Protein 7M5T (pdb70)

Solvent-accessible surface area: 6151 Å² total; per-residue (Å²): 172,92,30,90,86,36,3,48,119,0,12,98,30,0,97,51,0,12,117,104,35,129,136,71,61,51,115,110,54,9,79,37,0,69,77,3,19,37,73,0,74,57,0,77,95,10,78,154,135,60,37,77,76,158,0,64,70,39,0,46,80,0,33,36,36,0,82,74,24,72,108,85,54,157,149,111,61,62,90,84,4,26,60,79,7,131,64,0,16,110,21,0,145,57,0,91,71,74,40,83

Foldseek 3Di:
DDLLVLLVLQLVLLCVLLVQCVVVVNNVLSVLSVQLNVLSVVLNVCVVVVNLVSNLVSLVVNLVSLVVSVVVVPDDDDPSNVVSSVSNNVSSVVSNVVRD

Radius of gyration: 13.1 Å; Cα contacts (8 Å, |Δi|>4): 93; chains: 1; bounding box: 29×34×21 Å

Structure (mmCIF, N/CA/C/O backbone):
data_7M5T
#
_entry.id   7M5T
#
loop_
_atom_site.group_PDB
_atom_site.id
_atom_site.type_symbol
_atom_site.label_atom_id
_atom_site.label_alt_id
_atom_site.label_comp_id
_atom_site.label_asym_id
_atom_site.label_entity_id
_atom_site.label_seq_id
_atom_site.pdbx_PDB_ins_code
_atom_site.Cartn_x
_atom_site.Cartn_y
_atom_site.Cartn_z
_atom_site.occupancy
_atom_site.B_iso_or_equiv
_atom_site.auth_seq_id
_atom_site.auth_comp_id
_atom_site.auth_asym_id
_atom_site.auth_atom_id
_atom_site.pdbx_PDB_model_num
ATOM 1 N N . MET A 1 1 ? -2.993 -15.893 9.870 1.00 35.12 1 MET A N 1
ATOM 2 C CA . MET A 1 1 ? -2.075 -14.759 9.609 1.00 52.32 1 MET A CA 1
ATOM 3 C C . MET A 1 1 ? -1.066 -15.121 8.496 1.00 40.41 1 MET A C 1
ATOM 4 O O . MET A 1 1 ? 0.079 -14.655 8.500 1.00 71.03 1 MET A O 1
ATOM 20 N N . ASP A 1 2 ? -1.532 -15.917 7.513 1.00 44.33 2 ASP A N 1
ATOM 21 C CA . ASP A 1 2 ? -0.706 -16.407 6.389 1.00 74.24 2 ASP A CA 1
ATOM 22 C C . ASP A 1 2 ? -0.222 -15.247 5.504 1.00 32.31 2 ASP A C 1
ATOM 23 O O . ASP A 1 2 ? -0.969 -14.288 5.278 1.00 21.43 2 ASP A O 1
ATOM 32 N N . PHE A 1 3 ? 1.013 -15.391 4.983 1.00 54.44 3 PHE A N 1
ATOM 33 C CA . PHE A 1 3 ? 1.658 -14.426 4.066 1.00 2.41 3 PHE A CA 1
ATOM 34 C C . PHE A 1 3 ? 0.748 -14.168 2.841 1.00 72.33 3 PHE A C 1
ATOM 35 O O . PHE A 1 3 ? 0.558 -13.018 2.425 1.00 43.23 3 PHE A O 1
ATOM 52 N N . THR A 1 4 ? 0.174 -15.267 2.315 1.00 41.41 4 THR A N 1
ATOM 53 C CA . THR A 1 4 ? -0.687 -15.281 1.123 1.00 41.20 4 THR A CA 1
ATOM 54 C C . THR A 1 4 ? -1.933 -14.387 1.302 1.00 22.42 4 THR A C 1
ATOM 55 O O . THR A 1 4 ? -2.287 -13.612 0.400 1.00 24.54 4 THR A O 1
ATOM 66 N N . GLU A 1 5 ? -2.563 -14.487 2.495 1.00 13.10 5 GLU A N 1
ATOM 67 C CA . GLU A 1 5 ? -3.809 -13.765 2.805 1.00 61.24 5 GLU A CA 1
ATOM 68 C C . GLU A 1 5 ? -3.524 -12.276 3.008 1.00 42.51 5 GLU A C 1
ATOM 69 O O . GLU A 1 5 ? -4.237 -11.433 2.473 1.00 50.33 5 GLU A O 1
ATOM 81 N N . ARG A 1 6 ? -2.449 -11.989 3.774 1.00 72.32 6 ARG A N 1
ATOM 82 C CA . ARG A 1 6 ? -1.971 -10.618 4.046 1.00 63.51 6 ARG A CA 1
ATOM 83 C C . ARG A 1 6 ? -1.754 -9.838 2.727 1.00 33.51 6 ARG A C 1
ATOM 84 O O . ARG A 1 6 ? -2.209 -8.697 2.581 1.00 74.00 6 ARG A O 1
ATOM 105 N N . LEU A 1 7 ? -1.070 -10.507 1.773 1.00 43.41 7 LEU A N 1
ATOM 106 C CA . LEU A 1 7 ? -0.715 -9.934 0.464 1.00 33.43 7 LEU A CA 1
ATOM 107 C C . LEU A 1 7 ? -1.996 -9.665 -0.371 1.00 73.42 7 LEU A C 1
ATOM 108 O O . LEU A 1 7 ? -2.109 -8.631 -1.036 1.00 34.53 7 LEU A O 1
ATOM 124 N N . ASP A 1 8 ? -2.947 -10.619 -0.311 1.00 22.10 8 ASP A N 1
ATOM 125 C CA . ASP A 1 8 ? -4.259 -10.513 -0.982 1.00 5.33 8 ASP A CA 1
ATOM 126 C C . ASP A 1 8 ? -5.022 -9.255 -0.524 1.00 62.22 8 ASP A C 1
ATOM 127 O O . ASP A 1 8 ? -5.629 -8.544 -1.344 1.00 42.32 8 ASP A O 1
ATOM 136 N N . ARG A 1 9 ? -4.945 -8.979 0.789 1.00 0.45 9 ARG A N 1
ATOM 137 C CA . ARG A 1 9 ? -5.606 -7.818 1.403 1.00 63.03 9 ARG A CA 1
ATOM 138 C C . ARG A 1 9 ? -4.926 -6.508 0.964 1.00 22.54 9 ARG A C 1
ATOM 139 O O . ARG A 1 9 ? -5.604 -5.500 0.801 1.00 43.31 9 ARG A O 1
ATOM 160 N N . LEU A 1 10 ? -3.582 -6.548 0.767 1.00 13.34 10 LEU A N 1
ATOM 161 C CA . LEU A 1 10 ? -2.795 -5.392 0.263 1.00 72.33 10 LEU A CA 1
ATOM 162 C C . LEU A 1 10 ? -3.297 -4.941 -1.106 1.00 12.44 10 LEU A C 1
ATOM 163 O O . LEU A 1 10 ? -3.541 -3.747 -1.338 1.00 2.23 10 LEU A O 1
ATOM 179 N N . VAL A 1 11 ? -3.438 -5.939 -1.996 1.00 25.25 11 VAL A N 1
ATOM 180 C CA . VAL A 1 11 ? -3.936 -5.748 -3.354 1.00 51.30 11 VAL A CA 1
ATOM 181 C C . VAL A 1 11 ? -5.347 -5.132 -3.306 1.00 44.35 11 VAL A C 1
ATOM 182 O O . VAL A 1 11 ? -5.641 -4.202 -4.042 1.00 63.04 11 VAL A O 1
ATOM 195 N N . LYS A 1 12 ? -6.178 -5.620 -2.368 1.00 60.54 12 LYS A N 1
ATOM 196 C CA . LYS A 1 12 ? -7.544 -5.113 -2.165 1.00 42.11 12 LYS A CA 1
ATOM 197 C C . LYS A 1 12 ? -7.572 -3.644 -1.686 1.00 45.10 12 LYS A C 1
ATOM 198 O O . LYS A 1 12 ? -8.336 -2.847 -2.226 1.00 33.43 12 LYS A O 1
ATOM 217 N N . TYR A 1 13 ? -6.724 -3.293 -0.701 1.00 50.40 13 TYR A N 1
ATOM 218 C CA . TYR A 1 13 ? -6.720 -1.944 -0.094 1.00 31.42 13 TYR A CA 1
ATOM 219 C C . TYR A 1 13 ? -6.300 -0.896 -1.128 1.00 70.43 13 TYR A C 1
ATOM 220 O O . TYR A 1 13 ? -7.043 0.054 -1.394 1.00 15.41 13 TYR A O 1
ATOM 238 N N . ALA A 1 14 ? -5.138 -1.135 -1.756 1.00 24.22 14 ALA A N 1
ATOM 239 C CA . ALA A 1 14 ? -4.559 -0.227 -2.754 1.00 24.00 14 ALA A CA 1
ATOM 240 C C . ALA A 1 14 ? -5.435 -0.130 -4.028 1.00 62.40 14 ALA A C 1
ATOM 241 O O . ALA A 1 14 ? -5.411 0.895 -4.716 1.00 23.11 14 ALA A O 1
ATOM 248 N N . LYS A 1 15 ? -6.216 -1.199 -4.327 1.00 61.14 15 LYS A N 1
ATOM 249 C CA . LYS A 1 15 ? -7.246 -1.157 -5.390 1.00 73.02 15 LYS A CA 1
ATOM 250 C C . LYS A 1 15 ? -8.337 -0.140 -5.045 1.00 1.22 15 LYS A C 1
ATOM 251 O O . LYS A 1 15 ? -8.558 0.800 -5.799 1.00 51.21 15 LYS A O 1
ATOM 270 N N . GLU A 1 16 ? -8.991 -0.340 -3.882 1.00 44.32 16 GLU A N 1
ATOM 271 C CA . GLU A 1 16 ? -10.197 0.424 -3.500 1.00 50.21 16 GLU A CA 1
ATOM 272 C C . GLU A 1 16 ? -9.884 1.905 -3.215 1.00 62.22 16 GLU A C 1
ATOM 273 O O . GLU A 1 16 ? -10.760 2.757 -3.359 1.00 42.21 16 GLU A O 1
ATOM 285 N N . ILE A 1 17 ? -8.637 2.200 -2.814 1.00 13.30 17 ILE A N 1
ATOM 286 C CA . ILE A 1 17 ? -8.175 3.582 -2.593 1.00 62.11 17 ILE A CA 1
ATOM 287 C C . ILE A 1 17 ? -7.946 4.285 -3.952 1.00 52.02 17 ILE A C 1
ATOM 288 O O . ILE A 1 17 ? -8.467 5.380 -4.175 1.00 1.40 17 ILE A O 1
ATOM 304 N N . ALA A 1 18 ? -7.213 3.616 -4.876 1.00 44.44 18 ALA A N 1
ATOM 305 C CA . ALA A 1 18 ? -6.969 4.140 -6.247 1.00 53.03 18 ALA A CA 1
ATOM 306 C C . ALA A 1 18 ? -8.301 4.348 -7.007 1.00 30.25 18 ALA A C 1
ATOM 307 O O . ALA A 1 18 ? -8.477 5.324 -7.734 1.00 24.10 18 ALA A O 1
ATOM 314 N N . LYS A 1 19 ? -9.224 3.410 -6.775 1.00 2.13 19 LYS A N 1
ATOM 315 C CA . LYS A 1 19 ? -10.591 3.395 -7.328 1.00 61.23 19 LYS A CA 1
ATOM 316 C C . LYS A 1 19 ? -11.415 4.589 -6.815 1.00 13.12 19 LYS A C 1
ATOM 317 O O . LYS A 1 19 ? -12.120 5.248 -7.589 1.00 61.33 19 LYS A O 1
ATOM 336 N N . TRP A 1 20 ? -11.288 4.851 -5.501 1.00 5.24 20 TRP A N 1
ATOM 337 C CA . TRP A 1 20 ? -12.022 5.918 -4.803 1.00 41.13 20 TRP A CA 1
ATOM 338 C C . TRP A 1 20 ? -11.643 7.291 -5.362 1.00 60.53 20 TRP A C 1
ATOM 339 O O . TRP A 1 20 ? -12.505 8.049 -5.817 1.00 11.43 20 TRP A O 1
ATOM 360 N N . TYR A 1 21 ? -10.331 7.577 -5.335 1.00 65.25 21 TYR A N 1
ATOM 361 C CA . TYR A 1 21 ? -9.781 8.862 -5.783 1.00 14.11 21 TYR A CA 1
ATOM 362 C C . TYR A 1 21 ? -9.977 9.078 -7.289 1.00 73.32 21 TYR A C 1
ATOM 363 O O . TYR A 1 21 ? -10.095 10.214 -7.728 1.00 14.53 21 TYR A O 1
ATOM 381 N N . LYS A 1 22 ? -10.051 7.976 -8.058 1.00 61.02 22 LYS A N 1
ATOM 382 C CA . LYS A 1 22 ? -10.352 8.012 -9.505 1.00 64.31 22 LYS A CA 1
ATOM 383 C C . LYS A 1 22 ? -11.741 8.640 -9.755 1.00 11.44 22 LYS A C 1
ATOM 384 O O . LYS A 1 22 ? -11.897 9.513 -10.618 1.00 71.10 22 LYS A O 1
ATOM 403 N N . GLU A 1 23 ? -12.726 8.213 -8.941 1.00 54.42 23 GLU A N 1
ATOM 404 C CA . GLU A 1 23 ? -14.108 8.727 -9.000 1.00 13.24 23 GLU A CA 1
ATOM 405 C C . GLU A 1 23 ? -14.193 10.147 -8.419 1.00 55.43 23 GLU A C 1
ATOM 406 O O . GLU A 1 23 ? -15.014 10.952 -8.856 1.00 21.45 23 GLU A O 1
ATOM 418 N N . SER A 1 24 ? -13.308 10.440 -7.451 1.00 22.43 24 SER A N 1
ATOM 419 C CA . SER A 1 24 ? -13.266 11.737 -6.753 1.00 2.33 24 SER A CA 1
ATOM 420 C C . SER A 1 24 ? -12.545 12.823 -7.593 1.00 54.23 24 SER A C 1
ATOM 421 O O . SER A 1 24 ? -12.540 13.995 -7.208 1.00 64.43 24 SER A O 1
ATOM 429 N N . GLY A 1 25 ? -11.954 12.422 -8.744 1.00 24.42 25 GLY A N 1
ATOM 430 C CA . GLY A 1 25 ? -11.286 13.360 -9.661 1.00 54.15 25 GLY A CA 1
ATOM 431 C C . GLY A 1 25 ? -9.856 13.686 -9.253 1.00 42.25 25 GLY A C 1
ATOM 432 O O . GLY A 1 25 ? -9.410 14.832 -9.379 1.00 3.00 25 GLY A O 1
ATOM 436 N N . ASP A 1 26 ? -9.138 12.663 -8.777 1.00 41.14 26 ASP A N 1
ATOM 437 C CA . ASP A 1 26 ? -7.719 12.754 -8.390 1.00 74.12 26 ASP A CA 1
ATOM 438 C C . ASP A 1 26 ? -6.911 11.791 -9.284 1.00 2.45 26 ASP A C 1
ATOM 439 O O . ASP A 1 26 ? -6.710 10.637 -8.903 1.00 61.55 26 ASP A O 1
ATOM 448 N N . PRO A 1 27 ? -6.470 12.223 -10.505 1.00 20.43 27 PRO A N 1
ATOM 449 C CA . PRO A 1 27 ? -5.743 11.335 -11.449 1.00 22.34 27 PRO A CA 1
ATOM 450 C C . PRO A 1 27 ? -4.348 10.933 -10.924 1.00 23.30 27 PRO A C 1
ATOM 451 O O . PRO A 1 27 ? -3.977 9.760 -10.990 1.00 40.40 27 PRO A O 1
ATOM 462 N N . ASP A 1 28 ? -3.615 11.917 -10.360 1.00 25.54 28 ASP A N 1
ATOM 463 C CA . ASP A 1 28 ? -2.220 11.749 -9.922 1.00 33.14 28 ASP A CA 1
ATOM 464 C C . ASP A 1 28 ? -2.128 10.899 -8.643 1.00 15.31 28 ASP A C 1
ATOM 465 O O . ASP A 1 28 ? -1.312 9.981 -8.565 1.00 72.43 28 ASP A O 1
ATOM 474 N N . PHE A 1 29 ? -2.977 11.217 -7.648 1.00 52.32 29 PHE A N 1
ATOM 475 C CA . PHE A 1 29 ? -2.979 10.526 -6.347 1.00 45.13 29 PHE A CA 1
ATOM 476 C C . PHE A 1 29 ? -3.449 9.070 -6.521 1.00 14.23 29 PHE A C 1
ATOM 477 O O . PHE A 1 29 ? -2.837 8.150 -5.966 1.00 70.24 29 PHE A O 1
ATOM 494 N N . ALA A 1 30 ? -4.518 8.875 -7.325 1.00 23.12 30 ALA A N 1
ATOM 495 C CA . ALA A 1 30 ? -5.042 7.533 -7.647 1.00 74.34 30 ALA A CA 1
ATOM 496 C C . ALA A 1 30 ? -3.997 6.686 -8.396 1.00 2.10 30 ALA A C 1
ATOM 497 O O . ALA A 1 30 ? -3.877 5.487 -8.141 1.00 5.13 30 ALA A O 1
ATOM 504 N N . ASN A 1 31 ? -3.244 7.343 -9.313 1.00 73.34 31 ASN A N 1
ATOM 505 C CA . ASN A 1 31 ? -2.128 6.717 -10.055 1.00 23.01 31 ASN A CA 1
ATOM 506 C C . ASN A 1 31 ? -1.014 6.291 -9.088 1.00 32.23 31 ASN A C 1
ATOM 507 O O . ASN A 1 31 ? -0.500 5.191 -9.204 1.00 13.05 31 ASN A O 1
ATOM 518 N N . SER A 1 32 ? -0.690 7.161 -8.108 1.00 64.14 32 SER A N 1
ATOM 519 C CA . SER A 1 32 ? 0.368 6.895 -7.111 1.00 5.41 32 SER A CA 1
ATOM 520 C C . SER A 1 32 ? 0.044 5.650 -6.264 1.00 54.41 32 SER A C 1
ATOM 521 O O . SER A 1 32 ? 0.928 4.826 -5.994 1.00 62.43 32 SER A O 1
ATOM 529 N N . VAL A 1 33 ? -1.240 5.519 -5.881 1.00 72.42 33 VAL A N 1
ATOM 530 C CA . VAL A 1 33 ? -1.737 4.357 -5.124 1.00 24.40 33 VAL A CA 1
ATOM 531 C C . VAL A 1 33 ? -1.749 3.096 -6.018 1.00 14.31 33 VAL A C 1
ATOM 532 O O . VAL A 1 33 ? -1.442 2.002 -5.552 1.00 63.11 33 VAL A O 1
ATOM 545 N N . ASP A 1 34 ? -2.091 3.283 -7.308 1.00 31.25 34 ASP A N 1
ATOM 546 C CA . ASP A 1 34 ? -2.109 2.201 -8.316 1.00 34.12 34 ASP A CA 1
ATOM 547 C C . ASP A 1 34 ? -0.674 1.746 -8.669 1.00 42.32 34 ASP A C 1
ATOM 548 O O . ASP A 1 34 ? -0.466 0.611 -9.097 1.00 2.44 34 ASP A O 1
ATOM 557 N N . ASN A 1 35 ? 0.305 2.643 -8.470 1.00 40.01 35 ASN A N 1
ATOM 558 C CA . ASN A 1 35 ? 1.739 2.326 -8.625 1.00 30.13 35 ASN A CA 1
ATOM 559 C C . ASN A 1 35 ? 2.210 1.445 -7.451 1.00 12.13 35 ASN A C 1
ATOM 560 O O . ASN A 1 35 ? 2.943 0.472 -7.660 1.00 23.03 35 ASN A O 1
ATOM 571 N N . VAL A 1 36 ? 1.734 1.771 -6.223 1.00 24.20 36 VAL A N 1
ATOM 572 C CA . VAL A 1 36 ? 1.963 0.938 -5.021 1.00 55.14 36 VAL A CA 1
ATOM 573 C C . VAL A 1 36 ? 1.312 -0.443 -5.239 1.00 13.04 36 VAL A C 1
ATOM 574 O O . VAL A 1 36 ? 1.918 -1.475 -4.971 1.00 10.43 36 VAL A O 1
ATOM 587 N N . LEU A 1 37 ? 0.096 -0.408 -5.809 1.00 42.41 37 LEU A N 1
ATOM 588 C CA . LEU A 1 37 ? -0.729 -1.577 -6.120 1.00 51.24 37 LEU A CA 1
ATOM 589 C C . LEU A 1 37 ? 0.000 -2.500 -7.110 1.00 4.42 37 LEU A C 1
ATOM 590 O O . LEU A 1 37 ? 0.004 -3.717 -6.936 1.00 62.30 37 LEU A O 1
ATOM 606 N N . GLY A 1 38 ? 0.597 -1.889 -8.154 1.00 51.01 38 GLY A N 1
ATOM 607 C CA . GLY A 1 38 ? 1.374 -2.613 -9.159 1.00 70.34 38 GLY A CA 1
ATOM 608 C C . GLY A 1 38 ? 2.622 -3.269 -8.588 1.00 31.35 38 GLY A C 1
ATOM 609 O O . GLY A 1 38 ? 3.044 -4.326 -9.075 1.00 31.44 38 GLY A O 1
ATOM 613 N N . HIS A 1 39 ? 3.221 -2.629 -7.555 1.00 72.23 39 HIS A N 1
ATOM 614 C CA . HIS A 1 39 ? 4.351 -3.213 -6.807 1.00 3.24 39 HIS A CA 1
ATOM 615 C C . HIS A 1 39 ? 3.871 -4.430 -5.995 1.00 54.12 39 HIS A C 1
ATOM 616 O O . HIS A 1 39 ? 4.523 -5.461 -6.008 1.00 74.51 39 HIS A O 1
ATOM 631 N N . LEU A 1 40 ? 2.694 -4.289 -5.340 1.00 25.43 40 LEU A N 1
ATOM 632 C CA . LEU A 1 40 ? 2.084 -5.337 -4.483 1.00 51.14 40 LEU A CA 1
ATOM 633 C C . LEU A 1 40 ? 1.701 -6.569 -5.313 1.00 43.10 40 LEU A C 1
ATOM 634 O O . LEU A 1 40 ? 1.869 -7.708 -4.874 1.00 0.41 40 LEU A O 1
ATOM 650 N N . GLU A 1 41 ? 1.201 -6.296 -6.526 1.00 65.53 41 GLU A N 1
ATOM 651 C CA . GLU A 1 41 ? 0.824 -7.309 -7.513 1.00 35.14 41 GLU A CA 1
ATOM 652 C C . GLU A 1 41 ? 2.093 -8.081 -7.938 1.00 52.22 41 GLU A C 1
ATOM 653 O O . GLU A 1 41 ? 2.100 -9.315 -7.994 1.00 61.40 41 GLU A O 1
ATOM 665 N N . ASN A 1 42 ? 3.175 -7.314 -8.178 1.00 21.11 42 ASN A N 1
ATOM 666 C CA . ASN A 1 42 ? 4.493 -7.853 -8.551 1.00 1.02 42 ASN A CA 1
ATOM 667 C C . ASN A 1 42 ? 5.155 -8.641 -7.393 1.00 4.55 42 ASN A C 1
ATOM 668 O O . ASN A 1 42 ? 5.914 -9.569 -7.654 1.00 55.20 42 ASN A O 1
ATOM 679 N N . ILE A 1 43 ? 4.865 -8.265 -6.120 1.00 32.13 43 ILE A N 1
ATOM 680 C CA . ILE A 1 43 ? 5.367 -9.000 -4.928 1.00 0.54 43 ILE A CA 1
ATOM 681 C C . ILE A 1 43 ? 4.703 -10.381 -4.871 1.00 44.12 43 ILE A C 1
ATOM 682 O O . ILE A 1 43 ? 5.363 -11.399 -4.653 1.00 1.53 43 ILE A O 1
ATOM 698 N N . ARG A 1 44 ? 3.377 -10.368 -5.097 1.00 72.22 44 ARG A N 1
ATOM 699 C CA . ARG A 1 44 ? 2.517 -11.553 -5.051 1.00 34.24 44 ARG A CA 1
ATOM 700 C C . ARG A 1 44 ? 3.011 -12.598 -6.064 1.00 60.22 44 ARG A C 1
ATOM 701 O O . ARG A 1 44 ? 3.138 -13.777 -5.739 1.00 51.12 44 ARG A O 1
ATOM 722 N N . LYS A 1 45 ? 3.336 -12.109 -7.275 1.00 23.41 45 LYS A N 1
ATOM 723 C CA . LYS A 1 45 ? 3.907 -12.914 -8.365 1.00 20.22 45 LYS A CA 1
ATOM 724 C C . LYS A 1 45 ? 5.342 -13.387 -8.057 1.00 21.31 45 LYS A C 1
ATOM 725 O O . LYS A 1 45 ? 5.632 -14.569 -8.206 1.00 33.33 45 LYS A O 1
ATOM 744 N N . ALA A 1 46 ? 6.222 -12.464 -7.613 1.00 64.12 46 ALA A N 1
ATOM 745 C CA . ALA A 1 46 ? 7.666 -12.752 -7.395 1.00 20.40 46 ALA A CA 1
ATOM 746 C C . ALA A 1 46 ? 7.865 -13.848 -6.341 1.00 73.05 46 ALA A C 1
ATOM 747 O O . ALA A 1 46 ? 8.641 -14.791 -6.541 1.00 70.02 46 ALA A O 1
ATOM 754 N N . PHE A 1 47 ? 7.105 -13.720 -5.247 1.00 42.41 47 PHE A N 1
ATOM 755 C CA . PHE A 1 47 ? 7.124 -14.665 -4.132 1.00 11.35 47 PHE A CA 1
ATOM 756 C C . PHE A 1 47 ? 6.525 -16.017 -4.578 1.00 45.00 47 PHE A C 1
ATOM 757 O O . PHE A 1 47 ? 7.072 -17.074 -4.252 1.00 64.10 47 PHE A O 1
ATOM 774 N N . LYS A 1 48 ? 5.414 -15.950 -5.353 1.00 4.11 48 LYS A N 1
ATOM 775 C CA . LYS A 1 48 ? 4.725 -17.135 -5.927 1.00 63.01 48 LYS A CA 1
ATOM 776 C C . LYS A 1 48 ? 5.670 -17.964 -6.820 1.00 72.35 48 LYS A C 1
ATOM 777 O O . LYS A 1 48 ? 5.642 -19.197 -6.797 1.00 65.41 48 LYS A O 1
ATOM 796 N N . HIS A 1 49 ? 6.524 -17.261 -7.582 1.00 33.54 49 HIS A N 1
ATOM 797 C CA . HIS A 1 49 ? 7.484 -17.881 -8.513 1.00 62.25 49 HIS A CA 1
ATOM 798 C C . HIS A 1 49 ? 8.748 -18.404 -7.787 1.00 63.12 49 HIS A C 1
ATOM 799 O O . HIS A 1 49 ? 9.673 -18.903 -8.438 1.00 53.04 49 HIS A O 1
ATOM 814 N N . GLY A 1 50 ? 8.757 -18.299 -6.438 1.00 11.01 50 GLY A N 1
ATOM 815 C CA . GLY A 1 50 ? 9.837 -18.831 -5.602 1.00 2.41 50 GLY A CA 1
ATOM 816 C C . GLY A 1 50 ? 11.075 -17.949 -5.588 1.00 63.03 50 GLY A C 1
ATOM 817 O O . GLY A 1 50 ? 12.202 -18.457 -5.504 1.00 71.05 50 GLY A O 1
ATOM 821 N N . ASP A 1 51 ? 10.862 -16.621 -5.666 1.00 3.51 51 ASP A N 1
ATOM 822 C CA . ASP A 1 51 ? 11.943 -15.619 -5.615 1.00 34.30 51 ASP A CA 1
ATOM 823 C C . ASP A 1 51 ? 11.702 -14.700 -4.389 1.00 24.21 51 ASP A C 1
ATOM 824 O O . ASP A 1 51 ? 11.010 -13.674 -4.503 1.00 62.23 51 ASP A O 1
ATOM 833 N N . PRO A 1 52 ? 12.226 -15.090 -3.177 1.00 52.43 52 PRO A N 1
ATOM 834 C CA . PRO A 1 52 ? 12.079 -14.292 -1.938 1.00 70.11 52 PRO A CA 1
ATOM 835 C C . PRO A 1 52 ? 12.897 -12.988 -1.969 1.00 63.12 52 PRO A C 1
ATOM 836 O O . PRO A 1 52 ? 12.467 -11.988 -1.402 1.00 3.33 52 PRO A O 1
ATOM 847 N N . ALA A 1 53 ? 14.074 -13.021 -2.634 1.00 25.53 53 ALA A N 1
ATOM 848 C CA . ALA A 1 53 ? 14.997 -11.868 -2.723 1.00 33.43 53 ALA A CA 1
ATOM 849 C C . ALA A 1 53 ? 14.322 -10.626 -3.343 1.00 42.32 53 ALA A C 1
ATOM 850 O O . ALA A 1 53 ? 14.240 -9.564 -2.706 1.00 13.22 53 ALA A O 1
ATOM 857 N N . ARG A 1 54 ? 13.812 -10.793 -4.575 1.00 1.03 54 ARG A N 1
ATOM 858 C CA . ARG A 1 54 ? 13.106 -9.727 -5.308 1.00 75.20 54 ARG A CA 1
ATOM 859 C C . ARG A 1 54 ? 11.799 -9.349 -4.600 1.00 23.34 54 ARG A C 1
ATOM 860 O O . ARG A 1 54 ? 11.417 -8.186 -4.622 1.00 75.13 54 ARG A O 1
ATOM 881 N N . ALA A 1 55 ? 11.154 -10.336 -3.937 1.00 32.40 55 ALA A N 1
ATOM 882 C CA . ALA A 1 55 ? 9.934 -10.098 -3.148 1.00 2.34 55 ALA A CA 1
ATOM 883 C C . ALA A 1 55 ? 10.219 -9.111 -1.997 1.00 72.21 55 ALA A C 1
ATOM 884 O O . ALA A 1 55 ? 9.484 -8.140 -1.832 1.00 64.00 55 ALA A O 1
ATOM 891 N N . MET A 1 56 ? 11.345 -9.330 -1.263 1.00 20.22 56 MET A N 1
ATOM 892 C CA . MET A 1 56 ? 11.751 -8.480 -0.115 1.00 62.55 56 MET A CA 1
ATOM 893 C C . MET A 1 56 ? 12.115 -7.068 -0.578 1.00 4.53 56 MET A C 1
ATOM 894 O O . MET A 1 56 ? 11.829 -6.085 0.114 1.00 63.15 56 MET A O 1
ATOM 908 N N . ASP A 1 57 ? 12.761 -7.003 -1.755 1.00 54.21 57 ASP A N 1
ATOM 909 C CA . ASP A 1 57 ? 13.135 -5.748 -2.407 1.00 33.02 57 ASP A CA 1
ATOM 910 C C . ASP A 1 57 ? 11.876 -4.919 -2.704 1.00 13.24 57 ASP A C 1
ATOM 911 O O . ASP A 1 57 ? 11.768 -3.775 -2.278 1.00 11.12 57 ASP A O 1
ATOM 920 N N . HIS A 1 58 ? 10.907 -5.555 -3.383 1.00 42.43 58 HIS A N 1
ATOM 921 C CA . HIS A 1 58 ? 9.664 -4.892 -3.796 1.00 65.41 58 HIS A CA 1
ATOM 922 C C . HIS A 1 58 ? 8.850 -4.431 -2.564 1.00 74.22 58 HIS A C 1
ATOM 923 O O . HIS A 1 58 ? 8.287 -3.343 -2.589 1.00 65.35 58 HIS A O 1
ATOM 938 N N . VAL A 1 59 ? 8.857 -5.245 -1.475 1.00 40.50 59 VAL A N 1
ATOM 939 C CA . VAL A 1 59 ? 8.158 -4.912 -0.212 1.00 60.23 59 VAL A CA 1
ATOM 940 C C . VAL A 1 59 ? 8.787 -3.674 0.455 1.00 15.12 59 VAL A C 1
ATOM 941 O O . VAL A 1 59 ? 8.068 -2.751 0.817 1.00 24.53 59 VAL A O 1
ATOM 954 N N . SER A 1 60 ? 10.131 -3.657 0.597 1.00 5.11 60 SER A N 1
ATOM 955 C CA . SER A 1 60 ? 10.856 -2.533 1.230 1.00 25.20 60 SER A CA 1
ATOM 956 C C . SER A 1 60 ? 10.702 -1.231 0.415 1.00 64.03 60 SER A C 1
ATOM 957 O O . SER A 1 60 ? 10.619 -0.134 0.985 1.00 42.12 60 SER A O 1
ATOM 965 N N . ASN A 1 61 ? 10.639 -1.375 -0.926 1.00 15.43 61 ASN A N 1
ATOM 966 C CA . ASN A 1 61 ? 10.359 -0.252 -1.841 1.00 5.53 61 ASN A CA 1
ATOM 967 C C . ASN A 1 61 ? 8.905 0.248 -1.670 1.00 74.52 61 ASN A C 1
ATOM 968 O O . ASN A 1 61 ? 8.648 1.445 -1.810 1.00 22.33 61 ASN A O 1
ATOM 979 N N . VAL A 1 62 ? 7.965 -0.673 -1.342 1.00 72.21 62 VAL A N 1
ATOM 980 C CA . VAL A 1 62 ? 6.572 -0.303 -1.015 1.00 71.32 62 VAL A CA 1
ATOM 981 C C . VAL A 1 62 ? 6.524 0.439 0.339 1.00 52.42 62 VAL A C 1
ATOM 982 O O . VAL A 1 62 ? 5.875 1.466 0.425 1.00 14.21 62 VAL A O 1
ATOM 995 N N . VAL A 1 63 ? 7.265 -0.056 1.369 1.00 3.54 63 VAL A N 1
ATOM 996 C CA . VAL A 1 63 ? 7.292 0.563 2.723 1.00 43.32 63 VAL A CA 1
ATOM 997 C C . VAL A 1 63 ? 7.799 2.022 2.620 1.00 63.42 63 VAL A C 1
ATOM 998 O O . VAL A 1 63 ? 7.268 2.932 3.280 1.00 61.10 63 VAL A O 1
ATOM 1011 N N . GLY A 1 64 ? 8.797 2.215 1.728 1.00 23.32 64 GLY A N 1
ATOM 1012 C CA . GLY A 1 64 ? 9.329 3.535 1.405 1.00 1.23 64 GLY A CA 1
ATOM 1013 C C . GLY A 1 64 ? 8.299 4.424 0.711 1.00 33.22 64 GLY A C 1
ATOM 1014 O O . GLY A 1 64 ? 8.132 5.579 1.102 1.00 64.55 64 GLY A O 1
ATOM 1018 N N . SER A 1 65 ? 7.576 3.860 -0.294 1.00 22.11 65 SER A N 1
ATOM 1019 C CA . SER A 1 65 ? 6.538 4.591 -1.061 1.00 43.51 65 SER A CA 1
ATOM 1020 C C . SER A 1 65 ? 5.370 5.023 -0.154 1.00 22.33 65 SER A C 1
ATOM 1021 O O . SER A 1 65 ? 4.867 6.140 -0.275 1.00 64.51 65 SER A O 1
ATOM 1029 N N . LEU A 1 66 ? 4.992 4.126 0.779 1.00 51.12 66 LEU A N 1
ATOM 1030 C CA . LEU A 1 66 ? 3.892 4.348 1.729 1.00 40.12 66 LEU A CA 1
ATOM 1031 C C . LEU A 1 66 ? 4.230 5.517 2.650 1.00 42.14 66 LEU A C 1
ATOM 1032 O O . LEU A 1 66 ? 3.415 6.402 2.834 1.00 0.44 66 LEU A O 1
ATOM 1048 N N . ASP A 1 67 ? 5.465 5.498 3.198 1.00 40.30 67 ASP A N 1
ATOM 1049 C CA . ASP A 1 67 ? 5.978 6.554 4.094 1.00 22.34 67 ASP A CA 1
ATOM 1050 C C . ASP A 1 67 ? 6.025 7.912 3.370 1.00 64.41 67 ASP A C 1
ATOM 1051 O O . ASP A 1 67 ? 5.654 8.942 3.943 1.00 71.44 67 ASP A O 1
ATOM 1060 N N . SER A 1 68 ? 6.433 7.872 2.088 1.00 64.44 68 SER A N 1
ATOM 1061 C CA . SER A 1 68 ? 6.525 9.062 1.228 1.00 52.31 68 SER A CA 1
ATOM 1062 C C . SER A 1 68 ? 5.136 9.688 0.985 1.00 21.12 68 SER A C 1
ATOM 1063 O O . SER A 1 68 ? 5.002 10.913 0.897 1.00 51.40 68 SER A O 1
ATOM 1071 N N . ILE A 1 69 ? 4.105 8.832 0.893 1.00 2.45 69 ILE A N 1
ATOM 1072 C CA . ILE A 1 69 ? 2.719 9.279 0.714 1.00 53.31 69 ILE A CA 1
ATOM 1073 C C . ILE A 1 69 ? 2.138 9.745 2.067 1.00 20.31 69 ILE A C 1
ATOM 1074 O O . ILE A 1 69 ? 1.477 10.762 2.102 1.00 42.51 69 ILE A O 1
ATOM 1090 N N . GLN A 1 70 ? 2.464 9.027 3.172 1.00 2.40 70 GLN A N 1
ATOM 1091 C CA . GLN A 1 70 ? 1.940 9.310 4.543 1.00 53.52 70 GLN A CA 1
ATOM 1092 C C . GLN A 1 70 ? 2.303 10.728 5.022 1.00 43.25 70 GLN A C 1
ATOM 1093 O O . GLN A 1 70 ? 1.479 11.413 5.636 1.00 22.04 70 GLN A O 1
ATOM 1107 N N . THR A 1 71 ? 3.532 11.154 4.708 1.00 15.12 71 THR A N 1
ATOM 1108 C CA . THR A 1 71 ? 4.039 12.485 5.075 1.00 1.42 71 THR A CA 1
ATOM 1109 C C . THR A 1 71 ? 3.259 13.598 4.333 1.00 22.30 71 THR A C 1
ATOM 1110 O O . THR A 1 71 ? 3.005 14.663 4.890 1.00 21.13 71 THR A O 1
ATOM 1121 N N . SER A 1 72 ? 2.883 13.323 3.071 1.00 33.14 72 SER A N 1
ATOM 1122 C CA . SER A 1 72 ? 2.033 14.225 2.256 1.00 22.22 72 SER A CA 1
ATOM 1123 C C . SER A 1 72 ? 0.522 13.958 2.493 1.00 74.54 72 SER A C 1
ATOM 1124 O O . SER A 1 72 ? -0.321 14.778 2.116 1.00 20.24 72 SER A O 1
ATOM 1132 N N . PHE A 1 73 ? 0.194 12.816 3.138 1.00 23.55 73 PHE A N 1
ATOM 1133 C CA . PHE A 1 73 ? -1.196 12.406 3.444 1.00 51.03 73 PHE A CA 1
ATOM 1134 C C . PHE A 1 73 ? -1.599 13.089 4.763 1.00 42.21 73 PHE A C 1
ATOM 1135 O O . PHE A 1 73 ? -1.660 12.470 5.835 1.00 32.01 73 PHE A O 1
ATOM 1152 N N . LYS A 1 74 ? -1.784 14.405 4.654 1.00 10.34 74 LYS A N 1
ATOM 1153 C CA . LYS A 1 74 ? -2.098 15.301 5.778 1.00 55.53 74 LYS A CA 1
ATOM 1154 C C . LYS A 1 74 ? -3.578 15.185 6.165 1.00 74.05 74 LYS A C 1
ATOM 1155 O O . LYS A 1 74 ? -4.406 14.745 5.353 1.00 53.51 74 LYS A O 1
ATOM 1174 N N . GLN A 1 75 ? -3.872 15.561 7.431 1.00 3.11 75 GLN A N 1
ATOM 1175 C CA . GLN A 1 75 ? -5.232 15.546 8.023 1.00 2.25 75 GLN A CA 1
ATOM 1176 C C . GLN A 1 75 ? -5.801 14.101 8.084 1.00 71.45 75 GLN A C 1
ATOM 1177 O O . GLN A 1 75 ? -5.057 13.116 7.969 1.00 5.32 75 GLN A O 1
ATOM 1191 N N . THR A 1 76 ? -7.119 13.989 8.312 1.00 43.23 76 THR A N 1
ATOM 1192 C CA . THR A 1 76 ? -7.869 12.730 8.218 1.00 21.13 76 THR A CA 1
ATOM 1193 C C . THR A 1 76 ? -9.157 13.013 7.422 1.00 2.42 76 THR A C 1
ATOM 1194 O O . THR A 1 76 ? -10.124 13.563 7.963 1.00 15.42 76 THR A O 1
ATOM 1205 N N . GLY A 1 77 ? -9.116 12.705 6.111 1.00 15.12 77 GLY A N 1
ATOM 1206 C CA . GLY A 1 77 ? -10.212 13.004 5.191 1.00 35.15 77 GLY A CA 1
ATOM 1207 C C . GLY A 1 77 ? -11.370 12.028 5.306 1.00 10.33 77 GLY A C 1
ATOM 1208 O O . GLY A 1 77 ? -12.190 12.135 6.224 1.00 70.00 77 GLY A O 1
ATOM 1212 N N . ASN A 1 78 ? -11.446 11.085 4.359 1.00 1.14 78 ASN A N 1
ATOM 1213 C CA . ASN A 1 78 ? -12.486 10.046 4.335 1.00 22.34 78 ASN A CA 1
ATOM 1214 C C . ASN A 1 78 ? -12.141 8.957 5.365 1.00 15.23 78 ASN A C 1
ATOM 1215 O O . ASN A 1 78 ? -11.045 8.390 5.287 1.00 21.44 78 ASN A O 1
ATOM 1226 N N . PRO A 1 79 ? -13.060 8.654 6.354 1.00 41.24 79 PRO A N 1
ATOM 1227 C CA . PRO A 1 79 ? -12.836 7.588 7.380 1.00 42.12 79 PRO A CA 1
ATOM 1228 C C . PRO A 1 79 ? -12.535 6.214 6.748 1.00 11.31 79 PRO A C 1
ATOM 1229 O O . PRO A 1 79 ? -11.779 5.411 7.303 1.00 4.22 79 PRO A O 1
ATOM 1240 N N . GLU A 1 80 ? -13.123 6.005 5.557 1.00 14.41 80 GLU A N 1
ATOM 1241 C CA . GLU A 1 80 ? -12.959 4.790 4.748 1.00 40.34 80 GLU A CA 1
ATOM 1242 C C . GLU A 1 80 ? -11.481 4.618 4.383 1.00 5.22 80 GLU A C 1
ATOM 1243 O O . GLU A 1 80 ? -10.856 3.639 4.776 1.00 33.41 80 GLU A O 1
ATOM 1255 N N . ILE A 1 81 ? -10.920 5.650 3.720 1.00 45.21 81 ILE A N 1
ATOM 1256 C CA . ILE A 1 81 ? -9.558 5.613 3.156 1.00 63.22 81 ILE A CA 1
ATOM 1257 C C . ILE A 1 81 ? -8.498 5.694 4.267 1.00 0.40 81 ILE A C 1
ATOM 1258 O O . ILE A 1 81 ? -7.434 5.088 4.150 1.00 62.12 81 ILE A O 1
ATOM 1274 N N . ALA A 1 82 ? -8.822 6.427 5.349 1.00 1.03 82 ALA A N 1
ATOM 1275 C CA . ALA A 1 82 ? -7.949 6.556 6.527 1.00 33.54 82 ALA A CA 1
ATOM 1276 C C . ALA A 1 82 ? -7.679 5.173 7.142 1.00 22.31 82 ALA A C 1
ATOM 1277 O O . ALA A 1 82 ? -6.532 4.837 7.450 1.00 22.23 82 ALA A O 1
ATOM 1284 N N . THR A 1 83 ? -8.767 4.380 7.296 1.00 42.25 83 THR A N 1
ATOM 1285 C CA . THR A 1 83 ? -8.685 2.999 7.790 1.00 74.11 83 THR A CA 1
ATOM 1286 C C . THR A 1 83 ? -8.002 2.069 6.763 1.00 4.33 83 THR A C 1
ATOM 1287 O O . THR A 1 83 ? -7.123 1.320 7.141 1.00 34.45 83 THR A O 1
ATOM 1298 N N . ARG A 1 84 ? -8.396 2.153 5.464 1.00 55.02 84 ARG A N 1
ATOM 1299 C CA . ARG A 1 84 ? -7.856 1.272 4.386 1.00 74.44 84 ARG A CA 1
ATOM 1300 C C . ARG A 1 84 ? -6.328 1.431 4.234 1.00 41.23 84 ARG A C 1
ATOM 1301 O O . ARG A 1 84 ? -5.626 0.457 3.951 1.00 4.23 84 ARG A O 1
ATOM 1322 N N . TRP A 1 85 ? -5.848 2.678 4.411 1.00 34.41 85 TRP A N 1
ATOM 1323 C CA . TRP A 1 85 ? -4.421 3.021 4.294 1.00 30.51 85 TRP A CA 1
ATOM 1324 C C . TRP A 1 85 ? -3.668 2.647 5.586 1.00 11.05 85 TRP A C 1
ATOM 1325 O O . TRP A 1 85 ? -2.507 2.242 5.522 1.00 62.23 85 TRP A O 1
ATOM 1346 N N . GLN A 1 86 ? -4.341 2.791 6.752 1.00 1.11 86 GLN A N 1
ATOM 1347 C CA . GLN A 1 86 ? -3.783 2.372 8.061 1.00 10.42 86 GLN A CA 1
ATOM 1348 C C . GLN A 1 86 ? -3.536 0.855 8.063 1.00 20.25 86 GLN A C 1
ATOM 1349 O O . GLN A 1 86 ? -2.477 0.374 8.495 1.00 2.21 86 GLN A O 1
ATOM 1363 N N . GLU A 1 87 ? -4.547 0.134 7.548 1.00 12.41 87 GLU A N 1
ATOM 1364 C CA . GLU A 1 87 ? -4.486 -1.298 7.287 1.00 52.30 87 GLU A CA 1
ATOM 1365 C C . GLU A 1 87 ? -3.309 -1.596 6.338 1.00 20.52 87 GLU A C 1
ATOM 1366 O O . GLU A 1 87 ? -2.391 -2.293 6.722 1.00 65.54 87 GLU A O 1
ATOM 1378 N N . LEU A 1 88 ? -3.328 -0.958 5.141 1.00 31.04 88 LEU A N 1
ATOM 1379 C CA . LEU A 1 88 ? -2.352 -1.191 4.052 1.00 14.35 88 LEU A CA 1
ATOM 1380 C C . LEU A 1 88 ? -0.893 -1.086 4.544 1.00 23.23 88 LEU A C 1
ATOM 1381 O O . LEU A 1 88 ? -0.113 -2.018 4.362 1.00 64.10 88 LEU A O 1
ATOM 1397 N N . THR A 1 89 ? -0.576 0.040 5.216 1.00 24.44 89 THR A N 1
ATOM 1398 C CA . THR A 1 89 ? 0.779 0.341 5.702 1.00 54.31 89 THR A CA 1
ATOM 1399 C C . THR A 1 89 ? 1.258 -0.706 6.728 1.00 74.01 89 THR A C 1
ATOM 1400 O O . THR A 1 89 ? 2.355 -1.283 6.577 1.00 4.15 89 THR A O 1
ATOM 1411 N N . GLN A 1 90 ? 0.394 -0.982 7.732 1.00 32.11 90 GLN A N 1
ATOM 1412 C CA . GLN A 1 90 ? 0.696 -1.936 8.809 1.00 2.34 90 GLN A CA 1
ATOM 1413 C C . GLN A 1 90 ? 0.921 -3.340 8.240 1.00 43.22 90 GLN A C 1
ATOM 1414 O O . GLN A 1 90 ? 1.912 -3.999 8.576 1.00 70.32 90 GLN A O 1
ATOM 1428 N N . GLU A 1 91 ? 0.014 -3.747 7.334 1.00 24.43 91 GLU A N 1
ATOM 1429 C CA . GLU A 1 91 ? 0.025 -5.076 6.735 1.00 72.11 91 GLU A CA 1
ATOM 1430 C C . GLU A 1 91 ? 1.299 -5.297 5.896 1.00 51.54 91 GLU A C 1
ATOM 1431 O O . GLU A 1 91 ? 1.928 -6.326 6.048 1.00 52.31 91 GLU A O 1
ATOM 1443 N N . VAL A 1 92 ? 1.706 -4.306 5.060 1.00 44.40 92 VAL A N 1
ATOM 1444 C CA . VAL A 1 92 ? 2.944 -4.411 4.238 1.00 53.05 92 VAL A CA 1
ATOM 1445 C C . VAL A 1 92 ? 4.175 -4.669 5.142 1.00 65.24 92 VAL A C 1
ATOM 1446 O O . VAL A 1 92 ? 5.046 -5.487 4.816 1.00 55.11 92 VAL A O 1
ATOM 1459 N N . ARG A 1 93 ? 4.202 -3.989 6.303 1.00 55.41 93 ARG A N 1
ATOM 1460 C CA . ARG A 1 93 ? 5.274 -4.156 7.301 1.00 50.10 93 ARG A CA 1
ATOM 1461 C C . ARG A 1 93 ? 5.169 -5.523 8.029 1.00 53.05 93 ARG A C 1
ATOM 1462 O O . ARG A 1 93 ? 6.174 -6.027 8.528 1.00 45.24 93 ARG A O 1
ATOM 1483 N N . GLU A 1 94 ? 3.956 -6.120 8.067 1.00 44.42 94 GLU A N 1
ATOM 1484 C CA . GLU A 1 94 ? 3.749 -7.502 8.566 1.00 41.30 94 GLU A CA 1
ATOM 1485 C C . GLU A 1 94 ? 4.373 -8.525 7.592 1.00 51.53 94 GLU A C 1
ATOM 1486 O O . GLU A 1 94 ? 4.991 -9.491 8.034 1.00 3.04 94 GLU A O 1
ATOM 1498 N N . LEU A 1 95 ? 4.214 -8.290 6.263 1.00 51.45 95 LEU A N 1
ATOM 1499 C CA . LEU A 1 95 ? 4.873 -9.116 5.213 1.00 22.51 95 LEU A CA 1
ATOM 1500 C C . LEU A 1 95 ? 6.406 -9.001 5.336 1.00 52.41 95 LEU A C 1
ATOM 1501 O O . LEU A 1 95 ? 7.133 -9.996 5.253 1.00 71.51 95 LEU A O 1
ATOM 1517 N N . TYR A 1 96 ? 6.856 -7.756 5.557 1.00 22.52 96 TYR A N 1
ATOM 1518 C CA . TYR A 1 96 ? 8.272 -7.410 5.748 1.00 22.43 96 TYR A CA 1
ATOM 1519 C C . TYR A 1 96 ? 8.846 -8.132 6.988 1.00 41.03 96 TYR A C 1
ATOM 1520 O O . TYR A 1 96 ? 9.993 -8.576 6.980 1.00 41.32 96 TYR A O 1
ATOM 1538 N N . ALA A 1 97 ? 7.999 -8.263 8.031 1.00 20.12 97 ALA A N 1
ATOM 1539 C CA . ALA A 1 97 ? 8.326 -8.994 9.274 1.00 21.24 97 ALA A CA 1
ATOM 1540 C C . ALA A 1 97 ? 8.308 -10.522 9.055 1.00 62.44 97 ALA A C 1
ATOM 1541 O O . ALA A 1 97 ? 8.970 -11.262 9.783 1.00 33.10 97 ALA A O 1
ATOM 1548 N N . TYR A 1 98 ? 7.520 -10.985 8.060 1.00 15.23 98 TYR A N 1
ATOM 1549 C CA . TYR A 1 98 ? 7.462 -12.416 7.661 1.00 40.14 98 TYR A CA 1
ATOM 1550 C C . TYR A 1 98 ? 8.651 -12.802 6.771 1.00 13.31 98 TYR A C 1
ATOM 1551 O O . TYR A 1 98 ? 8.974 -13.990 6.638 1.00 64.54 98 TYR A O 1
ATOM 1569 N N . LEU A 1 99 ? 9.292 -11.792 6.170 1.00 22.54 99 LEU A N 1
ATOM 1570 C CA . LEU A 1 99 ? 10.417 -11.989 5.250 1.00 31.31 99 LEU A CA 1
ATOM 1571 C C . LEU A 1 99 ? 11.756 -11.898 6.017 1.00 64.42 99 LEU A C 1
ATOM 1572 O O . LEU A 1 99 ? 12.449 -12.908 6.184 1.00 52.04 99 LEU A O 1
ATOM 1588 N N . GLY A 1 100 ? 12.085 -10.704 6.531 1.00 11.23 100 GLY A N 1
ATOM 1589 C CA . GLY A 1 100 ? 13.378 -10.462 7.187 1.00 54.34 100 GLY A CA 1
ATOM 1590 C C . GLY A 1 100 ? 13.337 -9.308 8.182 1.00 2.31 100 GLY A C 1
ATOM 1591 O O . GLY A 1 100 ? 14.371 -8.637 8.376 1.00 5.34 100 GLY A O 1
ATOM 1596 N N . MET A 1 1 ? 0.640 -15.674 10.670 1.00 0.00 1 MET A N 2
ATOM 1597 C CA . MET A 1 1 ? 1.213 -15.522 9.308 1.00 52.33 1 MET A CA 2
ATOM 1598 C C . MET A 1 1 ? 0.063 -15.305 8.316 1.00 20.15 1 MET A C 2
ATOM 1599 O O . MET A 1 1 ? -0.876 -16.103 8.284 1.00 15.03 1 MET A O 2
ATOM 1615 N N . ASP A 1 2 ? 0.141 -14.220 7.507 1.00 71.14 2 ASP A N 2
ATOM 1616 C CA . ASP A 1 2 ? -1.007 -13.733 6.691 1.00 2.10 2 ASP A CA 2
ATOM 1617 C C . ASP A 1 2 ? -0.521 -13.031 5.408 1.00 54.33 2 ASP A C 2
ATOM 1618 O O . ASP A 1 2 ? -1.185 -12.114 4.943 1.00 21.11 2 ASP A O 2
ATOM 1627 N N . PHE A 1 3 ? 0.574 -13.533 4.795 1.00 24.20 3 PHE A N 2
ATOM 1628 C CA . PHE A 1 3 ? 1.305 -12.821 3.707 1.00 12.42 3 PHE A CA 2
ATOM 1629 C C . PHE A 1 3 ? 0.361 -12.349 2.568 1.00 51.54 3 PHE A C 2
ATOM 1630 O O . PHE A 1 3 ? 0.201 -11.141 2.356 1.00 23.32 3 PHE A O 2
ATOM 1647 N N . THR A 1 4 ? -0.282 -13.313 1.879 1.00 54.40 4 THR A N 2
ATOM 1648 C CA . THR A 1 4 ? -1.116 -13.034 0.688 1.00 20.13 4 THR A CA 2
ATOM 1649 C C . THR A 1 4 ? -2.408 -12.279 1.074 1.00 10.21 4 THR A C 2
ATOM 1650 O O . THR A 1 4 ? -2.909 -11.449 0.300 1.00 22.14 4 THR A O 2
ATOM 1661 N N . GLU A 1 5 ? -2.905 -12.562 2.300 1.00 74.42 5 GLU A N 2
ATOM 1662 C CA . GLU A 1 5 ? -4.114 -11.930 2.861 1.00 20.32 5 GLU A CA 2
ATOM 1663 C C . GLU A 1 5 ? -3.869 -10.426 3.054 1.00 31.25 5 GLU A C 2
ATOM 1664 O O . GLU A 1 5 ? -4.728 -9.605 2.725 1.00 74.21 5 GLU A O 2
ATOM 1676 N N . ARG A 1 6 ? -2.649 -10.103 3.534 1.00 62.25 6 ARG A N 2
ATOM 1677 C CA . ARG A 1 6 ? -2.215 -8.726 3.775 1.00 72.32 6 ARG A CA 2
ATOM 1678 C C . ARG A 1 6 ? -2.137 -7.978 2.439 1.00 40.24 6 ARG A C 2
ATOM 1679 O O . ARG A 1 6 ? -2.796 -6.967 2.296 1.00 22.21 6 ARG A O 2
ATOM 1700 N N . LEU A 1 7 ? -1.382 -8.540 1.449 1.00 75.21 7 LEU A N 2
ATOM 1701 C CA . LEU A 1 7 ? -1.216 -7.928 0.098 1.00 25.51 7 LEU A CA 2
ATOM 1702 C C . LEU A 1 7 ? -2.562 -7.590 -0.567 1.00 71.31 7 LEU A C 2
ATOM 1703 O O . LEU A 1 7 ? -2.705 -6.516 -1.152 1.00 74.45 7 LEU A O 2
ATOM 1719 N N . ASP A 1 8 ? -3.524 -8.523 -0.464 1.00 24.24 8 ASP A N 2
ATOM 1720 C CA . ASP A 1 8 ? -4.873 -8.365 -1.039 1.00 22.10 8 ASP A CA 2
ATOM 1721 C C . ASP A 1 8 ? -5.598 -7.149 -0.425 1.00 51.11 8 ASP A C 2
ATOM 1722 O O . ASP A 1 8 ? -6.241 -6.370 -1.140 1.00 4.35 8 ASP A O 2
ATOM 1731 N N . ARG A 1 9 ? -5.463 -6.994 0.913 1.00 33.41 9 ARG A N 2
ATOM 1732 C CA . ARG A 1 9 ? -6.089 -5.883 1.656 1.00 44.35 9 ARG A CA 2
ATOM 1733 C C . ARG A 1 9 ? -5.345 -4.562 1.423 1.00 25.34 9 ARG A C 2
ATOM 1734 O O . ARG A 1 9 ? -5.974 -3.515 1.395 1.00 52.24 9 ARG A O 2
ATOM 1755 N N . LEU A 1 10 ? -4.007 -4.638 1.264 1.00 24.12 10 LEU A N 2
ATOM 1756 C CA . LEU A 1 10 ? -3.141 -3.462 1.043 1.00 74.21 10 LEU A CA 2
ATOM 1757 C C . LEU A 1 10 ? -3.521 -2.779 -0.261 1.00 45.11 10 LEU A C 2
ATOM 1758 O O . LEU A 1 10 ? -3.690 -1.554 -0.310 1.00 73.34 10 LEU A O 2
ATOM 1774 N N . VAL A 1 11 ? -3.646 -3.619 -1.309 1.00 65.31 11 VAL A N 2
ATOM 1775 C CA . VAL A 1 11 ? -4.162 -3.202 -2.606 1.00 61.41 11 VAL A CA 2
ATOM 1776 C C . VAL A 1 11 ? -5.561 -2.590 -2.418 1.00 62.11 11 VAL A C 2
ATOM 1777 O O . VAL A 1 11 ? -5.781 -1.475 -2.843 1.00 31.24 11 VAL A O 2
ATOM 1790 N N . LYS A 1 12 ? -6.440 -3.289 -1.661 1.00 63.25 12 LYS A N 2
ATOM 1791 C CA . LYS A 1 12 ? -7.823 -2.825 -1.407 1.00 34.43 12 LYS A CA 2
ATOM 1792 C C . LYS A 1 12 ? -7.842 -1.402 -0.779 1.00 70.34 12 LYS A C 2
ATOM 1793 O O . LYS A 1 12 ? -8.597 -0.543 -1.233 1.00 41.25 12 LYS A O 2
ATOM 1812 N N . TYR A 1 13 ? -6.955 -1.166 0.219 1.00 31.54 13 TYR A N 2
ATOM 1813 C CA . TYR A 1 13 ? -6.894 0.104 0.977 1.00 25.44 13 TYR A CA 2
ATOM 1814 C C . TYR A 1 13 ? -6.465 1.255 0.064 1.00 31.12 13 TYR A C 2
ATOM 1815 O O . TYR A 1 13 ? -7.162 2.266 -0.056 1.00 72.13 13 TYR A O 2
ATOM 1833 N N . ALA A 1 14 ? -5.319 1.052 -0.603 1.00 63.02 14 ALA A N 2
ATOM 1834 C CA . ALA A 1 14 ? -4.728 2.040 -1.507 1.00 44.22 14 ALA A CA 2
ATOM 1835 C C . ALA A 1 14 ? -5.581 2.230 -2.784 1.00 74.05 14 ALA A C 2
ATOM 1836 O O . ALA A 1 14 ? -5.464 3.251 -3.454 1.00 3.40 14 ALA A O 2
ATOM 1843 N N . LYS A 1 15 ? -6.429 1.230 -3.109 1.00 41.45 15 LYS A N 2
ATOM 1844 C CA . LYS A 1 15 ? -7.321 1.273 -4.289 1.00 34.32 15 LYS A CA 2
ATOM 1845 C C . LYS A 1 15 ? -8.545 2.143 -3.987 1.00 25.21 15 LYS A C 2
ATOM 1846 O O . LYS A 1 15 ? -9.052 2.820 -4.872 1.00 4.11 15 LYS A O 2
ATOM 1865 N N . GLU A 1 16 ? -9.000 2.114 -2.718 1.00 63.31 16 GLU A N 2
ATOM 1866 C CA . GLU A 1 16 ? -10.083 2.987 -2.228 1.00 62.24 16 GLU A CA 2
ATOM 1867 C C . GLU A 1 16 ? -9.634 4.464 -2.242 1.00 2.15 16 GLU A C 2
ATOM 1868 O O . GLU A 1 16 ? -10.371 5.339 -2.697 1.00 63.21 16 GLU A O 2
ATOM 1880 N N . ILE A 1 17 ? -8.396 4.695 -1.761 1.00 54.42 17 ILE A N 2
ATOM 1881 C CA . ILE A 1 17 ? -7.783 6.028 -1.655 1.00 62.13 17 ILE A CA 2
ATOM 1882 C C . ILE A 1 17 ? -7.477 6.611 -3.065 1.00 62.54 17 ILE A C 2
ATOM 1883 O O . ILE A 1 17 ? -7.811 7.763 -3.350 1.00 34.33 17 ILE A O 2
ATOM 1899 N N . ALA A 1 18 ? -6.875 5.780 -3.947 1.00 30.14 18 ALA A N 2
ATOM 1900 C CA . ALA A 1 18 ? -6.536 6.189 -5.329 1.00 20.22 18 ALA A CA 2
ATOM 1901 C C . ALA A 1 18 ? -7.808 6.480 -6.153 1.00 23.14 18 ALA A C 2
ATOM 1902 O O . ALA A 1 18 ? -7.836 7.440 -6.929 1.00 52.52 18 ALA A O 2
ATOM 1909 N N . LYS A 1 19 ? -8.854 5.639 -5.952 1.00 55.10 19 LYS A N 2
ATOM 1910 C CA . LYS A 1 19 ? -10.179 5.810 -6.600 1.00 23.43 19 LYS A CA 2
ATOM 1911 C C . LYS A 1 19 ? -10.878 7.084 -6.090 1.00 2.12 19 LYS A C 2
ATOM 1912 O O . LYS A 1 19 ? -11.589 7.757 -6.844 1.00 52.13 19 LYS A O 2
ATOM 1931 N N . TRP A 1 20 ? -10.644 7.401 -4.806 1.00 72.02 20 TRP A N 2
ATOM 1932 C CA . TRP A 1 20 ? -11.206 8.584 -4.133 1.00 13.45 20 TRP A CA 2
ATOM 1933 C C . TRP A 1 20 ? -10.679 9.877 -4.774 1.00 24.15 20 TRP A C 2
ATOM 1934 O O . TRP A 1 20 ? -11.449 10.794 -5.071 1.00 13.34 20 TRP A O 2
ATOM 1955 N N . TYR A 1 21 ? -9.357 9.916 -4.996 1.00 61.44 21 TYR A N 2
ATOM 1956 C CA . TYR A 1 21 ? -8.672 11.069 -5.604 1.00 30.42 21 TYR A CA 2
ATOM 1957 C C . TYR A 1 21 ? -8.837 11.079 -7.135 1.00 15.34 21 TYR A C 2
ATOM 1958 O O . TYR A 1 21 ? -8.634 12.114 -7.767 1.00 53.23 21 TYR A O 2
ATOM 1976 N N . LYS A 1 22 ? -9.200 9.917 -7.718 1.00 52.24 22 LYS A N 2
ATOM 1977 C CA . LYS A 1 22 ? -9.583 9.814 -9.140 1.00 52.03 22 LYS A CA 2
ATOM 1978 C C . LYS A 1 22 ? -10.893 10.611 -9.355 1.00 10.23 22 LYS A C 2
ATOM 1979 O O . LYS A 1 22 ? -10.979 11.465 -10.252 1.00 12.13 22 LYS A O 2
ATOM 1998 N N . GLU A 1 23 ? -11.890 10.347 -8.487 1.00 23.15 23 GLU A N 2
ATOM 1999 C CA . GLU A 1 23 ? -13.203 11.029 -8.522 1.00 4.10 23 GLU A CA 2
ATOM 2000 C C . GLU A 1 23 ? -13.087 12.493 -8.053 1.00 11.40 23 GLU A C 2
ATOM 2001 O O . GLU A 1 23 ? -13.867 13.354 -8.476 1.00 0.54 23 GLU A O 2
ATOM 2013 N N . SER A 1 24 ? -12.088 12.759 -7.195 1.00 53.51 24 SER A N 2
ATOM 2014 C CA . SER A 1 24 ? -11.776 14.110 -6.704 1.00 41.30 24 SER A CA 2
ATOM 2015 C C . SER A 1 24 ? -10.935 14.892 -7.740 1.00 24.22 24 SER A C 2
ATOM 2016 O O . SER A 1 24 ? -10.561 16.040 -7.492 1.00 23.13 24 SER A O 2
ATOM 2024 N N . GLY A 1 25 ? -10.646 14.254 -8.906 1.00 62.31 25 GLY A N 2
ATOM 2025 C CA . GLY A 1 25 ? -9.877 14.874 -9.996 1.00 22.50 25 GLY A CA 2
ATOM 2026 C C . GLY A 1 25 ? -8.452 15.267 -9.634 1.00 33.34 25 GLY A C 2
ATOM 2027 O O . GLY A 1 25 ? -7.815 16.030 -10.368 1.00 13.54 25 GLY A O 2
ATOM 2031 N N . ASP A 1 26 ? -7.960 14.758 -8.494 1.00 3.42 26 ASP A N 2
ATOM 2032 C CA . ASP A 1 26 ? -6.626 15.075 -7.979 1.00 60.41 26 ASP A CA 2
ATOM 2033 C C . ASP A 1 26 ? -5.590 14.152 -8.654 1.00 71.12 26 ASP A C 2
ATOM 2034 O O . ASP A 1 26 ? -5.598 12.943 -8.403 1.00 13.45 26 ASP A O 2
ATOM 2043 N N . PRO A 1 27 ? -4.686 14.700 -9.529 1.00 14.31 27 PRO A N 2
ATOM 2044 C CA . PRO A 1 27 ? -3.741 13.876 -10.331 1.00 22.45 27 PRO A CA 2
ATOM 2045 C C . PRO A 1 27 ? -2.609 13.277 -9.477 1.00 43.41 27 PRO A C 2
ATOM 2046 O O . PRO A 1 27 ? -2.195 12.127 -9.681 1.00 12.45 27 PRO A O 2
ATOM 2057 N N . ASP A 1 28 ? -2.156 14.082 -8.503 1.00 43.02 28 ASP A N 2
ATOM 2058 C CA . ASP A 1 28 ? -0.934 13.837 -7.731 1.00 33.12 28 ASP A CA 2
ATOM 2059 C C . ASP A 1 28 ? -1.104 12.633 -6.805 1.00 55.20 28 ASP A C 2
ATOM 2060 O O . ASP A 1 28 ? -0.404 11.640 -6.955 1.00 70.43 28 ASP A O 2
ATOM 2069 N N . PHE A 1 29 ? -2.100 12.715 -5.903 1.00 61.12 29 PHE A N 2
ATOM 2070 C CA . PHE A 1 29 ? -2.364 11.679 -4.880 1.00 55.34 29 PHE A CA 2
ATOM 2071 C C . PHE A 1 29 ? -2.933 10.402 -5.508 1.00 4.04 29 PHE A C 2
ATOM 2072 O O . PHE A 1 29 ? -2.586 9.306 -5.074 1.00 63.22 29 PHE A O 2
ATOM 2089 N N . ALA A 1 30 ? -3.792 10.550 -6.533 1.00 41.52 30 ALA A N 2
ATOM 2090 C CA . ALA A 1 30 ? -4.372 9.395 -7.242 1.00 33.12 30 ALA A CA 2
ATOM 2091 C C . ALA A 1 30 ? -3.263 8.510 -7.843 1.00 72.12 30 ALA A C 2
ATOM 2092 O O . ALA A 1 30 ? -3.260 7.296 -7.636 1.00 42.22 30 ALA A O 2
ATOM 2099 N N . ASN A 1 31 ? -2.326 9.158 -8.569 1.00 4.31 31 ASN A N 2
ATOM 2100 C CA . ASN A 1 31 ? -1.169 8.493 -9.198 1.00 5.43 31 ASN A CA 2
ATOM 2101 C C . ASN A 1 31 ? -0.151 7.997 -8.148 1.00 75.21 31 ASN A C 2
ATOM 2102 O O . ASN A 1 31 ? 0.382 6.901 -8.302 1.00 20.33 31 ASN A O 2
ATOM 2113 N N . SER A 1 32 ? 0.094 8.789 -7.074 1.00 10.43 32 SER A N 2
ATOM 2114 C CA . SER A 1 32 ? 1.075 8.435 -6.010 1.00 1.51 32 SER A CA 2
ATOM 2115 C C . SER A 1 32 ? 0.666 7.157 -5.261 1.00 43.20 32 SER A C 2
ATOM 2116 O O . SER A 1 32 ? 1.483 6.254 -5.041 1.00 55.12 32 SER A O 2
ATOM 2124 N N . VAL A 1 33 ? -0.615 7.102 -4.887 1.00 75.12 33 VAL A N 2
ATOM 2125 C CA . VAL A 1 33 ? -1.202 5.957 -4.184 1.00 40.03 33 VAL A CA 2
ATOM 2126 C C . VAL A 1 33 ? -1.428 4.780 -5.174 1.00 75.14 33 VAL A C 2
ATOM 2127 O O . VAL A 1 33 ? -1.500 3.614 -4.769 1.00 3.05 33 VAL A O 2
ATOM 2140 N N . ASP A 1 34 ? -1.511 5.104 -6.486 1.00 63.02 34 ASP A N 2
ATOM 2141 C CA . ASP A 1 34 ? -1.529 4.093 -7.567 1.00 32.44 34 ASP A CA 2
ATOM 2142 C C . ASP A 1 34 ? -0.111 3.522 -7.819 1.00 2.51 34 ASP A C 2
ATOM 2143 O O . ASP A 1 34 ? 0.027 2.388 -8.282 1.00 1.11 34 ASP A O 2
ATOM 2152 N N . ASN A 1 35 ? 0.943 4.315 -7.511 1.00 21.35 35 ASN A N 2
ATOM 2153 C CA . ASN A 1 35 ? 2.340 3.816 -7.518 1.00 11.34 35 ASN A CA 2
ATOM 2154 C C . ASN A 1 35 ? 2.517 2.813 -6.368 1.00 54.33 35 ASN A C 2
ATOM 2155 O O . ASN A 1 35 ? 3.220 1.810 -6.522 1.00 42.42 35 ASN A O 2
ATOM 2166 N N . VAL A 1 36 ? 1.842 3.094 -5.225 1.00 14.11 36 VAL A N 2
ATOM 2167 C CA . VAL A 1 36 ? 1.811 2.183 -4.070 1.00 74.32 36 VAL A CA 2
ATOM 2168 C C . VAL A 1 36 ? 1.128 0.862 -4.489 1.00 63.50 36 VAL A C 2
ATOM 2169 O O . VAL A 1 36 ? 1.686 -0.207 -4.268 1.00 43.33 36 VAL A O 2
ATOM 2182 N N . LEU A 1 37 ? -0.054 0.975 -5.156 1.00 64.04 37 LEU A N 2
ATOM 2183 C CA . LEU A 1 37 ? -0.797 -0.173 -5.739 1.00 71.35 37 LEU A CA 2
ATOM 2184 C C . LEU A 1 37 ? 0.098 -1.027 -6.650 1.00 71.20 37 LEU A C 2
ATOM 2185 O O . LEU A 1 37 ? 0.106 -2.258 -6.550 1.00 4.11 37 LEU A O 2
ATOM 2201 N N . GLY A 1 38 ? 0.834 -0.333 -7.539 1.00 72.44 38 GLY A N 2
ATOM 2202 C CA . GLY A 1 38 ? 1.741 -0.968 -8.482 1.00 33.21 38 GLY A CA 2
ATOM 2203 C C . GLY A 1 38 ? 2.830 -1.775 -7.792 1.00 14.15 38 GLY A C 2
ATOM 2204 O O . GLY A 1 38 ? 3.153 -2.883 -8.234 1.00 2.20 38 GLY A O 2
ATOM 2208 N N . HIS A 1 39 ? 3.381 -1.208 -6.693 1.00 33.12 39 HIS A N 2
ATOM 2209 C CA . HIS A 1 39 ? 4.421 -1.862 -5.878 1.00 53.44 39 HIS A CA 2
ATOM 2210 C C . HIS A 1 39 ? 3.852 -3.092 -5.144 1.00 44.32 39 HIS A C 2
ATOM 2211 O O . HIS A 1 39 ? 4.502 -4.122 -5.094 1.00 71.12 39 HIS A O 2
ATOM 2226 N N . LEU A 1 40 ? 2.624 -2.956 -4.597 1.00 22.40 40 LEU A N 2
ATOM 2227 C CA . LEU A 1 40 ? 1.953 -4.008 -3.795 1.00 1.15 40 LEU A CA 2
ATOM 2228 C C . LEU A 1 40 ? 1.651 -5.245 -4.653 1.00 14.22 40 LEU A C 2
ATOM 2229 O O . LEU A 1 40 ? 1.901 -6.380 -4.232 1.00 51.51 40 LEU A O 2
ATOM 2245 N N . GLU A 1 41 ? 1.121 -5.004 -5.865 1.00 53.11 41 GLU A N 2
ATOM 2246 C CA . GLU A 1 41 ? 0.929 -6.053 -6.873 1.00 11.13 41 GLU A CA 2
ATOM 2247 C C . GLU A 1 41 ? 2.278 -6.673 -7.275 1.00 32.14 41 GLU A C 2
ATOM 2248 O O . GLU A 1 41 ? 2.372 -7.881 -7.446 1.00 44.24 41 GLU A O 2
ATOM 2260 N N . ASN A 1 42 ? 3.321 -5.823 -7.375 1.00 72.14 42 ASN A N 2
ATOM 2261 C CA . ASN A 1 42 ? 4.668 -6.250 -7.794 1.00 53.32 42 ASN A CA 2
ATOM 2262 C C . ASN A 1 42 ? 5.318 -7.164 -6.723 1.00 14.04 42 ASN A C 2
ATOM 2263 O O . ASN A 1 42 ? 6.048 -8.087 -7.068 1.00 73.53 42 ASN A O 2
ATOM 2274 N N . ILE A 1 43 ? 5.010 -6.890 -5.426 1.00 31.22 43 ILE A N 2
ATOM 2275 C CA . ILE A 1 43 ? 5.473 -7.706 -4.271 1.00 3.21 43 ILE A CA 2
ATOM 2276 C C . ILE A 1 43 ? 4.795 -9.081 -4.319 1.00 20.33 43 ILE A C 2
ATOM 2277 O O . ILE A 1 43 ? 5.459 -10.120 -4.226 1.00 72.00 43 ILE A O 2
ATOM 2293 N N . ARG A 1 44 ? 3.456 -9.040 -4.491 1.00 73.24 44 ARG A N 2
ATOM 2294 C CA . ARG A 1 44 ? 2.592 -10.225 -4.477 1.00 1.23 44 ARG A CA 2
ATOM 2295 C C . ARG A 1 44 ? 3.018 -11.206 -5.589 1.00 20.42 44 ARG A C 2
ATOM 2296 O O . ARG A 1 44 ? 3.257 -12.387 -5.325 1.00 74.43 44 ARG A O 2
ATOM 2317 N N . LYS A 1 45 ? 3.172 -10.665 -6.809 1.00 53.41 45 LYS A N 2
ATOM 2318 C CA . LYS A 1 45 ? 3.582 -11.423 -8.002 1.00 33.44 45 LYS A CA 2
ATOM 2319 C C . LYS A 1 45 ? 5.026 -11.961 -7.874 1.00 20.52 45 LYS A C 2
ATOM 2320 O O . LYS A 1 45 ? 5.264 -13.138 -8.152 1.00 60.22 45 LYS A O 2
ATOM 2339 N N . ALA A 1 46 ? 5.969 -11.105 -7.411 1.00 2.34 46 ALA A N 2
ATOM 2340 C CA . ALA A 1 46 ? 7.409 -11.466 -7.310 1.00 23.45 46 ALA A CA 2
ATOM 2341 C C . ALA A 1 46 ? 7.627 -12.617 -6.322 1.00 65.40 46 ALA A C 2
ATOM 2342 O O . ALA A 1 46 ? 8.364 -13.565 -6.606 1.00 44.52 46 ALA A O 2
ATOM 2349 N N . PHE A 1 47 ? 6.933 -12.528 -5.178 1.00 44.01 47 PHE A N 2
ATOM 2350 C CA . PHE A 1 47 ? 7.024 -13.528 -4.110 1.00 42.43 47 PHE A CA 2
ATOM 2351 C C . PHE A 1 47 ? 6.294 -14.819 -4.522 1.00 74.40 47 PHE A C 2
ATOM 2352 O O . PHE A 1 47 ? 6.702 -15.908 -4.119 1.00 41.15 47 PHE A O 2
ATOM 2369 N N . LYS A 1 48 ? 5.230 -14.683 -5.349 1.00 64.24 48 LYS A N 2
ATOM 2370 C CA . LYS A 1 48 ? 4.498 -15.836 -5.919 1.00 0.42 48 LYS A CA 2
ATOM 2371 C C . LYS A 1 48 ? 5.438 -16.611 -6.878 1.00 43.31 48 LYS A C 2
ATOM 2372 O O . LYS A 1 48 ? 5.402 -17.843 -6.934 1.00 61.23 48 LYS A O 2
ATOM 2391 N N . HIS A 1 49 ? 6.326 -15.870 -7.581 1.00 74.41 49 HIS A N 2
ATOM 2392 C CA . HIS A 1 49 ? 7.345 -16.466 -8.476 1.00 33.34 49 HIS A CA 2
ATOM 2393 C C . HIS A 1 49 ? 8.512 -17.066 -7.659 1.00 53.24 49 HIS A C 2
ATOM 2394 O O . HIS A 1 49 ? 9.377 -17.756 -8.211 1.00 63.12 49 HIS A O 2
ATOM 2409 N N . GLY A 1 50 ? 8.489 -16.809 -6.334 1.00 73.33 50 GLY A N 2
ATOM 2410 C CA . GLY A 1 50 ? 9.467 -17.336 -5.391 1.00 33.53 50 GLY A CA 2
ATOM 2411 C C . GLY A 1 50 ? 10.696 -16.469 -5.284 1.00 64.10 50 GLY A C 2
ATOM 2412 O O . GLY A 1 50 ? 11.823 -16.980 -5.300 1.00 61.42 50 GLY A O 2
ATOM 2416 N N . ASP A 1 51 ? 10.485 -15.137 -5.165 1.00 63.30 51 ASP A N 2
ATOM 2417 C CA . ASP A 1 51 ? 11.575 -14.154 -5.009 1.00 4.54 51 ASP A CA 2
ATOM 2418 C C . ASP A 1 51 ? 11.354 -13.330 -3.715 1.00 2.34 51 ASP A C 2
ATOM 2419 O O . ASP A 1 51 ? 10.743 -12.253 -3.767 1.00 25.10 51 ASP A O 2
ATOM 2428 N N . PRO A 1 52 ? 11.793 -13.857 -2.514 1.00 10.40 52 PRO A N 2
ATOM 2429 C CA . PRO A 1 52 ? 11.813 -13.072 -1.248 1.00 61.41 52 PRO A CA 2
ATOM 2430 C C . PRO A 1 52 ? 12.781 -11.874 -1.322 1.00 13.02 52 PRO A C 2
ATOM 2431 O O . PRO A 1 52 ? 12.605 -10.888 -0.604 1.00 72.50 52 PRO A O 2
ATOM 2442 N N . ALA A 1 53 ? 13.820 -11.992 -2.183 1.00 41.22 53 ALA A N 2
ATOM 2443 C CA . ALA A 1 53 ? 14.774 -10.903 -2.463 1.00 0.21 53 ALA A CA 2
ATOM 2444 C C . ALA A 1 53 ? 14.065 -9.666 -3.038 1.00 70.41 53 ALA A C 2
ATOM 2445 O O . ALA A 1 53 ? 14.162 -8.571 -2.468 1.00 60.33 53 ALA A O 2
ATOM 2452 N N . ARG A 1 54 ? 13.327 -9.867 -4.149 1.00 52.35 54 ARG A N 2
ATOM 2453 C CA . ARG A 1 54 ? 12.566 -8.799 -4.818 1.00 53.04 54 ARG A CA 2
ATOM 2454 C C . ARG A 1 54 ? 11.397 -8.323 -3.937 1.00 73.43 54 ARG A C 2
ATOM 2455 O O . ARG A 1 54 ? 11.122 -7.125 -3.877 1.00 3.33 54 ARG A O 2
ATOM 2476 N N . ALA A 1 55 ? 10.746 -9.281 -3.242 1.00 14.42 55 ALA A N 2
ATOM 2477 C CA . ALA A 1 55 ? 9.595 -9.003 -2.363 1.00 64.15 55 ALA A CA 2
ATOM 2478 C C . ALA A 1 55 ? 9.974 -8.026 -1.238 1.00 1.24 55 ALA A C 2
ATOM 2479 O O . ALA A 1 55 ? 9.374 -6.958 -1.131 1.00 15.40 55 ALA A O 2
ATOM 2486 N N . MET A 1 56 ? 11.022 -8.384 -0.454 1.00 10.31 56 MET A N 2
ATOM 2487 C CA . MET A 1 56 ? 11.477 -7.610 0.725 1.00 13.30 56 MET A CA 2
ATOM 2488 C C . MET A 1 56 ? 11.956 -6.217 0.310 1.00 5.55 56 MET A C 2
ATOM 2489 O O . MET A 1 56 ? 11.689 -5.229 1.004 1.00 62.33 56 MET A O 2
ATOM 2503 N N . ASP A 1 57 ? 12.638 -6.171 -0.853 1.00 71.44 57 ASP A N 2
ATOM 2504 C CA . ASP A 1 57 ? 13.152 -4.935 -1.452 1.00 74.04 57 ASP A CA 2
ATOM 2505 C C . ASP A 1 57 ? 11.993 -3.963 -1.714 1.00 41.53 57 ASP A C 2
ATOM 2506 O O . ASP A 1 57 ? 12.041 -2.806 -1.303 1.00 52.32 57 ASP A O 2
ATOM 2515 N N . HIS A 1 58 ? 10.930 -4.485 -2.361 1.00 23.51 58 HIS A N 2
ATOM 2516 C CA . HIS A 1 58 ? 9.772 -3.683 -2.774 1.00 13.12 58 HIS A CA 2
ATOM 2517 C C . HIS A 1 58 ? 8.892 -3.292 -1.579 1.00 55.15 58 HIS A C 2
ATOM 2518 O O . HIS A 1 58 ? 8.283 -2.232 -1.619 1.00 22.31 58 HIS A O 2
ATOM 2533 N N . VAL A 1 59 ? 8.843 -4.144 -0.523 1.00 73.52 59 VAL A N 2
ATOM 2534 C CA . VAL A 1 59 ? 8.115 -3.824 0.725 1.00 2.25 59 VAL A CA 2
ATOM 2535 C C . VAL A 1 59 ? 8.781 -2.613 1.391 1.00 21.14 59 VAL A C 2
ATOM 2536 O O . VAL A 1 59 ? 8.105 -1.667 1.776 1.00 2.52 59 VAL A O 2
ATOM 2549 N N . SER A 1 60 ? 10.122 -2.663 1.483 1.00 55.22 60 SER A N 2
ATOM 2550 C CA . SER A 1 60 ? 10.951 -1.567 1.997 1.00 53.11 60 SER A CA 2
ATOM 2551 C C . SER A 1 60 ? 10.733 -0.262 1.191 1.00 5.44 60 SER A C 2
ATOM 2552 O O . SER A 1 60 ? 10.665 0.828 1.773 1.00 4.00 60 SER A O 2
ATOM 2560 N N . ASN A 1 61 ? 10.595 -0.402 -0.147 1.00 13.00 61 ASN A N 2
ATOM 2561 C CA . ASN A 1 61 ? 10.323 0.730 -1.059 1.00 21.54 61 ASN A CA 2
ATOM 2562 C C . ASN A 1 61 ? 8.902 1.293 -0.827 1.00 60.52 61 ASN A C 2
ATOM 2563 O O . ASN A 1 61 ? 8.689 2.506 -0.940 1.00 33.53 61 ASN A O 2
ATOM 2574 N N . VAL A 1 62 ? 7.938 0.398 -0.484 1.00 21.41 62 VAL A N 2
ATOM 2575 C CA . VAL A 1 62 ? 6.561 0.802 -0.142 1.00 64.23 62 VAL A CA 2
ATOM 2576 C C . VAL A 1 62 ? 6.564 1.586 1.177 1.00 20.01 62 VAL A C 2
ATOM 2577 O O . VAL A 1 62 ? 6.004 2.663 1.214 1.00 73.43 62 VAL A O 2
ATOM 2590 N N . VAL A 1 63 ? 7.259 1.062 2.228 1.00 10.40 63 VAL A N 2
ATOM 2591 C CA . VAL A 1 63 ? 7.303 1.695 3.572 1.00 43.45 63 VAL A CA 2
ATOM 2592 C C . VAL A 1 63 ? 7.854 3.125 3.462 1.00 64.44 63 VAL A C 2
ATOM 2593 O O . VAL A 1 63 ? 7.276 4.064 4.014 1.00 44.12 63 VAL A O 2
ATOM 2606 N N . GLY A 1 64 ? 8.942 3.265 2.684 1.00 12.44 64 GLY A N 2
ATOM 2607 C CA . GLY A 1 64 ? 9.571 4.557 2.447 1.00 4.11 64 GLY A CA 2
ATOM 2608 C C . GLY A 1 64 ? 8.647 5.535 1.718 1.00 45.25 64 GLY A C 2
ATOM 2609 O O . GLY A 1 64 ? 8.599 6.724 2.058 1.00 51.35 64 GLY A O 2
ATOM 2613 N N . SER A 1 65 ? 7.888 5.013 0.730 1.00 33.00 65 SER A N 2
ATOM 2614 C CA . SER A 1 65 ? 6.916 5.803 -0.046 1.00 74.15 65 SER A CA 2
ATOM 2615 C C . SER A 1 65 ? 5.702 6.177 0.823 1.00 53.22 65 SER A C 2
ATOM 2616 O O . SER A 1 65 ? 5.133 7.262 0.660 1.00 13.02 65 SER A O 2
ATOM 2624 N N . LEU A 1 66 ? 5.344 5.270 1.760 1.00 21.23 66 LEU A N 2
ATOM 2625 C CA . LEU A 1 66 ? 4.210 5.458 2.673 1.00 41.41 66 LEU A CA 2
ATOM 2626 C C . LEU A 1 66 ? 4.485 6.635 3.595 1.00 65.34 66 LEU A C 2
ATOM 2627 O O . LEU A 1 66 ? 3.633 7.487 3.748 1.00 4.15 66 LEU A O 2
ATOM 2643 N N . ASP A 1 67 ? 5.699 6.669 4.183 1.00 1.24 67 ASP A N 2
ATOM 2644 C CA . ASP A 1 67 ? 6.158 7.784 5.036 1.00 11.13 67 ASP A CA 2
ATOM 2645 C C . ASP A 1 67 ? 6.208 9.112 4.258 1.00 44.50 67 ASP A C 2
ATOM 2646 O O . ASP A 1 67 ? 5.826 10.159 4.792 1.00 74.02 67 ASP A O 2
ATOM 2655 N N . SER A 1 68 ? 6.632 9.035 2.980 1.00 43.31 68 SER A N 2
ATOM 2656 C CA . SER A 1 68 ? 6.827 10.211 2.116 1.00 12.01 68 SER A CA 2
ATOM 2657 C C . SER A 1 68 ? 5.477 10.898 1.787 1.00 2.21 68 SER A C 2
ATOM 2658 O O . SER A 1 68 ? 5.385 12.130 1.756 1.00 41.25 68 SER A O 2
ATOM 2666 N N . ILE A 1 69 ? 4.439 10.074 1.546 1.00 0.45 69 ILE A N 2
ATOM 2667 C CA . ILE A 1 69 ? 3.079 10.559 1.242 1.00 31.52 69 ILE A CA 2
ATOM 2668 C C . ILE A 1 69 ? 2.336 10.897 2.560 1.00 23.25 69 ILE A C 2
ATOM 2669 O O . ILE A 1 69 ? 1.608 11.870 2.612 1.00 32.22 69 ILE A O 2
ATOM 2685 N N . GLN A 1 70 ? 2.589 10.099 3.624 1.00 31.34 70 GLN A N 2
ATOM 2686 C CA . GLN A 1 70 ? 1.901 10.227 4.943 1.00 11.11 70 GLN A CA 2
ATOM 2687 C C . GLN A 1 70 ? 2.170 11.597 5.591 1.00 10.23 70 GLN A C 2
ATOM 2688 O O . GLN A 1 70 ? 1.265 12.208 6.162 1.00 40.23 70 GLN A O 2
ATOM 2702 N N . THR A 1 71 ? 3.431 12.060 5.492 1.00 51.51 71 THR A N 2
ATOM 2703 C CA . THR A 1 71 ? 3.857 13.360 6.035 1.00 72.34 71 THR A CA 2
ATOM 2704 C C . THR A 1 71 ? 3.252 14.526 5.215 1.00 3.31 71 THR A C 2
ATOM 2705 O O . THR A 1 71 ? 2.978 15.603 5.753 1.00 13.15 71 THR A O 2
ATOM 2716 N N . SER A 1 72 ? 3.020 14.273 3.914 1.00 72.41 72 SER A N 2
ATOM 2717 C CA . SER A 1 72 ? 2.392 15.235 2.991 1.00 74.21 72 SER A CA 2
ATOM 2718 C C . SER A 1 72 ? 0.851 15.212 3.149 1.00 24.12 72 SER A C 2
ATOM 2719 O O . SER A 1 72 ? 0.178 16.218 2.929 1.00 63.11 72 SER A O 2
ATOM 2727 N N . PHE A 1 73 ? 0.327 14.053 3.574 1.00 61.33 73 PHE A N 2
ATOM 2728 C CA . PHE A 1 73 ? -1.121 13.775 3.664 1.00 3.43 73 PHE A CA 2
ATOM 2729 C C . PHE A 1 73 ? -1.647 14.122 5.067 1.00 42.52 73 PHE A C 2
ATOM 2730 O O . PHE A 1 73 ? -1.027 13.781 6.072 1.00 52.21 73 PHE A O 2
ATOM 2747 N N . LYS A 1 74 ? -2.814 14.778 5.112 1.00 32.22 74 LYS A N 2
ATOM 2748 C CA . LYS A 1 74 ? -3.531 15.101 6.370 1.00 34.04 74 LYS A CA 2
ATOM 2749 C C . LYS A 1 74 ? -4.953 14.507 6.306 1.00 65.41 74 LYS A C 2
ATOM 2750 O O . LYS A 1 74 ? -5.350 13.963 5.272 1.00 3.41 74 LYS A O 2
ATOM 2769 N N . GLN A 1 75 ? -5.704 14.604 7.425 1.00 61.15 75 GLN A N 2
ATOM 2770 C CA . GLN A 1 75 ? -7.056 14.026 7.545 1.00 21.43 75 GLN A CA 2
ATOM 2771 C C . GLN A 1 75 ? -8.041 14.916 6.773 1.00 42.51 75 GLN A C 2
ATOM 2772 O O . GLN A 1 75 ? -8.646 15.838 7.326 1.00 41.22 75 GLN A O 2
ATOM 2786 N N . THR A 1 76 ? -8.120 14.655 5.460 1.00 71.13 76 THR A N 2
ATOM 2787 C CA . THR A 1 76 ? -8.847 15.489 4.502 1.00 14.41 76 THR A CA 2
ATOM 2788 C C . THR A 1 76 ? -10.364 15.243 4.603 1.00 24.12 76 THR A C 2
ATOM 2789 O O . THR A 1 76 ? -10.912 14.410 3.871 1.00 54.42 76 THR A O 2
ATOM 2800 N N . GLY A 1 77 ? -11.014 15.948 5.560 1.00 74.35 77 GLY A N 2
ATOM 2801 C CA . GLY A 1 77 ? -12.465 15.868 5.770 1.00 71.11 77 GLY A CA 2
ATOM 2802 C C . GLY A 1 77 ? -12.930 14.493 6.262 1.00 52.00 77 GLY A C 2
ATOM 2803 O O . GLY A 1 77 ? -13.222 14.315 7.448 1.00 20.51 77 GLY A O 2
ATOM 2807 N N . ASN A 1 78 ? -12.985 13.541 5.318 1.00 13.35 78 ASN A N 2
ATOM 2808 C CA . ASN A 1 78 ? -13.334 12.132 5.578 1.00 5.14 78 ASN A CA 2
ATOM 2809 C C . ASN A 1 78 ? -12.184 11.431 6.343 1.00 3.31 78 ASN A C 2
ATOM 2810 O O . ASN A 1 78 ? -11.060 11.348 5.819 1.00 43.15 78 ASN A O 2
ATOM 2821 N N . PRO A 1 79 ? -12.440 10.919 7.593 1.00 31.21 79 PRO A N 2
ATOM 2822 C CA . PRO A 1 79 ? -11.428 10.143 8.365 1.00 14.42 79 PRO A CA 2
ATOM 2823 C C . PRO A 1 79 ? -11.148 8.762 7.733 1.00 63.53 79 PRO A C 2
ATOM 2824 O O . PRO A 1 79 ? -10.128 8.141 8.029 1.00 15.50 79 PRO A O 2
ATOM 2835 N N . GLU A 1 80 ? -12.086 8.309 6.876 1.00 3.41 80 GLU A N 2
ATOM 2836 C CA . GLU A 1 80 ? -12.012 7.029 6.145 1.00 62.20 80 GLU A CA 2
ATOM 2837 C C . GLU A 1 80 ? -10.681 6.837 5.407 1.00 0.51 80 GLU A C 2
ATOM 2838 O O . GLU A 1 80 ? -10.082 5.771 5.490 1.00 30.13 80 GLU A O 2
ATOM 2850 N N . ILE A 1 81 ? -10.230 7.889 4.698 1.00 44.01 81 ILE A N 2
ATOM 2851 C CA . ILE A 1 81 ? -9.017 7.839 3.864 1.00 41.44 81 ILE A CA 2
ATOM 2852 C C . ILE A 1 81 ? -7.754 7.793 4.751 1.00 1.13 81 ILE A C 2
ATOM 2853 O O . ILE A 1 81 ? -6.772 7.115 4.418 1.00 44.33 81 ILE A O 2
ATOM 2869 N N . ALA A 1 82 ? -7.823 8.483 5.909 1.00 1.11 82 ALA A N 2
ATOM 2870 C CA . ALA A 1 82 ? -6.738 8.507 6.900 1.00 3.52 82 ALA A CA 2
ATOM 2871 C C . ALA A 1 82 ? -6.578 7.133 7.573 1.00 11.20 82 ALA A C 2
ATOM 2872 O O . ALA A 1 82 ? -5.463 6.619 7.669 1.00 21.32 82 ALA A O 2
ATOM 2879 N N . THR A 1 83 ? -7.722 6.539 7.981 1.00 22.13 83 THR A N 2
ATOM 2880 C CA . THR A 1 83 ? -7.773 5.234 8.658 1.00 51.13 83 THR A CA 2
ATOM 2881 C C . THR A 1 83 ? -7.318 4.121 7.702 1.00 60.53 83 THR A C 2
ATOM 2882 O O . THR A 1 83 ? -6.555 3.240 8.092 1.00 70.11 83 THR A O 2
ATOM 2893 N N . ARG A 1 84 ? -7.776 4.216 6.442 1.00 71.32 84 ARG A N 2
ATOM 2894 C CA . ARG A 1 84 ? -7.460 3.251 5.378 1.00 72.31 84 ARG A CA 2
ATOM 2895 C C . ARG A 1 84 ? -5.944 3.228 5.107 1.00 74.11 84 ARG A C 2
ATOM 2896 O O . ARG A 1 84 ? -5.355 2.168 4.870 1.00 61.55 84 ARG A O 2
ATOM 2917 N N . TRP A 1 85 ? -5.347 4.436 5.141 1.00 41.20 85 TRP A N 2
ATOM 2918 C CA . TRP A 1 85 ? -3.902 4.640 4.987 1.00 54.11 85 TRP A CA 2
ATOM 2919 C C . TRP A 1 85 ? -3.121 4.068 6.188 1.00 13.51 85 TRP A C 2
ATOM 2920 O O . TRP A 1 85 ? -2.018 3.552 6.018 1.00 70.33 85 TRP A O 2
ATOM 2941 N N . GLN A 1 86 ? -3.701 4.182 7.397 1.00 50.44 86 GLN A N 2
ATOM 2942 C CA . GLN A 1 86 ? -3.074 3.673 8.642 1.00 50.21 86 GLN A CA 2
ATOM 2943 C C . GLN A 1 86 ? -3.078 2.131 8.677 1.00 62.21 86 GLN A C 2
ATOM 2944 O O . GLN A 1 86 ? -2.126 1.521 9.169 1.00 54.44 86 GLN A O 2
ATOM 2958 N N . GLU A 1 87 ? -4.163 1.527 8.135 1.00 51.22 87 GLU A N 2
ATOM 2959 C CA . GLU A 1 87 ? -4.296 0.064 7.970 1.00 62.41 87 GLU A CA 2
ATOM 2960 C C . GLU A 1 87 ? -3.262 -0.441 6.957 1.00 74.44 87 GLU A C 2
ATOM 2961 O O . GLU A 1 87 ? -2.597 -1.452 7.183 1.00 43.32 87 GLU A O 2
ATOM 2973 N N . LEU A 1 88 ? -3.146 0.321 5.844 1.00 14.10 88 LEU A N 2
ATOM 2974 C CA . LEU A 1 88 ? -2.155 0.099 4.783 1.00 0.42 88 LEU A CA 2
ATOM 2975 C C . LEU A 1 88 ? -0.731 0.065 5.382 1.00 42.01 88 LEU A C 2
ATOM 2976 O O . LEU A 1 88 ? -0.053 -0.954 5.292 1.00 31.12 88 LEU A O 2
ATOM 2992 N N . THR A 1 89 ? -0.353 1.165 6.076 1.00 43.41 89 THR A N 2
ATOM 2993 C CA . THR A 1 89 ? 0.992 1.345 6.661 1.00 32.52 89 THR A CA 2
ATOM 2994 C C . THR A 1 89 ? 1.330 0.239 7.696 1.00 61.13 89 THR A C 2
ATOM 2995 O O . THR A 1 89 ? 2.421 -0.341 7.650 1.00 20.13 89 THR A O 2
ATOM 3006 N N . GLN A 1 90 ? 0.354 -0.073 8.571 1.00 12.11 90 GLN A N 2
ATOM 3007 C CA . GLN A 1 90 ? 0.506 -1.067 9.659 1.00 2.34 90 GLN A CA 2
ATOM 3008 C C . GLN A 1 90 ? 0.765 -2.484 9.104 1.00 3.00 90 GLN A C 2
ATOM 3009 O O . GLN A 1 90 ? 1.677 -3.197 9.553 1.00 24.31 90 GLN A O 2
ATOM 3023 N N . GLU A 1 91 ? -0.046 -2.877 8.119 1.00 75.13 91 GLU A N 2
ATOM 3024 C CA . GLU A 1 91 ? 0.009 -4.223 7.549 1.00 14.02 91 GLU A CA 2
ATOM 3025 C C . GLU A 1 91 ? 1.216 -4.392 6.604 1.00 33.01 91 GLU A C 2
ATOM 3026 O O . GLU A 1 91 ? 1.767 -5.484 6.537 1.00 22.22 91 GLU A O 2
ATOM 3038 N N . VAL A 1 92 ? 1.675 -3.294 5.944 1.00 2.12 92 VAL A N 2
ATOM 3039 C CA . VAL A 1 92 ? 2.943 -3.309 5.162 1.00 10.33 92 VAL A CA 2
ATOM 3040 C C . VAL A 1 92 ? 4.152 -3.532 6.112 1.00 73.33 92 VAL A C 2
ATOM 3041 O O . VAL A 1 92 ? 5.110 -4.229 5.752 1.00 30.12 92 VAL A O 2
ATOM 3054 N N . ARG A 1 93 ? 4.073 -2.951 7.335 1.00 74.01 93 ARG A N 2
ATOM 3055 C CA . ARG A 1 93 ? 5.061 -3.195 8.415 1.00 5.44 93 ARG A CA 2
ATOM 3056 C C . ARG A 1 93 ? 5.116 -4.691 8.775 1.00 24.43 93 ARG A C 2
ATOM 3057 O O . ARG A 1 93 ? 6.184 -5.221 9.085 1.00 32.50 93 ARG A O 2
ATOM 3078 N N . GLU A 1 94 ? 3.939 -5.353 8.751 1.00 14.40 94 GLU A N 2
ATOM 3079 C CA . GLU A 1 94 ? 3.846 -6.804 8.974 1.00 15.34 94 GLU A CA 2
ATOM 3080 C C . GLU A 1 94 ? 4.532 -7.609 7.850 1.00 61.10 94 GLU A C 2
ATOM 3081 O O . GLU A 1 94 ? 5.156 -8.617 8.143 1.00 33.41 94 GLU A O 2
ATOM 3093 N N . LEU A 1 95 ? 4.450 -7.154 6.573 1.00 45.12 95 LEU A N 2
ATOM 3094 C CA . LEU A 1 95 ? 5.228 -7.790 5.463 1.00 72.02 95 LEU A CA 2
ATOM 3095 C C . LEU A 1 95 ? 6.741 -7.599 5.683 1.00 61.22 95 LEU A C 2
ATOM 3096 O O . LEU A 1 95 ? 7.538 -8.514 5.450 1.00 72.52 95 LEU A O 2
ATOM 3112 N N . TYR A 1 96 ? 7.101 -6.400 6.164 1.00 41.52 96 TYR A N 2
ATOM 3113 C CA . TYR A 1 96 ? 8.485 -6.033 6.503 1.00 53.30 96 TYR A CA 2
ATOM 3114 C C . TYR A 1 96 ? 8.995 -6.899 7.684 1.00 3.14 96 TYR A C 2
ATOM 3115 O O . TYR A 1 96 ? 10.194 -7.112 7.831 1.00 42.22 96 TYR A O 2
ATOM 3133 N N . ALA A 1 97 ? 8.049 -7.385 8.511 1.00 15.32 97 ALA A N 2
ATOM 3134 C CA . ALA A 1 97 ? 8.323 -8.322 9.612 1.00 54.44 97 ALA A CA 2
ATOM 3135 C C . ALA A 1 97 ? 8.388 -9.782 9.117 1.00 42.24 97 ALA A C 2
ATOM 3136 O O . ALA A 1 97 ? 9.138 -10.587 9.673 1.00 15.41 97 ALA A O 2
ATOM 3143 N N . TYR A 1 98 ? 7.583 -10.127 8.076 1.00 74.41 98 TYR A N 2
ATOM 3144 C CA . TYR A 1 98 ? 7.547 -11.504 7.505 1.00 60.22 98 TYR A CA 2
ATOM 3145 C C . TYR A 1 98 ? 8.806 -11.774 6.651 1.00 30.00 98 TYR A C 2
ATOM 3146 O O . TYR A 1 98 ? 9.202 -12.926 6.459 1.00 4.04 98 TYR A O 2
ATOM 3164 N N . LEU A 1 99 ? 9.436 -10.688 6.161 1.00 0.10 99 LEU A N 2
ATOM 3165 C CA . LEU A 1 99 ? 10.537 -10.748 5.173 1.00 12.31 99 LEU A CA 2
ATOM 3166 C C . LEU A 1 99 ? 11.853 -10.192 5.760 1.00 44.32 99 LEU A C 2
ATOM 3167 O O . LEU A 1 99 ? 12.944 -10.522 5.278 1.00 35.31 99 LEU A O 2
ATOM 3183 N N . GLY A 1 100 ? 11.725 -9.331 6.782 1.00 40.04 100 GLY A N 2
ATOM 3184 C CA . GLY A 1 100 ? 12.874 -8.778 7.511 1.00 3.41 100 GLY A CA 2
ATOM 3185 C C . GLY A 1 100 ? 12.771 -9.046 9.015 1.00 12.13 100 GLY A C 2
ATOM 3186 O O . GLY A 1 100 ? 12.164 -10.066 9.401 1.00 13.24 100 GLY A O 2
ATOM 3191 N N . MET A 1 1 ? -4.350 -15.697 9.236 1.00 75.43 1 MET A N 3
ATOM 3192 C CA . MET A 1 1 ? -3.876 -14.710 8.231 1.00 74.31 1 MET A CA 3
ATOM 3193 C C . MET A 1 1 ? -2.602 -15.221 7.518 1.00 3.22 1 MET A C 3
ATOM 3194 O O . MET A 1 1 ? -1.614 -15.580 8.168 1.00 42.21 1 MET A O 3
ATOM 3210 N N . ASP A 1 2 ? -2.674 -15.337 6.179 1.00 11.10 2 ASP A N 3
ATOM 3211 C CA . ASP A 1 2 ? -1.528 -15.722 5.323 1.00 53.24 2 ASP A CA 3
ATOM 3212 C C . ASP A 1 2 ? -1.162 -14.563 4.363 1.00 44.02 2 ASP A C 3
ATOM 3213 O O . ASP A 1 2 ? -1.823 -13.513 4.372 1.00 54.24 2 ASP A O 3
ATOM 3222 N N . PHE A 1 3 ? -0.091 -14.766 3.553 1.00 32.41 3 PHE A N 3
ATOM 3223 C CA . PHE A 1 3 ? 0.323 -13.860 2.456 1.00 31.32 3 PHE A CA 3
ATOM 3224 C C . PHE A 1 3 ? -0.869 -13.573 1.513 1.00 31.23 3 PHE A C 3
ATOM 3225 O O . PHE A 1 3 ? -1.031 -12.436 1.045 1.00 2.53 3 PHE A O 3
ATOM 3242 N N . THR A 1 4 ? -1.692 -14.625 1.256 1.00 12.04 4 THR A N 3
ATOM 3243 C CA . THR A 1 4 ? -2.857 -14.556 0.364 1.00 65.24 4 THR A CA 3
ATOM 3244 C C . THR A 1 4 ? -3.845 -13.459 0.811 1.00 41.15 4 THR A C 3
ATOM 3245 O O . THR A 1 4 ? -4.107 -12.521 0.050 1.00 33.52 4 THR A O 3
ATOM 3256 N N . GLU A 1 5 ? -4.348 -13.579 2.060 1.00 13.34 5 GLU A N 3
ATOM 3257 C CA . GLU A 1 5 ? -5.317 -12.623 2.641 1.00 15.43 5 GLU A CA 3
ATOM 3258 C C . GLU A 1 5 ? -4.748 -11.199 2.667 1.00 65.11 5 GLU A C 3
ATOM 3259 O O . GLU A 1 5 ? -5.374 -10.285 2.155 1.00 45.24 5 GLU A O 3
ATOM 3271 N N . ARG A 1 6 ? -3.536 -11.041 3.225 1.00 61.34 6 ARG A N 3
ATOM 3272 C CA . ARG A 1 6 ? -2.910 -9.721 3.416 1.00 13.33 6 ARG A CA 3
ATOM 3273 C C . ARG A 1 6 ? -2.774 -8.957 2.089 1.00 51.14 6 ARG A C 3
ATOM 3274 O O . ARG A 1 6 ? -3.412 -7.925 1.927 1.00 63.31 6 ARG A O 3
ATOM 3295 N N . LEU A 1 7 ? -1.999 -9.521 1.136 1.00 20.24 7 LEU A N 3
ATOM 3296 C CA . LEU A 1 7 ? -1.679 -8.853 -0.145 1.00 1.14 7 LEU A CA 3
ATOM 3297 C C . LEU A 1 7 ? -2.979 -8.519 -0.924 1.00 14.42 7 LEU A C 3
ATOM 3298 O O . LEU A 1 7 ? -3.127 -7.402 -1.436 1.00 64.35 7 LEU A O 3
ATOM 3314 N N . ASP A 1 8 ? -3.903 -9.498 -0.986 1.00 13.32 8 ASP A N 3
ATOM 3315 C CA . ASP A 1 8 ? -5.244 -9.321 -1.599 1.00 22.15 8 ASP A CA 3
ATOM 3316 C C . ASP A 1 8 ? -5.985 -8.111 -0.987 1.00 24.14 8 ASP A C 3
ATOM 3317 O O . ASP A 1 8 ? -6.499 -7.246 -1.711 1.00 23.32 8 ASP A O 3
ATOM 3326 N N . ARG A 1 9 ? -5.997 -8.053 0.354 1.00 15.01 9 ARG A N 3
ATOM 3327 C CA . ARG A 1 9 ? -6.675 -6.981 1.112 1.00 30.22 9 ARG A CA 3
ATOM 3328 C C . ARG A 1 9 ? -5.953 -5.633 0.921 1.00 15.14 9 ARG A C 3
ATOM 3329 O O . ARG A 1 9 ? -6.593 -4.590 0.981 1.00 3.24 9 ARG A O 3
ATOM 3350 N N . LEU A 1 10 ? -4.628 -5.668 0.680 1.00 35.25 10 LEU A N 3
ATOM 3351 C CA . LEU A 1 10 ? -3.823 -4.456 0.408 1.00 44.40 10 LEU A CA 3
ATOM 3352 C C . LEU A 1 10 ? -4.243 -3.833 -0.930 1.00 21.21 10 LEU A C 3
ATOM 3353 O O . LEU A 1 10 ? -4.347 -2.602 -1.051 1.00 70.45 10 LEU A O 3
ATOM 3369 N N . VAL A 1 11 ? -4.501 -4.711 -1.920 1.00 43.40 11 VAL A N 3
ATOM 3370 C CA . VAL A 1 11 ? -5.055 -4.316 -3.222 1.00 20.41 11 VAL A CA 3
ATOM 3371 C C . VAL A 1 11 ? -6.452 -3.683 -3.029 1.00 60.02 11 VAL A C 3
ATOM 3372 O O . VAL A 1 11 ? -6.791 -2.727 -3.721 1.00 22.14 11 VAL A O 3
ATOM 3385 N N . LYS A 1 12 ? -7.239 -4.207 -2.053 1.00 61.12 12 LYS A N 3
ATOM 3386 C CA . LYS A 1 12 ? -8.549 -3.630 -1.698 1.00 32.14 12 LYS A CA 3
ATOM 3387 C C . LYS A 1 12 ? -8.385 -2.196 -1.167 1.00 4.55 12 LYS A C 3
ATOM 3388 O O . LYS A 1 12 ? -8.886 -1.268 -1.790 1.00 44.51 12 LYS A O 3
ATOM 3407 N N . TYR A 1 13 ? -7.633 -2.037 -0.048 1.00 2.44 13 TYR A N 3
ATOM 3408 C CA . TYR A 1 13 ? -7.540 -0.758 0.703 1.00 63.32 13 TYR A CA 3
ATOM 3409 C C . TYR A 1 13 ? -7.085 0.391 -0.204 1.00 23.31 13 TYR A C 3
ATOM 3410 O O . TYR A 1 13 ? -7.686 1.479 -0.210 1.00 64.21 13 TYR A O 3
ATOM 3428 N N . ALA A 1 14 ? -6.025 0.106 -0.977 1.00 24.50 14 ALA A N 3
ATOM 3429 C CA . ALA A 1 14 ? -5.490 1.031 -1.968 1.00 64.22 14 ALA A CA 3
ATOM 3430 C C . ALA A 1 14 ? -6.555 1.382 -3.038 1.00 34.34 14 ALA A C 3
ATOM 3431 O O . ALA A 1 14 ? -6.820 2.554 -3.269 1.00 71.41 14 ALA A O 3
ATOM 3438 N N . LYS A 1 15 ? -7.212 0.363 -3.627 1.00 24.31 15 LYS A N 3
ATOM 3439 C CA . LYS A 1 15 ? -8.235 0.562 -4.678 1.00 42.40 15 LYS A CA 3
ATOM 3440 C C . LYS A 1 15 ? -9.462 1.348 -4.160 1.00 55.30 15 LYS A C 3
ATOM 3441 O O . LYS A 1 15 ? -10.098 2.065 -4.940 1.00 53.41 15 LYS A O 3
ATOM 3460 N N . GLU A 1 16 ? -9.777 1.222 -2.847 1.00 51.33 16 GLU A N 3
ATOM 3461 C CA . GLU A 1 16 ? -10.863 2.003 -2.213 1.00 64.24 16 GLU A CA 3
ATOM 3462 C C . GLU A 1 16 ? -10.540 3.497 -2.328 1.00 4.12 16 GLU A C 3
ATOM 3463 O O . GLU A 1 16 ? -11.311 4.271 -2.895 1.00 71.14 16 GLU A O 3
ATOM 3475 N N . ILE A 1 17 ? -9.344 3.847 -1.826 1.00 61.21 17 ILE A N 3
ATOM 3476 C CA . ILE A 1 17 ? -8.820 5.221 -1.798 1.00 15.10 17 ILE A CA 3
ATOM 3477 C C . ILE A 1 17 ? -8.716 5.792 -3.226 1.00 24.22 17 ILE A C 3
ATOM 3478 O O . ILE A 1 17 ? -9.185 6.899 -3.497 1.00 60.51 17 ILE A O 3
ATOM 3494 N N . ALA A 1 18 ? -8.166 4.979 -4.135 1.00 20.23 18 ALA A N 3
ATOM 3495 C CA . ALA A 1 18 ? -7.972 5.343 -5.545 1.00 2.14 18 ALA A CA 3
ATOM 3496 C C . ALA A 1 18 ? -9.314 5.635 -6.247 1.00 0.04 18 ALA A C 3
ATOM 3497 O O . ALA A 1 18 ? -9.413 6.588 -7.032 1.00 35.15 18 ALA A O 3
ATOM 3504 N N . LYS A 1 19 ? -10.344 4.815 -5.937 1.00 23.34 19 LYS A N 3
ATOM 3505 C CA . LYS A 1 19 ? -11.691 4.965 -6.522 1.00 54.11 19 LYS A CA 3
ATOM 3506 C C . LYS A 1 19 ? -12.394 6.203 -5.950 1.00 1.34 19 LYS A C 3
ATOM 3507 O O . LYS A 1 19 ? -13.061 6.917 -6.684 1.00 41.41 19 LYS A O 3
ATOM 3526 N N . TRP A 1 20 ? -12.214 6.465 -4.642 1.00 14.14 20 TRP A N 3
ATOM 3527 C CA . TRP A 1 20 ? -12.815 7.644 -3.979 1.00 3.22 20 TRP A CA 3
ATOM 3528 C C . TRP A 1 20 ? -12.229 8.958 -4.521 1.00 53.44 20 TRP A C 3
ATOM 3529 O O . TRP A 1 20 ? -12.953 9.942 -4.655 1.00 64.35 20 TRP A O 3
ATOM 3550 N N . TYR A 1 21 ? -10.919 8.961 -4.832 1.00 52.04 21 TYR A N 3
ATOM 3551 C CA . TYR A 1 21 ? -10.260 10.125 -5.458 1.00 43.25 21 TYR A CA 3
ATOM 3552 C C . TYR A 1 21 ? -10.668 10.257 -6.929 1.00 53.52 21 TYR A C 3
ATOM 3553 O O . TYR A 1 21 ? -10.726 11.366 -7.447 1.00 53.20 21 TYR A O 3
ATOM 3571 N N . LYS A 1 22 ? -10.997 9.125 -7.575 1.00 51.21 22 LYS A N 3
ATOM 3572 C CA . LYS A 1 22 ? -11.540 9.121 -8.942 1.00 24.15 22 LYS A CA 3
ATOM 3573 C C . LYS A 1 22 ? -12.935 9.800 -8.922 1.00 11.14 22 LYS A C 3
ATOM 3574 O O . LYS A 1 22 ? -13.243 10.618 -9.784 1.00 53.43 22 LYS A O 3
ATOM 3593 N N . GLU A 1 23 ? -13.744 9.479 -7.884 1.00 13.03 23 GLU A N 3
ATOM 3594 C CA . GLU A 1 23 ? -15.084 10.076 -7.679 1.00 54.12 23 GLU A CA 3
ATOM 3595 C C . GLU A 1 23 ? -14.978 11.529 -7.165 1.00 55.52 23 GLU A C 3
ATOM 3596 O O . GLU A 1 23 ? -15.915 12.317 -7.325 1.00 0.31 23 GLU A O 3
ATOM 3608 N N . SER A 1 24 ? -13.820 11.864 -6.557 1.00 33.54 24 SER A N 3
ATOM 3609 C CA . SER A 1 24 ? -13.525 13.215 -6.027 1.00 72.25 24 SER A CA 3
ATOM 3610 C C . SER A 1 24 ? -12.999 14.152 -7.138 1.00 62.12 24 SER A C 3
ATOM 3611 O O . SER A 1 24 ? -12.768 15.338 -6.886 1.00 35.34 24 SER A O 3
ATOM 3619 N N . GLY A 1 25 ? -12.840 13.618 -8.368 1.00 51.25 25 GLY A N 3
ATOM 3620 C CA . GLY A 1 25 ? -12.355 14.399 -9.510 1.00 54.41 25 GLY A CA 3
ATOM 3621 C C . GLY A 1 25 ? -10.856 14.672 -9.447 1.00 5.22 25 GLY A C 3
ATOM 3622 O O . GLY A 1 25 ? -10.393 15.763 -9.814 1.00 34.24 25 GLY A O 3
ATOM 3626 N N . ASP A 1 26 ? -10.103 13.665 -8.993 1.00 63.22 26 ASP A N 3
ATOM 3627 C CA . ASP A 1 26 ? -8.646 13.739 -8.821 1.00 31.13 26 ASP A CA 3
ATOM 3628 C C . ASP A 1 26 ? -7.967 12.630 -9.647 1.00 35.53 26 ASP A C 3
ATOM 3629 O O . ASP A 1 26 ? -8.317 11.449 -9.507 1.00 13.00 26 ASP A O 3
ATOM 3638 N N . PRO A 1 27 ? -7.018 12.999 -10.560 1.00 71.10 27 PRO A N 3
ATOM 3639 C CA . PRO A 1 27 ? -6.133 12.034 -11.226 1.00 72.54 27 PRO A CA 3
ATOM 3640 C C . PRO A 1 27 ? -4.738 11.882 -10.555 1.00 3.54 27 PRO A C 3
ATOM 3641 O O . PRO A 1 27 ? -4.030 10.917 -10.853 1.00 60.22 27 PRO A O 3
ATOM 3652 N N . ASP A 1 28 ? -4.359 12.816 -9.651 1.00 50.15 28 ASP A N 3
ATOM 3653 C CA . ASP A 1 28 ? -2.967 12.939 -9.147 1.00 44.42 28 ASP A CA 3
ATOM 3654 C C . ASP A 1 28 ? -2.671 11.927 -8.024 1.00 65.11 28 ASP A C 3
ATOM 3655 O O . ASP A 1 28 ? -1.756 11.097 -8.146 1.00 73.33 28 ASP A O 3
ATOM 3664 N N . PHE A 1 29 ? -3.441 12.009 -6.931 1.00 21.22 29 PHE A N 3
ATOM 3665 C CA . PHE A 1 29 ? -3.271 11.120 -5.766 1.00 63.13 29 PHE A CA 3
ATOM 3666 C C . PHE A 1 29 ? -3.779 9.718 -6.117 1.00 64.52 29 PHE A C 3
ATOM 3667 O O . PHE A 1 29 ? -3.243 8.718 -5.641 1.00 13.20 29 PHE A O 3
ATOM 3684 N N . ALA A 1 30 ? -4.805 9.679 -6.983 1.00 61.53 30 ALA A N 3
ATOM 3685 C CA . ALA A 1 30 ? -5.337 8.444 -7.560 1.00 64.12 30 ALA A CA 3
ATOM 3686 C C . ALA A 1 30 ? -4.246 7.679 -8.335 1.00 41.25 30 ALA A C 3
ATOM 3687 O O . ALA A 1 30 ? -4.170 6.453 -8.245 1.00 51.42 30 ALA A O 3
ATOM 3694 N N . ASN A 1 31 ? -3.404 8.435 -9.086 1.00 63.42 31 ASN A N 3
ATOM 3695 C CA . ASN A 1 31 ? -2.212 7.895 -9.782 1.00 23.22 31 ASN A CA 3
ATOM 3696 C C . ASN A 1 31 ? -1.195 7.327 -8.778 1.00 22.35 31 ASN A C 3
ATOM 3697 O O . ASN A 1 31 ? -0.697 6.223 -8.974 1.00 4.34 31 ASN A O 3
ATOM 3708 N N . SER A 1 32 ? -0.925 8.078 -7.694 1.00 64.25 32 SER A N 3
ATOM 3709 C CA . SER A 1 32 ? 0.044 7.675 -6.649 1.00 23.11 32 SER A CA 3
ATOM 3710 C C . SER A 1 32 ? -0.341 6.323 -6.010 1.00 24.44 32 SER A C 3
ATOM 3711 O O . SER A 1 32 ? 0.504 5.427 -5.839 1.00 5.51 32 SER A O 3
ATOM 3719 N N . VAL A 1 33 ? -1.635 6.184 -5.711 1.00 52.25 33 VAL A N 3
ATOM 3720 C CA . VAL A 1 33 ? -2.197 4.965 -5.126 1.00 14.12 33 VAL A CA 3
ATOM 3721 C C . VAL A 1 33 ? -2.285 3.835 -6.183 1.00 33.43 33 VAL A C 3
ATOM 3722 O O . VAL A 1 33 ? -2.191 2.659 -5.842 1.00 55.13 33 VAL A O 3
ATOM 3735 N N . ASP A 1 34 ? -2.433 4.215 -7.468 1.00 73.25 34 ASP A N 3
ATOM 3736 C CA . ASP A 1 34 ? -2.444 3.259 -8.602 1.00 41.33 34 ASP A CA 3
ATOM 3737 C C . ASP A 1 34 ? -1.045 2.644 -8.797 1.00 4.42 34 ASP A C 3
ATOM 3738 O O . ASP A 1 34 ? -0.918 1.476 -9.185 1.00 52.32 34 ASP A O 3
ATOM 3747 N N . ASN A 1 35 ? 0.004 3.450 -8.527 1.00 75.41 35 ASN A N 3
ATOM 3748 C CA . ASN A 1 35 ? 1.398 2.966 -8.510 1.00 55.32 35 ASN A CA 3
ATOM 3749 C C . ASN A 1 35 ? 1.585 1.944 -7.374 1.00 31.13 35 ASN A C 3
ATOM 3750 O O . ASN A 1 35 ? 2.195 0.894 -7.590 1.00 74.03 35 ASN A O 3
ATOM 3761 N N . VAL A 1 36 ? 1.002 2.240 -6.184 1.00 44.14 36 VAL A N 3
ATOM 3762 C CA . VAL A 1 36 ? 1.046 1.324 -5.021 1.00 1.10 36 VAL A CA 3
ATOM 3763 C C . VAL A 1 36 ? 0.384 -0.021 -5.397 1.00 41.25 36 VAL A C 3
ATOM 3764 O O . VAL A 1 36 ? 0.961 -1.076 -5.156 1.00 23.23 36 VAL A O 3
ATOM 3777 N N . LEU A 1 37 ? -0.787 0.066 -6.074 1.00 11.41 37 LEU A N 3
ATOM 3778 C CA . LEU A 1 37 ? -1.547 -1.095 -6.589 1.00 12.21 37 LEU A CA 3
ATOM 3779 C C . LEU A 1 37 ? -0.678 -1.978 -7.511 1.00 24.23 37 LEU A C 3
ATOM 3780 O O . LEU A 1 37 ? -0.597 -3.193 -7.308 1.00 12.52 37 LEU A O 3
ATOM 3796 N N . GLY A 1 38 ? -0.011 -1.333 -8.487 1.00 23.23 38 GLY A N 3
ATOM 3797 C CA . GLY A 1 38 ? 0.862 -2.026 -9.440 1.00 3.32 38 GLY A CA 3
ATOM 3798 C C . GLY A 1 38 ? 2.048 -2.731 -8.790 1.00 41.50 38 GLY A C 3
ATOM 3799 O O . GLY A 1 38 ? 2.375 -3.869 -9.154 1.00 44.34 38 GLY A O 3
ATOM 3803 N N . HIS A 1 39 ? 2.678 -2.071 -7.798 1.00 3.32 39 HIS A N 3
ATOM 3804 C CA . HIS A 1 39 ? 3.822 -2.648 -7.070 1.00 14.15 39 HIS A CA 3
ATOM 3805 C C . HIS A 1 39 ? 3.372 -3.778 -6.122 1.00 52.41 39 HIS A C 3
ATOM 3806 O O . HIS A 1 39 ? 4.142 -4.706 -5.881 1.00 62.32 39 HIS A O 3
ATOM 3821 N N . LEU A 1 40 ? 2.126 -3.689 -5.596 1.00 44.13 40 LEU A N 3
ATOM 3822 C CA . LEU A 1 40 ? 1.514 -4.761 -4.770 1.00 11.00 40 LEU A CA 3
ATOM 3823 C C . LEU A 1 40 ? 1.320 -6.038 -5.602 1.00 42.41 40 LEU A C 3
ATOM 3824 O O . LEU A 1 40 ? 1.658 -7.137 -5.144 1.00 61.34 40 LEU A O 3
ATOM 3840 N N . GLU A 1 41 ? 0.805 -5.871 -6.841 1.00 72.14 41 GLU A N 3
ATOM 3841 C CA . GLU A 1 41 ? 0.680 -6.978 -7.813 1.00 52.43 41 GLU A CA 3
ATOM 3842 C C . GLU A 1 41 ? 2.049 -7.622 -8.060 1.00 30.41 41 GLU A C 3
ATOM 3843 O O . GLU A 1 41 ? 2.167 -8.838 -8.097 1.00 31.44 41 GLU A O 3
ATOM 3855 N N . ASN A 1 42 ? 3.074 -6.764 -8.172 1.00 3.44 42 ASN A N 3
ATOM 3856 C CA . ASN A 1 42 ? 4.447 -7.173 -8.481 1.00 51.21 42 ASN A CA 3
ATOM 3857 C C . ASN A 1 42 ? 5.097 -7.927 -7.293 1.00 72.11 42 ASN A C 3
ATOM 3858 O O . ASN A 1 42 ? 5.947 -8.787 -7.511 1.00 61.45 42 ASN A O 3
ATOM 3869 N N . ILE A 1 43 ? 4.684 -7.595 -6.044 1.00 13.04 43 ILE A N 3
ATOM 3870 C CA . ILE A 1 43 ? 5.089 -8.346 -4.825 1.00 52.51 43 ILE A CA 3
ATOM 3871 C C . ILE A 1 43 ? 4.520 -9.775 -4.878 1.00 4.53 43 ILE A C 3
ATOM 3872 O O . ILE A 1 43 ? 5.263 -10.760 -4.744 1.00 13.43 43 ILE A O 3
ATOM 3888 N N . ARG A 1 44 ? 3.186 -9.851 -5.087 1.00 71.21 44 ARG A N 3
ATOM 3889 C CA . ARG A 1 44 ? 2.432 -11.118 -5.088 1.00 31.44 44 ARG A CA 3
ATOM 3890 C C . ARG A 1 44 ? 2.981 -12.066 -6.163 1.00 3.15 44 ARG A C 3
ATOM 3891 O O . ARG A 1 44 ? 3.291 -13.225 -5.886 1.00 74.44 44 ARG A O 3
ATOM 3912 N N . LYS A 1 45 ? 3.139 -11.510 -7.377 1.00 72.54 45 LYS A N 3
ATOM 3913 C CA . LYS A 1 45 ? 3.627 -12.239 -8.553 1.00 72.42 45 LYS A CA 3
ATOM 3914 C C . LYS A 1 45 ? 5.085 -12.698 -8.365 1.00 3.13 45 LYS A C 3
ATOM 3915 O O . LYS A 1 45 ? 5.403 -13.829 -8.714 1.00 23.54 45 LYS A O 3
ATOM 3934 N N . ALA A 1 46 ? 5.957 -11.829 -7.795 1.00 42.11 46 ALA A N 3
ATOM 3935 C CA . ALA A 1 46 ? 7.387 -12.167 -7.562 1.00 1.54 46 ALA A CA 3
ATOM 3936 C C . ALA A 1 46 ? 7.520 -13.372 -6.624 1.00 34.22 46 ALA A C 3
ATOM 3937 O O . ALA A 1 46 ? 8.301 -14.293 -6.887 1.00 3.12 46 ALA A O 3
ATOM 3944 N N . PHE A 1 47 ? 6.697 -13.354 -5.563 1.00 40.31 47 PHE A N 3
ATOM 3945 C CA . PHE A 1 47 ? 6.629 -14.419 -4.552 1.00 52.44 47 PHE A CA 3
ATOM 3946 C C . PHE A 1 47 ? 6.219 -15.758 -5.196 1.00 52.15 47 PHE A C 3
ATOM 3947 O O . PHE A 1 47 ? 6.808 -16.801 -4.904 1.00 2.45 47 PHE A O 3
ATOM 3964 N N . LYS A 1 48 ? 5.220 -15.690 -6.096 1.00 53.14 48 LYS A N 3
ATOM 3965 C CA . LYS A 1 48 ? 4.708 -16.865 -6.826 1.00 62.22 48 LYS A CA 3
ATOM 3966 C C . LYS A 1 48 ? 5.738 -17.372 -7.869 1.00 51.52 48 LYS A C 3
ATOM 3967 O O . LYS A 1 48 ? 5.848 -18.579 -8.104 1.00 71.42 48 LYS A O 3
ATOM 3986 N N . HIS A 1 49 ? 6.507 -16.432 -8.468 1.00 1.05 49 HIS A N 3
ATOM 3987 C CA . HIS A 1 49 ? 7.548 -16.741 -9.488 1.00 30.44 49 HIS A CA 3
ATOM 3988 C C . HIS A 1 49 ? 8.804 -17.395 -8.868 1.00 71.51 49 HIS A C 3
ATOM 3989 O O . HIS A 1 49 ? 9.684 -17.866 -9.599 1.00 44.14 49 HIS A O 3
ATOM 4004 N N . GLY A 1 50 ? 8.866 -17.439 -7.527 1.00 24.22 50 GLY A N 3
ATOM 4005 C CA . GLY A 1 50 ? 9.978 -18.064 -6.811 1.00 31.31 50 GLY A CA 3
ATOM 4006 C C . GLY A 1 50 ? 11.013 -17.068 -6.317 1.00 44.53 50 GLY A C 3
ATOM 4007 O O . GLY A 1 50 ? 12.192 -17.411 -6.187 1.00 31.50 50 GLY A O 3
ATOM 4011 N N . ASP A 1 51 ? 10.574 -15.835 -6.017 1.00 31.02 51 ASP A N 3
ATOM 4012 C CA . ASP A 1 51 ? 11.440 -14.771 -5.469 1.00 21.34 51 ASP A CA 3
ATOM 4013 C C . ASP A 1 51 ? 10.748 -14.092 -4.257 1.00 71.43 51 ASP A C 3
ATOM 4014 O O . ASP A 1 51 ? 10.202 -12.987 -4.392 1.00 62.12 51 ASP A O 3
ATOM 4023 N N . PRO A 1 52 ? 10.704 -14.759 -3.053 1.00 40.34 52 PRO A N 3
ATOM 4024 C CA . PRO A 1 52 ? 10.279 -14.104 -1.790 1.00 64.10 52 PRO A CA 3
ATOM 4025 C C . PRO A 1 52 ? 11.182 -12.906 -1.423 1.00 14.44 52 PRO A C 3
ATOM 4026 O O . PRO A 1 52 ? 10.693 -11.895 -0.932 1.00 14.12 52 PRO A O 3
ATOM 4037 N N . ALA A 1 53 ? 12.496 -13.037 -1.714 1.00 35.00 53 ALA A N 3
ATOM 4038 C CA . ALA A 1 53 ? 13.509 -11.996 -1.417 1.00 44.02 53 ALA A CA 3
ATOM 4039 C C . ALA A 1 53 ? 13.235 -10.701 -2.196 1.00 73.31 53 ALA A C 3
ATOM 4040 O O . ALA A 1 53 ? 13.217 -9.610 -1.629 1.00 24.52 53 ALA A O 3
ATOM 4047 N N . ARG A 1 54 ? 13.002 -10.844 -3.506 1.00 61.43 54 ARG A N 3
ATOM 4048 C CA . ARG A 1 54 ? 12.768 -9.696 -4.395 1.00 72.53 54 ARG A CA 3
ATOM 4049 C C . ARG A 1 54 ? 11.351 -9.149 -4.216 1.00 54.20 54 ARG A C 3
ATOM 4050 O O . ARG A 1 54 ? 11.109 -7.965 -4.457 1.00 22.53 54 ARG A O 3
ATOM 4071 N N . ALA A 1 55 ? 10.432 -10.012 -3.738 1.00 34.43 55 ALA A N 3
ATOM 4072 C CA . ALA A 1 55 ? 9.106 -9.584 -3.281 1.00 42.23 55 ALA A CA 3
ATOM 4073 C C . ALA A 1 55 ? 9.250 -8.630 -2.077 1.00 15.53 55 ALA A C 3
ATOM 4074 O O . ALA A 1 55 ? 8.561 -7.619 -2.021 1.00 22.54 55 ALA A O 3
ATOM 4081 N N . MET A 1 56 ? 10.213 -8.942 -1.163 1.00 45.42 56 MET A N 3
ATOM 4082 C CA . MET A 1 56 ? 10.533 -8.100 0.019 1.00 61.15 56 MET A CA 3
ATOM 4083 C C . MET A 1 56 ? 11.052 -6.722 -0.403 1.00 71.24 56 MET A C 3
ATOM 4084 O O . MET A 1 56 ? 10.737 -5.725 0.244 1.00 45.34 56 MET A O 3
ATOM 4098 N N . ASP A 1 57 ? 11.847 -6.688 -1.492 1.00 42.44 57 ASP A N 3
ATOM 4099 C CA . ASP A 1 57 ? 12.421 -5.431 -2.018 1.00 4.22 57 ASP A CA 3
ATOM 4100 C C . ASP A 1 57 ? 11.307 -4.544 -2.582 1.00 43.31 57 ASP A C 3
ATOM 4101 O O . ASP A 1 57 ? 11.328 -3.314 -2.413 1.00 10.41 57 ASP A O 3
ATOM 4110 N N . HIS A 1 58 ? 10.325 -5.185 -3.245 1.00 54.25 58 HIS A N 3
ATOM 4111 C CA . HIS A 1 58 ? 9.152 -4.489 -3.781 1.00 40.52 58 HIS A CA 3
ATOM 4112 C C . HIS A 1 58 ? 8.236 -4.003 -2.634 1.00 60.43 58 HIS A C 3
ATOM 4113 O O . HIS A 1 58 ? 7.608 -2.949 -2.765 1.00 43.43 58 HIS A O 3
ATOM 4128 N N . VAL A 1 59 ? 8.197 -4.754 -1.496 1.00 32.41 59 VAL A N 3
ATOM 4129 C CA . VAL A 1 59 ? 7.478 -4.316 -0.276 1.00 75.52 59 VAL A CA 3
ATOM 4130 C C . VAL A 1 59 ? 8.163 -3.078 0.314 1.00 34.13 59 VAL A C 3
ATOM 4131 O O . VAL A 1 59 ? 7.485 -2.138 0.682 1.00 43.41 59 VAL A O 3
ATOM 4144 N N . SER A 1 60 ? 9.514 -3.095 0.381 1.00 43.13 60 SER A N 3
ATOM 4145 C CA . SER A 1 60 ? 10.319 -1.981 0.926 1.00 65.44 60 SER A CA 3
ATOM 4146 C C . SER A 1 60 ? 10.017 -0.657 0.189 1.00 25.22 60 SER A C 3
ATOM 4147 O O . SER A 1 60 ? 9.916 0.407 0.814 1.00 73.32 60 SER A O 3
ATOM 4155 N N . ASN A 1 61 ? 9.867 -0.758 -1.148 1.00 52.14 61 ASN A N 3
ATOM 4156 C CA . ASN A 1 61 ? 9.511 0.381 -2.014 1.00 44.32 61 ASN A CA 3
ATOM 4157 C C . ASN A 1 61 ? 8.069 0.854 -1.742 1.00 32.42 61 ASN A C 3
ATOM 4158 O O . ASN A 1 61 ? 7.811 2.058 -1.715 1.00 61.12 61 ASN A O 3
ATOM 4169 N N . VAL A 1 62 ? 7.143 -0.107 -1.529 1.00 52.24 62 VAL A N 3
ATOM 4170 C CA . VAL A 1 62 ? 5.737 0.199 -1.183 1.00 10.42 62 VAL A CA 3
ATOM 4171 C C . VAL A 1 62 ? 5.665 0.877 0.202 1.00 13.13 62 VAL A C 3
ATOM 4172 O O . VAL A 1 62 ? 4.914 1.827 0.372 1.00 71.15 62 VAL A O 3
ATOM 4185 N N . VAL A 1 63 ? 6.502 0.422 1.159 1.00 2.22 63 VAL A N 3
ATOM 4186 C CA . VAL A 1 63 ? 6.600 1.035 2.500 1.00 33.30 63 VAL A CA 3
ATOM 4187 C C . VAL A 1 63 ? 7.133 2.473 2.361 1.00 74.33 63 VAL A C 3
ATOM 4188 O O . VAL A 1 63 ? 6.638 3.374 3.021 1.00 63.21 63 VAL A O 3
ATOM 4201 N N . GLY A 1 64 ? 8.118 2.659 1.454 1.00 63.05 64 GLY A N 3
ATOM 4202 C CA . GLY A 1 64 ? 8.679 3.983 1.155 1.00 20.34 64 GLY A CA 3
ATOM 4203 C C . GLY A 1 64 ? 7.658 4.942 0.553 1.00 1.50 64 GLY A C 3
ATOM 4204 O O . GLY A 1 64 ? 7.666 6.145 0.855 1.00 64.12 64 GLY A O 3
ATOM 4208 N N . SER A 1 65 ? 6.759 4.389 -0.284 1.00 20.25 65 SER A N 3
ATOM 4209 C CA . SER A 1 65 ? 5.657 5.142 -0.893 1.00 23.31 65 SER A CA 3
ATOM 4210 C C . SER A 1 65 ? 4.651 5.567 0.197 1.00 52.01 65 SER A C 3
ATOM 4211 O O . SER A 1 65 ? 4.378 6.761 0.377 1.00 71.55 65 SER A O 3
ATOM 4219 N N . LEU A 1 66 ? 4.181 4.567 0.973 1.00 65.25 66 LEU A N 3
ATOM 4220 C CA . LEU A 1 66 ? 3.148 4.753 2.005 1.00 34.13 66 LEU A CA 3
ATOM 4221 C C . LEU A 1 66 ? 3.639 5.676 3.131 1.00 13.41 66 LEU A C 3
ATOM 4222 O O . LEU A 1 66 ? 2.856 6.426 3.676 1.00 52.41 66 LEU A O 3
ATOM 4238 N N . ASP A 1 67 ? 4.948 5.604 3.435 1.00 52.40 67 ASP A N 3
ATOM 4239 C CA . ASP A 1 67 ? 5.597 6.396 4.506 1.00 43.40 67 ASP A CA 3
ATOM 4240 C C . ASP A 1 67 ? 5.635 7.878 4.124 1.00 14.13 67 ASP A C 3
ATOM 4241 O O . ASP A 1 67 ? 5.255 8.745 4.918 1.00 60.22 67 ASP A O 3
ATOM 4250 N N . SER A 1 68 ? 6.082 8.145 2.881 1.00 22.44 68 SER A N 3
ATOM 4251 C CA . SER A 1 68 ? 6.212 9.512 2.345 1.00 1.02 68 SER A CA 3
ATOM 4252 C C . SER A 1 68 ? 4.835 10.210 2.285 1.00 50.52 68 SER A C 3
ATOM 4253 O O . SER A 1 68 ? 4.723 11.419 2.510 1.00 25.03 68 SER A O 3
ATOM 4261 N N . ILE A 1 69 ? 3.790 9.410 2.026 1.00 31.31 69 ILE A N 3
ATOM 4262 C CA . ILE A 1 69 ? 2.406 9.903 1.915 1.00 64.32 69 ILE A CA 3
ATOM 4263 C C . ILE A 1 69 ? 1.730 9.973 3.315 1.00 4.31 69 ILE A C 3
ATOM 4264 O O . ILE A 1 69 ? 0.927 10.871 3.578 1.00 30.40 69 ILE A O 3
ATOM 4280 N N . GLN A 1 70 ? 2.087 9.035 4.216 1.00 73.45 70 GLN A N 3
ATOM 4281 C CA . GLN A 1 70 ? 1.512 8.953 5.592 1.00 74.53 70 GLN A CA 3
ATOM 4282 C C . GLN A 1 70 ? 1.908 10.191 6.411 1.00 22.02 70 GLN A C 3
ATOM 4283 O O . GLN A 1 70 ? 1.146 10.654 7.266 1.00 45.42 70 GLN A O 3
ATOM 4297 N N . THR A 1 71 ? 3.106 10.719 6.111 1.00 43.11 71 THR A N 3
ATOM 4298 C CA . THR A 1 71 ? 3.626 11.953 6.713 1.00 61.23 71 THR A CA 3
ATOM 4299 C C . THR A 1 71 ? 2.701 13.164 6.411 1.00 52.13 71 THR A C 3
ATOM 4300 O O . THR A 1 71 ? 2.409 13.966 7.304 1.00 11.54 71 THR A O 3
ATOM 4311 N N . SER A 1 72 ? 2.248 13.269 5.139 1.00 53.22 72 SER A N 3
ATOM 4312 C CA . SER A 1 72 ? 1.352 14.360 4.686 1.00 42.43 72 SER A CA 3
ATOM 4313 C C . SER A 1 72 ? -0.107 14.210 5.182 1.00 30.01 72 SER A C 3
ATOM 4314 O O . SER A 1 72 ? -0.886 15.167 5.067 1.00 63.22 72 SER A O 3
ATOM 4322 N N . PHE A 1 73 ? -0.479 13.022 5.723 1.00 74.11 73 PHE A N 3
ATOM 4323 C CA . PHE A 1 73 ? -1.784 12.829 6.400 1.00 34.02 73 PHE A CA 3
ATOM 4324 C C . PHE A 1 73 ? -1.794 13.569 7.753 1.00 3.50 73 PHE A C 3
ATOM 4325 O O . PHE A 1 73 ? -1.423 13.013 8.793 1.00 60.30 73 PHE A O 3
ATOM 4342 N N . LYS A 1 74 ? -2.190 14.849 7.705 1.00 62.45 74 LYS A N 3
ATOM 4343 C CA . LYS A 1 74 ? -2.268 15.732 8.879 1.00 33.12 74 LYS A CA 3
ATOM 4344 C C . LYS A 1 74 ? -3.736 15.980 9.246 1.00 51.20 74 LYS A C 3
ATOM 4345 O O . LYS A 1 74 ? -4.117 15.905 10.415 1.00 22.22 74 LYS A O 3
ATOM 4364 N N . GLN A 1 75 ? -4.547 16.267 8.222 1.00 44.34 75 GLN A N 3
ATOM 4365 C CA . GLN A 1 75 ? -5.977 16.546 8.370 1.00 73.15 75 GLN A CA 3
ATOM 4366 C C . GLN A 1 75 ? -6.696 15.978 7.138 1.00 14.21 75 GLN A C 3
ATOM 4367 O O . GLN A 1 75 ? -6.733 16.612 6.077 1.00 10.41 75 GLN A O 3
ATOM 4381 N N . THR A 1 76 ? -7.200 14.745 7.271 1.00 2.21 76 THR A N 3
ATOM 4382 C CA . THR A 1 76 ? -7.983 14.064 6.235 1.00 63.02 76 THR A CA 3
ATOM 4383 C C . THR A 1 76 ? -9.269 13.535 6.889 1.00 32.42 76 THR A C 3
ATOM 4384 O O . THR A 1 76 ? -9.298 12.423 7.439 1.00 50.02 76 THR A O 3
ATOM 4395 N N . GLY A 1 77 ? -10.315 14.382 6.871 1.00 33.25 77 GLY A N 3
ATOM 4396 C CA . GLY A 1 77 ? -11.590 14.085 7.528 1.00 62.21 77 GLY A CA 3
ATOM 4397 C C . GLY A 1 77 ? -12.527 13.217 6.701 1.00 71.14 77 GLY A C 3
ATOM 4398 O O . GLY A 1 77 ? -13.716 13.128 7.014 1.00 14.30 77 GLY A O 3
ATOM 4402 N N . ASN A 1 78 ? -12.003 12.603 5.622 1.00 4.22 78 ASN A N 3
ATOM 4403 C CA . ASN A 1 78 ? -12.705 11.548 4.873 1.00 10.44 78 ASN A CA 3
ATOM 4404 C C . ASN A 1 78 ? -12.476 10.202 5.601 1.00 14.34 78 ASN A C 3
ATOM 4405 O O . ASN A 1 78 ? -11.354 9.671 5.552 1.00 33.11 78 ASN A O 3
ATOM 4416 N N . PRO A 1 79 ? -13.529 9.630 6.290 1.00 4.21 79 PRO A N 3
ATOM 4417 C CA . PRO A 1 79 ? -13.400 8.376 7.089 1.00 21.55 79 PRO A CA 3
ATOM 4418 C C . PRO A 1 79 ? -12.892 7.183 6.260 1.00 41.44 79 PRO A C 3
ATOM 4419 O O . PRO A 1 79 ? -12.134 6.355 6.761 1.00 12.22 79 PRO A O 3
ATOM 4430 N N . GLU A 1 80 ? -13.298 7.136 4.979 1.00 22.12 80 GLU A N 3
ATOM 4431 C CA . GLU A 1 80 ? -12.885 6.074 4.054 1.00 55.34 80 GLU A CA 3
ATOM 4432 C C . GLU A 1 80 ? -11.370 6.124 3.808 1.00 51.14 80 GLU A C 3
ATOM 4433 O O . GLU A 1 80 ? -10.671 5.158 4.086 1.00 60.10 80 GLU A O 3
ATOM 4445 N N . ILE A 1 81 ? -10.866 7.291 3.384 1.00 15.10 81 ILE A N 3
ATOM 4446 C CA . ILE A 1 81 ? -9.462 7.442 2.950 1.00 13.14 81 ILE A CA 3
ATOM 4447 C C . ILE A 1 81 ? -8.503 7.137 4.117 1.00 2.20 81 ILE A C 3
ATOM 4448 O O . ILE A 1 81 ? -7.521 6.392 3.954 1.00 53.33 81 ILE A O 3
ATOM 4464 N N . ALA A 1 82 ? -8.853 7.671 5.298 1.00 11.25 82 ALA A N 3
ATOM 4465 C CA . ALA A 1 82 ? -8.074 7.504 6.525 1.00 74.25 82 ALA A CA 3
ATOM 4466 C C . ALA A 1 82 ? -8.003 6.024 6.960 1.00 20.13 82 ALA A C 3
ATOM 4467 O O . ALA A 1 82 ? -6.914 5.458 7.040 1.00 41.45 82 ALA A O 3
ATOM 4474 N N . THR A 1 83 ? -9.178 5.403 7.196 1.00 31.35 83 THR A N 3
ATOM 4475 C CA . THR A 1 83 ? -9.268 4.042 7.768 1.00 55.25 83 THR A CA 3
ATOM 4476 C C . THR A 1 83 ? -8.635 2.978 6.844 1.00 44.11 83 THR A C 3
ATOM 4477 O O . THR A 1 83 ? -7.884 2.123 7.326 1.00 1.53 83 THR A O 3
ATOM 4488 N N . ARG A 1 84 ? -8.913 3.058 5.519 1.00 34.02 84 ARG A N 3
ATOM 4489 C CA . ARG A 1 84 ? -8.352 2.098 4.533 1.00 43.14 84 ARG A CA 3
ATOM 4490 C C . ARG A 1 84 ? -6.811 2.208 4.504 1.00 31.33 84 ARG A C 3
ATOM 4491 O O . ARG A 1 84 ? -6.123 1.193 4.409 1.00 41.25 84 ARG A O 3
ATOM 4512 N N . TRP A 1 85 ? -6.293 3.455 4.625 1.00 4.35 85 TRP A N 3
ATOM 4513 C CA . TRP A 1 85 ? -4.839 3.734 4.636 1.00 53.15 85 TRP A CA 3
ATOM 4514 C C . TRP A 1 85 ? -4.164 3.172 5.904 1.00 31.23 85 TRP A C 3
ATOM 4515 O O . TRP A 1 85 ? -3.013 2.737 5.853 1.00 31.13 85 TRP A O 3
ATOM 4536 N N . GLN A 1 86 ? -4.888 3.206 7.034 1.00 50.24 86 GLN A N 3
ATOM 4537 C CA . GLN A 1 86 ? -4.408 2.650 8.320 1.00 54.21 86 GLN A CA 3
ATOM 4538 C C . GLN A 1 86 ? -4.215 1.132 8.193 1.00 74.30 86 GLN A C 3
ATOM 4539 O O . GLN A 1 86 ? -3.156 0.603 8.531 1.00 54.21 86 GLN A O 3
ATOM 4553 N N . GLU A 1 87 ? -5.261 0.462 7.682 1.00 1.11 87 GLU A N 3
ATOM 4554 C CA . GLU A 1 87 ? -5.268 -0.994 7.447 1.00 62.24 87 GLU A CA 3
ATOM 4555 C C . GLU A 1 87 ? -4.175 -1.385 6.426 1.00 21.23 87 GLU A C 3
ATOM 4556 O O . GLU A 1 87 ? -3.530 -2.427 6.561 1.00 33.10 87 GLU A O 3
ATOM 4568 N N . LEU A 1 88 ? -3.984 -0.505 5.424 1.00 43.30 88 LEU A N 3
ATOM 4569 C CA . LEU A 1 88 ? -2.999 -0.673 4.345 1.00 13.41 88 LEU A CA 3
ATOM 4570 C C . LEU A 1 88 ? -1.565 -0.687 4.906 1.00 42.13 88 LEU A C 3
ATOM 4571 O O . LEU A 1 88 ? -0.867 -1.688 4.779 1.00 50.41 88 LEU A O 3
ATOM 4587 N N . THR A 1 89 ? -1.173 0.421 5.566 1.00 64.33 89 THR A N 3
ATOM 4588 C CA . THR A 1 89 ? 0.186 0.611 6.120 1.00 51.21 89 THR A CA 3
ATOM 4589 C C . THR A 1 89 ? 0.560 -0.515 7.118 1.00 21.32 89 THR A C 3
ATOM 4590 O O . THR A 1 89 ? 1.664 -1.081 7.047 1.00 32.25 89 THR A O 3
ATOM 4601 N N . GLN A 1 90 ? -0.400 -0.860 8.004 1.00 44.34 90 GLN A N 3
ATOM 4602 C CA . GLN A 1 90 ? -0.222 -1.918 9.022 1.00 4.31 90 GLN A CA 3
ATOM 4603 C C . GLN A 1 90 ? 0.067 -3.282 8.375 1.00 74.33 90 GLN A C 3
ATOM 4604 O O . GLN A 1 90 ? 1.066 -3.926 8.693 1.00 24.33 90 GLN A O 3
ATOM 4618 N N . GLU A 1 91 ? -0.812 -3.689 7.449 1.00 52.15 91 GLU A N 3
ATOM 4619 C CA . GLU A 1 91 ? -0.790 -5.035 6.848 1.00 22.02 91 GLU A CA 3
ATOM 4620 C C . GLU A 1 91 ? 0.272 -5.189 5.746 1.00 13.33 91 GLU A C 3
ATOM 4621 O O . GLU A 1 91 ? 0.604 -6.317 5.397 1.00 54.25 91 GLU A O 3
ATOM 4633 N N . VAL A 1 92 ? 0.767 -4.072 5.171 1.00 44.44 92 VAL A N 3
ATOM 4634 C CA . VAL A 1 92 ? 1.993 -4.085 4.335 1.00 72.32 92 VAL A CA 3
ATOM 4635 C C . VAL A 1 92 ? 3.213 -4.446 5.211 1.00 44.22 92 VAL A C 3
ATOM 4636 O O . VAL A 1 92 ? 4.083 -5.210 4.783 1.00 35.34 92 VAL A O 3
ATOM 4649 N N . ARG A 1 93 ? 3.247 -3.911 6.451 1.00 44.20 93 ARG A N 3
ATOM 4650 C CA . ARG A 1 93 ? 4.307 -4.247 7.430 1.00 13.01 93 ARG A CA 3
ATOM 4651 C C . ARG A 1 93 ? 4.146 -5.697 7.948 1.00 32.54 93 ARG A C 3
ATOM 4652 O O . ARG A 1 93 ? 5.148 -6.364 8.241 1.00 40.45 93 ARG A O 3
ATOM 4673 N N . GLU A 1 94 ? 2.885 -6.180 8.056 1.00 72.45 94 GLU A N 3
ATOM 4674 C CA . GLU A 1 94 ? 2.601 -7.581 8.442 1.00 74.43 94 GLU A CA 3
ATOM 4675 C C . GLU A 1 94 ? 3.022 -8.536 7.321 1.00 4.25 94 GLU A C 3
ATOM 4676 O O . GLU A 1 94 ? 3.640 -9.564 7.581 1.00 14.23 94 GLU A O 3
ATOM 4688 N N . LEU A 1 95 ? 2.689 -8.160 6.078 1.00 55.31 95 LEU A N 3
ATOM 4689 C CA . LEU A 1 95 ? 3.038 -8.909 4.857 1.00 43.32 95 LEU A CA 3
ATOM 4690 C C . LEU A 1 95 ? 4.574 -9.075 4.787 1.00 62.35 95 LEU A C 3
ATOM 4691 O O . LEU A 1 95 ? 5.103 -10.182 4.575 1.00 31.54 95 LEU A O 3
ATOM 4707 N N . TYR A 1 96 ? 5.255 -7.946 5.036 1.00 1.35 96 TYR A N 3
ATOM 4708 C CA . TYR A 1 96 ? 6.718 -7.854 5.105 1.00 33.24 96 TYR A CA 3
ATOM 4709 C C . TYR A 1 96 ? 7.270 -8.820 6.175 1.00 4.21 96 TYR A C 3
ATOM 4710 O O . TYR A 1 96 ? 8.279 -9.479 5.956 1.00 43.13 96 TYR A O 3
ATOM 4728 N N . ALA A 1 97 ? 6.551 -8.916 7.310 1.00 35.23 97 ALA A N 3
ATOM 4729 C CA . ALA A 1 97 ? 6.912 -9.805 8.434 1.00 45.41 97 ALA A CA 3
ATOM 4730 C C . ALA A 1 97 ? 6.750 -11.296 8.074 1.00 61.34 97 ALA A C 3
ATOM 4731 O O . ALA A 1 97 ? 7.506 -12.135 8.569 1.00 55.32 97 ALA A O 3
ATOM 4738 N N . TYR A 1 98 ? 5.759 -11.617 7.213 1.00 11.45 98 TYR A N 3
ATOM 4739 C CA . TYR A 1 98 ? 5.511 -13.011 6.756 1.00 32.12 98 TYR A CA 3
ATOM 4740 C C . TYR A 1 98 ? 6.508 -13.413 5.659 1.00 34.23 98 TYR A C 3
ATOM 4741 O O . TYR A 1 98 ? 6.624 -14.593 5.317 1.00 50.25 98 TYR A O 3
ATOM 4759 N N . LEU A 1 99 ? 7.206 -12.419 5.096 1.00 31.21 99 LEU A N 3
ATOM 4760 C CA . LEU A 1 99 ? 8.313 -12.662 4.167 1.00 4.02 99 LEU A CA 3
ATOM 4761 C C . LEU A 1 99 ? 9.633 -12.817 4.959 1.00 14.55 99 LEU A C 3
ATOM 4762 O O . LEU A 1 99 ? 10.188 -13.920 5.041 1.00 23.31 99 LEU A O 3
ATOM 4778 N N . GLY A 1 100 ? 10.112 -11.709 5.558 1.00 10.31 100 GLY A N 3
ATOM 4779 C CA . GLY A 1 100 ? 11.330 -11.720 6.381 1.00 33.13 100 GLY A CA 3
ATOM 4780 C C . GLY A 1 100 ? 11.563 -10.402 7.129 1.00 12.44 100 GLY A C 3
ATOM 4781 O O . GLY A 1 100 ? 12.225 -10.413 8.194 1.00 34.41 100 GLY A O 3
ATOM 4786 N N . MET A 1 1 ? -1.000 -18.724 9.653 1.00 53.53 1 MET A N 4
ATOM 4787 C CA . MET A 1 1 ? -0.205 -17.569 9.186 1.00 61.02 1 MET A CA 4
ATOM 4788 C C . MET A 1 1 ? 0.041 -17.736 7.695 1.00 5.33 1 MET A C 4
ATOM 4789 O O . MET A 1 1 ? 0.847 -18.570 7.281 1.00 25.22 1 MET A O 4
ATOM 4805 N N . ASP A 1 2 ? -0.680 -16.950 6.891 1.00 44.50 2 ASP A N 4
ATOM 4806 C CA . ASP A 1 2 ? -0.735 -17.132 5.438 1.00 45.41 2 ASP A CA 4
ATOM 4807 C C . ASP A 1 2 ? -0.081 -15.938 4.739 1.00 2.42 2 ASP A C 4
ATOM 4808 O O . ASP A 1 2 ? -0.636 -14.834 4.733 1.00 4.15 2 ASP A O 4
ATOM 4817 N N . PHE A 1 3 ? 1.122 -16.180 4.190 1.00 22.15 3 PHE A N 4
ATOM 4818 C CA . PHE A 1 3 ? 1.892 -15.208 3.393 1.00 33.34 3 PHE A CA 4
ATOM 4819 C C . PHE A 1 3 ? 1.020 -14.660 2.248 1.00 13.45 3 PHE A C 4
ATOM 4820 O O . PHE A 1 3 ? 0.841 -13.443 2.107 1.00 4.11 3 PHE A O 4
ATOM 4837 N N . THR A 1 4 ? 0.462 -15.600 1.470 1.00 52.34 4 THR A N 4
ATOM 4838 C CA . THR A 1 4 ? -0.390 -15.315 0.314 1.00 72.31 4 THR A CA 4
ATOM 4839 C C . THR A 1 4 ? -1.600 -14.440 0.707 1.00 2.33 4 THR A C 4
ATOM 4840 O O . THR A 1 4 ? -1.897 -13.459 0.027 1.00 42.53 4 THR A O 4
ATOM 4851 N N . GLU A 1 5 ? -2.256 -14.795 1.836 1.00 10.23 5 GLU A N 4
ATOM 4852 C CA . GLU A 1 5 ? -3.445 -14.073 2.343 1.00 11.51 5 GLU A CA 4
ATOM 4853 C C . GLU A 1 5 ? -3.102 -12.639 2.784 1.00 11.43 5 GLU A C 4
ATOM 4854 O O . GLU A 1 5 ? -3.962 -11.746 2.741 1.00 11.24 5 GLU A O 4
ATOM 4866 N N . ARG A 1 6 ? -1.845 -12.422 3.216 1.00 62.44 6 ARG A N 4
ATOM 4867 C CA . ARG A 1 6 ? -1.347 -11.075 3.515 1.00 51.23 6 ARG A CA 4
ATOM 4868 C C . ARG A 1 6 ? -1.314 -10.234 2.238 1.00 71.42 6 ARG A C 4
ATOM 4869 O O . ARG A 1 6 ? -1.702 -9.079 2.261 1.00 42.44 6 ARG A O 4
ATOM 4890 N N . LEU A 1 7 ? -0.888 -10.851 1.120 1.00 30.20 7 LEU A N 4
ATOM 4891 C CA . LEU A 1 7 ? -0.868 -10.182 -0.201 1.00 0.40 7 LEU A CA 4
ATOM 4892 C C . LEU A 1 7 ? -2.281 -9.953 -0.769 1.00 42.31 7 LEU A C 4
ATOM 4893 O O . LEU A 1 7 ? -2.502 -8.942 -1.440 1.00 3.51 7 LEU A O 4
ATOM 4909 N N . ASP A 1 8 ? -3.217 -10.888 -0.511 1.00 12.35 8 ASP A N 4
ATOM 4910 C CA . ASP A 1 8 ? -4.640 -10.690 -0.867 1.00 63.42 8 ASP A CA 4
ATOM 4911 C C . ASP A 1 8 ? -5.178 -9.432 -0.172 1.00 4.14 8 ASP A C 4
ATOM 4912 O O . ASP A 1 8 ? -5.764 -8.547 -0.809 1.00 40.03 8 ASP A O 4
ATOM 4921 N N . ARG A 1 9 ? -4.909 -9.365 1.138 1.00 34.12 9 ARG A N 4
ATOM 4922 C CA . ARG A 1 9 ? -5.314 -8.256 2.004 1.00 54.31 9 ARG A CA 4
ATOM 4923 C C . ARG A 1 9 ? -4.694 -6.930 1.510 1.00 54.20 9 ARG A C 4
ATOM 4924 O O . ARG A 1 9 ? -5.410 -5.944 1.332 1.00 30.41 9 ARG A O 4
ATOM 4945 N N . LEU A 1 10 ? -3.371 -6.961 1.235 1.00 54.15 10 LEU A N 4
ATOM 4946 C CA . LEU A 1 10 ? -2.573 -5.783 0.824 1.00 4.21 10 LEU A CA 4
ATOM 4947 C C . LEU A 1 10 ? -3.106 -5.135 -0.456 1.00 64.22 10 LEU A C 4
ATOM 4948 O O . LEU A 1 10 ? -3.375 -3.922 -0.482 1.00 32.00 10 LEU A O 4
ATOM 4964 N N . VAL A 1 11 ? -3.255 -5.957 -1.507 1.00 10.11 11 VAL A N 4
ATOM 4965 C CA . VAL A 1 11 ? -3.720 -5.499 -2.821 1.00 54.02 11 VAL A CA 4
ATOM 4966 C C . VAL A 1 11 ? -5.136 -4.881 -2.711 1.00 42.21 11 VAL A C 4
ATOM 4967 O O . VAL A 1 11 ? -5.406 -3.840 -3.303 1.00 52.42 11 VAL A O 4
ATOM 4980 N N . LYS A 1 12 ? -6.009 -5.483 -1.879 1.00 2.52 12 LYS A N 4
ATOM 4981 C CA . LYS A 1 12 ? -7.382 -4.975 -1.688 1.00 5.13 12 LYS A CA 4
ATOM 4982 C C . LYS A 1 12 ? -7.420 -3.678 -0.853 1.00 50.13 12 LYS A C 4
ATOM 4983 O O . LYS A 1 12 ? -8.287 -2.831 -1.095 1.00 30.43 12 LYS A O 4
ATOM 5002 N N . TYR A 1 13 ? -6.477 -3.506 0.114 1.00 44.41 13 TYR A N 4
ATOM 5003 C CA . TYR A 1 13 ? -6.371 -2.246 0.896 1.00 71.00 13 TYR A CA 4
ATOM 5004 C C . TYR A 1 13 ? -6.055 -1.085 -0.052 1.00 61.53 13 TYR A C 4
ATOM 5005 O O . TYR A 1 13 ? -6.755 -0.072 -0.075 1.00 1.31 13 TYR A O 4
ATOM 5023 N N . ALA A 1 14 ? -4.989 -1.281 -0.840 1.00 21.32 14 ALA A N 4
ATOM 5024 C CA . ALA A 1 14 ? -4.476 -0.278 -1.776 1.00 25.12 14 ALA A CA 4
ATOM 5025 C C . ALA A 1 14 ? -5.432 -0.043 -2.969 1.00 14.25 14 ALA A C 4
ATOM 5026 O O . ALA A 1 14 ? -5.374 1.006 -3.598 1.00 62.54 14 ALA A O 4
ATOM 5033 N N . LYS A 1 15 ? -6.310 -1.021 -3.271 1.00 5.44 15 LYS A N 4
ATOM 5034 C CA . LYS A 1 15 ? -7.404 -0.837 -4.260 1.00 21.40 15 LYS A CA 4
ATOM 5035 C C . LYS A 1 15 ? -8.492 0.105 -3.705 1.00 42.44 15 LYS A C 4
ATOM 5036 O O . LYS A 1 15 ? -9.086 0.880 -4.458 1.00 24.03 15 LYS A O 4
ATOM 5055 N N . GLU A 1 16 ? -8.752 0.020 -2.385 1.00 50.50 16 GLU A N 4
ATOM 5056 C CA . GLU A 1 16 ? -9.706 0.917 -1.698 1.00 21.14 16 GLU A CA 4
ATOM 5057 C C . GLU A 1 16 ? -9.186 2.363 -1.692 1.00 21.11 16 GLU A C 4
ATOM 5058 O O . GLU A 1 16 ? -9.920 3.294 -2.032 1.00 25.24 16 GLU A O 4
ATOM 5070 N N . ILE A 1 17 ? -7.898 2.512 -1.328 1.00 74.13 17 ILE A N 4
ATOM 5071 C CA . ILE A 1 17 ? -7.215 3.809 -1.207 1.00 60.35 17 ILE A CA 4
ATOM 5072 C C . ILE A 1 17 ? -7.096 4.489 -2.587 1.00 15.10 17 ILE A C 4
ATOM 5073 O O . ILE A 1 17 ? -7.517 5.636 -2.752 1.00 62.12 17 ILE A O 4
ATOM 5089 N N . ALA A 1 18 ? -6.549 3.751 -3.578 1.00 75.24 18 ALA A N 4
ATOM 5090 C CA . ALA A 1 18 ? -6.360 4.260 -4.953 1.00 35.44 18 ALA A CA 4
ATOM 5091 C C . ALA A 1 18 ? -7.693 4.689 -5.601 1.00 71.53 18 ALA A C 4
ATOM 5092 O O . ALA A 1 18 ? -7.770 5.750 -6.216 1.00 33.33 18 ALA A O 4
ATOM 5099 N N . LYS A 1 19 ? -8.741 3.861 -5.427 1.00 24.34 19 LYS A N 4
ATOM 5100 C CA . LYS A 1 19 ? -10.090 4.148 -5.965 1.00 51.02 19 LYS A CA 4
ATOM 5101 C C . LYS A 1 19 ? -10.709 5.387 -5.284 1.00 13.34 19 LYS A C 4
ATOM 5102 O O . LYS A 1 19 ? -11.355 6.204 -5.946 1.00 4.33 19 LYS A O 4
ATOM 5121 N N . TRP A 1 20 ? -10.478 5.524 -3.967 1.00 1.04 20 TRP A N 4
ATOM 5122 C CA . TRP A 1 20 ? -11.026 6.636 -3.166 1.00 4.14 20 TRP A CA 4
ATOM 5123 C C . TRP A 1 20 ? -10.419 7.971 -3.608 1.00 72.53 20 TRP A C 4
ATOM 5124 O O . TRP A 1 20 ? -11.135 8.946 -3.846 1.00 54.20 20 TRP A O 4
ATOM 5145 N N . TYR A 1 21 ? -9.082 7.993 -3.708 1.00 72.53 21 TYR A N 4
ATOM 5146 C CA . TYR A 1 21 ? -8.334 9.207 -4.065 1.00 0.42 21 TYR A CA 4
ATOM 5147 C C . TYR A 1 21 ? -8.504 9.551 -5.546 1.00 20.14 21 TYR A C 4
ATOM 5148 O O . TYR A 1 21 ? -8.391 10.712 -5.914 1.00 21.44 21 TYR A O 4
ATOM 5166 N N . LYS A 1 22 ? -8.805 8.542 -6.377 1.00 53.33 22 LYS A N 4
ATOM 5167 C CA . LYS A 1 22 ? -9.281 8.753 -7.748 1.00 43.51 22 LYS A CA 4
ATOM 5168 C C . LYS A 1 22 ? -10.585 9.582 -7.717 1.00 12.53 22 LYS A C 4
ATOM 5169 O O . LYS A 1 22 ? -10.698 10.614 -8.386 1.00 12.35 22 LYS A O 4
ATOM 5188 N N . GLU A 1 23 ? -11.535 9.131 -6.879 1.00 51.24 23 GLU A N 4
ATOM 5189 C CA . GLU A 1 23 ? -12.873 9.738 -6.747 1.00 43.33 23 GLU A CA 4
ATOM 5190 C C . GLU A 1 23 ? -12.836 11.137 -6.098 1.00 42.24 23 GLU A C 4
ATOM 5191 O O . GLU A 1 23 ? -13.739 11.944 -6.332 1.00 34.13 23 GLU A O 4
ATOM 5203 N N . SER A 1 24 ? -11.804 11.417 -5.278 1.00 23.24 24 SER A N 4
ATOM 5204 C CA . SER A 1 24 ? -11.636 12.740 -4.628 1.00 72.50 24 SER A CA 4
ATOM 5205 C C . SER A 1 24 ? -10.793 13.704 -5.499 1.00 12.12 24 SER A C 4
ATOM 5206 O O . SER A 1 24 ? -10.476 14.816 -5.061 1.00 71.30 24 SER A O 4
ATOM 5214 N N . GLY A 1 25 ? -10.462 13.276 -6.738 1.00 51.30 25 GLY A N 4
ATOM 5215 C CA . GLY A 1 25 ? -9.774 14.133 -7.717 1.00 13.34 25 GLY A CA 4
ATOM 5216 C C . GLY A 1 25 ? -8.285 14.282 -7.465 1.00 52.44 25 GLY A C 4
ATOM 5217 O O . GLY A 1 25 ? -7.711 15.351 -7.703 1.00 15.31 25 GLY A O 4
ATOM 5221 N N . ASP A 1 26 ? -7.664 13.203 -6.994 1.00 61.33 26 ASP A N 4
ATOM 5222 C CA . ASP A 1 26 ? -6.209 13.117 -6.780 1.00 21.10 26 ASP A CA 4
ATOM 5223 C C . ASP A 1 26 ? -5.642 12.003 -7.694 1.00 20.12 26 ASP A C 4
ATOM 5224 O O . ASP A 1 26 ? -5.521 10.847 -7.263 1.00 60.00 26 ASP A O 4
ATOM 5233 N N . PRO A 1 27 ? -5.312 12.315 -8.986 1.00 33.25 27 PRO A N 4
ATOM 5234 C CA . PRO A 1 27 ? -4.833 11.299 -9.961 1.00 15.20 27 PRO A CA 4
ATOM 5235 C C . PRO A 1 27 ? -3.427 10.792 -9.605 1.00 43.45 27 PRO A C 4
ATOM 5236 O O . PRO A 1 27 ? -3.123 9.604 -9.735 1.00 41.52 27 PRO A O 4
ATOM 5247 N N . ASP A 1 28 ? -2.610 11.730 -9.109 1.00 25.52 28 ASP A N 4
ATOM 5248 C CA . ASP A 1 28 ? -1.204 11.509 -8.769 1.00 53.40 28 ASP A CA 4
ATOM 5249 C C . ASP A 1 28 ? -1.081 10.590 -7.540 1.00 30.22 28 ASP A C 4
ATOM 5250 O O . ASP A 1 28 ? -0.318 9.625 -7.557 1.00 72.13 28 ASP A O 4
ATOM 5259 N N . PHE A 1 29 ? -1.869 10.909 -6.483 1.00 63.03 29 PHE A N 4
ATOM 5260 C CA . PHE A 1 29 ? -1.877 10.157 -5.208 1.00 52.13 29 PHE A CA 4
ATOM 5261 C C . PHE A 1 29 ? -2.300 8.709 -5.462 1.00 35.30 29 PHE A C 4
ATOM 5262 O O . PHE A 1 29 ? -1.610 7.773 -5.057 1.00 64.51 29 PHE A O 4
ATOM 5279 N N . ALA A 1 30 ? -3.430 8.559 -6.169 1.00 11.13 30 ALA A N 4
ATOM 5280 C CA . ALA A 1 30 ? -4.001 7.255 -6.510 1.00 73.11 30 ALA A CA 4
ATOM 5281 C C . ALA A 1 30 ? -3.024 6.412 -7.355 1.00 63.53 30 ALA A C 4
ATOM 5282 O O . ALA A 1 30 ? -2.897 5.210 -7.132 1.00 22.40 30 ALA A O 4
ATOM 5289 N N . ASN A 1 31 ? -2.321 7.076 -8.304 1.00 74.43 31 ASN A N 4
ATOM 5290 C CA . ASN A 1 31 ? -1.304 6.441 -9.180 1.00 64.34 31 ASN A CA 4
ATOM 5291 C C . ASN A 1 31 ? -0.097 5.954 -8.366 1.00 41.32 31 ASN A C 4
ATOM 5292 O O . ASN A 1 31 ? 0.519 4.937 -8.702 1.00 43.02 31 ASN A O 4
ATOM 5303 N N . SER A 1 32 ? 0.242 6.705 -7.304 1.00 32.33 32 SER A N 4
ATOM 5304 C CA . SER A 1 32 ? 1.306 6.322 -6.361 1.00 32.54 32 SER A CA 4
ATOM 5305 C C . SER A 1 32 ? 0.902 5.051 -5.592 1.00 3.32 32 SER A C 4
ATOM 5306 O O . SER A 1 32 ? 1.739 4.185 -5.325 1.00 30.52 32 SER A O 4
ATOM 5314 N N . VAL A 1 33 ? -0.399 4.953 -5.258 1.00 21.20 33 VAL A N 4
ATOM 5315 C CA . VAL A 1 33 ? -0.974 3.776 -4.582 1.00 32.11 33 VAL A CA 4
ATOM 5316 C C . VAL A 1 33 ? -1.122 2.588 -5.576 1.00 24.25 33 VAL A C 4
ATOM 5317 O O . VAL A 1 33 ? -1.093 1.426 -5.166 1.00 3.41 33 VAL A O 4
ATOM 5330 N N . ASP A 1 34 ? -1.255 2.899 -6.886 1.00 43.20 34 ASP A N 4
ATOM 5331 C CA . ASP A 1 34 ? -1.214 1.881 -7.966 1.00 50.33 34 ASP A CA 4
ATOM 5332 C C . ASP A 1 34 ? 0.219 1.366 -8.169 1.00 64.03 34 ASP A C 4
ATOM 5333 O O . ASP A 1 34 ? 0.419 0.222 -8.584 1.00 43.43 34 ASP A O 4
ATOM 5342 N N . ASN A 1 35 ? 1.211 2.234 -7.896 1.00 72.40 35 ASN A N 4
ATOM 5343 C CA . ASN A 1 35 ? 2.630 1.850 -7.921 1.00 51.30 35 ASN A CA 4
ATOM 5344 C C . ASN A 1 35 ? 2.914 0.889 -6.753 1.00 72.14 35 ASN A C 4
ATOM 5345 O O . ASN A 1 35 ? 3.656 -0.086 -6.916 1.00 43.22 35 ASN A O 4
ATOM 5356 N N . VAL A 1 36 ? 2.260 1.148 -5.594 1.00 52.31 36 VAL A N 4
ATOM 5357 C CA . VAL A 1 36 ? 2.298 0.244 -4.432 1.00 1.40 36 VAL A CA 4
ATOM 5358 C C . VAL A 1 36 ? 1.672 -1.105 -4.819 1.00 13.32 36 VAL A C 4
ATOM 5359 O O . VAL A 1 36 ? 2.271 -2.144 -4.571 1.00 52.03 36 VAL A O 4
ATOM 5372 N N . LEU A 1 37 ? 0.492 -1.053 -5.492 1.00 24.52 37 LEU A N 4
ATOM 5373 C CA . LEU A 1 37 ? -0.212 -2.244 -6.032 1.00 72.55 37 LEU A CA 4
ATOM 5374 C C . LEU A 1 37 ? 0.713 -3.087 -6.930 1.00 70.25 37 LEU A C 4
ATOM 5375 O O . LEU A 1 37 ? 0.675 -4.320 -6.878 1.00 1.35 37 LEU A O 4
ATOM 5391 N N . GLY A 1 38 ? 1.540 -2.393 -7.734 1.00 73.21 38 GLY A N 4
ATOM 5392 C CA . GLY A 1 38 ? 2.574 -3.031 -8.543 1.00 53.32 38 GLY A CA 4
ATOM 5393 C C . GLY A 1 38 ? 3.578 -3.814 -7.702 1.00 53.11 38 GLY A C 4
ATOM 5394 O O . GLY A 1 38 ? 3.823 -4.990 -7.967 1.00 60.54 38 GLY A O 4
ATOM 5398 N N . HIS A 1 39 ? 4.127 -3.166 -6.651 1.00 72.13 39 HIS A N 4
ATOM 5399 C CA . HIS A 1 39 ? 5.087 -3.813 -5.732 1.00 34.33 39 HIS A CA 4
ATOM 5400 C C . HIS A 1 39 ? 4.435 -5.010 -4.992 1.00 50.11 39 HIS A C 4
ATOM 5401 O O . HIS A 1 39 ? 5.072 -6.055 -4.832 1.00 22.14 39 HIS A O 4
ATOM 5416 N N . LEU A 1 40 ? 3.150 -4.840 -4.592 1.00 63.02 40 LEU A N 4
ATOM 5417 C CA . LEU A 1 40 ? 2.392 -5.827 -3.787 1.00 21.23 40 LEU A CA 4
ATOM 5418 C C . LEU A 1 40 ? 2.153 -7.128 -4.568 1.00 43.03 40 LEU A C 4
ATOM 5419 O O . LEU A 1 40 ? 2.482 -8.226 -4.084 1.00 14.23 40 LEU A O 4
ATOM 5435 N N . GLU A 1 41 ? 1.590 -6.995 -5.789 1.00 44.51 41 GLU A N 4
ATOM 5436 C CA . GLU A 1 41 ? 1.328 -8.155 -6.658 1.00 25.40 41 GLU A CA 4
ATOM 5437 C C . GLU A 1 41 ? 2.646 -8.872 -6.984 1.00 3.42 41 GLU A C 4
ATOM 5438 O O . GLU A 1 41 ? 2.674 -10.083 -7.069 1.00 50.23 41 GLU A O 4
ATOM 5450 N N . ASN A 1 42 ? 3.743 -8.094 -7.115 1.00 12.45 42 ASN A N 4
ATOM 5451 C CA . ASN A 1 42 ? 5.069 -8.637 -7.449 1.00 14.03 42 ASN A CA 4
ATOM 5452 C C . ASN A 1 42 ? 5.742 -9.350 -6.252 1.00 30.11 42 ASN A C 4
ATOM 5453 O O . ASN A 1 42 ? 6.631 -10.167 -6.473 1.00 12.34 42 ASN A O 4
ATOM 5464 N N . ILE A 1 43 ? 5.348 -9.034 -4.992 1.00 31.32 43 ILE A N 4
ATOM 5465 C CA . ILE A 1 43 ? 5.780 -9.837 -3.813 1.00 23.10 43 ILE A CA 4
ATOM 5466 C C . ILE A 1 43 ? 5.169 -11.248 -3.943 1.00 5.42 43 ILE A C 4
ATOM 5467 O O . ILE A 1 43 ? 5.860 -12.267 -3.841 1.00 4.54 43 ILE A O 4
ATOM 5483 N N . ARG A 1 44 ? 3.846 -11.241 -4.209 1.00 62.44 44 ARG A N 4
ATOM 5484 C CA . ARG A 1 44 ? 3.003 -12.441 -4.354 1.00 31.42 44 ARG A CA 4
ATOM 5485 C C . ARG A 1 44 ? 3.537 -13.355 -5.473 1.00 52.12 44 ARG A C 4
ATOM 5486 O O . ARG A 1 44 ? 3.817 -14.537 -5.249 1.00 72.22 44 ARG A O 4
ATOM 5507 N N . LYS A 1 45 ? 3.699 -12.749 -6.661 1.00 21.21 45 LYS A N 4
ATOM 5508 C CA . LYS A 1 45 ? 4.191 -13.412 -7.873 1.00 63.43 45 LYS A CA 4
ATOM 5509 C C . LYS A 1 45 ? 5.603 -13.990 -7.662 1.00 33.10 45 LYS A C 4
ATOM 5510 O O . LYS A 1 45 ? 5.786 -15.205 -7.777 1.00 23.24 45 LYS A O 4
ATOM 5529 N N . ALA A 1 46 ? 6.573 -13.124 -7.289 1.00 33.44 46 ALA A N 4
ATOM 5530 C CA . ALA A 1 46 ? 8.000 -13.503 -7.190 1.00 23.30 46 ALA A CA 4
ATOM 5531 C C . ALA A 1 46 ? 8.219 -14.656 -6.200 1.00 53.13 46 ALA A C 4
ATOM 5532 O O . ALA A 1 46 ? 8.843 -15.662 -6.548 1.00 52.11 46 ALA A O 4
ATOM 5539 N N . PHE A 1 47 ? 7.637 -14.525 -4.993 1.00 12.44 47 PHE A N 4
ATOM 5540 C CA . PHE A 1 47 ? 7.819 -15.502 -3.901 1.00 71.45 47 PHE A CA 4
ATOM 5541 C C . PHE A 1 47 ? 7.238 -16.865 -4.288 1.00 4.43 47 PHE A C 4
ATOM 5542 O O . PHE A 1 47 ? 7.850 -17.905 -4.032 1.00 44.04 47 PHE A O 4
ATOM 5559 N N . LYS A 1 48 ? 6.052 -16.835 -4.907 1.00 63.55 48 LYS A N 4
ATOM 5560 C CA . LYS A 1 48 ? 5.348 -18.051 -5.339 1.00 35.31 48 LYS A CA 4
ATOM 5561 C C . LYS A 1 48 ? 6.071 -18.724 -6.532 1.00 54.41 48 LYS A C 4
ATOM 5562 O O . LYS A 1 48 ? 5.943 -19.934 -6.743 1.00 21.32 48 LYS A O 4
ATOM 5581 N N . HIS A 1 49 ? 6.862 -17.928 -7.286 1.00 64.34 49 HIS A N 4
ATOM 5582 C CA . HIS A 1 49 ? 7.747 -18.435 -8.364 1.00 12.43 49 HIS A CA 4
ATOM 5583 C C . HIS A 1 49 ? 9.142 -18.823 -7.799 1.00 42.22 49 HIS A C 4
ATOM 5584 O O . HIS A 1 49 ? 10.075 -19.085 -8.565 1.00 72.00 49 HIS A O 4
ATOM 5599 N N . GLY A 1 50 ? 9.257 -18.861 -6.457 1.00 11.14 50 GLY A N 4
ATOM 5600 C CA . GLY A 1 50 ? 10.477 -19.311 -5.777 1.00 2.33 50 GLY A CA 4
ATOM 5601 C C . GLY A 1 50 ? 11.554 -18.239 -5.664 1.00 3.33 50 GLY A C 4
ATOM 5602 O O . GLY A 1 50 ? 12.750 -18.532 -5.815 1.00 53.11 50 GLY A O 4
ATOM 5606 N N . ASP A 1 51 ? 11.136 -16.992 -5.397 1.00 71.24 51 ASP A N 4
ATOM 5607 C CA . ASP A 1 51 ? 12.056 -15.858 -5.181 1.00 41.02 51 ASP A CA 4
ATOM 5608 C C . ASP A 1 51 ? 11.752 -15.191 -3.817 1.00 72.22 51 ASP A C 4
ATOM 5609 O O . ASP A 1 51 ? 10.933 -14.266 -3.749 1.00 23.42 51 ASP A O 4
ATOM 5618 N N . PRO A 1 52 ? 12.390 -15.664 -2.696 1.00 1.25 52 PRO A N 4
ATOM 5619 C CA . PRO A 1 52 ? 12.203 -15.072 -1.346 1.00 5.42 52 PRO A CA 4
ATOM 5620 C C . PRO A 1 52 ? 12.919 -13.711 -1.207 1.00 51.42 52 PRO A C 4
ATOM 5621 O O . PRO A 1 52 ? 12.387 -12.780 -0.594 1.00 10.21 52 PRO A O 4
ATOM 5632 N N . ALA A 1 53 ? 14.121 -13.603 -1.813 1.00 23.40 53 ALA A N 4
ATOM 5633 C CA . ALA A 1 53 ? 14.969 -12.399 -1.719 1.00 74.31 53 ALA A CA 4
ATOM 5634 C C . ALA A 1 53 ? 14.397 -11.257 -2.575 1.00 35.03 53 ALA A C 4
ATOM 5635 O O . ALA A 1 53 ? 14.488 -10.086 -2.190 1.00 44.24 53 ALA A O 4
ATOM 5642 N N . ARG A 1 54 ? 13.789 -11.610 -3.734 1.00 25.22 54 ARG A N 4
ATOM 5643 C CA . ARG A 1 54 ? 13.142 -10.631 -4.624 1.00 44.32 54 ARG A CA 4
ATOM 5644 C C . ARG A 1 54 ? 11.798 -10.200 -4.035 1.00 13.54 54 ARG A C 4
ATOM 5645 O O . ARG A 1 54 ? 11.391 -9.056 -4.205 1.00 74.21 54 ARG A O 4
ATOM 5666 N N . ALA A 1 55 ? 11.121 -11.136 -3.340 1.00 12.52 55 ALA A N 4
ATOM 5667 C CA . ALA A 1 55 ? 9.904 -10.836 -2.572 1.00 23.41 55 ALA A CA 4
ATOM 5668 C C . ALA A 1 55 ? 10.204 -9.769 -1.511 1.00 71.44 55 ALA A C 4
ATOM 5669 O O . ALA A 1 55 ? 9.499 -8.771 -1.424 1.00 24.13 55 ALA A O 4
ATOM 5676 N N . MET A 1 56 ? 11.308 -9.985 -0.757 1.00 63.43 56 MET A N 4
ATOM 5677 C CA . MET A 1 56 ? 11.766 -9.082 0.316 1.00 13.12 56 MET A CA 4
ATOM 5678 C C . MET A 1 56 ? 12.205 -7.725 -0.255 1.00 5.11 56 MET A C 4
ATOM 5679 O O . MET A 1 56 ? 12.052 -6.689 0.400 1.00 11.21 56 MET A O 4
ATOM 5693 N N . ASP A 1 57 ? 12.732 -7.754 -1.498 1.00 51.42 57 ASP A N 4
ATOM 5694 C CA . ASP A 1 57 ? 13.078 -6.541 -2.254 1.00 40.45 57 ASP A CA 4
ATOM 5695 C C . ASP A 1 57 ? 11.807 -5.725 -2.503 1.00 1.03 57 ASP A C 4
ATOM 5696 O O . ASP A 1 57 ? 11.741 -4.552 -2.142 1.00 52.33 57 ASP A O 4
ATOM 5705 N N . HIS A 1 58 ? 10.783 -6.389 -3.087 1.00 42.24 58 HIS A N 4
ATOM 5706 C CA . HIS A 1 58 ? 9.491 -5.761 -3.393 1.00 20.54 58 HIS A CA 4
ATOM 5707 C C . HIS A 1 58 ? 8.824 -5.202 -2.114 1.00 23.23 58 HIS A C 4
ATOM 5708 O O . HIS A 1 58 ? 8.234 -4.130 -2.170 1.00 4.03 58 HIS A O 4
ATOM 5723 N N . VAL A 1 59 ? 8.978 -5.916 -0.967 1.00 31.31 59 VAL A N 4
ATOM 5724 C CA . VAL A 1 59 ? 8.466 -5.472 0.353 1.00 20.43 59 VAL A CA 4
ATOM 5725 C C . VAL A 1 59 ? 9.162 -4.179 0.797 1.00 4.51 59 VAL A C 4
ATOM 5726 O O . VAL A 1 59 ? 8.499 -3.221 1.192 1.00 60.44 59 VAL A O 4
ATOM 5739 N N . SER A 1 60 ? 10.506 -4.178 0.714 1.00 53.35 60 SER A N 4
ATOM 5740 C CA . SER A 1 60 ? 11.345 -3.011 1.021 1.00 13.52 60 SER A CA 4
ATOM 5741 C C . SER A 1 60 ? 10.909 -1.792 0.189 1.00 34.21 60 SER A C 4
ATOM 5742 O O . SER A 1 60 ? 10.829 -0.671 0.707 1.00 24.20 60 SER A O 4
ATOM 5750 N N . ASN A 1 61 ? 10.581 -2.039 -1.094 1.00 61.14 61 ASN A N 4
ATOM 5751 C CA . ASN A 1 61 ? 10.118 -0.989 -2.013 1.00 71.03 61 ASN A CA 4
ATOM 5752 C C . ASN A 1 61 ? 8.662 -0.572 -1.718 1.00 34.35 61 ASN A C 4
ATOM 5753 O O . ASN A 1 61 ? 8.291 0.563 -2.014 1.00 1.23 61 ASN A O 4
ATOM 5764 N N . VAL A 1 62 ? 7.832 -1.479 -1.144 1.00 53.14 62 VAL A N 4
ATOM 5765 C CA . VAL A 1 62 ? 6.488 -1.098 -0.662 1.00 12.02 62 VAL A CA 4
ATOM 5766 C C . VAL A 1 62 ? 6.626 -0.111 0.504 1.00 11.23 62 VAL A C 4
ATOM 5767 O O . VAL A 1 62 ? 6.022 0.938 0.470 1.00 4.42 62 VAL A O 4
ATOM 5780 N N . VAL A 1 63 ? 7.471 -0.451 1.501 1.00 5.50 63 VAL A N 4
ATOM 5781 C CA . VAL A 1 63 ? 7.686 0.385 2.707 1.00 60.22 63 VAL A CA 4
ATOM 5782 C C . VAL A 1 63 ? 8.298 1.743 2.312 1.00 45.25 63 VAL A C 4
ATOM 5783 O O . VAL A 1 63 ? 7.967 2.784 2.898 1.00 3.44 63 VAL A O 4
ATOM 5796 N N . GLY A 1 64 ? 9.172 1.704 1.285 1.00 1.12 64 GLY A N 4
ATOM 5797 C CA . GLY A 1 64 ? 9.729 2.910 0.674 1.00 43.32 64 GLY A CA 4
ATOM 5798 C C . GLY A 1 64 ? 8.638 3.788 0.072 1.00 44.10 64 GLY A C 4
ATOM 5799 O O . GLY A 1 64 ? 8.623 5.004 0.298 1.00 44.33 64 GLY A O 4
ATOM 5803 N N . SER A 1 65 ? 7.696 3.149 -0.659 1.00 33.44 65 SER A N 4
ATOM 5804 C CA . SER A 1 65 ? 6.524 3.823 -1.241 1.00 63.25 65 SER A CA 4
ATOM 5805 C C . SER A 1 65 ? 5.583 4.355 -0.144 1.00 53.41 65 SER A C 4
ATOM 5806 O O . SER A 1 65 ? 5.093 5.478 -0.244 1.00 61.12 65 SER A O 4
ATOM 5814 N N . LEU A 1 66 ? 5.381 3.553 0.925 1.00 23.23 66 LEU A N 4
ATOM 5815 C CA . LEU A 1 66 ? 4.424 3.867 1.997 1.00 50.13 66 LEU A CA 4
ATOM 5816 C C . LEU A 1 66 ? 4.893 5.096 2.775 1.00 60.22 66 LEU A C 4
ATOM 5817 O O . LEU A 1 66 ? 4.083 5.917 3.151 1.00 42.42 66 LEU A O 4
ATOM 5833 N N . ASP A 1 67 ? 6.217 5.220 2.961 1.00 33.11 67 ASP A N 4
ATOM 5834 C CA . ASP A 1 67 ? 6.822 6.375 3.649 1.00 2.23 67 ASP A CA 4
ATOM 5835 C C . ASP A 1 67 ? 6.723 7.640 2.775 1.00 40.43 67 ASP A C 4
ATOM 5836 O O . ASP A 1 67 ? 6.429 8.729 3.278 1.00 53.41 67 ASP A O 4
ATOM 5845 N N . SER A 1 68 ? 6.918 7.472 1.451 1.00 54.22 68 SER A N 4
ATOM 5846 C CA . SER A 1 68 ? 6.878 8.591 0.490 1.00 25.41 68 SER A CA 4
ATOM 5847 C C . SER A 1 68 ? 5.462 9.196 0.417 1.00 22.02 68 SER A C 4
ATOM 5848 O O . SER A 1 68 ? 5.291 10.418 0.460 1.00 1.00 68 SER A O 4
ATOM 5856 N N . ILE A 1 69 ? 4.454 8.314 0.346 1.00 12.51 69 ILE A N 4
ATOM 5857 C CA . ILE A 1 69 ? 3.041 8.707 0.228 1.00 11.22 69 ILE A CA 4
ATOM 5858 C C . ILE A 1 69 ? 2.475 9.109 1.611 1.00 43.02 69 ILE A C 4
ATOM 5859 O O . ILE A 1 69 ? 1.543 9.895 1.679 1.00 24.12 69 ILE A O 4
ATOM 5875 N N . GLN A 1 70 ? 3.055 8.559 2.703 1.00 3.04 70 GLN A N 4
ATOM 5876 C CA . GLN A 1 70 ? 2.702 8.945 4.098 1.00 42.41 70 GLN A CA 4
ATOM 5877 C C . GLN A 1 70 ? 3.067 10.415 4.371 1.00 53.15 70 GLN A C 4
ATOM 5878 O O . GLN A 1 70 ? 2.418 11.081 5.186 1.00 23.23 70 GLN A O 4
ATOM 5892 N N . THR A 1 71 ? 4.112 10.906 3.674 1.00 13.04 71 THR A N 4
ATOM 5893 C CA . THR A 1 71 ? 4.461 12.338 3.659 1.00 75.20 71 THR A CA 4
ATOM 5894 C C . THR A 1 71 ? 3.255 13.172 3.146 1.00 72.42 71 THR A C 4
ATOM 5895 O O . THR A 1 71 ? 2.899 14.197 3.729 1.00 33.23 71 THR A O 4
ATOM 5906 N N . SER A 1 72 ? 2.603 12.676 2.079 1.00 61.34 72 SER A N 4
ATOM 5907 C CA . SER A 1 72 ? 1.402 13.311 1.498 1.00 73.35 72 SER A CA 4
ATOM 5908 C C . SER A 1 72 ? 0.137 12.974 2.315 1.00 43.31 72 SER A C 4
ATOM 5909 O O . SER A 1 72 ? -0.817 13.760 2.357 1.00 50.51 72 SER A O 4
ATOM 5917 N N . PHE A 1 73 ? 0.154 11.807 2.981 1.00 75.32 73 PHE A N 4
ATOM 5918 C CA . PHE A 1 73 ? -0.985 11.297 3.763 1.00 33.31 73 PHE A CA 4
ATOM 5919 C C . PHE A 1 73 ? -0.882 11.911 5.170 1.00 72.22 73 PHE A C 4
ATOM 5920 O O . PHE A 1 73 ? -0.377 11.289 6.109 1.00 24.12 73 PHE A O 4
ATOM 5937 N N . LYS A 1 74 ? -1.282 13.180 5.258 1.00 53.15 74 LYS A N 4
ATOM 5938 C CA . LYS A 1 74 ? -1.227 13.997 6.485 1.00 73.20 74 LYS A CA 4
ATOM 5939 C C . LYS A 1 74 ? -2.650 14.429 6.864 1.00 10.31 74 LYS A C 4
ATOM 5940 O O . LYS A 1 74 ? -3.563 14.339 6.029 1.00 42.23 74 LYS A O 4
ATOM 5959 N N . GLN A 1 75 ? -2.814 14.899 8.122 1.00 44.02 75 GLN A N 4
ATOM 5960 C CA . GLN A 1 75 ? -4.098 15.395 8.671 1.00 3.54 75 GLN A CA 4
ATOM 5961 C C . GLN A 1 75 ? -5.112 14.245 8.863 1.00 14.24 75 GLN A C 4
ATOM 5962 O O . GLN A 1 75 ? -5.247 13.366 8.003 1.00 55.42 75 GLN A O 4
ATOM 5976 N N . THR A 1 76 ? -5.818 14.261 10.008 1.00 34.23 76 THR A N 4
ATOM 5977 C CA . THR A 1 76 ? -6.873 13.287 10.317 1.00 63.51 76 THR A CA 4
ATOM 5978 C C . THR A 1 76 ? -8.095 13.489 9.386 1.00 34.04 76 THR A C 4
ATOM 5979 O O . THR A 1 76 ? -9.026 14.248 9.692 1.00 22.41 76 THR A O 4
ATOM 5990 N N . GLY A 1 77 ? -8.030 12.834 8.220 1.00 40.00 77 GLY A N 4
ATOM 5991 C CA . GLY A 1 77 ? -9.082 12.871 7.206 1.00 1.43 77 GLY A CA 4
ATOM 5992 C C . GLY A 1 77 ? -9.202 11.526 6.509 1.00 44.25 77 GLY A C 4
ATOM 5993 O O . GLY A 1 77 ? -8.197 10.807 6.384 1.00 41.13 77 GLY A O 4
ATOM 5997 N N . ASN A 1 78 ? -10.429 11.203 6.046 1.00 10.15 78 ASN A N 4
ATOM 5998 C CA . ASN A 1 78 ? -10.785 9.889 5.464 1.00 1.12 78 ASN A CA 4
ATOM 5999 C C . ASN A 1 78 ? -10.598 8.767 6.515 1.00 4.54 78 ASN A C 4
ATOM 6000 O O . ASN A 1 78 ? -9.575 8.099 6.510 1.00 33.03 78 ASN A O 4
ATOM 6011 N N . PRO A 1 79 ? -11.588 8.572 7.452 1.00 11.45 79 PRO A N 4
ATOM 6012 C CA . PRO A 1 79 ? -11.466 7.630 8.605 1.00 75.21 79 PRO A CA 4
ATOM 6013 C C . PRO A 1 79 ? -11.083 6.184 8.202 1.00 74.40 79 PRO A C 4
ATOM 6014 O O . PRO A 1 79 ? -10.068 5.657 8.674 1.00 32.23 79 PRO A O 4
ATOM 6025 N N . GLU A 1 80 ? -11.873 5.575 7.295 1.00 22.34 80 GLU A N 4
ATOM 6026 C CA . GLU A 1 80 ? -11.712 4.159 6.910 1.00 24.24 80 GLU A CA 4
ATOM 6027 C C . GLU A 1 80 ? -10.534 3.959 5.944 1.00 22.11 80 GLU A C 4
ATOM 6028 O O . GLU A 1 80 ? -9.937 2.892 5.921 1.00 12.42 80 GLU A O 4
ATOM 6040 N N . ILE A 1 81 ? -10.200 4.995 5.159 1.00 62.00 81 ILE A N 4
ATOM 6041 C CA . ILE A 1 81 ? -9.095 4.935 4.175 1.00 11.40 81 ILE A CA 4
ATOM 6042 C C . ILE A 1 81 ? -7.752 5.192 4.874 1.00 20.43 81 ILE A C 4
ATOM 6043 O O . ILE A 1 81 ? -6.699 4.702 4.436 1.00 12.24 81 ILE A O 4
ATOM 6059 N N . ALA A 1 82 ? -7.811 5.930 5.992 1.00 5.35 82 ALA A N 4
ATOM 6060 C CA . ALA A 1 82 ? -6.674 6.097 6.899 1.00 4.44 82 ALA A CA 4
ATOM 6061 C C . ALA A 1 82 ? -6.400 4.773 7.605 1.00 22.00 82 ALA A C 4
ATOM 6062 O O . ALA A 1 82 ? -5.251 4.364 7.731 1.00 13.52 82 ALA A O 4
ATOM 6069 N N . THR A 1 83 ? -7.491 4.097 8.024 1.00 35.41 83 THR A N 4
ATOM 6070 C CA . THR A 1 83 ? -7.426 2.766 8.643 1.00 24.13 83 THR A CA 4
ATOM 6071 C C . THR A 1 83 ? -6.951 1.709 7.617 1.00 45.44 83 THR A C 4
ATOM 6072 O O . THR A 1 83 ? -6.229 0.787 7.976 1.00 71.04 83 THR A O 4
ATOM 6083 N N . ARG A 1 84 ? -7.330 1.883 6.333 1.00 35.12 84 ARG A N 4
ATOM 6084 C CA . ARG A 1 84 ? -6.821 1.049 5.218 1.00 12.20 84 ARG A CA 4
ATOM 6085 C C . ARG A 1 84 ? -5.306 1.215 5.058 1.00 32.45 84 ARG A C 4
ATOM 6086 O O . ARG A 1 84 ? -4.606 0.247 4.760 1.00 12.02 84 ARG A O 4
ATOM 6107 N N . TRP A 1 85 ? -4.829 2.460 5.235 1.00 31.33 85 TRP A N 4
ATOM 6108 C CA . TRP A 1 85 ? -3.400 2.784 5.157 1.00 35.42 85 TRP A CA 4
ATOM 6109 C C . TRP A 1 85 ? -2.648 2.186 6.358 1.00 41.22 85 TRP A C 4
ATOM 6110 O O . TRP A 1 85 ? -1.497 1.764 6.220 1.00 34.32 85 TRP A O 4
ATOM 6131 N N . GLN A 1 86 ? -3.316 2.159 7.532 1.00 72.12 86 GLN A N 4
ATOM 6132 C CA . GLN A 1 86 ? -2.761 1.546 8.752 1.00 2.32 86 GLN A CA 4
ATOM 6133 C C . GLN A 1 86 ? -2.562 0.039 8.535 1.00 21.41 86 GLN A C 4
ATOM 6134 O O . GLN A 1 86 ? -1.463 -0.472 8.724 1.00 22.21 86 GLN A O 4
ATOM 6148 N N . GLU A 1 87 ? -3.643 -0.630 8.080 1.00 65.31 87 GLU A N 4
ATOM 6149 C CA . GLU A 1 87 ? -3.659 -2.075 7.784 1.00 3.12 87 GLU A CA 4
ATOM 6150 C C . GLU A 1 87 ? -2.644 -2.428 6.684 1.00 70.42 87 GLU A C 4
ATOM 6151 O O . GLU A 1 87 ? -2.005 -3.475 6.737 1.00 30.21 87 GLU A O 4
ATOM 6163 N N . LEU A 1 88 ? -2.520 -1.527 5.688 1.00 53.41 88 LEU A N 4
ATOM 6164 C CA . LEU A 1 88 ? -1.574 -1.678 4.570 1.00 50.03 88 LEU A CA 4
ATOM 6165 C C . LEU A 1 88 ? -0.140 -1.730 5.128 1.00 42.12 88 LEU A C 4
ATOM 6166 O O . LEU A 1 88 ? 0.587 -2.687 4.883 1.00 20.35 88 LEU A O 4
ATOM 6182 N N . THR A 1 89 ? 0.203 -0.725 5.953 1.00 33.15 89 THR A N 4
ATOM 6183 C CA . THR A 1 89 ? 1.509 -0.639 6.635 1.00 12.12 89 THR A CA 4
ATOM 6184 C C . THR A 1 89 ? 1.758 -1.864 7.561 1.00 31.14 89 THR A C 4
ATOM 6185 O O . THR A 1 89 ? 2.851 -2.443 7.549 1.00 15.23 89 THR A O 4
ATOM 6196 N N . GLN A 1 90 ? 0.710 -2.282 8.300 1.00 33.34 90 GLN A N 4
ATOM 6197 C CA . GLN A 1 90 ? 0.784 -3.384 9.289 1.00 62.31 90 GLN A CA 4
ATOM 6198 C C . GLN A 1 90 ? 1.098 -4.728 8.608 1.00 50.32 90 GLN A C 4
ATOM 6199 O O . GLN A 1 90 ? 1.995 -5.458 9.044 1.00 44.53 90 GLN A O 4
ATOM 6213 N N . GLU A 1 91 ? 0.353 -5.026 7.535 1.00 53.33 91 GLU A N 4
ATOM 6214 C CA . GLU A 1 91 ? 0.483 -6.280 6.784 1.00 2.03 91 GLU A CA 4
ATOM 6215 C C . GLU A 1 91 ? 1.808 -6.342 5.993 1.00 55.13 91 GLU A C 4
ATOM 6216 O O . GLU A 1 91 ? 2.367 -7.419 5.835 1.00 72.31 91 GLU A O 4
ATOM 6228 N N . VAL A 1 92 ? 2.321 -5.187 5.524 1.00 65.22 92 VAL A N 4
ATOM 6229 C CA . VAL A 1 92 ? 3.659 -5.120 4.888 1.00 0.11 92 VAL A CA 4
ATOM 6230 C C . VAL A 1 92 ? 4.773 -5.349 5.951 1.00 4.43 92 VAL A C 4
ATOM 6231 O O . VAL A 1 92 ? 5.837 -5.905 5.651 1.00 62.35 92 VAL A O 4
ATOM 6244 N N . ARG A 1 93 ? 4.501 -4.949 7.206 1.00 71.42 93 ARG A N 4
ATOM 6245 C CA . ARG A 1 93 ? 5.400 -5.227 8.347 1.00 72.44 93 ARG A CA 4
ATOM 6246 C C . ARG A 1 93 ? 5.318 -6.717 8.765 1.00 54.20 93 ARG A C 4
ATOM 6247 O O . ARG A 1 93 ? 6.256 -7.241 9.380 1.00 64.31 93 ARG A O 4
ATOM 6268 N N . GLU A 1 94 ? 4.196 -7.395 8.416 1.00 62.00 94 GLU A N 4
ATOM 6269 C CA . GLU A 1 94 ? 4.093 -8.864 8.538 1.00 74.30 94 GLU A CA 4
ATOM 6270 C C . GLU A 1 94 ? 5.019 -9.520 7.511 1.00 74.13 94 GLU A C 4
ATOM 6271 O O . GLU A 1 94 ? 5.685 -10.503 7.813 1.00 71.14 94 GLU A O 4
ATOM 6283 N N . LEU A 1 95 ? 5.059 -8.942 6.298 1.00 44.53 95 LEU A N 4
ATOM 6284 C CA . LEU A 1 95 ? 5.963 -9.380 5.216 1.00 15.51 95 LEU A CA 4
ATOM 6285 C C . LEU A 1 95 ? 7.446 -9.266 5.640 1.00 3.42 95 LEU A C 4
ATOM 6286 O O . LEU A 1 95 ? 8.273 -10.089 5.238 1.00 2.55 95 LEU A O 4
ATOM 6302 N N . TYR A 1 96 ? 7.762 -8.252 6.465 1.00 23.24 96 TYR A N 4
ATOM 6303 C CA . TYR A 1 96 ? 9.076 -8.146 7.135 1.00 40.12 96 TYR A CA 4
ATOM 6304 C C . TYR A 1 96 ? 9.302 -9.339 8.090 1.00 4.15 96 TYR A C 4
ATOM 6305 O O . TYR A 1 96 ? 10.372 -9.944 8.090 1.00 41.23 96 TYR A O 4
ATOM 6323 N N . ALA A 1 97 ? 8.274 -9.676 8.885 1.00 52.24 97 ALA A N 4
ATOM 6324 C CA . ALA A 1 97 ? 8.326 -10.810 9.835 1.00 51.43 97 ALA A CA 4
ATOM 6325 C C . ALA A 1 97 ? 8.406 -12.175 9.105 1.00 2.23 97 ALA A C 4
ATOM 6326 O O . ALA A 1 97 ? 8.862 -13.165 9.686 1.00 73.44 97 ALA A O 4
ATOM 6333 N N . TYR A 1 98 ? 7.978 -12.211 7.823 1.00 44.42 98 TYR A N 4
ATOM 6334 C CA . TYR A 1 98 ? 8.041 -13.429 6.980 1.00 21.13 98 TYR A CA 4
ATOM 6335 C C . TYR A 1 98 ? 9.403 -13.578 6.262 1.00 34.41 98 TYR A C 4
ATOM 6336 O O . TYR A 1 98 ? 9.897 -14.701 6.102 1.00 0.32 98 TYR A O 4
ATOM 6354 N N . LEU A 1 99 ? 10.007 -12.451 5.832 1.00 11.11 99 LEU A N 4
ATOM 6355 C CA . LEU A 1 99 ? 11.108 -12.463 4.828 1.00 11.24 99 LEU A CA 4
ATOM 6356 C C . LEU A 1 99 ? 12.458 -11.978 5.394 1.00 20.13 99 LEU A C 4
ATOM 6357 O O . LEU A 1 99 ? 13.510 -12.317 4.850 1.00 34.22 99 LEU A O 4
ATOM 6373 N N . GLY A 1 100 ? 12.427 -11.176 6.457 1.00 5.14 100 GLY A N 4
ATOM 6374 C CA . GLY A 1 100 ? 13.652 -10.740 7.158 1.00 30.14 100 GLY A CA 4
ATOM 6375 C C . GLY A 1 100 ? 13.815 -9.219 7.194 1.00 41.44 100 GLY A C 4
ATOM 6376 O O . GLY A 1 100 ? 14.962 -8.733 7.292 1.00 32.51 100 GLY A O 4
ATOM 6381 N N . MET A 1 1 ? -1.783 -14.366 9.954 1.00 73.00 1 MET A N 5
ATOM 6382 C CA . MET A 1 1 ? -0.420 -13.914 9.602 1.00 73.12 1 MET A CA 5
ATOM 6383 C C . MET A 1 1 ? 0.046 -14.706 8.371 1.00 42.34 1 MET A C 5
ATOM 6384 O O . MET A 1 1 ? 0.633 -15.787 8.496 1.00 44.02 1 MET A O 5
ATOM 6400 N N . ASP A 1 2 ? -0.248 -14.162 7.181 1.00 33.44 2 ASP A N 5
ATOM 6401 C CA . ASP A 1 2 ? -0.143 -14.891 5.892 1.00 63.12 2 ASP A CA 5
ATOM 6402 C C . ASP A 1 2 ? 0.291 -13.904 4.797 1.00 12.14 2 ASP A C 5
ATOM 6403 O O . ASP A 1 2 ? -0.343 -12.858 4.640 1.00 64.14 2 ASP A O 5
ATOM 6412 N N . PHE A 1 3 ? 1.360 -14.250 4.046 1.00 41.11 3 PHE A N 5
ATOM 6413 C CA . PHE A 1 3 ? 1.983 -13.363 3.036 1.00 50.22 3 PHE A CA 5
ATOM 6414 C C . PHE A 1 3 ? 0.968 -12.930 1.947 1.00 33.14 3 PHE A C 5
ATOM 6415 O O . PHE A 1 3 ? 0.698 -11.737 1.780 1.00 15.44 3 PHE A O 5
ATOM 6432 N N . THR A 1 4 ? 0.405 -13.932 1.241 1.00 25.13 4 THR A N 5
ATOM 6433 C CA . THR A 1 4 ? -0.493 -13.720 0.085 1.00 15.53 4 THR A CA 5
ATOM 6434 C C . THR A 1 4 ? -1.761 -12.944 0.506 1.00 13.13 4 THR A C 5
ATOM 6435 O O . THR A 1 4 ? -2.169 -12.007 -0.180 1.00 4.51 4 THR A O 5
ATOM 6446 N N . GLU A 1 5 ? -2.348 -13.352 1.656 1.00 62.02 5 GLU A N 5
ATOM 6447 C CA . GLU A 1 5 ? -3.479 -12.657 2.319 1.00 62.22 5 GLU A CA 5
ATOM 6448 C C . GLU A 1 5 ? -3.216 -11.146 2.425 1.00 31.03 5 GLU A C 5
ATOM 6449 O O . GLU A 1 5 ? -4.029 -10.341 1.966 1.00 72.43 5 GLU A O 5
ATOM 6461 N N . ARG A 1 6 ? -2.039 -10.790 2.980 1.00 22.40 6 ARG A N 5
ATOM 6462 C CA . ARG A 1 6 ? -1.638 -9.391 3.201 1.00 51.13 6 ARG A CA 5
ATOM 6463 C C . ARG A 1 6 ? -1.554 -8.608 1.875 1.00 72.13 6 ARG A C 5
ATOM 6464 O O . ARG A 1 6 ? -1.968 -7.455 1.822 1.00 70.02 6 ARG A O 5
ATOM 6485 N N . LEU A 1 7 ? -1.043 -9.256 0.811 1.00 64.11 7 LEU A N 5
ATOM 6486 C CA . LEU A 1 7 ? -0.893 -8.623 -0.524 1.00 32.20 7 LEU A CA 5
ATOM 6487 C C . LEU A 1 7 ? -2.253 -8.319 -1.183 1.00 61.30 7 LEU A C 5
ATOM 6488 O O . LEU A 1 7 ? -2.428 -7.242 -1.751 1.00 34.22 7 LEU A O 5
ATOM 6504 N N . ASP A 1 8 ? -3.193 -9.273 -1.115 1.00 44.21 8 ASP A N 5
ATOM 6505 C CA . ASP A 1 8 ? -4.588 -9.070 -1.588 1.00 65.31 8 ASP A CA 5
ATOM 6506 C C . ASP A 1 8 ? -5.265 -7.898 -0.843 1.00 33.02 8 ASP A C 5
ATOM 6507 O O . ASP A 1 8 ? -6.075 -7.160 -1.425 1.00 13.14 8 ASP A O 5
ATOM 6516 N N . ARG A 1 9 ? -4.907 -7.737 0.444 1.00 64.04 9 ARG A N 5
ATOM 6517 C CA . ARG A 1 9 ? -5.380 -6.621 1.285 1.00 42.42 9 ARG A CA 5
ATOM 6518 C C . ARG A 1 9 ? -4.747 -5.298 0.829 1.00 52.32 9 ARG A C 5
ATOM 6519 O O . ARG A 1 9 ? -5.422 -4.278 0.790 1.00 44.12 9 ARG A O 5
ATOM 6540 N N . LEU A 1 10 ? -3.453 -5.339 0.471 1.00 34.42 10 LEU A N 5
ATOM 6541 C CA . LEU A 1 10 ? -2.708 -4.159 -0.013 1.00 42.51 10 LEU A CA 5
ATOM 6542 C C . LEU A 1 10 ? -3.306 -3.639 -1.324 1.00 72.42 10 LEU A C 5
ATOM 6543 O O . LEU A 1 10 ? -3.486 -2.424 -1.501 1.00 44.51 10 LEU A O 5
ATOM 6559 N N . VAL A 1 11 ? -3.627 -4.581 -2.226 1.00 4.04 11 VAL A N 5
ATOM 6560 C CA . VAL A 1 11 ? -4.290 -4.271 -3.495 1.00 11.12 11 VAL A CA 5
ATOM 6561 C C . VAL A 1 11 ? -5.692 -3.687 -3.216 1.00 43.23 11 VAL A C 5
ATOM 6562 O O . VAL A 1 11 ? -6.088 -2.746 -3.870 1.00 55.41 11 VAL A O 5
ATOM 6575 N N . LYS A 1 12 ? -6.403 -4.227 -2.202 1.00 14.35 12 LYS A N 5
ATOM 6576 C CA . LYS A 1 12 ? -7.729 -3.711 -1.778 1.00 22.32 12 LYS A CA 5
ATOM 6577 C C . LYS A 1 12 ? -7.648 -2.216 -1.395 1.00 70.13 12 LYS A C 5
ATOM 6578 O O . LYS A 1 12 ? -8.288 -1.364 -2.031 1.00 65.33 12 LYS A O 5
ATOM 6597 N N . TYR A 1 13 ? -6.812 -1.929 -0.375 1.00 65.42 13 TYR A N 5
ATOM 6598 C CA . TYR A 1 13 ? -6.724 -0.609 0.260 1.00 11.34 13 TYR A CA 5
ATOM 6599 C C . TYR A 1 13 ? -6.297 0.455 -0.768 1.00 74.52 13 TYR A C 5
ATOM 6600 O O . TYR A 1 13 ? -7.055 1.388 -1.055 1.00 54.44 13 TYR A O 5
ATOM 6618 N N . ALA A 1 14 ? -5.112 0.239 -1.369 1.00 61.13 14 ALA A N 5
ATOM 6619 C CA . ALA A 1 14 ? -4.473 1.209 -2.279 1.00 73.53 14 ALA A CA 5
ATOM 6620 C C . ALA A 1 14 ? -5.284 1.451 -3.571 1.00 42.41 14 ALA A C 5
ATOM 6621 O O . ALA A 1 14 ? -5.255 2.548 -4.110 1.00 42.22 14 ALA A O 5
ATOM 6628 N N . LYS A 1 15 ? -6.006 0.426 -4.060 1.00 0.55 15 LYS A N 5
ATOM 6629 C CA . LYS A 1 15 ? -6.796 0.536 -5.311 1.00 25.21 15 LYS A CA 5
ATOM 6630 C C . LYS A 1 15 ? -8.051 1.399 -5.095 1.00 32.40 15 LYS A C 5
ATOM 6631 O O . LYS A 1 15 ? -8.487 2.118 -6.002 1.00 44.54 15 LYS A O 5
ATOM 6650 N N . GLU A 1 16 ? -8.624 1.310 -3.879 1.00 71.11 16 GLU A N 5
ATOM 6651 C CA . GLU A 1 16 ? -9.778 2.139 -3.478 1.00 31.51 16 GLU A CA 5
ATOM 6652 C C . GLU A 1 16 ? -9.364 3.585 -3.161 1.00 1.23 16 GLU A C 5
ATOM 6653 O O . GLU A 1 16 ? -10.151 4.512 -3.377 1.00 74.01 16 GLU A O 5
ATOM 6665 N N . ILE A 1 17 ? -8.137 3.766 -2.650 1.00 33.24 17 ILE A N 5
ATOM 6666 C CA . ILE A 1 17 ? -7.549 5.096 -2.404 1.00 41.24 17 ILE A CA 5
ATOM 6667 C C . ILE A 1 17 ? -7.283 5.800 -3.754 1.00 53.43 17 ILE A C 5
ATOM 6668 O O . ILE A 1 17 ? -7.752 6.917 -3.980 1.00 65.20 17 ILE A O 5
ATOM 6684 N N . ALA A 1 18 ? -6.582 5.094 -4.658 1.00 72.23 18 ALA A N 5
ATOM 6685 C CA . ALA A 1 18 ? -6.246 5.596 -6.007 1.00 20.23 18 ALA A CA 5
ATOM 6686 C C . ALA A 1 18 ? -7.510 5.957 -6.808 1.00 10.21 18 ALA A C 5
ATOM 6687 O O . ALA A 1 18 ? -7.539 6.980 -7.499 1.00 33.00 18 ALA A O 5
ATOM 6694 N N . LYS A 1 19 ? -8.556 5.106 -6.690 1.00 3.34 19 LYS A N 5
ATOM 6695 C CA . LYS A 1 19 ? -9.862 5.345 -7.336 1.00 52.33 19 LYS A CA 5
ATOM 6696 C C . LYS A 1 19 ? -10.520 6.618 -6.768 1.00 15.10 19 LYS A C 5
ATOM 6697 O O . LYS A 1 19 ? -10.983 7.469 -7.524 1.00 11.01 19 LYS A O 5
ATOM 6716 N N . TRP A 1 20 ? -10.508 6.735 -5.426 1.00 63.05 20 TRP A N 5
ATOM 6717 C CA . TRP A 1 20 ? -11.183 7.824 -4.689 1.00 11.22 20 TRP A CA 5
ATOM 6718 C C . TRP A 1 20 ? -10.634 9.204 -5.091 1.00 51.25 20 TRP A C 5
ATOM 6719 O O . TRP A 1 20 ? -11.398 10.128 -5.395 1.00 73.50 20 TRP A O 5
ATOM 6740 N N . TYR A 1 21 ? -9.303 9.325 -5.083 1.00 44.33 21 TYR A N 5
ATOM 6741 C CA . TYR A 1 21 ? -8.622 10.597 -5.380 1.00 52.45 21 TYR A CA 5
ATOM 6742 C C . TYR A 1 21 ? -8.670 10.922 -6.868 1.00 35.10 21 TYR A C 5
ATOM 6743 O O . TYR A 1 21 ? -8.619 12.089 -7.239 1.00 35.12 21 TYR A O 5
ATOM 6761 N N . LYS A 1 22 ? -8.801 9.882 -7.710 1.00 32.40 22 LYS A N 5
ATOM 6762 C CA . LYS A 1 22 ? -9.076 10.052 -9.141 1.00 73.21 22 LYS A CA 5
ATOM 6763 C C . LYS A 1 22 ? -10.447 10.751 -9.311 1.00 10.10 22 LYS A C 5
ATOM 6764 O O . LYS A 1 22 ? -10.583 11.658 -10.139 1.00 12.01 22 LYS A O 5
ATOM 6783 N N . GLU A 1 23 ? -11.444 10.338 -8.491 1.00 21.40 23 GLU A N 5
ATOM 6784 C CA . GLU A 1 23 ? -12.803 10.917 -8.519 1.00 22.03 23 GLU A CA 5
ATOM 6785 C C . GLU A 1 23 ? -12.787 12.391 -8.076 1.00 13.25 23 GLU A C 5
ATOM 6786 O O . GLU A 1 23 ? -13.470 13.232 -8.673 1.00 35.13 23 GLU A O 5
ATOM 6798 N N . SER A 1 24 ? -11.970 12.701 -7.050 1.00 11.32 24 SER A N 5
ATOM 6799 C CA . SER A 1 24 ? -11.864 14.063 -6.483 1.00 21.21 24 SER A CA 5
ATOM 6800 C C . SER A 1 24 ? -10.881 14.959 -7.276 1.00 15.10 24 SER A C 5
ATOM 6801 O O . SER A 1 24 ? -10.591 16.085 -6.855 1.00 42.04 24 SER A O 5
ATOM 6809 N N . GLY A 1 25 ? -10.393 14.452 -8.427 1.00 72.45 25 GLY A N 5
ATOM 6810 C CA . GLY A 1 25 ? -9.592 15.246 -9.363 1.00 21.05 25 GLY A CA 5
ATOM 6811 C C . GLY A 1 25 ? -8.170 15.517 -8.894 1.00 53.54 25 GLY A C 5
ATOM 6812 O O . GLY A 1 25 ? -7.655 16.635 -9.046 1.00 14.32 25 GLY A O 5
ATOM 6816 N N . ASP A 1 26 ? -7.544 14.495 -8.296 1.00 22.24 26 ASP A N 5
ATOM 6817 C CA . ASP A 1 26 ? -6.123 14.501 -7.926 1.00 61.12 26 ASP A CA 5
ATOM 6818 C C . ASP A 1 26 ? -5.367 13.542 -8.870 1.00 54.20 26 ASP A C 5
ATOM 6819 O O . ASP A 1 26 ? -5.227 12.358 -8.557 1.00 62.54 26 ASP A O 5
ATOM 6828 N N . PRO A 1 27 ? -4.895 14.032 -10.062 1.00 31.33 27 PRO A N 5
ATOM 6829 C CA . PRO A 1 27 ? -4.339 13.160 -11.126 1.00 24.14 27 PRO A CA 5
ATOM 6830 C C . PRO A 1 27 ? -2.971 12.559 -10.746 1.00 23.44 27 PRO A C 5
ATOM 6831 O O . PRO A 1 27 ? -2.724 11.379 -10.983 1.00 42.24 27 PRO A O 5
ATOM 6842 N N . ASP A 1 28 ? -2.112 13.385 -10.127 1.00 52.32 28 ASP A N 5
ATOM 6843 C CA . ASP A 1 28 ? -0.736 13.006 -9.754 1.00 40.05 28 ASP A CA 5
ATOM 6844 C C . ASP A 1 28 ? -0.709 12.160 -8.481 1.00 40.34 28 ASP A C 5
ATOM 6845 O O . ASP A 1 28 ? 0.133 11.259 -8.359 1.00 52.43 28 ASP A O 5
ATOM 6854 N N . PHE A 1 29 ? -1.624 12.448 -7.533 1.00 51.41 29 PHE A N 5
ATOM 6855 C CA . PHE A 1 29 ? -1.738 11.669 -6.291 1.00 12.02 29 PHE A CA 5
ATOM 6856 C C . PHE A 1 29 ? -2.275 10.262 -6.603 1.00 32.13 29 PHE A C 5
ATOM 6857 O O . PHE A 1 29 ? -1.684 9.271 -6.175 1.00 70.34 29 PHE A O 5
ATOM 6874 N N . ALA A 1 30 ? -3.394 10.199 -7.355 1.00 12.14 30 ALA A N 5
ATOM 6875 C CA . ALA A 1 30 ? -4.018 8.925 -7.769 1.00 13.42 30 ALA A CA 5
ATOM 6876 C C . ALA A 1 30 ? -3.015 8.053 -8.551 1.00 21.11 30 ALA A C 5
ATOM 6877 O O . ALA A 1 30 ? -2.882 6.865 -8.269 1.00 0.13 30 ALA A O 5
ATOM 6884 N N . ASN A 1 31 ? -2.287 8.697 -9.493 1.00 31.44 31 ASN A N 5
ATOM 6885 C CA . ASN A 1 31 ? -1.204 8.065 -10.294 1.00 42.24 31 ASN A CA 5
ATOM 6886 C C . ASN A 1 31 ? -0.100 7.482 -9.384 1.00 74.40 31 ASN A C 5
ATOM 6887 O O . ASN A 1 31 ? 0.460 6.419 -9.668 1.00 72.30 31 ASN A O 5
ATOM 6898 N N . SER A 1 32 ? 0.194 8.197 -8.283 1.00 2.33 32 SER A N 5
ATOM 6899 C CA . SER A 1 32 ? 1.242 7.810 -7.317 1.00 41.23 32 SER A CA 5
ATOM 6900 C C . SER A 1 32 ? 0.801 6.601 -6.469 1.00 32.51 32 SER A C 5
ATOM 6901 O O . SER A 1 32 ? 1.642 5.802 -6.057 1.00 24.20 32 SER A O 5
ATOM 6909 N N . VAL A 1 33 ? -0.518 6.471 -6.216 1.00 72.11 33 VAL A N 5
ATOM 6910 C CA . VAL A 1 33 ? -1.074 5.319 -5.472 1.00 43.14 33 VAL A CA 5
ATOM 6911 C C . VAL A 1 33 ? -1.262 4.114 -6.433 1.00 71.42 33 VAL A C 5
ATOM 6912 O O . VAL A 1 33 ? -1.198 2.958 -6.011 1.00 34.34 33 VAL A O 5
ATOM 6925 N N . ASP A 1 34 ? -1.463 4.410 -7.737 1.00 4.11 34 ASP A N 5
ATOM 6926 C CA . ASP A 1 34 ? -1.433 3.395 -8.816 1.00 42.14 34 ASP A CA 5
ATOM 6927 C C . ASP A 1 34 ? -0.005 2.858 -8.998 1.00 43.44 34 ASP A C 5
ATOM 6928 O O . ASP A 1 34 ? 0.198 1.692 -9.368 1.00 1.22 34 ASP A O 5
ATOM 6937 N N . ASN A 1 35 ? 0.977 3.737 -8.745 1.00 24.24 35 ASN A N 5
ATOM 6938 C CA . ASN A 1 35 ? 2.398 3.378 -8.737 1.00 23.13 35 ASN A CA 5
ATOM 6939 C C . ASN A 1 35 ? 2.678 2.413 -7.570 1.00 53.44 35 ASN A C 5
ATOM 6940 O O . ASN A 1 35 ? 3.379 1.409 -7.750 1.00 31.03 35 ASN A O 5
ATOM 6951 N N . VAL A 1 36 ? 2.064 2.705 -6.390 1.00 21.23 36 VAL A N 5
ATOM 6952 C CA . VAL A 1 36 ? 2.149 1.833 -5.198 1.00 15.53 36 VAL A CA 5
ATOM 6953 C C . VAL A 1 36 ? 1.588 0.436 -5.545 1.00 33.31 36 VAL A C 5
ATOM 6954 O O . VAL A 1 36 ? 2.238 -0.565 -5.259 1.00 20.12 36 VAL A O 5
ATOM 6967 N N . LEU A 1 37 ? 0.414 0.407 -6.230 1.00 62.25 37 LEU A N 5
ATOM 6968 C CA . LEU A 1 37 ? -0.237 -0.840 -6.725 1.00 23.31 37 LEU A CA 5
ATOM 6969 C C . LEU A 1 37 ? 0.718 -1.686 -7.588 1.00 44.03 37 LEU A C 5
ATOM 6970 O O . LEU A 1 37 ? 0.730 -2.915 -7.484 1.00 74.25 37 LEU A O 5
ATOM 6986 N N . GLY A 1 38 ? 1.501 -0.998 -8.437 1.00 51.24 38 GLY A N 5
ATOM 6987 C CA . GLY A 1 38 ? 2.514 -1.645 -9.269 1.00 24.34 38 GLY A CA 5
ATOM 6988 C C . GLY A 1 38 ? 3.583 -2.352 -8.455 1.00 41.24 38 GLY A C 5
ATOM 6989 O O . GLY A 1 38 ? 3.987 -3.467 -8.794 1.00 74.53 38 GLY A O 5
ATOM 6993 N N . HIS A 1 39 ? 4.027 -1.703 -7.362 1.00 70.14 39 HIS A N 5
ATOM 6994 C CA . HIS A 1 39 ? 5.010 -2.288 -6.433 1.00 61.22 39 HIS A CA 5
ATOM 6995 C C . HIS A 1 39 ? 4.403 -3.475 -5.657 1.00 13.34 39 HIS A C 5
ATOM 6996 O O . HIS A 1 39 ? 5.063 -4.493 -5.494 1.00 31.15 39 HIS A O 5
ATOM 7011 N N . LEU A 1 40 ? 3.134 -3.328 -5.216 1.00 71.24 40 LEU A N 5
ATOM 7012 C CA . LEU A 1 40 ? 2.406 -4.348 -4.419 1.00 22.32 40 LEU A CA 5
ATOM 7013 C C . LEU A 1 40 ? 2.249 -5.648 -5.217 1.00 14.21 40 LEU A C 5
ATOM 7014 O O . LEU A 1 40 ? 2.530 -6.746 -4.726 1.00 51.11 40 LEU A O 5
ATOM 7030 N N . GLU A 1 41 ? 1.827 -5.494 -6.470 1.00 74.41 41 GLU A N 5
ATOM 7031 C CA . GLU A 1 41 ? 1.672 -6.609 -7.404 1.00 13.54 41 GLU A CA 5
ATOM 7032 C C . GLU A 1 41 ? 3.027 -7.187 -7.822 1.00 34.33 41 GLU A C 5
ATOM 7033 O O . GLU A 1 41 ? 3.123 -8.382 -8.112 1.00 15.03 41 GLU A O 5
ATOM 7045 N N . ASN A 1 42 ? 4.067 -6.340 -7.824 1.00 14.21 42 ASN A N 5
ATOM 7046 C CA . ASN A 1 42 ? 5.440 -6.788 -8.089 1.00 3.32 42 ASN A CA 5
ATOM 7047 C C . ASN A 1 42 ? 5.939 -7.680 -6.927 1.00 70.23 42 ASN A C 5
ATOM 7048 O O . ASN A 1 42 ? 6.683 -8.618 -7.161 1.00 34.45 42 ASN A O 5
ATOM 7059 N N . ILE A 1 43 ? 5.498 -7.375 -5.678 1.00 14.43 43 ILE A N 5
ATOM 7060 C CA . ILE A 1 43 ? 5.857 -8.165 -4.471 1.00 50.24 43 ILE A CA 5
ATOM 7061 C C . ILE A 1 43 ? 5.235 -9.573 -4.557 1.00 3.34 43 ILE A C 5
ATOM 7062 O O . ILE A 1 43 ? 5.944 -10.583 -4.437 1.00 1.02 43 ILE A O 5
ATOM 7078 N N . ARG A 1 44 ? 3.897 -9.608 -4.770 1.00 52.02 44 ARG A N 5
ATOM 7079 C CA . ARG A 1 44 ? 3.107 -10.859 -4.763 1.00 2.31 44 ARG A CA 5
ATOM 7080 C C . ARG A 1 44 ? 3.586 -11.808 -5.876 1.00 53.33 44 ARG A C 5
ATOM 7081 O O . ARG A 1 44 ? 3.797 -13.003 -5.636 1.00 53.50 44 ARG A O 5
ATOM 7102 N N . LYS A 1 45 ? 3.795 -11.240 -7.080 1.00 2.32 45 LYS A N 5
ATOM 7103 C CA . LYS A 1 45 ? 4.326 -11.982 -8.241 1.00 54.40 45 LYS A CA 5
ATOM 7104 C C . LYS A 1 45 ? 5.764 -12.471 -7.985 1.00 75.11 45 LYS A C 5
ATOM 7105 O O . LYS A 1 45 ? 6.016 -13.665 -8.102 1.00 52.34 45 LYS A O 5
ATOM 7124 N N . ALA A 1 46 ? 6.679 -11.553 -7.596 1.00 34.30 46 ALA A N 5
ATOM 7125 C CA . ALA A 1 46 ? 8.124 -11.867 -7.442 1.00 52.30 46 ALA A CA 5
ATOM 7126 C C . ALA A 1 46 ? 8.352 -13.005 -6.439 1.00 35.42 46 ALA A C 5
ATOM 7127 O O . ALA A 1 46 ? 9.026 -13.987 -6.753 1.00 11.14 46 ALA A O 5
ATOM 7134 N N . PHE A 1 47 ? 7.719 -12.879 -5.263 1.00 12.13 47 PHE A N 5
ATOM 7135 C CA . PHE A 1 47 ? 7.890 -13.824 -4.151 1.00 12.01 47 PHE A CA 5
ATOM 7136 C C . PHE A 1 47 ? 7.332 -15.204 -4.526 1.00 71.22 47 PHE A C 5
ATOM 7137 O O . PHE A 1 47 ? 7.965 -16.229 -4.252 1.00 2.12 47 PHE A O 5
ATOM 7154 N N . LYS A 1 48 ? 6.143 -15.212 -5.165 1.00 30.35 48 LYS A N 5
ATOM 7155 C CA . LYS A 1 48 ? 5.508 -16.447 -5.662 1.00 13.53 48 LYS A CA 5
ATOM 7156 C C . LYS A 1 48 ? 6.375 -17.105 -6.763 1.00 53.42 48 LYS A C 5
ATOM 7157 O O . LYS A 1 48 ? 6.452 -18.332 -6.850 1.00 0.22 48 LYS A O 5
ATOM 7176 N N . HIS A 1 49 ? 7.068 -16.271 -7.565 1.00 65.31 49 HIS A N 5
ATOM 7177 C CA . HIS A 1 49 ? 7.975 -16.739 -8.642 1.00 10.35 49 HIS A CA 5
ATOM 7178 C C . HIS A 1 49 ? 9.393 -17.031 -8.090 1.00 62.13 49 HIS A C 5
ATOM 7179 O O . HIS A 1 49 ? 10.317 -17.310 -8.857 1.00 74.01 49 HIS A O 5
ATOM 7194 N N . GLY A 1 50 ? 9.538 -16.968 -6.748 1.00 21.35 50 GLY A N 5
ATOM 7195 C CA . GLY A 1 50 ? 10.764 -17.367 -6.052 1.00 22.13 50 GLY A CA 5
ATOM 7196 C C . GLY A 1 50 ? 11.802 -16.263 -5.920 1.00 24.12 50 GLY A C 5
ATOM 7197 O O . GLY A 1 50 ? 13.003 -16.509 -6.090 1.00 53.22 50 GLY A O 5
ATOM 7201 N N . ASP A 1 51 ? 11.350 -15.046 -5.582 1.00 74.00 51 ASP A N 5
ATOM 7202 C CA . ASP A 1 51 ? 12.237 -13.895 -5.319 1.00 63.23 51 ASP A CA 5
ATOM 7203 C C . ASP A 1 51 ? 11.930 -13.301 -3.928 1.00 31.45 51 ASP A C 5
ATOM 7204 O O . ASP A 1 51 ? 11.119 -12.387 -3.817 1.00 14.41 51 ASP A O 5
ATOM 7213 N N . PRO A 1 52 ? 12.540 -13.861 -2.831 1.00 51.42 52 PRO A N 5
ATOM 7214 C CA . PRO A 1 52 ? 12.390 -13.326 -1.452 1.00 23.43 52 PRO A CA 5
ATOM 7215 C C . PRO A 1 52 ? 13.133 -11.984 -1.244 1.00 14.01 52 PRO A C 5
ATOM 7216 O O . PRO A 1 52 ? 12.596 -11.061 -0.617 1.00 21.01 52 PRO A O 5
ATOM 7227 N N . ALA A 1 53 ? 14.376 -11.892 -1.777 1.00 2.13 53 ALA A N 5
ATOM 7228 C CA . ALA A 1 53 ? 15.236 -10.695 -1.620 1.00 32.02 53 ALA A CA 5
ATOM 7229 C C . ALA A 1 53 ? 14.647 -9.490 -2.358 1.00 43.35 53 ALA A C 5
ATOM 7230 O O . ALA A 1 53 ? 14.624 -8.369 -1.825 1.00 52.24 53 ALA A O 5
ATOM 7237 N N . ARG A 1 54 ? 14.150 -9.741 -3.584 1.00 23.32 54 ARG A N 5
ATOM 7238 C CA . ARG A 1 54 ? 13.513 -8.709 -4.408 1.00 71.32 54 ARG A CA 5
ATOM 7239 C C . ARG A 1 54 ? 12.128 -8.355 -3.838 1.00 65.35 54 ARG A C 5
ATOM 7240 O O . ARG A 1 54 ? 11.755 -7.187 -3.841 1.00 61.50 54 ARG A O 5
ATOM 7261 N N . ALA A 1 55 ? 11.398 -9.359 -3.295 1.00 22.11 55 ALA A N 5
ATOM 7262 C CA . ALA A 1 55 ? 10.095 -9.127 -2.623 1.00 31.33 55 ALA A CA 5
ATOM 7263 C C . ALA A 1 55 ? 10.254 -8.111 -1.487 1.00 32.23 55 ALA A C 5
ATOM 7264 O O . ALA A 1 55 ? 9.500 -7.143 -1.407 1.00 20.42 55 ALA A O 5
ATOM 7271 N N . MET A 1 56 ? 11.301 -8.329 -0.660 1.00 11.21 56 MET A N 5
ATOM 7272 C CA . MET A 1 56 ? 11.610 -7.484 0.503 1.00 22.54 56 MET A CA 5
ATOM 7273 C C . MET A 1 56 ? 11.982 -6.068 0.054 1.00 62.44 56 MET A C 5
ATOM 7274 O O . MET A 1 56 ? 11.580 -5.097 0.685 1.00 2.34 56 MET A O 5
ATOM 7288 N N . ASP A 1 57 ? 12.714 -5.987 -1.073 1.00 42.55 57 ASP A N 5
ATOM 7289 C CA . ASP A 1 57 ? 13.141 -4.717 -1.691 1.00 33.24 57 ASP A CA 5
ATOM 7290 C C . ASP A 1 57 ? 11.921 -3.857 -2.059 1.00 52.04 57 ASP A C 5
ATOM 7291 O O . ASP A 1 57 ? 11.903 -2.654 -1.790 1.00 62.11 57 ASP A O 5
ATOM 7300 N N . HIS A 1 58 ? 10.902 -4.498 -2.651 1.00 3.23 58 HIS A N 5
ATOM 7301 C CA . HIS A 1 58 ? 9.682 -3.805 -3.094 1.00 54.31 58 HIS A CA 5
ATOM 7302 C C . HIS A 1 58 ? 8.730 -3.521 -1.911 1.00 2.12 58 HIS A C 5
ATOM 7303 O O . HIS A 1 58 ? 7.997 -2.543 -1.964 1.00 20.13 58 HIS A O 5
ATOM 7318 N N . VAL A 1 59 ? 8.754 -4.362 -0.849 1.00 3.24 59 VAL A N 5
ATOM 7319 C CA . VAL A 1 59 ? 7.966 -4.111 0.390 1.00 25.30 59 VAL A CA 5
ATOM 7320 C C . VAL A 1 59 ? 8.482 -2.851 1.091 1.00 43.12 59 VAL A C 5
ATOM 7321 O O . VAL A 1 59 ? 7.712 -1.946 1.405 1.00 73.22 59 VAL A O 5
ATOM 7334 N N . SER A 1 60 ? 9.800 -2.814 1.313 1.00 55.52 60 SER A N 5
ATOM 7335 C CA . SER A 1 60 ? 10.483 -1.696 1.970 1.00 4.41 60 SER A CA 5
ATOM 7336 C C . SER A 1 60 ? 10.429 -0.424 1.102 1.00 1.34 60 SER A C 5
ATOM 7337 O O . SER A 1 60 ? 10.464 0.700 1.626 1.00 53.40 60 SER A O 5
ATOM 7345 N N . ASN A 1 61 ? 10.335 -0.618 -0.227 1.00 34.04 61 ASN A N 5
ATOM 7346 C CA . ASN A 1 61 ? 10.061 0.468 -1.189 1.00 24.31 61 ASN A CA 5
ATOM 7347 C C . ASN A 1 61 ? 8.664 1.064 -0.938 1.00 75.40 61 ASN A C 5
ATOM 7348 O O . ASN A 1 61 ? 8.498 2.277 -0.982 1.00 43.24 61 ASN A O 5
ATOM 7359 N N . VAL A 1 62 ? 7.670 0.188 -0.672 1.00 11.35 62 VAL A N 5
ATOM 7360 C CA . VAL A 1 62 ? 6.286 0.616 -0.381 1.00 43.12 62 VAL A CA 5
ATOM 7361 C C . VAL A 1 62 ? 6.209 1.268 1.019 1.00 11.22 62 VAL A C 5
ATOM 7362 O O . VAL A 1 62 ? 5.442 2.201 1.210 1.00 41.45 62 VAL A O 5
ATOM 7375 N N . VAL A 1 63 ? 7.040 0.804 1.980 1.00 13.02 63 VAL A N 5
ATOM 7376 C CA . VAL A 1 63 ? 7.142 1.435 3.320 1.00 72.30 63 VAL A CA 5
ATOM 7377 C C . VAL A 1 63 ? 7.631 2.890 3.156 1.00 53.24 63 VAL A C 5
ATOM 7378 O O . VAL A 1 63 ? 7.045 3.831 3.712 1.00 15.43 63 VAL A O 5
ATOM 7391 N N . GLY A 1 64 ? 8.691 3.036 2.338 1.00 32.54 64 GLY A N 5
ATOM 7392 C CA . GLY A 1 64 ? 9.285 4.332 2.031 1.00 55.51 64 GLY A CA 5
ATOM 7393 C C . GLY A 1 64 ? 8.372 5.225 1.206 1.00 23.52 64 GLY A C 5
ATOM 7394 O O . GLY A 1 64 ? 8.354 6.446 1.401 1.00 32.31 64 GLY A O 5
ATOM 7398 N N . SER A 1 65 ? 7.597 4.603 0.296 1.00 75.33 65 SER A N 5
ATOM 7399 C CA . SER A 1 65 ? 6.653 5.298 -0.584 1.00 2.33 65 SER A CA 5
ATOM 7400 C C . SER A 1 65 ? 5.509 5.893 0.236 1.00 52.24 65 SER A C 5
ATOM 7401 O O . SER A 1 65 ? 5.311 7.097 0.219 1.00 2.10 65 SER A O 5
ATOM 7409 N N . LEU A 1 66 ? 4.803 5.028 0.989 1.00 61.03 66 LEU A N 5
ATOM 7410 C CA . LEU A 1 66 ? 3.631 5.422 1.797 1.00 42.31 66 LEU A CA 5
ATOM 7411 C C . LEU A 1 66 ? 3.987 6.508 2.817 1.00 73.25 66 LEU A C 5
ATOM 7412 O O . LEU A 1 66 ? 3.184 7.391 3.073 1.00 22.44 66 LEU A O 5
ATOM 7428 N N . ASP A 1 67 ? 5.204 6.424 3.374 1.00 4.55 67 ASP A N 5
ATOM 7429 C CA . ASP A 1 67 ? 5.710 7.404 4.351 1.00 0.13 67 ASP A CA 5
ATOM 7430 C C . ASP A 1 67 ? 5.972 8.768 3.671 1.00 61.03 67 ASP A C 5
ATOM 7431 O O . ASP A 1 67 ? 5.571 9.812 4.194 1.00 3.11 67 ASP A O 5
ATOM 7440 N N . SER A 1 68 ? 6.606 8.728 2.481 1.00 63.31 68 SER A N 5
ATOM 7441 C CA . SER A 1 68 ? 6.968 9.939 1.710 1.00 4.14 68 SER A CA 5
ATOM 7442 C C . SER A 1 68 ? 5.705 10.652 1.191 1.00 63.23 68 SER A C 5
ATOM 7443 O O . SER A 1 68 ? 5.589 11.883 1.279 1.00 21.23 68 SER A O 5
ATOM 7451 N N . ILE A 1 69 ? 4.760 9.843 0.680 1.00 55.53 69 ILE A N 5
ATOM 7452 C CA . ILE A 1 69 ? 3.497 10.330 0.122 1.00 32.00 69 ILE A CA 5
ATOM 7453 C C . ILE A 1 69 ? 2.650 10.934 1.257 1.00 70.14 69 ILE A C 5
ATOM 7454 O O . ILE A 1 69 ? 2.175 12.046 1.124 1.00 51.22 69 ILE A O 5
ATOM 7470 N N . GLN A 1 70 ? 2.548 10.201 2.392 1.00 52.24 70 GLN A N 5
ATOM 7471 C CA . GLN A 1 70 ? 1.738 10.601 3.576 1.00 71.51 70 GLN A CA 5
ATOM 7472 C C . GLN A 1 70 ? 2.177 11.964 4.144 1.00 13.31 70 GLN A C 5
ATOM 7473 O O . GLN A 1 70 ? 1.333 12.762 4.555 1.00 31.44 70 GLN A O 5
ATOM 7487 N N . THR A 1 71 ? 3.504 12.217 4.148 1.00 71.12 71 THR A N 5
ATOM 7488 C CA . THR A 1 71 ? 4.080 13.484 4.653 1.00 42.41 71 THR A CA 5
ATOM 7489 C C . THR A 1 71 ? 3.694 14.662 3.726 1.00 40.42 71 THR A C 5
ATOM 7490 O O . THR A 1 71 ? 3.333 15.751 4.191 1.00 2.54 71 THR A O 5
ATOM 7501 N N . SER A 1 72 ? 3.755 14.401 2.408 1.00 11.44 72 SER A N 5
ATOM 7502 C CA . SER A 1 72 ? 3.401 15.378 1.357 1.00 74.41 72 SER A CA 5
ATOM 7503 C C . SER A 1 72 ? 1.861 15.518 1.225 1.00 24.44 72 SER A C 5
ATOM 7504 O O . SER A 1 72 ? 1.354 16.533 0.742 1.00 53.32 72 SER A O 5
ATOM 7512 N N . PHE A 1 73 ? 1.141 14.478 1.668 1.00 50.05 73 PHE A N 5
ATOM 7513 C CA . PHE A 1 73 ? -0.325 14.381 1.597 1.00 35.15 73 PHE A CA 5
ATOM 7514 C C . PHE A 1 73 ? -0.942 15.036 2.834 1.00 15.12 73 PHE A C 5
ATOM 7515 O O . PHE A 1 73 ? -0.748 14.559 3.951 1.00 24.24 73 PHE A O 5
ATOM 7532 N N . LYS A 1 74 ? -1.649 16.157 2.637 1.00 52.22 74 LYS A N 5
ATOM 7533 C CA . LYS A 1 74 ? -2.477 16.744 3.700 1.00 72.42 74 LYS A CA 5
ATOM 7534 C C . LYS A 1 74 ? -3.742 15.887 3.853 1.00 43.12 74 LYS A C 5
ATOM 7535 O O . LYS A 1 74 ? -4.411 15.574 2.859 1.00 61.43 74 LYS A O 5
ATOM 7554 N N . GLN A 1 75 ? -4.028 15.465 5.095 1.00 50.53 75 GLN A N 5
ATOM 7555 C CA . GLN A 1 75 ? -5.169 14.588 5.398 1.00 13.24 75 GLN A CA 5
ATOM 7556 C C . GLN A 1 75 ? -6.470 15.395 5.266 1.00 10.00 75 GLN A C 5
ATOM 7557 O O . GLN A 1 75 ? -6.846 16.143 6.173 1.00 24.32 75 GLN A O 5
ATOM 7571 N N . THR A 1 76 ? -7.102 15.256 4.087 1.00 60.34 76 THR A N 5
ATOM 7572 C CA . THR A 1 76 ? -8.369 15.915 3.742 1.00 12.23 76 THR A CA 5
ATOM 7573 C C . THR A 1 76 ? -9.561 15.288 4.511 1.00 22.41 76 THR A C 5
ATOM 7574 O O . THR A 1 76 ? -9.362 14.488 5.442 1.00 73.33 76 THR A O 5
ATOM 7585 N N . GLY A 1 77 ? -10.797 15.665 4.130 1.00 42.32 77 GLY A N 5
ATOM 7586 C CA . GLY A 1 77 ? -12.014 15.157 4.780 1.00 1.22 77 GLY A CA 5
ATOM 7587 C C . GLY A 1 77 ? -12.426 13.781 4.262 1.00 51.10 77 GLY A C 5
ATOM 7588 O O . GLY A 1 77 ? -13.543 13.602 3.766 1.00 24.25 77 GLY A O 5
ATOM 7592 N N . ASN A 1 78 ? -11.505 12.807 4.393 1.00 31.23 78 ASN A N 5
ATOM 7593 C CA . ASN A 1 78 ? -11.687 11.420 3.934 1.00 44.24 78 ASN A CA 5
ATOM 7594 C C . ASN A 1 78 ? -11.388 10.465 5.110 1.00 34.30 78 ASN A C 5
ATOM 7595 O O . ASN A 1 78 ? -10.270 9.949 5.215 1.00 35.10 78 ASN A O 5
ATOM 7606 N N . PRO A 1 79 ? -12.372 10.245 6.042 1.00 64.34 79 PRO A N 5
ATOM 7607 C CA . PRO A 1 79 ? -12.157 9.414 7.251 1.00 44.24 79 PRO A CA 5
ATOM 7608 C C . PRO A 1 79 ? -11.873 7.937 6.900 1.00 44.53 79 PRO A C 5
ATOM 7609 O O . PRO A 1 79 ? -10.905 7.350 7.389 1.00 61.51 79 PRO A O 5
ATOM 7620 N N . GLU A 1 80 ? -12.703 7.377 5.998 1.00 71.11 80 GLU A N 5
ATOM 7621 C CA . GLU A 1 80 ? -12.664 5.943 5.634 1.00 35.30 80 GLU A CA 5
ATOM 7622 C C . GLU A 1 80 ? -11.419 5.621 4.797 1.00 34.10 80 GLU A C 5
ATOM 7623 O O . GLU A 1 80 ? -10.841 4.537 4.925 1.00 43.20 80 GLU A O 5
ATOM 7635 N N . ILE A 1 81 ? -11.009 6.581 3.957 1.00 40.22 81 ILE A N 5
ATOM 7636 C CA . ILE A 1 81 ? -9.864 6.417 3.043 1.00 42.22 81 ILE A CA 5
ATOM 7637 C C . ILE A 1 81 ? -8.532 6.612 3.802 1.00 11.51 81 ILE A C 5
ATOM 7638 O O . ILE A 1 81 ? -7.521 5.987 3.462 1.00 41.35 81 ILE A O 5
ATOM 7654 N N . ALA A 1 82 ? -8.552 7.460 4.854 1.00 2.25 82 ALA A N 5
ATOM 7655 C CA . ALA A 1 82 ? -7.407 7.625 5.777 1.00 33.23 82 ALA A CA 5
ATOM 7656 C C . ALA A 1 82 ? -7.229 6.355 6.635 1.00 20.50 82 ALA A C 5
ATOM 7657 O O . ALA A 1 82 ? -6.100 5.980 6.968 1.00 25.40 82 ALA A O 5
ATOM 7664 N N . THR A 1 83 ? -8.369 5.711 6.988 1.00 13.22 83 THR A N 5
ATOM 7665 C CA . THR A 1 83 ? -8.379 4.397 7.660 1.00 20.32 83 THR A CA 5
ATOM 7666 C C . THR A 1 83 ? -7.749 3.332 6.736 1.00 23.35 83 THR A C 5
ATOM 7667 O O . THR A 1 83 ? -6.908 2.560 7.176 1.00 20.34 83 THR A O 5
ATOM 7678 N N . ARG A 1 84 ? -8.144 3.347 5.444 1.00 33.32 84 ARG A N 5
ATOM 7679 C CA . ARG A 1 84 ? -7.613 2.422 4.414 1.00 0.34 84 ARG A CA 5
ATOM 7680 C C . ARG A 1 84 ? -6.103 2.621 4.194 1.00 41.35 84 ARG A C 5
ATOM 7681 O O . ARG A 1 84 ? -5.387 1.656 3.933 1.00 62.43 84 ARG A O 5
ATOM 7702 N N . TRP A 1 85 ? -5.643 3.880 4.295 1.00 50.43 85 TRP A N 5
ATOM 7703 C CA . TRP A 1 85 ? -4.213 4.232 4.176 1.00 64.55 85 TRP A CA 5
ATOM 7704 C C . TRP A 1 85 ? -3.433 3.724 5.405 1.00 42.22 85 TRP A C 5
ATOM 7705 O O . TRP A 1 85 ? -2.282 3.289 5.288 1.00 21.13 85 TRP A O 5
ATOM 7726 N N . GLN A 1 86 ? -4.083 3.791 6.580 1.00 4.23 86 GLN A N 5
ATOM 7727 C CA . GLN A 1 86 ? -3.508 3.330 7.860 1.00 64.40 86 GLN A CA 5
ATOM 7728 C C . GLN A 1 86 ? -3.392 1.788 7.875 1.00 63.01 86 GLN A C 5
ATOM 7729 O O . GLN A 1 86 ? -2.406 1.232 8.373 1.00 33.11 86 GLN A O 5
ATOM 7743 N N . GLU A 1 87 ? -4.411 1.123 7.300 1.00 73.53 87 GLU A N 5
ATOM 7744 C CA . GLU A 1 87 ? -4.451 -0.345 7.135 1.00 14.33 87 GLU A CA 5
ATOM 7745 C C . GLU A 1 87 ? -3.440 -0.791 6.071 1.00 0.05 87 GLU A C 5
ATOM 7746 O O . GLU A 1 87 ? -2.863 -1.870 6.172 1.00 73.51 87 GLU A O 5
ATOM 7758 N N . LEU A 1 88 ? -3.265 0.053 5.043 1.00 32.25 88 LEU A N 5
ATOM 7759 C CA . LEU A 1 88 ? -2.310 -0.178 3.954 1.00 44.42 88 LEU A CA 5
ATOM 7760 C C . LEU A 1 88 ? -0.890 -0.241 4.533 1.00 34.24 88 LEU A C 5
ATOM 7761 O O . LEU A 1 88 ? -0.206 -1.245 4.390 1.00 23.01 88 LEU A O 5
ATOM 7777 N N . THR A 1 89 ? -0.518 0.825 5.262 1.00 1.45 89 THR A N 5
ATOM 7778 C CA . THR A 1 89 ? 0.778 0.926 5.959 1.00 35.33 89 THR A CA 5
ATOM 7779 C C . THR A 1 89 ? 0.959 -0.229 6.988 1.00 53.13 89 THR A C 5
ATOM 7780 O O . THR A 1 89 ? 2.060 -0.764 7.133 1.00 74.24 89 THR A O 5
ATOM 7791 N N . GLN A 1 90 ? -0.149 -0.632 7.647 1.00 2.24 90 GLN A N 5
ATOM 7792 C CA . GLN A 1 90 ? -0.161 -1.733 8.644 1.00 73.34 90 GLN A CA 5
ATOM 7793 C C . GLN A 1 90 ? 0.222 -3.080 7.995 1.00 41.31 90 GLN A C 5
ATOM 7794 O O . GLN A 1 90 ? 1.162 -3.752 8.441 1.00 44.02 90 GLN A O 5
ATOM 7808 N N . GLU A 1 91 ? -0.513 -3.445 6.935 1.00 62.45 91 GLU A N 5
ATOM 7809 C CA . GLU A 1 91 ? -0.325 -4.717 6.216 1.00 51.51 91 GLU A CA 5
ATOM 7810 C C . GLU A 1 91 ? 1.032 -4.759 5.471 1.00 2.43 91 GLU A C 5
ATOM 7811 O O . GLU A 1 91 ? 1.642 -5.820 5.386 1.00 24.14 91 GLU A O 5
ATOM 7823 N N . VAL A 1 92 ? 1.517 -3.599 4.963 1.00 21.54 92 VAL A N 5
ATOM 7824 C CA . VAL A 1 92 ? 2.868 -3.504 4.347 1.00 62.03 92 VAL A CA 5
ATOM 7825 C C . VAL A 1 92 ? 3.952 -3.817 5.403 1.00 55.13 92 VAL A C 5
ATOM 7826 O O . VAL A 1 92 ? 4.896 -4.569 5.133 1.00 24.54 92 VAL A O 5
ATOM 7839 N N . ARG A 1 93 ? 3.769 -3.261 6.617 1.00 43.14 93 ARG A N 5
ATOM 7840 C CA . ARG A 1 93 ? 4.675 -3.496 7.760 1.00 25.34 93 ARG A CA 5
ATOM 7841 C C . ARG A 1 93 ? 4.577 -4.946 8.279 1.00 11.13 93 ARG A C 5
ATOM 7842 O O . ARG A 1 93 ? 5.493 -5.415 8.963 1.00 45.52 93 ARG A O 5
ATOM 7863 N N . GLU A 1 94 ? 3.472 -5.647 7.946 1.00 41.40 94 GLU A N 5
ATOM 7864 C CA . GLU A 1 94 ? 3.366 -7.099 8.161 1.00 62.11 94 GLU A CA 5
ATOM 7865 C C . GLU A 1 94 ? 4.377 -7.847 7.272 1.00 11.22 94 GLU A C 5
ATOM 7866 O O . GLU A 1 94 ? 5.172 -8.622 7.795 1.00 2.14 94 GLU A O 5
ATOM 7878 N N . LEU A 1 95 ? 4.375 -7.583 5.938 1.00 60.20 95 LEU A N 5
ATOM 7879 C CA . LEU A 1 95 ? 5.355 -8.228 5.010 1.00 43.42 95 LEU A CA 5
ATOM 7880 C C . LEU A 1 95 ? 6.797 -7.844 5.380 1.00 64.20 95 LEU A C 5
ATOM 7881 O O . LEU A 1 95 ? 7.713 -8.667 5.292 1.00 32.04 95 LEU A O 5
ATOM 7897 N N . TYR A 1 96 ? 6.961 -6.587 5.813 1.00 30.24 96 TYR A N 5
ATOM 7898 C CA . TYR A 1 96 ? 8.245 -6.033 6.271 1.00 23.44 96 TYR A CA 5
ATOM 7899 C C . TYR A 1 96 ? 8.774 -6.855 7.464 1.00 13.13 96 TYR A C 5
ATOM 7900 O O . TYR A 1 96 ? 9.959 -7.183 7.527 1.00 61.23 96 TYR A O 5
ATOM 7918 N N . ALA A 1 97 ? 7.841 -7.224 8.364 1.00 74.20 97 ALA A N 5
ATOM 7919 C CA . ALA A 1 97 ? 8.117 -8.068 9.542 1.00 51.12 97 ALA A CA 5
ATOM 7920 C C . ALA A 1 97 ? 8.270 -9.558 9.163 1.00 23.43 97 ALA A C 5
ATOM 7921 O O . ALA A 1 97 ? 8.925 -10.309 9.885 1.00 54.53 97 ALA A O 5
ATOM 7928 N N . TYR A 1 98 ? 7.651 -9.980 8.036 1.00 34.31 98 TYR A N 5
ATOM 7929 C CA . TYR A 1 98 ? 7.710 -11.385 7.555 1.00 31.40 98 TYR A CA 5
ATOM 7930 C C . TYR A 1 98 ? 9.020 -11.663 6.788 1.00 52.33 98 TYR A C 5
ATOM 7931 O O . TYR A 1 98 ? 9.440 -12.819 6.667 1.00 32.12 98 TYR A O 5
ATOM 7949 N N . LEU A 1 99 ? 9.653 -10.598 6.259 1.00 61.51 99 LEU A N 5
ATOM 7950 C CA . LEU A 1 99 ? 10.773 -10.726 5.303 1.00 13.21 99 LEU A CA 5
ATOM 7951 C C . LEU A 1 99 ? 12.115 -10.286 5.921 1.00 64.54 99 LEU A C 5
ATOM 7952 O O . LEU A 1 99 ? 13.089 -11.044 5.888 1.00 65.11 99 LEU A O 5
ATOM 7968 N N . GLY A 1 100 ? 12.165 -9.071 6.496 1.00 22.44 100 GLY A N 5
ATOM 7969 C CA . GLY A 1 100 ? 13.437 -8.483 6.954 1.00 75.22 100 GLY A CA 5
ATOM 7970 C C . GLY A 1 100 ? 13.279 -7.524 8.139 1.00 72.11 100 GLY A C 5
ATOM 7971 O O . GLY A 1 100 ? 12.403 -7.760 8.991 1.00 53.31 100 GLY A O 5
ATOM 7976 N N . MET A 1 1 ? -3.818 -16.704 8.506 1.00 11.44 1 MET A N 6
ATOM 7977 C CA . MET A 1 1 ? -3.489 -15.410 7.871 1.00 62.02 1 MET A CA 6
ATOM 7978 C C . MET A 1 1 ? -2.202 -15.573 7.033 1.00 4.45 1 MET A C 6
ATOM 7979 O O . MET A 1 1 ? -1.093 -15.394 7.538 1.00 30.43 1 MET A O 6
ATOM 7995 N N . ASP A 1 2 ? -2.378 -15.965 5.752 1.00 23.52 2 ASP A N 6
ATOM 7996 C CA . ASP A 1 2 ? -1.258 -16.285 4.822 1.00 23.31 2 ASP A CA 6
ATOM 7997 C C . ASP A 1 2 ? -0.585 -15.016 4.275 1.00 22.15 2 ASP A C 6
ATOM 7998 O O . ASP A 1 2 ? -1.170 -13.927 4.326 1.00 64.54 2 ASP A O 6
ATOM 8007 N N . PHE A 1 3 ? 0.636 -15.192 3.711 1.00 13.22 3 PHE A N 6
ATOM 8008 C CA . PHE A 1 3 ? 1.347 -14.146 2.953 1.00 71.31 3 PHE A CA 6
ATOM 8009 C C . PHE A 1 3 ? 0.459 -13.662 1.803 1.00 73.55 3 PHE A C 6
ATOM 8010 O O . PHE A 1 3 ? 0.193 -12.473 1.685 1.00 4.04 3 PHE A O 6
ATOM 8027 N N . THR A 1 4 ? 0.011 -14.630 0.976 1.00 55.20 4 THR A N 6
ATOM 8028 C CA . THR A 1 4 ? -0.742 -14.382 -0.266 1.00 54.31 4 THR A CA 6
ATOM 8029 C C . THR A 1 4 ? -1.989 -13.510 -0.024 1.00 43.35 4 THR A C 6
ATOM 8030 O O . THR A 1 4 ? -2.253 -12.569 -0.784 1.00 31.02 4 THR A O 6
ATOM 8041 N N . GLU A 1 5 ? -2.709 -13.810 1.072 1.00 31.41 5 GLU A N 6
ATOM 8042 C CA . GLU A 1 5 ? -3.975 -13.146 1.403 1.00 44.40 5 GLU A CA 6
ATOM 8043 C C . GLU A 1 5 ? -3.719 -11.735 1.972 1.00 62.25 5 GLU A C 6
ATOM 8044 O O . GLU A 1 5 ? -4.389 -10.785 1.576 1.00 33.21 5 GLU A O 6
ATOM 8056 N N . ARG A 1 6 ? -2.737 -11.604 2.891 1.00 43.14 6 ARG A N 6
ATOM 8057 C CA . ARG A 1 6 ? -2.447 -10.312 3.557 1.00 32.24 6 ARG A CA 6
ATOM 8058 C C . ARG A 1 6 ? -1.699 -9.345 2.624 1.00 3.22 6 ARG A C 6
ATOM 8059 O O . ARG A 1 6 ? -1.761 -8.131 2.812 1.00 12.34 6 ARG A O 6
ATOM 8080 N N . LEU A 1 7 ? -1.007 -9.898 1.619 1.00 23.25 7 LEU A N 6
ATOM 8081 C CA . LEU A 1 7 ? -0.420 -9.117 0.521 1.00 74.31 7 LEU A CA 6
ATOM 8082 C C . LEU A 1 7 ? -1.567 -8.641 -0.386 1.00 33.14 7 LEU A C 6
ATOM 8083 O O . LEU A 1 7 ? -1.576 -7.501 -0.857 1.00 11.24 7 LEU A O 6
ATOM 8099 N N . ASP A 1 8 ? -2.530 -9.546 -0.619 1.00 41.30 8 ASP A N 6
ATOM 8100 C CA . ASP A 1 8 ? -3.753 -9.227 -1.369 1.00 34.20 8 ASP A CA 6
ATOM 8101 C C . ASP A 1 8 ? -4.610 -8.207 -0.591 1.00 24.33 8 ASP A C 6
ATOM 8102 O O . ASP A 1 8 ? -5.383 -7.481 -1.196 1.00 42.32 8 ASP A O 6
ATOM 8111 N N . ARG A 1 9 ? -4.462 -8.161 0.759 1.00 24.13 9 ARG A N 6
ATOM 8112 C CA . ARG A 1 9 ? -5.104 -7.130 1.596 1.00 73.24 9 ARG A CA 6
ATOM 8113 C C . ARG A 1 9 ? -4.461 -5.776 1.331 1.00 30.54 9 ARG A C 6
ATOM 8114 O O . ARG A 1 9 ? -5.157 -4.777 1.296 1.00 61.10 9 ARG A O 6
ATOM 8135 N N . LEU A 1 10 ? -3.125 -5.765 1.145 1.00 45.30 10 LEU A N 6
ATOM 8136 C CA . LEU A 1 10 ? -2.382 -4.540 0.796 1.00 44.22 10 LEU A CA 6
ATOM 8137 C C . LEU A 1 10 ? -2.870 -4.005 -0.551 1.00 31.14 10 LEU A C 6
ATOM 8138 O O . LEU A 1 10 ? -3.031 -2.793 -0.731 1.00 51.34 10 LEU A O 6
ATOM 8154 N N . VAL A 1 11 ? -3.116 -4.946 -1.480 1.00 55.22 11 VAL A N 6
ATOM 8155 C CA . VAL A 1 11 ? -3.745 -4.655 -2.761 1.00 1.12 11 VAL A CA 6
ATOM 8156 C C . VAL A 1 11 ? -5.165 -4.098 -2.536 1.00 40.40 11 VAL A C 6
ATOM 8157 O O . VAL A 1 11 ? -5.496 -3.075 -3.092 1.00 64.52 11 VAL A O 6
ATOM 8170 N N . LYS A 1 12 ? -5.956 -4.755 -1.653 1.00 44.21 12 LYS A N 6
ATOM 8171 C CA . LYS A 1 12 ? -7.371 -4.390 -1.380 1.00 23.20 12 LYS A CA 6
ATOM 8172 C C . LYS A 1 12 ? -7.511 -2.975 -0.780 1.00 74.32 12 LYS A C 6
ATOM 8173 O O . LYS A 1 12 ? -8.405 -2.227 -1.185 1.00 53.30 12 LYS A O 6
ATOM 8192 N N . TYR A 1 13 ? -6.618 -2.608 0.165 1.00 12.31 13 TYR A N 6
ATOM 8193 C CA . TYR A 1 13 ? -6.645 -1.286 0.819 1.00 44.51 13 TYR A CA 6
ATOM 8194 C C . TYR A 1 13 ? -6.264 -0.201 -0.188 1.00 5.45 13 TYR A C 6
ATOM 8195 O O . TYR A 1 13 ? -7.008 0.758 -0.373 1.00 61.35 13 TYR A O 6
ATOM 8213 N N . ALA A 1 14 ? -5.127 -0.404 -0.875 1.00 73.04 14 ALA A N 6
ATOM 8214 C CA . ALA A 1 14 ? -4.610 0.544 -1.874 1.00 33.22 14 ALA A CA 6
ATOM 8215 C C . ALA A 1 14 ? -5.493 0.576 -3.149 1.00 3.13 14 ALA A C 6
ATOM 8216 O O . ALA A 1 14 ? -5.434 1.534 -3.920 1.00 4.25 14 ALA A O 6
ATOM 8223 N N . LYS A 1 15 ? -6.313 -0.476 -3.358 1.00 25.32 15 LYS A N 6
ATOM 8224 C CA . LYS A 1 15 ? -7.271 -0.532 -4.477 1.00 23.52 15 LYS A CA 6
ATOM 8225 C C . LYS A 1 15 ? -8.451 0.395 -4.157 1.00 52.50 15 LYS A C 6
ATOM 8226 O O . LYS A 1 15 ? -8.900 1.129 -5.024 1.00 23.14 15 LYS A O 6
ATOM 8245 N N . GLU A 1 16 ? -8.929 0.333 -2.887 1.00 44.42 16 GLU A N 6
ATOM 8246 C CA . GLU A 1 16 ? -10.026 1.188 -2.381 1.00 22.12 16 GLU A CA 6
ATOM 8247 C C . GLU A 1 16 ? -9.590 2.661 -2.293 1.00 73.41 16 GLU A C 6
ATOM 8248 O O . GLU A 1 16 ? -10.386 3.558 -2.576 1.00 4.22 16 GLU A O 6
ATOM 8260 N N . ILE A 1 17 ? -8.327 2.898 -1.882 1.00 72.41 17 ILE A N 6
ATOM 8261 C CA . ILE A 1 17 ? -7.757 4.255 -1.792 1.00 41.41 17 ILE A CA 6
ATOM 8262 C C . ILE A 1 17 ? -7.685 4.885 -3.197 1.00 2.01 17 ILE A C 6
ATOM 8263 O O . ILE A 1 17 ? -8.246 5.964 -3.418 1.00 21.35 17 ILE A O 6
ATOM 8279 N N . ALA A 1 18 ? -7.061 4.160 -4.153 1.00 61.53 18 ALA A N 6
ATOM 8280 C CA . ALA A 1 18 ? -6.936 4.616 -5.554 1.00 55.44 18 ALA A CA 6
ATOM 8281 C C . ALA A 1 18 ? -8.330 4.833 -6.183 1.00 2.13 18 ALA A C 6
ATOM 8282 O O . ALA A 1 18 ? -8.556 5.846 -6.840 1.00 31.30 18 ALA A O 6
ATOM 8289 N N . LYS A 1 19 ? -9.258 3.885 -5.896 1.00 3.15 19 LYS A N 6
ATOM 8290 C CA . LYS A 1 19 ? -10.688 3.917 -6.316 1.00 24.42 19 LYS A CA 6
ATOM 8291 C C . LYS A 1 19 ? -11.389 5.221 -5.882 1.00 5.50 19 LYS A C 6
ATOM 8292 O O . LYS A 1 19 ? -12.088 5.851 -6.677 1.00 51.14 19 LYS A O 6
ATOM 8311 N N . TRP A 1 20 ? -11.193 5.593 -4.609 1.00 65.23 20 TRP A N 6
ATOM 8312 C CA . TRP A 1 20 ? -11.785 6.802 -3.998 1.00 55.43 20 TRP A CA 6
ATOM 8313 C C . TRP A 1 20 ? -11.283 8.075 -4.709 1.00 64.34 20 TRP A C 6
ATOM 8314 O O . TRP A 1 20 ? -12.046 9.021 -4.905 1.00 53.24 20 TRP A O 6
ATOM 8335 N N . TYR A 1 21 ? -9.994 8.065 -5.102 1.00 35.52 21 TYR A N 6
ATOM 8336 C CA . TYR A 1 21 ? -9.356 9.189 -5.815 1.00 13.25 21 TYR A CA 6
ATOM 8337 C C . TYR A 1 21 ? -9.675 9.148 -7.326 1.00 4.53 21 TYR A C 6
ATOM 8338 O O . TYR A 1 21 ? -9.524 10.161 -8.010 1.00 61.45 21 TYR A O 6
ATOM 8356 N N . LYS A 1 22 ? -10.127 7.980 -7.842 1.00 4.11 22 LYS A N 6
ATOM 8357 C CA . LYS A 1 22 ? -10.707 7.890 -9.202 1.00 11.24 22 LYS A CA 6
ATOM 8358 C C . LYS A 1 22 ? -12.063 8.628 -9.205 1.00 34.42 22 LYS A C 6
ATOM 8359 O O . LYS A 1 22 ? -12.356 9.415 -10.113 1.00 31.23 22 LYS A O 6
ATOM 8378 N N . GLU A 1 23 ? -12.861 8.369 -8.147 1.00 13.30 23 GLU A N 6
ATOM 8379 C CA . GLU A 1 23 ? -14.169 9.014 -7.926 1.00 22.21 23 GLU A CA 6
ATOM 8380 C C . GLU A 1 23 ? -14.004 10.524 -7.647 1.00 74.44 23 GLU A C 6
ATOM 8381 O O . GLU A 1 23 ? -14.828 11.342 -8.065 1.00 4.45 23 GLU A O 6
ATOM 8393 N N . SER A 1 24 ? -12.907 10.870 -6.948 1.00 74.44 24 SER A N 6
ATOM 8394 C CA . SER A 1 24 ? -12.600 12.250 -6.527 1.00 45.33 24 SER A CA 6
ATOM 8395 C C . SER A 1 24 ? -11.912 13.063 -7.649 1.00 71.35 24 SER A C 6
ATOM 8396 O O . SER A 1 24 ? -11.654 14.260 -7.471 1.00 52.54 24 SER A O 6
ATOM 8404 N N . GLY A 1 25 ? -11.636 12.414 -8.800 1.00 50.13 25 GLY A N 6
ATOM 8405 C CA . GLY A 1 25 ? -11.013 13.083 -9.947 1.00 73.13 25 GLY A CA 6
ATOM 8406 C C . GLY A 1 25 ? -9.576 13.548 -9.702 1.00 23.50 25 GLY A C 6
ATOM 8407 O O . GLY A 1 25 ? -9.153 14.572 -10.254 1.00 23.31 25 GLY A O 6
ATOM 8411 N N . ASP A 1 26 ? -8.849 12.807 -8.852 1.00 13.14 26 ASP A N 6
ATOM 8412 C CA . ASP A 1 26 ? -7.394 12.958 -8.660 1.00 21.01 26 ASP A CA 6
ATOM 8413 C C . ASP A 1 26 ? -6.664 11.903 -9.518 1.00 42.30 26 ASP A C 6
ATOM 8414 O O . ASP A 1 26 ? -6.563 10.745 -9.099 1.00 64.21 26 ASP A O 6
ATOM 8423 N N . PRO A 1 27 ? -6.169 12.265 -10.750 1.00 2.04 27 PRO A N 6
ATOM 8424 C CA . PRO A 1 27 ? -5.452 11.309 -11.627 1.00 54.23 27 PRO A CA 6
ATOM 8425 C C . PRO A 1 27 ? -4.086 10.930 -11.033 1.00 55.23 27 PRO A C 6
ATOM 8426 O O . PRO A 1 27 ? -3.734 9.756 -10.960 1.00 44.03 27 PRO A O 6
ATOM 8437 N N . ASP A 1 28 ? -3.370 11.961 -10.556 1.00 44.24 28 ASP A N 6
ATOM 8438 C CA . ASP A 1 28 ? -1.971 11.860 -10.120 1.00 22.43 28 ASP A CA 6
ATOM 8439 C C . ASP A 1 28 ? -1.868 11.192 -8.744 1.00 72.23 28 ASP A C 6
ATOM 8440 O O . ASP A 1 28 ? -0.967 10.378 -8.522 1.00 44.03 28 ASP A O 6
ATOM 8449 N N . PHE A 1 29 ? -2.798 11.535 -7.819 1.00 14.01 29 PHE A N 6
ATOM 8450 C CA . PHE A 1 29 ? -2.815 10.940 -6.466 1.00 4.03 29 PHE A CA 6
ATOM 8451 C C . PHE A 1 29 ? -3.190 9.448 -6.563 1.00 3.23 29 PHE A C 6
ATOM 8452 O O . PHE A 1 29 ? -2.528 8.599 -5.955 1.00 53.34 29 PHE A O 6
ATOM 8469 N N . ALA A 1 30 ? -4.238 9.142 -7.361 1.00 21.15 30 ALA A N 6
ATOM 8470 C CA . ALA A 1 30 ? -4.666 7.755 -7.616 1.00 74.14 30 ALA A CA 6
ATOM 8471 C C . ALA A 1 30 ? -3.561 6.954 -8.325 1.00 72.21 30 ALA A C 6
ATOM 8472 O O . ALA A 1 30 ? -3.442 5.754 -8.111 1.00 24.51 30 ALA A O 6
ATOM 8479 N N . ASN A 1 31 ? -2.755 7.650 -9.162 1.00 25.20 31 ASN A N 6
ATOM 8480 C CA . ASN A 1 31 ? -1.618 7.049 -9.891 1.00 41.33 31 ASN A CA 6
ATOM 8481 C C . ASN A 1 31 ? -0.462 6.722 -8.933 1.00 4.33 31 ASN A C 6
ATOM 8482 O O . ASN A 1 31 ? 0.256 5.744 -9.151 1.00 62.44 31 ASN A O 6
ATOM 8493 N N . SER A 1 32 ? -0.270 7.567 -7.894 1.00 33.23 32 SER A N 6
ATOM 8494 C CA . SER A 1 32 ? 0.742 7.333 -6.842 1.00 2.32 32 SER A CA 6
ATOM 8495 C C . SER A 1 32 ? 0.411 6.056 -6.054 1.00 43.32 32 SER A C 6
ATOM 8496 O O . SER A 1 32 ? 1.288 5.221 -5.802 1.00 72.54 32 SER A O 6
ATOM 8504 N N . VAL A 1 33 ? -0.879 5.918 -5.700 1.00 72.20 33 VAL A N 6
ATOM 8505 C CA . VAL A 1 33 ? -1.399 4.747 -4.976 1.00 4.22 33 VAL A CA 6
ATOM 8506 C C . VAL A 1 33 ? -1.398 3.499 -5.895 1.00 63.45 33 VAL A C 6
ATOM 8507 O O . VAL A 1 33 ? -1.145 2.382 -5.439 1.00 41.54 33 VAL A O 6
ATOM 8520 N N . ASP A 1 34 ? -1.652 3.731 -7.200 1.00 63.12 34 ASP A N 6
ATOM 8521 C CA . ASP A 1 34 ? -1.630 2.685 -8.249 1.00 40.02 34 ASP A CA 6
ATOM 8522 C C . ASP A 1 34 ? -0.183 2.226 -8.542 1.00 75.35 34 ASP A C 6
ATOM 8523 O O . ASP A 1 34 ? 0.035 1.080 -8.947 1.00 72.41 34 ASP A O 6
ATOM 8532 N N . ASN A 1 35 ? 0.796 3.133 -8.333 1.00 52.42 35 ASN A N 6
ATOM 8533 C CA . ASN A 1 35 ? 2.230 2.822 -8.508 1.00 74.35 35 ASN A CA 6
ATOM 8534 C C . ASN A 1 35 ? 2.648 1.830 -7.413 1.00 21.21 35 ASN A C 6
ATOM 8535 O O . ASN A 1 35 ? 3.260 0.793 -7.695 1.00 54.10 35 ASN A O 6
ATOM 8546 N N . VAL A 1 36 ? 2.233 2.155 -6.168 1.00 51.41 36 VAL A N 6
ATOM 8547 C CA . VAL A 1 36 ? 2.453 1.305 -4.986 1.00 73.14 36 VAL A CA 6
ATOM 8548 C C . VAL A 1 36 ? 1.734 -0.046 -5.182 1.00 45.14 36 VAL A C 6
ATOM 8549 O O . VAL A 1 36 ? 2.290 -1.092 -4.872 1.00 14.24 36 VAL A O 6
ATOM 8562 N N . LEU A 1 37 ? 0.514 0.019 -5.758 1.00 42.33 37 LEU A N 6
ATOM 8563 C CA . LEU A 1 37 ? -0.351 -1.143 -6.056 1.00 34.34 37 LEU A CA 6
ATOM 8564 C C . LEU A 1 37 ? 0.366 -2.107 -7.025 1.00 71.12 37 LEU A C 6
ATOM 8565 O O . LEU A 1 37 ? 0.319 -3.329 -6.845 1.00 22.21 37 LEU A O 6
ATOM 8581 N N . GLY A 1 38 ? 1.019 -1.523 -8.047 1.00 64.04 38 GLY A N 6
ATOM 8582 C CA . GLY A 1 38 ? 1.809 -2.277 -9.021 1.00 72.43 38 GLY A CA 6
ATOM 8583 C C . GLY A 1 38 ? 2.999 -2.985 -8.381 1.00 74.54 38 GLY A C 6
ATOM 8584 O O . GLY A 1 38 ? 3.295 -4.139 -8.717 1.00 0.10 38 GLY A O 6
ATOM 8588 N N . HIS A 1 39 ? 3.668 -2.282 -7.435 1.00 73.51 39 HIS A N 6
ATOM 8589 C CA . HIS A 1 39 ? 4.790 -2.842 -6.649 1.00 24.20 39 HIS A CA 6
ATOM 8590 C C . HIS A 1 39 ? 4.303 -3.964 -5.718 1.00 3.15 39 HIS A C 6
ATOM 8591 O O . HIS A 1 39 ? 5.010 -4.950 -5.536 1.00 5.04 39 HIS A O 6
ATOM 8606 N N . LEU A 1 40 ? 3.079 -3.797 -5.160 1.00 33.40 40 LEU A N 6
ATOM 8607 C CA . LEU A 1 40 ? 2.437 -4.784 -4.263 1.00 32.11 40 LEU A CA 6
ATOM 8608 C C . LEU A 1 40 ? 2.181 -6.094 -5.009 1.00 55.21 40 LEU A C 6
ATOM 8609 O O . LEU A 1 40 ? 2.567 -7.172 -4.544 1.00 45.53 40 LEU A O 6
ATOM 8625 N N . GLU A 1 41 ? 1.569 -5.980 -6.197 1.00 62.31 41 GLU A N 6
ATOM 8626 C CA . GLU A 1 41 ? 1.298 -7.119 -7.066 1.00 42.24 41 GLU A CA 6
ATOM 8627 C C . GLU A 1 41 ? 2.618 -7.777 -7.517 1.00 73.43 41 GLU A C 6
ATOM 8628 O O . GLU A 1 41 ? 2.679 -8.994 -7.660 1.00 22.04 41 GLU A O 6
ATOM 8640 N N . ASN A 1 42 ? 3.680 -6.956 -7.678 1.00 72.31 42 ASN A N 6
ATOM 8641 C CA . ASN A 1 42 ? 5.020 -7.433 -8.078 1.00 4.33 42 ASN A CA 6
ATOM 8642 C C . ASN A 1 42 ? 5.725 -8.190 -6.921 1.00 53.33 42 ASN A C 6
ATOM 8643 O O . ASN A 1 42 ? 6.596 -9.029 -7.177 1.00 30.31 42 ASN A O 6
ATOM 8654 N N . ILE A 1 43 ? 5.358 -7.870 -5.652 1.00 72.02 43 ILE A N 6
ATOM 8655 C CA . ILE A 1 43 ? 5.802 -8.638 -4.456 1.00 4.00 43 ILE A CA 6
ATOM 8656 C C . ILE A 1 43 ? 5.256 -10.072 -4.548 1.00 30.04 43 ILE A C 6
ATOM 8657 O O . ILE A 1 43 ? 6.007 -11.051 -4.417 1.00 33.54 43 ILE A O 6
ATOM 8673 N N . ARG A 1 44 ? 3.925 -10.158 -4.781 1.00 33.11 44 ARG A N 6
ATOM 8674 C CA . ARG A 1 44 ? 3.200 -11.434 -4.888 1.00 64.41 44 ARG A CA 6
ATOM 8675 C C . ARG A 1 44 ? 3.774 -12.263 -6.045 1.00 43.25 44 ARG A C 6
ATOM 8676 O O . ARG A 1 44 ? 4.077 -13.436 -5.869 1.00 31.32 44 ARG A O 6
ATOM 8697 N N . LYS A 1 45 ? 3.935 -11.597 -7.216 1.00 63.44 45 LYS A N 6
ATOM 8698 C CA . LYS A 1 45 ? 4.495 -12.195 -8.442 1.00 45.31 45 LYS A CA 6
ATOM 8699 C C . LYS A 1 45 ? 5.876 -12.800 -8.187 1.00 43.12 45 LYS A C 6
ATOM 8700 O O . LYS A 1 45 ? 6.124 -13.930 -8.589 1.00 23.21 45 LYS A O 6
ATOM 8719 N N . ALA A 1 46 ? 6.747 -12.035 -7.502 1.00 64.31 46 ALA A N 6
ATOM 8720 C CA . ALA A 1 46 ? 8.125 -12.452 -7.176 1.00 2.51 46 ALA A CA 6
ATOM 8721 C C . ALA A 1 46 ? 8.130 -13.733 -6.328 1.00 53.51 46 ALA A C 6
ATOM 8722 O O . ALA A 1 46 ? 8.885 -14.675 -6.598 1.00 73.33 46 ALA A O 6
ATOM 8729 N N . PHE A 1 47 ? 7.229 -13.760 -5.338 1.00 33.11 47 PHE A N 6
ATOM 8730 C CA . PHE A 1 47 ? 7.093 -14.865 -4.379 1.00 23.13 47 PHE A CA 6
ATOM 8731 C C . PHE A 1 47 ? 6.484 -16.113 -5.073 1.00 62.30 47 PHE A C 6
ATOM 8732 O O . PHE A 1 47 ? 6.841 -17.250 -4.744 1.00 31.54 47 PHE A O 6
ATOM 8749 N N . LYS A 1 48 ? 5.570 -15.873 -6.048 1.00 61.44 48 LYS A N 6
ATOM 8750 C CA . LYS A 1 48 ? 4.927 -16.935 -6.861 1.00 42.01 48 LYS A CA 6
ATOM 8751 C C . LYS A 1 48 ? 5.921 -17.515 -7.890 1.00 2.43 48 LYS A C 6
ATOM 8752 O O . LYS A 1 48 ? 5.825 -18.686 -8.262 1.00 50.54 48 LYS A O 6
ATOM 8771 N N . HIS A 1 49 ? 6.878 -16.671 -8.337 1.00 12.11 49 HIS A N 6
ATOM 8772 C CA . HIS A 1 49 ? 8.034 -17.096 -9.164 1.00 24.43 49 HIS A CA 6
ATOM 8773 C C . HIS A 1 49 ? 9.059 -17.886 -8.318 1.00 62.43 49 HIS A C 6
ATOM 8774 O O . HIS A 1 49 ? 10.057 -18.374 -8.853 1.00 72.35 49 HIS A O 6
ATOM 8789 N N . GLY A 1 50 ? 8.791 -18.007 -7.003 1.00 14.14 50 GLY A N 6
ATOM 8790 C CA . GLY A 1 50 ? 9.592 -18.827 -6.101 1.00 22.51 50 GLY A CA 6
ATOM 8791 C C . GLY A 1 50 ? 10.802 -18.100 -5.545 1.00 72.34 50 GLY A C 6
ATOM 8792 O O . GLY A 1 50 ? 11.716 -18.738 -5.015 1.00 34.23 50 GLY A O 6
ATOM 8796 N N . ASP A 1 51 ? 10.800 -16.761 -5.646 1.00 11.34 51 ASP A N 6
ATOM 8797 C CA . ASP A 1 51 ? 11.918 -15.912 -5.194 1.00 31.33 51 ASP A CA 6
ATOM 8798 C C . ASP A 1 51 ? 11.409 -14.929 -4.111 1.00 24.11 51 ASP A C 6
ATOM 8799 O O . ASP A 1 51 ? 10.853 -13.870 -4.442 1.00 53.34 51 ASP A O 6
ATOM 8808 N N . PRO A 1 52 ? 11.566 -15.275 -2.793 1.00 54.33 52 PRO A N 6
ATOM 8809 C CA . PRO A 1 52 ? 11.134 -14.392 -1.689 1.00 54.44 52 PRO A CA 6
ATOM 8810 C C . PRO A 1 52 ? 12.058 -13.166 -1.505 1.00 64.41 52 PRO A C 6
ATOM 8811 O O . PRO A 1 52 ? 11.632 -12.171 -0.929 1.00 62.33 52 PRO A O 6
ATOM 8822 N N . ALA A 1 53 ? 13.306 -13.247 -2.023 1.00 15.30 53 ALA A N 6
ATOM 8823 C CA . ALA A 1 53 ? 14.310 -12.165 -1.900 1.00 22.51 53 ALA A CA 6
ATOM 8824 C C . ALA A 1 53 ? 13.858 -10.905 -2.664 1.00 43.20 53 ALA A C 6
ATOM 8825 O O . ALA A 1 53 ? 13.965 -9.780 -2.153 1.00 1.43 53 ALA A O 6
ATOM 8832 N N . ARG A 1 54 ? 13.331 -11.123 -3.890 1.00 22.34 54 ARG A N 6
ATOM 8833 C CA . ARG A 1 54 ? 12.764 -10.050 -4.729 1.00 14.35 54 ARG A CA 6
ATOM 8834 C C . ARG A 1 54 ? 11.478 -9.501 -4.092 1.00 62.35 54 ARG A C 6
ATOM 8835 O O . ARG A 1 54 ? 11.219 -8.296 -4.151 1.00 72.52 54 ARG A O 6
ATOM 8856 N N . ALA A 1 55 ? 10.693 -10.408 -3.466 1.00 52.14 55 ALA A N 6
ATOM 8857 C CA . ALA A 1 55 ? 9.455 -10.045 -2.756 1.00 30.22 55 ALA A CA 6
ATOM 8858 C C . ALA A 1 55 ? 9.759 -9.047 -1.624 1.00 1.23 55 ALA A C 6
ATOM 8859 O O . ALA A 1 55 ? 9.064 -8.042 -1.486 1.00 64.43 55 ALA A O 6
ATOM 8866 N N . MET A 1 56 ? 10.856 -9.310 -0.869 1.00 71.21 56 MET A N 6
ATOM 8867 C CA . MET A 1 56 ? 11.303 -8.449 0.252 1.00 31.14 56 MET A CA 6
ATOM 8868 C C . MET A 1 56 ? 11.765 -7.080 -0.259 1.00 52.24 56 MET A C 6
ATOM 8869 O O . MET A 1 56 ? 11.519 -6.060 0.386 1.00 21.24 56 MET A O 6
ATOM 8883 N N . ASP A 1 57 ? 12.439 -7.094 -1.422 1.00 52.41 57 ASP A N 6
ATOM 8884 C CA . ASP A 1 57 ? 12.969 -5.884 -2.075 1.00 22.21 57 ASP A CA 6
ATOM 8885 C C . ASP A 1 57 ? 11.819 -4.941 -2.461 1.00 24.22 57 ASP A C 6
ATOM 8886 O O . ASP A 1 57 ? 11.878 -3.729 -2.221 1.00 42.00 57 ASP A O 6
ATOM 8895 N N . HIS A 1 58 ? 10.754 -5.532 -3.024 1.00 33.31 58 HIS A N 6
ATOM 8896 C CA . HIS A 1 58 ? 9.583 -4.783 -3.484 1.00 75.21 58 HIS A CA 6
ATOM 8897 C C . HIS A 1 58 ? 8.732 -4.301 -2.284 1.00 1.23 58 HIS A C 6
ATOM 8898 O O . HIS A 1 58 ? 8.085 -3.259 -2.385 1.00 61.02 58 HIS A O 6
ATOM 8913 N N . VAL A 1 59 ? 8.758 -5.048 -1.141 1.00 54.11 59 VAL A N 6
ATOM 8914 C CA . VAL A 1 59 ? 8.104 -4.597 0.118 1.00 53.03 59 VAL A CA 6
ATOM 8915 C C . VAL A 1 59 ? 8.824 -3.362 0.667 1.00 35.04 59 VAL A C 6
ATOM 8916 O O . VAL A 1 59 ? 8.175 -2.384 1.007 1.00 4.43 59 VAL A O 6
ATOM 8929 N N . SER A 1 60 ? 10.172 -3.431 0.749 1.00 62.21 60 SER A N 6
ATOM 8930 C CA . SER A 1 60 ? 11.023 -2.319 1.227 1.00 54.43 60 SER A CA 6
ATOM 8931 C C . SER A 1 60 ? 10.800 -1.049 0.388 1.00 54.33 60 SER A C 6
ATOM 8932 O O . SER A 1 60 ? 10.793 0.067 0.923 1.00 22.41 60 SER A O 6
ATOM 8940 N N . ASN A 1 61 ? 10.582 -1.253 -0.928 1.00 52.11 61 ASN A N 6
ATOM 8941 C CA . ASN A 1 61 ? 10.253 -0.172 -1.868 1.00 62.12 61 ASN A CA 6
ATOM 8942 C C . ASN A 1 61 ? 8.880 0.450 -1.518 1.00 44.12 61 ASN A C 6
ATOM 8943 O O . ASN A 1 61 ? 8.711 1.665 -1.590 1.00 20.33 61 ASN A O 6
ATOM 8954 N N . VAL A 1 62 ? 7.920 -0.415 -1.125 1.00 31.01 62 VAL A N 6
ATOM 8955 C CA . VAL A 1 62 ? 6.565 -0.003 -0.708 1.00 74.11 62 VAL A CA 6
ATOM 8956 C C . VAL A 1 62 ? 6.607 0.755 0.644 1.00 10.02 62 VAL A C 6
ATOM 8957 O O . VAL A 1 62 ? 5.953 1.778 0.770 1.00 72.42 62 VAL A O 6
ATOM 8970 N N . VAL A 1 63 ? 7.412 0.274 1.628 1.00 20.43 63 VAL A N 6
ATOM 8971 C CA . VAL A 1 63 ? 7.514 0.902 2.975 1.00 61.24 63 VAL A CA 6
ATOM 8972 C C . VAL A 1 63 ? 8.074 2.332 2.838 1.00 31.24 63 VAL A C 6
ATOM 8973 O O . VAL A 1 63 ? 7.534 3.289 3.414 1.00 5.55 63 VAL A O 6
ATOM 8986 N N . GLY A 1 64 ? 9.141 2.447 2.026 1.00 2.30 64 GLY A N 6
ATOM 8987 C CA . GLY A 1 64 ? 9.799 3.724 1.762 1.00 52.15 64 GLY A CA 6
ATOM 8988 C C . GLY A 1 64 ? 8.919 4.700 0.984 1.00 53.21 64 GLY A C 6
ATOM 8989 O O . GLY A 1 64 ? 8.909 5.904 1.284 1.00 21.24 64 GLY A O 6
ATOM 8993 N N . SER A 1 65 ? 8.171 4.171 -0.011 1.00 12.33 65 SER A N 6
ATOM 8994 C CA . SER A 1 65 ? 7.262 4.968 -0.853 1.00 23.14 65 SER A CA 6
ATOM 8995 C C . SER A 1 65 ? 6.100 5.519 -0.015 1.00 72.43 65 SER A C 6
ATOM 8996 O O . SER A 1 65 ? 5.808 6.711 -0.082 1.00 63.05 65 SER A O 6
ATOM 9004 N N . LEU A 1 66 ? 5.476 4.637 0.803 1.00 34.01 66 LEU A N 6
ATOM 9005 C CA . LEU A 1 66 ? 4.341 5.001 1.671 1.00 54.20 66 LEU A CA 6
ATOM 9006 C C . LEU A 1 66 ? 4.756 6.090 2.661 1.00 71.11 66 LEU A C 6
ATOM 9007 O O . LEU A 1 66 ? 3.995 7.009 2.892 1.00 62.01 66 LEU A O 6
ATOM 9023 N N . ASP A 1 67 ? 5.982 5.966 3.220 1.00 44.24 67 ASP A N 6
ATOM 9024 C CA . ASP A 1 67 ? 6.546 6.929 4.194 1.00 22.00 67 ASP A CA 6
ATOM 9025 C C . ASP A 1 67 ? 6.749 8.313 3.540 1.00 0.13 67 ASP A C 6
ATOM 9026 O O . ASP A 1 67 ? 6.433 9.360 4.140 1.00 53.34 67 ASP A O 6
ATOM 9035 N N . SER A 1 68 ? 7.226 8.292 2.280 1.00 4.45 68 SER A N 6
ATOM 9036 C CA . SER A 1 68 ? 7.482 9.505 1.490 1.00 53.41 68 SER A CA 6
ATOM 9037 C C . SER A 1 68 ? 6.146 10.196 1.124 1.00 34.31 68 SER A C 6
ATOM 9038 O O . SER A 1 68 ? 6.091 11.420 0.963 1.00 0.42 68 SER A O 6
ATOM 9046 N N . ILE A 1 69 ? 5.071 9.389 0.994 1.00 50.34 69 ILE A N 6
ATOM 9047 C CA . ILE A 1 69 ? 3.711 9.909 0.781 1.00 2.12 69 ILE A CA 6
ATOM 9048 C C . ILE A 1 69 ? 3.141 10.431 2.117 1.00 21.23 69 ILE A C 6
ATOM 9049 O O . ILE A 1 69 ? 2.497 11.461 2.124 1.00 4.54 69 ILE A O 6
ATOM 9065 N N . GLN A 1 70 ? 3.441 9.722 3.236 1.00 24.45 70 GLN A N 6
ATOM 9066 C CA . GLN A 1 70 ? 2.912 10.029 4.603 1.00 54.45 70 GLN A CA 6
ATOM 9067 C C . GLN A 1 70 ? 3.301 11.435 5.093 1.00 63.44 70 GLN A C 6
ATOM 9068 O O . GLN A 1 70 ? 2.541 12.059 5.846 1.00 41.34 70 GLN A O 6
ATOM 9082 N N . THR A 1 71 ? 4.486 11.917 4.672 1.00 23.30 71 THR A N 6
ATOM 9083 C CA . THR A 1 71 ? 4.937 13.291 4.967 1.00 61.23 71 THR A CA 6
ATOM 9084 C C . THR A 1 71 ? 3.998 14.336 4.307 1.00 34.33 71 THR A C 6
ATOM 9085 O O . THR A 1 71 ? 3.684 15.375 4.900 1.00 5.14 71 THR A O 6
ATOM 9096 N N . SER A 1 72 ? 3.551 14.022 3.079 1.00 21.13 72 SER A N 6
ATOM 9097 C CA . SER A 1 72 ? 2.646 14.879 2.285 1.00 23.05 72 SER A CA 6
ATOM 9098 C C . SER A 1 72 ? 1.158 14.576 2.587 1.00 33.25 72 SER A C 6
ATOM 9099 O O . SER A 1 72 ? 0.286 15.437 2.391 1.00 73.24 72 SER A O 6
ATOM 9107 N N . PHE A 1 73 ? 0.885 13.350 3.068 1.00 13.41 73 PHE A N 6
ATOM 9108 C CA . PHE A 1 73 ? -0.474 12.862 3.325 1.00 45.04 73 PHE A CA 6
ATOM 9109 C C . PHE A 1 73 ? -0.892 13.346 4.713 1.00 43.45 73 PHE A C 6
ATOM 9110 O O . PHE A 1 73 ? -0.452 12.800 5.725 1.00 40.15 73 PHE A O 6
ATOM 9127 N N . LYS A 1 74 ? -1.697 14.415 4.721 1.00 52.34 74 LYS A N 6
ATOM 9128 C CA . LYS A 1 74 ? -2.140 15.116 5.939 1.00 13.41 74 LYS A CA 6
ATOM 9129 C C . LYS A 1 74 ? -2.856 14.166 6.907 1.00 1.53 74 LYS A C 6
ATOM 9130 O O . LYS A 1 74 ? -2.605 14.194 8.121 1.00 32.25 74 LYS A O 6
ATOM 9149 N N . GLN A 1 75 ? -3.777 13.357 6.325 1.00 61.02 75 GLN A N 6
ATOM 9150 C CA . GLN A 1 75 ? -4.561 12.310 7.026 1.00 13.02 75 GLN A CA 6
ATOM 9151 C C . GLN A 1 75 ? -5.637 12.931 7.975 1.00 52.45 75 GLN A C 6
ATOM 9152 O O . GLN A 1 75 ? -6.416 12.216 8.616 1.00 43.35 75 GLN A O 6
ATOM 9166 N N . THR A 1 76 ? -5.682 14.276 8.025 1.00 53.45 76 THR A N 6
ATOM 9167 C CA . THR A 1 76 ? -6.664 15.046 8.796 1.00 33.12 76 THR A CA 6
ATOM 9168 C C . THR A 1 76 ? -8.001 15.104 8.034 1.00 32.33 76 THR A C 6
ATOM 9169 O O . THR A 1 76 ? -9.072 15.134 8.638 1.00 64.52 76 THR A O 6
ATOM 9180 N N . GLY A 1 77 ? -7.904 15.147 6.694 1.00 34.03 77 GLY A N 6
ATOM 9181 C CA . GLY A 1 77 ? -9.053 14.969 5.803 1.00 4.12 77 GLY A CA 6
ATOM 9182 C C . GLY A 1 77 ? -9.081 13.559 5.221 1.00 10.51 77 GLY A C 6
ATOM 9183 O O . GLY A 1 77 ? -8.070 12.838 5.301 1.00 51.45 77 GLY A O 6
ATOM 9187 N N . ASN A 1 78 ? -10.232 13.178 4.632 1.00 20.11 78 ASN A N 6
ATOM 9188 C CA . ASN A 1 78 ? -10.462 11.835 4.045 1.00 71.13 78 ASN A CA 6
ATOM 9189 C C . ASN A 1 78 ? -10.292 10.724 5.118 1.00 40.12 78 ASN A C 6
ATOM 9190 O O . ASN A 1 78 ? -9.300 9.996 5.098 1.00 74.40 78 ASN A O 6
ATOM 9201 N N . PRO A 1 79 ? -11.250 10.609 6.101 1.00 24.42 79 PRO A N 6
ATOM 9202 C CA . PRO A 1 79 ? -11.145 9.646 7.240 1.00 14.23 79 PRO A CA 6
ATOM 9203 C C . PRO A 1 79 ? -11.202 8.163 6.807 1.00 43.40 79 PRO A C 6
ATOM 9204 O O . PRO A 1 79 ? -10.643 7.294 7.480 1.00 42.01 79 PRO A O 6
ATOM 9215 N N . GLU A 1 80 ? -11.856 7.896 5.663 1.00 74.10 80 GLU A N 6
ATOM 9216 C CA . GLU A 1 80 ? -11.990 6.533 5.111 1.00 40.55 80 GLU A CA 6
ATOM 9217 C C . GLU A 1 80 ? -10.652 6.098 4.495 1.00 73.24 80 GLU A C 6
ATOM 9218 O O . GLU A 1 80 ? -10.258 4.935 4.611 1.00 13.34 80 GLU A O 6
ATOM 9230 N N . ILE A 1 81 ? -9.954 7.064 3.866 1.00 30.14 81 ILE A N 6
ATOM 9231 C CA . ILE A 1 81 ? -8.615 6.849 3.305 1.00 71.44 81 ILE A CA 6
ATOM 9232 C C . ILE A 1 81 ? -7.599 6.725 4.440 1.00 15.13 81 ILE A C 6
ATOM 9233 O O . ILE A 1 81 ? -6.711 5.895 4.369 1.00 3.12 81 ILE A O 6
ATOM 9249 N N . ALA A 1 82 ? -7.775 7.554 5.489 1.00 61.12 82 ALA A N 6
ATOM 9250 C CA . ALA A 1 82 ? -6.950 7.533 6.709 1.00 64.12 82 ALA A CA 6
ATOM 9251 C C . ALA A 1 82 ? -6.966 6.145 7.374 1.00 12.51 82 ALA A C 6
ATOM 9252 O O . ALA A 1 82 ? -5.928 5.661 7.831 1.00 61.20 82 ALA A O 6
ATOM 9259 N N . THR A 1 83 ? -8.169 5.533 7.410 1.00 55.25 83 THR A N 6
ATOM 9260 C CA . THR A 1 83 ? -8.380 4.178 7.939 1.00 13.03 83 THR A CA 6
ATOM 9261 C C . THR A 1 83 ? -7.690 3.117 7.057 1.00 40.15 83 THR A C 6
ATOM 9262 O O . THR A 1 83 ? -6.847 2.370 7.550 1.00 62.23 83 THR A O 6
ATOM 9273 N N . ARG A 1 84 ? -8.024 3.089 5.741 1.00 21.04 84 ARG A N 6
ATOM 9274 C CA . ARG A 1 84 ? -7.482 2.078 4.794 1.00 34.14 84 ARG A CA 6
ATOM 9275 C C . ARG A 1 84 ? -5.954 2.199 4.660 1.00 44.30 84 ARG A C 6
ATOM 9276 O O . ARG A 1 84 ? -5.280 1.212 4.388 1.00 53.23 84 ARG A O 6
ATOM 9297 N N . TRP A 1 85 ? -5.440 3.429 4.860 1.00 30.04 85 TRP A N 6
ATOM 9298 C CA . TRP A 1 85 ? -4.003 3.734 4.826 1.00 41.10 85 TRP A CA 6
ATOM 9299 C C . TRP A 1 85 ? -3.329 3.234 6.114 1.00 12.22 85 TRP A C 6
ATOM 9300 O O . TRP A 1 85 ? -2.208 2.743 6.067 1.00 33.45 85 TRP A O 6
ATOM 9321 N N . GLN A 1 86 ? -4.033 3.373 7.255 1.00 51.12 86 GLN A N 6
ATOM 9322 C CA . GLN A 1 86 ? -3.557 2.904 8.578 1.00 24.41 86 GLN A CA 6
ATOM 9323 C C . GLN A 1 86 ? -3.405 1.376 8.579 1.00 63.10 86 GLN A C 6
ATOM 9324 O O . GLN A 1 86 ? -2.430 0.834 9.100 1.00 73.12 86 GLN A O 6
ATOM 9338 N N . GLU A 1 87 ? -4.384 0.719 7.946 1.00 44.14 87 GLU A N 6
ATOM 9339 C CA . GLU A 1 87 ? -4.457 -0.743 7.821 1.00 24.52 87 GLU A CA 6
ATOM 9340 C C . GLU A 1 87 ? -3.460 -1.227 6.757 1.00 63.23 87 GLU A C 6
ATOM 9341 O O . GLU A 1 87 ? -2.903 -2.321 6.877 1.00 72.41 87 GLU A O 6
ATOM 9353 N N . LEU A 1 88 ? -3.246 -0.382 5.723 1.00 64.32 88 LEU A N 6
ATOM 9354 C CA . LEU A 1 88 ? -2.279 -0.645 4.648 1.00 34.11 88 LEU A CA 6
ATOM 9355 C C . LEU A 1 88 ? -0.878 -0.707 5.252 1.00 51.00 88 LEU A C 6
ATOM 9356 O O . LEU A 1 88 ? -0.280 -1.764 5.285 1.00 54.02 88 LEU A O 6
ATOM 9372 N N . THR A 1 89 ? -0.431 0.432 5.804 1.00 21.33 89 THR A N 6
ATOM 9373 C CA . THR A 1 89 ? 0.905 0.608 6.394 1.00 1.41 89 THR A CA 6
ATOM 9374 C C . THR A 1 89 ? 1.195 -0.414 7.519 1.00 24.55 89 THR A C 6
ATOM 9375 O O . THR A 1 89 ? 2.308 -0.955 7.590 1.00 54.33 89 THR A O 6
ATOM 9386 N N . GLN A 1 90 ? 0.176 -0.688 8.368 1.00 12.35 90 GLN A N 6
ATOM 9387 C CA . GLN A 1 90 ? 0.284 -1.662 9.474 1.00 71.15 90 GLN A CA 6
ATOM 9388 C C . GLN A 1 90 ? 0.592 -3.065 8.928 1.00 60.53 90 GLN A C 6
ATOM 9389 O O . GLN A 1 90 ? 1.537 -3.722 9.377 1.00 61.02 90 GLN A O 6
ATOM 9403 N N . GLU A 1 91 ? -0.211 -3.495 7.937 1.00 14.43 91 GLU A N 6
ATOM 9404 C CA . GLU A 1 91 ? -0.118 -4.845 7.367 1.00 73.41 91 GLU A CA 6
ATOM 9405 C C . GLU A 1 91 ? 1.037 -4.979 6.351 1.00 63.22 91 GLU A C 6
ATOM 9406 O O . GLU A 1 91 ? 1.413 -6.096 6.021 1.00 65.51 91 GLU A O 6
ATOM 9418 N N . VAL A 1 92 ? 1.553 -3.847 5.816 1.00 62.25 92 VAL A N 6
ATOM 9419 C CA . VAL A 1 92 ? 2.813 -3.833 5.021 1.00 71.45 92 VAL A CA 6
ATOM 9420 C C . VAL A 1 92 ? 3.988 -4.229 5.937 1.00 52.15 92 VAL A C 6
ATOM 9421 O O . VAL A 1 92 ? 4.882 -4.979 5.532 1.00 51.42 92 VAL A O 6
ATOM 9434 N N . ARG A 1 93 ? 3.944 -3.727 7.189 1.00 42.11 93 ARG A N 6
ATOM 9435 C CA . ARG A 1 93 ? 4.920 -4.069 8.242 1.00 34.03 93 ARG A CA 6
ATOM 9436 C C . ARG A 1 93 ? 4.747 -5.539 8.705 1.00 21.10 93 ARG A C 6
ATOM 9437 O O . ARG A 1 93 ? 5.741 -6.243 8.938 1.00 55.04 93 ARG A O 6
ATOM 9458 N N . GLU A 1 94 ? 3.475 -5.986 8.824 1.00 72.32 94 GLU A N 6
ATOM 9459 C CA . GLU A 1 94 ? 3.126 -7.396 9.130 1.00 22.23 94 GLU A CA 6
ATOM 9460 C C . GLU A 1 94 ? 3.679 -8.340 8.049 1.00 24.01 94 GLU A C 6
ATOM 9461 O O . GLU A 1 94 ? 4.275 -9.373 8.358 1.00 52.55 94 GLU A O 6
ATOM 9473 N N . LEU A 1 95 ? 3.480 -7.938 6.785 1.00 61.20 95 LEU A N 6
ATOM 9474 C CA . LEU A 1 95 ? 3.884 -8.696 5.588 1.00 71.24 95 LEU A CA 6
ATOM 9475 C C . LEU A 1 95 ? 5.425 -8.778 5.518 1.00 10.53 95 LEU A C 6
ATOM 9476 O O . LEU A 1 95 ? 6.010 -9.833 5.197 1.00 33.04 95 LEU A O 6
ATOM 9492 N N . TYR A 1 96 ? 6.062 -7.658 5.881 1.00 74.53 96 TYR A N 6
ATOM 9493 C CA . TYR A 1 96 ? 7.525 -7.535 5.953 1.00 35.45 96 TYR A CA 6
ATOM 9494 C C . TYR A 1 96 ? 8.088 -8.508 7.014 1.00 12.02 96 TYR A C 6
ATOM 9495 O O . TYR A 1 96 ? 9.204 -8.994 6.878 1.00 64.45 96 TYR A O 6
ATOM 9513 N N . ALA A 1 97 ? 7.277 -8.792 8.057 1.00 21.10 97 ALA A N 6
ATOM 9514 C CA . ALA A 1 97 ? 7.613 -9.771 9.111 1.00 11.32 97 ALA A CA 6
ATOM 9515 C C . ALA A 1 97 ? 7.345 -11.229 8.650 1.00 72.44 97 ALA A C 6
ATOM 9516 O O . ALA A 1 97 ? 8.026 -12.149 9.115 1.00 12.22 97 ALA A O 6
ATOM 9523 N N . TYR A 1 98 ? 6.354 -11.430 7.736 1.00 3.23 98 TYR A N 6
ATOM 9524 C CA . TYR A 1 98 ? 6.114 -12.751 7.073 1.00 65.12 98 TYR A CA 6
ATOM 9525 C C . TYR A 1 98 ? 7.288 -13.120 6.151 1.00 24.42 98 TYR A C 6
ATOM 9526 O O . TYR A 1 98 ? 7.470 -14.292 5.802 1.00 50.12 98 TYR A O 6
ATOM 9544 N N . LEU A 1 99 ? 8.065 -12.105 5.755 1.00 50.31 99 LEU A N 6
ATOM 9545 C CA . LEU A 1 99 ? 9.291 -12.283 4.965 1.00 63.13 99 LEU A CA 6
ATOM 9546 C C . LEU A 1 99 ? 10.537 -12.216 5.876 1.00 55.32 99 LEU A C 6
ATOM 9547 O O . LEU A 1 99 ? 11.580 -12.795 5.553 1.00 4.20 99 LEU A O 6
ATOM 9563 N N . GLY A 1 100 ? 10.404 -11.514 7.017 1.00 23.41 100 GLY A N 6
ATOM 9564 C CA . GLY A 1 100 ? 11.478 -11.393 8.010 1.00 22.54 100 GLY A CA 6
ATOM 9565 C C . GLY A 1 100 ? 12.488 -10.284 7.686 1.00 73.23 100 GLY A C 6
ATOM 9566 O O . GLY A 1 100 ? 12.096 -9.258 7.090 1.00 42.21 100 GLY A O 6
ATOM 9571 N N . MET A 1 1 ? 3.722 -16.530 8.510 1.00 45.35 1 MET A N 7
ATOM 9572 C CA . MET A 1 1 ? 3.197 -17.861 8.109 1.00 42.42 1 MET A CA 7
ATOM 9573 C C . MET A 1 1 ? 2.219 -17.678 6.941 1.00 54.42 1 MET A C 7
ATOM 9574 O O . MET A 1 1 ? 2.517 -18.068 5.805 1.00 33.02 1 MET A O 7
ATOM 9590 N N . ASP A 1 2 ? 1.044 -17.077 7.241 1.00 51.55 2 ASP A N 7
ATOM 9591 C CA . ASP A 1 2 ? 0.011 -16.736 6.248 1.00 43.44 2 ASP A CA 7
ATOM 9592 C C . ASP A 1 2 ? 0.387 -15.446 5.477 1.00 31.21 2 ASP A C 7
ATOM 9593 O O . ASP A 1 2 ? -0.276 -14.405 5.570 1.00 1.02 2 ASP A O 7
ATOM 9602 N N . PHE A 1 3 ? 1.483 -15.551 4.710 1.00 71.14 3 PHE A N 7
ATOM 9603 C CA . PHE A 1 3 ? 2.029 -14.461 3.899 1.00 14.33 3 PHE A CA 7
ATOM 9604 C C . PHE A 1 3 ? 1.032 -14.077 2.799 1.00 54.54 3 PHE A C 7
ATOM 9605 O O . PHE A 1 3 ? 0.767 -12.896 2.592 1.00 73.25 3 PHE A O 7
ATOM 9622 N N . THR A 1 4 ? 0.504 -15.113 2.108 1.00 31.11 4 THR A N 7
ATOM 9623 C CA . THR A 1 4 ? -0.462 -14.971 1.008 1.00 63.45 4 THR A CA 7
ATOM 9624 C C . THR A 1 4 ? -1.714 -14.188 1.461 1.00 33.23 4 THR A C 7
ATOM 9625 O O . THR A 1 4 ? -2.142 -13.257 0.777 1.00 5.45 4 THR A O 7
ATOM 9636 N N . GLU A 1 5 ? -2.267 -14.593 2.624 1.00 14.33 5 GLU A N 7
ATOM 9637 C CA . GLU A 1 5 ? -3.432 -13.940 3.252 1.00 4.32 5 GLU A CA 7
ATOM 9638 C C . GLU A 1 5 ? -3.168 -12.460 3.572 1.00 70.41 5 GLU A C 7
ATOM 9639 O O . GLU A 1 5 ? -3.885 -11.582 3.092 1.00 65.33 5 GLU A O 7
ATOM 9651 N N . ARG A 1 6 ? -2.117 -12.215 4.370 1.00 33.33 6 ARG A N 7
ATOM 9652 C CA . ARG A 1 6 ? -1.725 -10.870 4.828 1.00 72.22 6 ARG A CA 7
ATOM 9653 C C . ARG A 1 6 ? -1.465 -9.902 3.644 1.00 30.11 6 ARG A C 7
ATOM 9654 O O . ARG A 1 6 ? -1.903 -8.743 3.666 1.00 21.20 6 ARG A O 7
ATOM 9675 N N . LEU A 1 7 ? -0.772 -10.408 2.614 1.00 64.24 7 LEU A N 7
ATOM 9676 C CA . LEU A 1 7 ? -0.435 -9.639 1.406 1.00 64.11 7 LEU A CA 7
ATOM 9677 C C . LEU A 1 7 ? -1.733 -9.326 0.611 1.00 30.23 7 LEU A C 7
ATOM 9678 O O . LEU A 1 7 ? -1.910 -8.212 0.119 1.00 35.04 7 LEU A O 7
ATOM 9694 N N . ASP A 1 8 ? -2.632 -10.323 0.522 1.00 32.14 8 ASP A N 7
ATOM 9695 C CA . ASP A 1 8 ? -3.940 -10.192 -0.172 1.00 61.04 8 ASP A CA 7
ATOM 9696 C C . ASP A 1 8 ? -4.797 -9.075 0.458 1.00 0.04 8 ASP A C 7
ATOM 9697 O O . ASP A 1 8 ? -5.519 -8.351 -0.247 1.00 44.32 8 ASP A O 7
ATOM 9706 N N . ARG A 1 9 ? -4.681 -8.937 1.793 1.00 53.43 9 ARG A N 7
ATOM 9707 C CA . ARG A 1 9 ? -5.374 -7.885 2.553 1.00 62.54 9 ARG A CA 7
ATOM 9708 C C . ARG A 1 9 ? -4.814 -6.496 2.182 1.00 63.45 9 ARG A C 7
ATOM 9709 O O . ARG A 1 9 ? -5.581 -5.547 2.019 1.00 12.30 9 ARG A O 7
ATOM 9730 N N . LEU A 1 10 ? -3.472 -6.414 2.041 1.00 14.31 10 LEU A N 7
ATOM 9731 C CA . LEU A 1 10 ? -2.754 -5.181 1.640 1.00 32.41 10 LEU A CA 7
ATOM 9732 C C . LEU A 1 10 ? -3.215 -4.680 0.268 1.00 72.52 10 LEU A C 7
ATOM 9733 O O . LEU A 1 10 ? -3.472 -3.482 0.087 1.00 23.33 10 LEU A O 7
ATOM 9749 N N . VAL A 1 11 ? -3.313 -5.620 -0.691 1.00 52.21 11 VAL A N 7
ATOM 9750 C CA . VAL A 1 11 ? -3.771 -5.326 -2.053 1.00 0.12 11 VAL A CA 7
ATOM 9751 C C . VAL A 1 11 ? -5.217 -4.774 -2.019 1.00 31.40 11 VAL A C 7
ATOM 9752 O O . VAL A 1 11 ? -5.536 -3.836 -2.742 1.00 60.40 11 VAL A O 7
ATOM 9765 N N . LYS A 1 12 ? -6.060 -5.329 -1.117 1.00 30.41 12 LYS A N 7
ATOM 9766 C CA . LYS A 1 12 ? -7.438 -4.840 -0.905 1.00 33.23 12 LYS A CA 7
ATOM 9767 C C . LYS A 1 12 ? -7.432 -3.379 -0.406 1.00 42.31 12 LYS A C 7
ATOM 9768 O O . LYS A 1 12 ? -8.158 -2.542 -0.946 1.00 23.42 12 LYS A O 7
ATOM 9787 N N . TYR A 1 13 ? -6.570 -3.087 0.598 1.00 72.31 13 TYR A N 7
ATOM 9788 C CA . TYR A 1 13 ? -6.495 -1.754 1.238 1.00 61.12 13 TYR A CA 7
ATOM 9789 C C . TYR A 1 13 ? -6.122 -0.676 0.212 1.00 23.21 13 TYR A C 7
ATOM 9790 O O . TYR A 1 13 ? -6.826 0.325 0.061 1.00 74.32 13 TYR A O 7
ATOM 9808 N N . ALA A 1 14 ? -5.029 -0.936 -0.518 1.00 4.51 14 ALA A N 7
ATOM 9809 C CA . ALA A 1 14 ? -4.486 -0.011 -1.518 1.00 54.20 14 ALA A CA 7
ATOM 9810 C C . ALA A 1 14 ? -5.421 0.143 -2.743 1.00 73.03 14 ALA A C 7
ATOM 9811 O O . ALA A 1 14 ? -5.359 1.154 -3.437 1.00 3.11 14 ALA A O 7
ATOM 9818 N N . LYS A 1 15 ? -6.280 -0.865 -3.009 1.00 20.03 15 LYS A N 7
ATOM 9819 C CA . LYS A 1 15 ? -7.340 -0.752 -4.048 1.00 65.31 15 LYS A CA 7
ATOM 9820 C C . LYS A 1 15 ? -8.472 0.189 -3.591 1.00 55.05 15 LYS A C 7
ATOM 9821 O O . LYS A 1 15 ? -8.989 0.968 -4.398 1.00 64.31 15 LYS A O 7
ATOM 9840 N N . GLU A 1 16 ? -8.856 0.101 -2.302 1.00 4.12 16 GLU A N 7
ATOM 9841 C CA . GLU A 1 16 ? -9.916 0.953 -1.710 1.00 31.24 16 GLU A CA 7
ATOM 9842 C C . GLU A 1 16 ? -9.480 2.436 -1.718 1.00 1.32 16 GLU A C 7
ATOM 9843 O O . GLU A 1 16 ? -10.252 3.320 -2.102 1.00 61.51 16 GLU A O 7
ATOM 9855 N N . ILE A 1 17 ? -8.206 2.662 -1.334 1.00 72.42 17 ILE A N 7
ATOM 9856 C CA . ILE A 1 17 ? -7.574 3.990 -1.290 1.00 55.53 17 ILE A CA 7
ATOM 9857 C C . ILE A 1 17 ? -7.467 4.579 -2.716 1.00 23.24 17 ILE A C 7
ATOM 9858 O O . ILE A 1 17 ? -8.018 5.651 -2.981 1.00 72.43 17 ILE A O 7
ATOM 9874 N N . ALA A 1 18 ? -6.799 3.835 -3.636 1.00 62.42 18 ALA A N 7
ATOM 9875 C CA . ALA A 1 18 ? -6.555 4.285 -5.028 1.00 15.22 18 ALA A CA 7
ATOM 9876 C C . ALA A 1 18 ? -7.863 4.636 -5.762 1.00 63.01 18 ALA A C 7
ATOM 9877 O O . ALA A 1 18 ? -7.910 5.610 -6.520 1.00 13.43 18 ALA A O 7
ATOM 9884 N N . LYS A 1 19 ? -8.920 3.833 -5.500 1.00 52.24 19 LYS A N 7
ATOM 9885 C CA . LYS A 1 19 ? -10.260 4.039 -6.084 1.00 33.12 19 LYS A CA 7
ATOM 9886 C C . LYS A 1 19 ? -10.857 5.376 -5.622 1.00 55.31 19 LYS A C 7
ATOM 9887 O O . LYS A 1 19 ? -11.353 6.152 -6.438 1.00 51.10 19 LYS A O 7
ATOM 9906 N N . TRP A 1 20 ? -10.761 5.644 -4.309 1.00 60.21 20 TRP A N 7
ATOM 9907 C CA . TRP A 1 20 ? -11.337 6.855 -3.694 1.00 11.54 20 TRP A CA 7
ATOM 9908 C C . TRP A 1 20 ? -10.685 8.146 -4.235 1.00 53.40 20 TRP A C 7
ATOM 9909 O O . TRP A 1 20 ? -11.398 9.104 -4.549 1.00 25.32 20 TRP A O 7
ATOM 9930 N N . TYR A 1 21 ? -9.345 8.158 -4.380 1.00 11.11 21 TYR A N 7
ATOM 9931 C CA . TYR A 1 21 ? -8.617 9.345 -4.891 1.00 53.21 21 TYR A CA 7
ATOM 9932 C C . TYR A 1 21 ? -8.826 9.525 -6.393 1.00 14.32 21 TYR A C 7
ATOM 9933 O O . TYR A 1 21 ? -8.853 10.652 -6.872 1.00 52.33 21 TYR A O 7
ATOM 9951 N N . LYS A 1 22 ? -8.995 8.408 -7.122 1.00 33.41 22 LYS A N 7
ATOM 9952 C CA . LYS A 1 22 ? -9.332 8.429 -8.559 1.00 65.30 22 LYS A CA 7
ATOM 9953 C C . LYS A 1 22 ? -10.691 9.140 -8.764 1.00 30.32 22 LYS A C 7
ATOM 9954 O O . LYS A 1 22 ? -10.828 10.022 -9.622 1.00 33.13 22 LYS A O 7
ATOM 9973 N N . GLU A 1 23 ? -11.670 8.755 -7.914 1.00 41.24 23 GLU A N 7
ATOM 9974 C CA . GLU A 1 23 ? -13.036 9.325 -7.907 1.00 40.05 23 GLU A CA 7
ATOM 9975 C C . GLU A 1 23 ? -13.061 10.754 -7.309 1.00 53.33 23 GLU A C 7
ATOM 9976 O O . GLU A 1 23 ? -14.031 11.487 -7.499 1.00 13.41 23 GLU A O 7
ATOM 9988 N N . SER A 1 24 ? -11.992 11.127 -6.585 1.00 13.03 24 SER A N 7
ATOM 9989 C CA . SER A 1 24 ? -11.843 12.465 -5.970 1.00 22.33 24 SER A CA 7
ATOM 9990 C C . SER A 1 24 ? -11.068 13.438 -6.885 1.00 74.31 24 SER A C 7
ATOM 9991 O O . SER A 1 24 ? -10.855 14.602 -6.517 1.00 75.15 24 SER A O 7
ATOM 9999 N N . GLY A 1 25 ? -10.674 12.966 -8.084 1.00 42.10 25 GLY A N 7
ATOM 10000 C CA . GLY A 1 25 ? -9.948 13.795 -9.050 1.00 22.21 25 GLY A CA 7
ATOM 10001 C C . GLY A 1 25 ? -8.493 14.056 -8.674 1.00 30.14 25 GLY A C 7
ATOM 10002 O O . GLY A 1 25 ? -7.961 15.137 -8.957 1.00 61.43 25 GLY A O 7
ATOM 10006 N N . ASP A 1 26 ? -7.864 13.076 -8.016 1.00 42.43 26 ASP A N 7
ATOM 10007 C CA . ASP A 1 26 ? -6.431 13.096 -7.682 1.00 35.32 26 ASP A CA 7
ATOM 10008 C C . ASP A 1 26 ? -5.739 11.959 -8.475 1.00 35.40 26 ASP A C 7
ATOM 10009 O O . ASP A 1 26 ? -5.578 10.848 -7.951 1.00 31.25 26 ASP A O 7
ATOM 10018 N N . PRO A 1 27 ? -5.356 12.207 -9.773 1.00 70.32 27 PRO A N 7
ATOM 10019 C CA . PRO A 1 27 ? -4.855 11.139 -10.673 1.00 2.22 27 PRO A CA 7
ATOM 10020 C C . PRO A 1 27 ? -3.477 10.610 -10.252 1.00 43.31 27 PRO A C 7
ATOM 10021 O O . PRO A 1 27 ? -3.240 9.400 -10.304 1.00 64.13 27 PRO A O 7
ATOM 10032 N N . ASP A 1 28 ? -2.596 11.520 -9.802 1.00 0.15 28 ASP A N 7
ATOM 10033 C CA . ASP A 1 28 ? -1.202 11.192 -9.470 1.00 12.51 28 ASP A CA 7
ATOM 10034 C C . ASP A 1 28 ? -1.121 10.403 -8.158 1.00 24.53 28 ASP A C 7
ATOM 10035 O O . ASP A 1 28 ? -0.339 9.463 -8.055 1.00 42.41 28 ASP A O 7
ATOM 10044 N N . PHE A 1 29 ? -1.944 10.790 -7.161 1.00 32.53 29 PHE A N 7
ATOM 10045 C CA . PHE A 1 29 ? -1.952 10.125 -5.850 1.00 71.22 29 PHE A CA 7
ATOM 10046 C C . PHE A 1 29 ? -2.570 8.726 -5.975 1.00 5.33 29 PHE A C 7
ATOM 10047 O O . PHE A 1 29 ? -2.047 7.766 -5.405 1.00 23.35 29 PHE A O 7
ATOM 10064 N N . ALA A 1 30 ? -3.673 8.626 -6.739 1.00 52.52 30 ALA A N 7
ATOM 10065 C CA . ALA A 1 30 ? -4.300 7.331 -7.062 1.00 63.55 30 ALA A CA 7
ATOM 10066 C C . ALA A 1 30 ? -3.307 6.409 -7.794 1.00 23.23 30 ALA A C 7
ATOM 10067 O O . ALA A 1 30 ? -3.262 5.212 -7.533 1.00 5.54 30 ALA A O 7
ATOM 10074 N N . ASN A 1 31 ? -2.508 7.013 -8.702 1.00 11.42 31 ASN A N 7
ATOM 10075 C CA . ASN A 1 31 ? -1.426 6.329 -9.448 1.00 44.30 31 ASN A CA 7
ATOM 10076 C C . ASN A 1 31 ? -0.283 5.882 -8.516 1.00 3.11 31 ASN A C 7
ATOM 10077 O O . ASN A 1 31 ? 0.330 4.843 -8.756 1.00 3.02 31 ASN A O 7
ATOM 10088 N N . SER A 1 32 ? 0.000 6.681 -7.467 1.00 13.21 32 SER A N 7
ATOM 10089 C CA . SER A 1 32 ? 1.028 6.351 -6.457 1.00 33.22 32 SER A CA 7
ATOM 10090 C C . SER A 1 32 ? 0.623 5.101 -5.659 1.00 33.13 32 SER A C 7
ATOM 10091 O O . SER A 1 32 ? 1.440 4.206 -5.435 1.00 63.02 32 SER A O 7
ATOM 10099 N N . VAL A 1 33 ? -0.659 5.046 -5.262 1.00 65.54 33 VAL A N 7
ATOM 10100 C CA . VAL A 1 33 ? -1.209 3.921 -4.487 1.00 61.11 33 VAL A CA 7
ATOM 10101 C C . VAL A 1 33 ? -1.446 2.693 -5.405 1.00 23.13 33 VAL A C 7
ATOM 10102 O O . VAL A 1 33 ? -1.385 1.544 -4.954 1.00 64.54 33 VAL A O 7
ATOM 10115 N N . ASP A 1 34 ? -1.681 2.963 -6.704 1.00 65.32 34 ASP A N 7
ATOM 10116 C CA . ASP A 1 34 ? -1.783 1.926 -7.756 1.00 53.43 34 ASP A CA 7
ATOM 10117 C C . ASP A 1 34 ? -0.387 1.356 -8.083 1.00 0.40 34 ASP A C 7
ATOM 10118 O O . ASP A 1 34 ? -0.257 0.206 -8.514 1.00 3.15 34 ASP A O 7
ATOM 10127 N N . ASN A 1 35 ? 0.657 2.180 -7.871 1.00 34.45 35 ASN A N 7
ATOM 10128 C CA . ASN A 1 35 ? 2.058 1.743 -7.994 1.00 40.55 35 ASN A CA 7
ATOM 10129 C C . ASN A 1 35 ? 2.419 0.847 -6.795 1.00 50.51 35 ASN A C 7
ATOM 10130 O O . ASN A 1 35 ? 3.133 -0.145 -6.954 1.00 54.41 35 ASN A O 7
ATOM 10141 N N . VAL A 1 36 ? 1.871 1.187 -5.601 1.00 3.51 36 VAL A N 7
ATOM 10142 C CA . VAL A 1 36 ? 2.009 0.353 -4.390 1.00 13.30 36 VAL A CA 7
ATOM 10143 C C . VAL A 1 36 ? 1.336 -1.017 -4.627 1.00 40.42 36 VAL A C 7
ATOM 10144 O O . VAL A 1 36 ? 1.893 -2.044 -4.255 1.00 15.32 36 VAL A O 7
ATOM 10157 N N . LEU A 1 37 ? 0.159 -1.006 -5.303 1.00 12.12 37 LEU A N 7
ATOM 10158 C CA . LEU A 1 37 ? -0.537 -2.233 -5.773 1.00 75.11 37 LEU A CA 7
ATOM 10159 C C . LEU A 1 37 ? 0.371 -3.085 -6.669 1.00 42.42 37 LEU A C 7
ATOM 10160 O O . LEU A 1 37 ? 0.383 -4.316 -6.556 1.00 43.32 37 LEU A O 7
ATOM 10176 N N . GLY A 1 38 ? 1.102 -2.405 -7.571 1.00 65.02 38 GLY A N 7
ATOM 10177 C CA . GLY A 1 38 ? 2.069 -3.056 -8.447 1.00 0.24 38 GLY A CA 7
ATOM 10178 C C . GLY A 1 38 ? 3.154 -3.795 -7.683 1.00 51.23 38 GLY A C 7
ATOM 10179 O O . GLY A 1 38 ? 3.394 -4.979 -7.936 1.00 12.12 38 GLY A O 7
ATOM 10183 N N . HIS A 1 39 ? 3.776 -3.102 -6.713 1.00 52.05 39 HIS A N 7
ATOM 10184 C CA . HIS A 1 39 ? 4.846 -3.678 -5.886 1.00 53.02 39 HIS A CA 7
ATOM 10185 C C . HIS A 1 39 ? 4.333 -4.834 -5.004 1.00 60.22 39 HIS A C 7
ATOM 10186 O O . HIS A 1 39 ? 4.974 -5.882 -4.951 1.00 64.01 39 HIS A O 7
ATOM 10201 N N . LEU A 1 40 ? 3.155 -4.639 -4.361 1.00 30.00 40 LEU A N 7
ATOM 10202 C CA . LEU A 1 40 ? 2.537 -5.635 -3.455 1.00 63.24 40 LEU A CA 7
ATOM 10203 C C . LEU A 1 40 ? 2.254 -6.947 -4.201 1.00 50.54 40 LEU A C 7
ATOM 10204 O O . LEU A 1 40 ? 2.718 -8.010 -3.787 1.00 23.25 40 LEU A O 7
ATOM 10220 N N . GLU A 1 41 ? 1.524 -6.846 -5.328 1.00 10.52 41 GLU A N 7
ATOM 10221 C CA . GLU A 1 41 ? 1.177 -7.995 -6.167 1.00 14.41 41 GLU A CA 7
ATOM 10222 C C . GLU A 1 41 ? 2.448 -8.732 -6.635 1.00 32.51 41 GLU A C 7
ATOM 10223 O O . GLU A 1 41 ? 2.477 -9.957 -6.658 1.00 61.33 41 GLU A O 7
ATOM 10235 N N . ASN A 1 42 ? 3.506 -7.952 -6.940 1.00 72.22 42 ASN A N 7
ATOM 10236 C CA . ASN A 1 42 ? 4.817 -8.479 -7.375 1.00 60.33 42 ASN A CA 7
ATOM 10237 C C . ASN A 1 42 ? 5.553 -9.199 -6.216 1.00 13.21 42 ASN A C 7
ATOM 10238 O O . ASN A 1 42 ? 6.319 -10.132 -6.467 1.00 1.14 42 ASN A O 7
ATOM 10249 N N . ILE A 1 43 ? 5.309 -8.766 -4.951 1.00 43.45 43 ILE A N 7
ATOM 10250 C CA . ILE A 1 43 ? 5.840 -9.453 -3.744 1.00 11.21 43 ILE A CA 7
ATOM 10251 C C . ILE A 1 43 ? 5.210 -10.857 -3.640 1.00 53.15 43 ILE A C 7
ATOM 10252 O O . ILE A 1 43 ? 5.907 -11.854 -3.442 1.00 12.04 43 ILE A O 7
ATOM 10268 N N . ARG A 1 44 ? 3.867 -10.886 -3.777 1.00 4.43 44 ARG A N 7
ATOM 10269 C CA . ARG A 1 44 ? 3.052 -12.108 -3.670 1.00 53.51 44 ARG A CA 7
ATOM 10270 C C . ARG A 1 44 ? 3.426 -13.116 -4.766 1.00 43.20 44 ARG A C 7
ATOM 10271 O O . ARG A 1 44 ? 3.608 -14.303 -4.485 1.00 41.04 44 ARG A O 7
ATOM 10292 N N . LYS A 1 45 ? 3.555 -12.607 -6.011 1.00 22.32 45 LYS A N 7
ATOM 10293 C CA . LYS A 1 45 ? 3.996 -13.397 -7.172 1.00 51.33 45 LYS A CA 7
ATOM 10294 C C . LYS A 1 45 ? 5.422 -13.937 -6.961 1.00 74.41 45 LYS A C 7
ATOM 10295 O O . LYS A 1 45 ? 5.683 -15.102 -7.252 1.00 72.21 45 LYS A O 7
ATOM 10314 N N . ALA A 1 46 ? 6.325 -13.088 -6.416 1.00 40.30 46 ALA A N 7
ATOM 10315 C CA . ALA A 1 46 ? 7.734 -13.462 -6.170 1.00 14.45 46 ALA A CA 7
ATOM 10316 C C . ALA A 1 46 ? 7.828 -14.602 -5.159 1.00 4.41 46 ALA A C 7
ATOM 10317 O O . ALA A 1 46 ? 8.523 -15.593 -5.389 1.00 15.43 46 ALA A O 7
ATOM 10324 N N . PHE A 1 47 ? 7.051 -14.465 -4.076 1.00 43.32 47 PHE A N 7
ATOM 10325 C CA . PHE A 1 47 ? 6.995 -15.439 -2.983 1.00 11.54 47 PHE A CA 7
ATOM 10326 C C . PHE A 1 47 ? 6.388 -16.765 -3.491 1.00 72.24 47 PHE A C 7
ATOM 10327 O O . PHE A 1 47 ? 6.844 -17.846 -3.112 1.00 31.34 47 PHE A O 7
ATOM 10344 N N . LYS A 1 48 ? 5.377 -16.642 -4.381 1.00 62.04 48 LYS A N 7
ATOM 10345 C CA . LYS A 1 48 ? 4.688 -17.781 -5.024 1.00 11.30 48 LYS A CA 7
ATOM 10346 C C . LYS A 1 48 ? 5.647 -18.557 -5.954 1.00 22.55 48 LYS A C 7
ATOM 10347 O O . LYS A 1 48 ? 5.555 -19.781 -6.075 1.00 2.43 48 LYS A O 7
ATOM 10366 N N . HIS A 1 49 ? 6.573 -17.824 -6.596 1.00 2.54 49 HIS A N 7
ATOM 10367 C CA . HIS A 1 49 ? 7.618 -18.414 -7.463 1.00 34.20 49 HIS A CA 7
ATOM 10368 C C . HIS A 1 49 ? 8.741 -19.058 -6.624 1.00 13.14 49 HIS A C 7
ATOM 10369 O O . HIS A 1 49 ? 9.550 -19.832 -7.151 1.00 3.34 49 HIS A O 7
ATOM 10384 N N . GLY A 1 50 ? 8.767 -18.727 -5.324 1.00 34.23 50 GLY A N 7
ATOM 10385 C CA . GLY A 1 50 ? 9.804 -19.196 -4.408 1.00 45.30 50 GLY A CA 7
ATOM 10386 C C . GLY A 1 50 ? 11.047 -18.332 -4.458 1.00 4.14 50 GLY A C 7
ATOM 10387 O O . GLY A 1 50 ? 12.169 -18.843 -4.461 1.00 42.02 50 GLY A O 7
ATOM 10391 N N . ASP A 1 51 ? 10.834 -17.020 -4.514 1.00 14.21 51 ASP A N 7
ATOM 10392 C CA . ASP A 1 51 ? 11.905 -16.013 -4.475 1.00 5.33 51 ASP A CA 7
ATOM 10393 C C . ASP A 1 51 ? 11.807 -15.219 -3.150 1.00 14.14 51 ASP A C 7
ATOM 10394 O O . ASP A 1 51 ? 11.143 -14.177 -3.112 1.00 54.13 51 ASP A O 7
ATOM 10403 N N . PRO A 1 52 ? 12.435 -15.709 -2.031 1.00 33.41 52 PRO A N 7
ATOM 10404 C CA . PRO A 1 52 ? 12.402 -15.006 -0.725 1.00 30.11 52 PRO A CA 7
ATOM 10405 C C . PRO A 1 52 ? 13.236 -13.710 -0.743 1.00 0.23 52 PRO A C 7
ATOM 10406 O O . PRO A 1 52 ? 12.810 -12.702 -0.186 1.00 23.33 52 PRO A O 7
ATOM 10417 N N . ALA A 1 53 ? 14.397 -13.739 -1.435 1.00 43.13 53 ALA A N 7
ATOM 10418 C CA . ALA A 1 53 ? 15.304 -12.581 -1.531 1.00 2.45 53 ALA A CA 7
ATOM 10419 C C . ALA A 1 53 ? 14.637 -11.424 -2.292 1.00 35.53 53 ALA A C 7
ATOM 10420 O O . ALA A 1 53 ? 14.685 -10.275 -1.846 1.00 61.14 53 ALA A O 7
ATOM 10427 N N . ARG A 1 54 ? 13.960 -11.758 -3.409 1.00 64.10 54 ARG A N 7
ATOM 10428 C CA . ARG A 1 54 ? 13.258 -10.778 -4.249 1.00 43.14 54 ARG A CA 7
ATOM 10429 C C . ARG A 1 54 ? 11.987 -10.279 -3.540 1.00 72.23 54 ARG A C 7
ATOM 10430 O O . ARG A 1 54 ? 11.651 -9.105 -3.655 1.00 5.34 54 ARG A O 7
ATOM 10451 N N . ALA A 1 55 ? 11.304 -11.179 -2.791 1.00 62.44 55 ALA A N 7
ATOM 10452 C CA . ALA A 1 55 ? 10.113 -10.815 -1.998 1.00 70.01 55 ALA A CA 7
ATOM 10453 C C . ALA A 1 55 ? 10.461 -9.727 -0.969 1.00 41.53 55 ALA A C 7
ATOM 10454 O O . ALA A 1 55 ? 9.833 -8.670 -0.963 1.00 54.51 55 ALA A O 7
ATOM 10461 N N . MET A 1 56 ? 11.528 -9.971 -0.170 1.00 12.21 56 MET A N 7
ATOM 10462 C CA . MET A 1 56 ? 12.013 -9.025 0.866 1.00 44.24 56 MET A CA 7
ATOM 10463 C C . MET A 1 56 ? 12.486 -7.704 0.239 1.00 63.23 56 MET A C 7
ATOM 10464 O O . MET A 1 56 ? 12.279 -6.631 0.800 1.00 11.05 56 MET A O 7
ATOM 10478 N N . ASP A 1 57 ? 13.092 -7.825 -0.947 1.00 22.32 57 ASP A N 7
ATOM 10479 C CA . ASP A 1 57 ? 13.618 -6.692 -1.728 1.00 64.20 57 ASP A CA 7
ATOM 10480 C C . ASP A 1 57 ? 12.475 -5.746 -2.144 1.00 73.31 57 ASP A C 7
ATOM 10481 O O . ASP A 1 57 ? 12.610 -4.514 -2.090 1.00 14.20 57 ASP A O 7
ATOM 10490 N N . HIS A 1 58 ? 11.330 -6.349 -2.518 1.00 31.11 58 HIS A N 7
ATOM 10491 C CA . HIS A 1 58 ? 10.135 -5.602 -2.908 1.00 62.32 58 HIS A CA 7
ATOM 10492 C C . HIS A 1 58 ? 9.406 -5.037 -1.670 1.00 73.11 58 HIS A C 7
ATOM 10493 O O . HIS A 1 58 ? 8.882 -3.938 -1.741 1.00 74.54 58 HIS A O 7
ATOM 10508 N N . VAL A 1 59 ? 9.382 -5.792 -0.537 1.00 52.33 59 VAL A N 7
ATOM 10509 C CA . VAL A 1 59 ? 8.693 -5.341 0.700 1.00 24.21 59 VAL A CA 7
ATOM 10510 C C . VAL A 1 59 ? 9.390 -4.100 1.268 1.00 43.30 59 VAL A C 7
ATOM 10511 O O . VAL A 1 59 ? 8.732 -3.125 1.601 1.00 41.35 59 VAL A O 7
ATOM 10524 N N . SER A 1 60 ? 10.730 -4.152 1.348 1.00 70.24 60 SER A N 7
ATOM 10525 C CA . SER A 1 60 ? 11.560 -3.024 1.802 1.00 33.53 60 SER A CA 7
ATOM 10526 C C . SER A 1 60 ? 11.386 -1.791 0.895 1.00 5.40 60 SER A C 7
ATOM 10527 O O . SER A 1 60 ? 11.390 -0.647 1.379 1.00 72.33 60 SER A O 7
ATOM 10535 N N . ASN A 1 61 ? 11.233 -2.047 -0.426 1.00 53.24 61 ASN A N 7
ATOM 10536 C CA . ASN A 1 61 ? 10.854 -1.009 -1.405 1.00 71.32 61 ASN A CA 7
ATOM 10537 C C . ASN A 1 61 ? 9.484 -0.381 -1.043 1.00 2.53 61 ASN A C 7
ATOM 10538 O O . ASN A 1 61 ? 9.344 0.841 -1.062 1.00 71.15 61 ASN A O 7
ATOM 10549 N N . VAL A 1 62 ? 8.497 -1.229 -0.667 1.00 54.43 62 VAL A N 7
ATOM 10550 C CA . VAL A 1 62 ? 7.137 -0.768 -0.305 1.00 72.33 62 VAL A CA 7
ATOM 10551 C C . VAL A 1 62 ? 7.151 0.008 1.033 1.00 45.21 62 VAL A C 7
ATOM 10552 O O . VAL A 1 62 ? 6.455 1.003 1.156 1.00 15.14 62 VAL A O 7
ATOM 10565 N N . VAL A 1 63 ? 7.980 -0.423 2.013 1.00 74.21 63 VAL A N 7
ATOM 10566 C CA . VAL A 1 63 ? 8.085 0.262 3.324 1.00 70.13 63 VAL A CA 7
ATOM 10567 C C . VAL A 1 63 ? 8.653 1.685 3.119 1.00 73.41 63 VAL A C 7
ATOM 10568 O O . VAL A 1 63 ? 8.165 2.651 3.718 1.00 51.24 63 VAL A O 7
ATOM 10581 N N . GLY A 1 64 ? 9.653 1.785 2.215 1.00 42.21 64 GLY A N 7
ATOM 10582 C CA . GLY A 1 64 ? 10.286 3.061 1.866 1.00 42.22 64 GLY A CA 7
ATOM 10583 C C . GLY A 1 64 ? 9.367 3.982 1.069 1.00 63.31 64 GLY A C 7
ATOM 10584 O O . GLY A 1 64 ? 9.385 5.204 1.265 1.00 34.14 64 GLY A O 7
ATOM 10588 N N . SER A 1 65 ? 8.537 3.381 0.186 1.00 70.52 65 SER A N 7
ATOM 10589 C CA . SER A 1 65 ? 7.599 4.113 -0.677 1.00 20.34 65 SER A CA 7
ATOM 10590 C C . SER A 1 65 ? 6.410 4.648 0.138 1.00 12.53 65 SER A C 7
ATOM 10591 O O . SER A 1 65 ? 6.013 5.805 -0.020 1.00 53.35 65 SER A O 7
ATOM 10599 N N . LEU A 1 66 ? 5.870 3.791 1.028 1.00 15.51 66 LEU A N 7
ATOM 10600 C CA . LEU A 1 66 ? 4.752 4.148 1.917 1.00 73.02 66 LEU A CA 7
ATOM 10601 C C . LEU A 1 66 ? 5.192 5.209 2.921 1.00 71.22 66 LEU A C 7
ATOM 10602 O O . LEU A 1 66 ? 4.403 6.054 3.280 1.00 24.44 66 LEU A O 7
ATOM 10618 N N . ASP A 1 67 ? 6.469 5.142 3.347 1.00 23.41 67 ASP A N 7
ATOM 10619 C CA . ASP A 1 67 ? 7.055 6.117 4.290 1.00 40.10 67 ASP A CA 7
ATOM 10620 C C . ASP A 1 67 ? 7.151 7.506 3.647 1.00 52.23 67 ASP A C 7
ATOM 10621 O O . ASP A 1 67 ? 6.787 8.503 4.266 1.00 15.10 67 ASP A O 7
ATOM 10630 N N . SER A 1 68 ? 7.625 7.549 2.385 1.00 42.15 68 SER A N 7
ATOM 10631 C CA . SER A 1 68 ? 7.843 8.815 1.657 1.00 43.24 68 SER A CA 7
ATOM 10632 C C . SER A 1 68 ? 6.507 9.466 1.252 1.00 64.35 68 SER A C 7
ATOM 10633 O O . SER A 1 68 ? 6.426 10.696 1.112 1.00 74.03 68 SER A O 7
ATOM 10641 N N . ILE A 1 69 ? 5.457 8.632 1.073 1.00 72.34 69 ILE A N 7
ATOM 10642 C CA . ILE A 1 69 ? 4.090 9.123 0.846 1.00 35.53 69 ILE A CA 7
ATOM 10643 C C . ILE A 1 69 ? 3.458 9.544 2.194 1.00 74.04 69 ILE A C 7
ATOM 10644 O O . ILE A 1 69 ? 2.829 10.572 2.255 1.00 72.40 69 ILE A O 7
ATOM 10660 N N . GLN A 1 70 ? 3.676 8.743 3.265 1.00 1.32 70 GLN A N 7
ATOM 10661 C CA . GLN A 1 70 ? 3.031 8.931 4.605 1.00 12.24 70 GLN A CA 7
ATOM 10662 C C . GLN A 1 70 ? 3.453 10.251 5.249 1.00 21.14 70 GLN A C 7
ATOM 10663 O O . GLN A 1 70 ? 2.615 10.999 5.763 1.00 52.22 70 GLN A O 7
ATOM 10677 N N . THR A 1 71 ? 4.757 10.525 5.199 1.00 1.25 71 THR A N 7
ATOM 10678 C CA . THR A 1 71 ? 5.341 11.760 5.744 1.00 64.44 71 THR A CA 7
ATOM 10679 C C . THR A 1 71 ? 4.905 12.988 4.910 1.00 64.51 71 THR A C 7
ATOM 10680 O O . THR A 1 71 ? 4.813 14.103 5.424 1.00 12.32 71 THR A O 7
ATOM 10691 N N . SER A 1 72 ? 4.620 12.749 3.620 1.00 51.44 72 SER A N 7
ATOM 10692 C CA . SER A 1 72 ? 4.085 13.771 2.688 1.00 42.42 72 SER A CA 7
ATOM 10693 C C . SER A 1 72 ? 2.532 13.784 2.669 1.00 15.11 72 SER A C 7
ATOM 10694 O O . SER A 1 72 ? 1.924 14.710 2.122 1.00 13.25 72 SER A O 7
ATOM 10702 N N . PHE A 1 73 ? 1.905 12.755 3.275 1.00 54.21 73 PHE A N 7
ATOM 10703 C CA . PHE A 1 73 ? 0.450 12.511 3.185 1.00 73.53 73 PHE A CA 7
ATOM 10704 C C . PHE A 1 73 ? -0.308 13.578 3.959 1.00 4.45 73 PHE A C 7
ATOM 10705 O O . PHE A 1 73 ? -0.257 13.607 5.195 1.00 13.34 73 PHE A O 7
ATOM 10722 N N . LYS A 1 74 ? -0.960 14.477 3.218 1.00 14.33 74 LYS A N 7
ATOM 10723 C CA . LYS A 1 74 ? -1.849 15.477 3.787 1.00 65.21 74 LYS A CA 7
ATOM 10724 C C . LYS A 1 74 ? -3.102 14.775 4.319 1.00 30.43 74 LYS A C 7
ATOM 10725 O O . LYS A 1 74 ? -3.783 14.073 3.561 1.00 34.53 74 LYS A O 7
ATOM 10744 N N . GLN A 1 75 ? -3.338 14.930 5.634 1.00 10.22 75 GLN A N 7
ATOM 10745 C CA . GLN A 1 75 ? -4.433 14.280 6.372 1.00 5.41 75 GLN A CA 7
ATOM 10746 C C . GLN A 1 75 ? -5.794 14.477 5.675 1.00 41.32 75 GLN A C 7
ATOM 10747 O O . GLN A 1 75 ? -6.411 15.546 5.766 1.00 43.42 75 GLN A O 7
ATOM 10761 N N . THR A 1 76 ? -6.202 13.444 4.923 1.00 1.11 76 THR A N 7
ATOM 10762 C CA . THR A 1 76 ? -7.438 13.432 4.138 1.00 51.21 76 THR A CA 7
ATOM 10763 C C . THR A 1 76 ? -8.638 13.161 5.059 1.00 75.43 76 THR A C 7
ATOM 10764 O O . THR A 1 76 ? -8.584 12.251 5.898 1.00 3.44 76 THR A O 7
ATOM 10775 N N . GLY A 1 77 ? -9.713 13.956 4.885 1.00 24.54 77 GLY A N 7
ATOM 10776 C CA . GLY A 1 77 ? -10.882 13.925 5.764 1.00 15.54 77 GLY A CA 7
ATOM 10777 C C . GLY A 1 77 ? -11.881 12.827 5.426 1.00 23.45 77 GLY A C 7
ATOM 10778 O O . GLY A 1 77 ? -13.059 13.098 5.182 1.00 13.12 77 GLY A O 7
ATOM 10782 N N . ASN A 1 78 ? -11.379 11.582 5.404 1.00 63.24 78 ASN A N 7
ATOM 10783 C CA . ASN A 1 78 ? -12.168 10.354 5.249 1.00 62.40 78 ASN A CA 7
ATOM 10784 C C . ASN A 1 78 ? -11.573 9.337 6.244 1.00 72.31 78 ASN A C 7
ATOM 10785 O O . ASN A 1 78 ? -10.513 8.766 5.958 1.00 21.02 78 ASN A O 7
ATOM 10796 N N . PRO A 1 79 ? -12.211 9.135 7.450 1.00 63.44 79 PRO A N 7
ATOM 10797 C CA . PRO A 1 79 ? -11.650 8.288 8.545 1.00 10.10 79 PRO A CA 7
ATOM 10798 C C . PRO A 1 79 ? -11.257 6.875 8.076 1.00 63.13 79 PRO A C 7
ATOM 10799 O O . PRO A 1 79 ? -10.181 6.398 8.418 1.00 63.21 79 PRO A O 7
ATOM 10810 N N . GLU A 1 80 ? -12.138 6.236 7.274 1.00 20.30 80 GLU A N 7
ATOM 10811 C CA . GLU A 1 80 ? -11.906 4.885 6.710 1.00 24.43 80 GLU A CA 7
ATOM 10812 C C . GLU A 1 80 ? -10.640 4.804 5.823 1.00 73.41 80 GLU A C 7
ATOM 10813 O O . GLU A 1 80 ? -9.939 3.800 5.853 1.00 24.45 80 GLU A O 7
ATOM 10825 N N . ILE A 1 81 ? -10.345 5.874 5.064 1.00 3.52 81 ILE A N 7
ATOM 10826 C CA . ILE A 1 81 ? -9.213 5.892 4.108 1.00 53.32 81 ILE A CA 7
ATOM 10827 C C . ILE A 1 81 ? -7.902 6.219 4.843 1.00 2.32 81 ILE A C 7
ATOM 10828 O O . ILE A 1 81 ? -6.836 5.703 4.483 1.00 12.15 81 ILE A O 7
ATOM 10844 N N . ALA A 1 82 ? -8.005 7.045 5.901 1.00 14.44 82 ALA A N 7
ATOM 10845 C CA . ALA A 1 82 ? -6.895 7.291 6.831 1.00 25.25 82 ALA A CA 7
ATOM 10846 C C . ALA A 1 82 ? -6.524 5.988 7.564 1.00 62.15 82 ALA A C 7
ATOM 10847 O O . ALA A 1 82 ? -5.343 5.680 7.734 1.00 35.50 82 ALA A O 7
ATOM 10854 N N . THR A 1 83 ? -7.568 5.223 7.962 1.00 11.42 83 THR A N 7
ATOM 10855 C CA . THR A 1 83 ? -7.417 3.927 8.642 1.00 73.23 83 THR A CA 7
ATOM 10856 C C . THR A 1 83 ? -6.772 2.891 7.702 1.00 3.03 83 THR A C 7
ATOM 10857 O O . THR A 1 83 ? -5.807 2.244 8.086 1.00 70.14 83 THR A O 7
ATOM 10868 N N . ARG A 1 84 ? -7.277 2.795 6.449 1.00 44.01 84 ARG A N 7
ATOM 10869 C CA . ARG A 1 84 ? -6.762 1.834 5.446 1.00 31.51 84 ARG A CA 7
ATOM 10870 C C . ARG A 1 84 ? -5.295 2.123 5.094 1.00 41.51 84 ARG A C 7
ATOM 10871 O O . ARG A 1 84 ? -4.539 1.204 4.789 1.00 22.41 84 ARG A O 7
ATOM 10892 N N . TRP A 1 85 ? -4.925 3.415 5.118 1.00 65.21 85 TRP A N 7
ATOM 10893 C CA . TRP A 1 85 ? -3.547 3.865 4.871 1.00 32.15 85 TRP A CA 7
ATOM 10894 C C . TRP A 1 85 ? -2.608 3.417 6.005 1.00 4.24 85 TRP A C 7
ATOM 10895 O O . TRP A 1 85 ? -1.499 2.920 5.752 1.00 41.14 85 TRP A O 7
ATOM 10916 N N . GLN A 1 86 ? -3.071 3.604 7.251 1.00 42.51 86 GLN A N 7
ATOM 10917 C CA . GLN A 1 86 ? -2.316 3.213 8.452 1.00 64.44 86 GLN A CA 7
ATOM 10918 C C . GLN A 1 86 ? -2.171 1.679 8.535 1.00 35.34 86 GLN A C 7
ATOM 10919 O O . GLN A 1 86 ? -1.098 1.191 8.862 1.00 62.14 86 GLN A O 7
ATOM 10933 N N . GLU A 1 87 ? -3.254 0.945 8.190 1.00 5.33 87 GLU A N 7
ATOM 10934 C CA . GLU A 1 87 ? -3.285 -0.537 8.192 1.00 72.23 87 GLU A CA 7
ATOM 10935 C C . GLU A 1 87 ? -2.382 -1.108 7.099 1.00 31.13 87 GLU A C 7
ATOM 10936 O O . GLU A 1 87 ? -1.724 -2.122 7.309 1.00 71.13 87 GLU A O 7
ATOM 10948 N N . LEU A 1 88 ? -2.378 -0.435 5.932 1.00 31.22 88 LEU A N 7
ATOM 10949 C CA . LEU A 1 88 ? -1.527 -0.793 4.788 1.00 21.10 88 LEU A CA 7
ATOM 10950 C C . LEU A 1 88 ? -0.051 -0.751 5.211 1.00 3.12 88 LEU A C 7
ATOM 10951 O O . LEU A 1 88 ? 0.632 -1.768 5.183 1.00 23.51 88 LEU A O 7
ATOM 10967 N N . THR A 1 89 ? 0.386 0.430 5.681 1.00 23.14 89 THR A N 7
ATOM 10968 C CA . THR A 1 89 ? 1.776 0.672 6.111 1.00 53.44 89 THR A CA 7
ATOM 10969 C C . THR A 1 89 ? 2.172 -0.217 7.322 1.00 21.10 89 THR A C 7
ATOM 10970 O O . THR A 1 89 ? 3.291 -0.749 7.375 1.00 31.33 89 THR A O 7
ATOM 10981 N N . GLN A 1 90 ? 1.218 -0.419 8.254 1.00 43.24 90 GLN A N 7
ATOM 10982 C CA . GLN A 1 90 ? 1.442 -1.186 9.498 1.00 52.22 90 GLN A CA 7
ATOM 10983 C C . GLN A 1 90 ? 1.627 -2.684 9.199 1.00 1.44 90 GLN A C 7
ATOM 10984 O O . GLN A 1 90 ? 2.466 -3.358 9.808 1.00 33.42 90 GLN A O 7
ATOM 10998 N N . GLU A 1 91 ? 0.821 -3.200 8.258 1.00 33.04 91 GLU A N 7
ATOM 10999 C CA . GLU A 1 91 ? 0.847 -4.622 7.891 1.00 61.13 91 GLU A CA 7
ATOM 11000 C C . GLU A 1 91 ? 1.942 -4.930 6.861 1.00 34.33 91 GLU A C 7
ATOM 11001 O O . GLU A 1 91 ? 2.409 -6.051 6.825 1.00 72.35 91 GLU A O 7
ATOM 11013 N N . VAL A 1 92 ? 2.393 -3.947 6.062 1.00 72.20 92 VAL A N 7
ATOM 11014 C CA . VAL A 1 92 ? 3.606 -4.132 5.228 1.00 64.23 92 VAL A CA 7
ATOM 11015 C C . VAL A 1 92 ? 4.845 -4.287 6.157 1.00 35.15 92 VAL A C 7
ATOM 11016 O O . VAL A 1 92 ? 5.772 -5.045 5.851 1.00 42.03 92 VAL A O 7
ATOM 11029 N N . ARG A 1 93 ? 4.802 -3.596 7.324 1.00 71.14 93 ARG A N 7
ATOM 11030 C CA . ARG A 1 93 ? 5.778 -3.785 8.426 1.00 2.23 93 ARG A CA 7
ATOM 11031 C C . ARG A 1 93 ? 5.645 -5.197 9.051 1.00 63.21 93 ARG A C 7
ATOM 11032 O O . ARG A 1 93 ? 6.654 -5.794 9.458 1.00 64.34 93 ARG A O 7
ATOM 11053 N N . GLU A 1 94 ? 4.396 -5.723 9.127 1.00 1.54 94 GLU A N 7
ATOM 11054 C CA . GLU A 1 94 ? 4.145 -7.109 9.578 1.00 71.30 94 GLU A CA 7
ATOM 11055 C C . GLU A 1 94 ? 4.818 -8.123 8.632 1.00 41.22 94 GLU A C 7
ATOM 11056 O O . GLU A 1 94 ? 5.608 -8.939 9.096 1.00 1.14 94 GLU A O 7
ATOM 11068 N N . LEU A 1 95 ? 4.528 -8.033 7.307 1.00 0.10 95 LEU A N 7
ATOM 11069 C CA . LEU A 1 95 ? 5.122 -8.933 6.280 1.00 34.01 95 LEU A CA 7
ATOM 11070 C C . LEU A 1 95 ? 6.664 -8.853 6.297 1.00 62.21 95 LEU A C 7
ATOM 11071 O O . LEU A 1 95 ? 7.353 -9.882 6.196 1.00 44.21 95 LEU A O 7
ATOM 11087 N N . TYR A 1 96 ? 7.166 -7.613 6.459 1.00 55.21 96 TYR A N 7
ATOM 11088 C CA . TYR A 1 96 ? 8.601 -7.314 6.572 1.00 65.43 96 TYR A CA 7
ATOM 11089 C C . TYR A 1 96 ? 9.236 -8.136 7.709 1.00 72.14 96 TYR A C 7
ATOM 11090 O O . TYR A 1 96 ? 10.266 -8.763 7.515 1.00 73.21 96 TYR A O 7
ATOM 11108 N N . ALA A 1 97 ? 8.542 -8.175 8.863 1.00 41.21 97 ALA A N 7
ATOM 11109 C CA . ALA A 1 97 ? 8.985 -8.919 10.065 1.00 24.55 97 ALA A CA 7
ATOM 11110 C C . ALA A 1 97 ? 8.729 -10.433 9.933 1.00 3.03 97 ALA A C 7
ATOM 11111 O O . ALA A 1 97 ? 9.434 -11.239 10.548 1.00 31.44 97 ALA A O 7
ATOM 11118 N N . TYR A 1 98 ? 7.719 -10.807 9.120 1.00 11.41 98 TYR A N 7
ATOM 11119 C CA . TYR A 1 98 ? 7.387 -12.226 8.835 1.00 33.11 98 TYR A CA 7
ATOM 11120 C C . TYR A 1 98 ? 8.439 -12.852 7.894 1.00 5.23 98 TYR A C 7
ATOM 11121 O O . TYR A 1 98 ? 8.515 -14.080 7.764 1.00 50.21 98 TYR A O 7
ATOM 11139 N N . LEU A 1 99 ? 9.237 -11.990 7.239 1.00 41.30 99 LEU A N 7
ATOM 11140 C CA . LEU A 1 99 ? 10.350 -12.401 6.366 1.00 33.31 99 LEU A CA 7
ATOM 11141 C C . LEU A 1 99 ? 11.686 -12.306 7.139 1.00 44.14 99 LEU A C 7
ATOM 11142 O O . LEU A 1 99 ? 12.479 -13.253 7.141 1.00 62.04 99 LEU A O 7
ATOM 11158 N N . GLY A 1 100 ? 11.914 -11.147 7.791 1.00 33.24 100 GLY A N 7
ATOM 11159 C CA . GLY A 1 100 ? 13.086 -10.930 8.650 1.00 24.51 100 GLY A CA 7
ATOM 11160 C C . GLY A 1 100 ? 13.147 -9.513 9.237 1.00 23.35 100 GLY A C 7
ATOM 11161 O O . GLY A 1 100 ? 13.534 -9.351 10.415 1.00 73.33 100 GLY A O 7
ATOM 11166 N N . MET A 1 1 ? -2.401 -16.718 9.199 1.00 5.02 1 MET A N 8
ATOM 11167 C CA . MET A 1 1 ? -1.298 -15.794 8.866 1.00 42.54 1 MET A CA 8
ATOM 11168 C C . MET A 1 1 ? -0.673 -16.259 7.543 1.00 20.11 1 MET A C 8
ATOM 11169 O O . MET A 1 1 ? 0.049 -17.265 7.502 1.00 74.13 1 MET A O 8
ATOM 11185 N N . ASP A 1 2 ? -0.984 -15.524 6.455 1.00 2.10 2 ASP A N 8
ATOM 11186 C CA . ASP A 1 2 ? -0.782 -15.980 5.065 1.00 74.22 2 ASP A CA 8
ATOM 11187 C C . ASP A 1 2 ? -0.093 -14.885 4.237 1.00 62.14 2 ASP A C 8
ATOM 11188 O O . ASP A 1 2 ? -0.575 -13.754 4.201 1.00 72.40 2 ASP A O 8
ATOM 11197 N N . PHE A 1 3 ? 1.018 -15.239 3.564 1.00 21.23 3 PHE A N 8
ATOM 11198 C CA . PHE A 1 3 ? 1.753 -14.329 2.659 1.00 52.51 3 PHE A CA 8
ATOM 11199 C C . PHE A 1 3 ? 0.875 -13.937 1.443 1.00 15.44 3 PHE A C 8
ATOM 11200 O O . PHE A 1 3 ? 0.631 -12.744 1.194 1.00 53.30 3 PHE A O 8
ATOM 11217 N N . THR A 1 4 ? 0.407 -14.969 0.704 1.00 13.43 4 THR A N 8
ATOM 11218 C CA . THR A 1 4 ? -0.335 -14.811 -0.568 1.00 32.01 4 THR A CA 8
ATOM 11219 C C . THR A 1 4 ? -1.598 -13.960 -0.372 1.00 40.24 4 THR A C 8
ATOM 11220 O O . THR A 1 4 ? -1.818 -12.983 -1.093 1.00 11.31 4 THR A O 8
ATOM 11231 N N . GLU A 1 5 ? -2.392 -14.352 0.646 1.00 1.12 5 GLU A N 8
ATOM 11232 C CA . GLU A 1 5 ? -3.652 -13.689 1.024 1.00 54.12 5 GLU A CA 8
ATOM 11233 C C . GLU A 1 5 ? -3.447 -12.178 1.241 1.00 41.53 5 GLU A C 8
ATOM 11234 O O . GLU A 1 5 ? -4.275 -11.367 0.818 1.00 53.22 5 GLU A O 8
ATOM 11246 N N . ARG A 1 6 ? -2.309 -11.820 1.875 1.00 75.40 6 ARG A N 8
ATOM 11247 C CA . ARG A 1 6 ? -1.960 -10.413 2.132 1.00 23.44 6 ARG A CA 8
ATOM 11248 C C . ARG A 1 6 ? -1.738 -9.641 0.826 1.00 21.23 6 ARG A C 8
ATOM 11249 O O . ARG A 1 6 ? -2.187 -8.511 0.727 1.00 5.51 6 ARG A O 8
ATOM 11270 N N . LEU A 1 7 ? -1.072 -10.262 -0.170 1.00 13.32 7 LEU A N 8
ATOM 11271 C CA . LEU A 1 7 ? -0.890 -9.636 -1.515 1.00 50.21 7 LEU A CA 8
ATOM 11272 C C . LEU A 1 7 ? -2.246 -9.253 -2.145 1.00 72.01 7 LEU A C 8
ATOM 11273 O O . LEU A 1 7 ? -2.403 -8.143 -2.653 1.00 52.32 7 LEU A O 8
ATOM 11289 N N . ASP A 1 8 ? -3.206 -10.184 -2.081 1.00 53.31 8 ASP A N 8
ATOM 11290 C CA . ASP A 1 8 ? -4.583 -9.979 -2.593 1.00 51.10 8 ASP A CA 8
ATOM 11291 C C . ASP A 1 8 ? -5.298 -8.839 -1.841 1.00 55.33 8 ASP A C 8
ATOM 11292 O O . ASP A 1 8 ? -6.053 -8.057 -2.445 1.00 71.42 8 ASP A O 8
ATOM 11301 N N . ARG A 1 9 ? -5.043 -8.763 -0.521 1.00 13.03 9 ARG A N 8
ATOM 11302 C CA . ARG A 1 9 ? -5.565 -7.689 0.348 1.00 73.51 9 ARG A CA 8
ATOM 11303 C C . ARG A 1 9 ? -4.966 -6.324 -0.059 1.00 71.52 9 ARG A C 8
ATOM 11304 O O . ARG A 1 9 ? -5.696 -5.345 -0.181 1.00 2.35 9 ARG A O 8
ATOM 11325 N N . LEU A 1 10 ? -3.637 -6.300 -0.313 1.00 43.44 10 LEU A N 8
ATOM 11326 C CA . LEU A 1 10 ? -2.868 -5.070 -0.628 1.00 62.44 10 LEU A CA 8
ATOM 11327 C C . LEU A 1 10 ? -3.330 -4.460 -1.954 1.00 14.11 10 LEU A C 8
ATOM 11328 O O . LEU A 1 10 ? -3.565 -3.244 -2.049 1.00 52.41 10 LEU A O 8
ATOM 11344 N N . VAL A 1 11 ? -3.424 -5.331 -2.978 1.00 21.42 11 VAL A N 8
ATOM 11345 C CA . VAL A 1 11 ? -3.914 -4.967 -4.316 1.00 11.42 11 VAL A CA 8
ATOM 11346 C C . VAL A 1 11 ? -5.326 -4.371 -4.212 1.00 11.41 11 VAL A C 8
ATOM 11347 O O . VAL A 1 11 ? -5.613 -3.362 -4.848 1.00 54.53 11 VAL A O 8
ATOM 11360 N N . LYS A 1 12 ? -6.174 -4.990 -3.357 1.00 34.41 12 LYS A N 8
ATOM 11361 C CA . LYS A 1 12 ? -7.557 -4.533 -3.124 1.00 74.11 12 LYS A CA 8
ATOM 11362 C C . LYS A 1 12 ? -7.585 -3.119 -2.502 1.00 53.12 12 LYS A C 8
ATOM 11363 O O . LYS A 1 12 ? -8.326 -2.262 -2.976 1.00 12.24 12 LYS A O 8
ATOM 11382 N N . TYR A 1 13 ? -6.760 -2.887 -1.450 1.00 64.30 13 TYR A N 8
ATOM 11383 C CA . TYR A 1 13 ? -6.724 -1.586 -0.729 1.00 2.22 13 TYR A CA 8
ATOM 11384 C C . TYR A 1 13 ? -6.347 -0.465 -1.694 1.00 25.42 13 TYR A C 8
ATOM 11385 O O . TYR A 1 13 ? -7.076 0.511 -1.841 1.00 42.15 13 TYR A O 8
ATOM 11403 N N . ALA A 1 14 ? -5.223 -0.676 -2.389 1.00 2.31 14 ALA A N 8
ATOM 11404 C CA . ALA A 1 14 ? -4.654 0.289 -3.333 1.00 42.34 14 ALA A CA 8
ATOM 11405 C C . ALA A 1 14 ? -5.528 0.421 -4.611 1.00 13.54 14 ALA A C 8
ATOM 11406 O O . ALA A 1 14 ? -5.413 1.406 -5.330 1.00 12.34 14 ALA A O 8
ATOM 11413 N N . LYS A 1 15 ? -6.394 -0.582 -4.881 1.00 2.45 15 LYS A N 8
ATOM 11414 C CA . LYS A 1 15 ? -7.397 -0.527 -5.979 1.00 34.01 15 LYS A CA 8
ATOM 11415 C C . LYS A 1 15 ? -8.514 0.468 -5.604 1.00 30.04 15 LYS A C 8
ATOM 11416 O O . LYS A 1 15 ? -8.897 1.321 -6.411 1.00 25.44 15 LYS A O 8
ATOM 11435 N N . GLU A 1 16 ? -9.018 0.323 -4.361 1.00 23.15 16 GLU A N 8
ATOM 11436 C CA . GLU A 1 16 ? -10.112 1.148 -3.805 1.00 24.11 16 GLU A CA 8
ATOM 11437 C C . GLU A 1 16 ? -9.662 2.606 -3.634 1.00 63.35 16 GLU A C 8
ATOM 11438 O O . GLU A 1 16 ? -10.414 3.542 -3.947 1.00 5.32 16 GLU A O 8
ATOM 11450 N N . ILE A 1 17 ? -8.423 2.770 -3.138 1.00 31.31 17 ILE A N 8
ATOM 11451 C CA . ILE A 1 17 ? -7.778 4.077 -2.979 1.00 71.24 17 ILE A CA 8
ATOM 11452 C C . ILE A 1 17 ? -7.621 4.745 -4.357 1.00 72.33 17 ILE A C 8
ATOM 11453 O O . ILE A 1 17 ? -8.126 5.844 -4.565 1.00 43.34 17 ILE A O 8
ATOM 11469 N N . ALA A 1 18 ? -6.998 4.028 -5.316 1.00 60.22 18 ALA A N 8
ATOM 11470 C CA . ALA A 1 18 ? -6.785 4.544 -6.689 1.00 21.10 18 ALA A CA 8
ATOM 11471 C C . ALA A 1 18 ? -8.117 4.998 -7.331 1.00 43.42 18 ALA A C 8
ATOM 11472 O O . ALA A 1 18 ? -8.179 6.074 -7.919 1.00 41.51 18 ALA A O 8
ATOM 11479 N N . LYS A 1 19 ? -9.185 4.192 -7.121 1.00 51.35 19 LYS A N 8
ATOM 11480 C CA . LYS A 1 19 ? -10.543 4.438 -7.666 1.00 42.12 19 LYS A CA 8
ATOM 11481 C C . LYS A 1 19 ? -11.093 5.811 -7.238 1.00 73.11 19 LYS A C 8
ATOM 11482 O O . LYS A 1 19 ? -11.591 6.582 -8.079 1.00 54.25 19 LYS A O 8
ATOM 11501 N N . TRP A 1 20 ? -10.981 6.101 -5.927 1.00 62.21 20 TRP A N 8
ATOM 11502 C CA . TRP A 1 20 ? -11.415 7.387 -5.347 1.00 3.21 20 TRP A CA 8
ATOM 11503 C C . TRP A 1 20 ? -10.701 8.560 -6.026 1.00 12.32 20 TRP A C 8
ATOM 11504 O O . TRP A 1 20 ? -11.348 9.484 -6.500 1.00 15.22 20 TRP A O 8
ATOM 11525 N N . TYR A 1 21 ? -9.367 8.465 -6.118 1.00 73.53 21 TYR A N 8
ATOM 11526 C CA . TYR A 1 21 ? -8.509 9.573 -6.592 1.00 32.14 21 TYR A CA 8
ATOM 11527 C C . TYR A 1 21 ? -8.592 9.756 -8.123 1.00 54.32 21 TYR A C 8
ATOM 11528 O O . TYR A 1 21 ? -8.229 10.816 -8.639 1.00 1.31 21 TYR A O 8
ATOM 11546 N N . LYS A 1 22 ? -9.072 8.719 -8.838 1.00 31.03 22 LYS A N 8
ATOM 11547 C CA . LYS A 1 22 ? -9.394 8.806 -10.283 1.00 11.24 22 LYS A CA 8
ATOM 11548 C C . LYS A 1 22 ? -10.612 9.723 -10.496 1.00 21.20 22 LYS A C 8
ATOM 11549 O O . LYS A 1 22 ? -10.606 10.598 -11.365 1.00 74.21 22 LYS A O 8
ATOM 11568 N N . GLU A 1 23 ? -11.641 9.506 -9.667 1.00 5.44 23 GLU A N 8
ATOM 11569 C CA . GLU A 1 23 ? -12.903 10.277 -9.699 1.00 22.45 23 GLU A CA 8
ATOM 11570 C C . GLU A 1 23 ? -12.773 11.618 -8.940 1.00 62.41 23 GLU A C 8
ATOM 11571 O O . GLU A 1 23 ? -13.557 12.545 -9.168 1.00 62.32 23 GLU A O 8
ATOM 11583 N N . SER A 1 24 ? -11.772 11.706 -8.051 1.00 62.23 24 SER A N 8
ATOM 11584 C CA . SER A 1 24 ? -11.490 12.916 -7.244 1.00 65.32 24 SER A CA 8
ATOM 11585 C C . SER A 1 24 ? -10.557 13.871 -8.010 1.00 40.12 24 SER A C 8
ATOM 11586 O O . SER A 1 24 ? -10.425 15.042 -7.642 1.00 73.22 24 SER A O 8
ATOM 11594 N N . GLY A 1 25 ? -9.935 13.360 -9.092 1.00 53.25 25 GLY A N 8
ATOM 11595 C CA . GLY A 1 25 ? -9.040 14.151 -9.928 1.00 31.23 25 GLY A CA 8
ATOM 11596 C C . GLY A 1 25 ? -7.713 14.478 -9.261 1.00 74.14 25 GLY A C 8
ATOM 11597 O O . GLY A 1 25 ? -7.186 15.584 -9.435 1.00 61.21 25 GLY A O 8
ATOM 11601 N N . ASP A 1 26 ? -7.192 13.527 -8.463 1.00 62.20 26 ASP A N 8
ATOM 11602 C CA . ASP A 1 26 ? -5.829 13.592 -7.902 1.00 32.42 26 ASP A CA 8
ATOM 11603 C C . ASP A 1 26 ? -4.887 12.776 -8.808 1.00 72.12 26 ASP A C 8
ATOM 11604 O O . ASP A 1 26 ? -4.793 11.550 -8.644 1.00 23.24 26 ASP A O 8
ATOM 11613 N N . PRO A 1 27 ? -4.185 13.422 -9.798 1.00 60.22 27 PRO A N 8
ATOM 11614 C CA . PRO A 1 27 ? -3.383 12.702 -10.819 1.00 41.01 27 PRO A CA 8
ATOM 11615 C C . PRO A 1 27 ? -2.146 12.029 -10.197 1.00 2.10 27 PRO A C 8
ATOM 11616 O O . PRO A 1 27 ? -1.835 10.875 -10.498 1.00 0.42 27 PRO A O 8
ATOM 11627 N N . ASP A 1 28 ? -1.495 12.775 -9.295 1.00 23.32 28 ASP A N 8
ATOM 11628 C CA . ASP A 1 28 ? -0.202 12.421 -8.688 1.00 24.22 28 ASP A CA 8
ATOM 11629 C C . ASP A 1 28 ? -0.334 11.195 -7.776 1.00 42.43 28 ASP A C 8
ATOM 11630 O O . ASP A 1 28 ? 0.441 10.235 -7.887 1.00 61.10 28 ASP A O 8
ATOM 11639 N N . PHE A 1 29 ? -1.334 11.254 -6.878 1.00 12.14 29 PHE A N 8
ATOM 11640 C CA . PHE A 1 29 ? -1.558 10.235 -5.841 1.00 61.01 29 PHE A CA 8
ATOM 11641 C C . PHE A 1 29 ? -1.996 8.909 -6.488 1.00 22.24 29 PHE A C 8
ATOM 11642 O O . PHE A 1 29 ? -1.485 7.852 -6.134 1.00 12.20 29 PHE A O 8
ATOM 11659 N N . ALA A 1 30 ? -2.934 8.989 -7.450 1.00 34.24 30 ALA A N 8
ATOM 11660 C CA . ALA A 1 30 ? -3.447 7.801 -8.167 1.00 44.42 30 ALA A CA 8
ATOM 11661 C C . ALA A 1 30 ? -2.329 7.113 -8.981 1.00 40.42 30 ALA A C 8
ATOM 11662 O O . ALA A 1 30 ? -2.213 5.884 -8.968 1.00 33.41 30 ALA A O 8
ATOM 11669 N N . ASN A 1 31 ? -1.517 7.935 -9.681 1.00 41.44 31 ASN A N 8
ATOM 11670 C CA . ASN A 1 31 ? -0.352 7.473 -10.479 1.00 1.35 31 ASN A CA 8
ATOM 11671 C C . ASN A 1 31 ? 0.691 6.734 -9.603 1.00 11.41 31 ASN A C 8
ATOM 11672 O O . ASN A 1 31 ? 1.214 5.681 -9.997 1.00 44.15 31 ASN A O 8
ATOM 11683 N N . SER A 1 32 ? 0.962 7.297 -8.405 1.00 43.11 32 SER A N 8
ATOM 11684 C CA . SER A 1 32 ? 1.966 6.751 -7.466 1.00 2.41 32 SER A CA 8
ATOM 11685 C C . SER A 1 32 ? 1.460 5.443 -6.820 1.00 11.33 32 SER A C 8
ATOM 11686 O O . SER A 1 32 ? 2.242 4.523 -6.577 1.00 62.32 32 SER A O 8
ATOM 11694 N N . VAL A 1 33 ? 0.136 5.374 -6.569 1.00 51.03 33 VAL A N 8
ATOM 11695 C CA . VAL A 1 33 ? -0.529 4.165 -6.031 1.00 31.31 33 VAL A CA 8
ATOM 11696 C C . VAL A 1 33 ? -0.591 3.055 -7.105 1.00 1.44 33 VAL A C 8
ATOM 11697 O O . VAL A 1 33 ? -0.501 1.868 -6.780 1.00 72.11 33 VAL A O 8
ATOM 11710 N N . ASP A 1 34 ? -0.708 3.459 -8.382 1.00 63.12 34 ASP A N 8
ATOM 11711 C CA . ASP A 1 34 ? -0.705 2.527 -9.532 1.00 42.10 34 ASP A CA 8
ATOM 11712 C C . ASP A 1 34 ? 0.698 1.917 -9.729 1.00 51.10 34 ASP A C 8
ATOM 11713 O O . ASP A 1 34 ? 0.830 0.761 -10.158 1.00 54.51 34 ASP A O 8
ATOM 11722 N N . ASN A 1 35 ? 1.741 2.715 -9.418 1.00 42.21 35 ASN A N 8
ATOM 11723 C CA . ASN A 1 35 ? 3.142 2.243 -9.431 1.00 60.12 35 ASN A CA 8
ATOM 11724 C C . ASN A 1 35 ? 3.359 1.197 -8.309 1.00 54.42 35 ASN A C 8
ATOM 11725 O O . ASN A 1 35 ? 4.048 0.184 -8.516 1.00 63.42 35 ASN A O 8
ATOM 11736 N N . VAL A 1 36 ? 2.726 1.447 -7.131 1.00 61.42 36 VAL A N 8
ATOM 11737 C CA . VAL A 1 36 ? 2.735 0.502 -5.986 1.00 14.30 36 VAL A CA 8
ATOM 11738 C C . VAL A 1 36 ? 2.079 -0.826 -6.413 1.00 12.13 36 VAL A C 8
ATOM 11739 O O . VAL A 1 36 ? 2.635 -1.891 -6.167 1.00 74.11 36 VAL A O 8
ATOM 11752 N N . LEU A 1 37 ? 0.926 -0.714 -7.109 1.00 54.33 37 LEU A N 8
ATOM 11753 C CA . LEU A 1 37 ? 0.141 -1.860 -7.624 1.00 1.51 37 LEU A CA 8
ATOM 11754 C C . LEU A 1 37 ? 0.980 -2.765 -8.554 1.00 72.12 37 LEU A C 8
ATOM 11755 O O . LEU A 1 37 ? 0.917 -3.998 -8.448 1.00 15.31 37 LEU A O 8
ATOM 11771 N N . GLY A 1 38 ? 1.768 -2.127 -9.444 1.00 10.15 38 GLY A N 8
ATOM 11772 C CA . GLY A 1 38 ? 2.667 -2.840 -10.362 1.00 20.03 38 GLY A CA 8
ATOM 11773 C C . GLY A 1 38 ? 3.746 -3.623 -9.634 1.00 41.15 38 GLY A C 8
ATOM 11774 O O . GLY A 1 38 ? 4.087 -4.753 -10.022 1.00 23.04 38 GLY A O 8
ATOM 11778 N N . HIS A 1 39 ? 4.265 -3.020 -8.552 1.00 13.50 39 HIS A N 8
ATOM 11779 C CA . HIS A 1 39 ? 5.284 -3.648 -7.702 1.00 13.01 39 HIS A CA 8
ATOM 11780 C C . HIS A 1 39 ? 4.684 -4.792 -6.868 1.00 70.14 39 HIS A C 8
ATOM 11781 O O . HIS A 1 39 ? 5.345 -5.798 -6.660 1.00 12.44 39 HIS A O 8
ATOM 11796 N N . LEU A 1 40 ? 3.422 -4.621 -6.415 1.00 62.21 40 LEU A N 8
ATOM 11797 C CA . LEU A 1 40 ? 2.694 -5.636 -5.617 1.00 31.01 40 LEU A CA 8
ATOM 11798 C C . LEU A 1 40 ? 2.472 -6.906 -6.448 1.00 35.13 40 LEU A C 8
ATOM 11799 O O . LEU A 1 40 ? 2.618 -8.015 -5.939 1.00 12.51 40 LEU A O 8
ATOM 11815 N N . GLU A 1 41 ? 2.140 -6.713 -7.737 1.00 62.35 41 GLU A N 8
ATOM 11816 C CA . GLU A 1 41 ? 1.991 -7.809 -8.713 1.00 24.23 41 GLU A CA 8
ATOM 11817 C C . GLU A 1 41 ? 3.335 -8.492 -8.987 1.00 24.43 41 GLU A C 8
ATOM 11818 O O . GLU A 1 41 ? 3.376 -9.704 -9.212 1.00 73.14 41 GLU A O 8
ATOM 11830 N N . ASN A 1 42 ? 4.428 -7.704 -8.968 1.00 40.33 42 ASN A N 8
ATOM 11831 C CA . ASN A 1 42 ? 5.782 -8.239 -9.172 1.00 12.40 42 ASN A CA 8
ATOM 11832 C C . ASN A 1 42 ? 6.202 -9.107 -7.970 1.00 2.40 42 ASN A C 8
ATOM 11833 O O . ASN A 1 42 ? 6.746 -10.171 -8.169 1.00 12.11 42 ASN A O 8
ATOM 11844 N N . ILE A 1 43 ? 5.925 -8.632 -6.734 1.00 62.01 43 ILE A N 8
ATOM 11845 C CA . ILE A 1 43 ? 6.268 -9.358 -5.477 1.00 24.43 43 ILE A CA 8
ATOM 11846 C C . ILE A 1 43 ? 5.502 -10.688 -5.424 1.00 63.45 43 ILE A C 8
ATOM 11847 O O . ILE A 1 43 ? 6.072 -11.754 -5.149 1.00 62.23 43 ILE A O 8
ATOM 11863 N N . ARG A 1 44 ? 4.199 -10.557 -5.700 1.00 52.20 44 ARG A N 8
ATOM 11864 C CA . ARG A 1 44 ? 3.210 -11.642 -5.722 1.00 32.33 44 ARG A CA 8
ATOM 11865 C C . ARG A 1 44 ? 3.694 -12.769 -6.642 1.00 31.02 44 ARG A C 8
ATOM 11866 O O . ARG A 1 44 ? 3.944 -13.895 -6.197 1.00 71.34 44 ARG A O 8
ATOM 11887 N N . LYS A 1 45 ? 3.943 -12.402 -7.903 1.00 42.41 45 LYS A N 8
ATOM 11888 C CA . LYS A 1 45 ? 4.316 -13.348 -8.954 1.00 54.34 45 LYS A CA 8
ATOM 11889 C C . LYS A 1 45 ? 5.778 -13.808 -8.839 1.00 43.34 45 LYS A C 8
ATOM 11890 O O . LYS A 1 45 ? 6.061 -14.947 -9.179 1.00 72.25 45 LYS A O 8
ATOM 11909 N N . ALA A 1 46 ? 6.692 -12.942 -8.339 1.00 60.53 46 ALA A N 8
ATOM 11910 C CA . ALA A 1 46 ? 8.136 -13.283 -8.218 1.00 4.44 46 ALA A CA 8
ATOM 11911 C C . ALA A 1 46 ? 8.337 -14.405 -7.213 1.00 43.44 46 ALA A C 8
ATOM 11912 O O . ALA A 1 46 ? 9.033 -15.385 -7.493 1.00 44.23 46 ALA A O 8
ATOM 11919 N N . PHE A 1 47 ? 7.681 -14.250 -6.057 1.00 1.35 47 PHE A N 8
ATOM 11920 C CA . PHE A 1 47 ? 7.763 -15.212 -4.963 1.00 4.40 47 PHE A CA 8
ATOM 11921 C C . PHE A 1 47 ? 7.147 -16.547 -5.416 1.00 0.24 47 PHE A C 8
ATOM 11922 O O . PHE A 1 47 ? 7.693 -17.610 -5.138 1.00 20.31 47 PHE A O 8
ATOM 11939 N N . LYS A 1 48 ? 6.022 -16.452 -6.162 1.00 4.10 48 LYS A N 8
ATOM 11940 C CA . LYS A 1 48 ? 5.331 -17.628 -6.751 1.00 62.24 48 LYS A CA 8
ATOM 11941 C C . LYS A 1 48 ? 6.095 -18.225 -7.952 1.00 43.02 48 LYS A C 8
ATOM 11942 O O . LYS A 1 48 ? 5.836 -19.368 -8.336 1.00 25.41 48 LYS A O 8
ATOM 11961 N N . HIS A 1 49 ? 7.017 -17.448 -8.551 1.00 5.03 49 HIS A N 8
ATOM 11962 C CA . HIS A 1 49 ? 7.986 -17.965 -9.554 1.00 21.14 49 HIS A CA 8
ATOM 11963 C C . HIS A 1 49 ? 9.247 -18.533 -8.865 1.00 71.30 49 HIS A C 8
ATOM 11964 O O . HIS A 1 49 ? 10.232 -18.854 -9.541 1.00 14.20 49 HIS A O 8
ATOM 11979 N N . GLY A 1 50 ? 9.183 -18.669 -7.521 1.00 55.10 50 GLY A N 8
ATOM 11980 C CA . GLY A 1 50 ? 10.246 -19.281 -6.724 1.00 74.42 50 GLY A CA 8
ATOM 11981 C C . GLY A 1 50 ? 11.442 -18.365 -6.517 1.00 35.50 50 GLY A C 8
ATOM 11982 O O . GLY A 1 50 ? 12.573 -18.840 -6.374 1.00 65.22 50 GLY A O 8
ATOM 11986 N N . ASP A 1 51 ? 11.189 -17.046 -6.473 1.00 52.31 51 ASP A N 8
ATOM 11987 C CA . ASP A 1 51 ? 12.245 -16.022 -6.350 1.00 24.23 51 ASP A CA 8
ATOM 11988 C C . ASP A 1 51 ? 11.936 -15.092 -5.141 1.00 51.34 51 ASP A C 8
ATOM 11989 O O . ASP A 1 51 ? 11.204 -14.105 -5.289 1.00 54.42 51 ASP A O 8
ATOM 11998 N N . PRO A 1 52 ? 12.456 -15.427 -3.907 1.00 43.23 52 PRO A N 8
ATOM 11999 C CA . PRO A 1 52 ? 12.290 -14.580 -2.693 1.00 60.13 52 PRO A CA 8
ATOM 12000 C C . PRO A 1 52 ? 13.142 -13.284 -2.724 1.00 42.15 52 PRO A C 8
ATOM 12001 O O . PRO A 1 52 ? 12.769 -12.287 -2.101 1.00 63.42 52 PRO A O 8
ATOM 12012 N N . ALA A 1 53 ? 14.288 -13.328 -3.442 1.00 14.53 53 ALA A N 8
ATOM 12013 C CA . ALA A 1 53 ? 15.232 -12.195 -3.554 1.00 51.55 53 ALA A CA 8
ATOM 12014 C C . ALA A 1 53 ? 14.562 -10.977 -4.215 1.00 14.30 53 ALA A C 8
ATOM 12015 O O . ALA A 1 53 ? 14.588 -9.868 -3.673 1.00 12.35 53 ALA A O 8
ATOM 12022 N N . ARG A 1 54 ? 13.938 -11.228 -5.379 1.00 52.04 54 ARG A N 8
ATOM 12023 C CA . ARG A 1 54 ? 13.223 -10.218 -6.167 1.00 23.41 54 ARG A CA 8
ATOM 12024 C C . ARG A 1 54 ? 11.948 -9.757 -5.431 1.00 3.13 54 ARG A C 8
ATOM 12025 O O . ARG A 1 54 ? 11.619 -8.571 -5.451 1.00 14.12 54 ARG A O 8
ATOM 12046 N N . ALA A 1 55 ? 11.263 -10.705 -4.758 1.00 13.35 55 ALA A N 8
ATOM 12047 C CA . ALA A 1 55 ? 10.061 -10.409 -3.949 1.00 73.01 55 ALA A CA 8
ATOM 12048 C C . ALA A 1 55 ? 10.371 -9.337 -2.879 1.00 62.43 55 ALA A C 8
ATOM 12049 O O . ALA A 1 55 ? 9.740 -8.281 -2.856 1.00 24.44 55 ALA A O 8
ATOM 12056 N N . MET A 1 56 ? 11.412 -9.603 -2.059 1.00 14.14 56 MET A N 8
ATOM 12057 C CA . MET A 1 56 ? 11.831 -8.730 -0.936 1.00 15.12 56 MET A CA 8
ATOM 12058 C C . MET A 1 56 ? 12.414 -7.398 -1.448 1.00 3.43 56 MET A C 8
ATOM 12059 O O . MET A 1 56 ? 12.244 -6.351 -0.805 1.00 51.15 56 MET A O 8
ATOM 12073 N N . ASP A 1 57 ? 13.082 -7.463 -2.617 1.00 20.00 57 ASP A N 8
ATOM 12074 C CA . ASP A 1 57 ? 13.646 -6.287 -3.313 1.00 54.15 57 ASP A CA 8
ATOM 12075 C C . ASP A 1 57 ? 12.536 -5.263 -3.606 1.00 11.30 57 ASP A C 8
ATOM 12076 O O . ASP A 1 57 ? 12.611 -4.093 -3.196 1.00 74.14 57 ASP A O 8
ATOM 12085 N N . HIS A 1 58 ? 11.469 -5.749 -4.258 1.00 62.11 58 HIS A N 8
ATOM 12086 C CA . HIS A 1 58 ? 10.342 -4.909 -4.678 1.00 42.15 58 HIS A CA 8
ATOM 12087 C C . HIS A 1 58 ? 9.484 -4.484 -3.477 1.00 54.33 58 HIS A C 8
ATOM 12088 O O . HIS A 1 58 ? 8.855 -3.430 -3.540 1.00 33.31 58 HIS A O 8
ATOM 12103 N N . VAL A 1 59 ? 9.478 -5.292 -2.377 1.00 23.33 59 VAL A N 8
ATOM 12104 C CA . VAL A 1 59 ? 8.817 -4.894 -1.106 1.00 14.11 59 VAL A CA 8
ATOM 12105 C C . VAL A 1 59 ? 9.500 -3.642 -0.546 1.00 62.43 59 VAL A C 8
ATOM 12106 O O . VAL A 1 59 ? 8.823 -2.700 -0.168 1.00 31.32 59 VAL A O 8
ATOM 12119 N N . SER A 1 60 ? 10.843 -3.652 -0.527 1.00 44.24 60 SER A N 8
ATOM 12120 C CA . SER A 1 60 ? 11.659 -2.523 -0.040 1.00 52.23 60 SER A CA 8
ATOM 12121 C C . SER A 1 60 ? 11.331 -1.213 -0.801 1.00 54.11 60 SER A C 8
ATOM 12122 O O . SER A 1 60 ? 11.244 -0.132 -0.192 1.00 60.05 60 SER A O 8
ATOM 12130 N N . ASN A 1 61 ? 11.134 -1.332 -2.132 1.00 43.13 61 ASN A N 8
ATOM 12131 C CA . ASN A 1 61 ? 10.706 -0.195 -2.988 1.00 41.41 61 ASN A CA 8
ATOM 12132 C C . ASN A 1 61 ? 9.274 0.276 -2.638 1.00 55.35 61 ASN A C 8
ATOM 12133 O O . ASN A 1 61 ? 9.016 1.485 -2.607 1.00 23.21 61 ASN A O 8
ATOM 12144 N N . VAL A 1 62 ? 8.357 -0.687 -2.370 1.00 3.21 62 VAL A N 8
ATOM 12145 C CA . VAL A 1 62 ? 6.961 -0.382 -1.958 1.00 14.43 62 VAL A CA 8
ATOM 12146 C C . VAL A 1 62 ? 6.952 0.363 -0.606 1.00 20.34 62 VAL A C 8
ATOM 12147 O O . VAL A 1 62 ? 6.279 1.375 -0.472 1.00 73.55 62 VAL A O 8
ATOM 12160 N N . VAL A 1 63 ? 7.753 -0.132 0.362 1.00 14.00 63 VAL A N 8
ATOM 12161 C CA . VAL A 1 63 ? 7.835 0.430 1.731 1.00 75.31 63 VAL A CA 8
ATOM 12162 C C . VAL A 1 63 ? 8.346 1.886 1.681 1.00 51.54 63 VAL A C 8
ATOM 12163 O O . VAL A 1 63 ? 7.807 2.762 2.369 1.00 2.52 63 VAL A O 8
ATOM 12176 N N . GLY A 1 64 ? 9.371 2.120 0.829 1.00 41.53 64 GLY A N 8
ATOM 12177 C CA . GLY A 1 64 ? 9.939 3.456 0.619 1.00 2.23 64 GLY A CA 8
ATOM 12178 C C . GLY A 1 64 ? 8.946 4.431 -0.016 1.00 61.15 64 GLY A C 8
ATOM 12179 O O . GLY A 1 64 ? 8.895 5.616 0.360 1.00 61.20 64 GLY A O 8
ATOM 12183 N N . SER A 1 65 ? 8.142 3.919 -0.971 1.00 22.24 65 SER A N 8
ATOM 12184 C CA . SER A 1 65 ? 7.124 4.715 -1.676 1.00 72.22 65 SER A CA 8
ATOM 12185 C C . SER A 1 65 ? 5.957 5.069 -0.738 1.00 62.44 65 SER A C 8
ATOM 12186 O O . SER A 1 65 ? 5.547 6.226 -0.679 1.00 44.03 65 SER A O 8
ATOM 12194 N N . LEU A 1 66 ? 5.465 4.070 0.030 1.00 2.10 66 LEU A N 8
ATOM 12195 C CA . LEU A 1 66 ? 4.340 4.256 0.973 1.00 71.43 66 LEU A CA 8
ATOM 12196 C C . LEU A 1 66 ? 4.722 5.247 2.072 1.00 70.35 66 LEU A C 8
ATOM 12197 O O . LEU A 1 66 ? 3.909 6.057 2.465 1.00 75.30 66 LEU A O 8
ATOM 12213 N N . ASP A 1 67 ? 5.981 5.162 2.526 1.00 40.45 67 ASP A N 8
ATOM 12214 C CA . ASP A 1 67 ? 6.575 6.097 3.508 1.00 64.32 67 ASP A CA 8
ATOM 12215 C C . ASP A 1 67 ? 6.490 7.552 2.995 1.00 61.35 67 ASP A C 8
ATOM 12216 O O . ASP A 1 67 ? 6.074 8.453 3.728 1.00 74.43 67 ASP A O 8
ATOM 12225 N N . SER A 1 68 ? 6.857 7.741 1.716 1.00 4.03 68 SER A N 8
ATOM 12226 C CA . SER A 1 68 ? 6.890 9.063 1.064 1.00 41.20 68 SER A CA 8
ATOM 12227 C C . SER A 1 68 ? 5.461 9.633 0.872 1.00 75.54 68 SER A C 8
ATOM 12228 O O . SER A 1 68 ? 5.197 10.801 1.196 1.00 22.14 68 SER A O 8
ATOM 12236 N N . ILE A 1 69 ? 4.543 8.774 0.383 1.00 11.31 69 ILE A N 8
ATOM 12237 C CA . ILE A 1 69 ? 3.147 9.158 0.071 1.00 21.20 69 ILE A CA 8
ATOM 12238 C C . ILE A 1 69 ? 2.366 9.436 1.378 1.00 3.14 69 ILE A C 8
ATOM 12239 O O . ILE A 1 69 ? 1.530 10.334 1.428 1.00 21.23 69 ILE A O 8
ATOM 12255 N N . GLN A 1 70 ? 2.671 8.645 2.422 1.00 51.40 70 GLN A N 8
ATOM 12256 C CA . GLN A 1 70 ? 2.054 8.751 3.765 1.00 62.05 70 GLN A CA 8
ATOM 12257 C C . GLN A 1 70 ? 2.436 10.073 4.448 1.00 2.11 70 GLN A C 8
ATOM 12258 O O . GLN A 1 70 ? 1.585 10.750 5.024 1.00 44.24 70 GLN A O 8
ATOM 12272 N N . THR A 1 71 ? 3.719 10.448 4.344 1.00 33.33 71 THR A N 8
ATOM 12273 C CA . THR A 1 71 ? 4.220 11.725 4.898 1.00 14.22 71 THR A CA 8
ATOM 12274 C C . THR A 1 71 ? 3.591 12.918 4.136 1.00 61.32 71 THR A C 8
ATOM 12275 O O . THR A 1 71 ? 3.347 13.984 4.708 1.00 13.24 71 THR A O 8
ATOM 12286 N N . SER A 1 72 ? 3.319 12.693 2.839 1.00 11.43 72 SER A N 8
ATOM 12287 C CA . SER A 1 72 ? 2.669 13.676 1.958 1.00 53.44 72 SER A CA 8
ATOM 12288 C C . SER A 1 72 ? 1.129 13.691 2.138 1.00 32.21 72 SER A C 8
ATOM 12289 O O . SER A 1 72 ? 0.479 14.694 1.802 1.00 23.44 72 SER A O 8
ATOM 12297 N N . PHE A 1 73 ? 0.555 12.589 2.669 1.00 41.02 73 PHE A N 8
ATOM 12298 C CA . PHE A 1 73 ? -0.906 12.428 2.817 1.00 73.01 73 PHE A CA 8
ATOM 12299 C C . PHE A 1 73 ? -1.433 13.305 3.969 1.00 55.42 73 PHE A C 8
ATOM 12300 O O . PHE A 1 73 ? -1.418 12.905 5.138 1.00 72.55 73 PHE A O 8
ATOM 12317 N N . LYS A 1 74 ? -1.816 14.532 3.620 1.00 45.24 74 LYS A N 8
ATOM 12318 C CA . LYS A 1 74 ? -2.595 15.420 4.479 1.00 32.03 74 LYS A CA 8
ATOM 12319 C C . LYS A 1 74 ? -4.066 15.296 4.065 1.00 54.54 74 LYS A C 8
ATOM 12320 O O . LYS A 1 74 ? -4.823 14.523 4.671 1.00 14.24 74 LYS A O 8
ATOM 12339 N N . GLN A 1 75 ? -4.427 16.007 2.961 1.00 2.43 75 GLN A N 8
ATOM 12340 C CA . GLN A 1 75 ? -5.804 16.130 2.446 1.00 23.54 75 GLN A CA 8
ATOM 12341 C C . GLN A 1 75 ? -6.806 16.558 3.547 1.00 71.34 75 GLN A C 8
ATOM 12342 O O . GLN A 1 75 ? -6.404 17.051 4.613 1.00 43.35 75 GLN A O 8
ATOM 12356 N N . THR A 1 76 ? -8.109 16.436 3.258 1.00 21.42 76 THR A N 8
ATOM 12357 C CA . THR A 1 76 ? -9.183 16.671 4.238 1.00 64.42 76 THR A CA 8
ATOM 12358 C C . THR A 1 76 ? -10.214 15.539 4.133 1.00 23.20 76 THR A C 8
ATOM 12359 O O . THR A 1 76 ? -10.693 15.233 3.033 1.00 42.02 76 THR A O 8
ATOM 12370 N N . GLY A 1 77 ? -10.508 14.910 5.280 1.00 22.01 77 GLY A N 8
ATOM 12371 C CA . GLY A 1 77 ? -11.457 13.810 5.348 1.00 34.34 77 GLY A CA 8
ATOM 12372 C C . GLY A 1 77 ? -10.880 12.522 4.787 1.00 54.42 77 GLY A C 8
ATOM 12373 O O . GLY A 1 77 ? -9.749 12.150 5.135 1.00 63.34 77 GLY A O 8
ATOM 12377 N N . ASN A 1 78 ? -11.659 11.863 3.903 1.00 24.15 78 ASN A N 8
ATOM 12378 C CA . ASN A 1 78 ? -11.361 10.520 3.360 1.00 3.24 78 ASN A CA 8
ATOM 12379 C C . ASN A 1 78 ? -11.103 9.499 4.497 1.00 51.14 78 ASN A C 8
ATOM 12380 O O . ASN A 1 78 ? -10.041 8.892 4.539 1.00 23.20 78 ASN A O 8
ATOM 12391 N N . PRO A 1 79 ? -12.080 9.297 5.446 1.00 65.22 79 PRO A N 8
ATOM 12392 C CA . PRO A 1 79 ? -11.880 8.432 6.640 1.00 55.13 79 PRO A CA 8
ATOM 12393 C C . PRO A 1 79 ? -11.787 6.943 6.262 1.00 51.42 79 PRO A C 8
ATOM 12394 O O . PRO A 1 79 ? -11.026 6.184 6.866 1.00 32.02 79 PRO A O 8
ATOM 12405 N N . GLU A 1 80 ? -12.560 6.562 5.233 1.00 63.34 80 GLU A N 8
ATOM 12406 C CA . GLU A 1 80 ? -12.605 5.194 4.705 1.00 15.44 80 GLU A CA 8
ATOM 12407 C C . GLU A 1 80 ? -11.267 4.856 4.014 1.00 44.41 80 GLU A C 8
ATOM 12408 O O . GLU A 1 80 ? -10.728 3.757 4.191 1.00 24.32 80 GLU A O 8
ATOM 12420 N N . ILE A 1 81 ? -10.719 5.848 3.279 1.00 74.51 81 ILE A N 8
ATOM 12421 C CA . ILE A 1 81 ? -9.447 5.710 2.537 1.00 2.34 81 ILE A CA 8
ATOM 12422 C C . ILE A 1 81 ? -8.242 5.809 3.490 1.00 14.12 81 ILE A C 8
ATOM 12423 O O . ILE A 1 81 ? -7.213 5.161 3.266 1.00 1.14 81 ILE A O 8
ATOM 12439 N N . ALA A 1 82 ? -8.384 6.616 4.553 1.00 22.34 82 ALA A N 8
ATOM 12440 C CA . ALA A 1 82 ? -7.357 6.770 5.592 1.00 55.34 82 ALA A CA 8
ATOM 12441 C C . ALA A 1 82 ? -7.128 5.418 6.286 1.00 13.34 82 ALA A C 8
ATOM 12442 O O . ALA A 1 82 ? -5.995 4.941 6.381 1.00 72.22 82 ALA A O 8
ATOM 12449 N N . THR A 1 83 ? -8.243 4.789 6.690 1.00 34.44 83 THR A N 8
ATOM 12450 C CA . THR A 1 83 ? -8.255 3.459 7.321 1.00 21.24 83 THR A CA 8
ATOM 12451 C C . THR A 1 83 ? -7.698 2.392 6.351 1.00 54.15 83 THR A C 8
ATOM 12452 O O . THR A 1 83 ? -6.956 1.495 6.760 1.00 23.41 83 THR A O 8
ATOM 12463 N N . ARG A 1 84 ? -8.048 2.545 5.057 1.00 75.13 84 ARG A N 8
ATOM 12464 C CA . ARG A 1 84 ? -7.618 1.645 3.967 1.00 4.32 84 ARG A CA 8
ATOM 12465 C C . ARG A 1 84 ? -6.084 1.669 3.806 1.00 2.04 84 ARG A C 8
ATOM 12466 O O . ARG A 1 84 ? -5.443 0.629 3.593 1.00 64.14 84 ARG A O 8
ATOM 12487 N N . TRP A 1 85 ? -5.523 2.883 3.932 1.00 54.42 85 TRP A N 8
ATOM 12488 C CA . TRP A 1 85 ? -4.080 3.132 3.840 1.00 34.35 85 TRP A CA 8
ATOM 12489 C C . TRP A 1 85 ? -3.341 2.532 5.054 1.00 51.13 85 TRP A C 8
ATOM 12490 O O . TRP A 1 85 ? -2.219 2.038 4.916 1.00 10.34 85 TRP A O 8
ATOM 12511 N N . GLN A 1 86 ? -3.980 2.601 6.237 1.00 3.54 86 GLN A N 8
ATOM 12512 C CA . GLN A 1 86 ? -3.411 2.074 7.499 1.00 24.25 86 GLN A CA 8
ATOM 12513 C C . GLN A 1 86 ? -3.225 0.551 7.422 1.00 51.32 86 GLN A C 8
ATOM 12514 O O . GLN A 1 86 ? -2.215 0.021 7.894 1.00 73.53 86 GLN A O 8
ATOM 12528 N N . GLU A 1 87 ? -4.210 -0.126 6.803 1.00 32.34 87 GLU A N 8
ATOM 12529 C CA . GLU A 1 87 ? -4.160 -1.580 6.558 1.00 53.41 87 GLU A CA 8
ATOM 12530 C C . GLU A 1 87 ? -3.042 -1.910 5.560 1.00 5.53 87 GLU A C 8
ATOM 12531 O O . GLU A 1 87 ? -2.228 -2.791 5.813 1.00 42.35 87 GLU A O 8
ATOM 12543 N N . LEU A 1 88 ? -3.034 -1.161 4.435 1.00 73.32 88 LEU A N 8
ATOM 12544 C CA . LEU A 1 88 ? -2.064 -1.315 3.334 1.00 24.45 88 LEU A CA 8
ATOM 12545 C C . LEU A 1 88 ? -0.614 -1.263 3.856 1.00 72.35 88 LEU A C 8
ATOM 12546 O O . LEU A 1 88 ? 0.112 -2.247 3.770 1.00 2.12 88 LEU A O 8
ATOM 12562 N N . THR A 1 89 ? -0.248 -0.121 4.455 1.00 2.04 89 THR A N 8
ATOM 12563 C CA . THR A 1 89 ? 1.116 0.149 4.936 1.00 12.22 89 THR A CA 8
ATOM 12564 C C . THR A 1 89 ? 1.552 -0.866 6.028 1.00 50.14 89 THR A C 8
ATOM 12565 O O . THR A 1 89 ? 2.684 -1.368 5.987 1.00 31.43 89 THR A O 8
ATOM 12576 N N . GLN A 1 90 ? 0.630 -1.184 6.969 1.00 75.44 90 GLN A N 8
ATOM 12577 C CA . GLN A 1 90 ? 0.896 -2.125 8.087 1.00 23.54 90 GLN A CA 8
ATOM 12578 C C . GLN A 1 90 ? 1.199 -3.532 7.544 1.00 23.14 90 GLN A C 8
ATOM 12579 O O . GLN A 1 90 ? 2.187 -4.166 7.934 1.00 42.30 90 GLN A O 8
ATOM 12593 N N . GLU A 1 91 ? 0.326 -4.002 6.644 1.00 75.53 91 GLU A N 8
ATOM 12594 C CA . GLU A 1 91 ? 0.417 -5.343 6.058 1.00 22.40 91 GLU A CA 8
ATOM 12595 C C . GLU A 1 91 ? 1.620 -5.465 5.117 1.00 12.23 91 GLU A C 8
ATOM 12596 O O . GLU A 1 91 ? 2.225 -6.517 5.067 1.00 13.22 91 GLU A O 8
ATOM 12608 N N . VAL A 1 92 ? 2.015 -4.373 4.435 1.00 24.21 92 VAL A N 8
ATOM 12609 C CA . VAL A 1 92 ? 3.247 -4.360 3.604 1.00 2.21 92 VAL A CA 8
ATOM 12610 C C . VAL A 1 92 ? 4.495 -4.578 4.498 1.00 51.25 92 VAL A C 8
ATOM 12611 O O . VAL A 1 92 ? 5.458 -5.240 4.083 1.00 31.10 92 VAL A O 8
ATOM 12624 N N . ARG A 1 93 ? 4.446 -4.044 5.740 1.00 2.05 93 ARG A N 8
ATOM 12625 C CA . ARG A 1 93 ? 5.486 -4.306 6.765 1.00 20.43 93 ARG A CA 8
ATOM 12626 C C . ARG A 1 93 ? 5.462 -5.783 7.211 1.00 74.03 93 ARG A C 8
ATOM 12627 O O . ARG A 1 93 ? 6.504 -6.328 7.590 1.00 41.21 93 ARG A O 8
ATOM 12648 N N . GLU A 1 94 ? 4.260 -6.407 7.185 1.00 23.45 94 GLU A N 8
ATOM 12649 C CA . GLU A 1 94 ? 4.105 -7.849 7.464 1.00 42.52 94 GLU A CA 8
ATOM 12650 C C . GLU A 1 94 ? 4.773 -8.697 6.365 1.00 62.24 94 GLU A C 8
ATOM 12651 O O . GLU A 1 94 ? 5.486 -9.631 6.693 1.00 4.52 94 GLU A O 8
ATOM 12663 N N . LEU A 1 95 ? 4.556 -8.359 5.068 1.00 74.24 95 LEU A N 8
ATOM 12664 C CA . LEU A 1 95 ? 5.216 -9.077 3.932 1.00 21.41 95 LEU A CA 8
ATOM 12665 C C . LEU A 1 95 ? 6.745 -8.927 4.026 1.00 4.41 95 LEU A C 8
ATOM 12666 O O . LEU A 1 95 ? 7.501 -9.891 3.806 1.00 61.41 95 LEU A O 8
ATOM 12682 N N . TYR A 1 96 ? 7.165 -7.706 4.397 1.00 23.55 96 TYR A N 8
ATOM 12683 C CA . TYR A 1 96 ? 8.572 -7.372 4.678 1.00 1.12 96 TYR A CA 8
ATOM 12684 C C . TYR A 1 96 ? 9.117 -8.288 5.797 1.00 65.31 96 TYR A C 8
ATOM 12685 O O . TYR A 1 96 ? 10.258 -8.729 5.732 1.00 31.40 96 TYR A O 8
ATOM 12703 N N . ALA A 1 97 ? 8.258 -8.559 6.797 1.00 4.23 97 ALA A N 8
ATOM 12704 C CA . ALA A 1 97 ? 8.584 -9.414 7.959 1.00 14.35 97 ALA A CA 8
ATOM 12705 C C . ALA A 1 97 ? 8.408 -10.921 7.645 1.00 10.23 97 ALA A C 8
ATOM 12706 O O . ALA A 1 97 ? 8.875 -11.767 8.409 1.00 64.25 97 ALA A O 8
ATOM 12713 N N . TYR A 1 98 ? 7.710 -11.253 6.535 1.00 50.23 98 TYR A N 8
ATOM 12714 C CA . TYR A 1 98 ? 7.540 -12.657 6.066 1.00 53.42 98 TYR A CA 8
ATOM 12715 C C . TYR A 1 98 ? 8.700 -13.062 5.149 1.00 11.43 98 TYR A C 8
ATOM 12716 O O . TYR A 1 98 ? 8.902 -14.251 4.883 1.00 72.15 98 TYR A O 8
ATOM 12734 N N . LEU A 1 99 ? 9.441 -12.063 4.648 1.00 10.23 99 LEU A N 8
ATOM 12735 C CA . LEU A 1 99 ? 10.583 -12.277 3.745 1.00 51.24 99 LEU A CA 8
ATOM 12736 C C . LEU A 1 99 ? 11.910 -12.083 4.488 1.00 64.13 99 LEU A C 8
ATOM 12737 O O . LEU A 1 99 ? 12.827 -12.898 4.354 1.00 63.43 99 LEU A O 8
ATOM 12753 N N . GLY A 1 100 ? 11.990 -11.019 5.290 1.00 73.00 100 GLY A N 8
ATOM 12754 C CA . GLY A 1 100 ? 13.219 -10.647 5.986 1.00 40.52 100 GLY A CA 8
ATOM 12755 C C . GLY A 1 100 ? 12.957 -9.758 7.201 1.00 44.31 100 GLY A C 8
ATOM 12756 O O . GLY A 1 100 ? 13.770 -8.850 7.474 1.00 70.30 100 GLY A O 8
ATOM 12761 N N . MET A 1 1 ? 1.667 -18.642 7.626 1.00 54.14 1 MET A N 9
ATOM 12762 C CA . MET A 1 1 ? 2.303 -17.497 6.944 1.00 31.50 1 MET A CA 9
ATOM 12763 C C . MET A 1 1 ? 1.473 -17.129 5.691 1.00 23.21 1 MET A C 9
ATOM 12764 O O . MET A 1 1 ? 1.699 -17.664 4.598 1.00 73.33 1 MET A O 9
ATOM 12780 N N . ASP A 1 2 ? 0.429 -16.283 5.897 1.00 13.03 2 ASP A N 9
ATOM 12781 C CA . ASP A 1 2 ? -0.454 -15.783 4.808 1.00 53.44 2 ASP A CA 9
ATOM 12782 C C . ASP A 1 2 ? 0.174 -14.573 4.093 1.00 1.42 2 ASP A C 9
ATOM 12783 O O . ASP A 1 2 ? -0.268 -13.425 4.267 1.00 24.45 2 ASP A O 9
ATOM 12792 N N . PHE A 1 3 ? 1.256 -14.836 3.342 1.00 15.31 3 PHE A N 9
ATOM 12793 C CA . PHE A 1 3 ? 1.936 -13.824 2.524 1.00 74.40 3 PHE A CA 9
ATOM 12794 C C . PHE A 1 3 ? 1.019 -13.326 1.386 1.00 25.05 3 PHE A C 9
ATOM 12795 O O . PHE A 1 3 ? 0.589 -12.167 1.376 1.00 2.32 3 PHE A O 9
ATOM 12812 N N . THR A 1 4 ? 0.706 -14.249 0.470 1.00 30.33 4 THR A N 9
ATOM 12813 C CA . THR A 1 4 ? -0.020 -13.963 -0.770 1.00 34.21 4 THR A CA 9
ATOM 12814 C C . THR A 1 4 ? -1.422 -13.390 -0.476 1.00 4.24 4 THR A C 9
ATOM 12815 O O . THR A 1 4 ? -1.828 -12.411 -1.097 1.00 12.44 4 THR A O 9
ATOM 12826 N N . GLU A 1 5 ? -2.100 -13.975 0.532 1.00 65.13 5 GLU A N 9
ATOM 12827 C CA . GLU A 1 5 ? -3.445 -13.548 0.986 1.00 24.40 5 GLU A CA 9
ATOM 12828 C C . GLU A 1 5 ? -3.459 -12.066 1.415 1.00 3.44 5 GLU A C 9
ATOM 12829 O O . GLU A 1 5 ? -4.408 -11.341 1.113 1.00 51.24 5 GLU A O 9
ATOM 12841 N N . ARG A 1 6 ? -2.397 -11.627 2.109 1.00 22.24 6 ARG A N 9
ATOM 12842 C CA . ARG A 1 6 ? -2.254 -10.217 2.529 1.00 42.25 6 ARG A CA 9
ATOM 12843 C C . ARG A 1 6 ? -2.035 -9.290 1.324 1.00 13.12 6 ARG A C 9
ATOM 12844 O O . ARG A 1 6 ? -2.543 -8.182 1.331 1.00 31.42 6 ARG A O 9
ATOM 12865 N N . LEU A 1 7 ? -1.281 -9.756 0.301 1.00 43.41 7 LEU A N 9
ATOM 12866 C CA . LEU A 1 7 ? -1.089 -8.987 -0.957 1.00 65.24 7 LEU A CA 9
ATOM 12867 C C . LEU A 1 7 ? -2.449 -8.711 -1.633 1.00 41.33 7 LEU A C 9
ATOM 12868 O O . LEU A 1 7 ? -2.668 -7.620 -2.160 1.00 54.44 7 LEU A O 9
ATOM 12884 N N . ASP A 1 8 ? -3.342 -9.721 -1.597 1.00 51.54 8 ASP A N 9
ATOM 12885 C CA . ASP A 1 8 ? -4.750 -9.576 -2.036 1.00 72.23 8 ASP A CA 9
ATOM 12886 C C . ASP A 1 8 ? -5.450 -8.413 -1.297 1.00 43.03 8 ASP A C 9
ATOM 12887 O O . ASP A 1 8 ? -6.090 -7.576 -1.941 1.00 32.14 8 ASP A O 9
ATOM 12896 N N . ARG A 1 9 ? -5.290 -8.358 0.053 1.00 74.44 9 ARG A N 9
ATOM 12897 C CA . ARG A 1 9 ? -5.845 -7.250 0.885 1.00 74.45 9 ARG A CA 9
ATOM 12898 C C . ARG A 1 9 ? -5.288 -5.892 0.433 1.00 42.24 9 ARG A C 9
ATOM 12899 O O . ARG A 1 9 ? -6.055 -4.955 0.202 1.00 13.23 9 ARG A O 9
ATOM 12920 N N . LEU A 1 10 ? -3.945 -5.828 0.294 1.00 44.42 10 LEU A N 9
ATOM 12921 C CA . LEU A 1 10 ? -3.202 -4.583 -0.001 1.00 24.12 10 LEU A CA 9
ATOM 12922 C C . LEU A 1 10 ? -3.671 -3.953 -1.322 1.00 0.23 10 LEU A C 9
ATOM 12923 O O . LEU A 1 10 ? -3.842 -2.735 -1.406 1.00 34.42 10 LEU A O 9
ATOM 12939 N N . VAL A 1 11 ? -3.873 -4.818 -2.333 1.00 4.54 11 VAL A N 9
ATOM 12940 C CA . VAL A 1 11 ? -4.372 -4.424 -3.660 1.00 45.11 11 VAL A CA 9
ATOM 12941 C C . VAL A 1 11 ? -5.804 -3.864 -3.555 1.00 63.14 11 VAL A C 9
ATOM 12942 O O . VAL A 1 11 ? -6.096 -2.829 -4.143 1.00 44.33 11 VAL A O 9
ATOM 12955 N N . LYS A 1 12 ? -6.661 -4.530 -2.754 1.00 14.03 12 LYS A N 9
ATOM 12956 C CA . LYS A 1 12 ? -8.073 -4.113 -2.559 1.00 13.12 12 LYS A CA 9
ATOM 12957 C C . LYS A 1 12 ? -8.166 -2.730 -1.877 1.00 1.20 12 LYS A C 9
ATOM 12958 O O . LYS A 1 12 ? -8.998 -1.907 -2.265 1.00 53.11 12 LYS A O 9
ATOM 12977 N N . TYR A 1 13 ? -7.283 -2.483 -0.882 1.00 32.11 13 TYR A N 9
ATOM 12978 C CA . TYR A 1 13 ? -7.227 -1.191 -0.160 1.00 44.21 13 TYR A CA 9
ATOM 12979 C C . TYR A 1 13 ? -6.779 -0.086 -1.113 1.00 0.23 13 TYR A C 9
ATOM 12980 O O . TYR A 1 13 ? -7.417 0.962 -1.220 1.00 22.11 13 TYR A O 9
ATOM 12998 N N . ALA A 1 14 ? -5.681 -0.378 -1.820 1.00 2.14 14 ALA A N 9
ATOM 12999 C CA . ALA A 1 14 ? -5.055 0.535 -2.775 1.00 43.12 14 ALA A CA 9
ATOM 13000 C C . ALA A 1 14 ? -5.959 0.800 -4.002 1.00 22.42 14 ALA A C 9
ATOM 13001 O O . ALA A 1 14 ? -5.815 1.826 -4.665 1.00 40.24 14 ALA A O 9
ATOM 13008 N N . LYS A 1 15 ? -6.888 -0.130 -4.288 1.00 43.14 15 LYS A N 9
ATOM 13009 C CA . LYS A 1 15 ? -7.926 0.074 -5.315 1.00 25.44 15 LYS A CA 9
ATOM 13010 C C . LYS A 1 15 ? -8.953 1.103 -4.830 1.00 5.43 15 LYS A C 9
ATOM 13011 O O . LYS A 1 15 ? -9.302 2.004 -5.576 1.00 11.43 15 LYS A O 9
ATOM 13030 N N . GLU A 1 16 ? -9.391 0.972 -3.566 1.00 41.15 16 GLU A N 9
ATOM 13031 C CA . GLU A 1 16 ? -10.392 1.878 -2.956 1.00 45.32 16 GLU A CA 9
ATOM 13032 C C . GLU A 1 16 ? -9.866 3.321 -2.839 1.00 43.53 16 GLU A C 9
ATOM 13033 O O . GLU A 1 16 ? -10.609 4.283 -3.080 1.00 75.13 16 GLU A O 9
ATOM 13045 N N . ILE A 1 17 ? -8.578 3.451 -2.482 1.00 13.34 17 ILE A N 9
ATOM 13046 C CA . ILE A 1 17 ? -7.915 4.748 -2.316 1.00 74.22 17 ILE A CA 9
ATOM 13047 C C . ILE A 1 17 ? -7.708 5.417 -3.691 1.00 34.11 17 ILE A C 9
ATOM 13048 O O . ILE A 1 17 ? -8.202 6.525 -3.917 1.00 22.21 17 ILE A O 9
ATOM 13064 N N . ALA A 1 18 ? -7.046 4.695 -4.621 1.00 2.15 18 ALA A N 9
ATOM 13065 C CA . ALA A 1 18 ? -6.777 5.193 -5.991 1.00 73.41 18 ALA A CA 9
ATOM 13066 C C . ALA A 1 18 ? -8.087 5.536 -6.749 1.00 10.52 18 ALA A C 9
ATOM 13067 O O . ALA A 1 18 ? -8.115 6.476 -7.539 1.00 12.11 18 ALA A O 9
ATOM 13074 N N . LYS A 1 19 ? -9.160 4.769 -6.462 1.00 24.21 19 LYS A N 9
ATOM 13075 C CA . LYS A 1 19 ? -10.503 4.962 -7.063 1.00 62.02 19 LYS A CA 9
ATOM 13076 C C . LYS A 1 19 ? -11.124 6.285 -6.603 1.00 41.42 19 LYS A C 9
ATOM 13077 O O . LYS A 1 19 ? -11.650 7.042 -7.418 1.00 1.44 19 LYS A O 9
ATOM 13096 N N . TRP A 1 20 ? -11.045 6.546 -5.287 1.00 71.41 20 TRP A N 9
ATOM 13097 C CA . TRP A 1 20 ? -11.682 7.721 -4.671 1.00 34.04 20 TRP A CA 9
ATOM 13098 C C . TRP A 1 20 ? -10.994 9.017 -5.136 1.00 23.25 20 TRP A C 9
ATOM 13099 O O . TRP A 1 20 ? -11.666 10.010 -5.384 1.00 25.31 20 TRP A O 9
ATOM 13120 N N . TYR A 1 21 ? -9.655 8.992 -5.260 1.00 70.24 21 TYR A N 9
ATOM 13121 C CA . TYR A 1 21 ? -8.877 10.154 -5.745 1.00 42.22 21 TYR A CA 9
ATOM 13122 C C . TYR A 1 21 ? -9.073 10.350 -7.260 1.00 71.42 21 TYR A C 9
ATOM 13123 O O . TYR A 1 21 ? -9.095 11.482 -7.737 1.00 64.32 21 TYR A O 9
ATOM 13141 N N . LYS A 1 22 ? -9.263 9.238 -7.994 1.00 42.20 22 LYS A N 9
ATOM 13142 C CA . LYS A 1 22 ? -9.668 9.260 -9.412 1.00 33.53 22 LYS A CA 9
ATOM 13143 C C . LYS A 1 22 ? -11.033 9.978 -9.560 1.00 5.14 22 LYS A C 9
ATOM 13144 O O . LYS A 1 22 ? -11.236 10.753 -10.496 1.00 61.22 22 LYS A O 9
ATOM 13163 N N . GLU A 1 23 ? -11.939 9.729 -8.596 1.00 3.21 23 GLU A N 9
ATOM 13164 C CA . GLU A 1 23 ? -13.259 10.390 -8.521 1.00 11.32 23 GLU A CA 9
ATOM 13165 C C . GLU A 1 23 ? -13.135 11.865 -8.088 1.00 25.14 23 GLU A C 9
ATOM 13166 O O . GLU A 1 23 ? -13.882 12.723 -8.568 1.00 71.13 23 GLU A O 9
ATOM 13178 N N . SER A 1 24 ? -12.171 12.151 -7.198 1.00 31.13 24 SER A N 9
ATOM 13179 C CA . SER A 1 24 ? -11.948 13.498 -6.641 1.00 23.30 24 SER A CA 9
ATOM 13180 C C . SER A 1 24 ? -11.201 14.430 -7.628 1.00 64.13 24 SER A C 9
ATOM 13181 O O . SER A 1 24 ? -11.013 15.615 -7.333 1.00 64.12 24 SER A O 9
ATOM 13189 N N . GLY A 1 25 ? -10.805 13.896 -8.801 1.00 13.24 25 GLY A N 9
ATOM 13190 C CA . GLY A 1 25 ? -10.102 14.676 -9.831 1.00 25.03 25 GLY A CA 9
ATOM 13191 C C . GLY A 1 25 ? -8.615 14.848 -9.548 1.00 21.00 25 GLY A C 9
ATOM 13192 O O . GLY A 1 25 ? -7.978 15.761 -10.089 1.00 52.33 25 GLY A O 9
ATOM 13196 N N . ASP A 1 26 ? -8.076 13.974 -8.686 1.00 2.10 26 ASP A N 9
ATOM 13197 C CA . ASP A 1 26 ? -6.639 13.914 -8.355 1.00 1.23 26 ASP A CA 9
ATOM 13198 C C . ASP A 1 26 ? -6.027 12.662 -9.020 1.00 15.10 26 ASP A C 9
ATOM 13199 O O . ASP A 1 26 ? -6.144 11.551 -8.473 1.00 62.45 26 ASP A O 9
ATOM 13208 N N . PRO A 1 27 ? -5.398 12.804 -10.230 1.00 2.53 27 PRO A N 9
ATOM 13209 C CA . PRO A 1 27 ? -4.785 11.662 -10.928 1.00 40.32 27 PRO A CA 9
ATOM 13210 C C . PRO A 1 27 ? -3.420 11.280 -10.326 1.00 2.11 27 PRO A C 9
ATOM 13211 O O . PRO A 1 27 ? -3.037 10.126 -10.383 1.00 45.43 27 PRO A O 9
ATOM 13222 N N . ASP A 1 28 ? -2.729 12.260 -9.712 1.00 23.40 28 ASP A N 9
ATOM 13223 C CA . ASP A 1 28 ? -1.333 12.115 -9.246 1.00 3.12 28 ASP A CA 9
ATOM 13224 C C . ASP A 1 28 ? -1.259 11.219 -8.006 1.00 22.31 28 ASP A C 9
ATOM 13225 O O . ASP A 1 28 ? -0.470 10.272 -7.976 1.00 42.24 28 ASP A O 9
ATOM 13234 N N . PHE A 1 29 ? -2.114 11.515 -7.004 1.00 3.32 29 PHE A N 9
ATOM 13235 C CA . PHE A 1 29 ? -2.210 10.725 -5.756 1.00 14.50 29 PHE A CA 9
ATOM 13236 C C . PHE A 1 29 ? -2.720 9.313 -6.093 1.00 72.53 29 PHE A C 9
ATOM 13237 O O . PHE A 1 29 ? -2.197 8.322 -5.581 1.00 34.02 29 PHE A O 9
ATOM 13254 N N . ALA A 1 30 ? -3.730 9.251 -6.988 1.00 61.13 30 ALA A N 9
ATOM 13255 C CA . ALA A 1 30 ? -4.304 7.986 -7.478 1.00 2.25 30 ALA A CA 9
ATOM 13256 C C . ALA A 1 30 ? -3.216 7.097 -8.135 1.00 65.05 30 ALA A C 9
ATOM 13257 O O . ALA A 1 30 ? -3.161 5.895 -7.888 1.00 32.32 30 ALA A O 9
ATOM 13264 N N . ASN A 1 31 ? -2.358 7.724 -8.971 1.00 25.21 31 ASN A N 9
ATOM 13265 C CA . ASN A 1 31 ? -1.222 7.053 -9.654 1.00 0.01 31 ASN A CA 9
ATOM 13266 C C . ASN A 1 31 ? -0.121 6.631 -8.672 1.00 31.31 31 ASN A C 9
ATOM 13267 O O . ASN A 1 31 ? 0.577 5.650 -8.925 1.00 20.12 31 ASN A O 9
ATOM 13278 N N . SER A 1 32 ? 0.049 7.386 -7.577 1.00 20.40 32 SER A N 9
ATOM 13279 C CA . SER A 1 32 ? 1.002 7.032 -6.506 1.00 1.55 32 SER A CA 9
ATOM 13280 C C . SER A 1 32 ? 0.586 5.703 -5.846 1.00 23.52 32 SER A C 9
ATOM 13281 O O . SER A 1 32 ? 1.413 4.805 -5.626 1.00 53.20 32 SER A O 9
ATOM 13289 N N . VAL A 1 33 ? -0.720 5.585 -5.580 1.00 14.34 33 VAL A N 9
ATOM 13290 C CA . VAL A 1 33 ? -1.322 4.385 -4.977 1.00 63.34 33 VAL A CA 9
ATOM 13291 C C . VAL A 1 33 ? -1.412 3.231 -6.020 1.00 43.55 33 VAL A C 9
ATOM 13292 O O . VAL A 1 33 ? -1.417 2.046 -5.661 1.00 53.44 33 VAL A O 9
ATOM 13305 N N . ASP A 1 34 ? -1.436 3.606 -7.315 1.00 61.13 34 ASP A N 9
ATOM 13306 C CA . ASP A 1 34 ? -1.412 2.660 -8.459 1.00 12.43 34 ASP A CA 9
ATOM 13307 C C . ASP A 1 34 ? 0.026 2.136 -8.706 1.00 65.32 34 ASP A C 9
ATOM 13308 O O . ASP A 1 34 ? 0.220 1.022 -9.207 1.00 11.33 34 ASP A O 9
ATOM 13317 N N . ASN A 1 35 ? 1.022 2.962 -8.338 1.00 74.21 35 ASN A N 9
ATOM 13318 C CA . ASN A 1 35 ? 2.452 2.585 -8.349 1.00 33.03 35 ASN A CA 9
ATOM 13319 C C . ASN A 1 35 ? 2.679 1.488 -7.297 1.00 71.44 35 ASN A C 9
ATOM 13320 O O . ASN A 1 35 ? 3.406 0.511 -7.546 1.00 72.03 35 ASN A O 9
ATOM 13331 N N . VAL A 1 36 ? 2.004 1.645 -6.137 1.00 44.55 36 VAL A N 9
ATOM 13332 C CA . VAL A 1 36 ? 2.004 0.629 -5.075 1.00 63.45 36 VAL A CA 9
ATOM 13333 C C . VAL A 1 36 ? 1.394 -0.685 -5.622 1.00 4.43 36 VAL A C 9
ATOM 13334 O O . VAL A 1 36 ? 1.998 -1.735 -5.465 1.00 71.13 36 VAL A O 9
ATOM 13347 N N . LEU A 1 37 ? 0.236 -0.583 -6.327 1.00 63.22 37 LEU A N 9
ATOM 13348 C CA . LEU A 1 37 ? -0.472 -1.740 -6.951 1.00 64.10 37 LEU A CA 9
ATOM 13349 C C . LEU A 1 37 ? 0.446 -2.607 -7.839 1.00 10.34 37 LEU A C 9
ATOM 13350 O O . LEU A 1 37 ? 0.472 -3.835 -7.697 1.00 20.31 37 LEU A O 9
ATOM 13366 N N . GLY A 1 38 ? 1.154 -1.949 -8.775 1.00 65.33 38 GLY A N 9
ATOM 13367 C CA . GLY A 1 38 ? 2.080 -2.632 -9.680 1.00 23.24 38 GLY A CA 9
ATOM 13368 C C . GLY A 1 38 ? 3.195 -3.368 -8.938 1.00 12.04 38 GLY A C 9
ATOM 13369 O O . GLY A 1 38 ? 3.610 -4.470 -9.335 1.00 55.34 38 GLY A O 9
ATOM 13373 N N . HIS A 1 39 ? 3.687 -2.742 -7.853 1.00 40.23 39 HIS A N 9
ATOM 13374 C CA . HIS A 1 39 ? 4.676 -3.359 -6.957 1.00 71.31 39 HIS A CA 9
ATOM 13375 C C . HIS A 1 39 ? 4.083 -4.589 -6.247 1.00 3.41 39 HIS A C 9
ATOM 13376 O O . HIS A 1 39 ? 4.729 -5.612 -6.169 1.00 20.12 39 HIS A O 9
ATOM 13391 N N . LEU A 1 40 ? 2.828 -4.485 -5.781 1.00 52.24 40 LEU A N 9
ATOM 13392 C CA . LEU A 1 40 ? 2.132 -5.583 -5.062 1.00 21.24 40 LEU A CA 9
ATOM 13393 C C . LEU A 1 40 ? 1.955 -6.818 -5.979 1.00 74.31 40 LEU A C 9
ATOM 13394 O O . LEU A 1 40 ? 1.937 -7.959 -5.501 1.00 2.33 40 LEU A O 9
ATOM 13410 N N . GLU A 1 41 ? 1.844 -6.559 -7.298 1.00 21.33 41 GLU A N 9
ATOM 13411 C CA . GLU A 1 41 ? 1.832 -7.603 -8.334 1.00 3.15 41 GLU A CA 9
ATOM 13412 C C . GLU A 1 41 ? 3.180 -8.333 -8.394 1.00 51.14 41 GLU A C 9
ATOM 13413 O O . GLU A 1 41 ? 3.225 -9.558 -8.268 1.00 63.14 41 GLU A O 9
ATOM 13425 N N . ASN A 1 42 ? 4.282 -7.568 -8.556 1.00 71.42 42 ASN A N 9
ATOM 13426 C CA . ASN A 1 42 ? 5.623 -8.156 -8.771 1.00 51.12 42 ASN A CA 9
ATOM 13427 C C . ASN A 1 42 ? 6.207 -8.773 -7.478 1.00 52.23 42 ASN A C 9
ATOM 13428 O O . ASN A 1 42 ? 7.097 -9.605 -7.562 1.00 40.43 42 ASN A O 9
ATOM 13439 N N . ILE A 1 43 ? 5.701 -8.354 -6.296 1.00 2.15 43 ILE A N 9
ATOM 13440 C CA . ILE A 1 43 ? 6.010 -8.998 -4.988 1.00 20.41 43 ILE A CA 9
ATOM 13441 C C . ILE A 1 43 ? 5.373 -10.408 -4.912 1.00 75.21 43 ILE A C 9
ATOM 13442 O O . ILE A 1 43 ? 6.071 -11.415 -4.725 1.00 33.01 43 ILE A O 9
ATOM 13458 N N . ARG A 1 44 ? 4.029 -10.434 -5.067 1.00 75.44 44 ARG A N 9
ATOM 13459 C CA . ARG A 1 44 ? 3.195 -11.647 -4.933 1.00 21.42 44 ARG A CA 9
ATOM 13460 C C . ARG A 1 44 ? 3.605 -12.710 -5.970 1.00 65.01 44 ARG A C 9
ATOM 13461 O O . ARG A 1 44 ? 3.773 -13.891 -5.630 1.00 12.12 44 ARG A O 9
ATOM 13482 N N . LYS A 1 45 ? 3.799 -12.261 -7.223 1.00 51.23 45 LYS A N 9
ATOM 13483 C CA . LYS A 1 45 ? 4.239 -13.124 -8.330 1.00 71.23 45 LYS A CA 9
ATOM 13484 C C . LYS A 1 45 ? 5.672 -13.641 -8.126 1.00 74.22 45 LYS A C 9
ATOM 13485 O O . LYS A 1 45 ? 5.904 -14.823 -8.343 1.00 11.41 45 LYS A O 9
ATOM 13504 N N . ALA A 1 46 ? 6.618 -12.767 -7.701 1.00 24.03 46 ALA A N 9
ATOM 13505 C CA . ALA A 1 46 ? 8.043 -13.158 -7.511 1.00 13.20 46 ALA A CA 9
ATOM 13506 C C . ALA A 1 46 ? 8.175 -14.312 -6.509 1.00 12.20 46 ALA A C 9
ATOM 13507 O O . ALA A 1 46 ? 8.839 -15.316 -6.782 1.00 41.34 46 ALA A O 9
ATOM 13514 N N . PHE A 1 47 ? 7.471 -14.164 -5.378 1.00 45.43 47 PHE A N 9
ATOM 13515 C CA . PHE A 1 47 ? 7.518 -15.115 -4.261 1.00 73.54 47 PHE A CA 9
ATOM 13516 C C . PHE A 1 47 ? 6.927 -16.478 -4.682 1.00 44.13 47 PHE A C 9
ATOM 13517 O O . PHE A 1 47 ? 7.489 -17.535 -4.367 1.00 72.30 47 PHE A O 9
ATOM 13534 N N . LYS A 1 48 ? 5.806 -16.423 -5.423 1.00 44.51 48 LYS A N 9
ATOM 13535 C CA . LYS A 1 48 ? 5.153 -17.611 -6.021 1.00 43.33 48 LYS A CA 9
ATOM 13536 C C . LYS A 1 48 ? 6.045 -18.270 -7.097 1.00 31.14 48 LYS A C 9
ATOM 13537 O O . LYS A 1 48 ? 6.021 -19.491 -7.264 1.00 45.41 48 LYS A O 9
ATOM 13556 N N . HIS A 1 49 ? 6.832 -17.452 -7.817 1.00 63.30 49 HIS A N 9
ATOM 13557 C CA . HIS A 1 49 ? 7.762 -17.934 -8.866 1.00 60.42 49 HIS A CA 9
ATOM 13558 C C . HIS A 1 49 ? 9.107 -18.391 -8.263 1.00 41.31 49 HIS A C 9
ATOM 13559 O O . HIS A 1 49 ? 10.047 -18.695 -9.000 1.00 45.13 49 HIS A O 9
ATOM 13574 N N . GLY A 1 50 ? 9.169 -18.469 -6.917 1.00 52.54 50 GLY A N 9
ATOM 13575 C CA . GLY A 1 50 ? 10.345 -18.966 -6.207 1.00 4.40 50 GLY A CA 9
ATOM 13576 C C . GLY A 1 50 ? 11.464 -17.941 -6.162 1.00 34.21 50 GLY A C 9
ATOM 13577 O O . GLY A 1 50 ? 12.596 -18.218 -6.577 1.00 71.44 50 GLY A O 9
ATOM 13581 N N . ASP A 1 51 ? 11.127 -16.735 -5.689 1.00 4.44 51 ASP A N 9
ATOM 13582 C CA . ASP A 1 51 ? 12.089 -15.644 -5.470 1.00 74.22 51 ASP A CA 9
ATOM 13583 C C . ASP A 1 51 ? 11.785 -14.945 -4.125 1.00 52.34 51 ASP A C 9
ATOM 13584 O O . ASP A 1 51 ? 10.690 -14.397 -3.950 1.00 34.32 51 ASP A O 9
ATOM 13593 N N . PRO A 1 52 ? 12.716 -15.015 -3.128 1.00 74.20 52 PRO A N 9
ATOM 13594 C CA . PRO A 1 52 ? 12.660 -14.146 -1.936 1.00 54.14 52 PRO A CA 9
ATOM 13595 C C . PRO A 1 52 ? 13.385 -12.788 -2.146 1.00 0.32 52 PRO A C 9
ATOM 13596 O O . PRO A 1 52 ? 12.946 -11.770 -1.613 1.00 72.02 52 PRO A O 9
ATOM 13607 N N . ALA A 1 53 ? 14.470 -12.794 -2.956 1.00 20.42 53 ALA A N 9
ATOM 13608 C CA . ALA A 1 53 ? 15.413 -11.662 -3.092 1.00 61.52 53 ALA A CA 9
ATOM 13609 C C . ALA A 1 53 ? 14.740 -10.378 -3.631 1.00 44.25 53 ALA A C 9
ATOM 13610 O O . ALA A 1 53 ? 14.700 -9.348 -2.932 1.00 74.14 53 ALA A O 9
ATOM 13617 N N . ARG A 1 54 ? 14.188 -10.451 -4.865 1.00 65.22 54 ARG A N 9
ATOM 13618 C CA . ARG A 1 54 ? 13.553 -9.288 -5.518 1.00 31.31 54 ARG A CA 9
ATOM 13619 C C . ARG A 1 54 ? 12.264 -8.920 -4.770 1.00 25.22 54 ARG A C 9
ATOM 13620 O O . ARG A 1 54 ? 11.911 -7.754 -4.699 1.00 53.42 54 ARG A O 9
ATOM 13641 N N . ALA A 1 55 ? 11.587 -9.941 -4.205 1.00 62.20 55 ALA A N 9
ATOM 13642 C CA . ALA A 1 55 ? 10.329 -9.773 -3.455 1.00 52.10 55 ALA A CA 9
ATOM 13643 C C . ALA A 1 55 ? 10.525 -8.811 -2.263 1.00 62.10 55 ALA A C 9
ATOM 13644 O O . ALA A 1 55 ? 9.738 -7.880 -2.084 1.00 63.10 55 ALA A O 9
ATOM 13651 N N . MET A 1 56 ? 11.622 -9.018 -1.497 1.00 53.24 56 MET A N 9
ATOM 13652 C CA . MET A 1 56 ? 11.975 -8.164 -0.338 1.00 61.20 56 MET A CA 9
ATOM 13653 C C . MET A 1 56 ? 12.407 -6.759 -0.794 1.00 72.55 56 MET A C 9
ATOM 13654 O O . MET A 1 56 ? 12.154 -5.763 -0.098 1.00 54.02 56 MET A O 9
ATOM 13668 N N . ASP A 1 57 ? 13.034 -6.703 -1.983 1.00 63.35 57 ASP A N 9
ATOM 13669 C CA . ASP A 1 57 ? 13.463 -5.442 -2.620 1.00 2.11 57 ASP A CA 9
ATOM 13670 C C . ASP A 1 57 ? 12.231 -4.585 -2.940 1.00 32.14 57 ASP A C 9
ATOM 13671 O O . ASP A 1 57 ? 12.197 -3.390 -2.644 1.00 30.05 57 ASP A O 9
ATOM 13680 N N . HIS A 1 58 ? 11.210 -5.242 -3.518 1.00 33.14 58 HIS A N 9
ATOM 13681 C CA . HIS A 1 58 ? 9.983 -4.586 -3.992 1.00 50.51 58 HIS A CA 9
ATOM 13682 C C . HIS A 1 58 ? 9.111 -4.135 -2.808 1.00 4.21 58 HIS A C 9
ATOM 13683 O O . HIS A 1 58 ? 8.419 -3.126 -2.916 1.00 23.52 58 HIS A O 9
ATOM 13698 N N . VAL A 1 59 ? 9.143 -4.898 -1.689 1.00 54.42 59 VAL A N 9
ATOM 13699 C CA . VAL A 1 59 ? 8.465 -4.505 -0.431 1.00 41.10 59 VAL A CA 9
ATOM 13700 C C . VAL A 1 59 ? 9.113 -3.231 0.143 1.00 35.14 59 VAL A C 9
ATOM 13701 O O . VAL A 1 59 ? 8.408 -2.334 0.596 1.00 53.23 59 VAL A O 9
ATOM 13714 N N . SER A 1 60 ? 10.457 -3.155 0.083 1.00 51.50 60 SER A N 9
ATOM 13715 C CA . SER A 1 60 ? 11.218 -1.963 0.506 1.00 64.34 60 SER A CA 9
ATOM 13716 C C . SER A 1 60 ? 10.864 -0.744 -0.385 1.00 50.50 60 SER A C 9
ATOM 13717 O O . SER A 1 60 ? 10.781 0.388 0.105 1.00 31.22 60 SER A O 9
ATOM 13725 N N . ASN A 1 61 ? 10.639 -1.010 -1.690 1.00 1.23 61 ASN A N 9
ATOM 13726 C CA . ASN A 1 61 ? 10.202 0.011 -2.668 1.00 12.20 61 ASN A CA 9
ATOM 13727 C C . ASN A 1 61 ? 8.769 0.492 -2.348 1.00 43.52 61 ASN A C 9
ATOM 13728 O O . ASN A 1 61 ? 8.463 1.678 -2.507 1.00 54.21 61 ASN A O 9
ATOM 13739 N N . VAL A 1 62 ? 7.904 -0.440 -1.874 1.00 22.25 62 VAL A N 9
ATOM 13740 C CA . VAL A 1 62 ? 6.534 -0.117 -1.419 1.00 3.00 62 VAL A CA 9
ATOM 13741 C C . VAL A 1 62 ? 6.582 0.783 -0.177 1.00 25.50 62 VAL A C 9
ATOM 13742 O O . VAL A 1 62 ? 5.975 1.836 -0.188 1.00 34.43 62 VAL A O 9
ATOM 13755 N N . VAL A 1 63 ? 7.346 0.374 0.861 1.00 10.43 63 VAL A N 9
ATOM 13756 C CA . VAL A 1 63 ? 7.449 1.114 2.147 1.00 32.32 63 VAL A CA 9
ATOM 13757 C C . VAL A 1 63 ? 7.979 2.548 1.914 1.00 2.40 63 VAL A C 9
ATOM 13758 O O . VAL A 1 63 ? 7.518 3.501 2.554 1.00 73.11 63 VAL A O 9
ATOM 13771 N N . GLY A 1 64 ? 8.912 2.674 0.949 1.00 3.34 64 GLY A N 9
ATOM 13772 C CA . GLY A 1 64 ? 9.463 3.968 0.552 1.00 41.45 64 GLY A CA 9
ATOM 13773 C C . GLY A 1 64 ? 8.416 4.858 -0.119 1.00 10.52 64 GLY A C 9
ATOM 13774 O O . GLY A 1 64 ? 8.325 6.057 0.181 1.00 52.14 64 GLY A O 9
ATOM 13778 N N . SER A 1 65 ? 7.601 4.247 -1.011 1.00 62.53 65 SER A N 9
ATOM 13779 C CA . SER A 1 65 ? 6.531 4.950 -1.746 1.00 65.40 65 SER A CA 9
ATOM 13780 C C . SER A 1 65 ? 5.412 5.381 -0.786 1.00 2.55 65 SER A C 9
ATOM 13781 O O . SER A 1 65 ? 4.924 6.497 -0.888 1.00 31.32 65 SER A O 9
ATOM 13789 N N . LEU A 1 66 ? 5.060 4.482 0.164 1.00 35.32 66 LEU A N 9
ATOM 13790 C CA . LEU A 1 66 ? 4.009 4.714 1.174 1.00 63.03 66 LEU A CA 9
ATOM 13791 C C . LEU A 1 66 ? 4.371 5.943 2.003 1.00 63.43 66 LEU A C 9
ATOM 13792 O O . LEU A 1 66 ? 3.567 6.846 2.137 1.00 44.32 66 LEU A O 9
ATOM 13808 N N . ASP A 1 67 ? 5.624 5.961 2.491 1.00 55.33 67 ASP A N 9
ATOM 13809 C CA . ASP A 1 67 ? 6.221 7.071 3.270 1.00 3.24 67 ASP A CA 9
ATOM 13810 C C . ASP A 1 67 ? 6.111 8.418 2.524 1.00 73.54 67 ASP A C 9
ATOM 13811 O O . ASP A 1 67 ? 5.788 9.447 3.134 1.00 1.45 67 ASP A O 9
ATOM 13820 N N . SER A 1 68 ? 6.354 8.378 1.200 1.00 51.44 68 SER A N 9
ATOM 13821 C CA . SER A 1 68 ? 6.320 9.573 0.339 1.00 10.12 68 SER A CA 9
ATOM 13822 C C . SER A 1 68 ? 4.874 10.088 0.195 1.00 12.21 68 SER A C 9
ATOM 13823 O O . SER A 1 68 ? 4.623 11.298 0.246 1.00 12.50 68 SER A O 9
ATOM 13831 N N . ILE A 1 69 ? 3.931 9.140 0.036 1.00 51.42 69 ILE A N 9
ATOM 13832 C CA . ILE A 1 69 ? 2.495 9.436 -0.092 1.00 25.34 69 ILE A CA 9
ATOM 13833 C C . ILE A 1 69 ? 1.939 9.971 1.251 1.00 35.32 69 ILE A C 9
ATOM 13834 O O . ILE A 1 69 ? 1.100 10.848 1.253 1.00 53.00 69 ILE A O 9
ATOM 13850 N N . GLN A 1 70 ? 2.459 9.436 2.370 1.00 54.23 70 GLN A N 9
ATOM 13851 C CA . GLN A 1 70 ? 2.100 9.835 3.754 1.00 23.32 70 GLN A CA 9
ATOM 13852 C C . GLN A 1 70 ? 2.519 11.283 4.054 1.00 73.10 70 GLN A C 9
ATOM 13853 O O . GLN A 1 70 ? 1.854 11.965 4.840 1.00 60.51 70 GLN A O 9
ATOM 13867 N N . THR A 1 71 ? 3.628 11.733 3.433 1.00 33.42 71 THR A N 9
ATOM 13868 C CA . THR A 1 71 ? 4.081 13.138 3.507 1.00 0.31 71 THR A CA 9
ATOM 13869 C C . THR A 1 71 ? 3.010 14.073 2.891 1.00 41.33 71 THR A C 9
ATOM 13870 O O . THR A 1 71 ? 2.726 15.155 3.414 1.00 33.25 71 THR A O 9
ATOM 13881 N N . SER A 1 72 ? 2.411 13.604 1.781 1.00 73.14 72 SER A N 9
ATOM 13882 C CA . SER A 1 72 ? 1.339 14.312 1.058 1.00 12.25 72 SER A CA 9
ATOM 13883 C C . SER A 1 72 ? -0.020 14.129 1.763 1.00 22.54 72 SER A C 9
ATOM 13884 O O . SER A 1 72 ? -0.847 15.042 1.780 1.00 32.41 72 SER A O 9
ATOM 13892 N N . PHE A 1 73 ? -0.225 12.944 2.357 1.00 2.23 73 PHE A N 9
ATOM 13893 C CA . PHE A 1 73 ? -1.512 12.533 2.929 1.00 42.11 73 PHE A CA 9
ATOM 13894 C C . PHE A 1 73 ? -1.600 13.032 4.377 1.00 63.52 73 PHE A C 9
ATOM 13895 O O . PHE A 1 73 ? -1.257 12.320 5.328 1.00 20.23 73 PHE A O 9
ATOM 13912 N N . LYS A 1 74 ? -1.992 14.307 4.505 1.00 23.32 74 LYS A N 9
ATOM 13913 C CA . LYS A 1 74 ? -2.225 14.969 5.800 1.00 52.43 74 LYS A CA 9
ATOM 13914 C C . LYS A 1 74 ? -3.654 14.675 6.285 1.00 10.41 74 LYS A C 9
ATOM 13915 O O . LYS A 1 74 ? -4.458 14.058 5.564 1.00 14.54 74 LYS A O 9
ATOM 13934 N N . GLN A 1 75 ? -3.959 15.113 7.520 1.00 22.20 75 GLN A N 9
ATOM 13935 C CA . GLN A 1 75 ? -5.292 14.971 8.115 1.00 11.21 75 GLN A CA 9
ATOM 13936 C C . GLN A 1 75 ? -6.294 15.911 7.410 1.00 54.42 75 GLN A C 9
ATOM 13937 O O . GLN A 1 75 ? -6.464 17.073 7.791 1.00 73.24 75 GLN A O 9
ATOM 13951 N N . THR A 1 76 ? -6.879 15.391 6.321 1.00 45.13 76 THR A N 9
ATOM 13952 C CA . THR A 1 76 ? -7.895 16.080 5.498 1.00 11.45 76 THR A CA 9
ATOM 13953 C C . THR A 1 76 ? -9.273 15.413 5.676 1.00 32.23 76 THR A C 9
ATOM 13954 O O . THR A 1 76 ? -10.207 15.690 4.915 1.00 31.41 76 THR A O 9
ATOM 13965 N N . GLY A 1 77 ? -9.399 14.589 6.728 1.00 61.05 77 GLY A N 9
ATOM 13966 C CA . GLY A 1 77 ? -10.556 13.727 6.908 1.00 70.22 77 GLY A CA 9
ATOM 13967 C C . GLY A 1 77 ? -10.329 12.411 6.198 1.00 50.14 77 GLY A C 9
ATOM 13968 O O . GLY A 1 77 ? -9.475 11.627 6.630 1.00 71.42 77 GLY A O 9
ATOM 13972 N N . ASN A 1 78 ? -11.048 12.209 5.076 1.00 42.41 78 ASN A N 9
ATOM 13973 C CA . ASN A 1 78 ? -10.962 10.995 4.233 1.00 2.42 78 ASN A CA 9
ATOM 13974 C C . ASN A 1 78 ? -11.121 9.708 5.084 1.00 21.31 78 ASN A C 9
ATOM 13975 O O . ASN A 1 78 ? -10.166 8.943 5.222 1.00 72.42 78 ASN A O 9
ATOM 13986 N N . PRO A 1 79 ? -12.338 9.471 5.675 1.00 14.20 79 PRO A N 9
ATOM 13987 C CA . PRO A 1 79 ? -12.540 8.434 6.724 1.00 54.15 79 PRO A CA 9
ATOM 13988 C C . PRO A 1 79 ? -12.165 7.008 6.267 1.00 50.52 79 PRO A C 9
ATOM 13989 O O . PRO A 1 79 ? -11.342 6.341 6.911 1.00 52.32 79 PRO A O 9
ATOM 14000 N N . GLU A 1 80 ? -12.757 6.574 5.135 1.00 72.41 80 GLU A N 9
ATOM 14001 C CA . GLU A 1 80 ? -12.534 5.232 4.568 1.00 11.53 80 GLU A CA 9
ATOM 14002 C C . GLU A 1 80 ? -11.100 5.110 4.016 1.00 2.34 80 GLU A C 9
ATOM 14003 O O . GLU A 1 80 ? -10.502 4.043 4.112 1.00 51.24 80 GLU A O 9
ATOM 14015 N N . ILE A 1 81 ? -10.546 6.219 3.475 1.00 24.44 81 ILE A N 9
ATOM 14016 C CA . ILE A 1 81 ? -9.184 6.227 2.894 1.00 74.32 81 ILE A CA 9
ATOM 14017 C C . ILE A 1 81 ? -8.144 5.991 4.002 1.00 12.43 81 ILE A C 9
ATOM 14018 O O . ILE A 1 81 ? -7.219 5.206 3.827 1.00 4.40 81 ILE A O 9
ATOM 14034 N N . ALA A 1 82 ? -8.348 6.662 5.148 1.00 24.23 82 ALA A N 9
ATOM 14035 C CA . ALA A 1 82 ? -7.481 6.544 6.333 1.00 61.33 82 ALA A CA 9
ATOM 14036 C C . ALA A 1 82 ? -7.555 5.136 6.946 1.00 60.53 82 ALA A C 9
ATOM 14037 O O . ALA A 1 82 ? -6.551 4.627 7.446 1.00 54.10 82 ALA A O 9
ATOM 14044 N N . THR A 1 83 ? -8.764 4.535 6.920 1.00 55.42 83 THR A N 9
ATOM 14045 C CA . THR A 1 83 ? -8.987 3.161 7.398 1.00 4.54 83 THR A CA 9
ATOM 14046 C C . THR A 1 83 ? -8.233 2.156 6.505 1.00 51.11 83 THR A C 9
ATOM 14047 O O . THR A 1 83 ? -7.449 1.351 7.003 1.00 10.01 83 THR A O 9
ATOM 14058 N N . ARG A 1 84 ? -8.449 2.270 5.179 1.00 44.43 84 ARG A N 9
ATOM 14059 C CA . ARG A 1 84 ? -7.834 1.384 4.169 1.00 55.14 84 ARG A CA 9
ATOM 14060 C C . ARG A 1 84 ? -6.308 1.559 4.136 1.00 52.53 84 ARG A C 9
ATOM 14061 O O . ARG A 1 84 ? -5.586 0.608 3.850 1.00 60.35 84 ARG A O 9
ATOM 14082 N N . TRP A 1 85 ? -5.842 2.784 4.441 1.00 51.12 85 TRP A N 9
ATOM 14083 C CA . TRP A 1 85 ? -4.410 3.114 4.484 1.00 13.42 85 TRP A CA 9
ATOM 14084 C C . TRP A 1 85 ? -3.770 2.563 5.774 1.00 22.12 85 TRP A C 9
ATOM 14085 O O . TRP A 1 85 ? -2.610 2.159 5.760 1.00 13.12 85 TRP A O 9
ATOM 14106 N N . GLN A 1 86 ? -4.536 2.563 6.879 1.00 14.14 86 GLN A N 9
ATOM 14107 C CA . GLN A 1 86 ? -4.082 2.015 8.175 1.00 73.43 86 GLN A CA 9
ATOM 14108 C C . GLN A 1 86 ? -3.896 0.489 8.052 1.00 2.33 86 GLN A C 9
ATOM 14109 O O . GLN A 1 86 ? -2.865 -0.063 8.453 1.00 62.12 86 GLN A O 9
ATOM 14123 N N . GLU A 1 87 ? -4.913 -0.153 7.443 1.00 12.12 87 GLU A N 9
ATOM 14124 C CA . GLU A 1 87 ? -4.929 -1.596 7.147 1.00 30.21 87 GLU A CA 9
ATOM 14125 C C . GLU A 1 87 ? -3.779 -1.966 6.184 1.00 60.43 87 GLU A C 9
ATOM 14126 O O . GLU A 1 87 ? -3.115 -2.990 6.366 1.00 24.11 87 GLU A O 9
ATOM 14138 N N . LEU A 1 88 ? -3.556 -1.085 5.184 1.00 1.14 88 LEU A N 9
ATOM 14139 C CA . LEU A 1 88 ? -2.491 -1.224 4.171 1.00 51.42 88 LEU A CA 9
ATOM 14140 C C . LEU A 1 88 ? -1.102 -1.233 4.844 1.00 62.23 88 LEU A C 9
ATOM 14141 O O . LEU A 1 88 ? -0.382 -2.217 4.742 1.00 34.23 88 LEU A O 9
ATOM 14157 N N . THR A 1 89 ? -0.795 -0.150 5.586 1.00 73.44 89 THR A N 9
ATOM 14158 C CA . THR A 1 89 ? 0.523 0.085 6.217 1.00 42.24 89 THR A CA 9
ATOM 14159 C C . THR A 1 89 ? 0.912 -1.077 7.162 1.00 12.23 89 THR A C 9
ATOM 14160 O O . THR A 1 89 ? 2.003 -1.650 7.031 1.00 2.20 89 THR A O 9
ATOM 14171 N N . GLN A 1 90 ? -0.024 -1.433 8.065 1.00 54.33 90 GLN A N 9
ATOM 14172 C CA . GLN A 1 90 ? 0.165 -2.504 9.065 1.00 34.02 90 GLN A CA 9
ATOM 14173 C C . GLN A 1 90 ? 0.502 -3.851 8.392 1.00 22.25 90 GLN A C 9
ATOM 14174 O O . GLN A 1 90 ? 1.504 -4.485 8.744 1.00 64.03 90 GLN A O 9
ATOM 14188 N N . GLU A 1 91 ? -0.313 -4.243 7.393 1.00 74.13 91 GLU A N 9
ATOM 14189 C CA . GLU A 1 91 ? -0.148 -5.535 6.699 1.00 51.31 91 GLU A CA 9
ATOM 14190 C C . GLU A 1 91 ? 1.120 -5.582 5.827 1.00 50.13 91 GLU A C 9
ATOM 14191 O O . GLU A 1 91 ? 1.789 -6.607 5.836 1.00 3.22 91 GLU A O 9
ATOM 14203 N N . VAL A 1 92 ? 1.489 -4.461 5.150 1.00 13.11 92 VAL A N 9
ATOM 14204 C CA . VAL A 1 92 ? 2.747 -4.372 4.341 1.00 23.01 92 VAL A CA 9
ATOM 14205 C C . VAL A 1 92 ? 3.966 -4.718 5.225 1.00 4.14 92 VAL A C 9
ATOM 14206 O O . VAL A 1 92 ? 4.881 -5.449 4.809 1.00 30.04 92 VAL A O 9
ATOM 14219 N N . ARG A 1 93 ? 3.927 -4.206 6.465 1.00 45.32 93 ARG A N 9
ATOM 14220 C CA . ARG A 1 93 ? 4.954 -4.463 7.485 1.00 75.42 93 ARG A CA 9
ATOM 14221 C C . ARG A 1 93 ? 4.924 -5.934 7.967 1.00 34.25 93 ARG A C 9
ATOM 14222 O O . ARG A 1 93 ? 5.967 -6.490 8.318 1.00 4.13 93 ARG A O 9
ATOM 14243 N N . GLU A 1 94 ? 3.722 -6.553 7.968 1.00 22.34 94 GLU A N 9
ATOM 14244 C CA . GLU A 1 94 ? 3.546 -7.986 8.315 1.00 64.25 94 GLU A CA 9
ATOM 14245 C C . GLU A 1 94 ? 4.093 -8.903 7.202 1.00 25.52 94 GLU A C 9
ATOM 14246 O O . GLU A 1 94 ? 4.525 -10.017 7.494 1.00 10.03 94 GLU A O 9
ATOM 14258 N N . LEU A 1 95 ? 4.088 -8.426 5.929 1.00 64.05 95 LEU A N 9
ATOM 14259 C CA . LEU A 1 95 ? 4.760 -9.145 4.814 1.00 75.10 95 LEU A CA 9
ATOM 14260 C C . LEU A 1 95 ? 6.275 -9.067 4.986 1.00 21.42 95 LEU A C 9
ATOM 14261 O O . LEU A 1 95 ? 6.986 -10.059 4.822 1.00 34.10 95 LEU A O 9
ATOM 14277 N N . TYR A 1 96 ? 6.750 -7.866 5.339 1.00 41.50 96 TYR A N 9
ATOM 14278 C CA . TYR A 1 96 ? 8.173 -7.616 5.591 1.00 3.33 96 TYR A CA 9
ATOM 14279 C C . TYR A 1 96 ? 8.628 -8.373 6.865 1.00 64.43 96 TYR A C 9
ATOM 14280 O O . TYR A 1 96 ? 9.814 -8.608 7.056 1.00 10.11 96 TYR A O 9
ATOM 14298 N N . ALA A 1 97 ? 7.657 -8.733 7.732 1.00 53.40 97 ALA A N 9
ATOM 14299 C CA . ALA A 1 97 ? 7.880 -9.603 8.902 1.00 65.53 97 ALA A CA 9
ATOM 14300 C C . ALA A 1 97 ? 7.834 -11.097 8.508 1.00 24.21 97 ALA A C 9
ATOM 14301 O O . ALA A 1 97 ? 8.394 -11.942 9.207 1.00 53.40 97 ALA A O 9
ATOM 14308 N N . TYR A 1 98 ? 7.141 -11.412 7.394 1.00 13.33 98 TYR A N 9
ATOM 14309 C CA . TYR A 1 98 ? 7.109 -12.779 6.809 1.00 31.44 98 TYR A CA 9
ATOM 14310 C C . TYR A 1 98 ? 8.375 -13.049 5.981 1.00 41.31 98 TYR A C 9
ATOM 14311 O O . TYR A 1 98 ? 8.707 -14.206 5.696 1.00 42.41 98 TYR A O 9
ATOM 14329 N N . LEU A 1 99 ? 9.075 -11.973 5.606 1.00 13.20 99 LEU A N 9
ATOM 14330 C CA . LEU A 1 99 ? 10.278 -12.039 4.771 1.00 73.55 99 LEU A CA 9
ATOM 14331 C C . LEU A 1 99 ? 11.528 -11.848 5.651 1.00 15.43 99 LEU A C 9
ATOM 14332 O O . LEU A 1 99 ? 12.355 -12.754 5.783 1.00 14.41 99 LEU A O 9
ATOM 14348 N N . GLY A 1 100 ? 11.637 -10.654 6.252 1.00 53.11 100 GLY A N 9
ATOM 14349 C CA . GLY A 1 100 ? 12.751 -10.297 7.138 1.00 74.11 100 GLY A CA 9
ATOM 14350 C C . GLY A 1 100 ? 12.406 -10.488 8.620 1.00 35.12 100 GLY A C 9
ATOM 14351 O O . GLY A 1 100 ? 13.319 -10.750 9.434 1.00 4.42 100 GLY A O 9
ATOM 14356 N N . MET A 1 1 ? 0.952 -15.223 9.515 1.00 35.31 1 MET A N 10
ATOM 14357 C CA . MET A 1 1 ? 1.865 -14.900 8.382 1.00 74.24 1 MET A CA 10
ATOM 14358 C C . MET A 1 1 ? 1.041 -14.264 7.263 1.00 70.43 1 MET A C 10
ATOM 14359 O O . MET A 1 1 ? 1.243 -13.093 6.924 1.00 75.41 1 MET A O 10
ATOM 14375 N N . ASP A 1 2 ? 0.086 -15.056 6.712 1.00 42.14 2 ASP A N 10
ATOM 14376 C CA . ASP A 1 2 ? -1.014 -14.562 5.842 1.00 23.54 2 ASP A CA 10
ATOM 14377 C C . ASP A 1 2 ? -0.494 -13.853 4.567 1.00 32.35 2 ASP A C 10
ATOM 14378 O O . ASP A 1 2 ? -1.233 -13.067 3.985 1.00 63.52 2 ASP A O 10
ATOM 14387 N N . PHE A 1 3 ? 0.746 -14.194 4.132 1.00 5.03 3 PHE A N 10
ATOM 14388 C CA . PHE A 1 3 ? 1.546 -13.388 3.165 1.00 30.05 3 PHE A CA 10
ATOM 14389 C C . PHE A 1 3 ? 0.711 -12.913 1.951 1.00 75.45 3 PHE A C 10
ATOM 14390 O O . PHE A 1 3 ? 0.557 -11.705 1.731 1.00 44.22 3 PHE A O 10
ATOM 14407 N N . THR A 1 4 ? 0.163 -13.888 1.205 1.00 51.53 4 THR A N 10
ATOM 14408 C CA . THR A 1 4 ? -0.592 -13.630 -0.024 1.00 52.22 4 THR A CA 10
ATOM 14409 C C . THR A 1 4 ? -1.830 -12.759 0.274 1.00 72.42 4 THR A C 10
ATOM 14410 O O . THR A 1 4 ? -2.019 -11.725 -0.366 1.00 34.42 4 THR A O 10
ATOM 14421 N N . GLU A 1 5 ? -2.590 -13.151 1.322 1.00 13.44 5 GLU A N 10
ATOM 14422 C CA . GLU A 1 5 ? -3.802 -12.443 1.784 1.00 70.13 5 GLU A CA 10
ATOM 14423 C C . GLU A 1 5 ? -3.515 -10.966 2.125 1.00 50.15 5 GLU A C 10
ATOM 14424 O O . GLU A 1 5 ? -4.325 -10.090 1.814 1.00 22.42 5 GLU A O 10
ATOM 14436 N N . ARG A 1 6 ? -2.337 -10.707 2.726 1.00 41.33 6 ARG A N 10
ATOM 14437 C CA . ARG A 1 6 ? -1.907 -9.347 3.094 1.00 21.52 6 ARG A CA 10
ATOM 14438 C C . ARG A 1 6 ? -1.767 -8.481 1.821 1.00 4.03 6 ARG A C 10
ATOM 14439 O O . ARG A 1 6 ? -2.269 -7.363 1.785 1.00 2.44 6 ARG A O 10
ATOM 14460 N N . LEU A 1 7 ? -1.115 -9.045 0.775 1.00 20.42 7 LEU A N 10
ATOM 14461 C CA . LEU A 1 7 ? -0.889 -8.350 -0.522 1.00 60.11 7 LEU A CA 10
ATOM 14462 C C . LEU A 1 7 ? -2.193 -8.117 -1.299 1.00 71.02 7 LEU A C 10
ATOM 14463 O O . LEU A 1 7 ? -2.373 -7.048 -1.897 1.00 4.23 7 LEU A O 10
ATOM 14479 N N . ASP A 1 8 ? -3.052 -9.147 -1.324 1.00 21.52 8 ASP A N 10
ATOM 14480 C CA . ASP A 1 8 ? -4.419 -9.052 -1.870 1.00 63.51 8 ASP A CA 10
ATOM 14481 C C . ASP A 1 8 ? -5.165 -7.844 -1.267 1.00 3.41 8 ASP A C 10
ATOM 14482 O O . ASP A 1 8 ? -5.732 -7.032 -2.000 1.00 3.24 8 ASP A O 10
ATOM 14491 N N . ARG A 1 9 ? -5.098 -7.720 0.081 1.00 11.32 9 ARG A N 10
ATOM 14492 C CA . ARG A 1 9 ? -5.750 -6.615 0.814 1.00 45.23 9 ARG A CA 10
ATOM 14493 C C . ARG A 1 9 ? -5.022 -5.282 0.569 1.00 4.21 9 ARG A C 10
ATOM 14494 O O . ARG A 1 9 ? -5.663 -4.240 0.518 1.00 12.22 9 ARG A O 10
ATOM 14515 N N . LEU A 1 10 ? -3.681 -5.335 0.420 1.00 2.35 10 LEU A N 10
ATOM 14516 C CA . LEU A 1 10 ? -2.832 -4.140 0.193 1.00 2.51 10 LEU A CA 10
ATOM 14517 C C . LEU A 1 10 ? -3.216 -3.423 -1.097 1.00 14.32 10 LEU A C 10
ATOM 14518 O O . LEU A 1 10 ? -3.387 -2.192 -1.118 1.00 63.10 10 LEU A O 10
ATOM 14534 N N . VAL A 1 11 ? -3.362 -4.222 -2.161 1.00 44.34 11 VAL A N 10
ATOM 14535 C CA . VAL A 1 11 ? -3.849 -3.749 -3.451 1.00 35.44 11 VAL A CA 10
ATOM 14536 C C . VAL A 1 11 ? -5.269 -3.177 -3.288 1.00 31.13 11 VAL A C 10
ATOM 14537 O O . VAL A 1 11 ? -5.529 -2.080 -3.746 1.00 44.44 11 VAL A O 10
ATOM 14550 N N . LYS A 1 12 ? -6.135 -3.892 -2.532 1.00 65.35 12 LYS A N 10
ATOM 14551 C CA . LYS A 1 12 ? -7.520 -3.443 -2.264 1.00 51.54 12 LYS A CA 10
ATOM 14552 C C . LYS A 1 12 ? -7.565 -2.031 -1.620 1.00 4.41 12 LYS A C 10
ATOM 14553 O O . LYS A 1 12 ? -8.309 -1.174 -2.102 1.00 61.53 12 LYS A O 10
ATOM 14572 N N . TYR A 1 13 ? -6.734 -1.790 -0.570 1.00 52.22 13 TYR A N 10
ATOM 14573 C CA . TYR A 1 13 ? -6.708 -0.493 0.154 1.00 15.43 13 TYR A CA 10
ATOM 14574 C C . TYR A 1 13 ? -6.331 0.643 -0.812 1.00 54.00 13 TYR A C 10
ATOM 14575 O O . TYR A 1 13 ? -7.066 1.626 -0.968 1.00 61.13 13 TYR A O 10
ATOM 14593 N N . ALA A 1 14 ? -5.186 0.444 -1.480 1.00 73.23 14 ALA A N 10
ATOM 14594 C CA . ALA A 1 14 ? -4.575 1.427 -2.377 1.00 23.22 14 ALA A CA 10
ATOM 14595 C C . ALA A 1 14 ? -5.401 1.647 -3.670 1.00 63.21 14 ALA A C 10
ATOM 14596 O O . ALA A 1 14 ? -5.313 2.712 -4.286 1.00 12.13 14 ALA A O 10
ATOM 14603 N N . LYS A 1 15 ? -6.211 0.644 -4.073 1.00 12.31 15 LYS A N 10
ATOM 14604 C CA . LYS A 1 15 ? -7.154 0.796 -5.205 1.00 62.10 15 LYS A CA 10
ATOM 14605 C C . LYS A 1 15 ? -8.273 1.766 -4.824 1.00 75.11 15 LYS A C 10
ATOM 14606 O O . LYS A 1 15 ? -8.611 2.637 -5.608 1.00 42.01 15 LYS A O 10
ATOM 14625 N N . GLU A 1 16 ? -8.814 1.612 -3.596 1.00 71.33 16 GLU A N 10
ATOM 14626 C CA . GLU A 1 16 ? -9.895 2.483 -3.088 1.00 21.34 16 GLU A CA 10
ATOM 14627 C C . GLU A 1 16 ? -9.427 3.948 -3.019 1.00 13.55 16 GLU A C 10
ATOM 14628 O O . GLU A 1 16 ? -10.173 4.864 -3.383 1.00 13.51 16 GLU A O 10
ATOM 14640 N N . ILE A 1 17 ? -8.163 4.129 -2.590 1.00 74.00 17 ILE A N 10
ATOM 14641 C CA . ILE A 1 17 ? -7.503 5.439 -2.504 1.00 11.41 17 ILE A CA 10
ATOM 14642 C C . ILE A 1 17 ? -7.363 6.063 -3.913 1.00 51.04 17 ILE A C 10
ATOM 14643 O O . ILE A 1 17 ? -8.013 7.070 -4.209 1.00 15.42 17 ILE A O 10
ATOM 14659 N N . ALA A 1 18 ? -6.590 5.390 -4.798 1.00 41.14 18 ALA A N 10
ATOM 14660 C CA . ALA A 1 18 ? -6.269 5.890 -6.159 1.00 14.31 18 ALA A CA 10
ATOM 14661 C C . ALA A 1 18 ? -7.543 6.150 -7.002 1.00 55.42 18 ALA A C 10
ATOM 14662 O O . ALA A 1 18 ? -7.581 7.087 -7.806 1.00 51.33 18 ALA A O 10
ATOM 14669 N N . LYS A 1 19 ? -8.577 5.320 -6.768 1.00 74.40 19 LYS A N 10
ATOM 14670 C CA . LYS A 1 19 ? -9.884 5.406 -7.453 1.00 64.31 19 LYS A CA 10
ATOM 14671 C C . LYS A 1 19 ? -10.621 6.697 -7.064 1.00 74.52 19 LYS A C 10
ATOM 14672 O O . LYS A 1 19 ? -11.145 7.388 -7.928 1.00 23.22 19 LYS A O 10
ATOM 14691 N N . TRP A 1 20 ? -10.623 7.016 -5.753 1.00 40.53 20 TRP A N 10
ATOM 14692 C CA . TRP A 1 20 ? -11.286 8.231 -5.215 1.00 24.42 20 TRP A CA 10
ATOM 14693 C C . TRP A 1 20 ? -10.584 9.512 -5.686 1.00 52.41 20 TRP A C 10
ATOM 14694 O O . TRP A 1 20 ? -11.234 10.540 -5.900 1.00 34.44 20 TRP A O 10
ATOM 14715 N N . TYR A 1 21 ? -9.257 9.447 -5.844 1.00 41.41 21 TYR A N 10
ATOM 14716 C CA . TYR A 1 21 ? -8.478 10.572 -6.389 1.00 4.10 21 TYR A CA 10
ATOM 14717 C C . TYR A 1 21 ? -8.715 10.725 -7.902 1.00 44.04 21 TYR A C 10
ATOM 14718 O O . TYR A 1 21 ? -8.769 11.843 -8.399 1.00 11.00 21 TYR A O 10
ATOM 14736 N N . LYS A 1 22 ? -8.948 9.610 -8.623 1.00 54.01 22 LYS A N 10
ATOM 14737 C CA . LYS A 1 22 ? -9.367 9.664 -10.049 1.00 24.45 22 LYS A CA 10
ATOM 14738 C C . LYS A 1 22 ? -10.820 10.193 -10.180 1.00 53.11 22 LYS A C 10
ATOM 14739 O O . LYS A 1 22 ? -11.152 10.868 -11.161 1.00 11.24 22 LYS A O 10
ATOM 14758 N N . GLU A 1 23 ? -11.663 9.908 -9.166 1.00 50.12 23 GLU A N 10
ATOM 14759 C CA . GLU A 1 23 ? -13.030 10.483 -9.048 1.00 25.14 23 GLU A CA 10
ATOM 14760 C C . GLU A 1 23 ? -12.962 12.009 -8.806 1.00 0.15 23 GLU A C 10
ATOM 14761 O O . GLU A 1 23 ? -13.838 12.760 -9.247 1.00 55.14 23 GLU A O 10
ATOM 14773 N N . SER A 1 24 ? -11.897 12.438 -8.105 1.00 34.23 24 SER A N 10
ATOM 14774 C CA . SER A 1 24 ? -11.665 13.848 -7.755 1.00 74.53 24 SER A CA 10
ATOM 14775 C C . SER A 1 24 ? -10.948 14.593 -8.906 1.00 42.13 24 SER A C 10
ATOM 14776 O O . SER A 1 24 ? -10.690 15.796 -8.797 1.00 25.53 24 SER A O 10
ATOM 14784 N N . GLY A 1 25 ? -10.642 13.869 -10.011 1.00 43.12 25 GLY A N 10
ATOM 14785 C CA . GLY A 1 25 ? -9.916 14.441 -11.156 1.00 31.42 25 GLY A CA 10
ATOM 14786 C C . GLY A 1 25 ? -8.405 14.544 -10.949 1.00 72.34 25 GLY A C 10
ATOM 14787 O O . GLY A 1 25 ? -7.699 15.060 -11.823 1.00 44.15 25 GLY A O 10
ATOM 14791 N N . ASP A 1 26 ? -7.923 14.066 -9.789 1.00 11.20 26 ASP A N 10
ATOM 14792 C CA . ASP A 1 26 ? -6.502 14.122 -9.390 1.00 43.11 26 ASP A CA 10
ATOM 14793 C C . ASP A 1 26 ? -5.705 13.001 -10.116 1.00 22.23 26 ASP A C 10
ATOM 14794 O O . ASP A 1 26 ? -5.948 11.817 -9.855 1.00 65.43 26 ASP A O 10
ATOM 14803 N N . PRO A 1 27 ? -4.750 13.357 -11.036 1.00 25.54 27 PRO A N 10
ATOM 14804 C CA . PRO A 1 27 ? -3.896 12.364 -11.731 1.00 61.33 27 PRO A CA 10
ATOM 14805 C C . PRO A 1 27 ? -2.579 12.041 -10.975 1.00 10.23 27 PRO A C 10
ATOM 14806 O O . PRO A 1 27 ? -1.953 11.010 -11.235 1.00 21.03 27 PRO A O 10
ATOM 14817 N N . ASP A 1 28 ? -2.189 12.920 -10.037 1.00 51.34 28 ASP A N 10
ATOM 14818 C CA . ASP A 1 28 ? -0.836 12.957 -9.454 1.00 34.53 28 ASP A CA 10
ATOM 14819 C C . ASP A 1 28 ? -0.711 12.024 -8.240 1.00 20.21 28 ASP A C 10
ATOM 14820 O O . ASP A 1 28 ? 0.126 11.114 -8.232 1.00 44.34 28 ASP A O 10
ATOM 14829 N N . PHE A 1 29 ? -1.552 12.269 -7.222 1.00 30.35 29 PHE A N 10
ATOM 14830 C CA . PHE A 1 29 ? -1.619 11.440 -6.007 1.00 2.33 29 PHE A CA 10
ATOM 14831 C C . PHE A 1 29 ? -2.082 10.025 -6.382 1.00 24.54 29 PHE A C 10
ATOM 14832 O O . PHE A 1 29 ? -1.589 9.037 -5.834 1.00 4.21 29 PHE A O 10
ATOM 14849 N N . ALA A 1 30 ? -3.007 9.954 -7.357 1.00 44.30 30 ALA A N 10
ATOM 14850 C CA . ALA A 1 30 ? -3.495 8.683 -7.903 1.00 12.24 30 ALA A CA 10
ATOM 14851 C C . ALA A 1 30 ? -2.363 7.898 -8.602 1.00 12.13 30 ALA A C 10
ATOM 14852 O O . ALA A 1 30 ? -2.301 6.685 -8.462 1.00 32.23 30 ALA A O 10
ATOM 14859 N N . ASN A 1 31 ? -1.470 8.607 -9.346 1.00 32.23 31 ASN A N 10
ATOM 14860 C CA . ASN A 1 31 ? -0.271 7.996 -9.995 1.00 53.44 31 ASN A CA 10
ATOM 14861 C C . ASN A 1 31 ? 0.720 7.447 -8.955 1.00 21.54 31 ASN A C 10
ATOM 14862 O O . ASN A 1 31 ? 1.338 6.400 -9.169 1.00 0.32 31 ASN A O 10
ATOM 14873 N N . SER A 1 32 ? 0.857 8.171 -7.831 1.00 11.35 32 SER A N 10
ATOM 14874 C CA . SER A 1 32 ? 1.735 7.772 -6.718 1.00 4.00 32 SER A CA 10
ATOM 14875 C C . SER A 1 32 ? 1.278 6.429 -6.124 1.00 54.43 32 SER A C 10
ATOM 14876 O O . SER A 1 32 ? 2.072 5.498 -5.948 1.00 54.33 32 SER A O 10
ATOM 14884 N N . VAL A 1 33 ? -0.033 6.352 -5.863 1.00 43.01 33 VAL A N 10
ATOM 14885 C CA . VAL A 1 33 ? -0.666 5.177 -5.253 1.00 43.33 33 VAL A CA 10
ATOM 14886 C C . VAL A 1 33 ? -0.805 4.024 -6.285 1.00 64.31 33 VAL A C 10
ATOM 14887 O O . VAL A 1 33 ? -0.797 2.849 -5.916 1.00 64.34 33 VAL A O 10
ATOM 14900 N N . ASP A 1 34 ? -0.873 4.390 -7.582 1.00 24.24 34 ASP A N 10
ATOM 14901 C CA . ASP A 1 34 ? -0.943 3.430 -8.709 1.00 42.23 34 ASP A CA 10
ATOM 14902 C C . ASP A 1 34 ? 0.422 2.738 -8.906 1.00 70.24 34 ASP A C 10
ATOM 14903 O O . ASP A 1 34 ? 0.487 1.543 -9.226 1.00 51.24 34 ASP A O 10
ATOM 14912 N N . ASN A 1 35 ? 1.510 3.517 -8.708 1.00 24.24 35 ASN A N 10
ATOM 14913 C CA . ASN A 1 35 ? 2.889 2.994 -8.698 1.00 20.23 35 ASN A CA 10
ATOM 14914 C C . ASN A 1 35 ? 3.031 1.964 -7.559 1.00 12.41 35 ASN A C 10
ATOM 14915 O O . ASN A 1 35 ? 3.539 0.860 -7.774 1.00 33.43 35 ASN A O 10
ATOM 14926 N N . VAL A 1 36 ? 2.485 2.326 -6.372 1.00 63.05 36 VAL A N 10
ATOM 14927 C CA . VAL A 1 36 ? 2.501 1.461 -5.178 1.00 40.51 36 VAL A CA 10
ATOM 14928 C C . VAL A 1 36 ? 1.755 0.140 -5.467 1.00 23.10 36 VAL A C 10
ATOM 14929 O O . VAL A 1 36 ? 2.269 -0.930 -5.152 1.00 65.11 36 VAL A O 10
ATOM 14942 N N . LEU A 1 37 ? 0.582 0.244 -6.145 1.00 22.21 37 LEU A N 10
ATOM 14943 C CA . LEU A 1 37 ? -0.252 -0.915 -6.556 1.00 42.44 37 LEU A CA 10
ATOM 14944 C C . LEU A 1 37 ? 0.562 -1.957 -7.348 1.00 72.35 37 LEU A C 10
ATOM 14945 O O . LEU A 1 37 ? 0.522 -3.153 -7.033 1.00 25.34 37 LEU A O 10
ATOM 14961 N N . GLY A 1 38 ? 1.307 -1.467 -8.360 1.00 23.44 38 GLY A N 10
ATOM 14962 C CA . GLY A 1 38 ? 2.165 -2.313 -9.189 1.00 43.43 38 GLY A CA 10
ATOM 14963 C C . GLY A 1 38 ? 3.230 -3.051 -8.386 1.00 61.14 38 GLY A C 10
ATOM 14964 O O . GLY A 1 38 ? 3.406 -4.264 -8.553 1.00 35.43 38 GLY A O 10
ATOM 14968 N N . HIS A 1 39 ? 3.909 -2.319 -7.472 1.00 4.32 39 HIS A N 10
ATOM 14969 C CA . HIS A 1 39 ? 4.972 -2.887 -6.619 1.00 53.41 39 HIS A CA 10
ATOM 14970 C C . HIS A 1 39 ? 4.411 -3.961 -5.659 1.00 54.31 39 HIS A C 10
ATOM 14971 O O . HIS A 1 39 ? 5.059 -4.989 -5.452 1.00 20.13 39 HIS A O 10
ATOM 14986 N N . LEU A 1 40 ? 3.193 -3.713 -5.116 1.00 13.42 40 LEU A N 10
ATOM 14987 C CA . LEU A 1 40 ? 2.485 -4.650 -4.200 1.00 64.24 40 LEU A CA 10
ATOM 14988 C C . LEU A 1 40 ? 2.225 -6.001 -4.889 1.00 65.23 40 LEU A C 10
ATOM 14989 O O . LEU A 1 40 ? 2.504 -7.083 -4.329 1.00 5.20 40 LEU A O 10
ATOM 15005 N N . GLU A 1 41 ? 1.714 -5.914 -6.130 1.00 0.31 41 GLU A N 10
ATOM 15006 C CA . GLU A 1 41 ? 1.467 -7.092 -6.967 1.00 41.51 41 GLU A CA 10
ATOM 15007 C C . GLU A 1 41 ? 2.769 -7.851 -7.221 1.00 51.51 41 GLU A C 10
ATOM 15008 O O . GLU A 1 41 ? 2.798 -9.063 -7.092 1.00 11.01 41 GLU A O 10
ATOM 15020 N N . ASN A 1 42 ? 3.865 -7.123 -7.505 1.00 53.31 42 ASN A N 10
ATOM 15021 C CA . ASN A 1 42 ? 5.169 -7.759 -7.768 1.00 32.42 42 ASN A CA 10
ATOM 15022 C C . ASN A 1 42 ? 5.779 -8.374 -6.488 1.00 63.55 42 ASN A C 10
ATOM 15023 O O . ASN A 1 42 ? 6.608 -9.267 -6.606 1.00 44.30 42 ASN A O 10
ATOM 15034 N N . ILE A 1 43 ? 5.377 -7.897 -5.278 1.00 41.13 43 ILE A N 10
ATOM 15035 C CA . ILE A 1 43 ? 5.785 -8.531 -3.994 1.00 31.11 43 ILE A CA 10
ATOM 15036 C C . ILE A 1 43 ? 5.259 -9.976 -3.945 1.00 1.51 43 ILE A C 10
ATOM 15037 O O . ILE A 1 43 ? 6.042 -10.932 -3.844 1.00 21.32 43 ILE A O 10
ATOM 15053 N N . ARG A 1 44 ? 3.912 -10.114 -4.045 1.00 2.10 44 ARG A N 10
ATOM 15054 C CA . ARG A 1 44 ? 3.259 -11.437 -3.990 1.00 51.04 44 ARG A CA 10
ATOM 15055 C C . ARG A 1 44 ? 3.684 -12.331 -5.175 1.00 42.32 44 ARG A C 10
ATOM 15056 O O . ARG A 1 44 ? 3.976 -13.508 -4.971 1.00 41.22 44 ARG A O 10
ATOM 15077 N N . LYS A 1 45 ? 3.744 -11.745 -6.394 1.00 63.24 45 LYS A N 10
ATOM 15078 C CA . LYS A 1 45 ? 4.202 -12.445 -7.618 1.00 25.22 45 LYS A CA 10
ATOM 15079 C C . LYS A 1 45 ? 5.596 -13.056 -7.418 1.00 61.34 45 LYS A C 10
ATOM 15080 O O . LYS A 1 45 ? 5.774 -14.260 -7.615 1.00 5.02 45 LYS A O 10
ATOM 15099 N N . ALA A 1 46 ? 6.562 -12.209 -6.994 1.00 13.30 46 ALA A N 10
ATOM 15100 C CA . ALA A 1 46 ? 7.967 -12.614 -6.812 1.00 72.45 46 ALA A CA 10
ATOM 15101 C C . ALA A 1 46 ? 8.089 -13.760 -5.808 1.00 61.54 46 ALA A C 10
ATOM 15102 O O . ALA A 1 46 ? 8.759 -14.751 -6.079 1.00 34.35 46 ALA A O 10
ATOM 15109 N N . PHE A 1 47 ? 7.367 -13.638 -4.682 1.00 23.43 47 PHE A N 10
ATOM 15110 C CA . PHE A 1 47 ? 7.414 -14.628 -3.598 1.00 62.41 47 PHE A CA 10
ATOM 15111 C C . PHE A 1 47 ? 6.818 -15.974 -4.059 1.00 50.14 47 PHE A C 10
ATOM 15112 O O . PHE A 1 47 ? 7.324 -17.036 -3.685 1.00 64.01 47 PHE A O 10
ATOM 15129 N N . LYS A 1 48 ? 5.757 -15.907 -4.889 1.00 4.34 48 LYS A N 10
ATOM 15130 C CA . LYS A 1 48 ? 5.131 -17.102 -5.492 1.00 45.12 48 LYS A CA 10
ATOM 15131 C C . LYS A 1 48 ? 6.079 -17.752 -6.526 1.00 22.13 48 LYS A C 10
ATOM 15132 O O . LYS A 1 48 ? 6.076 -18.975 -6.693 1.00 44.23 48 LYS A O 10
ATOM 15151 N N . HIS A 1 49 ? 6.903 -16.912 -7.195 1.00 14.22 49 HIS A N 10
ATOM 15152 C CA . HIS A 1 49 ? 7.950 -17.367 -8.143 1.00 63.32 49 HIS A CA 10
ATOM 15153 C C . HIS A 1 49 ? 9.215 -17.859 -7.391 1.00 65.35 49 HIS A C 10
ATOM 15154 O O . HIS A 1 49 ? 10.188 -18.296 -8.022 1.00 42.21 49 HIS A O 10
ATOM 15169 N N . GLY A 1 50 ? 9.188 -17.781 -6.045 1.00 73.31 50 GLY A N 10
ATOM 15170 C CA . GLY A 1 50 ? 10.291 -18.255 -5.206 1.00 64.50 50 GLY A CA 10
ATOM 15171 C C . GLY A 1 50 ? 11.413 -17.239 -5.082 1.00 42.35 50 GLY A C 10
ATOM 15172 O O . GLY A 1 50 ? 12.596 -17.607 -5.050 1.00 15.41 50 GLY A O 10
ATOM 15176 N N . ASP A 1 51 ? 11.034 -15.957 -5.007 1.00 31.04 51 ASP A N 10
ATOM 15177 C CA . ASP A 1 51 ? 11.972 -14.828 -4.879 1.00 23.54 51 ASP A CA 10
ATOM 15178 C C . ASP A 1 51 ? 11.558 -13.975 -3.660 1.00 43.44 51 ASP A C 10
ATOM 15179 O O . ASP A 1 51 ? 10.923 -12.925 -3.831 1.00 74.33 51 ASP A O 10
ATOM 15188 N N . PRO A 1 52 ? 11.853 -14.428 -2.400 1.00 23.44 52 PRO A N 10
ATOM 15189 C CA . PRO A 1 52 ? 11.567 -13.628 -1.186 1.00 1.51 52 PRO A CA 10
ATOM 15190 C C . PRO A 1 52 ? 12.511 -12.411 -1.067 1.00 50.40 52 PRO A C 10
ATOM 15191 O O . PRO A 1 52 ? 12.153 -11.407 -0.445 1.00 41.44 52 PRO A O 10
ATOM 15202 N N . ALA A 1 53 ? 13.706 -12.515 -1.693 1.00 21.31 53 ALA A N 10
ATOM 15203 C CA . ALA A 1 53 ? 14.683 -11.416 -1.765 1.00 2.43 53 ALA A CA 10
ATOM 15204 C C . ALA A 1 53 ? 14.144 -10.255 -2.624 1.00 50.03 53 ALA A C 10
ATOM 15205 O O . ALA A 1 53 ? 14.138 -9.099 -2.182 1.00 14.10 53 ALA A O 10
ATOM 15212 N N . ARG A 1 54 ? 13.664 -10.582 -3.846 1.00 14.03 54 ARG A N 10
ATOM 15213 C CA . ARG A 1 54 ? 13.092 -9.585 -4.774 1.00 42.24 54 ARG A CA 10
ATOM 15214 C C . ARG A 1 54 ? 11.757 -9.051 -4.240 1.00 11.30 54 ARG A C 10
ATOM 15215 O O . ARG A 1 54 ? 11.457 -7.870 -4.404 1.00 35.01 54 ARG A O 10
ATOM 15236 N N . ALA A 1 55 ? 10.974 -9.938 -3.587 1.00 73.51 55 ALA A N 10
ATOM 15237 C CA . ALA A 1 55 ? 9.716 -9.568 -2.916 1.00 1.53 55 ALA A CA 10
ATOM 15238 C C . ALA A 1 55 ? 9.969 -8.465 -1.876 1.00 61.14 55 ALA A C 10
ATOM 15239 O O . ALA A 1 55 ? 9.275 -7.452 -1.867 1.00 33.12 55 ALA A O 10
ATOM 15246 N N . MET A 1 56 ? 11.029 -8.666 -1.062 1.00 25.33 56 MET A N 10
ATOM 15247 C CA . MET A 1 56 ? 11.446 -7.740 0.008 1.00 4.42 56 MET A CA 10
ATOM 15248 C C . MET A 1 56 ? 11.930 -6.402 -0.569 1.00 74.21 56 MET A C 10
ATOM 15249 O O . MET A 1 56 ? 11.734 -5.348 0.044 1.00 4.43 56 MET A O 10
ATOM 15263 N N . ASP A 1 57 ? 12.543 -6.467 -1.763 1.00 22.11 57 ASP A N 10
ATOM 15264 C CA . ASP A 1 57 ? 13.000 -5.279 -2.503 1.00 55.31 57 ASP A CA 10
ATOM 15265 C C . ASP A 1 57 ? 11.801 -4.407 -2.902 1.00 23.20 57 ASP A C 10
ATOM 15266 O O . ASP A 1 57 ? 11.827 -3.179 -2.734 1.00 0.01 57 ASP A O 10
ATOM 15275 N N . HIS A 1 58 ? 10.744 -5.072 -3.407 1.00 65.41 58 HIS A N 10
ATOM 15276 C CA . HIS A 1 58 ? 9.503 -4.398 -3.803 1.00 62.52 58 HIS A CA 10
ATOM 15277 C C . HIS A 1 58 ? 8.788 -3.810 -2.562 1.00 10.52 58 HIS A C 10
ATOM 15278 O O . HIS A 1 58 ? 8.228 -2.718 -2.648 1.00 73.21 58 HIS A O 10
ATOM 15293 N N . VAL A 1 59 ? 8.849 -4.533 -1.403 1.00 53.40 59 VAL A N 10
ATOM 15294 C CA . VAL A 1 59 ? 8.256 -4.054 -0.128 1.00 4.44 59 VAL A CA 10
ATOM 15295 C C . VAL A 1 59 ? 8.957 -2.767 0.322 1.00 10.10 59 VAL A C 10
ATOM 15296 O O . VAL A 1 59 ? 8.302 -1.795 0.662 1.00 51.12 59 VAL A O 10
ATOM 15309 N N . SER A 1 60 ? 10.303 -2.791 0.297 1.00 44.05 60 SER A N 10
ATOM 15310 C CA . SER A 1 60 ? 11.153 -1.671 0.727 1.00 53.44 60 SER A CA 10
ATOM 15311 C C . SER A 1 60 ? 10.934 -0.410 -0.139 1.00 65.42 60 SER A C 10
ATOM 15312 O O . SER A 1 60 ? 11.055 0.722 0.358 1.00 1.44 60 SER A O 10
ATOM 15320 N N . ASN A 1 61 ? 10.601 -0.625 -1.431 1.00 21.45 61 ASN A N 10
ATOM 15321 C CA . ASN A 1 61 ? 10.190 0.464 -2.339 1.00 70.25 61 ASN A CA 10
ATOM 15322 C C . ASN A 1 61 ? 8.851 1.057 -1.872 1.00 24.12 61 ASN A C 10
ATOM 15323 O O . ASN A 1 61 ? 8.688 2.276 -1.831 1.00 73.42 61 ASN A O 10
ATOM 15334 N N . VAL A 1 62 ? 7.913 0.165 -1.493 1.00 74.11 62 VAL A N 10
ATOM 15335 C CA . VAL A 1 62 ? 6.578 0.558 -1.021 1.00 53.54 62 VAL A CA 10
ATOM 15336 C C . VAL A 1 62 ? 6.680 1.305 0.335 1.00 12.15 62 VAL A C 10
ATOM 15337 O O . VAL A 1 62 ? 5.997 2.295 0.520 1.00 62.41 62 VAL A O 10
ATOM 15350 N N . VAL A 1 63 ? 7.588 0.865 1.243 1.00 74.31 63 VAL A N 10
ATOM 15351 C CA . VAL A 1 63 ? 7.795 1.523 2.562 1.00 2.12 63 VAL A CA 10
ATOM 15352 C C . VAL A 1 63 ? 8.341 2.949 2.343 1.00 21.41 63 VAL A C 10
ATOM 15353 O O . VAL A 1 63 ? 7.897 3.906 2.996 1.00 33.55 63 VAL A O 10
ATOM 15366 N N . GLY A 1 64 ? 9.285 3.058 1.384 1.00 50.15 64 GLY A N 10
ATOM 15367 C CA . GLY A 1 64 ? 9.843 4.342 0.957 1.00 0.04 64 GLY A CA 10
ATOM 15368 C C . GLY A 1 64 ? 8.785 5.275 0.384 1.00 52.11 64 GLY A C 10
ATOM 15369 O O . GLY A 1 64 ? 8.776 6.472 0.695 1.00 14.05 64 GLY A O 10
ATOM 15373 N N . SER A 1 65 ? 7.858 4.703 -0.421 1.00 72.21 65 SER A N 10
ATOM 15374 C CA . SER A 1 65 ? 6.738 5.451 -1.013 1.00 61.35 65 SER A CA 10
ATOM 15375 C C . SER A 1 65 ? 5.806 5.975 0.088 1.00 73.01 65 SER A C 10
ATOM 15376 O O . SER A 1 65 ? 5.593 7.182 0.199 1.00 35.21 65 SER A O 10
ATOM 15384 N N . LEU A 1 66 ? 5.335 5.042 0.939 1.00 24.54 66 LEU A N 10
ATOM 15385 C CA . LEU A 1 66 ? 4.320 5.303 1.976 1.00 52.14 66 LEU A CA 10
ATOM 15386 C C . LEU A 1 66 ? 4.774 6.402 2.938 1.00 71.21 66 LEU A C 10
ATOM 15387 O O . LEU A 1 66 ? 4.026 7.315 3.199 1.00 62.42 66 LEU A O 10
ATOM 15403 N N . ASP A 1 67 ? 6.021 6.293 3.416 1.00 12.13 67 ASP A N 10
ATOM 15404 C CA . ASP A 1 67 ? 6.612 7.243 4.383 1.00 52.24 67 ASP A CA 10
ATOM 15405 C C . ASP A 1 67 ? 6.750 8.658 3.782 1.00 41.33 67 ASP A C 10
ATOM 15406 O O . ASP A 1 67 ? 6.384 9.651 4.420 1.00 43.22 67 ASP A O 10
ATOM 15415 N N . SER A 1 68 ? 7.250 8.725 2.534 1.00 74.14 68 SER A N 10
ATOM 15416 C CA . SER A 1 68 ? 7.509 10.004 1.839 1.00 32.05 68 SER A CA 10
ATOM 15417 C C . SER A 1 68 ? 6.211 10.675 1.338 1.00 71.53 68 SER A C 10
ATOM 15418 O O . SER A 1 68 ? 6.200 11.882 1.054 1.00 1.11 68 SER A O 10
ATOM 15426 N N . ILE A 1 69 ? 5.125 9.895 1.215 1.00 51.23 69 ILE A N 10
ATOM 15427 C CA . ILE A 1 69 ? 3.788 10.436 0.907 1.00 51.13 69 ILE A CA 10
ATOM 15428 C C . ILE A 1 69 ? 3.081 10.854 2.225 1.00 41.33 69 ILE A C 10
ATOM 15429 O O . ILE A 1 69 ? 2.529 11.946 2.319 1.00 61.12 69 ILE A O 10
ATOM 15445 N N . GLN A 1 70 ? 3.177 9.977 3.247 1.00 70.22 70 GLN A N 10
ATOM 15446 C CA . GLN A 1 70 ? 2.479 10.115 4.557 1.00 23.42 70 GLN A CA 10
ATOM 15447 C C . GLN A 1 70 ? 2.987 11.325 5.370 1.00 55.21 70 GLN A C 10
ATOM 15448 O O . GLN A 1 70 ? 2.244 11.890 6.164 1.00 45.22 70 GLN A O 10
ATOM 15462 N N . THR A 1 71 ? 4.260 11.711 5.166 1.00 65.22 71 THR A N 10
ATOM 15463 C CA . THR A 1 71 ? 4.845 12.886 5.843 1.00 4.33 71 THR A CA 10
ATOM 15464 C C . THR A 1 71 ? 4.095 14.182 5.432 1.00 4.11 71 THR A C 10
ATOM 15465 O O . THR A 1 71 ? 3.941 15.098 6.237 1.00 43.30 71 THR A O 10
ATOM 15476 N N . SER A 1 72 ? 3.642 14.222 4.164 1.00 4.11 72 SER A N 10
ATOM 15477 C CA . SER A 1 72 ? 2.805 15.313 3.627 1.00 25.32 72 SER A CA 10
ATOM 15478 C C . SER A 1 72 ? 1.294 15.027 3.829 1.00 63.03 72 SER A C 10
ATOM 15479 O O . SER A 1 72 ? 0.496 15.954 4.032 1.00 73.11 72 SER A O 10
ATOM 15487 N N . PHE A 1 73 ? 0.918 13.737 3.781 1.00 62.42 73 PHE A N 10
ATOM 15488 C CA . PHE A 1 73 ? -0.478 13.282 3.941 1.00 54.15 73 PHE A CA 10
ATOM 15489 C C . PHE A 1 73 ? -0.783 13.142 5.445 1.00 41.44 73 PHE A C 10
ATOM 15490 O O . PHE A 1 73 ? -0.434 12.135 6.068 1.00 73.51 73 PHE A O 10
ATOM 15507 N N . LYS A 1 74 ? -1.424 14.177 6.015 1.00 75.22 74 LYS A N 10
ATOM 15508 C CA . LYS A 1 74 ? -1.724 14.290 7.466 1.00 4.33 74 LYS A CA 10
ATOM 15509 C C . LYS A 1 74 ? -2.853 13.306 7.871 1.00 23.35 74 LYS A C 10
ATOM 15510 O O . LYS A 1 74 ? -3.041 12.262 7.228 1.00 24.42 74 LYS A O 10
ATOM 15529 N N . GLN A 1 75 ? -3.596 13.622 8.959 1.00 73.31 75 GLN A N 10
ATOM 15530 C CA . GLN A 1 75 ? -4.878 12.942 9.261 1.00 51.04 75 GLN A CA 10
ATOM 15531 C C . GLN A 1 75 ? -5.847 13.177 8.081 1.00 2.33 75 GLN A C 10
ATOM 15532 O O . GLN A 1 75 ? -6.622 12.288 7.710 1.00 1.33 75 GLN A O 10
ATOM 15546 N N . THR A 1 76 ? -5.743 14.403 7.515 1.00 40.52 76 THR A N 10
ATOM 15547 C CA . THR A 1 76 ? -6.377 14.814 6.256 1.00 44.55 76 THR A CA 10
ATOM 15548 C C . THR A 1 76 ? -7.907 14.934 6.388 1.00 61.25 76 THR A C 10
ATOM 15549 O O . THR A 1 76 ? -8.449 16.035 6.568 1.00 0.24 76 THR A O 10
ATOM 15560 N N . GLY A 1 77 ? -8.573 13.789 6.344 1.00 34.54 77 GLY A N 10
ATOM 15561 C CA . GLY A 1 77 ? -10.009 13.696 6.182 1.00 13.43 77 GLY A CA 10
ATOM 15562 C C . GLY A 1 77 ? -10.353 12.440 5.415 1.00 20.22 77 GLY A C 10
ATOM 15563 O O . GLY A 1 77 ? -9.451 11.632 5.128 1.00 24.51 77 GLY A O 10
ATOM 15567 N N . ASN A 1 78 ? -11.638 12.285 5.057 1.00 24.12 78 ASN A N 10
ATOM 15568 C CA . ASN A 1 78 ? -12.176 11.043 4.465 1.00 42.44 78 ASN A CA 10
ATOM 15569 C C . ASN A 1 78 ? -11.859 9.833 5.385 1.00 51.32 78 ASN A C 10
ATOM 15570 O O . ASN A 1 78 ? -10.861 9.140 5.151 1.00 71.04 78 ASN A O 10
ATOM 15581 N N . PRO A 1 79 ? -12.667 9.585 6.471 1.00 75.23 79 PRO A N 10
ATOM 15582 C CA . PRO A 1 79 ? -12.438 8.444 7.414 1.00 75.44 79 PRO A CA 10
ATOM 15583 C C . PRO A 1 79 ? -12.247 7.081 6.699 1.00 31.13 79 PRO A C 10
ATOM 15584 O O . PRO A 1 79 ? -11.514 6.213 7.179 1.00 44.35 79 PRO A O 10
ATOM 15595 N N . GLU A 1 80 ? -12.890 6.960 5.524 1.00 73.34 80 GLU A N 10
ATOM 15596 C CA . GLU A 1 80 ? -12.801 5.783 4.646 1.00 13.32 80 GLU A CA 10
ATOM 15597 C C . GLU A 1 80 ? -11.341 5.609 4.160 1.00 73.32 80 GLU A C 10
ATOM 15598 O O . GLU A 1 80 ? -10.668 4.651 4.524 1.00 34.33 80 GLU A O 10
ATOM 15610 N N . ILE A 1 81 ? -10.848 6.632 3.437 1.00 74.43 81 ILE A N 10
ATOM 15611 C CA . ILE A 1 81 ? -9.561 6.587 2.704 1.00 72.13 81 ILE A CA 10
ATOM 15612 C C . ILE A 1 81 ? -8.366 6.703 3.665 1.00 1.12 81 ILE A C 10
ATOM 15613 O O . ILE A 1 81 ? -7.286 6.163 3.395 1.00 11.31 81 ILE A O 10
ATOM 15629 N N . ALA A 1 82 ? -8.592 7.371 4.809 1.00 32.01 82 ALA A N 10
ATOM 15630 C CA . ALA A 1 82 ? -7.565 7.563 5.836 1.00 70.35 82 ALA A CA 10
ATOM 15631 C C . ALA A 1 82 ? -7.273 6.230 6.548 1.00 42.01 82 ALA A C 10
ATOM 15632 O O . ALA A 1 82 ? -6.111 5.926 6.837 1.00 24.00 82 ALA A O 10
ATOM 15639 N N . THR A 1 83 ? -8.345 5.445 6.834 1.00 64.25 83 THR A N 10
ATOM 15640 C CA . THR A 1 83 ? -8.192 4.092 7.407 1.00 32.42 83 THR A CA 10
ATOM 15641 C C . THR A 1 83 ? -7.666 3.087 6.350 1.00 62.02 83 THR A C 10
ATOM 15642 O O . THR A 1 83 ? -6.980 2.136 6.706 1.00 12.43 83 THR A O 10
ATOM 15653 N N . ARG A 1 84 ? -7.973 3.315 5.050 1.00 40.23 84 ARG A N 10
ATOM 15654 C CA . ARG A 1 84 ? -7.409 2.482 3.955 1.00 2.15 84 ARG A CA 10
ATOM 15655 C C . ARG A 1 84 ? -5.883 2.674 3.874 1.00 63.22 84 ARG A C 10
ATOM 15656 O O . ARG A 1 84 ? -5.143 1.706 3.726 1.00 12.13 84 ARG A O 10
ATOM 15677 N N . TRP A 1 85 ? -5.437 3.943 4.017 1.00 42.32 85 TRP A N 10
ATOM 15678 C CA . TRP A 1 85 ? -4.006 4.306 4.040 1.00 42.23 85 TRP A CA 10
ATOM 15679 C C . TRP A 1 85 ? -3.337 3.799 5.337 1.00 50.05 85 TRP A C 10
ATOM 15680 O O . TRP A 1 85 ? -2.164 3.420 5.327 1.00 64.52 85 TRP A O 10
ATOM 15701 N N . GLN A 1 86 ? -4.114 3.804 6.439 1.00 12.30 86 GLN A N 10
ATOM 15702 C CA . GLN A 1 86 ? -3.671 3.333 7.768 1.00 3.12 86 GLN A CA 10
ATOM 15703 C C . GLN A 1 86 ? -3.287 1.840 7.688 1.00 42.54 86 GLN A C 10
ATOM 15704 O O . GLN A 1 86 ? -2.154 1.455 7.994 1.00 51.00 86 GLN A O 10
ATOM 15718 N N . GLU A 1 87 ? -4.259 1.034 7.208 1.00 13.04 87 GLU A N 10
ATOM 15719 C CA . GLU A 1 87 ? -4.110 -0.422 7.027 1.00 70.12 87 GLU A CA 10
ATOM 15720 C C . GLU A 1 87 ? -3.050 -0.731 5.957 1.00 43.01 87 GLU A C 10
ATOM 15721 O O . GLU A 1 87 ? -2.332 -1.713 6.074 1.00 62.51 87 GLU A O 10
ATOM 15733 N N . LEU A 1 88 ? -2.966 0.138 4.924 1.00 33.41 88 LEU A N 10
ATOM 15734 C CA . LEU A 1 88 ? -1.971 0.026 3.831 1.00 25.43 88 LEU A CA 10
ATOM 15735 C C . LEU A 1 88 ? -0.541 0.104 4.405 1.00 72.44 88 LEU A C 10
ATOM 15736 O O . LEU A 1 88 ? 0.312 -0.729 4.090 1.00 11.34 88 LEU A O 10
ATOM 15752 N N . THR A 1 89 ? -0.321 1.083 5.302 1.00 53.31 89 THR A N 10
ATOM 15753 C CA . THR A 1 89 ? 0.990 1.310 5.924 1.00 60.42 89 THR A CA 10
ATOM 15754 C C . THR A 1 89 ? 1.365 0.140 6.867 1.00 21.23 89 THR A C 10
ATOM 15755 O O . THR A 1 89 ? 2.459 -0.436 6.747 1.00 54.44 89 THR A O 10
ATOM 15766 N N . GLN A 1 90 ? 0.416 -0.238 7.744 1.00 54.31 90 GLN A N 10
ATOM 15767 C CA . GLN A 1 90 ? 0.627 -1.281 8.770 1.00 52.31 90 GLN A CA 10
ATOM 15768 C C . GLN A 1 90 ? 0.880 -2.660 8.130 1.00 4.02 90 GLN A C 10
ATOM 15769 O O . GLN A 1 90 ? 1.790 -3.385 8.551 1.00 3.04 90 GLN A O 10
ATOM 15783 N N . GLU A 1 91 ? 0.086 -2.992 7.094 1.00 44.14 91 GLU A N 10
ATOM 15784 C CA . GLU A 1 91 ? 0.178 -4.288 6.400 1.00 31.45 91 GLU A CA 10
ATOM 15785 C C . GLU A 1 91 ? 1.534 -4.437 5.679 1.00 53.44 91 GLU A C 10
ATOM 15786 O O . GLU A 1 91 ? 2.141 -5.494 5.758 1.00 35.33 91 GLU A O 10
ATOM 15798 N N . VAL A 1 92 ? 2.023 -3.370 5.017 1.00 55.34 92 VAL A N 10
ATOM 15799 C CA . VAL A 1 92 ? 3.348 -3.402 4.352 1.00 5.11 92 VAL A CA 10
ATOM 15800 C C . VAL A 1 92 ? 4.482 -3.619 5.389 1.00 13.54 92 VAL A C 10
ATOM 15801 O O . VAL A 1 92 ? 5.460 -4.313 5.103 1.00 34.14 92 VAL A O 10
ATOM 15814 N N . ARG A 1 93 ? 4.301 -3.069 6.613 1.00 3.15 93 ARG A N 10
ATOM 15815 C CA . ARG A 1 93 ? 5.246 -3.289 7.735 1.00 73.22 93 ARG A CA 10
ATOM 15816 C C . ARG A 1 93 ? 5.196 -4.758 8.230 1.00 31.30 93 ARG A C 10
ATOM 15817 O O . ARG A 1 93 ? 6.200 -5.262 8.749 1.00 40.11 93 ARG A O 10
ATOM 15838 N N . GLU A 1 94 ? 4.024 -5.433 8.070 1.00 53.44 94 GLU A N 10
ATOM 15839 C CA . GLU A 1 94 ? 3.895 -6.879 8.350 1.00 53.12 94 GLU A CA 10
ATOM 15840 C C . GLU A 1 94 ? 4.839 -7.670 7.421 1.00 63.44 94 GLU A C 10
ATOM 15841 O O . GLU A 1 94 ? 5.719 -8.387 7.904 1.00 42.12 94 GLU A O 10
ATOM 15853 N N . LEU A 1 95 ? 4.681 -7.486 6.081 1.00 65.22 95 LEU A N 10
ATOM 15854 C CA . LEU A 1 95 ? 5.498 -8.211 5.064 1.00 60.34 95 LEU A CA 10
ATOM 15855 C C . LEU A 1 95 ? 6.988 -7.855 5.175 1.00 42.01 95 LEU A C 10
ATOM 15856 O O . LEU A 1 95 ? 7.857 -8.714 4.976 1.00 43.53 95 LEU A O 10
ATOM 15872 N N . TYR A 1 96 ? 7.252 -6.582 5.513 1.00 51.33 96 TYR A N 10
ATOM 15873 C CA . TYR A 1 96 ? 8.613 -6.061 5.699 1.00 14.41 96 TYR A CA 10
ATOM 15874 C C . TYR A 1 96 ? 9.315 -6.824 6.833 1.00 5.12 96 TYR A C 10
ATOM 15875 O O . TYR A 1 96 ? 10.498 -7.107 6.746 1.00 23.33 96 TYR A O 10
ATOM 15893 N N . ALA A 1 97 ? 8.536 -7.171 7.874 1.00 54.42 97 ALA A N 10
ATOM 15894 C CA . ALA A 1 97 ? 9.011 -7.970 9.022 1.00 71.04 97 ALA A CA 10
ATOM 15895 C C . ALA A 1 97 ? 8.999 -9.484 8.717 1.00 73.20 97 ALA A C 10
ATOM 15896 O O . ALA A 1 97 ? 9.713 -10.245 9.371 1.00 24.22 97 ALA A O 10
ATOM 15903 N N . TYR A 1 98 ? 8.186 -9.921 7.730 1.00 32.32 98 TYR A N 10
ATOM 15904 C CA . TYR A 1 98 ? 8.096 -11.356 7.329 1.00 0.22 98 TYR A CA 10
ATOM 15905 C C . TYR A 1 98 ? 9.204 -11.744 6.332 1.00 44.11 98 TYR A C 10
ATOM 15906 O O . TYR A 1 98 ? 9.452 -12.937 6.114 1.00 24.14 98 TYR A O 10
ATOM 15924 N N . LEU A 1 99 ? 9.851 -10.739 5.720 1.00 21.11 99 LEU A N 10
ATOM 15925 C CA . LEU A 1 99 ? 10.872 -10.947 4.669 1.00 34.54 99 LEU A CA 10
ATOM 15926 C C . LEU A 1 99 ? 12.262 -10.452 5.119 1.00 20.24 99 LEU A C 10
ATOM 15927 O O . LEU A 1 99 ? 13.265 -11.161 4.959 1.00 62.31 99 LEU A O 10
ATOM 15943 N N . GLY A 1 100 ? 12.315 -9.231 5.676 1.00 51.32 100 GLY A N 10
ATOM 15944 C CA . GLY A 1 100 ? 13.588 -8.578 6.030 1.00 4.44 100 GLY A CA 10
ATOM 15945 C C . GLY A 1 100 ? 13.485 -7.707 7.287 1.00 74.10 100 GLY A C 10
ATOM 15946 O O . GLY A 1 100 ? 14.137 -6.641 7.349 1.00 33.32 100 GLY A O 10
ATOM 15951 N N . MET A 1 1 ? -1.931 -14.794 10.885 1.00 35.41 1 MET A N 11
ATOM 15952 C CA . MET A 1 1 ? -0.576 -14.353 10.491 1.00 54.52 1 MET A CA 11
ATOM 15953 C C . MET A 1 1 ? -0.286 -14.925 9.090 1.00 1.42 1 MET A C 11
ATOM 15954 O O . MET A 1 1 ? 0.382 -15.955 8.943 1.00 4.33 1 MET A O 11
ATOM 15970 N N . ASP A 1 2 ? -0.847 -14.254 8.060 1.00 24.04 2 ASP A N 11
ATOM 15971 C CA . ASP A 1 2 ? -1.000 -14.821 6.693 1.00 74.32 2 ASP A CA 11
ATOM 15972 C C . ASP A 1 2 ? -0.345 -13.916 5.640 1.00 1.44 2 ASP A C 11
ATOM 15973 O O . ASP A 1 2 ? -0.843 -12.823 5.386 1.00 11.32 2 ASP A O 11
ATOM 15982 N N . PHE A 1 3 ? 0.751 -14.408 5.022 1.00 60.32 3 PHE A N 11
ATOM 15983 C CA . PHE A 1 3 ? 1.517 -13.694 3.967 1.00 71.11 3 PHE A CA 11
ATOM 15984 C C . PHE A 1 3 ? 0.608 -13.336 2.765 1.00 14.52 3 PHE A C 11
ATOM 15985 O O . PHE A 1 3 ? 0.528 -12.163 2.350 1.00 22.53 3 PHE A O 11
ATOM 16002 N N . THR A 1 4 ? -0.076 -14.371 2.237 1.00 1.13 4 THR A N 11
ATOM 16003 C CA . THR A 1 4 ? -0.909 -14.272 1.032 1.00 11.25 4 THR A CA 11
ATOM 16004 C C . THR A 1 4 ? -2.038 -13.243 1.213 1.00 51.54 4 THR A C 11
ATOM 16005 O O . THR A 1 4 ? -2.234 -12.385 0.344 1.00 51.14 4 THR A O 11
ATOM 16016 N N . GLU A 1 5 ? -2.742 -13.299 2.372 1.00 14.10 5 GLU A N 11
ATOM 16017 C CA . GLU A 1 5 ? -3.885 -12.410 2.610 1.00 51.25 5 GLU A CA 11
ATOM 16018 C C . GLU A 1 5 ? -3.414 -10.950 2.748 1.00 0.20 5 GLU A C 11
ATOM 16019 O O . GLU A 1 5 ? -4.150 -10.056 2.372 1.00 52.23 5 GLU A O 11
ATOM 16031 N N . ARG A 1 6 ? -2.167 -10.717 3.245 1.00 64.44 6 ARG A N 11
ATOM 16032 C CA . ARG A 1 6 ? -1.599 -9.346 3.320 1.00 3.03 6 ARG A CA 11
ATOM 16033 C C . ARG A 1 6 ? -1.476 -8.746 1.916 1.00 23.43 6 ARG A C 11
ATOM 16034 O O . ARG A 1 6 ? -1.855 -7.612 1.721 1.00 53.40 6 ARG A O 11
ATOM 16055 N N . LEU A 1 7 ? -0.946 -9.532 0.946 1.00 52.40 7 LEU A N 11
ATOM 16056 C CA . LEU A 1 7 ? -0.869 -9.099 -0.480 1.00 13.40 7 LEU A CA 11
ATOM 16057 C C . LEU A 1 7 ? -2.265 -8.783 -1.053 1.00 71.14 7 LEU A C 11
ATOM 16058 O O . LEU A 1 7 ? -2.429 -7.824 -1.806 1.00 53.32 7 LEU A O 11
ATOM 16074 N N . ASP A 1 8 ? -3.248 -9.604 -0.667 1.00 44.42 8 ASP A N 11
ATOM 16075 C CA . ASP A 1 8 ? -4.671 -9.412 -1.019 1.00 64.43 8 ASP A CA 11
ATOM 16076 C C . ASP A 1 8 ? -5.202 -8.067 -0.447 1.00 63.22 8 ASP A C 11
ATOM 16077 O O . ASP A 1 8 ? -5.911 -7.314 -1.140 1.00 40.54 8 ASP A O 11
ATOM 16086 N N . ARG A 1 9 ? -4.797 -7.763 0.799 1.00 33.20 9 ARG A N 11
ATOM 16087 C CA . ARG A 1 9 ? -5.133 -6.500 1.480 1.00 31.11 9 ARG A CA 11
ATOM 16088 C C . ARG A 1 9 ? -4.469 -5.314 0.749 1.00 62.51 9 ARG A C 11
ATOM 16089 O O . ARG A 1 9 ? -5.124 -4.327 0.473 1.00 70.03 9 ARG A O 11
ATOM 16110 N N . LEU A 1 10 ? -3.169 -5.477 0.410 1.00 72.13 10 LEU A N 11
ATOM 16111 C CA . LEU A 1 10 ? -2.319 -4.410 -0.163 1.00 70.03 10 LEU A CA 11
ATOM 16112 C C . LEU A 1 10 ? -2.864 -3.919 -1.502 1.00 63.53 10 LEU A C 11
ATOM 16113 O O . LEU A 1 10 ? -3.096 -2.712 -1.680 1.00 65.32 10 LEU A O 11
ATOM 16129 N N . VAL A 1 11 ? -3.083 -4.876 -2.417 1.00 0.20 11 VAL A N 11
ATOM 16130 C CA . VAL A 1 11 ? -3.561 -4.598 -3.769 1.00 31.54 11 VAL A CA 11
ATOM 16131 C C . VAL A 1 11 ? -4.951 -3.924 -3.710 1.00 74.54 11 VAL A C 11
ATOM 16132 O O . VAL A 1 11 ? -5.147 -2.892 -4.339 1.00 23.42 11 VAL A O 11
ATOM 16145 N N . LYS A 1 12 ? -5.881 -4.471 -2.891 1.00 32.44 12 LYS A N 11
ATOM 16146 C CA . LYS A 1 12 ? -7.260 -3.928 -2.807 1.00 45.53 12 LYS A CA 11
ATOM 16147 C C . LYS A 1 12 ? -7.310 -2.536 -2.126 1.00 30.41 12 LYS A C 11
ATOM 16148 O O . LYS A 1 12 ? -8.030 -1.657 -2.603 1.00 53.32 12 LYS A O 11
ATOM 16167 N N . TYR A 1 13 ? -6.549 -2.350 -1.022 1.00 54.33 13 TYR A N 11
ATOM 16168 C CA . TYR A 1 13 ? -6.553 -1.087 -0.233 1.00 22.42 13 TYR A CA 11
ATOM 16169 C C . TYR A 1 13 ? -6.056 0.081 -1.078 1.00 61.43 13 TYR A C 11
ATOM 16170 O O . TYR A 1 13 ? -6.717 1.119 -1.169 1.00 21.40 13 TYR A O 11
ATOM 16188 N N . ALA A 1 14 ? -4.888 -0.117 -1.699 1.00 14.13 14 ALA A N 11
ATOM 16189 C CA . ALA A 1 14 ? -4.259 0.896 -2.544 1.00 41.05 14 ALA A CA 11
ATOM 16190 C C . ALA A 1 14 ? -5.059 1.119 -3.845 1.00 24.04 14 ALA A C 11
ATOM 16191 O O . ALA A 1 14 ? -4.990 2.201 -4.421 1.00 35.43 14 ALA A O 11
ATOM 16198 N N . LYS A 1 15 ? -5.815 0.090 -4.302 1.00 35.43 15 LYS A N 11
ATOM 16199 C CA . LYS A 1 15 ? -6.775 0.250 -5.419 1.00 32.34 15 LYS A CA 11
ATOM 16200 C C . LYS A 1 15 ? -7.942 1.164 -5.001 1.00 64.45 15 LYS A C 11
ATOM 16201 O O . LYS A 1 15 ? -8.461 1.882 -5.839 1.00 43.34 15 LYS A O 11
ATOM 16220 N N . GLU A 1 16 ? -8.346 1.131 -3.712 1.00 13.44 16 GLU A N 11
ATOM 16221 C CA . GLU A 1 16 ? -9.420 2.013 -3.194 1.00 31.10 16 GLU A CA 11
ATOM 16222 C C . GLU A 1 16 ? -8.941 3.466 -3.092 1.00 64.20 16 GLU A C 11
ATOM 16223 O O . GLU A 1 16 ? -9.638 4.377 -3.542 1.00 5.13 16 GLU A O 11
ATOM 16235 N N . ILE A 1 17 ? -7.739 3.662 -2.510 1.00 35.24 17 ILE A N 11
ATOM 16236 C CA . ILE A 1 17 ? -7.139 4.996 -2.340 1.00 63.12 17 ILE A CA 11
ATOM 16237 C C . ILE A 1 17 ? -6.956 5.656 -3.725 1.00 52.14 17 ILE A C 11
ATOM 16238 O O . ILE A 1 17 ? -7.455 6.759 -3.968 1.00 3.14 17 ILE A O 11
ATOM 16254 N N . ALA A 1 18 ? -6.299 4.905 -4.632 1.00 74.03 18 ALA A N 11
ATOM 16255 C CA . ALA A 1 18 ? -6.029 5.339 -6.011 1.00 71.41 18 ALA A CA 11
ATOM 16256 C C . ALA A 1 18 ? -7.341 5.666 -6.759 1.00 42.55 18 ALA A C 11
ATOM 16257 O O . ALA A 1 18 ? -7.448 6.728 -7.368 1.00 15.22 18 ALA A O 11
ATOM 16264 N N . LYS A 1 19 ? -8.346 4.761 -6.629 1.00 1.54 19 LYS A N 11
ATOM 16265 C CA . LYS A 1 19 ? -9.667 4.882 -7.303 1.00 4.14 19 LYS A CA 11
ATOM 16266 C C . LYS A 1 19 ? -10.432 6.123 -6.825 1.00 54.12 19 LYS A C 11
ATOM 16267 O O . LYS A 1 19 ? -11.073 6.796 -7.628 1.00 71.51 19 LYS A O 11
ATOM 16286 N N . TRP A 1 20 ? -10.344 6.406 -5.512 1.00 53.54 20 TRP A N 11
ATOM 16287 C CA . TRP A 1 20 ? -11.089 7.508 -4.878 1.00 22.21 20 TRP A CA 11
ATOM 16288 C C . TRP A 1 20 ? -10.626 8.847 -5.458 1.00 4.23 20 TRP A C 11
ATOM 16289 O O . TRP A 1 20 ? -11.437 9.594 -6.000 1.00 2.44 20 TRP A O 11
ATOM 16310 N N . TYR A 1 21 ? -9.304 9.100 -5.405 1.00 55.04 21 TYR A N 11
ATOM 16311 C CA . TYR A 1 21 ? -8.705 10.335 -5.962 1.00 42.41 21 TYR A CA 11
ATOM 16312 C C . TYR A 1 21 ? -8.857 10.409 -7.491 1.00 52.13 21 TYR A C 11
ATOM 16313 O O . TYR A 1 21 ? -9.066 11.486 -8.036 1.00 63.02 21 TYR A O 11
ATOM 16331 N N . LYS A 1 22 ? -8.813 9.241 -8.152 1.00 2.32 22 LYS A N 11
ATOM 16332 C CA . LYS A 1 22 ? -8.999 9.112 -9.606 1.00 15.54 22 LYS A CA 11
ATOM 16333 C C . LYS A 1 22 ? -10.383 9.663 -10.012 1.00 35.40 22 LYS A C 11
ATOM 16334 O O . LYS A 1 22 ? -10.511 10.419 -10.980 1.00 11.31 22 LYS A O 11
ATOM 16353 N N . GLU A 1 23 ? -11.400 9.314 -9.208 1.00 51.14 23 GLU A N 11
ATOM 16354 C CA . GLU A 1 23 ? -12.804 9.730 -9.422 1.00 0.13 23 GLU A CA 11
ATOM 16355 C C . GLU A 1 23 ? -13.120 11.088 -8.753 1.00 12.41 23 GLU A C 11
ATOM 16356 O O . GLU A 1 23 ? -14.186 11.661 -9.000 1.00 12.12 23 GLU A O 11
ATOM 16368 N N . SER A 1 24 ? -12.203 11.587 -7.898 1.00 71.42 24 SER A N 11
ATOM 16369 C CA . SER A 1 24 ? -12.328 12.910 -7.236 1.00 25.04 24 SER A CA 11
ATOM 16370 C C . SER A 1 24 ? -11.567 14.012 -8.011 1.00 43.30 24 SER A C 11
ATOM 16371 O O . SER A 1 24 ? -11.432 15.135 -7.513 1.00 60.01 24 SER A O 11
ATOM 16379 N N . GLY A 1 25 ? -11.071 13.686 -9.227 1.00 42.22 25 GLY A N 11
ATOM 16380 C CA . GLY A 1 25 ? -10.397 14.667 -10.097 1.00 43.45 25 GLY A CA 11
ATOM 16381 C C . GLY A 1 25 ? -8.964 14.993 -9.685 1.00 72.04 25 GLY A C 11
ATOM 16382 O O . GLY A 1 25 ? -8.418 16.038 -10.080 1.00 24.25 25 GLY A O 11
ATOM 16386 N N . ASP A 1 26 ? -8.358 14.096 -8.902 1.00 33.14 26 ASP A N 11
ATOM 16387 C CA . ASP A 1 26 ? -6.959 14.196 -8.444 1.00 52.53 26 ASP A CA 11
ATOM 16388 C C . ASP A 1 26 ? -6.148 13.031 -9.062 1.00 50.23 26 ASP A C 11
ATOM 16389 O O . ASP A 1 26 ? -6.076 11.940 -8.474 1.00 51.44 26 ASP A O 11
ATOM 16398 N N . PRO A 1 27 ? -5.538 13.236 -10.274 1.00 40.34 27 PRO A N 11
ATOM 16399 C CA . PRO A 1 27 ? -4.738 12.193 -10.950 1.00 73.12 27 PRO A CA 11
ATOM 16400 C C . PRO A 1 27 ? -3.320 12.055 -10.360 1.00 24.02 27 PRO A C 11
ATOM 16401 O O . PRO A 1 27 ? -2.661 11.048 -10.580 1.00 4.23 27 PRO A O 11
ATOM 16412 N N . ASP A 1 28 ? -2.877 13.069 -9.600 1.00 4.10 28 ASP A N 11
ATOM 16413 C CA . ASP A 1 28 ? -1.508 13.140 -9.062 1.00 44.23 28 ASP A CA 11
ATOM 16414 C C . ASP A 1 28 ? -1.328 12.110 -7.930 1.00 0.12 28 ASP A C 11
ATOM 16415 O O . ASP A 1 28 ? -0.413 11.273 -7.973 1.00 13.12 28 ASP A O 11
ATOM 16424 N N . PHE A 1 29 ? -2.228 12.183 -6.931 1.00 60.34 29 PHE A N 11
ATOM 16425 C CA . PHE A 1 29 ? -2.255 11.263 -5.778 1.00 21.25 29 PHE A CA 11
ATOM 16426 C C . PHE A 1 29 ? -2.625 9.845 -6.265 1.00 25.22 29 PHE A C 11
ATOM 16427 O O . PHE A 1 29 ? -2.009 8.863 -5.849 1.00 1.44 29 PHE A O 11
ATOM 16444 N N . ALA A 1 30 ? -3.616 9.781 -7.180 1.00 44.44 30 ALA A N 11
ATOM 16445 C CA . ALA A 1 30 ? -4.135 8.519 -7.735 1.00 53.12 30 ALA A CA 11
ATOM 16446 C C . ALA A 1 30 ? -3.036 7.704 -8.449 1.00 54.34 30 ALA A C 11
ATOM 16447 O O . ALA A 1 30 ? -2.831 6.537 -8.119 1.00 62.14 30 ALA A O 11
ATOM 16454 N N . ASN A 1 31 ? -2.323 8.347 -9.404 1.00 71.14 31 ASN A N 11
ATOM 16455 C CA . ASN A 1 31 ? -1.247 7.694 -10.193 1.00 5.14 31 ASN A CA 11
ATOM 16456 C C . ASN A 1 31 ? -0.006 7.382 -9.332 1.00 42.53 31 ASN A C 11
ATOM 16457 O O . ASN A 1 31 ? 0.786 6.507 -9.701 1.00 41.15 31 ASN A O 11
ATOM 16468 N N . SER A 1 32 ? 0.171 8.101 -8.206 1.00 3.43 32 SER A N 11
ATOM 16469 C CA . SER A 1 32 ? 1.259 7.819 -7.251 1.00 62.15 32 SER A CA 11
ATOM 16470 C C . SER A 1 32 ? 0.986 6.484 -6.526 1.00 73.34 32 SER A C 11
ATOM 16471 O O . SER A 1 32 ? 1.858 5.610 -6.459 1.00 24.21 32 SER A O 11
ATOM 16479 N N . VAL A 1 33 ? -0.253 6.327 -6.033 1.00 24.22 33 VAL A N 11
ATOM 16480 C CA . VAL A 1 33 ? -0.709 5.097 -5.350 1.00 33.44 33 VAL A CA 11
ATOM 16481 C C . VAL A 1 33 ? -0.905 3.947 -6.379 1.00 65.34 33 VAL A C 11
ATOM 16482 O O . VAL A 1 33 ? -0.826 2.762 -6.032 1.00 33.35 33 VAL A O 11
ATOM 16495 N N . ASP A 1 34 ? -1.118 4.322 -7.653 1.00 62.42 34 ASP A N 11
ATOM 16496 C CA . ASP A 1 34 ? -1.226 3.377 -8.787 1.00 45.51 34 ASP A CA 11
ATOM 16497 C C . ASP A 1 34 ? 0.167 2.832 -9.171 1.00 25.31 34 ASP A C 11
ATOM 16498 O O . ASP A 1 34 ? 0.297 1.675 -9.590 1.00 14.12 34 ASP A O 11
ATOM 16507 N N . ASN A 1 35 ? 1.203 3.681 -9.030 1.00 43.04 35 ASN A N 11
ATOM 16508 C CA . ASN A 1 35 ? 2.612 3.255 -9.179 1.00 40.05 35 ASN A CA 11
ATOM 16509 C C . ASN A 1 35 ? 2.965 2.252 -8.064 1.00 64.34 35 ASN A C 11
ATOM 16510 O O . ASN A 1 35 ? 3.639 1.243 -8.314 1.00 52.14 35 ASN A O 11
ATOM 16521 N N . VAL A 1 36 ? 2.432 2.513 -6.844 1.00 20.54 36 VAL A N 11
ATOM 16522 C CA . VAL A 1 36 ? 2.578 1.608 -5.691 1.00 44.21 36 VAL A CA 11
ATOM 16523 C C . VAL A 1 36 ? 1.908 0.253 -6.013 1.00 61.33 36 VAL A C 11
ATOM 16524 O O . VAL A 1 36 ? 2.473 -0.787 -5.710 1.00 54.42 36 VAL A O 11
ATOM 16537 N N . LEU A 1 37 ? 0.726 0.304 -6.666 1.00 34.44 37 LEU A N 11
ATOM 16538 C CA . LEU A 1 37 ? -0.021 -0.895 -7.120 1.00 73.41 37 LEU A CA 11
ATOM 16539 C C . LEU A 1 37 ? 0.802 -1.757 -8.089 1.00 25.04 37 LEU A C 11
ATOM 16540 O O . LEU A 1 37 ? 0.727 -2.988 -8.039 1.00 72.34 37 LEU A O 11
ATOM 16556 N N . GLY A 1 38 ? 1.554 -1.087 -8.982 1.00 34.11 38 GLY A N 11
ATOM 16557 C CA . GLY A 1 38 ? 2.500 -1.759 -9.868 1.00 62.52 38 GLY A CA 11
ATOM 16558 C C . GLY A 1 38 ? 3.527 -2.577 -9.083 1.00 33.35 38 GLY A C 11
ATOM 16559 O O . GLY A 1 38 ? 3.794 -3.738 -9.418 1.00 75.33 38 GLY A O 11
ATOM 16563 N N . HIS A 1 39 ? 4.066 -1.966 -8.006 1.00 63.42 39 HIS A N 11
ATOM 16564 C CA . HIS A 1 39 ? 5.035 -2.624 -7.109 1.00 73.54 39 HIS A CA 11
ATOM 16565 C C . HIS A 1 39 ? 4.363 -3.768 -6.308 1.00 72.02 39 HIS A C 11
ATOM 16566 O O . HIS A 1 39 ? 4.945 -4.833 -6.173 1.00 74.03 39 HIS A O 11
ATOM 16581 N N . LEU A 1 40 ? 3.122 -3.524 -5.817 1.00 25.34 40 LEU A N 11
ATOM 16582 C CA . LEU A 1 40 ? 2.373 -4.455 -4.923 1.00 45.20 40 LEU A CA 11
ATOM 16583 C C . LEU A 1 40 ? 2.042 -5.776 -5.630 1.00 43.32 40 LEU A C 11
ATOM 16584 O O . LEU A 1 40 ? 2.268 -6.865 -5.083 1.00 0.15 40 LEU A O 11
ATOM 16600 N N . GLU A 1 41 ? 1.484 -5.646 -6.844 1.00 4.11 41 GLU A N 11
ATOM 16601 C CA . GLU A 1 41 ? 1.153 -6.786 -7.709 1.00 24.15 41 GLU A CA 11
ATOM 16602 C C . GLU A 1 41 ? 2.432 -7.500 -8.166 1.00 65.50 41 GLU A C 11
ATOM 16603 O O . GLU A 1 41 ? 2.434 -8.722 -8.312 1.00 0.02 41 GLU A O 11
ATOM 16615 N N . ASN A 1 42 ? 3.528 -6.729 -8.337 1.00 34.32 42 ASN A N 11
ATOM 16616 C CA . ASN A 1 42 ? 4.844 -7.293 -8.673 1.00 21.25 42 ASN A CA 11
ATOM 16617 C C . ASN A 1 42 ? 5.431 -8.099 -7.492 1.00 4.31 42 ASN A C 11
ATOM 16618 O O . ASN A 1 42 ? 6.127 -9.074 -7.729 1.00 64.12 42 ASN A O 11
ATOM 16629 N N . ILE A 1 43 ? 5.134 -7.691 -6.232 1.00 23.41 43 ILE A N 11
ATOM 16630 C CA . ILE A 1 43 ? 5.574 -8.438 -5.021 1.00 42.14 43 ILE A CA 11
ATOM 16631 C C . ILE A 1 43 ? 4.914 -9.826 -5.015 1.00 35.32 43 ILE A C 11
ATOM 16632 O O . ILE A 1 43 ? 5.589 -10.855 -4.880 1.00 41.12 43 ILE A O 11
ATOM 16648 N N . ARG A 1 44 ? 3.575 -9.801 -5.181 1.00 54.13 44 ARG A N 11
ATOM 16649 C CA . ARG A 1 44 ? 2.715 -10.989 -5.132 1.00 44.02 44 ARG A CA 11
ATOM 16650 C C . ARG A 1 44 ? 3.153 -12.004 -6.202 1.00 60.01 44 ARG A C 11
ATOM 16651 O O . ARG A 1 44 ? 3.429 -13.167 -5.893 1.00 22.31 44 ARG A O 11
ATOM 16672 N N . LYS A 1 45 ? 3.261 -11.510 -7.447 1.00 63.00 45 LYS A N 11
ATOM 16673 C CA . LYS A 1 45 ? 3.616 -12.320 -8.617 1.00 12.24 45 LYS A CA 11
ATOM 16674 C C . LYS A 1 45 ? 5.083 -12.792 -8.572 1.00 1.43 45 LYS A C 11
ATOM 16675 O O . LYS A 1 45 ? 5.366 -13.905 -9.005 1.00 35.20 45 LYS A O 11
ATOM 16694 N N . ALA A 1 46 ? 6.001 -11.952 -8.037 1.00 62.44 46 ALA A N 11
ATOM 16695 C CA . ALA A 1 46 ? 7.433 -12.325 -7.878 1.00 75.35 46 ALA A CA 11
ATOM 16696 C C . ALA A 1 46 ? 7.563 -13.524 -6.940 1.00 52.20 46 ALA A C 11
ATOM 16697 O O . ALA A 1 46 ? 8.307 -14.461 -7.215 1.00 32.43 46 ALA A O 11
ATOM 16704 N N . PHE A 1 47 ? 6.777 -13.480 -5.854 1.00 32.11 47 PHE A N 11
ATOM 16705 C CA . PHE A 1 47 ? 6.755 -14.522 -4.827 1.00 33.40 47 PHE A CA 11
ATOM 16706 C C . PHE A 1 47 ? 6.102 -15.813 -5.390 1.00 72.34 47 PHE A C 11
ATOM 16707 O O . PHE A 1 47 ? 6.481 -16.923 -5.008 1.00 40.35 47 PHE A O 11
ATOM 16724 N N . LYS A 1 48 ? 5.137 -15.641 -6.327 1.00 42.15 48 LYS A N 11
ATOM 16725 C CA . LYS A 1 48 ? 4.523 -16.758 -7.089 1.00 73.42 48 LYS A CA 11
ATOM 16726 C C . LYS A 1 48 ? 5.540 -17.389 -8.076 1.00 3.04 48 LYS A C 11
ATOM 16727 O O . LYS A 1 48 ? 5.478 -18.592 -8.348 1.00 11.12 48 LYS A O 11
ATOM 16746 N N . HIS A 1 49 ? 6.454 -16.553 -8.620 1.00 24.35 49 HIS A N 11
ATOM 16747 C CA . HIS A 1 49 ? 7.560 -17.010 -9.501 1.00 14.51 49 HIS A CA 11
ATOM 16748 C C . HIS A 1 49 ? 8.714 -17.617 -8.672 1.00 51.11 49 HIS A C 11
ATOM 16749 O O . HIS A 1 49 ? 9.593 -18.281 -9.224 1.00 15.21 49 HIS A O 11
ATOM 16764 N N . GLY A 1 50 ? 8.687 -17.389 -7.343 1.00 41.22 50 GLY A N 11
ATOM 16765 C CA . GLY A 1 50 ? 9.742 -17.848 -6.439 1.00 31.21 50 GLY A CA 11
ATOM 16766 C C . GLY A 1 50 ? 10.928 -16.898 -6.416 1.00 55.51 50 GLY A C 11
ATOM 16767 O O . GLY A 1 50 ? 12.075 -17.306 -6.636 1.00 43.51 50 GLY A O 11
ATOM 16771 N N . ASP A 1 51 ? 10.645 -15.609 -6.164 1.00 3.31 51 ASP A N 11
ATOM 16772 C CA . ASP A 1 51 ? 11.668 -14.556 -6.016 1.00 10.14 51 ASP A CA 11
ATOM 16773 C C . ASP A 1 51 ? 11.432 -13.836 -4.672 1.00 31.31 51 ASP A C 11
ATOM 16774 O O . ASP A 1 51 ? 10.834 -12.754 -4.645 1.00 61.31 51 ASP A O 11
ATOM 16783 N N . PRO A 1 52 ? 11.870 -14.446 -3.519 1.00 2.34 52 PRO A N 11
ATOM 16784 C CA . PRO A 1 52 ? 11.585 -13.906 -2.171 1.00 2.15 52 PRO A CA 11
ATOM 16785 C C . PRO A 1 52 ? 12.406 -12.642 -1.850 1.00 73.44 52 PRO A C 11
ATOM 16786 O O . PRO A 1 52 ? 11.884 -11.702 -1.252 1.00 64.41 52 PRO A O 11
ATOM 16797 N N . ALA A 1 53 ? 13.685 -12.632 -2.272 1.00 45.14 53 ALA A N 11
ATOM 16798 C CA . ALA A 1 53 ? 14.635 -11.554 -1.943 1.00 51.34 53 ALA A CA 11
ATOM 16799 C C . ALA A 1 53 ? 14.304 -10.268 -2.718 1.00 24.03 53 ALA A C 11
ATOM 16800 O O . ALA A 1 53 ? 14.379 -9.166 -2.166 1.00 45.22 53 ALA A O 11
ATOM 16807 N N . ARG A 1 54 ? 13.922 -10.420 -3.996 1.00 32.51 54 ARG A N 11
ATOM 16808 C CA . ARG A 1 54 ? 13.505 -9.297 -4.834 1.00 45.43 54 ARG A CA 11
ATOM 16809 C C . ARG A 1 54 ? 12.094 -8.839 -4.426 1.00 4.30 54 ARG A C 11
ATOM 16810 O O . ARG A 1 54 ? 11.756 -7.663 -4.574 1.00 42.32 54 ARG A O 11
ATOM 16831 N N . ALA A 1 55 ? 11.274 -9.777 -3.899 1.00 74.52 55 ALA A N 11
ATOM 16832 C CA . ALA A 1 55 ? 9.970 -9.441 -3.312 1.00 1.12 55 ALA A CA 11
ATOM 16833 C C . ALA A 1 55 ? 10.173 -8.531 -2.082 1.00 60.12 55 ALA A C 11
ATOM 16834 O O . ALA A 1 55 ? 9.451 -7.554 -1.929 1.00 52.53 55 ALA A O 11
ATOM 16841 N N . MET A 1 56 ? 11.213 -8.837 -1.254 1.00 44.11 56 MET A N 11
ATOM 16842 C CA . MET A 1 56 ? 11.593 -8.006 -0.081 1.00 71.30 56 MET A CA 11
ATOM 16843 C C . MET A 1 56 ? 12.010 -6.596 -0.522 1.00 20.53 56 MET A C 11
ATOM 16844 O O . MET A 1 56 ? 11.711 -5.605 0.150 1.00 33.04 56 MET A O 11
ATOM 16858 N N . ASP A 1 57 ? 12.703 -6.547 -1.667 1.00 11.30 57 ASP A N 11
ATOM 16859 C CA . ASP A 1 57 ? 13.188 -5.305 -2.279 1.00 51.11 57 ASP A CA 11
ATOM 16860 C C . ASP A 1 57 ? 11.999 -4.435 -2.733 1.00 5.21 57 ASP A C 11
ATOM 16861 O O . ASP A 1 57 ? 11.987 -3.217 -2.511 1.00 63.21 57 ASP A O 11
ATOM 16870 N N . HIS A 1 58 ? 10.991 -5.084 -3.347 1.00 43.42 58 HIS A N 11
ATOM 16871 C CA . HIS A 1 58 ? 9.783 -4.400 -3.848 1.00 1.35 58 HIS A CA 11
ATOM 16872 C C . HIS A 1 58 ? 8.887 -3.913 -2.684 1.00 75.10 58 HIS A C 11
ATOM 16873 O O . HIS A 1 58 ? 8.272 -2.853 -2.792 1.00 31.14 58 HIS A O 11
ATOM 16888 N N . VAL A 1 59 ? 8.832 -4.692 -1.571 1.00 24.54 59 VAL A N 11
ATOM 16889 C CA . VAL A 1 59 ? 8.075 -4.303 -0.354 1.00 72.21 59 VAL A CA 11
ATOM 16890 C C . VAL A 1 59 ? 8.748 -3.095 0.315 1.00 33.45 59 VAL A C 11
ATOM 16891 O O . VAL A 1 59 ? 8.069 -2.156 0.723 1.00 70.42 59 VAL A O 11
ATOM 16904 N N . SER A 1 60 ? 10.092 -3.130 0.408 1.00 1.11 60 SER A N 11
ATOM 16905 C CA . SER A 1 60 ? 10.897 -2.025 0.968 1.00 32.20 60 SER A CA 11
ATOM 16906 C C . SER A 1 60 ? 10.723 -0.733 0.136 1.00 63.10 60 SER A C 11
ATOM 16907 O O . SER A 1 60 ? 10.702 0.372 0.687 1.00 33.21 60 SER A O 11
ATOM 16915 N N . ASN A 1 61 ? 10.567 -0.911 -1.190 1.00 62.35 61 ASN A N 11
ATOM 16916 C CA . ASN A 1 61 ? 10.270 0.183 -2.132 1.00 64.22 61 ASN A CA 11
ATOM 16917 C C . ASN A 1 61 ? 8.863 0.762 -1.855 1.00 72.14 61 ASN A C 11
ATOM 16918 O O . ASN A 1 61 ? 8.659 1.976 -1.926 1.00 50.32 61 ASN A O 11
ATOM 16929 N N . VAL A 1 62 ? 7.911 -0.135 -1.527 1.00 2.43 62 VAL A N 11
ATOM 16930 C CA . VAL A 1 62 ? 6.531 0.237 -1.153 1.00 21.30 62 VAL A CA 11
ATOM 16931 C C . VAL A 1 62 ? 6.517 1.004 0.190 1.00 54.40 62 VAL A C 11
ATOM 16932 O O . VAL A 1 62 ? 5.762 1.964 0.330 1.00 14.50 62 VAL A O 11
ATOM 16945 N N . VAL A 1 63 ? 7.383 0.602 1.153 1.00 1.05 63 VAL A N 11
ATOM 16946 C CA . VAL A 1 63 ? 7.524 1.315 2.445 1.00 25.41 63 VAL A CA 11
ATOM 16947 C C . VAL A 1 63 ? 7.969 2.763 2.174 1.00 72.53 63 VAL A C 11
ATOM 16948 O O . VAL A 1 63 ? 7.388 3.705 2.703 1.00 32.42 63 VAL A O 11
ATOM 16961 N N . GLY A 1 64 ? 8.982 2.894 1.294 1.00 41.23 64 GLY A N 11
ATOM 16962 C CA . GLY A 1 64 ? 9.554 4.189 0.934 1.00 12.53 64 GLY A CA 11
ATOM 16963 C C . GLY A 1 64 ? 8.568 5.109 0.217 1.00 31.13 64 GLY A C 11
ATOM 16964 O O . GLY A 1 64 ? 8.529 6.314 0.492 1.00 15.34 64 GLY A O 11
ATOM 16968 N N . SER A 1 65 ? 7.762 4.534 -0.697 1.00 0.20 65 SER A N 11
ATOM 16969 C CA . SER A 1 65 ? 6.790 5.288 -1.496 1.00 22.32 65 SER A CA 11
ATOM 16970 C C . SER A 1 65 ? 5.614 5.737 -0.620 1.00 53.42 65 SER A C 11
ATOM 16971 O O . SER A 1 65 ? 5.261 6.916 -0.620 1.00 41.13 65 SER A O 11
ATOM 16979 N N . LEU A 1 66 ? 5.033 4.778 0.137 1.00 53.34 66 LEU A N 11
ATOM 16980 C CA . LEU A 1 66 ? 3.893 5.043 1.034 1.00 41.11 66 LEU A CA 11
ATOM 16981 C C . LEU A 1 66 ? 4.262 6.075 2.102 1.00 71.54 66 LEU A C 11
ATOM 16982 O O . LEU A 1 66 ? 3.440 6.909 2.424 1.00 74.52 66 LEU A O 11
ATOM 16998 N N . ASP A 1 67 ? 5.507 6.006 2.628 1.00 65.42 67 ASP A N 11
ATOM 16999 C CA . ASP A 1 67 ? 6.017 6.951 3.653 1.00 22.20 67 ASP A CA 11
ATOM 17000 C C . ASP A 1 67 ? 6.170 8.367 3.065 1.00 24.14 67 ASP A C 11
ATOM 17001 O O . ASP A 1 67 ? 5.859 9.357 3.735 1.00 44.04 67 ASP A O 11
ATOM 17010 N N . SER A 1 68 ? 6.623 8.440 1.797 1.00 63.50 68 SER A N 11
ATOM 17011 C CA . SER A 1 68 ? 6.794 9.716 1.072 1.00 63.32 68 SER A CA 11
ATOM 17012 C C . SER A 1 68 ? 5.427 10.418 0.871 1.00 5.24 68 SER A C 11
ATOM 17013 O O . SER A 1 68 ? 5.318 11.642 0.996 1.00 13.34 68 SER A O 11
ATOM 17021 N N . ILE A 1 69 ? 4.388 9.599 0.608 1.00 13.24 69 ILE A N 11
ATOM 17022 C CA . ILE A 1 69 ? 3.004 10.074 0.411 1.00 55.10 69 ILE A CA 11
ATOM 17023 C C . ILE A 1 69 ? 2.341 10.347 1.786 1.00 60.32 69 ILE A C 11
ATOM 17024 O O . ILE A 1 69 ? 1.557 11.273 1.921 1.00 62.04 69 ILE A O 11
ATOM 17040 N N . GLN A 1 70 ? 2.712 9.529 2.789 1.00 65.34 70 GLN A N 11
ATOM 17041 C CA . GLN A 1 70 ? 2.121 9.538 4.150 1.00 14.23 70 GLN A CA 11
ATOM 17042 C C . GLN A 1 70 ? 2.501 10.816 4.912 1.00 11.43 70 GLN A C 11
ATOM 17043 O O . GLN A 1 70 ? 1.677 11.381 5.639 1.00 45.20 70 GLN A O 11
ATOM 17057 N N . THR A 1 71 ? 3.759 11.262 4.727 1.00 33.15 71 THR A N 11
ATOM 17058 C CA . THR A 1 71 ? 4.263 12.520 5.301 1.00 53.00 71 THR A CA 11
ATOM 17059 C C . THR A 1 71 ? 3.536 13.722 4.651 1.00 71.13 71 THR A C 11
ATOM 17060 O O . THR A 1 71 ? 3.195 14.701 5.328 1.00 52.13 71 THR A O 11
ATOM 17071 N N . SER A 1 72 ? 3.286 13.607 3.332 1.00 3.40 72 SER A N 11
ATOM 17072 C CA . SER A 1 72 ? 2.523 14.605 2.557 1.00 44.35 72 SER A CA 11
ATOM 17073 C C . SER A 1 72 ? 1.013 14.561 2.920 1.00 23.04 72 SER A C 11
ATOM 17074 O O . SER A 1 72 ? 0.321 15.586 2.856 1.00 41.51 72 SER A O 11
ATOM 17082 N N . PHE A 1 73 ? 0.530 13.360 3.304 1.00 74.44 73 PHE A N 11
ATOM 17083 C CA . PHE A 1 73 ? -0.875 13.114 3.673 1.00 74.33 73 PHE A CA 11
ATOM 17084 C C . PHE A 1 73 ? -1.035 13.419 5.168 1.00 1.22 73 PHE A C 11
ATOM 17085 O O . PHE A 1 73 ? -0.907 12.537 6.025 1.00 53.24 73 PHE A O 11
ATOM 17102 N N . LYS A 1 74 ? -1.261 14.702 5.456 1.00 23.23 74 LYS A N 11
ATOM 17103 C CA . LYS A 1 74 ? -1.334 15.235 6.830 1.00 20.52 74 LYS A CA 11
ATOM 17104 C C . LYS A 1 74 ? -2.744 15.031 7.419 1.00 53.12 74 LYS A C 11
ATOM 17105 O O . LYS A 1 74 ? -3.499 14.168 6.942 1.00 63.53 74 LYS A O 11
ATOM 17124 N N . GLN A 1 75 ? -3.091 15.801 8.481 1.00 24.34 75 GLN A N 11
ATOM 17125 C CA . GLN A 1 75 ? -4.437 15.768 9.072 1.00 10.01 75 GLN A CA 11
ATOM 17126 C C . GLN A 1 75 ? -5.459 16.343 8.076 1.00 14.55 75 GLN A C 11
ATOM 17127 O O . GLN A 1 75 ? -5.667 17.558 7.997 1.00 2.40 75 GLN A O 11
ATOM 17141 N N . THR A 1 76 ? -6.032 15.440 7.280 1.00 22.45 76 THR A N 11
ATOM 17142 C CA . THR A 1 76 ? -7.046 15.745 6.266 1.00 23.42 76 THR A CA 11
ATOM 17143 C C . THR A 1 76 ? -8.387 15.129 6.698 1.00 30.23 76 THR A C 11
ATOM 17144 O O . THR A 1 76 ? -8.407 14.099 7.390 1.00 35.03 76 THR A O 11
ATOM 17155 N N . GLY A 1 77 ? -9.501 15.753 6.268 1.00 63.03 77 GLY A N 11
ATOM 17156 C CA . GLY A 1 77 ? -10.850 15.276 6.581 1.00 40.44 77 GLY A CA 11
ATOM 17157 C C . GLY A 1 77 ? -11.323 14.188 5.615 1.00 13.35 77 GLY A C 11
ATOM 17158 O O . GLY A 1 77 ? -12.448 14.240 5.115 1.00 73.35 77 GLY A O 11
ATOM 17162 N N . ASN A 1 78 ? -10.440 13.213 5.346 1.00 24.30 78 ASN A N 11
ATOM 17163 C CA . ASN A 1 78 ? -10.724 12.047 4.495 1.00 30.44 78 ASN A CA 11
ATOM 17164 C C . ASN A 1 78 ? -10.817 10.814 5.413 1.00 24.50 78 ASN A C 11
ATOM 17165 O O . ASN A 1 78 ? -9.786 10.210 5.712 1.00 41.11 78 ASN A O 11
ATOM 17176 N N . PRO A 1 79 ? -12.045 10.450 5.913 1.00 13.44 79 PRO A N 11
ATOM 17177 C CA . PRO A 1 79 ? -12.214 9.351 6.902 1.00 21.35 79 PRO A CA 11
ATOM 17178 C C . PRO A 1 79 ? -11.841 7.994 6.290 1.00 1.43 79 PRO A C 11
ATOM 17179 O O . PRO A 1 79 ? -11.033 7.241 6.853 1.00 54.11 79 PRO A O 11
ATOM 17190 N N . GLU A 1 80 ? -12.392 7.754 5.091 1.00 41.23 80 GLU A N 11
ATOM 17191 C CA . GLU A 1 80 ? -12.213 6.509 4.344 1.00 20.13 80 GLU A CA 11
ATOM 17192 C C . GLU A 1 80 ? -10.733 6.305 3.981 1.00 22.32 80 GLU A C 11
ATOM 17193 O O . GLU A 1 80 ? -10.179 5.240 4.238 1.00 63.00 80 GLU A O 11
ATOM 17205 N N . ILE A 1 81 ? -10.097 7.363 3.443 1.00 74.51 81 ILE A N 11
ATOM 17206 C CA . ILE A 1 81 ? -8.726 7.282 2.921 1.00 52.43 81 ILE A CA 11
ATOM 17207 C C . ILE A 1 81 ? -7.710 7.140 4.063 1.00 51.35 81 ILE A C 11
ATOM 17208 O O . ILE A 1 81 ? -6.827 6.299 3.978 1.00 74.25 81 ILE A O 11
ATOM 17224 N N . ALA A 1 82 ? -7.864 7.948 5.128 1.00 40.45 82 ALA A N 11
ATOM 17225 C CA . ALA A 1 82 ? -6.905 7.989 6.246 1.00 21.51 82 ALA A CA 11
ATOM 17226 C C . ALA A 1 82 ? -6.820 6.631 6.960 1.00 70.10 82 ALA A C 11
ATOM 17227 O O . ALA A 1 82 ? -5.723 6.117 7.203 1.00 33.12 82 ALA A O 11
ATOM 17234 N N . THR A 1 83 ? -7.990 6.056 7.275 1.00 60.43 83 THR A N 11
ATOM 17235 C CA . THR A 1 83 ? -8.078 4.786 8.005 1.00 2.40 83 THR A CA 11
ATOM 17236 C C . THR A 1 83 ? -7.566 3.625 7.128 1.00 23.13 83 THR A C 11
ATOM 17237 O O . THR A 1 83 ? -6.765 2.806 7.585 1.00 52.25 83 THR A O 11
ATOM 17248 N N . ARG A 1 84 ? -8.001 3.621 5.851 1.00 54.30 84 ARG A N 11
ATOM 17249 C CA . ARG A 1 84 ? -7.637 2.586 4.862 1.00 4.35 84 ARG A CA 11
ATOM 17250 C C . ARG A 1 84 ? -6.126 2.622 4.534 1.00 64.02 84 ARG A C 11
ATOM 17251 O O . ARG A 1 84 ? -5.526 1.589 4.229 1.00 31.03 84 ARG A O 11
ATOM 17272 N N . TRP A 1 85 ? -5.555 3.839 4.574 1.00 44.32 85 TRP A N 11
ATOM 17273 C CA . TRP A 1 85 ? -4.117 4.088 4.359 1.00 45.11 85 TRP A CA 11
ATOM 17274 C C . TRP A 1 85 ? -3.296 3.556 5.540 1.00 10.40 85 TRP A C 11
ATOM 17275 O O . TRP A 1 85 ? -2.201 3.027 5.348 1.00 40.42 85 TRP A O 11
ATOM 17296 N N . GLN A 1 86 ? -3.840 3.720 6.759 1.00 14.34 86 GLN A N 11
ATOM 17297 C CA . GLN A 1 86 ? -3.193 3.232 7.990 1.00 33.44 86 GLN A CA 11
ATOM 17298 C C . GLN A 1 86 ? -3.216 1.690 8.017 1.00 12.34 86 GLN A C 11
ATOM 17299 O O . GLN A 1 86 ? -2.266 1.057 8.487 1.00 5.20 86 GLN A O 11
ATOM 17313 N N . GLU A 1 87 ? -4.318 1.116 7.488 1.00 35.21 87 GLU A N 11
ATOM 17314 C CA . GLU A 1 87 ? -4.477 -0.334 7.297 1.00 61.14 87 GLU A CA 11
ATOM 17315 C C . GLU A 1 87 ? -3.436 -0.838 6.284 1.00 24.31 87 GLU A C 11
ATOM 17316 O O . GLU A 1 87 ? -2.700 -1.763 6.575 1.00 62.24 87 GLU A O 11
ATOM 17328 N N . LEU A 1 88 ? -3.356 -0.140 5.131 1.00 72.54 88 LEU A N 11
ATOM 17329 C CA . LEU A 1 88 ? -2.410 -0.434 4.030 1.00 35.45 88 LEU A CA 11
ATOM 17330 C C . LEU A 1 88 ? -0.954 -0.493 4.548 1.00 13.01 88 LEU A C 11
ATOM 17331 O O . LEU A 1 88 ? -0.254 -1.487 4.341 1.00 24.11 88 LEU A O 11
ATOM 17347 N N . THR A 1 89 ? -0.564 0.572 5.275 1.00 0.45 89 THR A N 11
A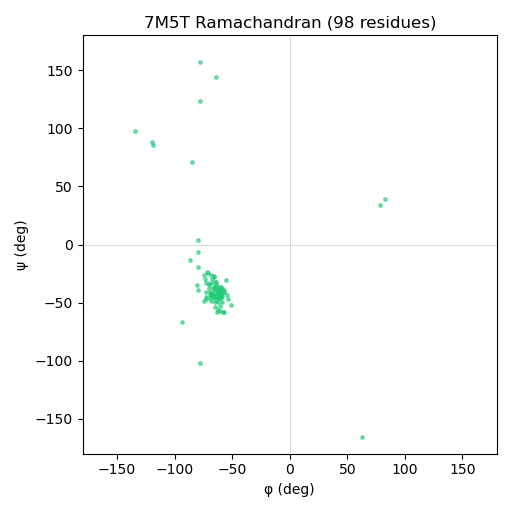TOM 17348 C CA . THR A 1 89 ? 0.769 0.723 5.882 1.00 30.45 89 THR A CA 11
ATOM 17349 C C . THR A 1 89 ? 1.043 -0.405 6.911 1.00 10.12 89 THR A C 11
ATOM 17350 O O . THR A 1 89 ? 2.156 -0.943 6.968 1.00 72.00 89 THR A O 11
ATOM 17361 N N . GLN A 1 90 ? 0.000 -0.775 7.685 1.00 53.42 90 GLN A N 11
ATOM 17362 C CA . GLN A 1 90 ? 0.090 -1.823 8.717 1.00 34.33 90 GLN A CA 11
ATOM 17363 C C . GLN A 1 90 ? 0.362 -3.191 8.077 1.00 22.31 90 GLN A C 11
ATOM 17364 O O . GLN A 1 90 ? 1.209 -3.940 8.562 1.00 72.31 90 GLN A O 11
ATOM 17378 N N . GLU A 1 91 ? -0.354 -3.486 6.974 1.00 53.14 91 GLU A N 11
ATOM 17379 C CA . GLU A 1 91 ? -0.229 -4.765 6.259 1.00 23.13 91 GLU A CA 11
ATOM 17380 C C . GLU A 1 91 ? 1.160 -4.904 5.600 1.00 43.23 91 GLU A C 11
ATOM 17381 O O . GLU A 1 91 ? 1.655 -6.021 5.451 1.00 64.13 91 GLU A O 11
ATOM 17393 N N . VAL A 1 92 ? 1.763 -3.761 5.185 1.00 61.14 92 VAL A N 11
ATOM 17394 C CA . VAL A 1 92 ? 3.141 -3.726 4.644 1.00 75.33 92 VAL A CA 11
ATOM 17395 C C . VAL A 1 92 ? 4.156 -4.062 5.759 1.00 45.02 92 VAL A C 11
ATOM 17396 O O . VAL A 1 92 ? 5.075 -4.846 5.534 1.00 45.44 92 VAL A O 11
ATOM 17409 N N . ARG A 1 93 ? 3.960 -3.469 6.957 1.00 14.30 93 ARG A N 11
ATOM 17410 C CA . ARG A 1 93 ? 4.839 -3.697 8.131 1.00 24.42 93 ARG A CA 11
ATOM 17411 C C . ARG A 1 93 ? 4.729 -5.158 8.625 1.00 42.15 93 ARG A C 11
ATOM 17412 O O . ARG A 1 93 ? 5.734 -5.762 9.039 1.00 54.22 93 ARG A O 11
ATOM 17433 N N . GLU A 1 94 ? 3.504 -5.712 8.550 1.00 12.44 94 GLU A N 11
ATOM 17434 C CA . GLU A 1 94 ? 3.232 -7.131 8.839 1.00 52.23 94 GLU A CA 11
ATOM 17435 C C . GLU A 1 94 ? 4.005 -8.025 7.866 1.00 30.53 94 GLU A C 11
ATOM 17436 O O . GLU A 1 94 ? 4.794 -8.871 8.283 1.00 4.03 94 GLU A O 11
ATOM 17448 N N . LEU A 1 95 ? 3.814 -7.753 6.570 1.00 4.41 95 LEU A N 11
ATOM 17449 C CA . LEU A 1 95 ? 4.394 -8.539 5.477 1.00 13.24 95 LEU A CA 11
ATOM 17450 C C . LEU A 1 95 ? 5.939 -8.477 5.526 1.00 4.45 95 LEU A C 11
ATOM 17451 O O . LEU A 1 95 ? 6.620 -9.480 5.294 1.00 23.30 95 LEU A O 11
ATOM 17467 N N . TYR A 1 96 ? 6.449 -7.292 5.897 1.00 30.35 96 TYR A N 11
ATOM 17468 C CA . TYR A 1 96 ? 7.887 -6.999 5.989 1.00 73.31 96 TYR A CA 11
ATOM 17469 C C . TYR A 1 96 ? 8.543 -7.894 7.064 1.00 35.54 96 TYR A C 11
ATOM 17470 O O . TYR A 1 96 ? 9.658 -8.388 6.875 1.00 61.34 96 TYR A O 11
ATOM 17488 N N . ALA A 1 97 ? 7.803 -8.117 8.169 1.00 32.40 97 ALA A N 11
ATOM 17489 C CA . ALA A 1 97 ? 8.210 -9.025 9.257 1.00 24.11 97 ALA A CA 11
ATOM 17490 C C . ALA A 1 97 ? 8.073 -10.512 8.845 1.00 2.14 97 ALA A C 11
ATOM 17491 O O . ALA A 1 97 ? 8.783 -11.378 9.371 1.00 13.12 97 ALA A O 11
ATOM 17498 N N . TYR A 1 98 ? 7.137 -10.804 7.910 1.00 23.21 98 TYR A N 11
ATOM 17499 C CA . TYR A 1 98 ? 6.946 -12.172 7.348 1.00 53.32 98 TYR A CA 11
ATOM 17500 C C . TYR A 1 98 ? 8.090 -12.531 6.380 1.00 50.12 98 TYR A C 11
ATOM 17501 O O . TYR A 1 98 ? 8.336 -13.711 6.093 1.00 15.03 98 TYR A O 11
ATOM 17519 N N . LEU A 1 99 ? 8.765 -11.491 5.879 1.00 54.04 99 LEU A N 11
ATOM 17520 C CA . LEU A 1 99 ? 9.912 -11.625 4.979 1.00 21.52 99 LEU A CA 11
ATOM 17521 C C . LEU A 1 99 ? 11.186 -11.905 5.801 1.00 44.54 99 LEU A C 11
ATOM 17522 O O . LEU A 1 99 ? 11.881 -12.905 5.570 1.00 35.43 99 LEU A O 11
ATOM 17538 N N . GLY A 1 100 ? 11.459 -11.017 6.773 1.00 53.52 100 GLY A N 11
ATOM 17539 C CA . GLY A 1 100 ? 12.653 -11.103 7.615 1.00 32.14 100 GLY A CA 11
ATOM 17540 C C . GLY A 1 100 ? 12.657 -10.021 8.699 1.00 0.31 100 GLY A C 11
ATOM 17541 O O . GLY A 1 100 ? 13.259 -10.224 9.765 1.00 22.21 100 GLY A O 11
ATOM 17546 N N . MET A 1 1 ? 1.658 -15.422 8.753 1.00 0.11 1 MET A N 12
ATOM 17547 C CA . MET A 1 1 ? 2.665 -15.945 7.782 1.00 42.05 1 MET A CA 12
ATOM 17548 C C . MET A 1 1 ? 2.025 -16.233 6.404 1.00 42.44 1 MET A C 12
ATOM 17549 O O . MET A 1 1 ? 2.699 -16.742 5.505 1.00 3.52 1 MET A O 12
ATOM 17565 N N . ASP A 1 2 ? 0.724 -15.898 6.250 1.00 4.41 2 ASP A N 12
ATOM 17566 C CA . ASP A 1 2 ? -0.029 -16.044 4.980 1.00 72.54 2 ASP A CA 12
ATOM 17567 C C . ASP A 1 2 ? 0.343 -14.918 3.980 1.00 40.24 2 ASP A C 12
ATOM 17568 O O . ASP A 1 2 ? -0.472 -14.062 3.643 1.00 74.23 2 ASP A O 12
ATOM 17577 N N . PHE A 1 3 ? 1.588 -14.987 3.471 1.00 50.53 3 PHE A N 12
ATOM 17578 C CA . PHE A 1 3 ? 2.231 -13.909 2.686 1.00 41.25 3 PHE A CA 12
ATOM 17579 C C . PHE A 1 3 ? 1.393 -13.520 1.448 1.00 51.33 3 PHE A C 12
ATOM 17580 O O . PHE A 1 3 ? 1.140 -12.336 1.203 1.00 23.42 3 PHE A O 12
ATOM 17597 N N . THR A 1 4 ? 0.963 -14.543 0.698 1.00 41.32 4 THR A N 12
ATOM 17598 C CA . THR A 1 4 ? 0.251 -14.380 -0.575 1.00 30.55 4 THR A CA 12
ATOM 17599 C C . THR A 1 4 ? -1.149 -13.749 -0.362 1.00 21.15 4 THR A C 12
ATOM 17600 O O . THR A 1 4 ? -1.564 -12.879 -1.141 1.00 4.43 4 THR A O 12
ATOM 17611 N N . GLU A 1 5 ? -1.859 -14.162 0.718 1.00 43.23 5 GLU A N 12
ATOM 17612 C CA . GLU A 1 5 ? -3.214 -13.638 1.018 1.00 42.13 5 GLU A CA 12
ATOM 17613 C C . GLU A 1 5 ? -3.136 -12.196 1.545 1.00 22.41 5 GLU A C 12
ATOM 17614 O O . GLU A 1 5 ? -3.966 -11.360 1.193 1.00 33.03 5 GLU A O 12
ATOM 17626 N N . ARG A 1 6 ? -2.118 -11.913 2.370 1.00 3.42 6 ARG A N 12
ATOM 17627 C CA . ARG A 1 6 ? -1.851 -10.550 2.871 1.00 72.33 6 ARG A CA 12
ATOM 17628 C C . ARG A 1 6 ? -1.635 -9.588 1.679 1.00 3.23 6 ARG A C 12
ATOM 17629 O O . ARG A 1 6 ? -2.225 -8.509 1.638 1.00 61.11 6 ARG A O 12
ATOM 17650 N N . LEU A 1 7 ? -0.817 -10.038 0.696 1.00 12.51 7 LEU A N 12
ATOM 17651 C CA . LEU A 1 7 ? -0.568 -9.298 -0.570 1.00 54.24 7 LEU A CA 12
ATOM 17652 C C . LEU A 1 7 ? -1.866 -9.052 -1.364 1.00 74.53 7 LEU A C 12
ATOM 17653 O O . LEU A 1 7 ? -2.032 -7.991 -1.962 1.00 53.01 7 LEU A O 12
ATOM 17669 N N . ASP A 1 8 ? -2.752 -10.057 -1.359 1.00 22.14 8 ASP A N 12
ATOM 17670 C CA . ASP A 1 8 ? -4.063 -10.006 -2.046 1.00 75.54 8 ASP A CA 12
ATOM 17671 C C . ASP A 1 8 ? -4.915 -8.863 -1.468 1.00 63.23 8 ASP A C 12
ATOM 17672 O O . ASP A 1 8 ? -5.525 -8.077 -2.207 1.00 30.12 8 ASP A O 12
ATOM 17681 N N . ARG A 1 9 ? -4.908 -8.771 -0.130 1.00 4.23 9 ARG A N 12
ATOM 17682 C CA . ARG A 1 9 ? -5.635 -7.729 0.609 1.00 30.41 9 ARG A CA 12
ATOM 17683 C C . ARG A 1 9 ? -4.970 -6.355 0.394 1.00 15.12 9 ARG A C 12
ATOM 17684 O O . ARG A 1 9 ? -5.667 -5.354 0.347 1.00 61.32 9 ARG A O 12
ATOM 17705 N N . LEU A 1 10 ? -3.626 -6.329 0.241 1.00 44.24 10 LEU A N 12
ATOM 17706 C CA . LEU A 1 10 ? -2.861 -5.086 -0.058 1.00 25.13 10 LEU A CA 12
ATOM 17707 C C . LEU A 1 10 ? -3.289 -4.489 -1.405 1.00 54.11 10 LEU A C 12
ATOM 17708 O O . LEU A 1 10 ? -3.508 -3.272 -1.522 1.00 64.53 10 LEU A O 12
ATOM 17724 N N . VAL A 1 11 ? -3.400 -5.376 -2.409 1.00 53.11 11 VAL A N 12
ATOM 17725 C CA . VAL A 1 11 ? -3.871 -5.025 -3.754 1.00 64.55 11 VAL A CA 12
ATOM 17726 C C . VAL A 1 11 ? -5.298 -4.441 -3.677 1.00 44.10 11 VAL A C 12
ATOM 17727 O O . VAL A 1 11 ? -5.584 -3.433 -4.308 1.00 51.51 11 VAL A O 12
ATOM 17740 N N . LYS A 1 12 ? -6.155 -5.052 -2.842 1.00 33.20 12 LYS A N 12
ATOM 17741 C CA . LYS A 1 12 ? -7.544 -4.591 -2.648 1.00 33.35 12 LYS A CA 12
ATOM 17742 C C . LYS A 1 12 ? -7.576 -3.181 -2.004 1.00 11.40 12 LYS A C 12
ATOM 17743 O O . LYS A 1 12 ? -8.247 -2.283 -2.519 1.00 23.12 12 LYS A O 12
ATOM 17762 N N . TYR A 1 13 ? -6.796 -2.997 -0.913 1.00 23.33 13 TYR A N 12
ATOM 17763 C CA . TYR A 1 13 ? -6.799 -1.756 -0.100 1.00 21.40 13 TYR A CA 12
ATOM 17764 C C . TYR A 1 13 ? -6.426 -0.535 -0.948 1.00 71.11 13 TYR A C 12
ATOM 17765 O O . TYR A 1 13 ? -7.211 0.410 -1.082 1.00 44.12 13 TYR A O 12
ATOM 17783 N N . ALA A 1 14 ? -5.228 -0.609 -1.548 1.00 42.52 14 ALA A N 12
ATOM 17784 C CA . ALA A 1 14 ? -4.639 0.491 -2.321 1.00 24.03 14 ALA A CA 12
ATOM 17785 C C . ALA A 1 14 ? -5.433 0.772 -3.612 1.00 20.22 14 ALA A C 12
ATOM 17786 O O . ALA A 1 14 ? -5.413 1.889 -4.115 1.00 55.22 14 ALA A O 12
ATOM 17793 N N . LYS A 1 15 ? -6.118 -0.261 -4.144 1.00 31.12 15 LYS A N 12
ATOM 17794 C CA . LYS A 1 15 ? -7.001 -0.133 -5.319 1.00 61.33 15 LYS A CA 12
ATOM 17795 C C . LYS A 1 15 ? -8.253 0.702 -4.998 1.00 13.21 15 LYS A C 12
ATOM 17796 O O . LYS A 1 15 ? -8.694 1.510 -5.818 1.00 65.40 15 LYS A O 12
ATOM 17815 N N . GLU A 1 16 ? -8.803 0.496 -3.786 1.00 71.45 16 GLU A N 12
ATOM 17816 C CA . GLU A 1 16 ? -9.964 1.265 -3.276 1.00 41.42 16 GLU A CA 12
ATOM 17817 C C . GLU A 1 16 ? -9.575 2.742 -3.060 1.00 34.20 16 GLU A C 12
ATOM 17818 O O . GLU A 1 16 ? -10.316 3.653 -3.446 1.00 51.45 16 GLU A O 12
ATOM 17830 N N . ILE A 1 17 ? -8.383 2.946 -2.469 1.00 44.14 17 ILE A N 12
ATOM 17831 C CA . ILE A 1 17 ? -7.802 4.278 -2.205 1.00 20.25 17 ILE A CA 12
ATOM 17832 C C . ILE A 1 17 ? -7.613 5.055 -3.523 1.00 73.13 17 ILE A C 12
ATOM 17833 O O . ILE A 1 17 ? -8.149 6.158 -3.687 1.00 21.31 17 ILE A O 12
ATOM 17849 N N . ALA A 1 18 ? -6.904 4.424 -4.473 1.00 71.02 18 ALA A N 12
ATOM 17850 C CA . ALA A 1 18 ? -6.606 5.005 -5.796 1.00 71.41 18 ALA A CA 12
ATOM 17851 C C . ALA A 1 18 ? -7.887 5.230 -6.627 1.00 3.13 18 ALA A C 12
ATOM 17852 O O . ALA A 1 18 ? -7.924 6.117 -7.480 1.00 1.14 18 ALA A O 12
ATOM 17859 N N . LYS A 1 19 ? -8.923 4.404 -6.374 1.00 52.32 19 LYS A N 12
ATOM 17860 C CA . LYS A 1 19 ? -10.244 4.547 -7.018 1.00 73.34 19 LYS A CA 12
ATOM 17861 C C . LYS A 1 19 ? -10.903 5.877 -6.617 1.00 12.44 19 LYS A C 12
ATOM 17862 O O . LYS A 1 19 ? -11.299 6.667 -7.481 1.00 52.12 19 LYS A O 12
ATOM 17881 N N . TRP A 1 20 ? -10.977 6.124 -5.296 1.00 22.02 20 TRP A N 12
ATOM 17882 C CA . TRP A 1 20 ? -11.601 7.344 -4.748 1.00 62.42 20 TRP A CA 12
ATOM 17883 C C . TRP A 1 20 ? -10.810 8.605 -5.137 1.00 14.04 20 TRP A C 12
ATOM 17884 O O . TRP A 1 20 ? -11.407 9.642 -5.392 1.00 73.23 20 TRP A O 12
ATOM 17905 N N . TYR A 1 21 ? -9.469 8.506 -5.179 1.00 51.45 21 TYR A N 12
ATOM 17906 C CA . TYR A 1 21 ? -8.602 9.644 -5.566 1.00 54.03 21 TYR A CA 12
ATOM 17907 C C . TYR A 1 21 ? -8.748 9.983 -7.053 1.00 24.25 21 TYR A C 12
ATOM 17908 O O . TYR A 1 21 ? -8.742 11.156 -7.419 1.00 4.31 21 TYR A O 12
ATOM 17926 N N . LYS A 1 22 ? -8.912 8.950 -7.891 1.00 23.20 22 LYS A N 12
ATOM 17927 C CA . LYS A 1 22 ? -9.244 9.122 -9.319 1.00 13.25 22 LYS A CA 12
ATOM 17928 C C . LYS A 1 22 ? -10.570 9.907 -9.475 1.00 53.33 22 LYS A C 12
ATOM 17929 O O . LYS A 1 22 ? -10.699 10.762 -10.361 1.00 10.23 22 LYS A O 12
ATOM 17948 N N . GLU A 1 23 ? -11.529 9.625 -8.563 1.00 2.45 23 GLU A N 12
ATOM 17949 C CA . GLU A 1 23 ? -12.828 10.328 -8.499 1.00 30.15 23 GLU A CA 12
ATOM 17950 C C . GLU A 1 23 ? -12.679 11.759 -7.949 1.00 61.53 23 GLU A C 12
ATOM 17951 O O . GLU A 1 23 ? -13.398 12.665 -8.365 1.00 14.31 23 GLU A O 12
ATOM 17963 N N . SER A 1 24 ? -11.722 11.949 -7.024 1.00 61.33 24 SER A N 12
ATOM 17964 C CA . SER A 1 24 ? -11.517 13.229 -6.307 1.00 24.40 24 SER A CA 12
ATOM 17965 C C . SER A 1 24 ? -10.742 14.264 -7.152 1.00 45.15 24 SER A C 12
ATOM 17966 O O . SER A 1 24 ? -10.535 15.400 -6.701 1.00 10.13 24 SER A O 12
ATOM 17974 N N . GLY A 1 25 ? -10.335 13.872 -8.374 1.00 74.40 25 GLY A N 12
ATOM 17975 C CA . GLY A 1 25 ? -9.564 14.753 -9.260 1.00 53.21 25 GLY A CA 12
ATOM 17976 C C . GLY A 1 25 ? -8.083 14.734 -8.939 1.00 54.40 25 GLY A C 12
ATOM 17977 O O . GLY A 1 25 ? -7.371 15.727 -9.134 1.00 20.42 25 GLY A O 12
ATOM 17981 N N . ASP A 1 26 ? -7.620 13.577 -8.446 1.00 73.45 26 ASP A N 12
ATOM 17982 C CA . ASP A 1 26 ? -6.207 13.322 -8.126 1.00 30.03 26 ASP A CA 12
ATOM 17983 C C . ASP A 1 26 ? -5.698 12.144 -8.983 1.00 62.31 26 ASP A C 12
ATOM 17984 O O . ASP A 1 26 ? -5.592 11.019 -8.486 1.00 34.05 26 ASP A O 12
ATOM 17993 N N . PRO A 1 27 ? -5.404 12.369 -10.303 1.00 35.44 27 PRO A N 12
ATOM 17994 C CA . PRO A 1 27 ? -4.981 11.283 -11.214 1.00 63.32 27 PRO A CA 12
ATOM 17995 C C . PRO A 1 27 ? -3.524 10.859 -10.979 1.00 32.13 27 PRO A C 12
ATOM 17996 O O . PRO A 1 27 ? -3.185 9.689 -11.150 1.00 34.24 27 PRO A O 12
ATOM 18007 N N . ASP A 1 28 ? -2.689 11.821 -10.557 1.00 21.40 28 ASP A N 12
ATOM 18008 C CA . ASP A 1 28 ? -1.257 11.604 -10.303 1.00 64.24 28 ASP A CA 12
ATOM 18009 C C . ASP A 1 28 ? -1.048 10.858 -8.982 1.00 24.33 28 ASP A C 12
ATOM 18010 O O . ASP A 1 28 ? -0.234 9.932 -8.907 1.00 74.20 28 ASP A O 12
ATOM 18019 N N . PHE A 1 29 ? -1.792 11.282 -7.942 1.00 64.22 29 PHE A N 12
ATOM 18020 C CA . PHE A 1 29 ? -1.734 10.667 -6.597 1.00 62.12 29 PHE A CA 12
ATOM 18021 C C . PHE A 1 29 ? -2.242 9.220 -6.676 1.00 32.13 29 PHE A C 12
ATOM 18022 O O . PHE A 1 29 ? -1.616 8.307 -6.137 1.00 24.24 29 PHE A O 12
ATOM 18039 N N . ALA A 1 30 ? -3.365 9.035 -7.396 1.00 10.11 30 ALA A N 12
ATOM 18040 C CA . ALA A 1 30 ? -3.957 7.706 -7.648 1.00 12.12 30 ALA A CA 12
ATOM 18041 C C . ALA A 1 30 ? -2.992 6.812 -8.455 1.00 65.13 30 ALA A C 12
ATOM 18042 O O . ALA A 1 30 ? -2.917 5.611 -8.216 1.00 12.34 30 ALA A O 12
ATOM 18049 N N . ASN A 1 31 ? -2.264 7.432 -9.409 1.00 70.23 31 ASN A N 12
ATOM 18050 C CA . ASN A 1 31 ? -1.247 6.752 -10.251 1.00 51.44 31 ASN A CA 12
ATOM 18051 C C . ASN A 1 31 ? -0.001 6.352 -9.429 1.00 23.30 31 ASN A C 12
ATOM 18052 O O . ASN A 1 31 ? 0.668 5.369 -9.753 1.00 32.05 31 ASN A O 12
ATOM 18063 N N . SER A 1 32 ? 0.302 7.124 -8.373 1.00 31.05 32 SER A N 12
ATOM 18064 C CA . SER A 1 32 ? 1.402 6.819 -7.436 1.00 1.14 32 SER A CA 12
ATOM 18065 C C . SER A 1 32 ? 1.042 5.582 -6.590 1.00 5.45 32 SER A C 12
ATOM 18066 O O . SER A 1 32 ? 1.863 4.672 -6.399 1.00 63.12 32 SER A O 12
ATOM 18074 N N . VAL A 1 33 ? -0.217 5.553 -6.121 1.00 53.35 33 VAL A N 12
ATOM 18075 C CA . VAL A 1 33 ? -0.777 4.410 -5.374 1.00 63.12 33 VAL A CA 12
ATOM 18076 C C . VAL A 1 33 ? -0.946 3.185 -6.313 1.00 24.31 33 VAL A C 12
ATOM 18077 O O . VAL A 1 33 ? -0.839 2.039 -5.875 1.00 65.23 33 VAL A O 12
ATOM 18090 N N . ASP A 1 34 ? -1.167 3.456 -7.619 1.00 31.03 34 ASP A N 12
ATOM 18091 C CA . ASP A 1 34 ? -1.292 2.415 -8.669 1.00 51.52 34 ASP A CA 12
ATOM 18092 C C . ASP A 1 34 ? 0.089 1.852 -9.064 1.00 60.31 34 ASP A C 12
ATOM 18093 O O . ASP A 1 34 ? 0.200 0.697 -9.486 1.00 62.53 34 ASP A O 12
ATOM 18102 N N . ASN A 1 35 ? 1.135 2.688 -8.923 1.00 35.45 35 ASN A N 12
ATOM 18103 C CA . ASN A 1 35 ? 2.546 2.270 -9.117 1.00 72.02 35 ASN A CA 12
ATOM 18104 C C . ASN A 1 35 ? 2.890 1.226 -8.038 1.00 62.41 35 ASN A C 12
ATOM 18105 O O . ASN A 1 35 ? 3.511 0.192 -8.320 1.00 20.45 35 ASN A O 12
ATOM 18116 N N . VAL A 1 36 ? 2.390 1.493 -6.814 1.00 63.20 36 VAL A N 12
ATOM 18117 C CA . VAL A 1 36 ? 2.520 0.581 -5.668 1.00 0.15 36 VAL A CA 12
ATOM 18118 C C . VAL A 1 36 ? 1.733 -0.717 -5.934 1.00 40.12 36 VAL A C 12
ATOM 18119 O O . VAL A 1 36 ? 2.224 -1.799 -5.631 1.00 20.14 36 VAL A O 12
ATOM 18132 N N . LEU A 1 37 ? 0.534 -0.588 -6.543 1.00 73.51 37 LEU A N 12
ATOM 18133 C CA . LEU A 1 37 ? -0.330 -1.738 -6.911 1.00 1.24 37 LEU A CA 12
ATOM 18134 C C . LEU A 1 37 ? 0.366 -2.682 -7.907 1.00 63.32 37 LEU A C 12
ATOM 18135 O O . LEU A 1 37 ? 0.279 -3.902 -7.761 1.00 41.42 37 LEU A O 12
ATOM 18151 N N . GLY A 1 38 ? 1.040 -2.094 -8.917 1.00 35.11 38 GLY A N 12
ATOM 18152 C CA . GLY A 1 38 ? 1.829 -2.859 -9.887 1.00 73.22 38 GLY A CA 12
ATOM 18153 C C . GLY A 1 38 ? 2.925 -3.671 -9.215 1.00 54.10 38 GLY A C 12
ATOM 18154 O O . GLY A 1 38 ? 3.154 -4.841 -9.562 1.00 2.43 38 GLY A O 12
ATOM 18158 N N . HIS A 1 39 ? 3.564 -3.042 -8.205 1.00 1.13 39 HIS A N 12
ATOM 18159 C CA . HIS A 1 39 ? 4.609 -3.685 -7.393 1.00 41.22 39 HIS A CA 12
ATOM 18160 C C . HIS A 1 39 ? 4.026 -4.829 -6.536 1.00 54.41 39 HIS A C 12
ATOM 18161 O O . HIS A 1 39 ? 4.575 -5.919 -6.531 1.00 45.44 39 HIS A O 12
ATOM 18176 N N . LEU A 1 40 ? 2.884 -4.566 -5.859 1.00 25.51 40 LEU A N 12
ATOM 18177 C CA . LEU A 1 40 ? 2.228 -5.527 -4.928 1.00 41.21 40 LEU A CA 12
ATOM 18178 C C . LEU A 1 40 ? 1.773 -6.786 -5.677 1.00 53.11 40 LEU A C 12
ATOM 18179 O O . LEU A 1 40 ? 1.891 -7.908 -5.175 1.00 2.11 40 LEU A O 12
ATOM 18195 N N . GLU A 1 41 ? 1.271 -6.559 -6.892 1.00 42.33 41 GLU A N 12
ATOM 18196 C CA . GLU A 1 41 ? 0.812 -7.608 -7.807 1.00 71.15 41 GLU A CA 12
ATOM 18197 C C . GLU A 1 41 ? 2.019 -8.494 -8.216 1.00 63.52 41 GLU A C 12
ATOM 18198 O O . GLU A 1 41 ? 1.919 -9.723 -8.261 1.00 40.00 41 GLU A O 12
ATOM 18210 N N . ASN A 1 42 ? 3.166 -7.823 -8.472 1.00 24.44 42 ASN A N 12
ATOM 18211 C CA . ASN A 1 42 ? 4.438 -8.473 -8.858 1.00 51.22 42 ASN A CA 12
ATOM 18212 C C . ASN A 1 42 ? 5.089 -9.215 -7.673 1.00 42.21 42 ASN A C 12
ATOM 18213 O O . ASN A 1 42 ? 5.772 -10.204 -7.883 1.00 21.41 42 ASN A O 12
ATOM 18224 N N . ILE A 1 43 ? 4.886 -8.717 -6.435 1.00 25.31 43 ILE A N 12
ATOM 18225 C CA . ILE A 1 43 ? 5.406 -9.366 -5.203 1.00 40.15 43 ILE A CA 12
ATOM 18226 C C . ILE A 1 43 ? 4.668 -10.686 -4.969 1.00 53.34 43 ILE A C 12
ATOM 18227 O O . ILE A 1 43 ? 5.280 -11.720 -4.668 1.00 44.25 43 ILE A O 12
ATOM 18243 N N . ARG A 1 44 ? 3.337 -10.615 -5.104 1.00 5.52 44 ARG A N 12
ATOM 18244 C CA . ARG A 1 44 ? 2.446 -11.758 -4.898 1.00 31.24 44 ARG A CA 12
ATOM 18245 C C . ARG A 1 44 ? 2.748 -12.846 -5.937 1.00 23.34 44 ARG A C 12
ATOM 18246 O O . ARG A 1 44 ? 2.832 -14.030 -5.599 1.00 1.34 44 ARG A O 12
ATOM 18267 N N . LYS A 1 45 ? 2.947 -12.408 -7.197 1.00 12.33 45 LYS A N 12
ATOM 18268 C CA . LYS A 1 45 ? 3.392 -13.280 -8.301 1.00 15.41 45 LYS A CA 12
ATOM 18269 C C . LYS A 1 45 ? 4.784 -13.877 -8.029 1.00 34.40 45 LYS A C 12
ATOM 18270 O O . LYS A 1 45 ? 4.965 -15.084 -8.162 1.00 42.20 45 LYS A O 12
ATOM 18289 N N . ALA A 1 46 ? 5.738 -13.022 -7.619 1.00 51.23 46 ALA A N 12
ATOM 18290 C CA . ALA A 1 46 ? 7.156 -13.405 -7.435 1.00 12.44 46 ALA A CA 12
ATOM 18291 C C . ALA A 1 46 ? 7.289 -14.526 -6.403 1.00 13.31 46 ALA A C 12
ATOM 18292 O O . ALA A 1 46 ? 7.837 -15.586 -6.694 1.00 54.11 46 ALA A O 12
ATOM 18299 N N . PHE A 1 47 ? 6.691 -14.298 -5.229 1.00 71.34 47 PHE A N 12
ATOM 18300 C CA . PHE A 1 47 ? 6.737 -15.238 -4.099 1.00 3.43 47 PHE A CA 12
ATOM 18301 C C . PHE A 1 47 ? 6.012 -16.545 -4.463 1.00 12.51 47 PHE A C 12
ATOM 18302 O O . PHE A 1 47 ? 6.465 -17.630 -4.106 1.00 13.01 47 PHE A O 12
ATOM 18319 N N . LYS A 1 48 ? 4.893 -16.421 -5.202 1.00 50.25 48 LYS A N 12
ATOM 18320 C CA . LYS A 1 48 ? 4.069 -17.574 -5.616 1.00 2.14 48 LYS A CA 12
ATOM 18321 C C . LYS A 1 48 ? 4.827 -18.457 -6.630 1.00 1.33 48 LYS A C 12
ATOM 18322 O O . LYS A 1 48 ? 4.610 -19.673 -6.699 1.00 23.12 48 LYS A O 12
ATOM 18341 N N . HIS A 1 49 ? 5.709 -17.817 -7.419 1.00 61.41 49 HIS A N 12
ATOM 18342 C CA . HIS A 1 49 ? 6.586 -18.499 -8.396 1.00 31.34 49 HIS A CA 12
ATOM 18343 C C . HIS A 1 49 ? 7.975 -18.796 -7.774 1.00 52.24 49 HIS A C 12
ATOM 18344 O O . HIS A 1 49 ? 8.854 -19.359 -8.435 1.00 44.21 49 HIS A O 12
ATOM 18359 N N . GLY A 1 50 ? 8.142 -18.402 -6.492 1.00 51.30 50 GLY A N 12
ATOM 18360 C CA . GLY A 1 50 ? 9.328 -18.723 -5.693 1.00 23.21 50 GLY A CA 12
ATOM 18361 C C . GLY A 1 50 ? 10.514 -17.798 -5.941 1.00 11.03 50 GLY A C 12
ATOM 18362 O O . GLY A 1 50 ? 11.606 -18.253 -6.299 1.00 70.12 50 GLY A O 12
ATOM 18366 N N . ASP A 1 51 ? 10.297 -16.490 -5.756 1.00 24.13 51 ASP A N 12
ATOM 18367 C CA . ASP A 1 51 ? 11.359 -15.467 -5.817 1.00 11.34 51 ASP A CA 12
ATOM 18368 C C . ASP A 1 51 ? 11.416 -14.733 -4.454 1.00 34.43 51 ASP A C 12
ATOM 18369 O O . ASP A 1 51 ? 10.790 -13.684 -4.301 1.00 24.03 51 ASP A O 12
ATOM 18378 N N . PRO A 1 52 ? 12.126 -15.297 -3.423 1.00 74.32 52 PRO A N 12
ATOM 18379 C CA . PRO A 1 52 ? 12.167 -14.709 -2.057 1.00 30.42 52 PRO A CA 12
ATOM 18380 C C . PRO A 1 52 ? 12.957 -13.378 -1.991 1.00 33.15 52 PRO A C 12
ATOM 18381 O O . PRO A 1 52 ? 12.459 -12.395 -1.438 1.00 51.31 52 PRO A O 12
ATOM 18392 N N . ALA A 1 53 ? 14.166 -13.349 -2.595 1.00 71.15 53 ALA A N 12
ATOM 18393 C CA . ALA A 1 53 ? 15.073 -12.177 -2.537 1.00 31.21 53 ALA A CA 12
ATOM 18394 C C . ALA A 1 53 ? 14.499 -10.988 -3.315 1.00 53.32 53 ALA A C 12
ATOM 18395 O O . ALA A 1 53 ? 14.603 -9.835 -2.873 1.00 22.03 53 ALA A O 12
ATOM 18402 N N . ARG A 1 54 ? 13.871 -11.287 -4.468 1.00 43.43 54 ARG A N 12
ATOM 18403 C CA . ARG A 1 54 ? 13.261 -10.268 -5.334 1.00 44.52 54 ARG A CA 12
ATOM 18404 C C . ARG A 1 54 ? 11.965 -9.750 -4.698 1.00 72.32 54 ARG A C 12
ATOM 18405 O O . ARG A 1 54 ? 11.644 -8.572 -4.833 1.00 53.40 54 ARG A O 12
ATOM 18426 N N . ALA A 1 55 ? 11.242 -10.635 -3.974 1.00 72.13 55 ALA A N 12
ATOM 18427 C CA . ALA A 1 55 ? 10.042 -10.242 -3.207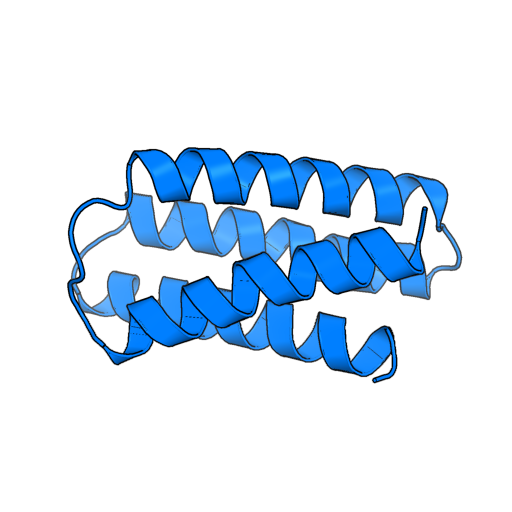 1.00 34.25 55 ALA A CA 12
ATOM 18428 C C . ALA A 1 55 ? 10.424 -9.252 -2.097 1.00 33.12 55 ALA A C 12
ATOM 18429 O O . ALA A 1 55 ? 9.743 -8.251 -1.913 1.00 55.42 55 ALA A O 12
ATOM 18436 N N . MET A 1 56 ? 11.550 -9.522 -1.391 1.00 33.14 56 MET A N 12
ATOM 18437 C CA . MET A 1 56 ? 12.068 -8.624 -0.325 1.00 42.43 56 MET A CA 12
ATOM 18438 C C . MET A 1 56 ? 12.474 -7.255 -0.893 1.00 61.04 56 MET A C 12
ATOM 18439 O O . MET A 1 56 ? 12.262 -6.214 -0.257 1.00 53.51 56 MET A O 12
ATOM 18453 N N . ASP A 1 57 ? 13.036 -7.297 -2.111 1.00 52.32 57 ASP A N 12
ATOM 18454 C CA . ASP A 1 57 ? 13.501 -6.114 -2.852 1.00 2.43 57 ASP A CA 12
ATOM 18455 C C . ASP A 1 57 ? 12.300 -5.207 -3.169 1.00 35.11 57 ASP A C 12
ATOM 18456 O O . ASP A 1 57 ? 12.330 -3.997 -2.907 1.00 11.13 57 ASP A O 12
ATOM 18465 N N . HIS A 1 58 ? 11.231 -5.827 -3.695 1.00 25.22 58 HIS A N 12
ATOM 18466 C CA . HIS A 1 58 ? 10.015 -5.119 -4.098 1.00 60.40 58 HIS A CA 12
ATOM 18467 C C . HIS A 1 58 ? 9.231 -4.585 -2.883 1.00 53.24 58 HIS A C 12
ATOM 18468 O O . HIS A 1 58 ? 8.754 -3.453 -2.926 1.00 71.24 58 HIS A O 12
ATOM 18483 N N . VAL A 1 59 ? 9.117 -5.392 -1.800 1.00 3.00 59 VAL A N 12
ATOM 18484 C CA . VAL A 1 59 ? 8.389 -4.986 -0.572 1.00 31.33 59 VAL A CA 12
ATOM 18485 C C . VAL A 1 59 ? 9.090 -3.788 0.083 1.00 60.12 59 VAL A C 12
ATOM 18486 O O . VAL A 1 59 ? 8.424 -2.868 0.537 1.00 21.35 59 VAL A O 12
ATOM 18499 N N . SER A 1 60 ? 10.435 -3.802 0.094 1.00 15.22 60 SER A N 12
ATOM 18500 C CA . SER A 1 60 ? 11.247 -2.681 0.604 1.00 45.31 60 SER A CA 12
ATOM 18501 C C . SER A 1 60 ? 10.937 -1.376 -0.164 1.00 10.10 60 SER A C 12
ATOM 18502 O O . SER A 1 60 ? 10.718 -0.321 0.447 1.00 55.34 60 SER A O 12
ATOM 18510 N N . ASN A 1 61 ? 10.885 -1.486 -1.508 1.00 42.44 61 ASN A N 12
ATOM 18511 C CA . ASN A 1 61 ? 10.559 -0.353 -2.408 1.00 54.13 61 ASN A CA 12
ATOM 18512 C C . ASN A 1 61 ? 9.110 0.135 -2.183 1.00 25.32 61 ASN A C 12
ATOM 18513 O O . ASN A 1 61 ? 8.832 1.331 -2.283 1.00 4.21 61 ASN A O 12
ATOM 18524 N N . VAL A 1 62 ? 8.200 -0.809 -1.879 1.00 4.14 62 VAL A N 12
ATOM 18525 C CA . VAL A 1 62 ? 6.796 -0.506 -1.545 1.00 65.13 62 VAL A CA 12
ATOM 18526 C C . VAL A 1 62 ? 6.693 0.261 -0.212 1.00 33.13 62 VAL A C 12
ATOM 18527 O O . VAL A 1 62 ? 5.968 1.245 -0.137 1.00 3.44 62 VAL A O 12
ATOM 18540 N N . VAL A 1 63 ? 7.448 -0.171 0.819 1.00 64.24 63 VAL A N 12
ATOM 18541 C CA . VAL A 1 63 ? 7.474 0.519 2.131 1.00 73.32 63 VAL A CA 12
ATOM 18542 C C . VAL A 1 63 ? 8.030 1.949 1.952 1.00 11.43 63 VAL A C 12
ATOM 18543 O O . VAL A 1 63 ? 7.527 2.895 2.559 1.00 75.21 63 VAL A O 12
ATOM 18556 N N . GLY A 1 64 ? 9.032 2.080 1.056 1.00 11.30 64 GLY A N 12
ATOM 18557 C CA . GLY A 1 64 ? 9.652 3.369 0.741 1.00 52.14 64 GLY A CA 12
ATOM 18558 C C . GLY A 1 64 ? 8.730 4.302 -0.038 1.00 4.11 64 GLY A C 12
ATOM 18559 O O . GLY A 1 64 ? 8.727 5.520 0.192 1.00 12.31 64 GLY A O 12
ATOM 18563 N N . SER A 1 65 ? 7.924 3.728 -0.954 1.00 71.13 65 SER A N 12
ATOM 18564 C CA . SER A 1 65 ? 6.982 4.497 -1.787 1.00 24.41 65 SER A CA 12
ATOM 18565 C C . SER A 1 65 ? 5.766 4.935 -0.956 1.00 53.22 65 SER A C 12
ATOM 18566 O O . SER A 1 65 ? 5.298 6.062 -1.090 1.00 14.24 65 SER A O 12
ATOM 18574 N N . LEU A 1 66 ? 5.276 4.027 -0.094 1.00 13.25 66 LEU A N 12
ATOM 18575 C CA . LEU A 1 66 ? 4.147 4.306 0.815 1.00 22.45 66 LEU A CA 12
ATOM 18576 C C . LEU A 1 66 ? 4.558 5.313 1.892 1.00 4.12 66 LEU A C 12
ATOM 18577 O O . LEU A 1 66 ? 3.731 6.075 2.350 1.00 1.02 66 LEU A O 12
ATOM 18593 N N . ASP A 1 67 ? 5.846 5.287 2.275 1.00 63.43 67 ASP A N 12
ATOM 18594 C CA . ASP A 1 67 ? 6.453 6.294 3.169 1.00 13.44 67 ASP A CA 12
ATOM 18595 C C . ASP A 1 67 ? 6.384 7.685 2.511 1.00 22.30 67 ASP A C 12
ATOM 18596 O O . ASP A 1 67 ? 6.040 8.668 3.164 1.00 52.54 67 ASP A O 12
ATOM 18605 N N . SER A 1 68 ? 6.669 7.731 1.200 1.00 60.15 68 SER A N 12
ATOM 18606 C CA . SER A 1 68 ? 6.678 8.982 0.427 1.00 0.31 68 SER A CA 12
ATOM 18607 C C . SER A 1 68 ? 5.233 9.522 0.256 1.00 4.05 68 SER A C 12
ATOM 18608 O O . SER A 1 68 ? 4.984 10.724 0.436 1.00 53.24 68 SER A O 12
ATOM 18616 N N . ILE A 1 69 ? 4.284 8.603 -0.044 1.00 65.14 69 ILE A N 12
ATOM 18617 C CA . ILE A 1 69 ? 2.849 8.933 -0.206 1.00 74.10 69 ILE A CA 12
ATOM 18618 C C . ILE A 1 69 ? 2.247 9.364 1.153 1.00 3.34 69 ILE A C 12
ATOM 18619 O O . ILE A 1 69 ? 1.419 10.267 1.207 1.00 14.25 69 ILE A O 12
ATOM 18635 N N . GLN A 1 70 ? 2.706 8.716 2.244 1.00 22.03 70 GLN A N 12
ATOM 18636 C CA . GLN A 1 70 ? 2.242 8.995 3.625 1.00 1.40 70 GLN A CA 12
ATOM 18637 C C . GLN A 1 70 ? 2.802 10.330 4.140 1.00 61.13 70 GLN A C 12
ATOM 18638 O O . GLN A 1 70 ? 2.214 10.949 5.016 1.00 53.44 70 GLN A O 12
ATOM 18652 N N . THR A 1 71 ? 3.958 10.762 3.605 1.00 20.24 71 THR A N 12
ATOM 18653 C CA . THR A 1 71 ? 4.481 12.120 3.863 1.00 15.10 71 THR A CA 12
ATOM 18654 C C . THR A 1 71 ? 3.547 13.169 3.219 1.00 32.32 71 THR A C 12
ATOM 18655 O O . THR A 1 71 ? 3.294 14.230 3.792 1.00 53.31 71 THR A O 12
ATOM 18666 N N . SER A 1 72 ? 3.017 12.821 2.033 1.00 44.43 72 SER A N 12
ATOM 18667 C CA . SER A 1 72 ? 2.068 13.666 1.279 1.00 72.32 72 SER A CA 12
ATOM 18668 C C . SER A 1 72 ? 0.644 13.578 1.881 1.00 44.43 72 SER A C 12
ATOM 18669 O O . SER A 1 72 ? -0.148 14.515 1.767 1.00 72.42 72 SER A O 12
ATOM 18677 N N . PHE A 1 73 ? 0.346 12.441 2.529 1.00 14.33 73 PHE A N 12
ATOM 18678 C CA . PHE A 1 73 ? -0.953 12.175 3.175 1.00 43.24 73 PHE A CA 12
ATOM 18679 C C . PHE A 1 73 ? -0.794 12.365 4.696 1.00 44.04 73 PHE A C 12
ATOM 18680 O O . PHE A 1 73 ? -0.363 11.438 5.397 1.00 65.41 73 PHE A O 12
ATOM 18697 N N . LYS A 1 74 ? -1.169 13.576 5.170 1.00 0.44 74 LYS A N 12
ATOM 18698 C CA . LYS A 1 74 ? -0.846 14.118 6.520 1.00 13.32 74 LYS A CA 12
ATOM 18699 C C . LYS A 1 74 ? -0.947 13.077 7.655 1.00 61.14 74 LYS A C 12
ATOM 18700 O O . LYS A 1 74 ? 0.034 12.815 8.365 1.00 51.23 74 LYS A O 12
ATOM 18719 N N . GLN A 1 75 ? -2.129 12.473 7.763 1.00 40.43 75 GLN A N 12
ATOM 18720 C CA . GLN A 1 75 ? -2.430 11.402 8.729 1.00 62.54 75 GLN A CA 12
ATOM 18721 C C . GLN A 1 75 ? -3.831 10.910 8.396 1.00 22.12 75 GLN A C 12
ATOM 18722 O O . GLN A 1 75 ? -4.054 9.727 8.130 1.00 72.52 75 GLN A O 12
ATOM 18736 N N . THR A 1 76 ? -4.771 11.865 8.394 1.00 2.31 76 THR A N 12
ATOM 18737 C CA . THR A 1 76 ? -6.164 11.638 8.000 1.00 63.44 76 THR A CA 12
ATOM 18738 C C . THR A 1 76 ? -6.445 12.327 6.642 1.00 72.31 76 THR A C 12
ATOM 18739 O O . THR A 1 76 ? -5.609 13.098 6.138 1.00 31.15 76 THR A O 12
ATOM 18750 N N . GLY A 1 77 ? -7.619 12.030 6.064 1.00 63.44 77 GLY A N 12
ATOM 18751 C CA . GLY A 1 77 ? -8.025 12.559 4.765 1.00 22.14 77 GLY A CA 12
ATOM 18752 C C . GLY A 1 77 ? -9.035 11.627 4.131 1.00 42.43 77 GLY A C 12
ATOM 18753 O O . GLY A 1 77 ? -8.637 10.593 3.578 1.00 70.11 77 GLY A O 12
ATOM 18757 N N . ASN A 1 78 ? -10.346 11.983 4.259 1.00 14.42 78 ASN A N 12
ATOM 18758 C CA . ASN A 1 78 ? -11.502 11.127 3.862 1.00 73.31 78 ASN A CA 12
ATOM 18759 C C . ASN A 1 78 ? -11.609 9.922 4.849 1.00 13.44 78 ASN A C 12
ATOM 18760 O O . ASN A 1 78 ? -10.634 9.196 5.020 1.00 20.43 78 ASN A O 12
ATOM 18771 N N . PRO A 1 79 ? -12.789 9.687 5.507 1.00 22.23 79 PRO A N 12
ATOM 18772 C CA . PRO A 1 79 ? -12.936 8.672 6.597 1.00 20.45 79 PRO A CA 12
ATOM 18773 C C . PRO A 1 79 ? -12.518 7.236 6.175 1.00 73.23 79 PRO A C 12
ATOM 18774 O O . PRO A 1 79 ? -11.622 6.644 6.789 1.00 51.45 79 PRO A O 12
ATOM 18785 N N . GLU A 1 80 ? -13.123 6.722 5.081 1.00 53.13 80 GLU A N 12
ATOM 18786 C CA . GLU A 1 80 ? -12.869 5.344 4.598 1.00 12.21 80 GLU A CA 12
ATOM 18787 C C . GLU A 1 80 ? -11.436 5.209 4.054 1.00 44.32 80 GLU A C 12
ATOM 18788 O O . GLU A 1 80 ? -10.838 4.144 4.160 1.00 72.34 80 GLU A O 12
ATOM 18800 N N . ILE A 1 81 ? -10.883 6.318 3.517 1.00 44.12 81 ILE A N 12
ATOM 18801 C CA . ILE A 1 81 ? -9.547 6.330 2.884 1.00 13.14 81 ILE A CA 12
ATOM 18802 C C . ILE A 1 81 ? -8.438 6.281 3.931 1.00 2.25 81 ILE A C 12
ATOM 18803 O O . ILE A 1 81 ? -7.490 5.521 3.782 1.00 50.42 81 ILE A O 12
ATOM 18819 N N . ALA A 1 82 ? -8.575 7.094 4.983 1.00 41.21 82 ALA A N 12
ATOM 18820 C CA . ALA A 1 82 ? -7.580 7.183 6.066 1.00 54.43 82 ALA A CA 12
ATOM 18821 C C . ALA A 1 82 ? -7.509 5.865 6.849 1.00 52.21 82 ALA A C 12
ATOM 18822 O O . ALA A 1 82 ? -6.430 5.446 7.285 1.00 53.22 82 ALA A O 12
ATOM 18829 N N . THR A 1 83 ? -8.683 5.221 7.008 1.00 32.20 83 THR A N 12
ATOM 18830 C CA . THR A 1 83 ? -8.790 3.903 7.647 1.00 61.11 83 THR A CA 12
ATOM 18831 C C . THR A 1 83 ? -8.132 2.827 6.757 1.00 51.43 83 THR A C 12
ATOM 18832 O O . THR A 1 83 ? -7.302 2.050 7.224 1.00 44.53 83 THR A O 12
ATOM 18843 N N . ARG A 1 84 ? -8.499 2.838 5.462 1.00 34.31 84 ARG A N 12
ATOM 18844 C CA . ARG A 1 84 ? -8.022 1.864 4.459 1.00 2.22 84 ARG A CA 12
ATOM 18845 C C . ARG A 1 84 ? -6.504 2.017 4.198 1.00 40.32 84 ARG A C 12
ATOM 18846 O O . ARG A 1 84 ? -5.816 1.047 3.840 1.00 43.22 84 ARG A O 12
ATOM 18867 N N . TRP A 1 85 ? -6.005 3.252 4.374 1.00 24.02 85 TRP A N 12
ATOM 18868 C CA . TRP A 1 85 ? -4.579 3.580 4.251 1.00 55.53 85 TRP A CA 12
ATOM 18869 C C . TRP A 1 85 ? -3.807 3.039 5.457 1.00 40.01 85 TRP A C 12
ATOM 18870 O O . TRP A 1 85 ? -2.727 2.470 5.297 1.00 14.42 85 TRP A O 12
ATOM 18891 N N . GLN A 1 86 ? -4.369 3.252 6.664 1.00 51.41 86 GLN A N 12
ATOM 18892 C CA . GLN A 1 86 ? -3.784 2.755 7.922 1.00 34.12 86 GLN A CA 12
ATOM 18893 C C . GLN A 1 86 ? -3.663 1.215 7.860 1.00 14.34 86 GLN A C 12
ATOM 18894 O O . GLN A 1 86 ? -2.638 0.649 8.233 1.00 54.32 86 GLN A O 12
ATOM 18908 N N . GLU A 1 87 ? -4.724 0.575 7.316 1.00 3.42 87 GLU A N 12
ATOM 18909 C CA . GLU A 1 87 ? -4.760 -0.876 7.026 1.00 74.42 87 GLU A CA 12
ATOM 18910 C C . GLU A 1 87 ? -3.583 -1.292 6.132 1.00 50.42 87 GLU A C 12
ATOM 18911 O O . GLU A 1 87 ? -2.786 -2.149 6.515 1.00 51.13 87 GLU A O 12
ATOM 18923 N N . LEU A 1 88 ? -3.485 -0.630 4.963 1.00 33.15 88 LEU A N 12
ATOM 18924 C CA . LEU A 1 88 ? -2.473 -0.913 3.927 1.00 12.30 88 LEU A CA 12
ATOM 18925 C C . LEU A 1 88 ? -1.044 -0.848 4.504 1.00 12.53 88 LEU A C 12
ATOM 18926 O O . LEU A 1 88 ? -0.297 -1.825 4.438 1.00 42.23 88 LEU A O 12
ATOM 18942 N N . THR A 1 89 ? -0.717 0.310 5.101 1.00 34.02 89 THR A N 12
ATOM 18943 C CA . THR A 1 89 ? 0.618 0.611 5.645 1.00 22.11 89 THR A CA 12
ATOM 18944 C C . THR A 1 89 ? 1.060 -0.432 6.704 1.00 73.22 89 THR A C 12
ATOM 18945 O O . THR A 1 89 ? 2.153 -1.005 6.599 1.00 13.41 89 THR A O 12
ATOM 18956 N N . GLN A 1 90 ? 0.174 -0.697 7.689 1.00 62.54 90 GLN A N 12
ATOM 18957 C CA . GLN A 1 90 ? 0.433 -1.670 8.780 1.00 53.24 90 GLN A CA 12
ATOM 18958 C C . GLN A 1 90 ? 0.689 -3.079 8.226 1.00 14.04 90 GLN A C 12
ATOM 18959 O O . GLN A 1 90 ? 1.626 -3.765 8.649 1.00 32.33 90 GLN A O 12
ATOM 18973 N N . GLU A 1 91 ? -0.147 -3.484 7.265 1.00 34.12 91 GLU A N 12
ATOM 18974 C CA . GLU A 1 91 ? -0.068 -4.813 6.652 1.00 34.24 91 GLU A CA 12
ATOM 18975 C C . GLU A 1 91 ? 1.240 -4.999 5.860 1.00 51.01 91 GLU A C 12
ATOM 18976 O O . GLU A 1 91 ? 1.892 -6.017 6.016 1.00 52.35 91 GLU A O 12
ATOM 18988 N N . VAL A 1 92 ? 1.652 -3.991 5.065 1.00 63.11 92 VAL A N 12
ATOM 18989 C CA . VAL A 1 92 ? 2.913 -4.055 4.271 1.00 15.22 92 VAL A CA 12
ATOM 18990 C C . VAL A 1 92 ? 4.139 -4.217 5.211 1.00 5.23 92 VAL A C 12
ATOM 18991 O O . VAL A 1 92 ? 5.108 -4.911 4.875 1.00 72.34 92 VAL A O 12
ATOM 19004 N N . ARG A 1 93 ? 4.045 -3.603 6.411 1.00 60.15 93 ARG A N 12
ATOM 19005 C CA . ARG A 1 93 ? 5.060 -3.750 7.478 1.00 34.24 93 ARG A CA 12
ATOM 19006 C C . ARG A 1 93 ? 5.084 -5.194 8.029 1.00 75.41 93 ARG A C 12
ATOM 19007 O O . ARG A 1 93 ? 6.149 -5.696 8.396 1.00 53.43 93 ARG A O 12
ATOM 19028 N N . GLU A 1 94 ? 3.900 -5.851 8.069 1.00 74.21 94 GLU A N 12
ATOM 19029 C CA . GLU A 1 94 ? 3.781 -7.264 8.505 1.00 75.45 94 GLU A CA 12
ATOM 19030 C C . GLU A 1 94 ? 4.533 -8.192 7.547 1.00 55.43 94 GLU A C 12
ATOM 19031 O O . GLU A 1 94 ? 5.238 -9.094 7.993 1.00 51.44 94 GLU A O 12
ATOM 19043 N N . LEU A 1 95 ? 4.374 -7.954 6.231 1.00 30.23 95 LEU A N 12
ATOM 19044 C CA . LEU A 1 95 ? 5.079 -8.735 5.186 1.00 22.54 95 LEU A CA 12
ATOM 19045 C C . LEU A 1 95 ? 6.596 -8.522 5.270 1.00 55.44 95 LEU A C 12
ATOM 19046 O O . LEU A 1 95 ? 7.383 -9.471 5.163 1.00 14.23 95 LEU A O 12
ATOM 19062 N N . TYR A 1 96 ? 6.982 -7.264 5.495 1.00 2.40 96 TYR A N 12
ATOM 19063 C CA . TYR A 1 96 ? 8.391 -6.860 5.573 1.00 34.13 96 TYR A CA 12
ATOM 19064 C C . TYR A 1 96 ? 9.061 -7.477 6.819 1.00 63.32 96 TYR A C 12
ATOM 19065 O O . TYR A 1 96 ? 10.267 -7.720 6.825 1.00 11.24 96 TYR A O 12
ATOM 19083 N N . ALA A 1 97 ? 8.244 -7.723 7.863 1.00 61.21 97 ALA A N 12
ATOM 19084 C CA . ALA A 1 97 ? 8.656 -8.457 9.078 1.00 71.33 97 ALA A CA 12
ATOM 19085 C C . ALA A 1 97 ? 8.671 -9.980 8.821 1.00 43.35 97 ALA A C 12
ATOM 19086 O O . ALA A 1 97 ? 9.498 -10.700 9.383 1.00 2.55 97 ALA A O 12
ATOM 19093 N N . TYR A 1 98 ? 7.746 -10.459 7.957 1.00 25.24 98 TYR A N 12
ATOM 19094 C CA . TYR A 1 98 ? 7.680 -11.888 7.549 1.00 72.11 98 TYR A CA 12
ATOM 19095 C C . TYR A 1 98 ? 8.886 -12.269 6.673 1.00 44.34 98 TYR A C 12
ATOM 19096 O O . TYR A 1 98 ? 9.235 -13.446 6.567 1.00 42.33 98 TYR A O 12
ATOM 19114 N N . LEU A 1 99 ? 9.525 -11.257 6.070 1.00 40.44 99 LEU A N 12
ATOM 19115 C CA . LEU A 1 99 ? 10.658 -11.446 5.152 1.00 75.05 99 LEU A CA 12
ATOM 19116 C C . LEU A 1 99 ? 11.970 -11.219 5.916 1.00 63.43 99 LEU A C 12
ATOM 19117 O O . LEU A 1 99 ? 12.794 -12.127 6.047 1.00 1.02 99 LEU A O 12
ATOM 19133 N N . GLY A 1 100 ? 12.136 -9.989 6.417 1.00 34.41 100 GLY A N 12
ATOM 19134 C CA . GLY A 1 100 ? 13.295 -9.598 7.207 1.00 34.23 100 GLY A CA 12
ATOM 19135 C C . GLY A 1 100 ? 12.954 -9.552 8.696 1.00 34.30 100 GLY A C 12
ATOM 19136 O O . GLY A 1 100 ? 12.428 -8.518 9.157 1.00 64.20 100 GLY A O 12
ATOM 19141 N N . MET A 1 1 ? 1.087 -20.537 7.017 1.00 41.44 1 MET A N 13
ATOM 19142 C CA . MET A 1 1 ? 1.739 -19.307 6.516 1.00 41.42 1 MET A CA 13
ATOM 19143 C C . MET A 1 1 ? 0.702 -18.419 5.808 1.00 34.42 1 MET A C 13
ATOM 19144 O O . MET A 1 1 ? 0.194 -18.784 4.743 1.00 35.42 1 MET A O 13
ATOM 19160 N N . ASP A 1 2 ? 0.382 -17.277 6.431 1.00 74.20 2 ASP A N 13
ATOM 19161 C CA . ASP A 1 2 ? -0.654 -16.332 5.951 1.00 22.02 2 ASP A CA 13
ATOM 19162 C C . ASP A 1 2 ? -0.165 -15.406 4.802 1.00 35.21 2 ASP A C 13
ATOM 19163 O O . ASP A 1 2 ? -0.768 -14.353 4.592 1.00 62.34 2 ASP A O 13
ATOM 19172 N N . PHE A 1 3 ? 0.889 -15.803 4.036 1.00 64.21 3 PHE A N 13
ATOM 19173 C CA . PHE A 1 3 ? 1.473 -14.932 2.978 1.00 61.31 3 PHE A CA 13
ATOM 19174 C C . PHE A 1 3 ? 0.424 -14.577 1.913 1.00 34.23 3 PHE A C 13
ATOM 19175 O O . PHE A 1 3 ? 0.170 -13.397 1.668 1.00 35.54 3 PHE A O 13
ATOM 19192 N N . THR A 1 4 ? -0.183 -15.612 1.302 1.00 50.43 4 THR A N 13
ATOM 19193 C CA . THR A 1 4 ? -1.102 -15.455 0.158 1.00 24.11 4 THR A CA 13
ATOM 19194 C C . THR A 1 4 ? -2.384 -14.710 0.589 1.00 15.22 4 THR A C 13
ATOM 19195 O O . THR A 1 4 ? -2.979 -13.963 -0.196 1.00 13.45 4 THR A O 13
ATOM 19206 N N . GLU A 1 5 ? -2.746 -14.890 1.870 1.00 2.32 5 GLU A N 13
ATOM 19207 C CA . GLU A 1 5 ? -3.892 -14.234 2.497 1.00 11.13 5 GLU A CA 13
ATOM 19208 C C . GLU A 1 5 ? -3.659 -12.710 2.600 1.00 43.33 5 GLU A C 13
ATOM 19209 O O . GLU A 1 5 ? -4.449 -11.925 2.070 1.00 63.35 5 GLU A O 13
ATOM 19221 N N . ARG A 1 6 ? -2.547 -12.320 3.258 1.00 10.23 6 ARG A N 13
ATOM 19222 C CA . ARG A 1 6 ? -2.237 -10.909 3.563 1.00 15.32 6 ARG A CA 13
ATOM 19223 C C . ARG A 1 6 ? -1.787 -10.139 2.305 1.00 64.44 6 ARG A C 13
ATOM 19224 O O . ARG A 1 6 ? -1.969 -8.928 2.233 1.00 65.14 6 ARG A O 13
ATOM 19245 N N . LEU A 1 7 ? -1.187 -10.855 1.329 1.00 3.50 7 LEU A N 13
ATOM 19246 C CA . LEU A 1 7 ? -0.776 -10.262 0.034 1.00 43.51 7 LEU A CA 13
ATOM 19247 C C . LEU A 1 7 ? -2.051 -9.890 -0.753 1.00 44.30 7 LEU A C 13
ATOM 19248 O O . LEU A 1 7 ? -2.129 -8.826 -1.370 1.00 20.03 7 LEU A O 13
ATOM 19264 N N . ASP A 1 8 ? -3.051 -10.788 -0.699 1.00 4.03 8 ASP A N 13
ATOM 19265 C CA . ASP A 1 8 ? -4.355 -10.576 -1.346 1.00 23.20 8 ASP A CA 13
ATOM 19266 C C . ASP A 1 8 ? -5.131 -9.454 -0.626 1.00 53.34 8 ASP A C 13
ATOM 19267 O O . ASP A 1 8 ? -5.892 -8.715 -1.261 1.00 64.43 8 ASP A O 13
ATOM 19276 N N . ARG A 1 9 ? -4.900 -9.319 0.700 1.00 13.33 9 ARG A N 13
ATOM 19277 C CA . ARG A 1 9 ? -5.412 -8.186 1.492 1.00 62.31 9 ARG A CA 13
ATOM 19278 C C . ARG A 1 9 ? -4.819 -6.864 0.971 1.00 25.51 9 ARG A C 13
ATOM 19279 O O . ARG A 1 9 ? -5.551 -5.892 0.818 1.00 2.25 9 ARG A O 13
ATOM 19300 N N . LEU A 1 10 ? -3.491 -6.867 0.679 1.00 13.24 10 LEU A N 13
ATOM 19301 C CA . LEU A 1 10 ? -2.775 -5.691 0.126 1.00 1.24 10 LEU A CA 13
ATOM 19302 C C . LEU A 1 10 ? -3.414 -5.218 -1.184 1.00 40.32 10 LEU A C 13
ATOM 19303 O O . LEU A 1 10 ? -3.741 -4.036 -1.334 1.00 61.13 10 LEU A O 13
ATOM 19319 N N . VAL A 1 11 ? -3.579 -6.178 -2.111 1.00 14.03 11 VAL A N 13
ATOM 19320 C CA . VAL A 1 11 ? -4.157 -5.945 -3.438 1.00 62.15 11 VAL A CA 13
ATOM 19321 C C . VAL A 1 11 ? -5.580 -5.351 -3.315 1.00 42.03 11 VAL A C 13
ATOM 19322 O O . VAL A 1 11 ? -5.926 -4.420 -4.035 1.00 70.41 11 VAL A O 13
ATOM 19335 N N . LYS A 1 12 ? -6.363 -5.857 -2.344 1.00 33.55 12 LYS A N 13
ATOM 19336 C CA . LYS A 1 12 ? -7.767 -5.449 -2.159 1.00 64.00 12 LYS A CA 13
ATOM 19337 C C . LYS A 1 12 ? -7.873 -4.037 -1.546 1.00 64.21 12 LYS A C 13
ATOM 19338 O O . LYS A 1 12 ? -8.638 -3.215 -2.051 1.00 62.23 12 LYS A O 13
ATOM 19357 N N . TYR A 1 13 ? -7.087 -3.765 -0.473 1.00 31.12 13 TYR A N 13
ATOM 19358 C CA . TYR A 1 13 ? -7.134 -2.471 0.254 1.00 41.04 13 TYR A CA 13
ATOM 19359 C C . TYR A 1 13 ? -6.701 -1.322 -0.657 1.00 32.31 13 TYR A C 13
ATOM 19360 O O . TYR A 1 13 ? -7.326 -0.266 -0.670 1.00 44.31 13 TYR A O 13
ATOM 19378 N N . ALA A 1 14 ? -5.626 -1.556 -1.422 1.00 50.52 14 ALA A N 13
ATOM 19379 C CA . ALA A 1 14 ? -5.089 -0.563 -2.356 1.00 42.53 14 ALA A CA 13
ATOM 19380 C C . ALA A 1 14 ? -5.990 -0.402 -3.605 1.00 24.42 14 ALA A C 13
ATOM 19381 O O . ALA A 1 14 ? -5.966 0.650 -4.230 1.00 31.10 14 ALA A O 13
ATOM 19388 N N . LYS A 1 15 ? -6.776 -1.439 -3.972 1.00 24.35 15 LYS A N 13
ATOM 19389 C CA . LYS A 1 15 ? -7.816 -1.306 -5.034 1.00 40.22 15 LYS A CA 13
ATOM 19390 C C . LYS A 1 15 ? -9.009 -0.476 -4.538 1.00 64.40 15 LYS A C 13
ATOM 19391 O O . LYS A 1 15 ? -9.650 0.226 -5.331 1.00 3.41 15 LYS A O 13
ATOM 19410 N N . GLU A 1 16 ? -9.310 -0.590 -3.231 1.00 33.54 16 GLU A N 13
ATOM 19411 C CA . GLU A 1 16 ? -10.331 0.236 -2.567 1.00 40.42 16 GLU A CA 13
ATOM 19412 C C . GLU A 1 16 ? -9.900 1.712 -2.601 1.00 3.11 16 GLU A C 13
ATOM 19413 O O . GLU A 1 16 ? -10.644 2.565 -3.089 1.00 32.21 16 GLU A O 13
ATOM 19425 N N . ILE A 1 17 ? -8.651 1.971 -2.161 1.00 34.41 17 ILE A N 13
ATOM 19426 C CA . ILE A 1 17 ? -8.060 3.322 -2.131 1.00 14.01 17 ILE A CA 13
ATOM 19427 C C . ILE A 1 17 ? -7.999 3.929 -3.549 1.00 44.41 17 ILE A C 13
ATOM 19428 O O . ILE A 1 17 ? -8.391 5.088 -3.754 1.00 32.22 17 ILE A O 13
ATOM 19444 N N . ALA A 1 18 ? -7.553 3.104 -4.519 1.00 43.44 18 ALA A N 13
ATOM 19445 C CA . ALA A 1 18 ? -7.490 3.488 -5.934 1.00 52.13 18 ALA A CA 13
ATOM 19446 C C . ALA A 1 18 ? -8.875 3.922 -6.438 1.00 4.02 18 ALA A C 13
ATOM 19447 O O . ALA A 1 18 ? -9.009 5.014 -6.984 1.00 22.10 18 ALA A O 13
ATOM 19454 N N . LYS A 1 19 ? -9.905 3.086 -6.165 1.00 50.05 19 LYS A N 13
ATOM 19455 C CA . LYS A 1 19 ? -11.278 3.309 -6.658 1.00 62.04 19 LYS A CA 13
ATOM 19456 C C . LYS A 1 19 ? -11.878 4.618 -6.110 1.00 13.44 19 LYS A C 13
ATOM 19457 O O . LYS A 1 19 ? -12.622 5.295 -6.822 1.00 75.20 19 LYS A O 13
ATOM 19476 N N . TRP A 1 20 ? -11.548 4.965 -4.850 1.00 44.43 20 TRP A N 13
ATOM 19477 C CA . TRP A 1 20 ? -11.989 6.235 -4.237 1.00 53.33 20 TRP A CA 13
ATOM 19478 C C . TRP A 1 20 ? -11.417 7.435 -5.009 1.00 73.43 20 TRP A C 13
ATOM 19479 O O . TRP A 1 20 ? -12.148 8.374 -5.303 1.00 44.43 20 TRP A O 13
ATOM 19500 N N . TYR A 1 21 ? -10.118 7.374 -5.364 1.00 73.15 21 TYR A N 13
ATOM 19501 C CA . TYR A 1 21 ? -9.447 8.474 -6.097 1.00 20.15 21 TYR A CA 13
ATOM 19502 C C . TYR A 1 21 ? -9.758 8.451 -7.611 1.00 72.24 21 TYR A C 13
ATOM 19503 O O . TYR A 1 21 ? -9.600 9.469 -8.285 1.00 41.05 21 TYR A O 13
ATOM 19521 N N . LYS A 1 22 ? -10.228 7.300 -8.133 1.00 71.32 22 LYS A N 13
ATOM 19522 C CA . LYS A 1 22 ? -10.784 7.212 -9.506 1.00 62.24 22 LYS A CA 13
ATOM 19523 C C . LYS A 1 22 ? -12.106 8.005 -9.567 1.00 3.34 22 LYS A C 13
ATOM 19524 O O . LYS A 1 22 ? -12.281 8.877 -10.425 1.00 32.24 22 LYS A O 13
ATOM 19543 N N . GLU A 1 23 ? -13.008 7.721 -8.609 1.00 3.21 23 GLU A N 13
ATOM 19544 C CA . GLU A 1 23 ? -14.326 8.384 -8.504 1.00 61.45 23 GLU A CA 13
ATOM 19545 C C . GLU A 1 23 ? -14.188 9.846 -8.014 1.00 34.13 23 GLU A C 13
ATOM 19546 O O . GLU A 1 23 ? -15.080 10.674 -8.246 1.00 53.41 23 GLU A O 13
ATOM 19558 N N . SER A 1 24 ? -13.055 10.158 -7.353 1.00 4.23 24 SER A N 13
ATOM 19559 C CA . SER A 1 24 ? -12.737 11.517 -6.867 1.00 70.23 24 SER A CA 13
ATOM 19560 C C . SER A 1 24 ? -12.215 12.419 -8.006 1.00 74.42 24 SER A C 13
ATOM 19561 O O . SER A 1 24 ? -11.971 13.609 -7.786 1.00 74.14 24 SER A O 13
ATOM 19569 N N . GLY A 1 25 ? -12.054 11.849 -9.228 1.00 11.21 25 GLY A N 13
ATOM 19570 C CA . GLY A 1 25 ? -11.475 12.578 -10.366 1.00 21.25 25 GLY A CA 13
ATOM 19571 C C . GLY A 1 25 ? -10.039 13.007 -10.118 1.00 72.23 25 GLY A C 13
ATOM 19572 O O . GLY A 1 25 ? -9.581 14.028 -10.641 1.00 63.42 25 GLY A O 13
ATOM 19576 N N . ASP A 1 26 ? -9.331 12.202 -9.308 1.00 52.03 26 ASP A N 13
ATOM 19577 C CA . ASP A 1 26 ? -7.965 12.484 -8.855 1.00 5.12 26 ASP A CA 13
ATOM 19578 C C . ASP A 1 26 ? -7.016 11.445 -9.477 1.00 71.14 26 ASP A C 13
ATOM 19579 O O . ASP A 1 26 ? -6.900 10.331 -8.957 1.00 51.54 26 ASP A O 13
ATOM 19588 N N . PRO A 1 27 ? -6.345 11.773 -10.619 1.00 70.14 27 PRO A N 13
ATOM 19589 C CA . PRO A 1 27 ? -5.473 10.810 -11.331 1.00 42.10 27 PRO A CA 13
ATOM 19590 C C . PRO A 1 27 ? -4.054 10.719 -10.737 1.00 42.34 27 PRO A C 13
ATOM 19591 O O . PRO A 1 27 ? -3.303 9.814 -11.091 1.00 42.42 27 PRO A O 13
ATOM 19602 N N . ASP A 1 28 ? -3.708 11.658 -9.828 1.00 52.12 28 ASP A N 13
ATOM 19603 C CA . ASP A 1 28 ? -2.326 11.846 -9.341 1.00 55.52 28 ASP A CA 13
ATOM 19604 C C . ASP A 1 28 ? -2.011 10.889 -8.174 1.00 75.54 28 ASP A C 13
ATOM 19605 O O . ASP A 1 28 ? -1.059 10.103 -8.247 1.00 22.41 28 ASP A O 13
ATOM 19614 N N . PHE A 1 29 ? -2.814 10.956 -7.091 1.00 31.31 29 PHE A N 13
ATOM 19615 C CA . PHE A 1 29 ? -2.657 10.047 -5.945 1.00 13.31 29 PHE A CA 13
ATOM 19616 C C . PHE A 1 29 ? -3.077 8.626 -6.353 1.00 31.41 29 PHE A C 13
ATOM 19617 O O . PHE A 1 29 ? -2.476 7.654 -5.899 1.00 0.41 29 PHE A O 13
ATOM 19634 N N . ALA A 1 30 ? -4.095 8.524 -7.236 1.00 3.30 30 ALA A N 13
ATOM 19635 C CA . ALA A 1 30 ? -4.537 7.238 -7.801 1.00 74.11 30 ALA A CA 13
ATOM 19636 C C . ALA A 1 30 ? -3.407 6.560 -8.612 1.00 12.03 30 ALA A C 13
ATOM 19637 O O . ALA A 1 30 ? -3.306 5.335 -8.612 1.00 32.34 30 ALA A O 13
ATOM 19644 N N . ASN A 1 31 ? -2.578 7.383 -9.304 1.00 43.51 31 ASN A N 13
ATOM 19645 C CA . ASN A 1 31 ? -1.354 6.919 -10.007 1.00 61.53 31 ASN A CA 13
ATOM 19646 C C . ASN A 1 31 ? -0.372 6.263 -9.017 1.00 11.00 31 ASN A C 13
ATOM 19647 O O . ASN A 1 31 ? 0.192 5.200 -9.301 1.00 45.34 31 ASN A O 13
ATOM 19658 N N . SER A 1 32 ? -0.190 6.923 -7.854 1.00 71.51 32 SER A N 13
ATOM 19659 C CA . SER A 1 32 ? 0.703 6.459 -6.778 1.00 20.21 32 SER A CA 13
ATOM 19660 C C . SER A 1 32 ? 0.214 5.124 -6.176 1.00 24.42 32 SER A C 13
ATOM 19661 O O . SER A 1 32 ? 1.020 4.234 -5.911 1.00 2.55 32 SER A O 13
ATOM 19669 N N . VAL A 1 33 ? -1.110 4.999 -5.975 1.00 43.54 33 VAL A N 13
ATOM 19670 C CA . VAL A 1 33 ? -1.718 3.798 -5.369 1.00 42.34 33 VAL A CA 13
ATOM 19671 C C . VAL A 1 33 ? -1.706 2.620 -6.363 1.00 61.33 33 VAL A C 13
ATOM 19672 O O . VAL A 1 33 ? -1.490 1.466 -5.976 1.00 21.34 33 VAL A O 13
ATOM 19685 N N . ASP A 1 34 ? -1.921 2.941 -7.649 1.00 1.12 34 ASP A N 13
ATOM 19686 C CA . ASP A 1 34 ? -1.889 1.958 -8.751 1.00 75.43 34 ASP A CA 13
ATOM 19687 C C . ASP A 1 34 ? -0.433 1.532 -9.051 1.00 72.10 34 ASP A C 13
ATOM 19688 O O . ASP A 1 34 ? -0.201 0.449 -9.597 1.00 22.43 34 ASP A O 13
ATOM 19697 N N . ASN A 1 35 ? 0.542 2.391 -8.672 1.00 40.13 35 ASN A N 13
ATOM 19698 C CA . ASN A 1 35 ? 1.976 2.041 -8.710 1.00 42.45 35 ASN A CA 13
ATOM 19699 C C . ASN A 1 35 ? 2.255 0.954 -7.662 1.00 2.14 35 ASN A C 13
ATOM 19700 O O . ASN A 1 35 ? 2.891 -0.057 -7.969 1.00 73.20 35 ASN A O 13
ATOM 19711 N N . VAL A 1 36 ? 1.704 1.162 -6.438 1.00 53.54 36 VAL A N 13
ATOM 19712 C CA . VAL A 1 36 ? 1.812 0.200 -5.330 1.00 64.13 36 VAL A CA 13
ATOM 19713 C C . VAL A 1 36 ? 1.175 -1.136 -5.756 1.00 1.43 36 VAL A C 13
ATOM 19714 O O . VAL A 1 36 ? 1.792 -2.181 -5.597 1.00 54.20 36 VAL A O 13
ATOM 19727 N N . LEU A 1 37 ? -0.029 -1.054 -6.361 1.00 34.13 37 LEU A N 13
ATOM 19728 C CA . LEU A 1 37 ? -0.774 -2.217 -6.884 1.00 72.51 37 LEU A CA 13
ATOM 19729 C C . LEU A 1 37 ? 0.046 -3.028 -7.901 1.00 73.34 37 LEU A C 13
ATOM 19730 O O . LEU A 1 37 ? 0.079 -4.256 -7.817 1.00 22.33 37 LEU A O 13
ATOM 19746 N N . GLY A 1 38 ? 0.678 -2.325 -8.859 1.00 75.43 38 GLY A N 13
ATOM 19747 C CA . GLY A 1 38 ? 1.535 -2.957 -9.864 1.00 64.14 38 GLY A CA 13
ATOM 19748 C C . GLY A 1 38 ? 2.684 -3.753 -9.244 1.00 34.03 38 GLY A C 13
ATOM 19749 O O . GLY A 1 38 ? 3.022 -4.853 -9.713 1.00 25.43 38 GLY A O 13
ATOM 19753 N N . HIS A 1 39 ? 3.278 -3.186 -8.173 1.00 11.12 39 HIS A N 13
ATOM 19754 C CA . HIS A 1 39 ? 4.336 -3.847 -7.396 1.00 74.33 39 HIS A CA 13
ATOM 19755 C C . HIS A 1 39 ? 3.773 -5.063 -6.642 1.00 44.52 39 HIS A C 13
ATOM 19756 O O . HIS A 1 39 ? 4.407 -6.104 -6.629 1.00 14.35 39 HIS A O 13
ATOM 19771 N N . LEU A 1 40 ? 2.564 -4.916 -6.051 1.00 60.31 40 LEU A N 13
ATOM 19772 C CA . LEU A 1 40 ? 1.901 -5.983 -5.255 1.00 43.40 40 LEU A CA 13
ATOM 19773 C C . LEU A 1 40 ? 1.596 -7.212 -6.130 1.00 5.03 40 LEU A C 13
ATOM 19774 O O . LEU A 1 40 ? 1.676 -8.353 -5.659 1.00 72.02 40 LEU A O 13
ATOM 19790 N N . GLU A 1 41 ? 1.243 -6.948 -7.404 1.00 42.23 41 GLU A N 13
ATOM 19791 C CA . GLU A 1 41 ? 1.028 -7.988 -8.419 1.00 54.13 41 GLU A CA 13
ATOM 19792 C C . GLU A 1 41 ? 2.346 -8.705 -8.723 1.00 55.23 41 GLU A C 13
ATOM 19793 O O . GLU A 1 41 ? 2.380 -9.926 -8.764 1.00 21.31 41 GLU A O 13
ATOM 19805 N N . ASN A 1 42 ? 3.437 -7.929 -8.881 1.00 64.41 42 ASN A N 13
ATOM 19806 C CA . ASN A 1 42 ? 4.767 -8.474 -9.226 1.00 75.14 42 ASN A CA 13
ATOM 19807 C C . ASN A 1 42 ? 5.352 -9.291 -8.042 1.00 50.24 42 ASN A C 13
ATOM 19808 O O . ASN A 1 42 ? 6.074 -10.260 -8.265 1.00 64.34 42 ASN A O 13
ATOM 19819 N N . ILE A 1 43 ? 5.016 -8.885 -6.787 1.00 22.45 43 ILE A N 13
ATOM 19820 C CA . ILE A 1 43 ? 5.403 -9.621 -5.558 1.00 53.15 43 ILE A CA 13
ATOM 19821 C C . ILE A 1 43 ? 4.690 -10.983 -5.523 1.00 51.21 43 ILE A C 13
ATOM 19822 O O . ILE A 1 43 ? 5.316 -12.021 -5.280 1.00 73.21 43 ILE A O 13
ATOM 19838 N N . ARG A 1 44 ? 3.364 -10.932 -5.774 1.00 11.11 44 ARG A N 13
ATOM 19839 C CA . ARG A 1 44 ? 2.483 -12.108 -5.763 1.00 75.25 44 ARG A CA 13
ATOM 19840 C C . ARG A 1 44 ? 3.003 -13.126 -6.797 1.00 30.53 44 ARG A C 13
ATOM 19841 O O . ARG A 1 44 ? 3.288 -14.265 -6.455 1.00 43.43 44 ARG A O 13
ATOM 19862 N N . LYS A 1 45 ? 3.191 -12.650 -8.037 1.00 75.22 45 LYS A N 13
ATOM 19863 C CA . LYS A 1 45 ? 3.663 -13.472 -9.158 1.00 74.34 45 LYS A CA 13
ATOM 19864 C C . LYS A 1 45 ? 5.037 -14.101 -8.852 1.00 70.32 45 LYS A C 13
ATOM 19865 O O . LYS A 1 45 ? 5.168 -15.313 -8.932 1.00 55.51 45 LYS A O 13
ATOM 19884 N N . ALA A 1 46 ? 6.022 -13.277 -8.426 1.00 20.31 46 ALA A N 13
ATOM 19885 C CA . ALA A 1 46 ? 7.410 -13.741 -8.196 1.00 63.41 46 ALA A CA 13
ATOM 19886 C C . ALA A 1 46 ? 7.489 -14.820 -7.102 1.00 71.13 46 ALA A C 13
ATOM 19887 O O . ALA A 1 46 ? 8.054 -15.892 -7.336 1.00 24.11 46 ALA A O 13
ATOM 19894 N N . PHE A 1 47 ? 6.867 -14.543 -5.937 1.00 43.12 47 PHE A N 13
ATOM 19895 C CA . PHE A 1 47 ? 6.946 -15.421 -4.758 1.00 60.03 47 PHE A CA 13
ATOM 19896 C C . PHE A 1 47 ? 6.198 -16.738 -5.001 1.00 3.51 47 PHE A C 13
ATOM 19897 O O . PHE A 1 47 ? 6.687 -17.814 -4.636 1.00 42.12 47 PHE A O 13
ATOM 19914 N N . LYS A 1 48 ? 5.002 -16.635 -5.608 1.00 24.33 48 LYS A N 13
ATOM 19915 C CA . LYS A 1 48 ? 4.140 -17.800 -5.877 1.00 24.21 48 LYS A CA 13
ATOM 19916 C C . LYS A 1 48 ? 4.671 -18.618 -7.076 1.00 72.23 48 LYS A C 13
ATOM 19917 O O . LYS A 1 48 ? 4.232 -19.752 -7.298 1.00 32.13 48 LYS A O 13
ATOM 19936 N N . HIS A 1 49 ? 5.593 -18.018 -7.862 1.00 62.35 49 HIS A N 13
ATOM 19937 C CA . HIS A 1 49 ? 6.406 -18.742 -8.873 1.00 12.11 49 HIS A CA 13
ATOM 19938 C C . HIS A 1 49 ? 7.749 -19.222 -8.271 1.00 72.21 49 HIS A C 13
ATOM 19939 O O . HIS A 1 49 ? 8.669 -19.594 -9.003 1.00 43.02 49 HIS A O 13
ATOM 19954 N N . GLY A 1 50 ? 7.833 -19.221 -6.927 1.00 33.41 50 GLY A N 13
ATOM 19955 C CA . GLY A 1 50 ? 8.927 -19.870 -6.193 1.00 52.51 50 GLY A CA 13
ATOM 19956 C C . GLY A 1 50 ? 10.164 -19.005 -5.971 1.00 45.31 50 GLY A C 13
ATOM 19957 O O . GLY A 1 50 ? 11.213 -19.523 -5.571 1.00 24.35 50 GLY A O 13
ATOM 19961 N N . ASP A 1 51 ? 10.049 -17.687 -6.204 1.00 44.41 51 ASP A N 13
ATOM 19962 C CA . ASP A 1 51 ? 11.166 -16.725 -6.035 1.00 21.13 51 ASP A CA 13
ATOM 19963 C C . ASP A 1 51 ? 10.876 -15.764 -4.858 1.00 61.43 51 ASP A C 13
ATOM 19964 O O . ASP A 1 51 ? 10.065 -14.837 -4.995 1.00 30.32 51 ASP A O 13
ATOM 19973 N N . PRO A 1 52 ? 11.500 -15.988 -3.663 1.00 0.14 52 PRO A N 13
ATOM 19974 C CA . PRO A 1 52 ? 11.382 -15.058 -2.521 1.00 65.14 52 PRO A CA 13
ATOM 19975 C C . PRO A 1 52 ? 12.324 -13.840 -2.625 1.00 42.44 52 PRO A C 13
ATOM 19976 O O . PRO A 1 52 ? 12.084 -12.840 -1.959 1.00 63.14 52 PRO A O 13
ATOM 19987 N N . ALA A 1 53 ? 13.379 -13.939 -3.467 1.00 72.04 53 ALA A N 13
ATOM 19988 C CA . ALA A 1 53 ? 14.429 -12.904 -3.580 1.00 24.22 53 ALA A CA 13
ATOM 19989 C C . ALA A 1 53 ? 13.874 -11.543 -4.044 1.00 25.32 53 ALA A C 13
ATOM 19990 O O . ALA A 1 53 ? 13.954 -10.543 -3.310 1.00 45.54 53 ALA A O 13
ATOM 19997 N N . ARG A 1 54 ? 13.287 -11.511 -5.255 1.00 64.23 54 ARG A N 13
ATOM 19998 C CA . ARG A 1 54 ? 12.751 -10.266 -5.832 1.00 24.11 54 ARG A CA 13
ATOM 19999 C C . ARG A 1 54 ? 11.460 -9.871 -5.097 1.00 41.40 54 ARG A C 13
ATOM 20000 O O . ARG A 1 54 ? 11.115 -8.694 -5.056 1.00 52.31 54 ARG A O 13
ATOM 20021 N N . ALA A 1 55 ? 10.783 -10.872 -4.497 1.00 31.34 55 ALA A N 13
ATOM 20022 C CA . ALA A 1 55 ? 9.600 -10.654 -3.651 1.00 5.25 55 ALA A CA 13
ATOM 20023 C C . ALA A 1 55 ? 9.949 -9.763 -2.435 1.00 62.21 55 ALA A C 13
ATOM 20024 O O . ALA A 1 55 ? 9.296 -8.744 -2.223 1.00 64.21 55 ALA A O 13
ATOM 20031 N N . MET A 1 56 ? 11.027 -10.124 -1.685 1.00 53.31 56 MET A N 13
ATOM 20032 C CA . MET A 1 56 ? 11.464 -9.377 -0.476 1.00 14.30 56 MET A CA 13
ATOM 20033 C C . MET A 1 56 ? 11.963 -7.975 -0.845 1.00 51.11 56 MET A C 13
ATOM 20034 O O . MET A 1 56 ? 11.792 -7.023 -0.068 1.00 14.30 56 MET A O 13
ATOM 20048 N N . ASP A 1 57 ? 12.572 -7.875 -2.040 1.00 11.30 57 ASP A N 13
ATOM 20049 C CA . ASP A 1 57 ? 13.090 -6.611 -2.583 1.00 30.13 57 ASP A CA 13
ATOM 20050 C C . ASP A 1 57 ? 11.925 -5.633 -2.770 1.00 5.24 57 ASP A C 13
ATOM 20051 O O . ASP A 1 57 ? 11.923 -4.534 -2.209 1.00 3.01 57 ASP A O 13
ATOM 20060 N N . HIS A 1 58 ? 10.907 -6.104 -3.506 1.00 50.23 58 HIS A N 13
ATOM 20061 C CA . HIS A 1 58 ? 9.727 -5.304 -3.862 1.00 44.23 58 HIS A CA 13
ATOM 20062 C C . HIS A 1 58 ? 8.895 -4.943 -2.618 1.00 41.04 58 HIS A C 13
ATOM 20063 O O . HIS A 1 58 ? 8.416 -3.827 -2.529 1.00 72.01 58 HIS A O 13
ATOM 20078 N N . VAL A 1 59 ? 8.762 -5.894 -1.656 1.00 64.43 59 VAL A N 13
ATOM 20079 C CA . VAL A 1 59 ? 8.004 -5.682 -0.397 1.00 42.25 59 VAL A CA 13
ATOM 20080 C C . VAL A 1 59 ? 8.630 -4.530 0.401 1.00 24.34 59 VAL A C 13
ATOM 20081 O O . VAL A 1 59 ? 7.921 -3.635 0.879 1.00 72.34 59 VAL A O 13
ATOM 20094 N N . SER A 1 60 ? 9.969 -4.557 0.492 1.00 4.01 60 SER A N 13
ATOM 20095 C CA . SER A 1 60 ? 10.753 -3.526 1.171 1.00 21.12 60 SER A CA 13
ATOM 20096 C C . SER A 1 60 ? 10.543 -2.149 0.517 1.00 1.22 60 SER A C 13
ATOM 20097 O O . SER A 1 60 ? 10.344 -1.143 1.207 1.00 23.51 60 SER A O 13
ATOM 20105 N N . ASN A 1 61 ? 10.561 -2.144 -0.825 1.00 51.12 61 ASN A N 13
ATOM 20106 C CA . ASN A 1 61 ? 10.393 -0.927 -1.637 1.00 75.41 61 ASN A CA 13
ATOM 20107 C C . ASN A 1 61 ? 8.946 -0.399 -1.551 1.00 71.12 61 ASN A C 13
ATOM 20108 O O . ASN A 1 61 ? 8.731 0.814 -1.619 1.00 13.33 61 ASN A O 13
ATOM 20119 N N . VAL A 1 62 ? 7.967 -1.317 -1.361 1.00 25.02 62 VAL A N 13
ATOM 20120 C CA . VAL A 1 62 ? 6.551 -0.957 -1.166 1.00 51.12 62 VAL A CA 13
ATOM 20121 C C . VAL A 1 62 ? 6.384 -0.220 0.167 1.00 53.55 62 VAL A C 13
ATOM 20122 O O . VAL A 1 62 ? 5.750 0.824 0.195 1.00 34.10 62 VAL A O 13
ATOM 20135 N N . VAL A 1 63 ? 7.003 -0.742 1.253 1.00 64.43 63 VAL A N 13
ATOM 20136 C CA . VAL A 1 63 ? 6.966 -0.080 2.577 1.00 34.54 63 VAL A CA 13
ATOM 20137 C C . VAL A 1 63 ? 7.635 1.302 2.484 1.00 75.33 63 VAL A C 13
ATOM 20138 O O . VAL A 1 63 ? 7.131 2.267 3.039 1.00 23.21 63 VAL A O 13
ATOM 20151 N N . GLY A 1 64 ? 8.740 1.373 1.714 1.00 22.13 64 GLY A N 13
ATOM 20152 C CA . GLY A 1 64 ? 9.472 2.624 1.508 1.00 72.12 64 GLY A CA 13
ATOM 20153 C C . GLY A 1 64 ? 8.644 3.680 0.790 1.00 52.03 64 GLY A C 13
ATOM 20154 O O . GLY A 1 64 ? 8.729 4.877 1.107 1.00 20.32 64 GLY A O 13
ATOM 20158 N N . SER A 1 65 ? 7.832 3.214 -0.176 1.00 4.13 65 SER A N 13
ATOM 20159 C CA . SER A 1 65 ? 6.860 4.041 -0.883 1.00 34.54 65 SER A CA 13
ATOM 20160 C C . SER A 1 65 ? 5.826 4.568 0.117 1.00 3.24 65 SER A C 13
ATOM 20161 O O . SER A 1 65 ? 5.685 5.778 0.263 1.00 42.53 65 SER A O 13
ATOM 20169 N N . LEU A 1 66 ? 5.184 3.624 0.849 1.00 3.04 66 LEU A N 13
ATOM 20170 C CA . LEU A 1 66 ? 4.106 3.911 1.811 1.00 12.02 66 LEU A CA 13
ATOM 20171 C C . LEU A 1 66 ? 4.545 4.969 2.841 1.00 24.45 66 LEU A C 13
ATOM 20172 O O . LEU A 1 66 ? 3.801 5.895 3.107 1.00 11.04 66 LEU A O 13
ATOM 20188 N N . ASP A 1 67 ? 5.772 4.824 3.385 1.00 33.10 67 ASP A N 13
ATOM 20189 C CA . ASP A 1 67 ? 6.334 5.740 4.408 1.00 25.35 67 ASP A CA 13
ATOM 20190 C C . ASP A 1 67 ? 6.503 7.159 3.859 1.00 3.21 67 ASP A C 13
ATOM 20191 O O . ASP A 1 67 ? 6.117 8.136 4.514 1.00 12.33 67 ASP A O 13
ATOM 20200 N N . SER A 1 68 ? 7.066 7.249 2.639 1.00 15.31 68 SER A N 13
ATOM 20201 C CA . SER A 1 68 ? 7.375 8.538 1.991 1.00 42.33 68 SER A CA 13
ATOM 20202 C C . SER A 1 68 ? 6.090 9.230 1.512 1.00 34.24 68 SER A C 13
ATOM 20203 O O . SER A 1 68 ? 6.059 10.449 1.335 1.00 43.43 68 SER A O 13
ATOM 20211 N N . ILE A 1 69 ? 5.029 8.429 1.312 1.00 13.22 69 ILE A N 13
ATOM 20212 C CA . ILE A 1 69 ? 3.693 8.941 1.003 1.00 45.41 69 ILE A CA 13
ATOM 20213 C C . ILE A 1 69 ? 3.029 9.456 2.294 1.00 4.11 69 ILE A C 13
ATOM 20214 O O . ILE A 1 69 ? 2.529 10.561 2.300 1.00 60.14 69 ILE A O 13
ATOM 20230 N N . GLN A 1 70 ? 3.089 8.661 3.393 1.00 20.42 70 GLN A N 13
ATOM 20231 C CA . GLN A 1 70 ? 2.441 8.984 4.700 1.00 51.12 70 GLN A CA 13
ATOM 20232 C C . GLN A 1 70 ? 2.913 10.336 5.274 1.00 55.54 70 GLN A C 13
ATOM 20233 O O . GLN A 1 70 ? 2.110 11.094 5.830 1.00 2.24 70 GLN A O 13
ATOM 20247 N N . THR A 1 71 ? 4.214 10.624 5.110 1.00 1.12 71 THR A N 13
ATOM 20248 C CA . THR A 1 71 ? 4.827 11.882 5.564 1.00 11.33 71 THR A CA 13
ATOM 20249 C C . THR A 1 71 ? 4.337 13.075 4.711 1.00 63.54 71 THR A C 13
ATOM 20250 O O . THR A 1 71 ? 4.244 14.201 5.199 1.00 0.33 71 THR A O 13
ATOM 20261 N N . SER A 1 72 ? 4.041 12.803 3.432 1.00 34.31 72 SER A N 13
ATOM 20262 C CA . SER A 1 72 ? 3.557 13.809 2.465 1.00 22.32 72 SER A CA 13
ATOM 20263 C C . SER A 1 72 ? 2.009 13.780 2.318 1.00 33.01 72 SER A C 13
ATOM 20264 O O . SER A 1 72 ? 1.427 14.632 1.636 1.00 34.53 72 SER A O 13
ATOM 20272 N N . PHE A 1 73 ? 1.352 12.803 2.970 1.00 64.03 73 PHE A N 13
ATOM 20273 C CA . PHE A 1 73 ? -0.100 12.558 2.823 1.00 65.41 73 PHE A CA 13
ATOM 20274 C C . PHE A 1 73 ? -0.864 13.495 3.761 1.00 20.52 73 PHE A C 13
ATOM 20275 O O . PHE A 1 73 ? -0.723 13.399 4.989 1.00 54.41 73 PHE A O 13
ATOM 20292 N N . LYS A 1 74 ? -1.648 14.410 3.156 1.00 33.44 74 LYS A N 13
ATOM 20293 C CA . LYS A 1 74 ? -2.404 15.461 3.872 1.00 74.43 74 LYS A CA 13
ATOM 20294 C C . LYS A 1 74 ? -3.339 14.843 4.931 1.00 71.22 74 LYS A C 13
ATOM 20295 O O . LYS A 1 74 ? -3.437 15.349 6.058 1.00 1.02 74 LYS A O 13
ATOM 20314 N N . GLN A 1 75 ? -4.015 13.742 4.525 1.00 0.33 75 GLN A N 13
ATOM 20315 C CA . GLN A 1 75 ? -4.886 12.903 5.386 1.00 32.02 75 GLN A CA 13
ATOM 20316 C C . GLN A 1 75 ? -6.008 13.736 6.072 1.00 41.22 75 GLN A C 13
ATOM 20317 O O . GLN A 1 75 ? -6.591 13.336 7.082 1.00 34.42 75 GLN A O 13
ATOM 20331 N N . THR A 1 76 ? -6.329 14.881 5.448 1.00 44.51 76 THR A N 13
ATOM 20332 C CA . THR A 1 76 ? -7.287 15.858 5.967 1.00 22.24 76 THR A CA 13
ATOM 20333 C C . THR A 1 76 ? -8.721 15.370 5.709 1.00 11.51 76 THR A C 13
ATOM 20334 O O . THR A 1 76 ? -9.565 15.365 6.611 1.00 54.03 76 THR A O 13
ATOM 20345 N N . GLY A 1 77 ? -8.966 14.944 4.461 1.00 22.43 77 GLY A N 13
ATOM 20346 C CA . GLY A 1 77 ? -10.225 14.312 4.068 1.00 22.02 77 GLY A CA 13
ATOM 20347 C C . GLY A 1 77 ? -10.049 12.826 3.800 1.00 13.43 77 GLY A C 13
ATOM 20348 O O . GLY A 1 77 ? -8.945 12.291 3.986 1.00 1.32 77 GLY A O 13
ATOM 20352 N N . ASN A 1 78 ? -11.138 12.170 3.347 1.00 14.14 78 ASN A N 13
ATOM 20353 C CA . ASN A 1 78 ? -11.169 10.717 3.060 1.00 42.13 78 ASN A CA 13
ATOM 20354 C C . ASN A 1 78 ? -10.799 9.871 4.313 1.00 4.34 78 ASN A C 13
ATOM 20355 O O . ASN A 1 78 ? -9.686 9.327 4.392 1.00 43.12 78 ASN A O 13
ATOM 20366 N N . PRO A 1 79 ? -11.737 9.748 5.315 1.00 50.21 79 PRO A N 13
ATOM 20367 C CA . PRO A 1 79 ? -11.464 9.041 6.595 1.00 74.43 79 PRO A CA 13
ATOM 20368 C C . PRO A 1 79 ? -11.197 7.539 6.391 1.00 10.22 79 PRO A C 13
ATOM 20369 O O . PRO A 1 79 ? -10.376 6.945 7.102 1.00 74.21 79 PRO A O 13
ATOM 20380 N N . GLU A 1 80 ? -11.889 6.947 5.398 1.00 62.43 80 GLU A N 13
ATOM 20381 C CA . GLU A 1 80 ? -11.747 5.528 5.059 1.00 70.21 80 GLU A CA 13
ATOM 20382 C C . GLU A 1 80 ? -10.393 5.234 4.408 1.00 24.13 80 GLU A C 13
ATOM 20383 O O . GLU A 1 80 ? -9.869 4.151 4.584 1.00 34.51 80 GLU A O 13
ATOM 20395 N N . ILE A 1 81 ? -9.820 6.214 3.684 1.00 22.21 81 ILE A N 13
ATOM 20396 C CA . ILE A 1 81 ? -8.529 6.025 2.996 1.00 61.21 81 ILE A CA 13
ATOM 20397 C C . ILE A 1 81 ? -7.393 6.031 4.011 1.00 22.41 81 ILE A C 13
ATOM 20398 O O . ILE A 1 81 ? -6.448 5.254 3.892 1.00 53.40 81 ILE A O 13
ATOM 20414 N N . ALA A 1 82 ? -7.519 6.909 5.017 1.00 74.11 82 ALA A N 13
ATOM 20415 C CA . ALA A 1 82 ? -6.592 6.966 6.147 1.00 23.35 82 ALA A CA 13
ATOM 20416 C C . ALA A 1 82 ? -6.553 5.607 6.883 1.00 3.13 82 ALA A C 13
ATOM 20417 O O . ALA A 1 82 ? -5.477 5.088 7.176 1.00 63.33 82 ALA A O 13
ATOM 20424 N N . THR A 1 83 ? -7.751 5.032 7.130 1.00 63.11 83 THR A N 13
ATOM 20425 C CA . THR A 1 83 ? -7.900 3.726 7.789 1.00 52.31 83 THR A CA 13
ATOM 20426 C C . THR A 1 83 ? -7.302 2.588 6.917 1.00 44.33 83 THR A C 13
ATOM 20427 O O . THR A 1 83 ? -6.426 1.857 7.386 1.00 43.05 83 THR A O 13
ATOM 20438 N N . ARG A 1 84 ? -7.751 2.498 5.641 1.00 13.24 84 ARG A N 13
ATOM 20439 C CA . ARG A 1 84 ? -7.285 1.479 4.665 1.00 52.04 84 ARG A CA 13
ATOM 20440 C C . ARG A 1 84 ? -5.750 1.515 4.489 1.00 4.01 84 ARG A C 13
ATOM 20441 O O . ARG A 1 84 ? -5.140 0.471 4.294 1.00 62.54 84 ARG A O 13
ATOM 20462 N N . TRP A 1 85 ? -5.160 2.734 4.542 1.00 11.43 85 TRP A N 13
ATOM 20463 C CA . TRP A 1 85 ? -3.717 2.953 4.297 1.00 55.11 85 TRP A CA 13
ATOM 20464 C C . TRP A 1 85 ? -2.875 2.502 5.503 1.00 43.52 85 TRP A C 13
ATOM 20465 O O . TRP A 1 85 ? -1.835 1.864 5.330 1.00 13.33 85 TRP A O 13
ATOM 20486 N N . GLN A 1 86 ? -3.324 2.861 6.720 1.00 23.33 86 GLN A N 13
ATOM 20487 C CA . GLN A 1 86 ? -2.640 2.468 7.973 1.00 51.11 86 GLN A CA 13
ATOM 20488 C C . GLN A 1 86 ? -2.707 0.939 8.159 1.00 61.22 86 GLN A C 13
ATOM 20489 O O . GLN A 1 86 ? -1.738 0.316 8.599 1.00 23.02 86 GLN A O 13
ATOM 20503 N N . GLU A 1 87 ? -3.858 0.353 7.764 1.00 3.40 87 GLU A N 13
ATOM 20504 C CA . GLU A 1 87 ? -4.040 -1.105 7.696 1.00 50.32 87 GLU A CA 13
ATOM 20505 C C . GLU A 1 87 ? -3.058 -1.700 6.676 1.00 22.03 87 GLU A C 13
ATOM 20506 O O . GLU A 1 87 ? -2.285 -2.581 7.025 1.00 61.21 87 GLU A O 13
ATOM 20518 N N . LEU A 1 88 ? -3.066 -1.126 5.450 1.00 5.44 88 LEU A N 13
ATOM 20519 C CA . LEU A 1 88 ? -2.255 -1.575 4.296 1.00 51.02 88 LEU A CA 13
ATOM 20520 C C . LEU A 1 88 ? -0.767 -1.710 4.674 1.00 1.11 88 LEU A C 13
ATOM 20521 O O . LEU A 1 88 ? -0.173 -2.766 4.470 1.00 43.05 88 LEU A O 13
ATOM 20537 N N . THR A 1 89 ? -0.216 -0.634 5.267 1.00 31.22 89 THR A N 13
ATOM 20538 C CA . THR A 1 89 ? 1.194 -0.556 5.677 1.00 3.13 89 THR A CA 13
ATOM 20539 C C . THR A 1 89 ? 1.531 -1.627 6.739 1.00 50.14 89 THR A C 13
ATOM 20540 O O . THR A 1 89 ? 2.533 -2.341 6.613 1.00 72.01 89 THR A O 13
ATOM 20551 N N . GLN A 1 90 ? 0.655 -1.761 7.754 1.00 34.25 90 GLN A N 13
ATOM 20552 C CA . GLN A 1 90 ? 0.807 -2.765 8.828 1.00 74.34 90 GLN A CA 13
ATOM 20553 C C . GLN A 1 90 ? 0.660 -4.210 8.279 1.00 53.22 90 GLN A C 13
ATOM 20554 O O . GLN A 1 90 ? 1.233 -5.158 8.838 1.00 44.45 90 GLN A O 13
ATOM 20568 N N . GLU A 1 91 ? -0.103 -4.370 7.182 1.00 51.03 91 GLU A N 13
ATOM 20569 C CA . GLU A 1 91 ? -0.241 -5.664 6.493 1.00 72.11 91 GLU A CA 13
ATOM 20570 C C . GLU A 1 91 ? 1.064 -6.027 5.764 1.00 52.02 91 GLU A C 13
ATOM 20571 O O . GLU A 1 91 ? 1.479 -7.171 5.809 1.00 11.12 91 GLU A O 13
ATOM 20583 N N . VAL A 1 92 ? 1.727 -5.045 5.106 1.00 52.43 92 VAL A N 13
ATOM 20584 C CA . VAL A 1 92 ? 3.023 -5.302 4.422 1.00 1.24 92 VAL A CA 13
ATOM 20585 C C . VAL A 1 92 ? 4.112 -5.667 5.474 1.00 12.13 92 VAL A C 13
ATOM 20586 O O . VAL A 1 92 ? 5.087 -6.365 5.163 1.00 62.30 92 VAL A O 13
ATOM 20599 N N . ARG A 1 93 ? 3.906 -5.201 6.734 1.00 2.43 93 ARG A N 13
ATOM 20600 C CA . ARG A 1 93 ? 4.738 -5.609 7.888 1.00 0.54 93 ARG A CA 13
ATOM 20601 C C . ARG A 1 93 ? 4.493 -7.097 8.234 1.00 71.22 93 ARG A C 13
ATOM 20602 O O . ARG A 1 93 ? 5.417 -7.804 8.643 1.00 41.35 93 ARG A O 13
ATOM 20623 N N . GLU A 1 94 ? 3.230 -7.562 8.089 1.00 33.41 94 GLU A N 13
ATOM 20624 C CA . GLU A 1 94 ? 2.894 -9.002 8.198 1.00 54.13 94 GLU A CA 13
ATOM 20625 C C . GLU A 1 94 ? 3.654 -9.815 7.137 1.00 22.12 94 GLU A C 13
ATOM 20626 O O . GLU A 1 94 ? 4.202 -10.868 7.448 1.00 72.43 94 GLU A O 13
ATOM 20638 N N . LEU A 1 95 ? 3.713 -9.302 5.887 1.00 55.31 95 LEU A N 13
ATOM 20639 C CA . LEU A 1 95 ? 4.466 -9.965 4.801 1.00 70.15 95 LEU A CA 13
ATOM 20640 C C . LEU A 1 95 ? 5.969 -10.050 5.151 1.00 4.12 95 LEU A C 13
ATOM 20641 O O . LEU A 1 95 ? 6.595 -11.080 4.922 1.00 53.52 95 LEU A O 13
ATOM 20657 N N . TYR A 1 96 ? 6.509 -8.965 5.748 1.00 42.31 96 TYR A N 13
ATOM 20658 C CA . TYR A 1 96 ? 7.885 -8.921 6.296 1.00 72.30 96 TYR A CA 13
ATOM 20659 C C . TYR A 1 96 ? 8.126 -10.065 7.314 1.00 31.15 96 TYR A C 13
ATOM 20660 O O . TYR A 1 96 ? 9.214 -10.640 7.364 1.00 32.21 96 TYR A O 13
ATOM 20678 N N . ALA A 1 97 ? 7.095 -10.357 8.131 1.00 62.00 97 ALA A N 13
ATOM 20679 C CA . ALA A 1 97 ? 7.141 -11.422 9.142 1.00 65.14 97 ALA A CA 13
ATOM 20680 C C . ALA A 1 97 ? 7.176 -12.811 8.482 1.00 21.31 97 ALA A C 13
ATOM 20681 O O . ALA A 1 97 ? 7.830 -13.727 8.989 1.00 73.00 97 ALA A O 13
ATOM 20688 N N . TYR A 1 98 ? 6.488 -12.952 7.333 1.00 53.21 98 TYR A N 13
ATOM 20689 C CA . TYR A 1 98 ? 6.401 -14.239 6.607 1.00 70.22 98 TYR A CA 13
ATOM 20690 C C . TYR A 1 98 ? 7.645 -14.477 5.730 1.00 14.21 98 TYR A C 13
ATOM 20691 O O . TYR A 1 98 ? 7.937 -15.618 5.362 1.00 50.13 98 TYR A O 13
ATOM 20709 N N . LEU A 1 99 ? 8.379 -13.398 5.420 1.00 71.52 99 LEU A N 13
ATOM 20710 C CA . LEU A 1 99 ? 9.572 -13.450 4.556 1.00 74.21 99 LEU A CA 13
ATOM 20711 C C . LEU A 1 99 ? 10.826 -13.679 5.412 1.00 25.12 99 LEU A C 13
ATOM 20712 O O . LEU A 1 99 ? 11.666 -14.535 5.104 1.00 62.24 99 LEU A O 13
ATOM 20728 N N . GLY A 1 100 ? 10.904 -12.916 6.511 1.00 43.10 100 GLY A N 13
ATOM 20729 C CA . GLY A 1 100 ? 12.058 -12.915 7.416 1.00 63.55 100 GLY A CA 13
ATOM 20730 C C . GLY A 1 100 ? 12.627 -11.508 7.610 1.00 53.20 100 GLY A C 13
ATOM 20731 O O . GLY A 1 100 ? 13.150 -11.200 8.704 1.00 12.13 100 GLY A O 13
ATOM 20736 N N . MET A 1 1 ? 2.664 -17.139 9.676 1.00 70.04 1 MET A N 14
ATOM 20737 C CA . MET A 1 1 ? 3.570 -16.531 8.668 1.00 75.33 1 MET A CA 14
ATOM 20738 C C . MET A 1 1 ? 2.803 -16.190 7.375 1.00 2.24 1 MET A C 14
ATOM 20739 O O . MET A 1 1 ? 3.364 -16.279 6.280 1.00 14.12 1 MET A O 14
ATOM 20755 N N . ASP A 1 2 ? 1.534 -15.739 7.526 1.00 62.31 2 ASP A N 14
ATOM 20756 C CA . ASP A 1 2 ? 0.563 -15.575 6.407 1.00 60.20 2 ASP A CA 14
ATOM 20757 C C . ASP A 1 2 ? 1.013 -14.538 5.345 1.00 14.52 2 ASP A C 14
ATOM 20758 O O . ASP A 1 2 ? 0.580 -13.379 5.374 1.00 41.32 2 ASP A O 14
ATOM 20767 N N . PHE A 1 3 ? 1.919 -14.959 4.437 1.00 20.55 3 PHE A N 14
ATOM 20768 C CA . PHE A 1 3 ? 2.366 -14.136 3.302 1.00 32.34 3 PHE A CA 14
ATOM 20769 C C . PHE A 1 3 ? 1.215 -13.941 2.311 1.00 22.34 3 PHE A C 14
ATOM 20770 O O . PHE A 1 3 ? 0.814 -12.814 2.048 1.00 55.40 3 PHE A O 14
ATOM 20787 N N . THR A 1 4 ? 0.712 -15.071 1.775 1.00 32.31 4 THR A N 14
ATOM 20788 C CA . THR A 1 4 ? -0.259 -15.103 0.664 1.00 52.15 4 THR A CA 14
ATOM 20789 C C . THR A 1 4 ? -1.546 -14.341 1.035 1.00 4.03 4 THR A C 14
ATOM 20790 O O . THR A 1 4 ? -2.047 -13.533 0.244 1.00 40.41 4 THR A O 14
ATOM 20801 N N . GLU A 1 5 ? -2.043 -14.593 2.261 1.00 74.24 5 GLU A N 14
ATOM 20802 C CA . GLU A 1 5 ? -3.238 -13.934 2.794 1.00 14.25 5 GLU A CA 14
ATOM 20803 C C . GLU A 1 5 ? -3.028 -12.414 2.899 1.00 40.35 5 GLU A C 14
ATOM 20804 O O . GLU A 1 5 ? -3.787 -11.651 2.302 1.00 35.01 5 GLU A O 14
ATOM 20816 N N . ARG A 1 6 ? -1.978 -11.990 3.630 1.00 32.05 6 ARG A N 14
ATOM 20817 C CA . ARG A 1 6 ? -1.711 -10.557 3.882 1.00 31.24 6 ARG A CA 14
ATOM 20818 C C . ARG A 1 6 ? -1.389 -9.791 2.593 1.00 42.32 6 ARG A C 14
ATOM 20819 O O . ARG A 1 6 ? -1.764 -8.638 2.481 1.00 75.41 6 ARG A O 14
ATOM 20840 N N . LEU A 1 7 ? -0.724 -10.451 1.627 1.00 2.53 7 LEU A N 14
ATOM 20841 C CA . LEU A 1 7 ? -0.409 -9.858 0.309 1.00 73.13 7 LEU A CA 14
ATOM 20842 C C . LEU A 1 7 ? -1.738 -9.578 -0.437 1.00 52.14 7 LEU A C 14
ATOM 20843 O O . LEU A 1 7 ? -1.917 -8.523 -1.045 1.00 42.10 7 LEU A O 14
ATOM 20859 N N . ASP A 1 8 ? -2.660 -10.552 -0.348 1.00 60.41 8 ASP A N 14
ATOM 20860 C CA . ASP A 1 8 ? -4.032 -10.428 -0.874 1.00 23.10 8 ASP A CA 14
ATOM 20861 C C . ASP A 1 8 ? -4.804 -9.274 -0.162 1.00 45.31 8 ASP A C 14
ATOM 20862 O O . ASP A 1 8 ? -5.616 -8.597 -0.799 1.00 23.12 8 ASP A O 14
ATOM 20871 N N . ARG A 1 9 ? -4.514 -9.029 1.145 1.00 20.33 9 ARG A N 14
ATOM 20872 C CA . ARG A 1 9 ? -5.055 -7.848 1.875 1.00 2.22 9 ARG A CA 14
ATOM 20873 C C . ARG A 1 9 ? -4.475 -6.549 1.287 1.00 11.11 9 ARG A C 14
ATOM 20874 O O . ARG A 1 9 ? -5.195 -5.564 1.153 1.00 54.31 9 ARG A O 14
ATOM 20895 N N . LEU A 1 10 ? -3.171 -6.571 0.938 1.00 22.52 10 LEU A N 14
ATOM 20896 C CA . LEU A 1 10 ? -2.450 -5.382 0.429 1.00 35.22 10 LEU A CA 14
ATOM 20897 C C . LEU A 1 10 ? -3.047 -4.930 -0.904 1.00 33.31 10 LEU A C 14
ATOM 20898 O O . LEU A 1 10 ? -3.357 -3.744 -1.090 1.00 64.45 10 LEU A O 14
ATOM 20914 N N . VAL A 1 11 ? -3.209 -5.910 -1.817 1.00 11.53 11 VAL A N 14
ATOM 20915 C CA . VAL A 1 11 ? -3.836 -5.702 -3.126 1.00 52.45 11 VAL A CA 14
ATOM 20916 C C . VAL A 1 11 ? -5.278 -5.196 -2.938 1.00 0.21 11 VAL A C 14
ATOM 20917 O O . VAL A 1 11 ? -5.688 -4.275 -3.619 1.00 13.34 11 VAL A O 14
ATOM 20930 N N . LYS A 1 12 ? -5.999 -5.775 -1.953 1.00 1.15 12 LYS A N 14
ATOM 20931 C CA . LYS A 1 12 ? -7.402 -5.419 -1.648 1.00 11.04 12 LYS A CA 14
ATOM 20932 C C . LYS A 1 12 ? -7.555 -3.932 -1.258 1.00 5.01 12 LYS A C 14
ATOM 20933 O O . LYS A 1 12 ? -8.314 -3.203 -1.895 1.00 51.14 12 LYS A O 14
ATOM 20952 N N . TYR A 1 13 ? -6.813 -3.503 -0.214 1.00 72.30 13 TYR A N 14
ATOM 20953 C CA . TYR A 1 13 ? -6.965 -2.159 0.385 1.00 41.14 13 TYR A CA 14
ATOM 20954 C C . TYR A 1 13 ? -6.622 -1.068 -0.631 1.00 62.40 13 TYR A C 14
ATOM 20955 O O . TYR A 1 13 ? -7.410 -0.148 -0.850 1.00 14.15 13 TYR A O 14
ATOM 20973 N N . ALA A 1 14 ? -5.460 -1.232 -1.282 1.00 22.31 14 ALA A N 14
ATOM 20974 C CA . ALA A 1 14 ? -4.955 -0.283 -2.280 1.00 74.01 14 ALA A CA 14
ATOM 20975 C C . ALA A 1 14 ? -5.858 -0.248 -3.543 1.00 20.43 14 ALA A C 14
ATOM 20976 O O . ALA A 1 14 ? -5.958 0.786 -4.209 1.00 34.41 14 ALA A O 14
ATOM 20983 N N . LYS A 1 15 ? -6.512 -1.387 -3.848 1.00 4.20 15 LYS A N 14
ATOM 20984 C CA . LYS A 1 15 ? -7.474 -1.501 -4.972 1.00 72.14 15 LYS A CA 14
ATOM 20985 C C . LYS A 1 15 ? -8.669 -0.556 -4.742 1.00 65.12 15 LYS A C 14
ATOM 20986 O O . LYS A 1 15 ? -9.081 0.177 -5.644 1.00 23.10 15 LYS A O 14
ATOM 21005 N N . GLU A 1 16 ? -9.176 -0.589 -3.494 1.00 71.10 16 GLU A N 14
ATOM 21006 C CA . GLU A 1 16 ? -10.376 0.155 -3.060 1.00 40.42 16 GLU A CA 14
ATOM 21007 C C . GLU A 1 16 ? -10.061 1.653 -2.847 1.00 23.10 16 GLU A C 14
ATOM 21008 O O . GLU A 1 16 ? -10.932 2.513 -3.052 1.00 4.10 16 GLU A O 14
ATOM 21020 N N . ILE A 1 17 ? -8.804 1.946 -2.457 1.00 3.31 17 ILE A N 14
ATOM 21021 C CA . ILE A 1 17 ? -8.298 3.323 -2.307 1.00 1.34 17 ILE A CA 14
ATOM 21022 C C . ILE A 1 17 ? -8.232 4.016 -3.679 1.00 22.32 17 ILE A C 14
ATOM 21023 O O . ILE A 1 17 ? -8.922 5.025 -3.896 1.00 65.52 17 ILE A O 14
ATOM 21039 N N . ALA A 1 18 ? -7.445 3.421 -4.613 1.00 42.02 18 ALA A N 14
ATOM 21040 C CA . ALA A 1 18 ? -7.279 3.932 -5.989 1.00 53.32 18 ALA A CA 14
ATOM 21041 C C . ALA A 1 18 ? -8.657 4.139 -6.650 1.00 61.30 18 ALA A C 14
ATOM 21042 O O . ALA A 1 18 ? -8.922 5.191 -7.231 1.00 40.10 18 ALA A O 14
ATOM 21049 N N . LYS A 1 19 ? -9.529 3.132 -6.442 1.00 65.10 19 LYS A N 14
ATOM 21050 C CA . LYS A 1 19 ? -10.925 3.085 -6.931 1.00 42.40 19 LYS A CA 14
ATOM 21051 C C . LYS A 1 19 ? -11.714 4.366 -6.590 1.00 23.23 19 LYS A C 14
ATOM 21052 O O . LYS A 1 19 ? -12.340 4.967 -7.469 1.00 13.45 19 LYS A O 14
ATOM 21071 N N . TRP A 1 20 ? -11.665 4.776 -5.306 1.00 73.54 20 TRP A N 14
ATOM 21072 C CA . TRP A 1 20 ? -12.390 5.970 -4.828 1.00 10.15 20 TRP A CA 14
ATOM 21073 C C . TRP A 1 20 ? -11.806 7.257 -5.444 1.00 24.43 20 TRP A C 14
ATOM 21074 O O . TRP A 1 20 ? -12.540 8.213 -5.678 1.00 53.25 20 TRP A O 14
ATOM 21095 N N . TYR A 1 21 ? -10.484 7.281 -5.696 1.00 14.34 21 TYR A N 14
ATOM 21096 C CA . TYR A 1 21 ? -9.824 8.458 -6.309 1.00 52.35 21 TYR A CA 14
ATOM 21097 C C . TYR A 1 21 ? -10.187 8.630 -7.807 1.00 33.34 21 TYR A C 14
ATOM 21098 O O . TYR A 1 21 ? -10.021 9.719 -8.358 1.00 5.43 21 TYR A O 14
ATOM 21116 N N . LYS A 1 22 ? -10.681 7.550 -8.453 1.00 14.34 22 LYS A N 14
ATOM 21117 C CA . LYS A 1 22 ? -11.371 7.652 -9.771 1.00 43.24 22 LYS A CA 14
ATOM 21118 C C . LYS A 1 22 ? -12.698 8.443 -9.616 1.00 51.31 22 LYS A C 14
ATOM 21119 O O . LYS A 1 22 ? -13.005 9.324 -10.430 1.00 1.24 22 LYS A O 14
ATOM 21138 N N . GLU A 1 23 ? -13.461 8.124 -8.548 1.00 54.03 23 GLU A N 14
ATOM 21139 C CA . GLU A 1 23 ? -14.750 8.798 -8.220 1.00 52.43 23 GLU A CA 14
ATOM 21140 C C . GLU A 1 23 ? -14.516 10.255 -7.762 1.00 50.00 23 GLU A C 14
ATOM 21141 O O . GLU A 1 23 ? -15.366 11.135 -7.948 1.00 13.22 23 GLU A O 14
ATOM 21153 N N . SER A 1 24 ? -13.338 10.472 -7.160 1.00 55.52 24 SER A N 14
ATOM 21154 C CA . SER A 1 24 ? -12.873 11.777 -6.672 1.00 32.33 24 SER A CA 14
ATOM 21155 C C . SER A 1 24 ? -12.362 12.657 -7.833 1.00 14.12 24 SER A C 14
ATOM 21156 O O . SER A 1 24 ? -12.190 13.870 -7.666 1.00 14.32 24 SER A O 14
ATOM 21164 N N . GLY A 1 25 ? -12.132 12.035 -9.010 1.00 63.33 25 GLY A N 14
ATOM 21165 C CA . GLY A 1 25 ? -11.588 12.736 -10.177 1.00 53.44 25 GLY A CA 14
ATOM 21166 C C . GLY A 1 25 ? -10.123 13.129 -10.039 1.00 31.15 25 GLY A C 14
ATOM 21167 O O . GLY A 1 25 ? -9.643 14.011 -10.761 1.00 43.14 25 GLY A O 14
ATOM 21171 N N . ASP A 1 26 ? -9.413 12.462 -9.118 1.00 43.23 26 ASP A N 14
ATOM 21172 C CA . ASP A 1 26 ? -7.996 12.727 -8.827 1.00 73.02 26 ASP A CA 14
ATOM 21173 C C . ASP A 1 26 ? -7.120 11.698 -9.579 1.00 0.13 26 ASP A C 14
ATOM 21174 O O . ASP A 1 26 ? -7.129 10.513 -9.216 1.00 3.13 26 ASP A O 14
ATOM 21183 N N . PRO A 1 27 ? -6.387 12.114 -10.658 1.00 53.21 27 PRO A N 14
ATOM 21184 C CA . PRO A 1 27 ? -5.562 11.185 -11.468 1.00 40.03 27 PRO A CA 14
ATOM 21185 C C . PRO A 1 27 ? -4.239 10.792 -10.782 1.00 22.14 27 PRO A C 14
ATOM 21186 O O . PRO A 1 27 ? -3.779 9.661 -10.932 1.00 31.02 27 PRO A O 14
ATOM 21197 N N . ASP A 1 28 ? -3.663 11.731 -10.013 1.00 13.41 28 ASP A N 14
ATOM 21198 C CA . ASP A 1 28 ? -2.311 11.598 -9.441 1.00 72.41 28 ASP A CA 14
ATOM 21199 C C . ASP A 1 28 ? -2.245 10.450 -8.425 1.00 24.13 28 ASP A C 14
ATOM 21200 O O . ASP A 1 28 ? -1.491 9.492 -8.612 1.00 45.04 28 ASP A O 14
ATOM 21209 N N . PHE A 1 29 ? -3.081 10.541 -7.385 1.00 5.54 29 PHE A N 14
ATOM 21210 C CA . PHE A 1 29 ? -3.052 9.612 -6.246 1.00 51.41 29 PHE A CA 14
ATOM 21211 C C . PHE A 1 29 ? -3.604 8.237 -6.655 1.00 61.21 29 PHE A C 14
ATOM 21212 O O . PHE A 1 29 ? -3.133 7.206 -6.168 1.00 12.53 29 PHE A O 14
ATOM 21229 N N . ALA A 1 30 ? -4.601 8.252 -7.560 1.00 31.04 30 ALA A N 14
ATOM 21230 C CA . ALA A 1 30 ? -5.196 7.035 -8.131 1.00 33.23 30 ALA A CA 14
ATOM 21231 C C . ALA A 1 30 ? -4.122 6.175 -8.823 1.00 42.25 30 ALA A C 14
ATOM 21232 O O . ALA A 1 30 ? -4.008 4.976 -8.550 1.00 34.23 30 ALA A O 14
ATOM 21239 N N . ASN A 1 31 ? -3.347 6.824 -9.717 1.00 54.25 31 ASN A N 14
ATOM 21240 C CA . ASN A 1 31 ? -2.220 6.196 -10.432 1.00 33.23 31 ASN A CA 14
ATOM 21241 C C . ASN A 1 31 ? -1.102 5.748 -9.466 1.00 2.51 31 ASN A C 14
ATOM 21242 O O . ASN A 1 31 ? -0.560 4.660 -9.637 1.00 54.12 31 ASN A O 14
ATOM 21253 N N . SER A 1 32 ? -0.780 6.580 -8.449 1.00 21.02 32 SER A N 14
ATOM 21254 C CA . SER A 1 32 ? 0.286 6.278 -7.460 1.00 45.31 32 SER A CA 14
ATOM 21255 C C . SER A 1 32 ? 0.006 4.950 -6.730 1.00 42.30 32 SER A C 14
ATOM 21256 O O . SER A 1 32 ? 0.882 4.086 -6.618 1.00 51.24 32 SER A O 14
ATOM 21264 N N . VAL A 1 33 ? -1.249 4.798 -6.286 1.00 71.55 33 VAL A N 14
ATOM 21265 C CA . VAL A 1 33 ? -1.718 3.618 -5.548 1.00 24.55 33 VAL A CA 14
ATOM 21266 C C . VAL A 1 33 ? -1.946 2.424 -6.509 1.00 61.14 33 VAL A C 14
ATOM 21267 O O . VAL A 1 33 ? -1.863 1.263 -6.096 1.00 43.12 33 VAL A O 14
ATOM 21280 N N . ASP A 1 34 ? -2.189 2.726 -7.800 1.00 63.44 34 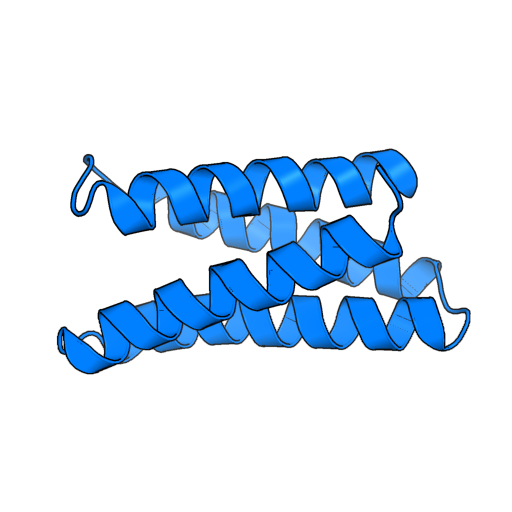ASP A N 14
ATOM 21281 C CA . ASP A 1 34 ? -2.278 1.704 -8.870 1.00 64.11 34 ASP A CA 14
ATOM 21282 C C . ASP A 1 34 ? -0.873 1.142 -9.206 1.00 15.23 34 ASP A C 14
ATOM 21283 O O . ASP A 1 34 ? -0.737 -0.017 -9.617 1.00 22.51 34 ASP A O 14
ATOM 21292 N N . ASN A 1 35 ? 0.171 1.976 -9.018 1.00 24.04 35 ASN A N 14
ATOM 21293 C CA . ASN A 1 35 ? 1.576 1.540 -9.139 1.00 3.51 35 ASN A CA 14
ATOM 21294 C C . ASN A 1 35 ? 1.993 0.739 -7.898 1.00 73.04 35 ASN A C 14
ATOM 21295 O O . ASN A 1 35 ? 2.792 -0.192 -8.018 1.00 51.35 35 ASN A O 14
ATOM 21306 N N . VAL A 1 36 ? 1.431 1.091 -6.708 1.00 21.34 36 VAL A N 14
ATOM 21307 C CA . VAL A 1 36 ? 1.615 0.293 -5.472 1.00 31.53 36 VAL A CA 14
ATOM 21308 C C . VAL A 1 36 ? 1.048 -1.118 -5.714 1.00 72.33 36 VAL A C 14
ATOM 21309 O O . VAL A 1 36 ? 1.713 -2.105 -5.421 1.00 52.31 36 VAL A O 14
ATOM 21322 N N . LEU A 1 37 ? -0.167 -1.175 -6.309 1.00 54.25 37 LEU A N 14
ATOM 21323 C CA . LEU A 1 37 ? -0.820 -2.429 -6.749 1.00 13.41 37 LEU A CA 14
ATOM 21324 C C . LEU A 1 37 ? 0.090 -3.246 -7.679 1.00 44.00 37 LEU A C 14
ATOM 21325 O O . LEU A 1 37 ? 0.169 -4.470 -7.556 1.00 54.32 37 LEU A O 14
ATOM 21341 N N . GLY A 1 38 ? 0.744 -2.543 -8.620 1.00 74.04 38 GLY A N 14
ATOM 21342 C CA . GLY A 1 38 ? 1.701 -3.150 -9.536 1.00 53.32 38 GLY A CA 14
ATOM 21343 C C . GLY A 1 38 ? 2.866 -3.817 -8.813 1.00 73.53 38 GLY A C 14
ATOM 21344 O O . GLY A 1 38 ? 3.262 -4.938 -9.167 1.00 43.20 38 GLY A O 14
ATOM 21348 N N . HIS A 1 39 ? 3.413 -3.120 -7.789 1.00 64.32 39 HIS A N 14
ATOM 21349 C CA . HIS A 1 39 ? 4.534 -3.627 -6.975 1.00 52.02 39 HIS A CA 14
ATOM 21350 C C . HIS A 1 39 ? 4.093 -4.855 -6.173 1.00 22.34 39 HIS A C 14
ATOM 21351 O O . HIS A 1 39 ? 4.832 -5.817 -6.089 1.00 52.52 39 HIS A O 14
ATOM 21366 N N . LEU A 1 40 ? 2.864 -4.793 -5.615 1.00 62.44 40 LEU A N 14
ATOM 21367 C CA . LEU A 1 40 ? 2.278 -5.859 -4.776 1.00 61.35 40 LEU A CA 14
ATOM 21368 C C . LEU A 1 40 ? 2.106 -7.149 -5.588 1.00 24.12 40 LEU A C 14
ATOM 21369 O O . LEU A 1 40 ? 2.467 -8.231 -5.131 1.00 14.34 40 LEU A O 14
ATOM 21385 N N . GLU A 1 41 ? 1.590 -6.999 -6.813 1.00 35.33 41 GLU A N 14
ATOM 21386 C CA . GLU A 1 41 ? 1.466 -8.096 -7.783 1.00 72.34 41 GLU A CA 14
ATOM 21387 C C . GLU A 1 41 ? 2.846 -8.650 -8.187 1.00 23.24 41 GLU A C 14
ATOM 21388 O O . GLU A 1 41 ? 2.990 -9.850 -8.440 1.00 4.14 41 GLU A O 14
ATOM 21400 N N . ASN A 1 42 ? 3.857 -7.765 -8.233 1.00 35.34 42 ASN A N 14
ATOM 21401 C CA . ASN A 1 42 ? 5.236 -8.136 -8.608 1.00 51.10 42 ASN A CA 14
ATOM 21402 C C . ASN A 1 42 ? 5.944 -8.874 -7.439 1.00 54.30 42 ASN A C 14
ATOM 21403 O O . ASN A 1 42 ? 6.823 -9.693 -7.677 1.00 14.42 42 ASN A O 14
ATOM 21414 N N . ILE A 1 43 ? 5.535 -8.573 -6.178 1.00 2.10 43 ILE A N 14
ATOM 21415 C CA . ILE A 1 43 ? 5.981 -9.312 -4.966 1.00 31.22 43 ILE A CA 14
ATOM 21416 C C . ILE A 1 43 ? 5.360 -10.721 -4.972 1.00 32.12 43 ILE A C 14
ATOM 21417 O O . ILE A 1 43 ? 6.035 -11.724 -4.728 1.00 64.34 43 ILE A O 14
ATOM 21433 N N . ARG A 1 44 ? 4.049 -10.729 -5.260 1.00 64.12 44 ARG A N 14
ATOM 21434 C CA . ARG A 1 44 ? 3.165 -11.903 -5.215 1.00 61.31 44 ARG A CA 14
ATOM 21435 C C . ARG A 1 44 ? 3.695 -13.000 -6.151 1.00 61.43 44 ARG A C 14
ATOM 21436 O O . ARG A 1 44 ? 3.948 -14.137 -5.731 1.00 52.11 44 ARG A O 14
ATOM 21457 N N . LYS A 1 45 ? 3.901 -12.599 -7.420 1.00 21.32 45 LYS A N 14
ATOM 21458 C CA . LYS A 1 45 ? 4.453 -13.465 -8.468 1.00 41.21 45 LYS A CA 14
ATOM 21459 C C . LYS A 1 45 ? 5.911 -13.852 -8.167 1.00 72.13 45 LYS A C 14
ATOM 21460 O O . LYS A 1 45 ? 6.257 -15.019 -8.312 1.00 24.24 45 LYS A O 14
ATOM 21479 N N . ALA A 1 46 ? 6.754 -12.877 -7.726 1.00 20.55 46 ALA A N 14
ATOM 21480 C CA . ALA A 1 46 ? 8.198 -13.118 -7.492 1.00 64.41 46 ALA A CA 14
ATOM 21481 C C . ALA A 1 46 ? 8.413 -14.227 -6.460 1.00 72.34 46 ALA A C 14
ATOM 21482 O O . ALA A 1 46 ? 8.994 -15.263 -6.770 1.00 24.43 46 ALA A O 14
ATOM 21489 N N . PHE A 1 47 ? 7.851 -14.018 -5.262 1.00 45.12 47 PHE A N 14
ATOM 21490 C CA . PHE A 1 47 ? 8.058 -14.900 -4.110 1.00 32.01 47 PHE A CA 14
ATOM 21491 C C . PHE A 1 47 ? 7.425 -16.284 -4.347 1.00 55.20 47 PHE A C 14
ATOM 21492 O O . PHE A 1 47 ? 8.002 -17.299 -3.941 1.00 44.31 47 PHE A O 14
ATOM 21509 N N . LYS A 1 48 ? 6.251 -16.322 -5.018 1.00 11.04 48 LYS A N 14
ATOM 21510 C CA . LYS A 1 48 ? 5.552 -17.593 -5.300 1.00 35.01 48 LYS A CA 14
ATOM 21511 C C . LYS A 1 48 ? 6.245 -18.368 -6.458 1.00 52.42 48 LYS A C 14
ATOM 21512 O O . LYS A 1 48 ? 6.071 -19.586 -6.588 1.00 12.12 48 LYS A O 14
ATOM 21531 N N . HIS A 1 49 ? 7.048 -17.658 -7.285 1.00 52.45 49 HIS A N 14
ATOM 21532 C CA . HIS A 1 49 ? 7.957 -18.294 -8.285 1.00 74.12 49 HIS A CA 14
ATOM 21533 C C . HIS A 1 49 ? 9.353 -18.560 -7.660 1.00 73.54 49 HIS A C 14
ATOM 21534 O O . HIS A 1 49 ? 10.268 -19.052 -8.332 1.00 1.24 49 HIS A O 14
ATOM 21549 N N . GLY A 1 50 ? 9.476 -18.237 -6.358 1.00 43.43 50 GLY A N 14
ATOM 21550 C CA . GLY A 1 50 ? 10.657 -18.556 -5.554 1.00 75.40 50 GLY A CA 14
ATOM 21551 C C . GLY A 1 50 ? 11.767 -17.529 -5.684 1.00 34.41 50 GLY A C 14
ATOM 21552 O O . GLY A 1 50 ? 12.939 -17.887 -5.851 1.00 52.13 50 GLY A O 14
ATOM 21556 N N . ASP A 1 51 ? 11.390 -16.245 -5.605 1.00 62.50 51 ASP A N 14
ATOM 21557 C CA . ASP A 1 51 ? 12.330 -15.107 -5.587 1.00 63.51 51 ASP A CA 14
ATOM 21558 C C . ASP A 1 51 ? 12.128 -14.300 -4.285 1.00 12.23 51 ASP A C 14
ATOM 21559 O O . ASP A 1 51 ? 11.390 -13.303 -4.289 1.00 63.42 51 ASP A O 14
ATOM 21568 N N . PRO A 1 52 ? 12.728 -14.743 -3.130 1.00 12.22 52 PRO A N 14
ATOM 21569 C CA . PRO A 1 52 ? 12.673 -13.976 -1.862 1.00 52.44 52 PRO A CA 14
ATOM 21570 C C . PRO A 1 52 ? 13.424 -12.632 -1.970 1.00 41.34 52 PRO A C 14
ATOM 21571 O O . PRO A 1 52 ? 12.993 -11.635 -1.392 1.00 61.32 52 PRO A O 14
ATOM 21582 N N . ALA A 1 53 ? 14.521 -12.626 -2.757 1.00 24.42 53 ALA A N 14
ATOM 21583 C CA . ALA A 1 53 ? 15.370 -11.438 -2.953 1.00 43.11 53 ALA A CA 14
ATOM 21584 C C . ALA A 1 53 ? 14.586 -10.314 -3.655 1.00 52.22 53 ALA A C 14
ATOM 21585 O O . ALA A 1 53 ? 14.483 -9.198 -3.122 1.00 52.43 53 ALA A O 14
ATOM 21592 N N . ARG A 1 54 ? 13.971 -10.646 -4.816 1.00 21.22 54 ARG A N 14
ATOM 21593 C CA . ARG A 1 54 ? 13.168 -9.687 -5.598 1.00 0.55 54 ARG A CA 14
ATOM 21594 C C . ARG A 1 54 ? 11.964 -9.215 -4.777 1.00 13.12 54 ARG A C 14
ATOM 21595 O O . ARG A 1 54 ? 11.643 -8.025 -4.777 1.00 62.13 54 ARG A O 14
ATOM 21616 N N . ALA A 1 55 ? 11.327 -10.175 -4.068 1.00 15.00 55 ALA A N 14
ATOM 21617 C CA . ALA A 1 55 ? 10.159 -9.915 -3.219 1.00 74.35 55 ALA A CA 14
ATOM 21618 C C . ALA A 1 55 ? 10.466 -8.818 -2.191 1.00 64.15 55 ALA A C 14
ATOM 21619 O O . ALA A 1 55 ? 9.736 -7.839 -2.118 1.00 21.23 55 ALA A O 14
ATOM 21626 N N . MET A 1 56 ? 11.602 -8.961 -1.466 1.00 43.23 56 MET A N 14
ATOM 21627 C CA . MET A 1 56 ? 12.019 -8.007 -0.414 1.00 64.32 56 MET A CA 14
ATOM 21628 C C . MET A 1 56 ? 12.322 -6.609 -0.983 1.00 54.41 56 MET A C 14
ATOM 21629 O O . MET A 1 56 ? 12.104 -5.615 -0.292 1.00 11.12 56 MET A O 14
ATOM 21643 N N . ASP A 1 57 ? 12.809 -6.547 -2.244 1.00 55.04 57 ASP A N 14
ATOM 21644 C CA . ASP A 1 57 ? 13.100 -5.259 -2.921 1.00 64.20 57 ASP A CA 14
ATOM 21645 C C . ASP A 1 57 ? 11.787 -4.524 -3.199 1.00 72.32 57 ASP A C 14
ATOM 21646 O O . ASP A 1 57 ? 11.650 -3.332 -2.905 1.00 35.33 57 ASP A O 14
ATOM 21655 N N . HIS A 1 58 ? 10.815 -5.276 -3.750 1.00 43.22 58 HIS A N 14
ATOM 21656 C CA . HIS A 1 58 ? 9.509 -4.742 -4.156 1.00 73.43 58 HIS A CA 14
ATOM 21657 C C . HIS A 1 58 ? 8.654 -4.371 -2.915 1.00 14.51 58 HIS A C 14
ATOM 21658 O O . HIS A 1 58 ? 7.890 -3.411 -2.970 1.00 62.34 58 HIS A O 14
ATOM 21673 N N . VAL A 1 59 ? 8.808 -5.129 -1.794 1.00 71.45 59 VAL A N 14
ATOM 21674 C CA . VAL A 1 59 ? 8.123 -4.824 -0.511 1.00 24.31 59 VAL A CA 14
ATOM 21675 C C . VAL A 1 59 ? 8.720 -3.562 0.100 1.00 2.25 59 VAL A C 14
ATOM 21676 O O . VAL A 1 59 ? 7.984 -2.686 0.512 1.00 15.41 59 VAL A O 14
ATOM 21689 N N . SER A 1 60 ? 10.062 -3.486 0.146 1.00 44.22 60 SER A N 14
ATOM 21690 C CA . SER A 1 60 ? 10.790 -2.315 0.678 1.00 12.53 60 SER A CA 14
ATOM 21691 C C . SER A 1 60 ? 10.454 -1.044 -0.139 1.00 52.24 60 SER A C 14
ATOM 21692 O O . SER A 1 60 ? 10.446 0.068 0.402 1.00 0.21 60 SER A O 14
ATOM 21700 N N . ASN A 1 61 ? 10.155 -1.243 -1.444 1.00 44.04 61 ASN A N 14
ATOM 21701 C CA . ASN A 1 61 ? 9.662 -0.185 -2.346 1.00 40.51 61 ASN A CA 14
ATOM 21702 C C . ASN A 1 61 ? 8.234 0.247 -1.943 1.00 34.43 61 ASN A C 14
ATOM 21703 O O . ASN A 1 61 ? 7.916 1.438 -1.966 1.00 3.20 61 ASN A O 14
ATOM 21714 N N . VAL A 1 62 ? 7.383 -0.738 -1.571 1.00 34.45 62 VAL A N 14
ATOM 21715 C CA . VAL A 1 62 ? 6.016 -0.472 -1.079 1.00 32.44 62 VAL A CA 14
ATOM 21716 C C . VAL A 1 62 ? 6.078 0.281 0.267 1.00 45.42 62 VAL A C 14
ATOM 21717 O O . VAL A 1 62 ? 5.381 1.260 0.429 1.00 72.13 62 VAL A O 14
ATOM 21730 N N . VAL A 1 63 ? 6.972 -0.145 1.189 1.00 51.45 63 VAL A N 14
ATOM 21731 C CA . VAL A 1 63 ? 7.146 0.491 2.516 1.00 21.12 63 VAL A CA 14
ATOM 21732 C C . VAL A 1 63 ? 7.602 1.951 2.327 1.00 72.24 63 VAL A C 14
ATOM 21733 O O . VAL A 1 63 ? 7.106 2.858 2.996 1.00 75.13 63 VAL A O 14
ATOM 21746 N N . GLY A 1 64 ? 8.541 2.141 1.379 1.00 1.22 64 GLY A N 14
ATOM 21747 C CA . GLY A 1 64 ? 9.063 3.461 1.036 1.00 65.21 64 GLY A CA 14
ATOM 21748 C C . GLY A 1 64 ? 8.000 4.375 0.432 1.00 52.03 64 GLY A C 14
ATOM 21749 O O . GLY A 1 64 ? 7.978 5.582 0.710 1.00 24.51 64 GLY A O 14
ATOM 21753 N N . SER A 1 65 ? 7.105 3.783 -0.386 1.00 4.43 65 SER A N 14
ATOM 21754 C CA . SER A 1 65 ? 5.993 4.498 -1.028 1.00 4.03 65 SER A CA 14
ATOM 21755 C C . SER A 1 65 ? 4.983 4.949 0.041 1.00 12.32 65 SER A C 14
ATOM 21756 O O . SER A 1 65 ? 4.633 6.129 0.099 1.00 2.10 65 SER A O 14
ATOM 21764 N N . LEU A 1 66 ? 4.579 3.994 0.917 1.00 54.11 66 LEU A N 14
ATOM 21765 C CA . LEU A 1 66 ? 3.569 4.222 1.963 1.00 0.41 66 LEU A CA 14
ATOM 21766 C C . LEU A 1 66 ? 4.042 5.326 2.917 1.00 24.24 66 LEU A C 14
ATOM 21767 O O . LEU A 1 66 ? 3.308 6.261 3.165 1.00 22.14 66 LEU A O 14
ATOM 21783 N N . ASP A 1 67 ? 5.302 5.199 3.386 1.00 43.22 67 ASP A N 14
ATOM 21784 C CA . ASP A 1 67 ? 5.967 6.156 4.308 1.00 20.21 67 ASP A CA 14
ATOM 21785 C C . ASP A 1 67 ? 5.955 7.594 3.754 1.00 44.33 67 ASP A C 14
ATOM 21786 O O . ASP A 1 67 ? 5.615 8.545 4.475 1.00 51.44 67 ASP A O 14
ATOM 21795 N N . SER A 1 68 ? 6.289 7.726 2.461 1.00 33.01 68 SER A N 14
ATOM 21796 C CA . SER A 1 68 ? 6.368 9.032 1.779 1.00 62.12 68 SER A CA 14
ATOM 21797 C C . SER A 1 68 ? 4.961 9.654 1.604 1.00 13.44 68 SER A C 14
ATOM 21798 O O . SER A 1 68 ? 4.812 10.879 1.530 1.00 3.40 68 SER A O 14
ATOM 21806 N N . ILE A 1 69 ? 3.932 8.790 1.548 1.00 21.34 69 ILE A N 14
ATOM 21807 C CA . ILE A 1 69 ? 2.522 9.210 1.446 1.00 42.34 69 ILE A CA 14
ATOM 21808 C C . ILE A 1 69 ? 1.906 9.467 2.855 1.00 12.14 69 ILE A C 14
ATOM 21809 O O . ILE A 1 69 ? 1.003 10.297 2.994 1.00 24.13 69 ILE A O 14
ATOM 21825 N N . GLN A 1 70 ? 2.426 8.780 3.895 1.00 2.20 70 GLN A N 14
ATOM 21826 C CA . GLN A 1 70 ? 1.965 8.949 5.300 1.00 61.13 70 GLN A CA 14
ATOM 21827 C C . GLN A 1 70 ? 2.342 10.348 5.811 1.00 13.42 70 GLN A C 14
ATOM 21828 O O . GLN A 1 70 ? 1.524 11.030 6.436 1.00 3.40 70 GLN A O 14
ATOM 21842 N N . THR A 1 71 ? 3.594 10.759 5.529 1.00 12.53 71 THR A N 14
ATOM 21843 C CA . THR A 1 71 ? 4.089 12.109 5.863 1.00 61.22 71 THR A CA 14
ATOM 21844 C C . THR A 1 71 ? 3.389 13.183 4.992 1.00 1.25 71 THR A C 14
ATOM 21845 O O . THR A 1 71 ? 3.284 14.348 5.397 1.00 1.11 71 THR A O 14
ATOM 21856 N N . SER A 1 72 ? 2.903 12.768 3.799 1.00 3.54 72 SER A N 14
ATOM 21857 C CA . SER A 1 72 ? 2.110 13.635 2.905 1.00 3.33 72 SER A CA 14
ATOM 21858 C C . SER A 1 72 ? 0.676 13.817 3.455 1.00 45.22 72 SER A C 14
ATOM 21859 O O . SER A 1 72 ? 0.055 14.855 3.229 1.00 22.21 72 SER A O 14
ATOM 21867 N N . PHE A 1 73 ? 0.157 12.794 4.170 1.00 11.01 73 PHE A N 14
ATOM 21868 C CA . PHE A 1 73 ? -1.147 12.872 4.861 1.00 41.22 73 PHE A CA 14
ATOM 21869 C C . PHE A 1 73 ? -1.021 13.711 6.157 1.00 10.24 73 PHE A C 14
ATOM 21870 O O . PHE A 1 73 ? -0.963 13.158 7.262 1.00 21.13 73 PHE A O 14
ATOM 21887 N N . LYS A 1 74 ? -0.922 15.048 6.011 1.00 43.32 74 LYS A N 14
ATOM 21888 C CA . LYS A 1 74 ? -1.076 15.986 7.143 1.00 20.13 74 LYS A CA 14
ATOM 21889 C C . LYS A 1 74 ? -2.555 16.033 7.530 1.00 43.15 74 LYS A C 14
ATOM 21890 O O . LYS A 1 74 ? -2.922 15.954 8.712 1.00 35.24 74 LYS A O 14
ATOM 21909 N N . GLN A 1 75 ? -3.386 16.154 6.488 1.00 44.00 75 GLN A N 14
ATOM 21910 C CA . GLN A 1 75 ? -4.833 16.243 6.609 1.00 52.25 75 GLN A CA 14
ATOM 21911 C C . GLN A 1 75 ? -5.370 14.856 6.970 1.00 74.42 75 GLN A C 14
ATOM 21912 O O . GLN A 1 75 ? -5.520 13.992 6.090 1.00 73.52 75 GLN A O 14
ATOM 21926 N N . THR A 1 76 ? -5.566 14.620 8.277 1.00 33.43 76 THR A N 14
ATOM 21927 C CA . THR A 1 76 ? -6.110 13.365 8.779 1.00 33.34 76 THR A CA 14
ATOM 21928 C C . THR A 1 76 ? -7.634 13.339 8.540 1.00 73.15 76 THR A C 14
ATOM 21929 O O . THR A 1 76 ? -8.446 13.698 9.404 1.00 51.21 76 THR A O 14
ATOM 21940 N N . GLY A 1 77 ? -7.976 12.997 7.294 1.00 21.12 77 GLY A N 14
ATOM 21941 C CA . GLY A 1 77 ? -9.344 12.838 6.834 1.00 22.25 77 GLY A CA 14
ATOM 21942 C C . GLY A 1 77 ? -9.446 11.648 5.901 1.00 2.04 77 GLY A C 14
ATOM 21943 O O . GLY A 1 77 ? -8.574 10.763 5.945 1.00 44.21 77 GLY A O 14
ATOM 21947 N N . ASN A 1 78 ? -10.486 11.635 5.047 1.00 64.34 78 ASN A N 14
ATOM 21948 C CA . ASN A 1 78 ? -10.787 10.507 4.132 1.00 51.35 78 ASN A CA 14
ATOM 21949 C C . ASN A 1 78 ? -10.870 9.171 4.920 1.00 14.54 78 ASN A C 14
ATOM 21950 O O . ASN A 1 78 ? -10.144 8.234 4.596 1.00 30.44 78 ASN A O 14
ATOM 21961 N N . PRO A 1 79 ? -11.776 9.065 5.961 1.00 34.30 79 PRO A N 14
ATOM 21962 C CA . PRO A 1 79 ? -11.734 7.971 6.976 1.00 43.34 79 PRO A CA 14
ATOM 21963 C C . PRO A 1 79 ? -11.834 6.546 6.381 1.00 74.41 79 PRO A C 14
ATOM 21964 O O . PRO A 1 79 ? -11.336 5.588 6.986 1.00 44.10 79 PRO A O 14
ATOM 21975 N N . GLU A 1 80 ? -12.450 6.422 5.188 1.00 33.25 80 GLU A N 14
ATOM 21976 C CA . GLU A 1 80 ? -12.497 5.147 4.441 1.00 0.31 80 GLU A CA 14
ATOM 21977 C C . GLU A 1 80 ? -11.089 4.785 3.937 1.00 24.44 80 GLU A C 14
ATOM 21978 O O . GLU A 1 80 ? -10.562 3.717 4.256 1.00 33.03 80 GLU A O 14
ATOM 21990 N N . ILE A 1 81 ? -10.480 5.740 3.208 1.00 34.11 81 ILE A N 14
ATOM 21991 C CA . ILE A 1 81 ? -9.143 5.591 2.601 1.00 13.02 81 ILE A CA 14
ATOM 21992 C C . ILE A 1 81 ? -8.071 5.404 3.689 1.00 34.04 81 ILE A C 14
ATOM 21993 O O . ILE A 1 81 ? -7.137 4.625 3.522 1.00 52.24 81 ILE A O 14
ATOM 22009 N N . ALA A 1 82 ? -8.272 6.106 4.814 1.00 33.03 82 ALA A N 14
ATOM 22010 C CA . ALA A 1 82 ? -7.309 6.205 5.906 1.00 14.54 82 ALA A CA 14
ATOM 22011 C C . ALA A 1 82 ? -7.251 4.911 6.729 1.00 21.32 82 ALA A C 14
ATOM 22012 O O . ALA A 1 82 ? -6.172 4.524 7.172 1.00 31.02 82 ALA A O 14
ATOM 22019 N N . THR A 1 83 ? -8.414 4.252 6.947 1.00 24.32 83 THR A N 14
ATOM 22020 C CA . THR A 1 83 ? -8.451 2.960 7.658 1.00 61.02 83 THR A CA 14
ATOM 22021 C C . THR A 1 83 ? -7.950 1.832 6.742 1.00 41.13 83 THR A C 14
ATOM 22022 O O . THR A 1 83 ? -7.222 0.957 7.201 1.00 5.10 83 THR A O 14
ATOM 22033 N N . ARG A 1 84 ? -8.320 1.880 5.440 1.00 33.25 84 ARG A N 14
ATOM 22034 C CA . ARG A 1 84 ? -7.755 0.965 4.420 1.00 1.34 84 ARG A CA 14
ATOM 22035 C C . ARG A 1 84 ? -6.213 1.089 4.390 1.00 15.25 84 ARG A C 14
ATOM 22036 O O . ARG A 1 84 ? -5.512 0.090 4.275 1.00 71.53 84 ARG A O 14
ATOM 22057 N N . TRP A 1 85 ? -5.725 2.344 4.521 1.00 40.12 85 TRP A N 14
ATOM 22058 C CA . TRP A 1 85 ? -4.286 2.682 4.530 1.00 3.41 85 TRP A CA 14
ATOM 22059 C C . TRP A 1 85 ? -3.629 2.270 5.863 1.00 31.41 85 TRP A C 14
ATOM 22060 O O . TRP A 1 85 ? -2.450 1.914 5.893 1.00 74.54 85 TRP A O 14
ATOM 22081 N N . GLN A 1 86 ? -4.413 2.341 6.954 1.00 40.04 86 GLN A N 14
ATOM 22082 C CA . GLN A 1 86 ? -3.971 1.964 8.311 1.00 54.04 86 GLN A CA 14
ATOM 22083 C C . GLN A 1 86 ? -3.630 0.466 8.325 1.00 11.32 86 GLN A C 14
ATOM 22084 O O . GLN A 1 86 ? -2.512 0.069 8.662 1.00 53.12 86 GLN A O 14
ATOM 22098 N N . GLU A 1 87 ? -4.635 -0.330 7.910 1.00 54.23 87 GLU A N 14
ATOM 22099 C CA . GLU A 1 87 ? -4.548 -1.788 7.747 1.00 3.31 87 GLU A CA 14
ATOM 22100 C C . GLU A 1 87 ? -3.416 -2.151 6.777 1.00 13.42 87 GLU A C 14
ATOM 22101 O O . GLU A 1 87 ? -2.600 -3.004 7.087 1.00 45.21 87 GLU A O 14
ATOM 22113 N N . LEU A 1 88 ? -3.380 -1.439 5.625 1.00 61.20 88 LEU A N 14
ATOM 22114 C CA . LEU A 1 88 ? -2.383 -1.636 4.549 1.00 3.43 88 LEU A CA 14
ATOM 22115 C C . LEU A 1 88 ? -0.954 -1.575 5.114 1.00 3.20 88 LEU A C 14
ATOM 22116 O O . LEU A 1 88 ? -0.212 -2.540 4.991 1.00 10.23 88 LEU A O 14
ATOM 22132 N N . THR A 1 89 ? -0.636 -0.456 5.793 1.00 1.14 89 THR A N 14
ATOM 22133 C CA . THR A 1 89 ? 0.679 -0.213 6.413 1.00 33.43 89 THR A CA 14
ATOM 22134 C C . THR A 1 89 ? 1.061 -1.334 7.416 1.00 24.23 89 THR A C 14
ATOM 22135 O O . THR A 1 89 ? 2.182 -1.853 7.369 1.00 14.33 89 THR A O 14
ATOM 22146 N N . GLN A 1 90 ? 0.097 -1.724 8.275 1.00 63.24 90 GLN A N 14
ATOM 22147 C CA . GLN A 1 90 ? 0.303 -2.756 9.316 1.00 12.23 90 GLN A CA 14
ATOM 22148 C C . GLN A 1 90 ? 0.610 -4.134 8.690 1.00 5.31 90 GLN A C 14
ATOM 22149 O O . GLN A 1 90 ? 1.552 -4.810 9.106 1.00 2.31 90 GLN A O 14
ATOM 22163 N N . GLU A 1 91 ? -0.187 -4.516 7.675 1.00 24.32 91 GLU A N 14
ATOM 22164 C CA . GLU A 1 91 ? -0.070 -5.817 6.990 1.00 3.43 91 GLU A CA 14
ATOM 22165 C C . GLU A 1 91 ? 1.224 -5.885 6.129 1.00 61.50 91 GLU A C 14
ATOM 22166 O O . GLU A 1 91 ? 1.800 -6.963 5.986 1.00 63.34 91 GLU A O 14
ATOM 22178 N N . VAL A 1 92 ? 1.661 -4.725 5.555 1.00 40.01 92 VAL A N 14
ATOM 22179 C CA . VAL A 1 92 ? 2.948 -4.610 4.810 1.00 44.30 92 VAL A CA 14
ATOM 22180 C C . VAL A 1 92 ? 4.142 -4.774 5.779 1.00 53.45 92 VAL A C 14
ATOM 22181 O O . VAL A 1 92 ? 5.153 -5.374 5.418 1.00 52.01 92 VAL A O 14
ATOM 22194 N N . ARG A 1 93 ? 4.000 -4.236 7.007 1.00 64.12 93 ARG A N 14
ATOM 22195 C CA . ARG A 1 93 ? 5.025 -4.356 8.067 1.00 41.11 93 ARG A CA 14
ATOM 22196 C C . ARG A 1 93 ? 5.212 -5.831 8.484 1.00 32.43 93 ARG A C 14
ATOM 22197 O O . ARG A 1 93 ? 6.345 -6.290 8.680 1.00 5.53 93 ARG A O 14
ATOM 22218 N N . GLU A 1 94 ? 4.081 -6.562 8.599 1.00 45.25 94 GLU A N 14
ATOM 22219 C CA . GLU A 1 94 ? 4.081 -8.008 8.901 1.00 1.55 94 GLU A CA 14
ATOM 22220 C C . GLU A 1 94 ? 4.703 -8.806 7.741 1.00 42.55 94 GLU A C 14
ATOM 22221 O O . GLU A 1 94 ? 5.473 -9.732 7.961 1.00 10.21 94 GLU A O 14
ATOM 22233 N N . LEU A 1 95 ? 4.343 -8.406 6.509 1.00 75.31 95 LEU A N 14
ATOM 22234 C CA . LEU A 1 95 ? 4.823 -9.009 5.246 1.00 42.20 95 LEU A CA 14
ATOM 22235 C C . LEU A 1 95 ? 6.371 -8.869 5.154 1.00 14.43 95 LEU A C 14
ATOM 22236 O O . LEU A 1 95 ? 7.101 -9.831 4.851 1.00 4.25 95 LEU A O 14
ATOM 22252 N N . TYR A 1 96 ? 6.839 -7.662 5.505 1.00 61.40 96 TYR A N 14
ATOM 22253 C CA . TYR A 1 96 ? 8.261 -7.287 5.497 1.00 12.35 96 TYR A CA 14
ATOM 22254 C C . TYR A 1 96 ? 9.023 -8.076 6.580 1.00 41.32 96 TYR A C 14
ATOM 22255 O O . TYR A 1 96 ? 10.209 -8.352 6.426 1.00 1.32 96 TYR A O 14
ATOM 22273 N N . ALA A 1 97 ? 8.307 -8.437 7.667 1.00 35.21 97 ALA A N 14
ATOM 22274 C CA . ALA A 1 97 ? 8.844 -9.263 8.767 1.00 75.34 97 ALA A CA 14
ATOM 22275 C C . ALA A 1 97 ? 8.797 -10.774 8.436 1.00 31.33 97 ALA A C 14
ATOM 22276 O O . ALA A 1 97 ? 9.552 -11.559 9.024 1.00 22.14 97 ALA A O 14
ATOM 22283 N N . TYR A 1 98 ? 7.886 -11.178 7.517 1.00 74.11 98 TYR A N 14
ATOM 22284 C CA . TYR A 1 98 ? 7.816 -12.575 7.007 1.00 1.43 98 TYR A CA 14
ATOM 22285 C C . TYR A 1 98 ? 8.985 -12.845 6.059 1.00 32.22 98 TYR A C 14
ATOM 22286 O O . TYR A 1 98 ? 9.426 -13.989 5.901 1.00 42.45 98 TYR A O 14
ATOM 22304 N N . LEU A 1 99 ? 9.483 -11.767 5.439 1.00 24.02 99 LEU A N 14
ATOM 22305 C CA . LEU A 1 99 ? 10.580 -11.834 4.465 1.00 72.13 99 LEU A CA 14
ATOM 22306 C C . LEU A 1 99 ? 11.923 -11.454 5.120 1.00 13.45 99 LEU A C 14
ATOM 22307 O O . LEU A 1 99 ? 12.982 -11.955 4.718 1.00 11.54 99 LEU A O 14
ATOM 22323 N N . GLY A 1 100 ? 11.869 -10.558 6.118 1.00 71.34 100 GLY A N 14
ATOM 22324 C CA . GLY A 1 100 ? 13.070 -10.043 6.781 1.00 34.03 100 GLY A CA 14
ATOM 22325 C C . GLY A 1 100 ? 13.559 -10.945 7.914 1.00 42.50 100 GLY A C 14
ATOM 22326 O O . GLY A 1 100 ? 12.722 -11.595 8.569 1.00 24.20 100 GLY A O 14
ATOM 22331 N N . MET A 1 1 ? -2.932 -12.205 6.581 1.00 40.51 1 MET A N 15
ATOM 22332 C CA . MET A 1 1 ? -1.864 -12.641 7.513 1.00 2.34 1 MET A CA 15
ATOM 22333 C C . MET A 1 1 ? -0.585 -12.918 6.714 1.00 10.41 1 MET A C 15
ATOM 22334 O O . MET A 1 1 ? 0.443 -12.247 6.889 1.00 54.50 1 MET A O 15
ATOM 22350 N N . ASP A 1 2 ? -0.684 -13.926 5.831 1.00 74.12 2 ASP A N 15
ATOM 22351 C CA . ASP A 1 2 ? 0.357 -14.263 4.849 1.00 31.14 2 ASP A CA 15
ATOM 22352 C C . ASP A 1 2 ? 0.586 -13.084 3.879 1.00 2.44 2 ASP A C 15
ATOM 22353 O O . ASP A 1 2 ? -0.269 -12.189 3.742 1.00 3.32 2 ASP A O 15
ATOM 22362 N N . PHE A 1 3 ? 1.747 -13.137 3.210 1.00 44.34 3 PHE A N 15
ATOM 22363 C CA . PHE A 1 3 ? 2.245 -12.141 2.249 1.00 42.40 3 PHE A CA 15
ATOM 22364 C C . PHE A 1 3 ? 1.157 -11.710 1.229 1.00 72.44 3 PHE A C 15
ATOM 22365 O O . PHE A 1 3 ? 1.037 -10.520 0.893 1.00 2.34 3 PHE A O 15
ATOM 22382 N N . THR A 1 4 ? 0.376 -12.696 0.761 1.00 14.34 4 THR A N 15
ATOM 22383 C CA . THR A 1 4 ? -0.635 -12.501 -0.284 1.00 22.14 4 THR A CA 15
ATOM 22384 C C . THR A 1 4 ? -1.777 -11.577 0.195 1.00 73.12 4 THR A C 15
ATOM 22385 O O . THR A 1 4 ? -2.163 -10.654 -0.528 1.00 75.11 4 THR A O 15
ATOM 22396 N N . GLU A 1 5 ? -2.292 -11.824 1.430 1.00 1.55 5 GLU A N 15
ATOM 22397 C CA . GLU A 1 5 ? -3.396 -11.018 2.021 1.00 24.42 5 GLU A CA 15
ATOM 22398 C C . GLU A 1 5 ? -2.938 -9.591 2.319 1.00 52.44 5 GLU A C 15
ATOM 22399 O O . GLU A 1 5 ? -3.751 -8.668 2.281 1.00 24.55 5 GLU A O 15
ATOM 22411 N N . ARG A 1 6 ? -1.644 -9.439 2.653 1.00 42.01 6 ARG A N 15
ATOM 22412 C CA . ARG A 1 6 ? -1.031 -8.128 2.924 1.00 34.43 6 ARG A CA 15
ATOM 22413 C C . ARG A 1 6 ? -1.173 -7.222 1.696 1.00 53.53 6 ARG A C 15
ATOM 22414 O O . ARG A 1 6 ? -1.781 -6.156 1.778 1.00 34.13 6 ARG A O 15
ATOM 22435 N N . LEU A 1 7 ? -0.647 -7.700 0.549 1.00 70.11 7 LEU A N 15
ATOM 22436 C CA . LEU A 1 7 ? -0.704 -6.970 -0.739 1.00 35.04 7 LEU A CA 15
ATOM 22437 C C . LEU A 1 7 ? -2.136 -6.797 -1.230 1.00 34.40 7 LEU A C 15
ATOM 22438 O O . LEU A 1 7 ? -2.469 -5.768 -1.785 1.00 54.21 7 LEU A O 15
ATOM 22454 N N . ASP A 1 8 ? -2.939 -7.838 -1.044 1.00 71.43 8 ASP A N 15
ATOM 22455 C CA . ASP A 1 8 ? -4.380 -7.838 -1.364 1.00 22.42 8 ASP A CA 15
ATOM 22456 C C . ASP A 1 8 ? -5.102 -6.644 -0.691 1.00 44.22 8 ASP A C 15
ATOM 22457 O O . ASP A 1 8 ? -5.889 -5.913 -1.332 1.00 45.04 8 ASP A O 15
ATOM 22466 N N . ARG A 1 9 ? -4.764 -6.433 0.588 1.00 1.03 9 ARG A N 15
ATOM 22467 C CA . ARG A 1 9 ? -5.268 -5.304 1.381 1.00 41.14 9 ARG A CA 15
ATOM 22468 C C . ARG A 1 9 ? -4.685 -3.975 0.876 1.00 71.15 9 ARG A C 15
ATOM 22469 O O . ARG A 1 9 ? -5.422 -3.008 0.709 1.00 33.43 9 ARG A O 15
ATOM 22490 N N . LEU A 1 10 ? -3.362 -3.963 0.617 1.00 72.23 10 LEU A N 15
ATOM 22491 C CA . LEU A 1 10 ? -2.615 -2.764 0.171 1.00 74.53 10 LEU A CA 15
ATOM 22492 C C . LEU A 1 10 ? -3.195 -2.182 -1.123 1.00 32.51 10 LEU A C 15
ATOM 22493 O O . LEU A 1 10 ? -3.378 -0.967 -1.247 1.00 42.32 10 LEU A O 15
ATOM 22509 N N . VAL A 1 11 ? -3.461 -3.080 -2.077 1.00 13.31 11 VAL A N 15
ATOM 22510 C CA . VAL A 1 11 ? -4.045 -2.737 -3.372 1.00 73.12 11 VAL A CA 15
ATOM 22511 C C . VAL A 1 11 ? -5.436 -2.114 -3.171 1.00 51.11 11 VAL A C 15
ATOM 22512 O O . VAL A 1 11 ? -5.713 -1.046 -3.707 1.00 53.01 11 VAL A O 15
ATOM 22525 N N . LYS A 1 12 ? -6.277 -2.775 -2.351 1.00 75.22 12 LYS A N 15
ATOM 22526 C CA . LYS A 1 12 ? -7.668 -2.335 -2.102 1.00 71.01 12 LYS A CA 15
ATOM 22527 C C . LYS A 1 12 ? -7.699 -0.915 -1.455 1.00 75.43 12 LYS A C 15
ATOM 22528 O O . LYS A 1 12 ? -8.445 -0.038 -1.913 1.00 12.22 12 LYS A O 15
ATOM 22547 N N . TYR A 1 13 ? -6.835 -0.700 -0.440 1.00 63.32 13 TYR A N 15
ATOM 22548 C CA . TYR A 1 13 ? -6.765 0.572 0.324 1.00 53.03 13 TYR A CA 15
ATOM 22549 C C . TYR A 1 13 ? -6.286 1.732 -0.557 1.00 41.13 13 TYR A C 15
ATOM 22550 O O . TYR A 1 13 ? -6.915 2.796 -0.602 1.00 1.41 13 TYR A O 15
ATOM 22568 N N . ALA A 1 14 ? -5.166 1.505 -1.255 1.00 41.13 14 ALA A N 15
ATOM 22569 C CA . ALA A 1 14 ? -4.539 2.515 -2.117 1.00 43.03 14 ALA A CA 15
ATOM 22570 C C . ALA A 1 14 ? -5.368 2.782 -3.397 1.00 51.30 14 ALA A C 15
ATOM 22571 O O . ALA A 1 14 ? -5.186 3.816 -4.035 1.00 23.21 14 ALA A O 15
ATOM 22578 N N . LYS A 1 15 ? -6.265 1.837 -3.778 1.00 71.13 15 LYS A N 15
ATOM 22579 C CA . LYS A 1 15 ? -7.266 2.075 -4.854 1.00 53.14 15 LYS A CA 15
ATOM 22580 C C . LYS A 1 15 ? -8.288 3.124 -4.399 1.00 70.12 15 LYS A C 15
ATOM 22581 O O . LYS A 1 15 ? -8.626 4.022 -5.163 1.00 21.22 15 LYS A O 15
ATOM 22600 N N . GLU A 1 16 ? -8.773 2.981 -3.152 1.00 41.21 16 GLU A N 15
ATOM 22601 C CA . GLU A 1 16 ? -9.743 3.923 -2.541 1.00 33.01 16 GLU A CA 15
ATOM 22602 C C . GLU A 1 16 ? -9.161 5.351 -2.471 1.00 51.33 16 GLU A C 15
ATOM 22603 O O . GLU A 1 16 ? -9.850 6.334 -2.790 1.00 62.22 16 GLU A O 15
ATOM 22615 N N . ILE A 1 17 ? -7.881 5.439 -2.069 1.00 1.15 17 ILE A N 15
ATOM 22616 C CA . ILE A 1 17 ? -7.162 6.714 -1.930 1.00 14.24 17 ILE A CA 15
ATOM 22617 C C . ILE A 1 17 ? -6.913 7.362 -3.312 1.00 51.31 17 ILE A C 15
ATOM 22618 O O . ILE A 1 17 ? -7.352 8.497 -3.558 1.00 13.34 17 ILE A O 15
ATOM 22634 N N . ALA A 1 18 ? -6.259 6.609 -4.220 1.00 73.31 18 ALA A N 15
ATOM 22635 C CA . ALA A 1 18 ? -5.914 7.090 -5.578 1.00 74.21 18 ALA A CA 15
ATOM 22636 C C . ALA A 1 18 ? -7.164 7.528 -6.367 1.00 11.12 18 ALA A C 15
ATOM 22637 O O . ALA A 1 18 ? -7.132 8.538 -7.070 1.00 51.44 18 ALA A O 15
ATOM 22644 N N . LYS A 1 19 ? -8.264 6.759 -6.220 1.00 63.02 19 LYS A N 15
ATOM 22645 C CA . LYS A 1 19 ? -9.536 7.029 -6.922 1.00 53.23 19 LYS A CA 15
ATOM 22646 C C . LYS A 1 19 ? -10.196 8.316 -6.404 1.00 21.53 19 LYS A C 15
ATOM 22647 O O . LYS A 1 19 ? -10.781 9.064 -7.189 1.00 13.13 19 LYS A O 15
ATOM 22666 N N . TRP A 1 20 ? -10.096 8.567 -5.083 1.00 24.10 20 TRP A N 15
ATOM 22667 C CA . TRP A 1 20 ? -10.693 9.771 -4.473 1.00 42.43 20 TRP A CA 15
ATOM 22668 C C . TRP A 1 20 ? -10.074 11.041 -5.077 1.00 61.23 20 TRP A C 15
ATOM 22669 O O . TRP A 1 20 ? -10.794 11.918 -5.561 1.00 15.34 20 TRP A O 15
ATOM 22690 N N . TYR A 1 21 ? -8.735 11.101 -5.078 1.00 52.01 21 TYR A N 15
ATOM 22691 C CA . TYR A 1 21 ? -7.986 12.258 -5.611 1.00 75.45 21 TYR A CA 15
ATOM 22692 C C . TYR A 1 21 ? -8.042 12.324 -7.147 1.00 14.03 21 TYR A C 15
ATOM 22693 O O . TYR A 1 21 ? -7.857 13.388 -7.729 1.00 3.11 21 TYR A O 15
ATOM 22711 N N . LYS A 1 22 ? -8.323 11.179 -7.784 1.00 73.42 22 LYS A N 15
ATOM 22712 C CA . LYS A 1 22 ? -8.575 11.093 -9.236 1.00 42.24 22 LYS A CA 15
ATOM 22713 C C . LYS A 1 22 ? -9.859 11.871 -9.600 1.00 45.42 22 LYS A C 15
ATOM 22714 O O . LYS A 1 22 ? -9.888 12.624 -10.581 1.00 4.14 22 LYS A O 15
ATOM 22733 N N . GLU A 1 23 ? -10.900 11.702 -8.770 1.00 12.00 23 GLU A N 15
ATOM 22734 C CA . GLU A 1 23 ? -12.203 12.383 -8.937 1.00 34.15 23 GLU A CA 15
ATOM 22735 C C . GLU A 1 23 ? -12.166 13.818 -8.364 1.00 71.13 23 GLU A C 15
ATOM 22736 O O . GLU A 1 23 ? -12.959 14.671 -8.771 1.00 11.33 23 GLU A O 15
ATOM 22748 N N . SER A 1 24 ? -11.229 14.061 -7.429 1.00 52.33 24 SER A N 15
ATOM 22749 C CA . SER A 1 24 ? -11.071 15.361 -6.730 1.00 32.31 24 SER A CA 15
ATOM 22750 C C . SER A 1 24 ? -10.259 16.384 -7.572 1.00 51.01 24 SER A C 15
ATOM 22751 O O . SER A 1 24 ? -10.084 17.539 -7.153 1.00 1.14 24 SER A O 15
ATOM 22759 N N . GLY A 1 25 ? -9.791 15.958 -8.766 1.00 41.11 25 GLY A N 15
ATOM 22760 C CA . GLY A 1 25 ? -9.025 16.828 -9.672 1.00 70.12 25 GLY A CA 15
ATOM 22761 C C . GLY A 1 25 ? -7.585 17.034 -9.230 1.00 53.21 25 GLY A C 15
ATOM 22762 O O . GLY A 1 25 ? -7.002 18.106 -9.443 1.00 32.41 25 GLY A O 15
ATOM 22766 N N . ASP A 1 26 ? -7.018 16.000 -8.600 1.00 71.15 26 ASP A N 15
ATOM 22767 C CA . ASP A 1 26 ? -5.605 15.957 -8.194 1.00 70.11 26 ASP A CA 15
ATOM 22768 C C . ASP A 1 26 ? -4.885 14.878 -9.018 1.00 73.24 26 ASP A C 15
ATOM 22769 O O . ASP A 1 26 ? -4.802 13.730 -8.576 1.00 63.21 26 ASP A O 15
ATOM 22778 N N . PRO A 1 27 ? -4.375 15.213 -10.248 1.00 44.14 27 PRO A N 15
ATOM 22779 C CA . PRO A 1 27 ? -3.731 14.220 -11.138 1.00 33.43 27 PRO A CA 15
ATOM 22780 C C . PRO A 1 27 ? -2.369 13.759 -10.602 1.00 63.50 27 PRO A C 15
ATOM 22781 O O . PRO A 1 27 ? -1.948 12.648 -10.872 1.00 60.14 27 PRO A O 15
ATOM 22792 N N . ASP A 1 28 ? -1.711 14.632 -9.824 1.00 3.24 28 ASP A N 15
ATOM 22793 C CA . ASP A 1 28 ? -0.378 14.374 -9.269 1.00 23.02 28 ASP A CA 15
ATOM 22794 C C . ASP A 1 28 ? -0.458 13.375 -8.113 1.00 31.21 28 ASP A C 15
ATOM 22795 O O . ASP A 1 28 ? 0.214 12.341 -8.134 1.00 43.31 28 ASP A O 15
ATOM 22804 N N . PHE A 1 29 ? -1.311 13.696 -7.118 1.00 20.23 29 PHE A N 15
ATOM 22805 C CA . PHE A 1 29 ? -1.466 12.882 -5.894 1.00 53.32 29 PHE A CA 15
ATOM 22806 C C . PHE A 1 29 ? -2.053 11.505 -6.246 1.00 23.34 29 PHE A C 15
ATOM 22807 O O . PHE A 1 29 ? -1.576 10.478 -5.754 1.00 42.40 29 PHE A O 15
ATOM 22824 N N . ALA A 1 30 ? -3.078 11.506 -7.119 1.00 34.34 30 ALA A N 15
ATOM 22825 C CA . ALA A 1 30 ? -3.738 10.274 -7.585 1.00 44.55 30 ALA A CA 15
ATOM 22826 C C . ALA A 1 30 ? -2.739 9.346 -8.292 1.00 32.12 30 ALA A C 15
ATOM 22827 O O . ALA A 1 30 ? -2.679 8.162 -7.984 1.00 62.15 30 ALA A O 15
ATOM 22834 N N . ASN A 1 31 ? -1.944 9.926 -9.216 1.00 45.53 31 ASN A N 15
ATOM 22835 C CA . ASN A 1 31 ? -0.925 9.197 -10.008 1.00 52.54 31 ASN A CA 15
ATOM 22836 C C . ASN A 1 31 ? 0.223 8.674 -9.121 1.00 75.15 31 ASN A C 15
ATOM 22837 O O . ASN A 1 31 ? 0.864 7.686 -9.466 1.00 43.13 31 ASN A O 15
ATOM 22848 N N . SER A 1 32 ? 0.472 9.351 -7.985 1.00 73.33 32 SER A N 15
ATOM 22849 C CA . SER A 1 32 ? 1.495 8.932 -7.007 1.00 24.11 32 SER A CA 15
ATOM 22850 C C . SER A 1 32 ? 1.044 7.691 -6.227 1.00 52.54 32 SER A C 15
ATOM 22851 O O . SER A 1 32 ? 1.818 6.752 -6.055 1.00 54.41 32 SER A O 15
ATOM 22859 N N . VAL A 1 33 ? -0.221 7.688 -5.771 1.00 42.40 33 VAL A N 15
ATOM 22860 C CA . VAL A 1 33 ? -0.801 6.533 -5.052 1.00 1.25 33 VAL A CA 15
ATOM 22861 C C . VAL A 1 33 ? -1.112 5.394 -6.058 1.00 25.15 33 VAL A C 15
ATOM 22862 O O . VAL A 1 33 ? -1.134 4.215 -5.695 1.00 75.02 33 VAL A O 15
ATOM 22875 N N . ASP A 1 34 ? -1.305 5.782 -7.332 1.00 41.14 34 ASP A N 15
ATOM 22876 C CA . ASP A 1 34 ? -1.489 4.852 -8.468 1.00 55.32 34 ASP A CA 15
ATOM 22877 C C . ASP A 1 34 ? -0.133 4.219 -8.851 1.00 55.23 34 ASP A C 15
ATOM 22878 O O . ASP A 1 34 ? -0.075 3.074 -9.313 1.00 13.41 34 ASP A O 15
ATOM 22887 N N . ASN A 1 35 ? 0.949 5.005 -8.671 1.00 63.41 35 ASN A N 15
ATOM 22888 C CA . ASN A 1 35 ? 2.339 4.530 -8.828 1.00 71.41 35 ASN A CA 15
ATOM 22889 C C . ASN A 1 35 ? 2.652 3.491 -7.740 1.00 5.24 35 ASN A C 15
ATOM 22890 O O . ASN A 1 35 ? 3.269 2.454 -8.015 1.00 1.45 35 ASN A O 15
ATOM 22901 N N . VAL A 1 36 ? 2.166 3.778 -6.507 1.00 43.15 36 VAL A N 15
ATOM 22902 C CA . VAL A 1 36 ? 2.284 2.859 -5.362 1.00 43.33 36 VAL A CA 15
ATOM 22903 C C . VAL A 1 36 ? 1.547 1.548 -5.698 1.00 15.54 36 VAL A C 15
ATOM 22904 O O . VAL A 1 36 ? 2.110 0.481 -5.508 1.00 54.44 36 VAL A O 15
ATOM 22917 N N . LEU A 1 37 ? 0.320 1.664 -6.269 1.00 0.13 37 LEU A N 15
ATOM 22918 C CA . LEU A 1 37 ? -0.485 0.510 -6.754 1.00 65.43 37 LEU A CA 15
ATOM 22919 C C . LEU A 1 37 ? 0.313 -0.364 -7.741 1.00 44.30 37 LEU A C 15
ATOM 22920 O O . LEU A 1 37 ? 0.285 -1.593 -7.646 1.00 2.31 37 LEU A O 15
ATOM 22936 N N . GLY A 1 38 ? 1.019 0.300 -8.677 1.00 64.34 38 GLY A N 15
ATOM 22937 C CA . GLY A 1 38 ? 1.885 -0.384 -9.642 1.00 42.20 38 GLY A CA 15
ATOM 22938 C C . GLY A 1 38 ? 2.965 -1.235 -8.973 1.00 43.13 38 GLY A C 15
ATOM 22939 O O . GLY A 1 38 ? 3.214 -2.380 -9.386 1.00 43.30 38 GLY A O 15
ATOM 22943 N N . HIS A 1 39 ? 3.593 -0.668 -7.919 1.00 73.31 39 HIS A N 15
ATOM 22944 C CA . HIS A 1 39 ? 4.580 -1.393 -7.096 1.00 4.02 39 HIS A CA 15
ATOM 22945 C C . HIS A 1 39 ? 3.912 -2.578 -6.379 1.00 2.11 39 HIS A C 15
ATOM 22946 O O . HIS A 1 39 ? 4.413 -3.689 -6.450 1.00 62.25 39 HIS A O 15
ATOM 22961 N N . LEU A 1 40 ? 2.747 -2.320 -5.742 1.00 1.02 40 LEU A N 15
ATOM 22962 C CA . LEU A 1 40 ? 2.038 -3.295 -4.883 1.00 3.14 40 LEU A CA 15
ATOM 22963 C C . LEU A 1 40 ? 1.626 -4.543 -5.680 1.00 44.25 40 LEU A C 15
ATOM 22964 O O . LEU A 1 40 ? 1.779 -5.677 -5.209 1.00 74.31 40 LEU A O 15
ATOM 22980 N N . GLU A 1 41 ? 1.120 -4.306 -6.901 1.00 63.51 41 GLU A N 15
ATOM 22981 C CA . GLU A 1 41 ? 0.735 -5.362 -7.830 1.00 72.24 41 GLU A CA 15
ATOM 22982 C C . GLU A 1 41 ? 1.966 -6.179 -8.225 1.00 0.12 41 GLU A C 15
ATOM 22983 O O . GLU A 1 41 ? 1.922 -7.405 -8.268 1.00 21.45 41 GLU A O 15
ATOM 22995 N N . ASN A 1 42 ? 3.080 -5.476 -8.470 1.00 53.04 42 ASN A N 15
ATOM 22996 C CA . ASN A 1 42 ? 4.341 -6.112 -8.871 1.00 72.24 42 ASN A CA 15
ATOM 22997 C C . ASN A 1 42 ? 4.983 -6.894 -7.692 1.00 54.42 42 ASN A C 15
ATOM 22998 O O . ASN A 1 42 ? 5.716 -7.843 -7.933 1.00 54.12 42 ASN A O 15
ATOM 23009 N N . ILE A 1 43 ? 4.691 -6.500 -6.425 1.00 31.44 43 ILE A N 15
ATOM 23010 C CA . ILE A 1 43 ? 5.197 -7.218 -5.224 1.00 23.25 43 ILE A CA 15
ATOM 23011 C C . ILE A 1 43 ? 4.506 -8.593 -5.099 1.00 43.32 43 ILE A C 15
ATOM 23012 O O . ILE A 1 43 ? 5.180 -9.621 -4.964 1.00 4.32 43 ILE A O 15
ATOM 23028 N N . ARG A 1 44 ? 3.151 -8.595 -5.140 1.00 52.03 44 ARG A N 15
ATOM 23029 C CA . ARG A 1 44 ? 2.356 -9.842 -5.052 1.00 52.11 44 ARG A CA 15
ATOM 23030 C C . ARG A 1 44 ? 2.623 -10.764 -6.255 1.00 71.25 44 ARG A C 15
ATOM 23031 O O . ARG A 1 44 ? 2.684 -11.974 -6.081 1.00 3.13 44 ARG A O 15
ATOM 23052 N N . LYS A 1 45 ? 2.791 -10.180 -7.464 1.00 42.32 45 LYS A N 15
ATOM 23053 C CA . LYS A 1 45 ? 3.189 -10.942 -8.673 1.00 13.35 45 LYS A CA 15
ATOM 23054 C C . LYS A 1 45 ? 4.568 -11.600 -8.476 1.00 45.14 45 LYS A C 15
ATOM 23055 O O . LYS A 1 45 ? 4.691 -12.814 -8.599 1.00 10.04 45 LYS A O 15
ATOM 23074 N N . ALA A 1 46 ? 5.580 -10.776 -8.134 1.00 14.23 46 ALA A N 15
ATOM 23075 C CA . ALA A 1 46 ? 6.992 -11.208 -8.040 1.00 55.35 46 ALA A CA 15
ATOM 23076 C C . ALA A 1 46 ? 7.173 -12.341 -7.020 1.00 44.23 46 ALA A C 15
ATOM 23077 O O . ALA A 1 46 ? 7.726 -13.391 -7.339 1.00 74.33 46 ALA A O 15
ATOM 23084 N N . PHE A 1 47 ? 6.649 -12.131 -5.807 1.00 42.31 47 PHE A N 15
ATOM 23085 C CA . PHE A 1 47 ? 6.823 -13.074 -4.692 1.00 44.00 47 PHE A CA 15
ATOM 23086 C C . PHE A 1 47 ? 6.046 -14.381 -4.965 1.00 4.32 47 PHE A C 15
ATOM 23087 O O . PHE A 1 47 ? 6.514 -15.465 -4.620 1.00 51.22 47 PHE A O 15
ATOM 23104 N N . LYS A 1 48 ? 4.868 -14.262 -5.608 1.00 62.04 48 LYS A N 15
ATOM 23105 C CA . LYS A 1 48 ? 4.058 -15.436 -6.022 1.00 51.14 48 LYS A CA 15
ATOM 23106 C C . LYS A 1 48 ? 4.835 -16.247 -7.089 1.00 11.43 48 LYS A C 15
ATOM 23107 O O . LYS A 1 48 ? 4.730 -17.474 -7.152 1.00 30.10 48 LYS A O 15
ATOM 23126 N N . HIS A 1 49 ? 5.648 -15.538 -7.899 1.00 64.31 49 HIS A N 15
ATOM 23127 C CA . HIS A 1 49 ? 6.506 -16.148 -8.946 1.00 62.25 49 HIS A CA 15
ATOM 23128 C C . HIS A 1 49 ? 7.914 -16.493 -8.394 1.00 23.23 49 HIS A C 15
ATOM 23129 O O . HIS A 1 49 ? 8.822 -16.827 -9.161 1.00 5.31 49 HIS A O 15
ATOM 23144 N N . GLY A 1 50 ? 8.062 -16.425 -7.056 1.00 65.34 50 GLY A N 15
ATOM 23145 C CA . GLY A 1 50 ? 9.297 -16.811 -6.365 1.00 15.32 50 GLY A CA 15
ATOM 23146 C C . GLY A 1 50 ? 10.413 -15.778 -6.493 1.00 24.43 50 GLY A C 15
ATOM 23147 O O . GLY A 1 50 ? 11.543 -16.112 -6.872 1.00 14.33 50 GLY A O 15
ATOM 23151 N N . ASP A 1 51 ? 10.097 -14.512 -6.173 1.00 23.13 51 ASP A N 15
ATOM 23152 C CA . ASP A 1 51 ? 11.085 -13.409 -6.135 1.00 22.30 51 ASP A CA 15
ATOM 23153 C C . ASP A 1 51 ? 10.986 -12.664 -4.774 1.00 72.33 51 ASP A C 15
ATOM 23154 O O . ASP A 1 51 ? 10.341 -11.610 -4.694 1.00 1.52 51 ASP A O 15
ATOM 23163 N N . PRO A 1 52 ? 11.574 -13.233 -3.664 1.00 73.12 52 PRO A N 15
ATOM 23164 C CA . PRO A 1 52 ? 11.590 -12.578 -2.324 1.00 3.40 52 PRO A CA 15
ATOM 23165 C C . PRO A 1 52 ? 12.435 -11.280 -2.284 1.00 12.12 52 PRO A C 15
ATOM 23166 O O . PRO A 1 52 ? 12.056 -10.306 -1.627 1.00 4.14 52 PRO A O 15
ATOM 23177 N N . ALA A 1 53 ? 13.586 -11.287 -2.986 1.00 74.32 53 ALA A N 15
ATOM 23178 C CA . ALA A 1 53 ? 14.510 -10.134 -3.023 1.00 24.42 53 ALA A CA 15
ATOM 23179 C C . ALA A 1 53 ? 13.924 -8.956 -3.820 1.00 31.24 53 ALA A C 15
ATOM 23180 O O . ALA A 1 53 ? 14.120 -7.787 -3.448 1.00 3.02 53 ALA A O 15
ATOM 23187 N N . ARG A 1 54 ? 13.221 -9.270 -4.933 1.00 14.52 54 ARG A N 15
ATOM 23188 C CA . ARG A 1 54 ? 12.480 -8.259 -5.719 1.00 35.43 54 ARG A CA 15
ATOM 23189 C C . ARG A 1 54 ? 11.358 -7.651 -4.877 1.00 72.31 54 ARG A C 15
ATOM 23190 O O . ARG A 1 54 ? 11.130 -6.440 -4.925 1.00 50.11 54 ARG A O 15
ATOM 23211 N N . ALA A 1 55 ? 10.675 -8.522 -4.106 1.00 43.42 55 ALA A N 15
ATOM 23212 C CA . ALA A 1 55 ? 9.610 -8.117 -3.185 1.00 1.22 55 ALA A CA 15
ATOM 23213 C C . ALA A 1 55 ? 10.132 -7.061 -2.199 1.00 51.52 55 ALA A C 15
ATOM 23214 O O . ALA A 1 55 ? 9.554 -5.983 -2.090 1.00 13.20 55 ALA A O 15
ATOM 23221 N N . MET A 1 56 ? 11.278 -7.369 -1.544 1.00 24.51 56 MET A N 15
ATOM 23222 C CA . MET A 1 56 ? 11.904 -6.506 -0.520 1.00 74.01 56 MET A CA 15
ATOM 23223 C C . MET A 1 56 ? 12.275 -5.134 -1.098 1.00 13.34 56 MET A C 15
ATOM 23224 O O . MET A 1 56 ? 12.084 -4.104 -0.439 1.00 11.54 56 MET A O 15
ATOM 23238 N N . ASP A 1 57 ? 12.782 -5.156 -2.347 1.00 50.21 57 ASP A N 15
ATOM 23239 C CA . ASP A 1 57 ? 13.161 -3.946 -3.092 1.00 12.23 57 ASP A CA 15
ATOM 23240 C C . ASP A 1 57 ? 11.954 -3.016 -3.245 1.00 13.14 57 ASP A C 15
ATOM 23241 O O . ASP A 1 57 ? 12.002 -1.859 -2.833 1.00 41.42 57 ASP A O 15
ATOM 23250 N N . HIS A 1 58 ? 10.863 -3.553 -3.802 1.00 0.52 58 HIS A N 15
ATOM 23251 C CA . HIS A 1 58 ? 9.667 -2.758 -4.108 1.00 2.32 58 HIS A CA 15
ATOM 23252 C C . HIS A 1 58 ? 9.006 -2.246 -2.819 1.00 2.43 58 HIS A C 15
ATOM 23253 O O . HIS A 1 58 ? 8.525 -1.122 -2.792 1.00 24.54 58 HIS A O 15
ATOM 23268 N N . VAL A 1 59 ? 9.030 -3.077 -1.749 1.00 43.05 59 VAL A N 15
ATOM 23269 C CA . VAL A 1 59 ? 8.445 -2.721 -0.442 1.00 2.45 59 VAL A CA 15
ATOM 23270 C C . VAL A 1 59 ? 9.209 -1.537 0.186 1.00 40.34 59 VAL A C 15
ATOM 23271 O O . VAL A 1 59 ? 8.583 -0.601 0.660 1.00 4.22 59 VAL A O 15
ATOM 23284 N N . SER A 1 60 ? 10.557 -1.579 0.172 1.00 62.33 60 SER A N 15
ATOM 23285 C CA . SER A 1 60 ? 11.400 -0.475 0.690 1.00 31.33 60 SER A CA 15
ATOM 23286 C C . SER A 1 60 ? 11.202 0.836 -0.120 1.00 54.31 60 SER A C 15
ATOM 23287 O O . SER A 1 60 ? 11.307 1.940 0.436 1.00 20.53 60 SER A O 15
ATOM 23295 N N . ASN A 1 61 ? 10.896 0.696 -1.430 1.00 24.24 61 ASN A N 15
ATOM 23296 C CA . ASN A 1 61 ? 10.498 1.840 -2.291 1.00 44.21 61 ASN A CA 15
ATOM 23297 C C . ASN A 1 61 ? 9.106 2.374 -1.882 1.00 31.04 61 ASN A C 15
ATOM 23298 O O . ASN A 1 61 ? 8.885 3.588 -1.899 1.00 12.04 61 ASN A O 15
ATOM 23309 N N . VAL A 1 62 ? 8.177 1.456 -1.517 1.00 43.25 62 VAL A N 15
ATOM 23310 C CA . VAL A 1 62 ? 6.819 1.825 -1.061 1.00 22.20 62 VAL A CA 15
ATOM 23311 C C . VAL A 1 62 ? 6.880 2.541 0.308 1.00 45.23 62 VAL A C 15
ATOM 23312 O O . VAL A 1 62 ? 6.188 3.525 0.492 1.00 51.12 62 VAL A O 15
ATOM 23325 N N . VAL A 1 63 ? 7.739 2.059 1.245 1.00 45.34 63 VAL A N 15
ATOM 23326 C CA . VAL A 1 63 ? 7.909 2.682 2.592 1.00 31.33 63 VAL A CA 15
ATOM 23327 C C . VAL A 1 63 ? 8.420 4.128 2.428 1.00 24.33 63 VAL A C 15
ATOM 23328 O O . VAL A 1 63 ? 7.971 5.051 3.132 1.00 3.24 63 VAL A O 15
ATOM 23341 N N . GLY A 1 64 ? 9.354 4.293 1.461 1.00 74.34 64 GLY A N 15
ATOM 23342 C CA . GLY A 1 64 ? 9.854 5.606 1.065 1.00 41.40 64 GLY A CA 15
ATOM 23343 C C . GLY A 1 64 ? 8.751 6.498 0.509 1.00 10.01 64 GLY A C 15
ATOM 23344 O O . GLY A 1 64 ? 8.637 7.662 0.907 1.00 55.44 64 GLY A O 15
ATOM 23348 N N . SER A 1 65 ? 7.906 5.927 -0.382 1.00 45.44 65 SER A N 15
ATOM 23349 C CA . SER A 1 65 ? 6.767 6.639 -0.990 1.00 34.54 65 SER A CA 15
ATOM 23350 C C . SER A 1 65 ? 5.719 7.016 0.073 1.00 44.24 65 SER A C 15
ATOM 23351 O O . SER A 1 65 ? 5.103 8.072 -0.018 1.00 73.54 65 SER A O 15
ATOM 23359 N N . LEU A 1 66 ? 5.551 6.148 1.096 1.00 54.22 66 LEU A N 15
ATOM 23360 C CA . LEU A 1 66 ? 4.571 6.361 2.169 1.00 32.02 66 LEU A CA 15
ATOM 23361 C C . LEU A 1 66 ? 4.952 7.604 2.966 1.00 62.11 66 LEU A C 15
ATOM 23362 O O . LEU A 1 66 ? 4.135 8.488 3.149 1.00 12.42 66 LEU A O 15
ATOM 23378 N N . ASP A 1 67 ? 6.226 7.665 3.388 1.00 44.12 67 ASP A N 15
ATOM 23379 C CA . ASP A 1 67 ? 6.754 8.795 4.175 1.00 53.10 67 ASP A CA 15
ATOM 23380 C C . ASP A 1 67 ? 6.775 10.090 3.340 1.00 11.40 67 ASP A C 15
ATOM 23381 O O . ASP A 1 67 ? 6.537 11.169 3.875 1.00 0.13 67 ASP A O 15
ATOM 23390 N N . SER A 1 68 ? 7.039 9.964 2.030 1.00 35.10 68 SER A N 15
ATOM 23391 C CA . SER A 1 68 ? 7.098 11.119 1.116 1.00 42.42 68 SER A CA 15
ATOM 23392 C C . SER A 1 68 ? 5.714 11.766 0.963 1.00 52.45 68 SER A C 15
ATOM 23393 O O . SER A 1 68 ? 5.575 12.987 1.076 1.00 53.41 68 SER A O 15
ATOM 23401 N N . ILE A 1 69 ? 4.694 10.919 0.735 1.00 3.43 69 ILE A N 15
ATOM 23402 C CA . ILE A 1 69 ? 3.296 11.353 0.600 1.00 0.03 69 ILE A CA 15
ATOM 23403 C C . ILE A 1 69 ? 2.766 11.843 1.967 1.00 64.43 69 ILE A C 15
ATOM 23404 O O . ILE A 1 69 ? 2.066 12.834 2.026 1.00 34.21 69 ILE A O 15
ATOM 23420 N N . GLN A 1 70 ? 3.159 11.140 3.044 1.00 61.54 70 GLN A N 15
ATOM 23421 C CA . GLN A 1 70 ? 2.751 11.423 4.444 1.00 20.42 70 GLN A CA 15
ATOM 23422 C C . GLN A 1 70 ? 3.181 12.836 4.889 1.00 65.14 70 GLN A C 15
ATOM 23423 O O . GLN A 1 70 ? 2.382 13.590 5.460 1.00 21.22 70 GLN A O 15
ATOM 23437 N N . THR A 1 71 ? 4.452 13.177 4.621 1.00 35.03 71 THR A N 15
ATOM 23438 C CA . THR A 1 71 ? 5.014 14.489 4.973 1.00 52.31 71 THR A CA 15
ATOM 23439 C C . THR A 1 71 ? 4.450 15.580 4.043 1.00 3.21 71 THR A C 15
ATOM 23440 O O . THR A 1 71 ? 4.191 16.690 4.486 1.00 52.55 71 THR A O 15
ATOM 23451 N N . SER A 1 72 ? 4.242 15.240 2.756 1.00 30.40 72 SER A N 15
ATOM 23452 C CA . SER A 1 72 ? 3.656 16.175 1.770 1.00 65.43 72 SER A CA 15
ATOM 23453 C C . SER A 1 72 ? 2.130 16.347 1.980 1.00 0.13 72 SER A C 15
ATOM 23454 O O . SER A 1 72 ? 1.560 17.347 1.545 1.00 72.23 72 SER A O 15
ATOM 23462 N N . PHE A 1 73 ? 1.502 15.377 2.681 1.00 11.13 73 PHE A N 15
ATOM 23463 C CA . PHE A 1 73 ? 0.037 15.315 2.903 1.00 10.13 73 PHE A CA 15
ATOM 23464 C C . PHE A 1 73 ? -0.415 16.546 3.703 1.00 42.11 73 PHE A C 15
ATOM 23465 O O . PHE A 1 73 ? -1.346 17.245 3.292 1.00 33.42 73 PHE A O 15
ATOM 23482 N N . LYS A 1 74 ? 0.280 16.796 4.845 1.00 2.31 74 LYS A N 15
ATOM 23483 C CA . LYS A 1 74 ? 0.098 18.007 5.696 1.00 2.15 74 LYS A CA 15
ATOM 23484 C C . LYS A 1 74 ? -1.370 18.172 6.175 1.00 61.04 74 LYS A C 15
ATOM 23485 O O . LYS A 1 74 ? -1.806 19.279 6.521 1.00 12.44 74 LYS A O 15
ATOM 23504 N N . GLN A 1 75 ? -2.099 17.051 6.249 1.00 55.20 75 GLN A N 15
ATOM 23505 C CA . GLN A 1 75 ? -3.561 17.053 6.395 1.00 73.12 75 GLN A CA 15
ATOM 23506 C C . GLN A 1 75 ? -3.990 16.020 7.452 1.00 53.42 75 GLN A C 15
ATOM 23507 O O . GLN A 1 75 ? -3.387 14.945 7.564 1.00 55.23 75 GLN A O 15
ATOM 23521 N N . THR A 1 76 ? -5.005 16.383 8.245 1.00 64.41 76 THR A N 15
ATOM 23522 C CA . THR A 1 76 ? -5.671 15.472 9.194 1.00 64.52 76 THR A CA 15
ATOM 23523 C C . THR A 1 76 ? -7.025 15.009 8.608 1.00 62.41 76 THR A C 15
ATOM 23524 O O . THR A 1 76 ? -7.534 13.935 8.954 1.00 65.41 76 THR A O 15
ATOM 23535 N N . GLY A 1 77 ? -7.582 15.837 7.694 1.00 0.25 77 GLY A N 15
ATOM 23536 C CA . GLY A 1 77 ? -8.896 15.609 7.092 1.00 2.14 77 GLY A CA 15
ATOM 23537 C C . GLY A 1 77 ? -8.932 14.454 6.094 1.00 4.40 77 GLY A C 15
ATOM 23538 O O . GLY A 1 77 ? -7.905 13.802 5.846 1.00 0.04 77 GLY A O 15
ATOM 23542 N N . ASN A 1 78 ? -10.124 14.254 5.496 1.00 31.51 78 ASN A N 15
ATOM 23543 C CA . ASN A 1 78 ? -10.455 13.090 4.649 1.00 25.42 78 ASN A CA 15
ATOM 23544 C C . ASN A 1 78 ? -10.380 11.789 5.488 1.00 11.52 78 ASN A C 15
ATOM 23545 O O . ASN A 1 78 ? -9.323 11.144 5.534 1.00 3.41 78 ASN A O 15
ATOM 23556 N N . PRO A 1 79 ? -11.506 11.399 6.190 1.00 65.20 79 PRO A N 15
ATOM 23557 C CA . PRO A 1 79 ? -11.532 10.227 7.111 1.00 64.55 79 PRO A CA 15
ATOM 23558 C C . PRO A 1 79 ? -11.207 8.909 6.394 1.00 72.32 79 PRO A C 15
ATOM 23559 O O . PRO A 1 79 ? -10.501 8.056 6.937 1.00 64.22 79 PRO A O 15
ATOM 23570 N N . GLU A 1 80 ? -11.708 8.786 5.152 1.00 41.02 80 GLU A N 15
ATOM 23571 C CA . GLU A 1 80 ? -11.554 7.575 4.328 1.00 3.21 80 GLU A CA 15
ATOM 23572 C C . GLU A 1 80 ? -10.083 7.339 3.983 1.00 45.21 80 GLU A C 15
ATOM 23573 O O . GLU A 1 80 ? -9.579 6.217 4.082 1.00 70.52 80 GLU A O 15
ATOM 23585 N N . ILE A 1 81 ? -9.408 8.434 3.617 1.00 51.40 81 ILE A N 15
ATOM 23586 C CA . ILE A 1 81 ? -8.013 8.406 3.174 1.00 11.10 81 ILE A CA 15
ATOM 23587 C C . ILE A 1 81 ? -7.103 8.072 4.356 1.00 5.54 81 ILE A C 15
ATOM 23588 O O . ILE A 1 81 ? -6.258 7.196 4.247 1.00 53.44 81 ILE A O 15
ATOM 23604 N N . ALA A 1 82 ? -7.321 8.769 5.482 1.00 32.13 82 ALA A N 15
ATOM 23605 C CA . ALA A 1 82 ? -6.521 8.606 6.706 1.00 63.51 82 ALA A CA 15
ATOM 23606 C C . ALA A 1 82 ? -6.605 7.168 7.281 1.00 23.23 82 ALA A C 15
ATOM 23607 O O . ALA A 1 82 ? -5.582 6.598 7.683 1.00 34.12 82 ALA A O 15
ATOM 23614 N N . THR A 1 83 ? -7.832 6.609 7.336 1.00 13.13 83 THR A N 15
ATOM 23615 C CA . THR A 1 83 ? -8.080 5.235 7.838 1.00 25.50 83 THR A CA 15
ATOM 23616 C C . THR A 1 83 ? -7.366 4.184 6.969 1.00 43.04 83 THR A C 15
ATOM 23617 O O . THR A 1 83 ? -6.576 3.378 7.482 1.00 62.52 83 THR A O 15
ATOM 23628 N N . ARG A 1 84 ? -7.621 4.234 5.646 1.00 74.41 84 ARG A N 15
ATOM 23629 C CA . ARG A 1 84 ? -7.027 3.286 4.681 1.00 4.34 84 ARG A CA 15
ATOM 23630 C C . ARG A 1 84 ? -5.505 3.464 4.581 1.00 44.13 84 ARG A C 15
ATOM 23631 O O . ARG A 1 84 ? -4.807 2.514 4.255 1.00 65.02 84 ARG A O 15
ATOM 23652 N N . TRP A 1 85 ? -5.018 4.689 4.873 1.00 2.43 85 TRP A N 15
ATOM 23653 C CA . TRP A 1 85 ? -3.577 5.011 4.877 1.00 12.33 85 TRP A CA 15
ATOM 23654 C C . TRP A 1 85 ? -2.888 4.396 6.104 1.00 62.33 85 TRP A C 15
ATOM 23655 O O . TRP A 1 85 ? -1.751 3.946 6.008 1.00 42.32 85 TRP A O 15
ATOM 23676 N N . GLN A 1 86 ? -3.579 4.408 7.258 1.00 5.41 86 GLN A N 15
ATOM 23677 C CA . GLN A 1 86 ? -3.038 3.865 8.523 1.00 43.12 86 GLN A CA 15
ATOM 23678 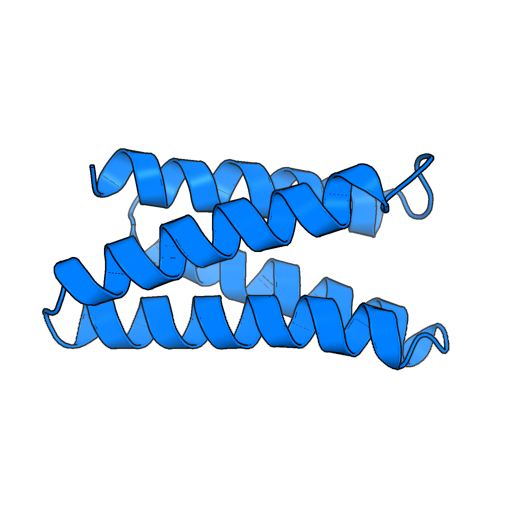C C . GLN A 1 86 ? -2.871 2.339 8.406 1.00 70.41 86 GLN A C 15
ATOM 23679 O O . GLN A 1 86 ? -1.849 1.765 8.822 1.00 74.23 86 GLN A O 15
ATOM 23693 N N . GLU A 1 87 ? -3.897 1.710 7.819 1.00 2.32 87 GLU A N 15
ATOM 23694 C CA . GLU A 1 87 ? -3.904 0.274 7.519 1.00 35.04 87 GLU A CA 15
ATOM 23695 C C . GLU A 1 87 ? -2.833 -0.059 6.456 1.00 75.03 87 GLU A C 15
ATOM 23696 O O . GLU A 1 87 ? -2.101 -1.033 6.598 1.00 74.42 87 GLU A O 15
ATOM 23708 N N . LEU A 1 88 ? -2.766 0.790 5.404 1.00 75.50 88 LEU A N 15
ATOM 23709 C CA . LEU A 1 88 ? -1.784 0.682 4.295 1.00 55.44 88 LEU A CA 15
ATOM 23710 C C . LEU A 1 88 ? -0.340 0.648 4.851 1.00 34.22 88 LEU A C 15
ATOM 23711 O O . LEU A 1 88 ? 0.420 -0.272 4.566 1.00 51.21 88 LEU A O 15
ATOM 23727 N N . THR A 1 89 ? -0.020 1.644 5.694 1.00 1.12 89 THR A N 15
ATOM 23728 C CA . THR A 1 89 ? 1.314 1.817 6.304 1.00 21.42 89 THR A CA 15
ATOM 23729 C C . THR A 1 89 ? 1.710 0.581 7.142 1.00 50.12 89 THR A C 15
ATOM 23730 O O . THR A 1 89 ? 2.825 0.057 7.002 1.00 3.20 89 THR A O 15
ATOM 23741 N N . GLN A 1 90 ? 0.760 0.111 7.972 1.00 55.11 90 GLN A N 15
ATOM 23742 C CA . GLN A 1 90 ? 0.961 -1.043 8.869 1.00 45.14 90 GLN A CA 15
ATOM 23743 C C . GLN A 1 90 ? 1.262 -2.325 8.064 1.00 31.14 90 GLN A C 15
ATOM 23744 O O . GLN A 1 90 ? 2.240 -3.031 8.348 1.00 60.21 90 GLN A O 15
ATOM 23758 N N . GLU A 1 91 ? 0.425 -2.589 7.046 1.00 73.40 91 GLU A N 15
ATOM 23759 C CA . GLU A 1 91 ? 0.535 -3.788 6.200 1.00 43.15 91 GLU A CA 15
ATOM 23760 C C . GLU A 1 91 ? 1.855 -3.797 5.390 1.00 52.32 91 GLU A C 15
ATOM 23761 O O . GLU A 1 91 ? 2.496 -4.837 5.293 1.00 13.33 91 GLU A O 15
ATOM 23773 N N . VAL A 1 92 ? 2.264 -2.632 4.828 1.00 54.34 92 VAL A N 15
ATOM 23774 C CA . VAL A 1 92 ? 3.539 -2.515 4.067 1.00 33.40 92 VAL A CA 15
ATOM 23775 C C . VAL A 1 92 ? 4.736 -2.892 4.968 1.00 23.03 92 VAL A C 15
ATOM 23776 O O . VAL A 1 92 ? 5.627 -3.650 4.561 1.00 13.33 92 VAL A O 15
ATOM 23789 N N . ARG A 1 93 ? 4.717 -2.373 6.204 1.00 53.24 93 ARG A N 15
ATOM 23790 C CA . ARG A 1 93 ? 5.780 -2.617 7.197 1.00 1.11 93 ARG A CA 15
ATOM 23791 C C . ARG A 1 93 ? 5.761 -4.068 7.720 1.00 51.13 93 ARG A C 15
ATOM 23792 O O . ARG A 1 93 ? 6.769 -4.536 8.264 1.00 45.12 93 ARG A O 15
ATOM 23813 N N . GLU A 1 94 ? 4.610 -4.766 7.565 1.00 41.30 94 GLU A N 15
ATOM 23814 C CA . GLU A 1 94 ? 4.539 -6.226 7.761 1.00 33.42 94 GLU A CA 15
ATOM 23815 C C . GLU A 1 94 ? 5.445 -6.928 6.743 1.00 12.45 94 GLU A C 15
ATOM 23816 O O . GLU A 1 94 ? 6.268 -7.756 7.133 1.00 11.51 94 GLU A O 15
ATOM 23828 N N . LEU A 1 95 ? 5.293 -6.576 5.435 1.00 43.11 95 LEU A N 15
ATOM 23829 C CA . LEU A 1 95 ? 6.144 -7.152 4.354 1.00 64.43 95 LEU A CA 15
ATOM 23830 C C . LEU A 1 95 ? 7.623 -6.853 4.607 1.00 2.43 95 LEU A C 15
ATOM 23831 O O . LEU A 1 95 ? 8.469 -7.740 4.499 1.00 13.40 95 LEU A O 15
ATOM 23847 N N . TYR A 1 96 ? 7.905 -5.595 4.966 1.00 73.23 96 TYR A N 15
ATOM 23848 C CA . TYR A 1 96 ? 9.269 -5.118 5.239 1.00 13.12 96 TYR A CA 15
ATOM 23849 C C . TYR A 1 96 ? 9.913 -5.940 6.381 1.00 64.11 96 TYR A C 15
ATOM 23850 O O . TYR A 1 96 ? 11.109 -6.217 6.348 1.00 25.04 96 TYR A O 15
ATOM 23868 N N . ALA A 1 97 ? 9.082 -6.337 7.362 1.00 23.22 97 ALA A N 15
ATOM 23869 C CA . ALA A 1 97 ? 9.496 -7.191 8.491 1.00 65.21 97 ALA A CA 15
ATOM 23870 C C . ALA A 1 97 ? 9.622 -8.681 8.078 1.00 64.42 97 ALA A C 15
ATOM 23871 O O . ALA A 1 97 ? 10.417 -9.417 8.665 1.00 71.45 97 ALA A O 15
ATOM 23878 N N . TYR A 1 98 ? 8.829 -9.118 7.076 1.00 62.23 98 TYR A N 15
ATOM 23879 C CA . TYR A 1 98 ? 8.874 -10.513 6.552 1.00 73.41 98 TYR A CA 15
ATOM 23880 C C . TYR A 1 98 ? 10.096 -10.724 5.635 1.00 35.14 98 TYR A C 15
ATOM 23881 O O . TYR A 1 98 ? 10.569 -11.851 5.470 1.00 61.30 98 TYR A O 15
ATOM 23899 N N . LEU A 1 99 ? 10.601 -9.623 5.057 1.00 20.54 99 LEU A N 15
ATOM 23900 C CA . LEU A 1 99 ? 11.596 -9.646 3.965 1.00 70.40 99 LEU A CA 15
ATOM 23901 C C . LEU A 1 99 ? 12.959 -9.111 4.434 1.00 33.30 99 LEU A C 15
ATOM 23902 O O . LEU A 1 99 ? 13.980 -9.374 3.795 1.00 53.11 99 LEU A O 15
ATOM 23918 N N . GLY A 1 100 ? 12.953 -8.356 5.539 1.00 21.44 100 GLY A N 15
ATOM 23919 C CA . GLY A 1 100 ? 14.165 -7.763 6.105 1.00 73.54 100 GLY A CA 15
ATOM 23920 C C . GLY A 1 100 ? 13.909 -7.130 7.473 1.00 52.32 100 GLY A C 15
ATOM 23921 O O . GLY A 1 100 ? 13.027 -7.617 8.208 1.00 73.33 100 GLY A O 15
ATOM 23926 N N . MET A 1 1 ? -1.514 -17.357 8.534 1.00 13.15 1 MET A N 16
ATOM 23927 C CA . MET A 1 1 ? -0.849 -16.041 8.371 1.00 60.01 1 MET A CA 16
ATOM 23928 C C . MET A 1 1 ? -0.084 -16.029 7.029 1.00 2.14 1 MET A C 16
ATOM 23929 O O . MET A 1 1 ? 1.089 -15.640 6.944 1.00 73.53 1 MET A O 16
ATOM 23945 N N . ASP A 1 2 ? -0.778 -16.474 5.970 1.00 44.24 2 ASP A N 16
ATOM 23946 C CA . ASP A 1 2 ? -0.210 -16.604 4.616 1.00 34.32 2 ASP A CA 16
ATOM 23947 C C . ASP A 1 2 ? 0.184 -15.230 4.031 1.00 44.53 2 ASP A C 16
ATOM 23948 O O . ASP A 1 2 ? -0.554 -14.247 4.186 1.00 24.34 2 ASP A O 16
ATOM 23957 N N . PHE A 1 3 ? 1.356 -15.199 3.368 1.00 34.24 3 PHE A N 16
ATOM 23958 C CA . PHE A 1 3 ? 1.941 -13.986 2.777 1.00 52.35 3 PHE A CA 16
ATOM 23959 C C . PHE A 1 3 ? 1.031 -13.420 1.679 1.00 30.51 3 PHE A C 16
ATOM 23960 O O . PHE A 1 3 ? 0.621 -12.267 1.756 1.00 41.42 3 PHE A O 16
ATOM 23977 N N . THR A 1 4 ? 0.727 -14.261 0.673 1.00 71.42 4 THR A N 16
ATOM 23978 C CA . THR A 1 4 ? -0.065 -13.888 -0.516 1.00 31.34 4 THR A CA 16
ATOM 23979 C C . THR A 1 4 ? -1.525 -13.525 -0.137 1.00 43.10 4 THR A C 16
ATOM 23980 O O . THR A 1 4 ? -2.195 -12.787 -0.867 1.00 54.11 4 THR A O 16
ATOM 23991 N N . GLU A 1 5 ? -1.981 -14.023 1.031 1.00 61.10 5 GLU A N 16
ATOM 23992 C CA . GLU A 1 5 ? -3.304 -13.701 1.599 1.00 31.45 5 GLU A CA 16
ATOM 23993 C C . GLU A 1 5 ? -3.314 -12.237 2.073 1.00 50.31 5 GLU A C 16
ATOM 23994 O O . GLU A 1 5 ? -4.125 -11.423 1.611 1.00 53.03 5 GLU A O 16
ATOM 24006 N N . ARG A 1 6 ? -2.366 -11.930 2.984 1.00 41.25 6 ARG A N 16
ATOM 24007 C CA . ARG A 1 6 ? -2.148 -10.577 3.512 1.00 52.43 6 ARG A CA 16
ATOM 24008 C C . ARG A 1 6 ? -1.885 -9.576 2.379 1.00 21.32 6 ARG A C 16
ATOM 24009 O O . ARG A 1 6 ? -2.453 -8.491 2.370 1.00 42.51 6 ARG A O 16
ATOM 24030 N N . LEU A 1 7 ? -1.041 -9.997 1.423 1.00 71.44 7 LEU A N 16
ATOM 24031 C CA . LEU A 1 7 ? -0.544 -9.145 0.338 1.00 0.53 7 LEU A CA 16
ATOM 24032 C C . LEU A 1 7 ? -1.703 -8.768 -0.610 1.00 24.22 7 LEU A C 16
ATOM 24033 O O . LEU A 1 7 ? -1.785 -7.621 -1.053 1.00 72.53 7 LEU A O 16
ATOM 24049 N N . ASP A 1 8 ? -2.602 -9.741 -0.876 1.00 42.23 8 ASP A N 16
ATOM 24050 C CA . ASP A 1 8 ? -3.833 -9.509 -1.667 1.00 21.43 8 ASP A CA 16
ATOM 24051 C C . ASP A 1 8 ? -4.637 -8.365 -1.030 1.00 71.22 8 ASP A C 16
ATOM 24052 O O . ASP A 1 8 ? -5.040 -7.412 -1.708 1.00 51.33 8 ASP A O 16
ATOM 24061 N N . ARG A 1 9 ? -4.829 -8.481 0.292 1.00 20.33 9 ARG A N 16
ATOM 24062 C CA . ARG A 1 9 ? -5.625 -7.533 1.079 1.00 44.42 9 ARG A CA 16
ATOM 24063 C C . ARG A 1 9 ? -4.908 -6.174 1.223 1.00 60.45 9 ARG A C 16
ATOM 24064 O O . ARG A 1 9 ? -5.575 -5.153 1.342 1.00 53.12 9 ARG A O 16
ATOM 24085 N N . LEU A 1 10 ? -3.554 -6.168 1.179 1.00 73.04 10 LEU A N 16
ATOM 24086 C CA . LEU A 1 10 ? -2.751 -4.918 1.178 1.00 4.44 10 LEU A CA 16
ATOM 24087 C C . LEU A 1 10 ? -3.028 -4.109 -0.092 1.00 74.41 10 LEU A C 16
ATOM 24088 O O . LEU A 1 10 ? -3.214 -2.885 -0.038 1.00 64.31 10 LEU A O 16
ATOM 24104 N N . VAL A 1 11 ? -3.061 -4.823 -1.227 1.00 53.20 11 VAL A N 16
ATOM 24105 C CA . VAL A 1 11 ? -3.409 -4.248 -2.531 1.00 31.45 11 VAL A CA 16
ATOM 24106 C C . VAL A 1 11 ? -4.851 -3.698 -2.492 1.00 50.23 11 VAL A C 16
ATOM 24107 O O . VAL A 1 11 ? -5.105 -2.616 -3.002 1.00 73.13 11 VAL A O 16
ATOM 24120 N N . LYS A 1 12 ? -5.767 -4.433 -1.818 1.00 24.42 12 LYS A N 16
ATOM 24121 C CA . LYS A 1 12 ? -7.176 -4.003 -1.635 1.00 52.10 12 LYS A CA 16
ATOM 24122 C C . LYS A 1 12 ? -7.261 -2.656 -0.892 1.00 54.35 12 LYS A C 16
ATOM 24123 O O . LYS A 1 12 ? -8.013 -1.772 -1.311 1.00 12.30 12 LYS A O 16
ATOM 24142 N N . TYR A 1 13 ? -6.466 -2.516 0.195 1.00 53.51 13 TYR A N 16
ATOM 24143 C CA . TYR A 1 13 ? -6.430 -1.285 1.011 1.00 20.50 13 TYR A CA 16
ATOM 24144 C C . TYR A 1 13 ? -6.028 -0.087 0.140 1.00 63.52 13 TYR A C 16
ATOM 24145 O O . TYR A 1 13 ? -6.736 0.923 0.082 1.00 0.31 13 TYR A O 16
ATOM 24163 N N . ALA A 1 14 ? -4.910 -0.263 -0.582 1.00 61.41 14 ALA A N 16
ATOM 24164 C CA . ALA A 1 14 ? -4.329 0.769 -1.447 1.00 51.15 14 ALA A CA 16
ATOM 24165 C C . ALA A 1 14 ? -5.217 1.067 -2.683 1.00 22.11 14 ALA A C 16
ATOM 24166 O O . ALA A 1 14 ? -5.162 2.171 -3.224 1.00 1.30 14 ALA A O 16
ATOM 24173 N N . LYS A 1 15 ? -6.040 0.085 -3.118 1.00 61.30 15 LYS A N 16
ATOM 24174 C CA . LYS A 1 15 ? -7.037 0.299 -4.199 1.00 23.52 15 LYS A CA 16
ATOM 24175 C C . LYS A 1 15 ? -8.102 1.312 -3.752 1.00 14.31 15 LYS A C 16
ATOM 24176 O O . LYS A 1 15 ? -8.465 2.207 -4.513 1.00 53.22 15 LYS A O 16
ATOM 24195 N N . GLU A 1 16 ? -8.570 1.149 -2.504 1.00 45.10 16 GLU A N 16
ATOM 24196 C CA . GLU A 1 16 ? -9.624 1.995 -1.907 1.00 10.11 16 GLU A CA 16
ATOM 24197 C C . GLU A 1 16 ? -9.141 3.440 -1.711 1.00 21.25 16 GLU A C 16
ATOM 24198 O O . GLU A 1 16 ? -9.900 4.392 -1.923 1.00 20.42 16 GLU A O 16
ATOM 24210 N N . ILE A 1 17 ? -7.869 3.576 -1.315 1.00 73.23 17 ILE A N 16
ATOM 24211 C CA . ILE A 1 17 ? -7.230 4.872 -1.047 1.00 23.44 17 ILE A CA 16
ATOM 24212 C C . ILE A 1 17 ? -6.961 5.628 -2.368 1.00 72.42 17 ILE A C 16
ATOM 24213 O O . ILE A 1 17 ? -7.327 6.799 -2.491 1.00 20.15 17 ILE A O 16
ATOM 24229 N N . ALA A 1 18 ? -6.369 4.931 -3.364 1.00 73.34 18 ALA A N 16
ATOM 24230 C CA . ALA A 1 18 ? -6.131 5.499 -4.714 1.00 43.24 18 ALA A CA 16
ATOM 24231 C C . ALA A 1 18 ? -7.460 5.949 -5.365 1.00 11.12 18 ALA A C 16
ATOM 24232 O O . ALA A 1 18 ? -7.539 7.040 -5.934 1.00 51.41 18 ALA A O 16
ATOM 24239 N N . LYS A 1 19 ? -8.497 5.101 -5.211 1.00 51.35 19 LYS A N 16
ATOM 24240 C CA . LYS A 1 19 ? -9.875 5.364 -5.687 1.00 73.33 19 LYS A CA 16
ATOM 24241 C C . LYS A 1 19 ? -10.443 6.655 -5.067 1.00 13.23 19 LYS A C 16
ATOM 24242 O O . LYS A 1 19 ? -11.003 7.501 -5.776 1.00 71.43 19 LYS A O 16
ATOM 24261 N N . TRP A 1 20 ? -10.251 6.789 -3.746 1.00 74.11 20 TRP A N 16
ATOM 24262 C CA . TRP A 1 20 ? -10.776 7.911 -2.952 1.00 11.31 20 TRP A CA 16
ATOM 24263 C C . TRP A 1 20 ? -10.166 9.241 -3.407 1.00 22.15 20 TRP A C 16
ATOM 24264 O O . TRP A 1 20 ? -10.872 10.235 -3.540 1.00 61.01 20 TRP A O 16
ATOM 24285 N N . TYR A 1 21 ? -8.843 9.232 -3.632 1.00 72.44 21 TYR A N 16
ATOM 24286 C CA . TYR A 1 21 ? -8.079 10.442 -3.987 1.00 65.51 21 TYR A CA 16
ATOM 24287 C C . TYR A 1 21 ? -8.278 10.862 -5.450 1.00 55.12 21 TYR A C 16
ATOM 24288 O O . TYR A 1 21 ? -8.115 12.042 -5.774 1.00 14.21 21 TYR A O 16
ATOM 24306 N N . LYS A 1 22 ? -8.664 9.913 -6.319 1.00 20.02 22 LYS A N 16
ATOM 24307 C CA . LYS A 1 22 ? -9.138 10.246 -7.681 1.00 34.21 22 LYS A CA 16
ATOM 24308 C C . LYS A 1 22 ? -10.471 11.020 -7.600 1.00 12.43 22 LYS A C 16
ATOM 24309 O O . LYS A 1 22 ? -10.683 11.982 -8.341 1.00 34.50 22 LYS A O 16
ATOM 24328 N N . GLU A 1 23 ? -11.345 10.605 -6.663 1.00 61.21 23 GLU A N 16
ATOM 24329 C CA . GLU A 1 23 ? -12.633 11.285 -6.401 1.00 72.22 23 GLU A CA 16
ATOM 24330 C C . GLU A 1 23 ? -12.432 12.570 -5.568 1.00 1.35 23 GLU A C 16
ATOM 24331 O O . GLU A 1 23 ? -13.279 13.463 -5.586 1.00 40.14 23 GLU A O 16
ATOM 24343 N N . SER A 1 24 ? -11.298 12.647 -4.851 1.00 53.12 24 SER A N 16
ATOM 24344 C CA . SER A 1 24 ? -10.909 13.825 -4.052 1.00 41.33 24 SER A CA 16
ATOM 24345 C C . SER A 1 24 ? -10.370 14.948 -4.954 1.00 10.04 24 SER A C 16
ATOM 24346 O O . SER A 1 24 ? -10.293 16.107 -4.533 1.00 2.54 24 SER A O 16
ATOM 24354 N N . GLY A 1 25 ? -10.000 14.595 -6.198 1.00 20.42 25 GLY A N 16
ATOM 24355 C CA . GLY A 1 25 ? -9.467 15.555 -7.159 1.00 51.23 25 GLY A CA 16
ATOM 24356 C C . GLY A 1 25 ? -7.961 15.699 -7.094 1.00 25.24 25 GLY A C 16
ATOM 24357 O O . GLY A 1 25 ? -7.405 16.634 -7.679 1.00 24.33 25 GLY A O 16
ATOM 24361 N N . ASP A 1 26 ? -7.293 14.775 -6.380 1.00 50.20 26 ASP A N 16
ATOM 24362 C CA . ASP A 1 26 ? -5.824 14.730 -6.279 1.00 71.40 26 ASP A CA 16
ATOM 24363 C C . ASP A 1 26 ? -5.305 13.528 -7.104 1.00 41.25 26 ASP A C 16
ATOM 24364 O O . ASP A 1 26 ? -5.294 12.386 -6.605 1.00 2.42 26 ASP A O 16
ATOM 24373 N N . PRO A 1 27 ? -4.876 13.757 -8.387 1.00 14.41 27 PRO A N 16
ATOM 24374 C CA . PRO A 1 27 ? -4.405 12.669 -9.269 1.00 13.03 27 PRO A CA 16
ATOM 24375 C C . PRO A 1 27 ? -3.008 12.164 -8.871 1.00 1.30 27 PRO A C 16
ATOM 24376 O O . PRO A 1 27 ? -2.695 10.996 -9.074 1.00 41.13 27 PRO A O 16
ATOM 24387 N N . ASP A 1 28 ? -2.204 13.057 -8.263 1.00 53.13 28 ASP A N 16
ATOM 24388 C CA . ASP A 1 28 ? -0.797 12.799 -7.925 1.00 23.33 28 ASP A CA 16
ATOM 24389 C C . ASP A 1 28 ? -0.687 11.846 -6.735 1.00 33.21 28 ASP A C 16
ATOM 24390 O O . ASP A 1 28 ? 0.096 10.897 -6.770 1.00 53.33 28 ASP A O 16
ATOM 24399 N N . PHE A 1 29 ? -1.488 12.110 -5.683 1.00 13.15 29 PHE A N 16
ATOM 24400 C CA . PHE A 1 29 ? -1.539 11.259 -4.481 1.00 52.31 29 PHE A CA 16
ATOM 24401 C C . PHE A 1 29 ? -2.056 9.864 -4.875 1.00 31.43 29 PHE A C 16
ATOM 24402 O O . PHE A 1 29 ? -1.501 8.850 -4.455 1.00 73.34 29 PHE A O 16
ATOM 24419 N N . ALA A 1 30 ? -3.103 9.852 -5.716 1.00 62.54 30 ALA A N 16
ATOM 24420 C CA . ALA A 1 30 ? -3.701 8.623 -6.249 1.00 30.23 30 ALA A CA 16
ATOM 24421 C C . ALA A 1 30 ? -2.681 7.796 -7.064 1.00 54.21 30 ALA A C 16
ATOM 24422 O O . ALA A 1 30 ? -2.672 6.574 -6.970 1.00 41.32 30 ALA A O 16
ATOM 24429 N N . ASN A 1 31 ? -1.833 8.493 -7.860 1.00 52.42 31 ASN A N 16
ATOM 24430 C CA . ASN A 1 31 ? -0.730 7.864 -8.631 1.00 62.12 31 ASN A CA 16
ATOM 24431 C C . ASN A 1 31 ? 0.383 7.338 -7.714 1.00 23.52 31 ASN A C 16
ATOM 24432 O O . ASN A 1 31 ? 1.065 6.378 -8.072 1.00 44.54 31 ASN A O 16
ATOM 24443 N N . SER A 1 32 ? 0.583 7.984 -6.555 1.00 1.20 32 SER A N 16
ATOM 24444 C CA . SER A 1 32 ? 1.561 7.526 -5.549 1.00 54.32 32 SER A CA 16
ATOM 24445 C C . SER A 1 32 ? 1.104 6.197 -4.932 1.00 31.35 32 SER A C 16
ATOM 24446 O O . SER A 1 32 ? 1.902 5.273 -4.774 1.00 42.33 32 SER A O 16
ATOM 24454 N N . VAL A 1 33 ? -0.202 6.113 -4.629 1.00 64.23 33 VAL A N 16
ATOM 24455 C CA . VAL A 1 33 ? -0.818 4.906 -4.057 1.00 73.25 33 VAL A CA 16
ATOM 24456 C C . VAL A 1 33 ? -1.000 3.822 -5.152 1.00 11.43 33 VAL A C 16
ATOM 24457 O O . VAL A 1 33 ? -0.994 2.625 -4.855 1.00 4.23 33 VAL A O 16
ATOM 24470 N N . ASP A 1 34 ? -1.128 4.266 -6.421 1.00 63.02 34 ASP A N 16
ATOM 24471 C CA . ASP A 1 34 ? -1.156 3.376 -7.605 1.00 30.41 34 ASP A CA 16
ATOM 24472 C C . ASP A 1 34 ? 0.236 2.764 -7.837 1.00 62.40 34 ASP A C 16
ATOM 24473 O O . ASP A 1 34 ? 0.355 1.608 -8.247 1.00 21.10 34 ASP A O 16
ATOM 24482 N N . ASN A 1 35 ? 1.281 3.565 -7.571 1.00 30.03 35 ASN A N 16
ATOM 24483 C CA . ASN A 1 35 ? 2.682 3.109 -7.613 1.00 42.15 35 ASN A CA 16
ATOM 24484 C C . ASN A 1 35 ? 2.914 2.048 -6.519 1.00 10.31 35 ASN A C 16
ATOM 24485 O O . ASN A 1 35 ? 3.573 1.041 -6.761 1.00 31.34 35 ASN A O 16
ATOM 24496 N N . VAL A 1 36 ? 2.30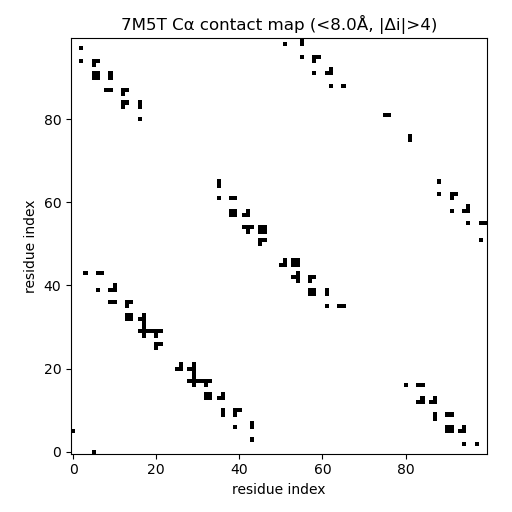0 2.268 -5.334 1.00 73.20 36 VAL A N 16
ATOM 24497 C CA . VAL A 1 36 ? 2.332 1.302 -4.217 1.00 41.11 36 VAL A CA 16
ATOM 24498 C C . VAL A 1 36 ? 1.604 -0.003 -4.626 1.00 74.20 36 VAL A C 16
ATOM 24499 O O . VAL A 1 36 ? 2.077 -1.084 -4.300 1.00 51.23 36 VAL A O 16
ATOM 24512 N N . LEU A 1 37 ? 0.479 0.124 -5.375 1.00 72.13 37 LEU A N 16
ATOM 24513 C CA . LEU A 1 37 ? -0.249 -1.031 -5.965 1.00 60.01 37 LEU A CA 16
ATOM 24514 C C . LEU A 1 37 ? 0.671 -1.856 -6.878 1.00 1.14 37 LEU A C 16
ATOM 24515 O O . LEU A 1 37 ? 0.682 -3.086 -6.808 1.00 2.24 37 LEU A O 16
ATOM 24531 N N . GLY A 1 38 ? 1.415 -1.137 -7.742 1.00 43.32 38 GLY A N 16
ATOM 24532 C CA . GLY A 1 38 ? 2.366 -1.744 -8.665 1.00 12.10 38 GLY A CA 16
ATOM 24533 C C . GLY A 1 38 ? 3.450 -2.542 -7.954 1.00 60.51 38 GLY A C 16
ATOM 24534 O O . GLY A 1 38 ? 3.719 -3.693 -8.320 1.00 31.31 38 GLY A O 16
ATOM 24538 N N . HIS A 1 39 ? 4.049 -1.930 -6.912 1.00 63.31 39 HIS A N 16
ATOM 24539 C CA . HIS A 1 39 ? 5.102 -2.567 -6.110 1.00 50.42 39 HIS A CA 16
ATOM 24540 C C . HIS A 1 39 ? 4.559 -3.778 -5.341 1.00 75.15 39 HIS A C 16
ATOM 24541 O O . HIS A 1 39 ? 5.198 -4.815 -5.348 1.00 33.12 39 HIS A O 16
ATOM 24556 N N . LEU A 1 40 ? 3.369 -3.634 -4.717 1.00 4.44 40 LEU A N 16
ATOM 24557 C CA . LEU A 1 40 ? 2.739 -4.705 -3.912 1.00 74.33 40 LEU A CA 16
ATOM 24558 C C . LEU A 1 40 ? 2.443 -5.946 -4.777 1.00 32.30 40 LEU A C 16
ATOM 24559 O O . LEU A 1 40 ? 2.813 -7.054 -4.405 1.00 34.51 40 LEU A O 16
ATOM 24575 N N . GLU A 1 41 ? 1.805 -5.737 -5.940 1.00 75.25 41 GLU A N 16
ATOM 24576 C CA . GLU A 1 41 ? 1.501 -6.806 -6.904 1.00 12.33 41 GLU A CA 16
ATOM 24577 C C . GLU A 1 41 ? 2.801 -7.508 -7.388 1.00 14.20 41 GLU A C 16
ATOM 24578 O O . GLU A 1 41 ? 2.823 -8.732 -7.589 1.00 35.21 41 GLU A O 16
ATOM 24590 N N . ASN A 1 42 ? 3.876 -6.706 -7.531 1.00 35.40 42 ASN A N 16
ATOM 24591 C CA . ASN A 1 42 ? 5.219 -7.180 -7.926 1.00 5.42 42 ASN A CA 16
ATOM 24592 C C . ASN A 1 42 ? 5.876 -8.019 -6.796 1.00 23.34 42 ASN A C 16
ATOM 24593 O O . ASN A 1 42 ? 6.542 -9.014 -7.081 1.00 21.15 42 ASN A O 16
ATOM 24604 N N . ILE A 1 43 ? 5.653 -7.618 -5.524 1.00 71.30 43 ILE A N 16
ATOM 24605 C CA . ILE A 1 43 ? 6.145 -8.356 -4.328 1.00 31.51 43 ILE A CA 16
ATOM 24606 C C . ILE A 1 43 ? 5.451 -9.723 -4.240 1.00 61.25 43 ILE A C 16
ATOM 24607 O O . ILE A 1 43 ? 6.101 -10.757 -4.044 1.00 41.43 43 ILE A O 16
ATOM 24623 N N . ARG A 1 44 ? 4.115 -9.670 -4.393 1.00 2.31 44 ARG A N 16
ATOM 24624 C CA . ARG A 1 44 ? 3.214 -10.819 -4.292 1.00 50.31 44 ARG A CA 16
ATOM 24625 C C . ARG A 1 44 ? 3.653 -11.934 -5.239 1.00 35.51 44 ARG A C 16
ATOM 24626 O O . ARG A 1 44 ? 3.908 -13.056 -4.804 1.00 12.14 44 ARG A O 16
ATOM 24647 N N . LYS A 1 45 ? 3.804 -11.567 -6.525 1.00 25.42 45 LYS A N 16
ATOM 24648 C CA . LYS A 1 45 ? 4.135 -12.518 -7.590 1.00 23.11 45 LYS A CA 16
ATOM 24649 C C . LYS A 1 45 ? 5.597 -12.973 -7.486 1.00 3.30 45 LYS A C 16
ATOM 24650 O O . LYS A 1 45 ? 5.899 -14.104 -7.839 1.00 63.31 45 LYS A O 16
ATOM 24669 N N . ALA A 1 46 ? 6.487 -12.091 -6.977 1.00 71.42 46 ALA A N 16
ATOM 24670 C CA . ALA A 1 46 ? 7.919 -12.401 -6.829 1.00 14.25 46 ALA A CA 16
ATOM 24671 C C . ALA A 1 46 ? 8.116 -13.530 -5.818 1.00 12.30 46 ALA A C 16
ATOM 24672 O O . ALA A 1 46 ? 8.696 -14.562 -6.138 1.00 30.22 46 ALA A O 16
ATOM 24679 N N . PHE A 1 47 ? 7.542 -13.332 -4.625 1.00 5.41 47 PHE A N 16
ATOM 24680 C CA . PHE A 1 47 ? 7.635 -14.283 -3.507 1.00 53.14 47 PHE A CA 16
ATOM 24681 C C . PHE A 1 47 ? 6.874 -15.585 -3.850 1.00 14.32 47 PHE A C 16
ATOM 24682 O O . PHE A 1 47 ? 7.255 -16.673 -3.411 1.00 43.21 47 PHE A O 16
ATOM 24699 N N . LYS A 1 48 ? 5.821 -15.441 -4.670 1.00 51.52 48 LYS A N 16
ATOM 24700 C CA . LYS A 1 48 ? 4.982 -16.559 -5.138 1.00 32.34 48 LYS A CA 16
ATOM 24701 C C . LYS A 1 48 ? 5.727 -17.400 -6.207 1.00 64.40 48 LYS A C 16
ATOM 24702 O O . LYS A 1 48 ? 5.455 -18.589 -6.371 1.00 75.40 48 LYS A O 16
ATOM 24721 N N . HIS A 1 49 ? 6.662 -16.758 -6.940 1.00 71.01 49 HIS A N 16
ATOM 24722 C CA . HIS A 1 49 ? 7.606 -17.458 -7.855 1.00 31.42 49 HIS A CA 16
ATOM 24723 C C . HIS A 1 49 ? 8.837 -17.965 -7.077 1.00 71.10 49 HIS A C 16
ATOM 24724 O O . HIS A 1 49 ? 9.687 -18.671 -7.633 1.00 64.14 49 HIS A O 16
ATOM 24739 N N . GLY A 1 50 ? 8.915 -17.596 -5.790 1.00 53.15 50 GLY A N 16
ATOM 24740 C CA . GLY A 1 50 ? 10.035 -17.943 -4.931 1.00 5.34 50 GLY A CA 16
ATOM 24741 C C . GLY A 1 50 ? 11.208 -17.006 -5.113 1.00 1.33 50 GLY A C 16
ATOM 24742 O O . GLY A 1 50 ? 12.317 -17.439 -5.430 1.00 0.35 50 GLY A O 16
ATOM 24746 N N . ASP A 1 51 ? 10.956 -15.704 -4.920 1.00 54.11 51 ASP A N 16
ATOM 24747 C CA . ASP A 1 51 ? 11.986 -14.651 -4.956 1.00 60.42 51 ASP A CA 16
ATOM 24748 C C . ASP A 1 51 ? 11.870 -13.801 -3.670 1.00 51.44 51 ASP A C 16
ATOM 24749 O O . ASP A 1 51 ? 11.213 -12.748 -3.683 1.00 54.01 51 ASP A O 16
ATOM 24758 N N . PRO A 1 52 ? 12.442 -14.276 -2.512 1.00 42.50 52 PRO A N 16
ATOM 24759 C CA . PRO A 1 52 ? 12.466 -13.493 -1.251 1.00 70.14 52 PRO A CA 16
ATOM 24760 C C . PRO A 1 52 ? 13.351 -12.233 -1.358 1.00 33.25 52 PRO A C 16
ATOM 24761 O O . PRO A 1 52 ? 13.103 -11.245 -0.665 1.00 54.34 52 PRO A O 16
ATOM 24772 N N . ALA A 1 53 ? 14.390 -12.291 -2.224 1.00 12.53 53 ALA A N 16
ATOM 24773 C CA . ALA A 1 53 ? 15.259 -11.135 -2.524 1.00 60.34 53 ALA A CA 16
ATOM 24774 C C . ALA A 1 53 ? 14.445 -9.966 -3.100 1.00 44.43 53 ALA A C 16
ATOM 24775 O O . ALA A 1 53 ? 14.445 -8.876 -2.524 1.00 64.35 53 ALA A O 16
ATOM 24782 N N . ARG A 1 54 ? 13.720 -10.233 -4.213 1.00 34.13 54 ARG A N 16
ATOM 24783 C CA . ARG A 1 54 ? 12.822 -9.248 -4.855 1.00 52.22 54 ARG A CA 16
ATOM 24784 C C . ARG A 1 54 ? 11.710 -8.807 -3.892 1.00 13.12 54 ARG A C 16
ATOM 24785 O O . ARG A 1 54 ? 11.390 -7.621 -3.824 1.00 24.31 54 ARG A O 16
ATOM 24806 N N . ALA A 1 55 ? 11.145 -9.785 -3.152 1.00 53.10 55 ALA A N 16
ATOM 24807 C CA . ALA A 1 55 ? 10.052 -9.545 -2.199 1.00 34.00 55 ALA A CA 16
ATOM 24808 C C . ALA A 1 55 ? 10.445 -8.468 -1.174 1.00 2.11 55 ALA A C 16
ATOM 24809 O O . ALA A 1 55 ? 9.872 -7.384 -1.190 1.00 25.30 55 ALA A O 16
ATOM 24816 N N . MET A 1 56 ? 11.497 -8.748 -0.374 1.00 13.13 56 MET A N 16
ATOM 24817 C CA . MET A 1 56 ? 11.956 -7.852 0.714 1.00 23.01 56 MET A CA 16
ATOM 24818 C C . MET A 1 56 ? 12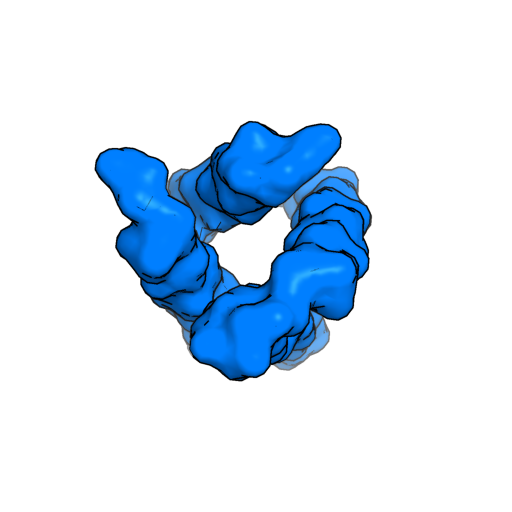.455 -6.501 0.178 1.00 61.02 56 MET A C 16
ATOM 24819 O O . MET A 1 56 ? 12.246 -5.466 0.819 1.00 5.33 56 MET A O 16
ATOM 24833 N N . ASP A 1 57 ? 13.103 -6.533 -0.998 1.00 61.31 57 ASP A N 16
ATOM 24834 C CA . ASP A 1 57 ? 13.650 -5.331 -1.656 1.00 60.23 57 ASP A CA 16
ATOM 24835 C C . ASP A 1 57 ? 12.525 -4.335 -1.991 1.00 22.11 57 ASP A C 16
ATOM 24836 O O . ASP A 1 57 ? 12.623 -3.132 -1.701 1.00 72.23 57 ASP A O 16
ATOM 24845 N N . HIS A 1 58 ? 11.436 -4.868 -2.558 1.00 72.21 58 HIS A N 16
ATOM 24846 C CA . HIS A 1 58 ? 10.290 -4.062 -2.991 1.00 74.34 58 HIS A CA 16
ATOM 24847 C C . HIS A 1 58 ? 9.342 -3.753 -1.821 1.00 64.34 58 HIS A C 16
ATOM 24848 O O . HIS A 1 58 ? 8.611 -2.767 -1.891 1.00 54.53 58 HIS A O 16
ATOM 24863 N N . VAL A 1 59 ? 9.355 -4.586 -0.747 1.00 11.04 59 VAL A N 16
ATOM 24864 C CA . VAL A 1 59 ? 8.646 -4.263 0.513 1.00 22.02 59 VAL A CA 16
ATOM 24865 C C . VAL A 1 59 ? 9.307 -3.036 1.149 1.00 50.23 59 VAL A C 16
ATOM 24866 O O . VAL A 1 59 ? 8.618 -2.140 1.596 1.00 63.14 59 VAL A O 16
ATOM 24879 N N . SER A 1 60 ? 10.651 -2.998 1.141 1.00 32.45 60 SER A N 16
ATOM 24880 C CA . SER A 1 60 ? 11.438 -1.863 1.654 1.00 64.44 60 SER A CA 16
ATOM 24881 C C . SER A 1 60 ? 11.132 -0.572 0.856 1.00 24.45 60 SER A C 16
ATOM 24882 O O . SER A 1 60 ? 11.087 0.521 1.434 1.00 24.24 60 SER A O 16
ATOM 24890 N N . ASN A 1 61 ? 10.905 -0.721 -0.472 1.00 2.53 61 ASN A N 16
ATOM 24891 C CA . ASN A 1 61 ? 10.446 0.391 -1.338 1.00 0.35 61 ASN A CA 16
ATOM 24892 C C . ASN A 1 61 ? 9.070 0.915 -0.882 1.00 33.23 61 ASN A C 16
ATOM 24893 O O . ASN A 1 61 ? 8.859 2.131 -0.793 1.00 52.14 61 ASN A O 16
ATOM 24904 N N . VAL A 1 62 ? 8.150 -0.029 -0.589 1.00 43.44 62 VAL A N 16
ATOM 24905 C CA . VAL A 1 62 ? 6.777 0.289 -0.162 1.00 2.23 62 VAL A CA 16
ATOM 24906 C C . VAL A 1 62 ? 6.779 0.958 1.227 1.00 43.34 62 VAL A C 16
ATOM 24907 O O . VAL A 1 62 ? 6.215 2.018 1.360 1.00 50.32 62 VAL A O 16
ATOM 24920 N N . VAL A 1 63 ? 7.480 0.368 2.222 1.00 42.40 63 VAL A N 16
ATOM 24921 C CA . VAL A 1 63 ? 7.510 0.866 3.622 1.00 32.44 63 VAL A CA 16
ATOM 24922 C C . VAL A 1 63 ? 8.082 2.294 3.671 1.00 4.14 63 VAL A C 16
ATOM 24923 O O . VAL A 1 63 ? 7.552 3.157 4.382 1.00 53.13 63 VAL A O 16
ATOM 24936 N N . GLY A 1 64 ? 9.148 2.524 2.879 1.00 31.52 64 GLY A N 16
ATOM 24937 C CA . GLY A 1 64 ? 9.760 3.847 2.764 1.00 31.32 64 GLY A CA 16
ATOM 24938 C C . GLY A 1 64 ? 8.801 4.888 2.186 1.00 44.53 64 GLY A C 16
ATOM 24939 O O . GLY A 1 64 ? 8.720 6.009 2.694 1.00 14.33 64 GLY A O 16
ATOM 24943 N N . SER A 1 65 ? 8.054 4.482 1.142 1.00 1.44 65 SER A N 16
ATOM 24944 C CA . SER A 1 65 ? 7.055 5.332 0.472 1.00 10.12 65 SER A CA 16
ATOM 24945 C C . SER A 1 65 ? 5.890 5.664 1.418 1.00 32.10 65 SER A C 16
ATOM 24946 O O . SER A 1 65 ? 5.518 6.828 1.543 1.00 74.53 65 SER A O 16
ATOM 24954 N N . LEU A 1 66 ? 5.370 4.626 2.110 1.00 41.41 66 LEU A N 16
ATOM 24955 C CA . LEU A 1 66 ? 4.213 4.740 3.017 1.00 51.52 66 LEU A CA 16
ATOM 24956 C C . LEU A 1 66 ? 4.512 5.743 4.130 1.00 11.13 66 LEU A C 16
ATOM 24957 O O . LEU A 1 66 ? 3.707 6.624 4.396 1.00 41.24 66 LEU A O 16
ATOM 24973 N N . ASP A 1 67 ? 5.715 5.600 4.717 1.00 33.11 67 ASP A N 16
ATOM 24974 C CA . ASP A 1 67 ? 6.212 6.437 5.827 1.00 25.03 67 ASP A CA 16
ATOM 24975 C C . ASP A 1 67 ? 6.347 7.911 5.384 1.00 60.42 67 ASP A C 16
ATOM 24976 O O . ASP A 1 67 ? 5.977 8.841 6.128 1.00 3.41 67 ASP A O 16
ATOM 24985 N N . SER A 1 68 ? 6.849 8.101 4.149 1.00 42.41 68 SER A N 16
ATOM 24986 C CA . SER A 1 68 ? 7.035 9.433 3.554 1.00 75.02 68 SER A CA 16
ATOM 24987 C C . SER A 1 68 ? 5.683 10.103 3.246 1.00 22.23 68 SER A C 16
ATOM 24988 O O . SER A 1 68 ? 5.567 11.331 3.301 1.00 11.44 68 SER A O 16
ATOM 24996 N N . ILE A 1 69 ? 4.669 9.278 2.944 1.00 31.11 69 ILE A N 16
ATOM 24997 C CA . ILE A 1 69 ? 3.313 9.752 2.655 1.00 74.22 69 ILE A CA 16
ATOM 24998 C C . ILE A 1 69 ? 2.566 10.075 3.971 1.00 62.44 69 ILE A C 16
ATOM 24999 O O . ILE A 1 69 ? 1.835 11.074 4.027 1.00 31.15 69 ILE A O 16
ATOM 25015 N N . GLN A 1 70 ? 2.803 9.256 5.034 1.00 54.31 70 GLN A N 16
ATOM 25016 C CA . GLN A 1 70 ? 2.233 9.480 6.394 1.00 3.12 70 GLN A CA 16
ATOM 25017 C C . GLN A 1 70 ? 2.577 10.888 6.897 1.00 14.34 70 GLN A C 16
ATOM 25018 O O . GLN A 1 70 ? 1.715 11.611 7.399 1.00 71.42 70 GLN A O 16
ATOM 25032 N N . THR A 1 71 ? 3.850 11.254 6.719 1.00 25.12 71 THR A N 16
ATOM 25033 C CA . THR A 1 71 ? 4.378 12.551 7.148 1.00 62.44 71 THR A CA 16
ATOM 25034 C C . THR A 1 71 ? 3.856 13.700 6.256 1.00 54.33 71 THR A C 16
ATOM 25035 O O . THR A 1 71 ? 3.575 14.799 6.757 1.00 40.54 71 THR A O 16
ATOM 25046 N N . SER A 1 72 ? 3.707 13.436 4.942 1.00 73.30 72 SER A N 16
ATOM 25047 C CA . SER A 1 72 ? 3.230 14.449 3.974 1.00 10.01 72 SER A CA 16
ATOM 25048 C C . SER A 1 72 ? 1.693 14.587 3.957 1.00 0.44 72 SER A C 16
ATOM 25049 O O . SER A 1 72 ? 1.181 15.455 3.247 1.00 73.03 72 SER A O 16
ATOM 25057 N N . PHE A 1 73 ? 0.963 13.720 4.708 1.00 24.41 73 PHE A N 16
ATOM 25058 C CA . PHE A 1 73 ? -0.515 13.812 4.845 1.00 73.22 73 PHE A CA 16
ATOM 25059 C C . PHE A 1 73 ? -0.911 15.210 5.359 1.00 11.23 73 PHE A C 16
ATOM 25060 O O . PHE A 1 73 ? -1.442 16.032 4.594 1.00 50.24 73 PHE A O 16
ATOM 25077 N N . LYS A 1 74 ? -0.631 15.451 6.670 1.00 2.45 74 LYS A N 16
ATOM 25078 C CA . LYS A 1 74 ? -0.988 16.696 7.396 1.00 34.30 74 LYS A CA 16
ATOM 25079 C C . LYS A 1 74 ? -2.508 16.980 7.341 1.00 20.54 74 LYS A C 16
ATOM 25080 O O . LYS A 1 74 ? -2.947 18.090 7.641 1.00 54.22 74 LYS A O 16
ATOM 25099 N N . GLN A 1 75 ? -3.297 15.946 7.008 1.00 20.45 75 GLN A N 16
ATOM 25100 C CA . GLN A 1 75 ? -4.710 16.074 6.646 1.00 34.45 75 GLN A CA 16
ATOM 25101 C C . GLN A 1 75 ? -5.553 15.104 7.483 1.00 23.13 75 GLN A C 16
ATOM 25102 O O . GLN A 1 75 ? -5.365 13.881 7.415 1.00 74.44 75 GLN A O 16
ATOM 25116 N N . THR A 1 76 ? -6.461 15.673 8.287 1.00 3.32 76 THR A N 16
ATOM 25117 C CA . THR A 1 76 ? -7.444 14.910 9.067 1.00 74.55 76 THR A CA 16
ATOM 25118 C C . THR A 1 76 ? -8.703 14.656 8.203 1.00 3.43 76 THR A C 16
ATOM 25119 O O . THR A 1 76 ? -8.744 15.045 7.023 1.00 34.32 76 THR A O 16
ATOM 25130 N N . GLY A 1 77 ? -9.725 14.016 8.790 1.00 73.55 77 GLY A N 16
ATOM 25131 C CA . GLY A 1 77 ? -10.881 13.560 8.029 1.00 74.32 77 GLY A CA 16
ATOM 25132 C C . GLY A 1 77 ? -10.565 12.306 7.231 1.00 71.20 77 GLY A C 16
ATOM 25133 O O . GLY A 1 77 ? -9.577 11.611 7.533 1.00 33.31 77 GLY A O 16
ATOM 25137 N N . ASN A 1 78 ? -11.395 12.031 6.203 1.00 10.41 78 ASN A N 16
ATOM 25138 C CA . ASN A 1 78 ? -11.345 10.781 5.408 1.00 2.10 78 ASN A CA 16
ATOM 25139 C C . ASN A 1 78 ? -11.323 9.544 6.350 1.00 21.53 78 ASN A C 16
ATOM 25140 O O . ASN A 1 78 ? -10.392 8.754 6.267 1.00 3.14 78 ASN A O 16
ATOM 25151 N N . PRO A 1 79 ? -12.353 9.369 7.257 1.00 21.42 79 PRO A N 16
ATOM 25152 C CA . PRO A 1 79 ? -12.278 8.419 8.421 1.00 72.04 79 PRO A CA 16
ATOM 25153 C C . PRO A 1 79 ? -11.842 6.998 8.028 1.00 43.42 79 PRO A C 16
ATOM 25154 O O . PRO A 1 79 ? -10.866 6.460 8.577 1.00 13.34 79 PRO A O 16
ATOM 25165 N N . GLU A 1 80 ? -12.541 6.456 7.015 1.00 4.20 80 GLU A N 16
ATOM 25166 C CA . GLU A 1 80 ? -12.299 5.113 6.468 1.00 54.35 80 GLU A CA 16
ATOM 25167 C C . GLU A 1 80 ? -10.867 4.986 5.928 1.00 52.44 80 GLU A C 16
ATOM 25168 O O . GLU A 1 80 ? -10.194 4.020 6.215 1.00 61.05 80 GLU A O 16
ATOM 25180 N N . ILE A 1 81 ? -10.413 6.034 5.217 1.00 43.22 81 ILE A N 16
ATOM 25181 C CA . ILE A 1 81 ? -9.199 6.015 4.368 1.00 73.13 81 ILE A CA 16
ATOM 25182 C C . ILE A 1 81 ? -7.922 6.328 5.170 1.00 33.31 81 ILE A C 16
ATOM 25183 O O . ILE A 1 81 ? -6.843 5.820 4.842 1.00 3.32 81 ILE A O 16
ATOM 25199 N N . ALA A 1 82 ? -8.061 7.139 6.221 1.00 60.40 82 ALA A N 16
ATOM 25200 C CA . ALA A 1 82 ? -6.947 7.500 7.104 1.00 65.11 82 ALA A CA 16
ATOM 25201 C C . ALA A 1 82 ? -6.605 6.299 7.994 1.00 70.42 82 ALA A C 16
ATOM 25202 O O . ALA A 1 82 ? -5.435 5.966 8.186 1.00 44.21 82 ALA A O 16
ATOM 25209 N N . THR A 1 83 ? -7.666 5.646 8.514 1.00 31.12 83 THR A N 16
ATOM 25210 C CA . THR A 1 83 ? -7.549 4.396 9.268 1.00 41.10 83 THR A CA 16
ATOM 25211 C C . THR A 1 83 ? -7.074 3.254 8.335 1.00 43.53 83 THR A C 16
ATOM 25212 O O . THR A 1 83 ? -6.260 2.425 8.738 1.00 50.14 83 THR A O 16
ATOM 25223 N N . ARG A 1 84 ? -7.564 3.263 7.073 1.00 13.31 84 ARG A N 16
ATOM 25224 C CA . ARG A 1 84 ? -7.202 2.271 6.037 1.00 64.41 84 ARG A CA 16
ATOM 25225 C C . ARG A 1 84 ? -5.704 2.348 5.681 1.00 54.32 84 ARG A C 16
ATOM 25226 O O . ARG A 1 84 ? -5.068 1.316 5.451 1.00 71.03 84 ARG A O 16
ATOM 25247 N N . TRP A 1 85 ? -5.159 3.585 5.627 1.00 12.33 85 TRP A N 16
ATOM 25248 C CA . TRP A 1 85 ? -3.729 3.812 5.350 1.00 24.40 85 TRP A CA 16
ATOM 25249 C C . TRP A 1 85 ? -2.882 3.297 6.515 1.00 50.02 85 TRP A C 16
ATOM 25250 O O . TRP A 1 85 ? -1.811 2.741 6.303 1.00 25.52 85 TRP A O 16
ATOM 25271 N N . GLN A 1 86 ? -3.379 3.504 7.743 1.00 22.53 86 GLN A N 16
ATOM 25272 C CA . GLN A 1 86 ? -2.704 3.035 8.961 1.00 33.54 86 GLN A CA 16
ATOM 25273 C C . GLN A 1 86 ? -2.684 1.492 9.020 1.00 25.23 86 GLN A C 16
ATOM 25274 O O . GLN A 1 86 ? -1.691 0.915 9.454 1.00 74.40 86 GLN A O 16
ATOM 25288 N N . GLU A 1 87 ? -3.778 0.843 8.555 1.00 2.40 87 GLU A N 16
ATOM 25289 C CA . GLU A 1 87 ? -3.856 -0.634 8.440 1.00 73.34 87 GLU A CA 16
ATOM 25290 C C . GLU A 1 87 ? -2.835 -1.128 7.409 1.00 2.54 87 GLU A C 16
ATOM 25291 O O . GLU A 1 87 ? -2.074 -2.043 7.681 1.00 33.53 87 GLU A O 16
ATOM 25303 N N . LEU A 1 88 ? -2.831 -0.457 6.238 1.00 13.22 88 LEU A N 16
ATOM 25304 C CA . LEU A 1 88 ? -1.926 -0.754 5.119 1.00 54.54 88 LEU A CA 16
ATOM 25305 C C . LEU A 1 88 ? -0.456 -0.708 5.575 1.00 52.44 88 LEU A C 16
ATOM 25306 O O . LEU A 1 88 ? 0.240 -1.708 5.476 1.00 5.31 88 LEU A O 16
ATOM 25322 N N . THR A 1 89 ? -0.041 0.443 6.134 1.00 61.53 89 THR A N 16
ATOM 25323 C CA . THR A 1 89 ? 1.343 0.685 6.569 1.00 74.01 89 THR A CA 16
ATOM 25324 C C . THR A 1 89 ? 1.782 -0.311 7.661 1.00 2.04 89 THR A C 16
ATOM 25325 O O . THR A 1 89 ? 2.830 -0.949 7.524 1.00 73.43 89 THR A O 16
ATOM 25336 N N . GLN A 1 90 ? 0.937 -0.468 8.696 1.00 71.45 90 GLN A N 16
ATOM 25337 C CA . GLN A 1 90 ? 1.194 -1.379 9.826 1.00 34.43 90 GLN A CA 16
ATOM 25338 C C . GLN A 1 90 ? 1.406 -2.819 9.329 1.00 21.31 90 GLN A C 16
ATOM 25339 O O . GLN A 1 90 ? 2.371 -3.481 9.722 1.00 31.24 90 GLN A O 16
ATOM 25353 N N . GLU A 1 91 ? 0.514 -3.256 8.420 1.00 1.03 91 GLU A N 16
ATOM 25354 C CA . GLU A 1 91 ? 0.500 -4.633 7.916 1.00 32.25 91 GLU A CA 16
ATOM 25355 C C . GLU A 1 91 ? 1.617 -4.901 6.898 1.00 22.14 91 GLU A C 16
ATOM 25356 O O . GLU A 1 91 ? 2.148 -5.990 6.891 1.00 1.52 91 GLU A O 16
ATOM 25368 N N . VAL A 1 92 ? 2.023 -3.910 6.087 1.00 33.41 92 VAL A N 16
ATOM 25369 C CA . VAL A 1 92 ? 3.190 -4.076 5.178 1.00 41.24 92 VAL A CA 16
ATOM 25370 C C . VAL A 1 92 ? 4.479 -4.280 6.023 1.00 32.42 92 VAL A C 16
ATOM 25371 O O . VAL A 1 92 ? 5.385 -5.031 5.629 1.00 55.33 92 VAL A O 16
ATOM 25384 N N . ARG A 1 93 ? 4.513 -3.647 7.216 1.00 12.45 93 ARG A N 16
ATOM 25385 C CA . ARG A 1 93 ? 5.611 -3.823 8.192 1.00 33.54 93 ARG A CA 16
ATOM 25386 C C . ARG A 1 93 ? 5.467 -5.161 8.942 1.00 22.31 93 ARG A C 16
ATOM 25387 O O . ARG A 1 93 ? 6.467 -5.699 9.416 1.00 74.21 93 ARG A O 16
ATOM 25408 N N . GLU A 1 94 ? 4.214 -5.679 9.068 1.00 61.24 94 GLU A N 16
ATOM 25409 C CA . GLU A 1 94 ? 3.977 -7.052 9.567 1.00 1.12 94 GLU A CA 16
ATOM 25410 C C . GLU A 1 94 ? 4.663 -8.049 8.626 1.00 64.42 94 GLU A C 16
ATOM 25411 O O . GLU A 1 94 ? 5.432 -8.880 9.074 1.00 52.01 94 GLU A O 16
ATOM 25423 N N . LEU A 1 95 ? 4.394 -7.913 7.305 1.00 74.54 95 LEU A N 16
ATOM 25424 C CA . LEU A 1 95 ? 4.997 -8.775 6.264 1.00 41.42 95 LEU A CA 16
ATOM 25425 C C . LEU A 1 95 ? 6.525 -8.631 6.258 1.00 70.34 95 LEU A C 16
ATOM 25426 O O . LEU A 1 95 ? 7.233 -9.624 6.144 1.00 53.52 95 LEU A O 16
ATOM 25442 N N . TYR A 1 96 ? 7.007 -7.390 6.437 1.00 31.31 96 TYR A N 16
ATOM 25443 C CA . TYR A 1 96 ? 8.448 -7.086 6.545 1.00 60.24 96 TYR A CA 16
ATOM 25444 C C . TYR A 1 96 ? 9.067 -7.815 7.768 1.00 54.53 96 TYR A C 16
ATOM 25445 O O . TYR A 1 96 ? 10.212 -8.273 7.716 1.00 64.41 96 TYR A O 16
ATOM 25463 N N . ALA A 1 97 ? 8.263 -7.932 8.841 1.00 21.21 97 ALA A N 16
ATOM 25464 C CA . ALA A 1 97 ? 8.635 -8.643 10.078 1.00 53.15 97 ALA A CA 16
ATOM 25465 C C . ALA A 1 97 ? 8.461 -10.168 9.936 1.00 34.43 97 ALA A C 16
ATOM 25466 O O . ALA A 1 97 ? 9.006 -10.934 10.735 1.00 53.43 97 ALA A O 16
ATOM 25473 N N . TYR A 1 98 ? 7.668 -10.605 8.936 1.00 22.41 98 TYR A N 16
ATOM 25474 C CA . TYR A 1 98 ? 7.506 -12.041 8.601 1.00 3.34 98 TYR A CA 16
ATOM 25475 C C . TYR A 1 98 ? 8.566 -12.463 7.563 1.00 25.24 98 TYR A C 16
ATOM 25476 O O . TYR A 1 98 ? 8.753 -13.652 7.309 1.00 50.14 98 TYR A O 16
ATOM 25494 N N . LEU A 1 99 ? 9.259 -11.477 6.969 1.00 30.55 99 LEU A N 16
ATOM 25495 C CA . LEU A 1 99 ? 10.302 -11.710 5.949 1.00 21.54 99 LEU A CA 16
ATOM 25496 C C . LEU A 1 99 ? 11.708 -11.618 6.565 1.00 64.34 99 LEU A C 16
ATOM 25497 O O . LEU A 1 99 ? 12.623 -12.342 6.150 1.00 2.31 99 LEU A O 16
ATOM 25513 N N . GLY A 1 100 ? 11.874 -10.711 7.539 1.00 33.21 100 GLY A N 16
ATOM 25514 C CA . GLY A 1 100 ? 13.160 -10.495 8.207 1.00 71.43 100 GLY A CA 16
ATOM 25515 C C . GLY A 1 100 ? 13.016 -9.662 9.480 1.00 62.10 100 GLY A C 16
ATOM 25516 O O . GLY A 1 100 ? 13.965 -8.943 9.853 1.00 22.02 100 GLY A O 16
ATOM 25521 N N . MET A 1 1 ? 0.895 -15.625 9.394 1.00 71.44 1 MET A N 17
ATOM 25522 C CA . MET A 1 1 ? 1.938 -15.217 8.431 1.00 11.54 1 MET A CA 17
ATOM 25523 C C . MET A 1 1 ? 1.221 -14.649 7.199 1.00 1.21 1 MET A C 17
ATOM 25524 O O . MET A 1 1 ? 1.207 -13.435 7.004 1.00 43.41 1 MET A O 17
ATOM 25540 N N . ASP A 1 2 ? 0.597 -15.552 6.394 1.00 52.32 2 ASP A N 17
ATOM 25541 C CA . ASP A 1 2 ? -0.452 -15.206 5.404 1.00 72.02 2 ASP A CA 17
ATOM 25542 C C . ASP A 1 2 ? -0.017 -14.087 4.442 1.00 61.24 2 ASP A C 17
ATOM 25543 O O . ASP A 1 2 ? -0.704 -13.079 4.326 1.00 22.42 2 ASP A O 17
ATOM 25552 N N . PHE A 1 3 ? 1.132 -14.300 3.759 1.00 13.24 3 PHE A N 17
ATOM 25553 C CA . PHE A 1 3 ? 1.752 -13.303 2.860 1.00 15.30 3 PHE A CA 17
ATOM 25554 C C . PHE A 1 3 ? 0.747 -12.822 1.810 1.00 63.33 3 PHE A C 17
ATOM 25555 O O . PHE A 1 3 ? 0.549 -11.622 1.657 1.00 25.35 3 PHE A O 17
ATOM 25572 N N . THR A 1 4 ? 0.125 -13.783 1.106 1.00 2.41 4 THR A N 17
ATOM 25573 C CA . THR A 1 4 ? -0.771 -13.488 -0.014 1.00 43.33 4 THR A CA 17
ATOM 25574 C C . THR A 1 4 ? -2.043 -12.775 0.475 1.00 63.51 4 THR A C 17
ATOM 25575 O O . THR A 1 4 ? -2.524 -11.880 -0.192 1.00 44.30 4 THR A O 17
ATOM 25586 N N . GLU A 1 5 ? -2.560 -13.167 1.659 1.00 3.32 5 GLU A N 17
ATOM 25587 C CA . GLU A 1 5 ? -3.737 -12.517 2.270 1.00 13.23 5 GLU A CA 17
ATOM 25588 C C . GLU A 1 5 ? -3.425 -11.058 2.618 1.00 42.23 5 GLU A C 17
ATOM 25589 O O . GLU A 1 5 ? -4.153 -10.156 2.218 1.00 20.30 5 GLU A O 17
ATOM 25601 N N . ARG A 1 6 ? -2.311 -10.870 3.340 1.00 15.43 6 ARG A N 17
ATOM 25602 C CA . ARG A 1 6 ? -1.798 -9.560 3.776 1.00 12.42 6 ARG A CA 17
ATOM 25603 C C . ARG A 1 6 ? -1.496 -8.637 2.578 1.00 64.43 6 ARG A C 17
ATOM 25604 O O . ARG A 1 6 ? -1.742 -7.433 2.640 1.00 40.53 6 ARG A O 17
ATOM 25625 N N . LEU A 1 7 ? -0.977 -9.232 1.490 1.00 24.23 7 LEU A N 17
ATOM 25626 C CA . LEU A 1 7 ? -0.632 -8.507 0.256 1.00 53.23 7 LEU A CA 17
ATOM 25627 C C . LEU A 1 7 ? -1.940 -8.083 -0.447 1.00 30.43 7 LEU A C 17
ATOM 25628 O O . LEU A 1 7 ? -2.041 -6.967 -0.938 1.00 51.52 7 LEU A O 17
ATOM 25644 N N . ASP A 1 8 ? -2.947 -8.983 -0.440 1.00 75.12 8 ASP A N 17
ATOM 25645 C CA . ASP A 1 8 ? -4.301 -8.695 -0.977 1.00 31.30 8 ASP A CA 17
ATOM 25646 C C . ASP A 1 8 ? -4.984 -7.566 -0.178 1.00 63.24 8 ASP A C 17
ATOM 25647 O O . ASP A 1 8 ? -5.777 -6.804 -0.747 1.00 22.22 8 ASP A O 17
ATOM 25656 N N . ARG A 1 9 ? -4.663 -7.467 1.140 1.00 31.23 9 ARG A N 17
ATOM 25657 C CA . ARG A 1 9 ? -5.161 -6.373 2.001 1.00 1.51 9 ARG A CA 17
ATOM 25658 C C . ARG A 1 9 ? -4.545 -5.044 1.529 1.00 22.24 9 ARG A C 17
ATOM 25659 O O . ARG A 1 9 ? -5.250 -4.045 1.413 1.00 2.44 9 ARG A O 17
ATOM 25680 N N . LEU A 1 10 ? -3.219 -5.073 1.236 1.00 14.23 10 LEU A N 17
ATOM 25681 C CA . LEU A 1 10 ? -2.452 -3.894 0.759 1.00 12.21 10 LEU A CA 17
ATOM 25682 C C . LEU A 1 10 ? -2.997 -3.381 -0.580 1.00 3.55 10 LEU A C 17
ATOM 25683 O O . LEU A 1 10 ? -3.214 -2.173 -0.745 1.00 63.14 10 LEU A O 17
ATOM 25699 N N . VAL A 1 11 ? -3.183 -4.328 -1.527 1.00 41.43 11 VAL A N 17
ATOM 25700 C CA . VAL A 1 11 ? -3.745 -4.060 -2.859 1.00 61.55 11 VAL A CA 17
ATOM 25701 C C . VAL A 1 11 ? -5.120 -3.392 -2.709 1.00 43.23 11 VAL A C 17
ATOM 25702 O O . VAL A 1 11 ? -5.435 -2.461 -3.443 1.00 75.42 11 VAL A O 17
ATOM 25715 N N . LYS A 1 12 ? -5.907 -3.845 -1.709 1.00 10.00 12 LYS A N 17
ATOM 25716 C CA . LYS A 1 12 ? -7.208 -3.250 -1.411 1.00 32.23 12 LYS A CA 17
ATOM 25717 C C . LYS A 1 12 ? -7.062 -1.786 -0.948 1.00 22.21 12 LYS A C 17
ATOM 25718 O O . LYS A 1 12 ? -7.618 -0.909 -1.591 1.00 71.30 12 LYS A O 17
ATOM 25737 N N . TYR A 1 13 ? -6.280 -1.538 0.135 1.00 42.33 13 TYR A N 17
ATOM 25738 C CA . TYR A 1 13 ? -6.188 -0.198 0.787 1.00 51.22 13 TYR A CA 17
ATOM 25739 C C . TYR A 1 13 ? -5.704 0.874 -0.195 1.00 52.15 13 TYR A C 17
ATOM 25740 O O . TYR A 1 13 ? -6.263 1.977 -0.262 1.00 5.03 13 TYR A O 17
ATOM 25758 N N . ALA A 1 14 ? -4.659 0.517 -0.954 1.00 24.10 14 ALA A N 17
ATOM 25759 C CA . ALA A 1 14 ? -4.084 1.390 -1.972 1.00 33.45 14 ALA A CA 17
ATOM 25760 C C . ALA A 1 14 ? -5.048 1.585 -3.170 1.00 43.24 14 ALA A C 17
ATOM 25761 O O . ALA A 1 14 ? -4.967 2.606 -3.842 1.00 42.40 14 ALA A O 17
ATOM 25768 N N . LYS A 1 15 ? -5.954 0.610 -3.431 1.00 62.52 15 LYS A N 17
ATOM 25769 C CA . LYS A 1 15 ? -7.040 0.784 -4.433 1.00 5.01 15 LYS A CA 17
ATOM 25770 C C . LYS A 1 15 ? -8.136 1.734 -3.912 1.00 40.45 15 LYS A C 17
ATOM 25771 O O . LYS A 1 15 ? -8.674 2.497 -4.700 1.00 21.22 15 LYS A O 17
ATOM 25790 N N . GLU A 1 16 ? -8.464 1.676 -2.600 1.00 12.43 16 GLU A N 17
ATOM 25791 C CA . GLU A 1 16 ? -9.531 2.530 -2.004 1.00 22.02 16 GLU A CA 17
ATOM 25792 C C . GLU A 1 16 ? -9.155 4.019 -2.183 1.00 33.32 16 GLU A C 17
ATOM 25793 O O . GLU A 1 16 ? -9.972 4.840 -2.617 1.00 42.25 16 GLU A O 17
ATOM 25805 N N . ILE A 1 17 ? -7.877 4.313 -1.866 1.00 64.53 17 ILE A N 17
ATOM 25806 C CA . ILE A 1 17 ? -7.309 5.669 -1.894 1.00 33.33 17 ILE A CA 17
ATOM 25807 C C . ILE A 1 17 ? -7.068 6.142 -3.347 1.00 44.43 17 ILE A C 17
ATOM 25808 O O . ILE A 1 17 ? -7.550 7.207 -3.734 1.00 53.13 17 ILE A O 17
ATOM 25824 N N . ALA A 1 18 ? -6.348 5.322 -4.150 1.00 30.30 18 ALA A N 17
ATOM 25825 C CA . ALA A 1 18 ? -5.957 5.692 -5.531 1.00 72.31 18 ALA A CA 17
ATOM 25826 C C . ALA A 1 18 ? -7.191 5.887 -6.430 1.00 10.34 18 ALA A C 17
ATOM 25827 O O . ALA A 1 18 ? -7.206 6.799 -7.257 1.00 23.12 18 ALA A O 17
ATOM 25834 N N . LYS A 1 19 ? -8.221 5.028 -6.246 1.00 24.03 19 LYS A N 17
ATOM 25835 C CA . LYS A 1 19 ? -9.501 5.145 -6.972 1.00 14.24 19 LYS A CA 17
ATOM 25836 C C . LYS A 1 19 ? -10.202 6.457 -6.602 1.00 64.15 19 LYS A C 17
ATOM 25837 O O . LYS A 1 19 ? -10.572 7.223 -7.490 1.00 53.25 19 LYS A O 17
ATOM 25856 N N . TRP A 1 20 ? -10.346 6.700 -5.277 1.00 74.32 20 TRP A N 17
ATOM 25857 C CA . TRP A 1 20 ? -11.076 7.865 -4.738 1.00 24.22 20 TRP A CA 17
ATOM 25858 C C . TRP A 1 20 ? -10.500 9.186 -5.287 1.00 24.01 20 TRP A C 17
ATOM 25859 O O . TRP A 1 20 ? -11.241 10.014 -5.820 1.00 35.44 20 TRP A O 17
ATOM 25880 N N . TYR A 1 21 ? -9.177 9.355 -5.127 1.00 61.14 21 TYR A N 17
ATOM 25881 C CA . TYR A 1 21 ? -8.459 10.563 -5.574 1.00 75.31 21 TYR A CA 17
ATOM 25882 C C . TYR A 1 21 ? -8.531 10.740 -7.100 1.00 13.23 21 TYR A C 17
ATOM 25883 O O . TYR A 1 21 ? -8.654 11.862 -7.576 1.00 20.42 21 TYR A O 17
ATOM 25901 N N . LYS A 1 22 ? -8.500 9.625 -7.853 1.00 72.11 22 LYS A N 17
ATOM 25902 C CA . LYS A 1 22 ? -8.630 9.646 -9.322 1.00 53.32 22 LYS A CA 17
ATOM 25903 C C . LYS A 1 22 ? -10.027 10.168 -9.728 1.00 43.33 22 LYS A C 17
ATOM 25904 O O . LYS A 1 22 ? -10.151 10.966 -10.667 1.00 75.52 22 LYS A O 17
ATOM 25923 N N . GLU A 1 23 ? -11.060 9.736 -8.982 1.00 4.12 23 GLU A N 17
ATOM 25924 C CA . GLU A 1 23 ? -12.453 10.172 -9.186 1.00 22.22 23 GLU A CA 17
ATOM 25925 C C . GLU A 1 23 ? -12.608 11.673 -8.868 1.00 21.24 23 GLU A C 17
ATOM 25926 O O . GLU A 1 23 ? -13.280 12.405 -9.603 1.00 70.41 23 GLU A O 17
ATOM 25938 N N . SER A 1 24 ? -11.953 12.125 -7.782 1.00 43.42 24 SER A N 17
ATOM 25939 C CA . SER A 1 24 ? -12.010 13.529 -7.321 1.00 51.35 24 SER A CA 17
ATOM 25940 C C . SER A 1 24 ? -11.020 14.445 -8.083 1.00 22.25 24 SER A C 17
ATOM 25941 O O . SER A 1 24 ? -10.839 15.612 -7.709 1.00 53.34 24 SER A O 17
ATOM 25949 N N . GLY A 1 25 ? -10.413 13.912 -9.169 1.00 45.13 25 GLY A N 17
ATOM 25950 C CA . GLY A 1 25 ? -9.580 14.692 -10.087 1.00 73.20 25 GLY A CA 17
ATOM 25951 C C . GLY A 1 25 ? -8.246 15.123 -9.504 1.00 11.33 25 GLY A C 17
ATOM 25952 O O . GLY A 1 25 ? -7.824 16.267 -9.679 1.00 60.05 25 GLY A O 17
ATOM 25956 N N . ASP A 1 26 ? -7.582 14.199 -8.808 1.00 4.32 26 ASP A N 17
ATOM 25957 C CA . ASP A 1 26 ? -6.248 14.405 -8.226 1.00 41.10 26 ASP A CA 17
ATOM 25958 C C . ASP A 1 26 ? -5.256 13.503 -8.972 1.00 11.33 26 ASP A C 17
ATOM 25959 O O . ASP A 1 26 ? -5.077 12.341 -8.582 1.00 75.32 26 ASP A O 17
ATOM 25968 N N . PRO A 1 27 ? -4.614 14.000 -10.081 1.00 1.34 27 PRO A N 17
ATOM 25969 C CA . PRO A 1 27 ? -3.712 13.171 -10.908 1.00 51.44 27 PRO A CA 17
ATOM 25970 C C . PRO A 1 27 ? -2.474 12.746 -10.116 1.00 34.05 27 PRO A C 17
ATOM 25971 O O . PRO A 1 27 ? -2.113 11.580 -10.113 1.00 4.13 27 PRO A O 17
ATOM 25982 N N . ASP A 1 28 ? -1.898 13.713 -9.393 1.00 61.44 28 ASP A N 17
ATOM 25983 C CA . ASP A 1 28 ? -0.616 13.563 -8.686 1.00 30.25 28 ASP A CA 17
ATOM 25984 C C . ASP A 1 28 ? -0.725 12.517 -7.557 1.00 73.12 28 ASP A C 17
ATOM 25985 O O . ASP A 1 28 ? -0.006 11.511 -7.567 1.00 42.44 28 ASP A O 17
ATOM 25994 N N . PHE A 1 29 ? -1.667 12.761 -6.618 1.00 10.24 29 PHE A N 17
ATOM 25995 C CA . PHE A 1 29 ? -1.820 11.945 -5.387 1.00 1.14 29 PHE A CA 17
ATOM 25996 C C . PHE A 1 29 ? -2.262 10.515 -5.740 1.00 33.15 29 PHE A C 17
ATOM 25997 O O . PHE A 1 29 ? -1.687 9.545 -5.234 1.00 23.12 29 PHE A O 17
ATOM 26014 N N . ALA A 1 30 ? -3.284 10.404 -6.619 1.00 62.20 30 ALA A N 17
ATOM 26015 C CA . ALA A 1 30 ? -3.821 9.106 -7.053 1.00 53.04 30 ALA A CA 17
ATOM 26016 C C . ALA A 1 30 ? -2.739 8.267 -7.745 1.00 74.12 30 ALA A C 17
ATOM 26017 O O . ALA A 1 30 ? -2.642 7.078 -7.491 1.00 23.25 30 ALA A O 17
ATOM 26024 N N . ASN A 1 31 ? -1.934 8.926 -8.607 1.00 55.44 31 ASN A N 17
ATOM 26025 C CA . ASN A 1 31 ? -0.830 8.289 -9.363 1.00 11.22 31 ASN A CA 17
ATOM 26026 C C . ASN A 1 31 ? 0.270 7.768 -8.427 1.00 54.30 31 ASN A C 17
ATOM 26027 O O . ASN A 1 31 ? 0.908 6.771 -8.737 1.00 1.25 31 ASN A O 17
ATOM 26038 N N . SER A 1 32 ? 0.488 8.458 -7.290 1.00 34.22 32 SER A N 17
ATOM 26039 C CA . SER A 1 32 ? 1.468 8.037 -6.268 1.00 1.01 32 SER A CA 17
ATOM 26040 C C . SER A 1 32 ? 1.027 6.733 -5.574 1.00 22.23 32 SER A C 17
ATOM 26041 O O . SER A 1 32 ? 1.829 5.814 -5.402 1.00 33.34 32 SER A O 17
ATOM 26049 N N . VAL A 1 33 ? -0.259 6.667 -5.192 1.00 34.31 33 VAL A N 17
ATOM 26050 C CA . VAL A 1 33 ? -0.838 5.501 -4.481 1.00 62.42 33 VAL A CA 17
ATOM 26051 C C . VAL A 1 33 ? -1.112 4.333 -5.473 1.00 12.03 33 VAL A C 17
ATOM 26052 O O . VAL A 1 33 ? -1.130 3.155 -5.092 1.00 65.33 33 VAL A O 17
ATOM 26065 N N . ASP A 1 34 ? -1.296 4.693 -6.753 1.00 25.22 34 ASP A N 17
ATOM 26066 C CA . ASP A 1 34 ? -1.424 3.748 -7.884 1.00 2.20 34 ASP A CA 17
ATOM 26067 C C . ASP A 1 34 ? -0.039 3.165 -8.232 1.00 31.44 34 ASP A C 17
ATOM 26068 O O . ASP A 1 34 ? 0.079 2.021 -8.676 1.00 34.34 34 ASP A O 17
ATOM 26077 N N . ASN A 1 35 ? 0.997 3.995 -8.040 1.00 51.31 35 ASN A N 17
ATOM 26078 C CA . ASN A 1 35 ? 2.406 3.597 -8.213 1.00 65.13 35 ASN A CA 17
ATOM 26079 C C . ASN A 1 35 ? 2.794 2.581 -7.125 1.00 11.51 35 ASN A C 17
ATOM 26080 O O . ASN A 1 35 ? 3.552 1.634 -7.387 1.00 5.31 35 ASN A O 17
ATOM 26091 N N . VAL A 1 36 ? 2.222 2.774 -5.913 1.00 53.15 36 VAL A N 17
ATOM 26092 C CA . VAL A 1 36 ? 2.345 1.822 -4.802 1.00 54.03 36 VAL A CA 17
ATOM 26093 C C . VAL A 1 36 ? 1.686 0.487 -5.201 1.00 51.34 36 VAL A C 17
ATOM 26094 O O . VAL A 1 36 ? 2.275 -0.564 -4.972 1.00 34.44 36 VAL A O 17
ATOM 26107 N N . LEU A 1 37 ? 0.485 0.553 -5.833 1.00 31.35 37 LEU A N 17
ATOM 26108 C CA . LEU A 1 37 ? -0.224 -0.636 -6.375 1.00 33.41 37 LEU A CA 17
ATOM 26109 C C . LEU A 1 37 ? 0.668 -1.438 -7.338 1.00 1.34 37 LEU A C 17
ATOM 26110 O O . LEU A 1 37 ? 0.710 -2.665 -7.257 1.00 52.42 37 LEU A O 17
ATOM 26126 N N . GLY A 1 38 ? 1.361 -0.720 -8.245 1.00 32.22 38 GLY A N 17
ATOM 26127 C CA . GLY A 1 38 ? 2.314 -1.333 -9.173 1.00 54.43 38 GLY A CA 17
ATOM 26128 C C . GLY A 1 38 ? 3.411 -2.127 -8.456 1.00 45.40 38 GLY A C 17
ATOM 26129 O O . GLY A 1 38 ? 3.773 -3.238 -8.886 1.00 31.00 38 GLY A O 17
ATOM 26133 N N . HIS A 1 39 ? 3.932 -1.551 -7.348 1.00 34.12 39 HIS A N 17
ATOM 26134 C CA . HIS A 1 39 ? 4.964 -2.198 -6.515 1.00 1.12 39 HIS A CA 17
ATOM 26135 C C . HIS A 1 39 ? 4.384 -3.431 -5.804 1.00 30.15 39 HIS A C 17
ATOM 26136 O O . HIS A 1 39 ? 5.024 -4.468 -5.773 1.00 31.13 39 HIS A O 17
ATOM 26151 N N . LEU A 1 40 ? 3.151 -3.291 -5.263 1.00 44.32 40 LEU A N 17
ATOM 26152 C CA . LEU A 1 40 ? 2.471 -4.344 -4.474 1.00 63.01 40 LEU A CA 17
ATOM 26153 C C . LEU A 1 40 ? 2.252 -5.598 -5.331 1.00 74.04 40 LEU A C 17
ATOM 26154 O O . LEU A 1 40 ? 2.574 -6.709 -4.903 1.00 22.24 40 LEU A O 17
ATOM 26170 N N . GLU A 1 41 ? 1.726 -5.394 -6.555 1.00 22.32 41 GLU A N 17
ATOM 26171 C CA . GLU A 1 41 ? 1.525 -6.475 -7.532 1.00 3.43 41 GLU A CA 17
ATOM 26172 C C . GLU A 1 41 ? 2.859 -7.145 -7.870 1.00 64.23 41 GLU A C 17
ATOM 26173 O O . GLU A 1 41 ? 2.927 -8.366 -7.978 1.00 15.41 41 GLU A O 17
ATOM 26185 N N . ASN A 1 42 ? 3.920 -6.328 -8.013 1.00 74.25 42 ASN A N 17
ATOM 26186 C CA . ASN A 1 42 ? 5.268 -6.818 -8.350 1.00 32.35 42 ASN A CA 17
ATOM 26187 C C . ASN A 1 42 ? 5.792 -7.766 -7.241 1.00 20.44 42 ASN A C 17
ATOM 26188 O O . ASN A 1 42 ? 6.444 -8.759 -7.542 1.00 3.14 42 ASN A O 17
ATOM 26199 N N . ILE A 1 43 ? 5.456 -7.443 -5.970 1.00 43.51 43 ILE A N 17
ATOM 26200 C CA . ILE A 1 43 ? 5.803 -8.265 -4.779 1.00 31.44 43 ILE A CA 17
ATOM 26201 C C . ILE A 1 43 ? 4.959 -9.571 -4.766 1.00 42.11 43 ILE A C 17
ATOM 26202 O O . ILE A 1 43 ? 5.449 -10.646 -4.403 1.00 10.31 43 ILE A O 17
ATOM 26218 N N . ARG A 1 44 ? 3.689 -9.431 -5.195 1.00 70.23 44 ARG A N 17
ATOM 26219 C CA . ARG A 1 44 ? 2.668 -10.501 -5.197 1.00 62.32 44 ARG A CA 17
ATOM 26220 C C . ARG A 1 44 ? 3.099 -11.630 -6.161 1.00 34.34 44 ARG A C 17
ATOM 26221 O O . ARG A 1 44 ? 3.245 -12.798 -5.754 1.00 12.21 44 ARG A O 17
ATOM 26242 N N . LYS A 1 45 ? 3.363 -11.247 -7.434 1.00 33.01 45 LYS A N 17
ATOM 26243 C CA . LYS A 1 45 ? 3.863 -12.178 -8.460 1.00 20.53 45 LYS A CA 17
ATOM 26244 C C . LYS A 1 45 ? 5.290 -12.664 -8.130 1.00 31.41 45 LYS A C 17
ATOM 26245 O O . LYS A 1 45 ? 5.608 -13.802 -8.448 1.00 14.22 45 LYS A O 17
ATOM 26264 N N . ALA A 1 46 ? 6.143 -11.806 -7.508 1.00 4.43 46 ALA A N 17
ATOM 26265 C CA . ALA A 1 46 ? 7.545 -12.172 -7.175 1.00 32.45 46 ALA A CA 17
ATOM 26266 C C . ALA A 1 46 ? 7.583 -13.358 -6.205 1.00 30.22 46 ALA A C 17
ATOM 26267 O O . ALA A 1 46 ? 8.310 -14.321 -6.433 1.00 71.02 46 ALA A O 17
ATOM 26274 N N . PHE A 1 47 ? 6.750 -13.281 -5.151 1.00 32.10 47 PHE A N 17
ATOM 26275 C CA . PHE A 1 47 ? 6.641 -14.334 -4.130 1.00 54.44 47 PHE A CA 17
ATOM 26276 C C . PHE A 1 47 ? 6.137 -15.644 -4.764 1.00 71.52 47 PHE A C 17
ATOM 26277 O O . PHE A 1 47 ? 6.647 -16.723 -4.449 1.00 24.50 47 PHE A O 17
ATOM 26294 N N . LYS A 1 48 ? 5.135 -15.528 -5.666 1.00 0.45 48 LYS A N 17
ATOM 26295 C CA . LYS A 1 48 ? 4.585 -16.686 -6.409 1.00 53.00 48 LYS A CA 17
ATOM 26296 C C . LYS A 1 48 ? 5.633 -17.309 -7.361 1.00 5.22 48 LYS A C 17
ATOM 26297 O O . LYS A 1 48 ? 5.661 -18.529 -7.547 1.00 30.52 48 LYS A O 17
ATOM 26316 N N . HIS A 1 49 ? 6.495 -16.455 -7.944 1.00 11.45 49 HIS A N 17
ATOM 26317 C CA . HIS A 1 49 ? 7.609 -16.886 -8.823 1.00 11.21 49 HIS A CA 17
ATOM 26318 C C . HIS A 1 49 ? 8.813 -17.387 -7.995 1.00 30.12 49 HIS A C 17
ATOM 26319 O O . HIS A 1 49 ? 9.743 -17.981 -8.549 1.00 71.31 49 HIS A O 17
ATOM 26334 N N . GLY A 1 50 ? 8.772 -17.147 -6.669 1.00 74.45 50 GLY A N 17
ATOM 26335 C CA . GLY A 1 50 ? 9.829 -17.567 -5.755 1.00 74.04 50 GLY A CA 17
ATOM 26336 C C . GLY A 1 50 ? 11.005 -16.608 -5.766 1.00 73.03 50 GLY A C 17
ATOM 26337 O O . GLY A 1 50 ? 12.137 -16.997 -6.063 1.00 4.32 50 GLY A O 17
ATOM 26341 N N . ASP A 1 51 ? 10.723 -15.344 -5.443 1.00 50.44 51 ASP A N 17
ATOM 26342 C CA . ASP A 1 51 ? 11.717 -14.258 -5.404 1.00 2.53 51 ASP A CA 17
ATOM 26343 C C . ASP A 1 51 ? 11.625 -13.538 -4.032 1.00 33.22 51 ASP A C 17
ATOM 26344 O O . ASP A 1 51 ? 10.944 -12.515 -3.913 1.00 63.35 51 ASP A O 17
ATOM 26353 N N . PRO A 1 52 ? 12.283 -14.091 -2.959 1.00 3.23 52 PRO A N 17
ATOM 26354 C CA . PRO A 1 52 ? 12.164 -13.551 -1.583 1.00 4.15 52 PRO A CA 17
ATOM 26355 C C . PRO A 1 52 ? 12.904 -12.205 -1.392 1.00 71.33 52 PRO A C 17
ATOM 26356 O O . PRO A 1 52 ? 12.352 -11.281 -0.794 1.00 22.32 52 PRO A O 17
ATOM 26367 N N . ALA A 1 53 ? 14.130 -12.094 -1.945 1.00 4.42 53 ALA A N 17
ATOM 26368 C CA . ALA A 1 53 ? 14.970 -10.887 -1.785 1.00 25.14 53 ALA A CA 17
ATOM 26369 C C . ALA A 1 53 ? 14.481 -9.759 -2.713 1.00 41.10 53 ALA A C 17
ATOM 26370 O O . ALA A 1 53 ? 14.585 -8.576 -2.363 1.00 71.21 53 ALA A O 17
ATOM 26377 N N . ARG A 1 54 ? 13.924 -10.145 -3.885 1.00 2.14 54 ARG A N 17
ATOM 26378 C CA . ARG A 1 54 ? 13.295 -9.203 -4.833 1.00 62.14 54 ARG A CA 17
ATOM 26379 C C . ARG A 1 54 ? 12.036 -8.607 -4.183 1.00 43.24 54 ARG A C 17
ATOM 26380 O O . ARG A 1 54 ? 11.763 -7.412 -4.305 1.00 12.44 54 ARG A O 17
ATOM 26401 N N . ALA A 1 55 ? 11.278 -9.484 -3.482 1.00 34.11 55 ALA A N 17
ATOM 26402 C CA . ALA A 1 55 ? 10.064 -9.103 -2.752 1.00 33.35 55 ALA A CA 17
ATOM 26403 C C . ALA A 1 55 ? 10.395 -8.055 -1.674 1.00 21.14 55 ALA A C 17
ATOM 26404 O O . ALA A 1 55 ? 9.753 -7.016 -1.632 1.00 50.24 55 ALA A O 17
ATOM 26411 N N . MET A 1 56 ? 11.450 -8.318 -0.854 1.00 53.52 56 MET A N 17
ATOM 26412 C CA . MET A 1 56 ? 11.896 -7.391 0.224 1.00 14.24 56 MET A CA 17
ATOM 26413 C C . MET A 1 56 ? 12.350 -6.038 -0.348 1.00 43.23 56 MET A C 17
ATOM 26414 O O . MET A 1 56 ? 12.161 -4.993 0.279 1.00 1.43 56 MET A O 17
ATOM 26428 N N . ASP A 1 57 ? 12.961 -6.098 -1.538 1.00 2.01 57 ASP A N 17
ATOM 26429 C CA . ASP A 1 57 ? 13.461 -4.925 -2.273 1.00 51.32 57 ASP A CA 17
ATOM 26430 C C . ASP A 1 57 ? 12.299 -3.989 -2.654 1.00 24.24 57 ASP A C 17
ATOM 26431 O O . ASP A 1 57 ? 12.371 -2.766 -2.456 1.00 11.21 57 ASP A O 17
ATOM 26440 N N . HIS A 1 58 ? 11.221 -4.591 -3.177 1.00 62.52 58 HIS A N 17
ATOM 26441 C CA . HIS A 1 58 ? 10.024 -3.854 -3.606 1.00 42.32 58 HIS A CA 17
ATOM 26442 C C . HIS A 1 58 ? 9.139 -3.456 -2.402 1.00 41.32 58 HIS A C 17
ATOM 26443 O O . HIS A 1 58 ? 8.428 -2.461 -2.495 1.00 74.05 58 HIS A O 17
ATOM 26458 N N . VAL A 1 59 ? 9.185 -4.227 -1.280 1.00 41.32 59 VAL A N 17
ATOM 26459 C CA . VAL A 1 59 ? 8.492 -3.846 -0.018 1.00 40.51 59 VAL A CA 17
ATOM 26460 C C . VAL A 1 59 ? 9.148 -2.581 0.561 1.00 64.23 59 VAL A C 17
ATOM 26461 O O . VAL A 1 59 ? 8.453 -1.649 0.959 1.00 54.31 59 VAL A O 17
ATOM 26474 N N . SER A 1 60 ? 10.497 -2.564 0.564 1.00 51.23 60 SER A N 17
ATOM 26475 C CA . SER A 1 60 ? 11.303 -1.414 1.011 1.00 1.13 60 SER A CA 17
ATOM 26476 C C . SER A 1 60 ? 11.042 -0.187 0.111 1.00 63.23 60 SER A C 17
ATOM 26477 O O . SER A 1 60 ? 11.110 0.955 0.579 1.00 32.32 60 SER A O 17
ATOM 26485 N N . ASN A 1 61 ? 10.733 -0.443 -1.183 1.00 42.34 61 ASN A N 17
ATOM 26486 C CA . ASN A 1 61 ? 10.336 0.616 -2.130 1.00 65.11 61 ASN A CA 17
ATOM 26487 C C . ASN A 1 61 ? 8.944 1.167 -1.781 1.00 62.13 61 ASN A C 17
ATOM 26488 O O . ASN A 1 61 ? 8.716 2.374 -1.896 1.00 65.04 61 ASN A O 17
ATOM 26499 N N . VAL A 1 62 ? 8.022 0.272 -1.352 1.00 30.23 62 VAL A N 17
ATOM 26500 C CA . VAL A 1 62 ? 6.676 0.672 -0.899 1.00 64.51 62 VAL A CA 17
ATOM 26501 C C . VAL A 1 62 ? 6.793 1.529 0.370 1.00 5.44 62 VAL A C 17
ATOM 26502 O O . VAL A 1 62 ? 6.142 2.553 0.461 1.00 62.12 62 VAL A O 17
ATOM 26515 N N . VAL A 1 63 ? 7.676 1.118 1.312 1.00 31.14 63 VAL A N 17
ATOM 26516 C CA . VAL A 1 63 ? 7.917 1.844 2.583 1.00 42.24 63 VAL A CA 17
ATOM 26517 C C . VAL A 1 63 ? 8.472 3.258 2.294 1.00 54.04 63 VAL A C 17
ATOM 26518 O O . VAL A 1 63 ? 8.093 4.237 2.959 1.00 13.00 63 VAL A O 17
ATOM 26531 N N . GLY A 1 64 ? 9.357 3.337 1.280 1.00 51.25 64 GLY A N 17
ATOM 26532 C CA . GLY A 1 64 ? 9.879 4.610 0.790 1.00 43.32 64 GLY A CA 17
ATOM 26533 C C . GLY A 1 64 ? 8.777 5.490 0.200 1.00 71.31 64 GLY A C 17
ATOM 26534 O O . GLY A 1 64 ? 8.698 6.685 0.508 1.00 35.44 64 GLY A O 17
ATOM 26538 N N . SER A 1 65 ? 7.893 4.867 -0.613 1.00 63.22 65 SER A N 17
ATOM 26539 C CA . SER A 1 65 ? 6.765 5.552 -1.274 1.00 3.04 65 SER A CA 17
ATOM 26540 C C . SER A 1 65 ? 5.686 5.970 -0.248 1.00 14.21 65 SER A C 17
ATOM 26541 O O . SER A 1 65 ? 4.969 6.948 -0.473 1.00 50.01 65 SER A O 17
ATOM 26549 N N . LEU A 1 66 ? 5.594 5.219 0.882 1.00 63.33 66 LEU A N 17
ATOM 26550 C CA . LEU A 1 66 ? 4.685 5.546 1.995 1.00 33.22 66 LEU A CA 17
ATOM 26551 C C . LEU A 1 66 ? 5.109 6.891 2.583 1.00 51.43 66 LEU A C 17
ATOM 26552 O O . LEU A 1 66 ? 4.326 7.825 2.620 1.00 61.24 66 LEU A O 17
ATOM 26568 N N . ASP A 1 67 ? 6.394 6.970 2.970 1.00 10.52 67 ASP A N 17
ATOM 26569 C CA . ASP A 1 67 ? 7.000 8.162 3.595 1.00 61.33 67 ASP A CA 17
ATOM 26570 C C . ASP A 1 67 ? 6.988 9.382 2.647 1.00 20.33 67 ASP A C 17
ATOM 26571 O O . ASP A 1 67 ? 6.882 10.530 3.111 1.00 1.20 67 ASP A O 17
ATOM 26580 N N . SER A 1 68 ? 7.062 9.119 1.323 1.00 71.41 68 SER A N 17
ATOM 26581 C CA . SER A 1 68 ? 6.964 10.165 0.289 1.00 73.13 68 SER A CA 17
ATOM 26582 C C . SER A 1 68 ? 5.591 10.866 0.370 1.00 55.32 68 SER A C 17
ATOM 26583 O O . SER A 1 68 ? 5.503 12.099 0.434 1.00 64.33 68 SER A O 17
ATOM 26591 N N . ILE A 1 69 ? 4.534 10.043 0.434 1.00 34.14 69 ILE A N 17
ATOM 26592 C CA . ILE A 1 69 ? 3.145 10.520 0.489 1.00 73.24 69 ILE A CA 17
ATOM 26593 C C . ILE A 1 69 ? 2.818 11.070 1.908 1.00 33.03 69 ILE A C 17
ATOM 26594 O O . ILE A 1 69 ? 2.054 12.016 2.029 1.00 42.13 69 ILE A O 17
ATOM 26610 N N . GLN A 1 70 ? 3.449 10.491 2.964 1.00 2.44 70 GLN A N 17
ATOM 26611 C CA . GLN A 1 70 ? 3.227 10.883 4.388 1.00 25.21 70 GLN A CA 17
ATOM 26612 C C . GLN A 1 70 ? 3.651 12.333 4.668 1.00 45.35 70 GLN A C 17
ATOM 26613 O O . GLN A 1 70 ? 2.980 13.026 5.433 1.00 53.24 70 GLN A O 17
ATOM 26627 N N . THR A 1 71 ? 4.764 12.778 4.051 1.00 15.40 71 THR A N 17
ATOM 26628 C CA . THR A 1 71 ? 5.237 14.179 4.159 1.00 32.14 71 THR A CA 17
ATOM 26629 C C . THR A 1 71 ? 4.160 15.156 3.620 1.00 24.14 71 THR A C 17
ATOM 26630 O O . THR A 1 71 ? 3.922 16.231 4.188 1.00 23.01 71 THR A O 17
ATOM 26641 N N . SER A 1 72 ? 3.494 14.719 2.543 1.00 74.14 72 SER A N 17
ATOM 26642 C CA . SER A 1 72 ? 2.417 15.469 1.883 1.00 11.50 72 SER A CA 17
ATOM 26643 C C . SER A 1 72 ? 1.056 15.281 2.607 1.00 62.43 72 SER A C 17
ATOM 26644 O O . SER A 1 72 ? 0.192 16.159 2.537 1.00 61.45 72 SER A O 17
ATOM 26652 N N . PHE A 1 73 ? 0.880 14.139 3.301 1.00 71.02 73 PHE A N 17
ATOM 26653 C CA . PHE A 1 73 ? -0.402 13.740 3.930 1.00 12.53 73 PHE A CA 17
ATOM 26654 C C . PHE A 1 73 ? -0.364 14.006 5.451 1.00 3.54 73 PHE A C 17
ATOM 26655 O O . PHE A 1 73 ? 0.199 13.214 6.217 1.00 43.14 73 PHE A O 17
ATOM 26672 N N . LYS A 1 74 ? -0.915 15.160 5.860 1.00 71.41 74 LYS A N 17
ATOM 26673 C CA . LYS A 1 74 ? -1.210 15.483 7.272 1.00 42.03 74 LYS A CA 17
ATOM 26674 C C . LYS A 1 74 ? -2.317 14.539 7.774 1.00 13.24 74 LYS A C 17
ATOM 26675 O O . LYS A 1 74 ? -2.114 13.754 8.712 1.00 73.04 74 LYS A O 17
ATOM 26694 N N . GLN A 1 75 ? -3.459 14.625 7.074 1.00 72.33 75 GLN A N 17
ATOM 26695 C CA . GLN A 1 75 ? -4.668 13.821 7.296 1.00 11.40 75 GLN A CA 17
ATOM 26696 C C . GLN A 1 75 ? -5.731 14.337 6.316 1.00 45.40 75 GLN A C 17
ATOM 26697 O O . GLN A 1 75 ? -6.421 13.548 5.655 1.00 24.20 75 GLN A O 17
ATOM 26711 N N . THR A 1 76 ? -5.826 15.692 6.267 1.00 31.02 76 THR A N 17
ATOM 26712 C CA . THR A 1 76 ? -6.617 16.471 5.291 1.00 61.31 76 THR A CA 17
ATOM 26713 C C . THR A 1 76 ? -8.138 16.333 5.524 1.00 15.11 76 THR A C 17
ATOM 26714 O O . THR A 1 76 ? -8.799 17.271 5.999 1.00 13.42 76 THR A O 17
ATOM 26725 N N . GLY A 1 77 ? -8.672 15.156 5.196 1.00 2.23 77 GLY A N 17
ATOM 26726 C CA . GLY A 1 77 ? -10.085 14.846 5.348 1.00 73.33 77 GLY A CA 17
ATOM 26727 C C . GLY A 1 77 ? -10.372 13.437 4.881 1.00 50.53 77 GLY A C 17
ATOM 26728 O O . GLY A 1 77 ? -9.432 12.711 4.520 1.00 70.21 77 GLY A O 17
ATOM 26732 N N . ASN A 1 78 ? -11.666 13.049 4.910 1.00 62.43 78 ASN A N 17
ATOM 26733 C CA . ASN A 1 78 ? -12.156 11.719 4.470 1.00 55.14 78 ASN A CA 17
ATOM 26734 C C . ASN A 1 78 ? -11.615 10.594 5.394 1.00 1.40 78 ASN A C 17
ATOM 26735 O O . ASN A 1 78 ? -10.448 10.191 5.258 1.00 50.11 78 ASN A O 17
ATOM 26746 N N . PRO A 1 79 ? -12.453 10.053 6.342 1.00 21.10 79 PRO A N 17
ATOM 26747 C CA . PRO A 1 79 ? -12.008 9.009 7.304 1.00 35.23 79 PRO A CA 17
ATOM 26748 C C . PRO A 1 79 ? -11.631 7.697 6.599 1.00 55.31 79 PRO A C 17
ATOM 26749 O O . PRO A 1 79 ? -10.788 6.951 7.089 1.00 73.44 79 PRO A O 17
ATOM 26760 N N . GLU A 1 80 ? -12.237 7.464 5.418 1.00 4.14 80 GLU A N 17
ATOM 26761 C CA . GLU A 1 80 ? -11.973 6.278 4.591 1.00 73.01 80 GLU A CA 17
ATOM 26762 C C . GLU A 1 80 ? -10.509 6.262 4.115 1.00 60.22 80 GLU A C 17
ATOM 26763 O O . GLU A 1 80 ? -9.868 5.214 4.117 1.00 41.41 80 GLU A O 17
ATOM 26775 N N . ILE A 1 81 ? -9.979 7.448 3.767 1.00 44.22 81 ILE A N 17
ATOM 26776 C CA . ILE A 1 81 ? -8.611 7.582 3.248 1.00 0.31 81 ILE A CA 17
ATOM 26777 C C . ILE A 1 81 ? -7.591 7.437 4.387 1.00 33.32 81 ILE A C 17
ATOM 26778 O O . ILE A 1 81 ? -6.624 6.682 4.257 1.00 42.22 81 ILE A O 17
ATOM 26794 N N . ALA A 1 82 ? -7.839 8.159 5.503 1.00 44.24 82 ALA A N 17
ATOM 26795 C CA . ALA A 1 82 ? -6.949 8.169 6.677 1.00 21.42 82 ALA A CA 17
ATOM 26796 C C . ALA A 1 82 ? -6.776 6.751 7.256 1.00 72.20 82 ALA A C 17
ATOM 26797 O O . ALA A 1 82 ? -5.647 6.296 7.438 1.00 51.34 82 ALA A O 17
ATOM 26804 N N . THR A 1 83 ? -7.915 6.063 7.503 1.00 11.30 83 THR A N 17
ATOM 26805 C CA . THR A 1 83 ? -7.940 4.678 8.014 1.00 74.00 83 THR A CA 17
ATOM 26806 C C . THR A 1 83 ? -7.132 3.736 7.099 1.00 61.03 83 THR A C 17
ATOM 26807 O O . THR A 1 83 ? -6.171 3.112 7.554 1.00 52.12 83 THR A O 17
ATOM 26818 N N . ARG A 1 84 ? -7.493 3.726 5.797 1.00 24.43 84 ARG A N 17
ATOM 26819 C CA . ARG A 1 84 ? -6.867 2.854 4.770 1.00 55.11 84 ARG A CA 17
ATOM 26820 C C . ARG A 1 84 ? -5.356 3.090 4.646 1.00 55.42 84 ARG A C 17
ATOM 26821 O O . ARG A 1 84 ? -4.604 2.144 4.413 1.00 43.25 84 ARG A O 17
ATOM 26842 N N . TRP A 1 85 ? -4.939 4.357 4.783 1.00 3.12 85 TRP A N 17
ATOM 26843 C CA . TRP A 1 85 ? -3.539 4.761 4.635 1.00 72.24 85 TRP A CA 17
ATOM 26844 C C . TRP A 1 85 ? -2.694 4.192 5.781 1.00 72.22 85 TRP A C 17
ATOM 26845 O O . TRP A 1 85 ? -1.600 3.665 5.558 1.00 33.30 85 TRP A O 17
ATOM 26866 N N . GLN A 1 86 ? -3.234 4.301 6.999 1.00 64.22 86 GLN A N 17
ATOM 26867 C CA . GLN A 1 86 ? -2.571 3.818 8.212 1.00 21.04 86 GLN A CA 17
ATOM 26868 C C . GLN A 1 86 ? -2.487 2.273 8.208 1.00 31.13 86 GLN A C 17
ATOM 26869 O O . GLN A 1 86 ? -1.453 1.719 8.558 1.00 31.03 86 GLN A O 17
ATOM 26883 N N . GLU A 1 87 ? -3.579 1.609 7.758 1.00 14.13 87 GLU A N 17
ATOM 26884 C CA . GLU A 1 87 ? -3.665 0.128 7.654 1.00 44.01 87 GLU A CA 17
ATOM 26885 C C . GLU A 1 87 ? -2.681 -0.405 6.604 1.00 43.44 87 GLU A C 17
ATOM 26886 O O . GLU A 1 87 ? -2.064 -1.459 6.804 1.00 41.41 87 GLU A O 17
ATOM 26898 N N . LEU A 1 88 ? -2.555 0.352 5.491 1.00 65.24 88 LEU A N 17
ATOM 26899 C CA . LEU A 1 88 ? -1.600 0.069 4.410 1.00 74.30 88 LEU A CA 17
ATOM 26900 C C . LEU A 1 88 ? -0.179 0.060 4.989 1.00 10.40 88 LEU A C 17
ATOM 26901 O O . LEU A 1 88 ? 0.507 -0.943 4.903 1.00 72.42 88 LEU A O 17
ATOM 26917 N N . THR A 1 89 ? 0.184 1.164 5.663 1.00 30.03 89 THR A N 17
ATOM 26918 C CA . THR A 1 89 ? 1.514 1.370 6.264 1.00 44.35 89 THR A CA 17
ATOM 26919 C C . THR A 1 89 ? 1.861 0.266 7.309 1.00 31.12 89 THR A C 17
ATOM 26920 O O . THR A 1 89 ? 2.955 -0.327 7.257 1.00 51.44 89 THR A O 17
ATOM 26931 N N . GLN A 1 90 ? 0.886 -0.037 8.198 1.00 75.01 90 GLN A N 17
ATOM 26932 C CA . GLN A 1 90 ? 1.015 -1.077 9.248 1.00 35.31 90 GLN A CA 17
ATOM 26933 C C . GLN A 1 90 ? 1.350 -2.450 8.633 1.00 74.23 90 GLN A C 17
ATOM 26934 O O . GLN A 1 90 ? 2.314 -3.111 9.040 1.00 1.24 90 GLN A O 17
ATOM 26948 N N . GLU A 1 91 ? 0.545 -2.853 7.639 1.00 22.34 91 GLU A N 17
ATOM 26949 C CA . GLU A 1 91 ? 0.616 -4.198 7.058 1.00 24.13 91 GLU A CA 17
ATOM 26950 C C . GLU A 1 91 ? 1.737 -4.341 6.017 1.00 4.30 91 GLU A C 17
ATOM 26951 O O . GLU A 1 91 ? 2.216 -5.440 5.831 1.00 75.52 91 GLU A O 17
ATOM 26963 N N . VAL A 1 92 ? 2.194 -3.241 5.383 1.00 65.53 92 VAL A N 17
ATOM 26964 C CA . VAL A 1 92 ? 3.429 -3.265 4.546 1.00 42.02 92 VAL A CA 17
ATOM 26965 C C . VAL A 1 92 ? 4.627 -3.673 5.431 1.00 61.24 92 VAL A C 17
ATOM 26966 O O . VAL A 1 92 ? 5.481 -4.479 5.026 1.00 44.41 92 VAL A O 17
ATOM 26979 N N . ARG A 1 93 ? 4.640 -3.127 6.660 1.00 14.41 93 ARG A N 17
ATOM 26980 C CA . ARG A 1 93 ? 5.645 -3.468 7.681 1.00 3.13 93 ARG A CA 17
ATOM 26981 C C . ARG A 1 93 ? 5.464 -4.918 8.187 1.00 70.15 93 ARG A C 17
ATOM 26982 O O . ARG A 1 93 ? 6.448 -5.566 8.561 1.00 15.15 93 ARG A O 17
ATOM 27003 N N . GLU A 1 94 ? 4.212 -5.433 8.170 1.00 15.42 94 GLU A N 17
ATOM 27004 C CA . GLU A 1 94 ? 3.940 -6.862 8.450 1.00 52.23 94 GLU A CA 17
ATOM 27005 C C . GLU A 1 94 ? 4.608 -7.760 7.387 1.00 23.22 94 GLU A C 17
ATOM 27006 O O . GLU A 1 94 ? 5.290 -8.714 7.747 1.00 2.13 94 GLU A O 17
ATOM 27018 N N . LEU A 1 95 ? 4.420 -7.438 6.075 1.00 65.41 95 LEU A N 17
ATOM 27019 C CA . LEU A 1 95 ? 5.046 -8.201 4.956 1.00 15.30 95 LEU A CA 17
ATOM 27020 C C . LEU A 1 95 ? 6.583 -8.215 5.092 1.00 44.24 95 LEU A C 17
ATOM 27021 O O . LEU A 1 95 ? 7.229 -9.257 4.899 1.00 14.53 95 LEU A O 17
ATOM 27037 N N . TYR A 1 96 ? 7.137 -7.044 5.462 1.00 1.22 96 TYR A N 17
ATOM 27038 C CA . TYR A 1 96 ? 8.579 -6.865 5.707 1.00 63.45 96 TYR A CA 17
ATOM 27039 C C . TYR A 1 96 ? 9.040 -7.804 6.853 1.00 51.12 96 TYR A C 17
ATOM 27040 O O . TYR A 1 96 ? 10.124 -8.387 6.794 1.00 50.34 96 TYR A O 17
ATOM 27058 N N . ALA A 1 97 ? 8.167 -7.960 7.870 1.00 40.42 97 ALA A N 17
ATOM 27059 C CA . ALA A 1 97 ? 8.424 -8.798 9.056 1.00 32.24 97 ALA A CA 17
ATOM 27060 C C . ALA A 1 97 ? 8.149 -10.296 8.789 1.00 63.11 97 ALA A C 17
ATOM 27061 O O . ALA A 1 97 ? 8.566 -11.145 9.583 1.00 31.24 97 ALA A O 17
ATOM 27068 N N . TYR A 1 98 ? 7.422 -10.620 7.696 1.00 54.53 98 TYR A N 17
ATOM 27069 C CA . TYR A 1 98 ? 7.172 -12.028 7.278 1.00 71.11 98 TYR A CA 17
ATOM 27070 C C . TYR A 1 98 ? 8.291 -12.527 6.348 1.00 14.52 98 TYR A C 17
ATOM 27071 O O . TYR A 1 98 ? 8.465 -13.738 6.167 1.00 25.40 98 TYR A O 17
ATOM 27089 N N . LEU A 1 99 ? 9.042 -11.586 5.758 1.00 70.50 99 LEU A N 17
ATOM 27090 C CA . LEU A 1 99 ? 10.160 -11.894 4.846 1.00 65.01 99 LEU A CA 17
ATOM 27091 C C . LEU A 1 99 ? 11.503 -11.889 5.602 1.00 2.31 99 LEU A C 17
ATOM 27092 O O . LEU A 1 99 ? 12.356 -12.756 5.372 1.00 41.44 99 LEU A O 17
ATOM 27108 N N . GLY A 1 100 ? 11.678 -10.899 6.495 1.00 33.51 100 GLY A N 17
ATOM 27109 C CA . GLY A 1 100 ? 12.943 -10.682 7.201 1.00 10.42 100 GLY A CA 17
ATOM 27110 C C . GLY A 1 100 ? 12.726 -9.958 8.531 1.00 22.14 100 GLY A C 17
ATOM 27111 O O . GLY A 1 100 ? 12.597 -8.720 8.530 1.00 71.22 100 GLY A O 17
ATOM 27116 N N . MET A 1 1 ? 0.694 -15.696 9.386 1.00 52.23 1 MET A N 18
ATOM 27117 C CA . MET A 1 1 ? -0.547 -16.425 9.025 1.00 61.54 1 MET A CA 18
ATOM 27118 C C . MET A 1 1 ? -1.058 -15.955 7.649 1.00 22.21 1 MET A C 18
ATOM 27119 O O . MET A 1 1 ? -1.086 -14.743 7.386 1.00 44.14 1 MET A O 18
ATOM 27135 N N . ASP A 1 2 ? -1.449 -16.941 6.795 1.00 41.44 2 ASP A N 18
ATOM 27136 C CA . ASP A 1 2 ? -1.956 -16.746 5.414 1.00 22.53 2 ASP A CA 18
ATOM 27137 C C . ASP A 1 2 ? -1.252 -15.626 4.619 1.00 13.23 2 ASP A C 18
ATOM 27138 O O . ASP A 1 2 ? -1.799 -14.529 4.478 1.00 21.50 2 ASP A O 18
ATOM 27147 N N . PHE A 1 3 ? -0.049 -15.932 4.091 1.00 30.11 3 PHE A N 18
ATOM 27148 C CA . PHE A 1 3 ? 0.767 -14.978 3.305 1.00 33.34 3 PHE A CA 18
ATOM 27149 C C . PHE A 1 3 ? -0.012 -14.481 2.063 1.00 2.20 3 PHE A C 18
ATOM 27150 O O . PHE A 1 3 ? -0.003 -13.283 1.753 1.00 61.14 3 PHE A O 18
ATOM 27167 N N . THR A 1 4 ? -0.672 -15.423 1.362 1.00 62.02 4 THR A N 18
ATOM 27168 C CA . THR A 1 4 ? -1.459 -15.123 0.154 1.00 11.02 4 THR A CA 18
ATOM 27169 C C . THR A 1 4 ? -2.614 -14.150 0.485 1.00 44.32 4 THR A C 18
ATOM 27170 O O . THR A 1 4 ? -2.764 -13.119 -0.181 1.00 33.00 4 THR A O 18
ATOM 27181 N N . GLU A 1 5 ? -3.371 -14.461 1.562 1.00 22.25 5 GLU A N 18
ATOM 27182 C CA . GLU A 1 5 ? -4.474 -13.608 2.052 1.00 24.11 5 GLU A CA 18
ATOM 27183 C C . GLU A 1 5 ? -3.974 -12.201 2.415 1.00 32.24 5 GLU A C 18
ATOM 27184 O O . GLU A 1 5 ? -4.680 -11.225 2.178 1.00 21.33 5 GLU A O 18
ATOM 27196 N N . ARG A 1 6 ? -2.747 -12.116 2.984 1.00 63.12 6 ARG A N 18
ATOM 27197 C CA . ARG A 1 6 ? -2.112 -10.831 3.352 1.00 12.40 6 ARG A CA 18
ATOM 27198 C C . ARG A 1 6 ? -1.972 -9.909 2.122 1.00 54.33 6 ARG A C 18
ATOM 27199 O O . ARG A 1 6 ? -2.252 -8.715 2.201 1.00 51.14 6 ARG A O 18
ATOM 27220 N N . LEU A 1 7 ? -1.518 -10.487 0.993 1.00 73.30 7 LEU A N 18
ATOM 27221 C CA . LEU A 1 7 ? -1.365 -9.745 -0.283 1.00 0.22 7 LEU A CA 18
ATOM 27222 C C . LEU A 1 7 ? -2.731 -9.348 -0.867 1.00 73.10 7 LEU A C 18
ATOM 27223 O O . LEU A 1 7 ? -2.876 -8.251 -1.410 1.00 54.33 7 LEU A O 18
ATOM 27239 N N . ASP A 1 8 ? -3.716 -10.251 -0.744 1.00 21.11 8 ASP A N 18
ATOM 27240 C CA . ASP A 1 8 ? -5.116 -9.977 -1.129 1.00 71.03 8 ASP A CA 18
ATOM 27241 C C . ASP A 1 8 ? -5.693 -8.806 -0.305 1.00 50.42 8 ASP A C 18
ATOM 27242 O O . ASP A 1 8 ? -6.445 -7.992 -0.840 1.00 41.31 8 ASP A O 18
ATOM 27251 N N . ARG A 1 9 ? -5.284 -8.710 0.985 1.00 72.23 9 ARG A N 18
ATOM 27252 C CA . ARG A 1 9 ? -5.653 -7.579 1.863 1.00 14.41 9 ARG A CA 18
ATOM 27253 C C . ARG A 1 9 ? -5.071 -6.276 1.284 1.00 23.12 9 ARG A C 18
ATOM 27254 O O . ARG A 1 9 ? -5.798 -5.304 1.080 1.00 32.43 9 ARG A O 18
ATOM 27275 N N . LEU A 1 10 ? -3.751 -6.319 0.982 1.00 63.23 10 LEU A N 18
ATOM 27276 C CA . LEU A 1 10 ? -2.963 -5.160 0.510 1.00 21.33 10 LEU A CA 18
ATOM 27277 C C . LEU A 1 10 ? -3.567 -4.526 -0.745 1.00 63.03 10 LEU A C 18
ATOM 27278 O O . LEU A 1 10 ? -3.831 -3.315 -0.779 1.00 13.02 10 LEU A O 18
ATOM 27294 N N . VAL A 1 11 ? -3.782 -5.369 -1.768 1.00 54.15 11 VAL A N 18
ATOM 27295 C CA . VAL A 1 11 ? -4.273 -4.924 -3.077 1.00 53.02 11 VAL A CA 18
ATOM 27296 C C . VAL A 1 11 ? -5.706 -4.380 -2.960 1.00 22.30 11 VAL A C 18
ATOM 27297 O O . VAL A 1 11 ? -6.035 -3.392 -3.606 1.00 41.40 11 VAL A O 18
ATOM 27310 N N . LYS A 1 12 ? -6.535 -5.000 -2.092 1.00 0.14 12 LYS A N 18
ATOM 27311 C CA . LYS A 1 12 ? -7.901 -4.507 -1.817 1.00 1.42 12 LYS A CA 18
ATOM 27312 C C . LYS A 1 12 ? -7.870 -3.112 -1.165 1.00 71.53 12 LYS A C 18
ATOM 27313 O O . LYS A 1 12 ? -8.636 -2.229 -1.563 1.00 3.32 12 LYS A O 18
ATOM 27332 N N . TYR A 1 13 ? -6.944 -2.912 -0.208 1.00 40.24 13 TYR A N 18
ATOM 27333 C CA . TYR A 1 13 ? -6.854 -1.663 0.567 1.00 61.10 13 TYR A CA 18
ATOM 27334 C C . TYR A 1 13 ? -6.453 -0.476 -0.320 1.00 30.15 13 TYR A C 18
ATOM 27335 O O . TYR A 1 13 ? -7.163 0.538 -0.376 1.00 14.20 13 TYR A O 18
ATOM 27353 N N . ALA A 1 14 ? -5.331 -0.632 -1.033 1.00 43.50 14 ALA A N 18
ATOM 27354 C CA . ALA A 1 14 ? -4.786 0.418 -1.902 1.00 75.35 14 ALA A CA 18
ATOM 27355 C C . ALA A 1 14 ? -5.672 0.646 -3.145 1.00 21.11 14 ALA A C 18
ATOM 27356 O O . ALA A 1 14 ? -5.649 1.726 -3.730 1.00 44.10 14 ALA A O 18
ATOM 27363 N N . LYS A 1 15 ? -6.471 -0.373 -3.530 1.00 31.45 15 LYS A N 18
ATOM 27364 C CA . LYS A 1 15 ? -7.438 -0.241 -4.639 1.00 0.31 15 LYS A CA 18
ATOM 27365 C C . LYS A 1 15 ? -8.571 0.724 -4.230 1.00 15.31 15 LYS A C 18
ATOM 27366 O O . LYS A 1 15 ? -9.018 1.544 -5.039 1.00 4.43 15 LYS A O 18
ATOM 27385 N N . GLU A 1 16 ? -9.027 0.602 -2.956 1.00 74.11 16 GLU A N 18
ATOM 27386 C CA . GLU A 1 16 ? -10.079 1.471 -2.382 1.00 51.01 16 GLU A CA 18
ATOM 27387 C C . GLU A 1 16 ? -9.612 2.938 -2.328 1.00 45.45 16 GLU A C 18
ATOM 27388 O O . GLU A 1 16 ? -10.345 3.840 -2.730 1.00 72.03 16 GLU A O 18
ATOM 27400 N N . ILE A 1 17 ? -8.370 3.145 -1.841 1.00 73.54 17 ILE A N 18
ATOM 27401 C CA . ILE A 1 17 ? -7.785 4.487 -1.645 1.00 34.40 17 ILE A CA 18
ATOM 27402 C C . ILE A 1 17 ? -7.581 5.204 -3.003 1.00 51.12 17 ILE A C 18
ATOM 27403 O O . ILE A 1 17 ? -7.932 6.383 -3.151 1.00 75.12 17 ILE A O 18
ATOM 27419 N N . ALA A 1 18 ? -7.041 4.460 -3.991 1.00 71.44 18 ALA A N 18
ATOM 27420 C CA . ALA A 1 18 ? -6.827 4.967 -5.364 1.00 30.31 18 ALA A CA 18
ATOM 27421 C C . ALA A 1 18 ? -8.160 5.363 -6.035 1.00 4.24 18 ALA A C 18
ATOM 27422 O O . ALA A 1 18 ? -8.259 6.418 -6.666 1.00 34.10 18 ALA A O 18
ATOM 27429 N N . LYS A 1 19 ? -9.185 4.509 -5.854 1.00 2.33 19 LYS A N 18
ATOM 27430 C CA . LYS A 1 19 ? -10.525 4.701 -6.454 1.00 61.22 19 LYS A CA 18
ATOM 27431 C C . LYS A 1 19 ? -11.245 5.904 -5.817 1.00 2.03 19 LYS A C 18
ATOM 27432 O O . LYS A 1 19 ? -11.946 6.663 -6.499 1.00 64.24 19 LYS A O 18
ATOM 27451 N N . TRP A 1 20 ? -11.036 6.065 -4.501 1.00 24.23 20 TRP A N 18
ATOM 27452 C CA . TRP A 1 20 ? -11.617 7.155 -3.705 1.00 43.25 20 TRP A CA 18
ATOM 27453 C C . TRP A 1 20 ? -11.122 8.513 -4.219 1.00 33.24 20 TRP A C 18
ATOM 27454 O O . TRP A 1 20 ? -11.921 9.362 -4.620 1.00 15.31 20 TRP A O 18
ATOM 27475 N N . TYR A 1 21 ? -9.788 8.679 -4.237 1.00 72.54 21 TYR A N 18
ATOM 27476 C CA . TYR A 1 21 ? -9.144 9.960 -4.571 1.00 4.15 21 TYR A CA 18
ATOM 27477 C C . TYR A 1 21 ? -9.255 10.297 -6.057 1.00 2.31 21 TYR A C 18
ATOM 27478 O O . TYR A 1 21 ? -9.186 11.471 -6.426 1.00 50.44 21 TYR A O 18
ATOM 27496 N N . LYS A 1 22 ? -9.452 9.270 -6.892 1.00 45.54 22 LYS A N 18
ATOM 27497 C CA . LYS A 1 22 ? -9.765 9.447 -8.324 1.00 42.14 22 LYS A CA 18
ATOM 27498 C C . LYS A 1 22 ? -11.075 10.280 -8.447 1.00 50.13 22 LYS A C 18
ATOM 27499 O O . LYS A 1 22 ? -11.148 11.234 -9.225 1.00 40.21 22 LYS A O 18
ATOM 27518 N N . GLU A 1 23 ? -12.075 9.929 -7.611 1.00 60.32 23 GLU A N 18
ATOM 27519 C CA . GLU A 1 23 ? -13.397 10.592 -7.577 1.00 42.33 23 GLU A CA 18
ATOM 27520 C C . GLU A 1 23 ? -13.380 11.880 -6.726 1.00 52.35 23 GLU A C 18
ATOM 27521 O O . GLU A 1 23 ? -14.221 12.761 -6.917 1.00 23.42 23 GLU A O 18
ATOM 27533 N N . SER A 1 24 ? -12.416 11.976 -5.790 1.00 43.11 24 SER A N 18
ATOM 27534 C CA . SER A 1 24 ? -12.296 13.133 -4.871 1.00 62.24 24 SER A CA 18
ATOM 27535 C C . SER A 1 24 ? -11.735 14.376 -5.587 1.00 33.25 24 SER A C 18
ATOM 27536 O O . SER A 1 24 ? -11.947 15.506 -5.128 1.00 21.31 24 SER A O 18
ATOM 27544 N N . GLY A 1 25 ? -11.046 14.162 -6.722 1.00 21.02 25 GLY A N 18
ATOM 27545 C CA . GLY A 1 25 ? -10.326 15.238 -7.415 1.00 13.31 25 GLY A CA 18
ATOM 27546 C C . GLY A 1 25 ? -8.847 15.300 -7.047 1.00 33.33 25 GLY A C 18
ATOM 27547 O O . GLY A 1 25 ? -8.204 16.343 -7.206 1.00 61.23 25 GLY A O 18
ATOM 27551 N N . ASP A 1 26 ? -8.312 14.174 -6.554 1.00 51.10 26 ASP A N 18
ATOM 27552 C CA . ASP A 1 26 ? -6.865 13.982 -6.317 1.00 54.51 26 ASP A CA 18
ATOM 27553 C C . ASP A 1 26 ? -6.353 12.832 -7.229 1.00 72.44 26 ASP A C 18
ATOM 27554 O O . ASP A 1 26 ? -6.149 11.712 -6.750 1.00 74.11 26 ASP A O 18
ATOM 27563 N N . PRO A 1 27 ? -6.165 13.071 -8.573 1.00 75.05 27 PRO A N 18
ATOM 27564 C CA . PRO A 1 27 ? -5.724 12.009 -9.521 1.00 22.02 27 PRO A CA 18
ATOM 27565 C C . PRO A 1 27 ? -4.248 11.647 -9.303 1.00 21.24 27 PRO A C 18
ATOM 27566 O O . PRO A 1 27 ? -3.824 10.518 -9.557 1.00 1.33 27 PRO A O 18
ATOM 27577 N N . ASP A 1 28 ? -3.484 12.638 -8.822 1.00 43.55 28 ASP A N 18
ATOM 27578 C CA . ASP A 1 28 ? -2.051 12.510 -8.549 1.00 63.21 28 ASP A CA 18
ATOM 27579 C C . ASP A 1 28 ? -1.813 11.667 -7.292 1.00 32.30 28 ASP A C 18
ATOM 27580 O O . ASP A 1 28 ? -0.956 10.780 -7.290 1.00 71.34 28 ASP A O 18
ATOM 27589 N N . PHE A 1 29 ? -2.598 11.944 -6.228 1.00 12.14 29 PHE A N 18
ATOM 27590 C CA . PHE A 1 29 ? -2.533 11.181 -4.965 1.00 71.14 29 PHE A CA 18
ATOM 27591 C C . PHE A 1 29 ? -3.027 9.743 -5.209 1.00 12.23 29 PHE A C 18
ATOM 27592 O O . PHE A 1 29 ? -2.453 8.786 -4.686 1.00 21.53 29 PHE A O 18
ATOM 27609 N N . ALA A 1 30 ? -4.091 9.621 -6.028 1.00 35.22 30 ALA A N 18
ATOM 27610 C CA . ALA A 1 30 ? -4.631 8.323 -6.468 1.00 45.45 30 ALA A CA 18
ATOM 27611 C C . ALA A 1 30 ? -3.565 7.516 -7.229 1.00 3.44 30 ALA A C 18
ATOM 27612 O O . ALA A 1 30 ? -3.440 6.310 -7.036 1.00 35.53 30 ALA A O 18
ATOM 27619 N N . ASN A 1 31 ? -2.796 8.227 -8.084 1.00 41.03 31 ASN A N 18
ATOM 27620 C CA . ASN A 1 31 ? -1.703 7.644 -8.894 1.00 1.44 31 ASN A CA 18
ATOM 27621 C C . ASN A 1 31 ? -0.523 7.201 -8.005 1.00 25.12 31 ASN A C 18
ATOM 27622 O O . ASN A 1 31 ? 0.169 6.235 -8.331 1.00 35.10 31 ASN A O 18
ATOM 27633 N N . SER A 1 32 ? -0.305 7.920 -6.881 1.00 74.45 32 SER A N 18
ATOM 27634 C CA . SER A 1 32 ? 0.716 7.558 -5.871 1.00 52.34 32 SER A CA 18
ATOM 27635 C C . SER A 1 32 ? 0.361 6.216 -5.209 1.00 41.23 32 SER A C 18
ATOM 27636 O O . SER A 1 32 ? 1.221 5.358 -4.991 1.00 11.23 32 SER A O 18
ATOM 27644 N N . VAL A 1 33 ? -0.936 6.059 -4.904 1.00 53.42 33 VAL A N 18
ATOM 27645 C CA . VAL A 1 33 ? -1.479 4.837 -4.302 1.00 2.34 33 VAL A CA 18
ATOM 27646 C C . VAL A 1 33 ? -1.544 3.700 -5.344 1.00 44.20 33 VAL A C 18
ATOM 27647 O O . VAL A 1 33 ? -1.381 2.530 -5.004 1.00 51.31 33 VAL A O 18
ATOM 27660 N N . ASP A 1 34 ? -1.759 4.080 -6.615 1.00 65.14 34 ASP A N 18
ATOM 27661 C CA . ASP A 1 34 ? -1.824 3.144 -7.759 1.00 41.15 34 ASP A CA 18
ATOM 27662 C C . ASP A 1 34 ? -0.412 2.591 -8.066 1.00 44.45 34 ASP A C 18
ATOM 27663 O O . ASP A 1 34 ? -0.258 1.454 -8.522 1.00 61.12 34 ASP A O 18
ATOM 27672 N N . ASN A 1 35 ? 0.607 3.427 -7.783 1.00 2.12 35 ASN A N 18
ATOM 27673 C CA . ASN A 1 35 ? 2.037 3.058 -7.869 1.00 62.22 35 ASN A CA 18
ATOM 27674 C C . ASN A 1 35 ? 2.345 1.975 -6.823 1.00 4.13 35 ASN A C 18
ATOM 27675 O O . ASN A 1 35 ? 2.901 0.914 -7.153 1.00 72.40 35 ASN A O 18
ATOM 27686 N N . VAL A 1 36 ? 1.909 2.239 -5.567 1.00 5.11 36 VAL A N 18
ATOM 27687 C CA . VAL A 1 36 ? 2.086 1.307 -4.436 1.00 51.31 36 VAL A CA 18
ATOM 27688 C C . VAL A 1 36 ? 1.325 0.001 -4.722 1.00 62.44 36 VAL A C 18
ATOM 27689 O O . VAL A 1 36 ? 1.837 -1.083 -4.470 1.00 33.21 36 VAL A O 18
ATOM 27702 N N . LEU A 1 37 ? 0.129 0.149 -5.322 1.00 42.41 37 LEU A N 18
ATOM 27703 C CA . LEU A 1 37 ? -0.764 -0.953 -5.712 1.00 24.24 37 LEU A CA 18
ATOM 27704 C C . LEU A 1 37 ? -0.029 -1.907 -6.665 1.00 62.12 37 LEU A C 18
ATOM 27705 O O . LEU A 1 37 ? -0.096 -3.133 -6.509 1.00 12.52 37 LEU A O 18
ATOM 27721 N N . GLY A 1 38 ? 0.672 -1.304 -7.646 1.00 11.24 38 GLY A N 18
ATOM 27722 C CA . GLY A 1 38 ? 1.496 -2.041 -8.595 1.00 3.11 38 GLY A CA 18
ATOM 27723 C C . GLY A 1 38 ? 2.590 -2.856 -7.921 1.00 54.51 38 GLY A C 18
ATOM 27724 O O . GLY A 1 38 ? 2.866 -3.988 -8.332 1.00 52.02 38 GLY A O 18
ATOM 27728 N N . HIS A 1 39 ? 3.204 -2.270 -6.871 1.00 2.30 39 HIS A N 18
ATOM 27729 C CA . HIS A 1 39 ? 4.246 -2.944 -6.075 1.00 70.23 39 HIS A CA 18
ATOM 27730 C C . HIS A 1 39 ? 3.663 -4.077 -5.216 1.00 72.03 39 HIS A C 18
ATOM 27731 O O . HIS A 1 39 ? 4.338 -5.069 -4.995 1.00 24.22 39 HIS A O 18
ATOM 27746 N N . LEU A 1 40 ? 2.417 -3.907 -4.729 1.00 43.21 40 LEU A N 18
ATOM 27747 C CA . LEU A 1 40 ? 1.723 -4.927 -3.903 1.00 60.13 40 LEU A CA 18
ATOM 27748 C C . LEU A 1 40 ? 1.409 -6.171 -4.756 1.00 40.35 40 LEU A C 18
ATOM 27749 O O . LEU A 1 40 ? 1.548 -7.308 -4.297 1.00 24.32 40 LEU A O 18
ATOM 27765 N N . GLU A 1 41 ? 1.011 -5.919 -6.013 1.00 21.44 41 GLU A N 18
ATOM 27766 C CA . GLU A 1 41 ? 0.854 -6.955 -7.048 1.00 25.20 41 GLU A CA 18
ATOM 27767 C C . GLU A 1 41 ? 2.205 -7.606 -7.391 1.00 62.11 41 GLU A C 18
ATOM 27768 O O . GLU A 1 41 ? 2.273 -8.802 -7.671 1.00 43.12 41 GLU A O 18
ATOM 27780 N N . ASN A 1 42 ? 3.271 -6.796 -7.366 1.00 71.44 42 ASN A N 18
ATOM 27781 C CA . ASN A 1 42 ? 4.627 -7.248 -7.707 1.00 25.22 42 ASN A CA 18
ATOM 27782 C C . ASN A 1 42 ? 5.239 -8.101 -6.569 1.00 22.50 42 ASN A C 18
ATOM 27783 O O . ASN A 1 42 ? 6.010 -9.005 -6.847 1.00 74.23 42 ASN A O 18
ATOM 27794 N N . ILE A 1 43 ? 4.878 -7.813 -5.290 1.00 71.14 43 ILE A N 18
ATOM 27795 C CA . ILE A 1 43 ? 5.289 -8.647 -4.123 1.00 71.30 43 ILE A CA 18
ATOM 27796 C C . ILE A 1 43 ? 4.592 -10.010 -4.231 1.00 2.14 43 ILE A C 18
ATOM 27797 O O . ILE A 1 43 ? 5.217 -11.073 -4.105 1.00 71.35 43 ILE A O 18
ATOM 27813 N N . ARG A 1 44 ? 3.272 -9.914 -4.481 1.00 2.31 44 ARG A N 18
ATOM 27814 C CA . ARG A 1 44 ? 2.350 -11.044 -4.608 1.00 44.10 44 ARG A CA 18
ATOM 27815 C C . ARG A 1 44 ? 2.862 -12.057 -5.637 1.00 23.10 44 ARG A C 18
ATOM 27816 O O . ARG A 1 44 ? 3.198 -13.194 -5.293 1.00 72.43 44 ARG A O 18
ATOM 27837 N N . LYS A 1 45 ? 2.989 -11.587 -6.881 1.00 2.45 45 LYS A N 18
ATOM 27838 C CA . LYS A 1 45 ? 3.304 -12.431 -8.029 1.00 24.31 45 LYS A CA 18
ATOM 27839 C C . LYS A 1 45 ? 4.779 -12.861 -8.029 1.00 33.13 45 LYS A C 18
ATOM 27840 O O . LYS A 1 45 ? 5.074 -13.959 -8.477 1.00 72.25 45 LYS A O 18
ATOM 27859 N N . ALA A 1 46 ? 5.695 -12.019 -7.494 1.00 1.54 46 ALA A N 18
ATOM 27860 C CA . ALA A 1 46 ? 7.137 -12.377 -7.406 1.00 10.54 46 ALA A CA 18
ATOM 27861 C C . ALA A 1 46 ? 7.337 -13.599 -6.503 1.00 11.31 46 ALA A C 18
ATOM 27862 O O . ALA A 1 46 ? 7.969 -14.575 -6.906 1.00 52.22 46 ALA A O 18
ATOM 27869 N N . PHE A 1 47 ? 6.727 -13.548 -5.302 1.00 55.11 47 PHE A N 18
ATOM 27870 C CA . PHE A 1 47 ? 6.852 -14.611 -4.285 1.00 42.12 47 PHE A CA 18
ATOM 27871 C C . PHE A 1 47 ? 6.234 -15.917 -4.815 1.00 51.13 47 PHE A C 18
ATOM 27872 O O . PHE A 1 47 ? 6.801 -17.000 -4.639 1.00 71.01 47 PHE A O 18
ATOM 27889 N N . LYS A 1 48 ? 5.070 -15.782 -5.478 1.00 41.20 48 LYS A N 18
ATOM 27890 C CA . LYS A 1 48 ? 4.360 -16.906 -6.115 1.00 41.00 48 LYS A CA 18
ATOM 27891 C C . LYS A 1 48 ? 5.176 -17.510 -7.279 1.00 1.21 48 LYS A C 18
ATOM 27892 O O . LYS A 1 48 ? 5.172 -18.726 -7.473 1.00 71.24 48 LYS A O 18
ATOM 27911 N N . HIS A 1 49 ? 5.898 -16.649 -8.027 1.00 31.14 49 HIS A N 18
ATOM 27912 C CA . HIS A 1 49 ? 6.789 -17.078 -9.133 1.00 42.34 49 HIS A CA 18
ATOM 27913 C C . HIS A 1 49 ? 8.200 -17.450 -8.615 1.00 13.14 49 HIS A C 18
ATOM 27914 O O . HIS A 1 49 ? 9.115 -17.688 -9.413 1.00 40.04 49 HIS A O 18
ATOM 27929 N N . GLY A 1 50 ? 8.349 -17.534 -7.281 1.00 21.34 50 GLY A N 18
ATOM 27930 C CA . GLY A 1 50 ? 9.591 -17.988 -6.651 1.00 43.24 50 GLY A CA 18
ATOM 27931 C C . GLY A 1 50 ? 10.654 -16.916 -6.577 1.00 11.30 50 GLY A C 18
ATOM 27932 O O . GLY A 1 50 ? 11.769 -17.103 -7.072 1.00 24.51 50 GLY A O 18
ATOM 27936 N N . ASP A 1 51 ? 10.295 -15.778 -5.969 1.00 30.24 51 ASP A N 18
ATOM 27937 C CA . ASP A 1 51 ? 11.229 -14.680 -5.655 1.00 24.23 51 ASP A CA 18
ATOM 27938 C C . ASP A 1 51 ? 10.928 -14.166 -4.221 1.00 33.40 51 ASP A C 18
ATOM 27939 O O . ASP A 1 51 ? 10.397 -13.064 -4.063 1.00 14.40 51 ASP A O 18
ATOM 27948 N N . PRO A 1 52 ? 11.219 -14.972 -3.146 1.00 62.33 52 PRO A N 18
ATOM 27949 C CA . PRO A 1 52 ? 10.940 -14.571 -1.737 1.00 64.34 52 PRO A CA 18
ATOM 27950 C C . PRO A 1 52 ? 11.880 -13.457 -1.239 1.00 63.10 52 PRO A C 18
ATOM 27951 O O . PRO A 1 52 ? 11.455 -12.546 -0.516 1.00 24.41 52 PRO A O 18
ATOM 27962 N N . ALA A 1 53 ? 13.164 -13.547 -1.637 1.00 0.12 53 ALA A N 18
ATOM 27963 C CA . ALA A 1 53 ? 14.190 -12.547 -1.296 1.00 24.33 53 ALA A CA 18
ATOM 27964 C C . ALA A 1 53 ? 13.863 -11.191 -1.957 1.00 14.35 53 ALA A C 18
ATOM 27965 O O . ALA A 1 53 ? 13.956 -10.127 -1.325 1.00 4.14 53 ALA A O 18
ATOM 27972 N N . ARG A 1 54 ? 13.440 -11.261 -3.235 1.00 51.24 54 ARG A N 18
ATOM 27973 C CA . ARG A 1 54 ? 13.041 -10.082 -4.022 1.00 3.40 54 ARG A CA 18
ATOM 27974 C C . ARG A 1 54 ? 11.706 -9.523 -3.498 1.00 31.24 54 ARG A C 18
ATOM 27975 O O . ARG A 1 54 ? 11.495 -8.313 -3.517 1.00 23.13 54 ARG A O 18
ATOM 27996 N N . ALA A 1 55 ? 10.830 -10.430 -3.000 1.00 22.21 55 ALA A N 18
ATOM 27997 C CA . ALA A 1 55 ? 9.537 -10.063 -2.387 1.00 24.25 55 ALA A CA 18
ATOM 27998 C C . ALA A 1 55 ? 9.768 -9.172 -1.167 1.00 52.12 55 ALA A C 18
ATOM 27999 O O . ALA A 1 55 ? 9.094 -8.159 -1.005 1.00 65.53 55 ALA A O 18
ATOM 28006 N N . MET A 1 56 ? 10.766 -9.561 -0.339 1.00 35.25 56 MET A N 18
ATOM 28007 C CA . MET A 1 56 ? 11.141 -8.839 0.884 1.00 12.10 56 MET A CA 18
ATOM 28008 C C . MET A 1 56 ? 11.652 -7.439 0.539 1.00 12.21 56 MET A C 18
ATOM 28009 O O . MET A 1 56 ? 11.354 -6.472 1.242 1.00 61.44 56 MET A O 18
ATOM 28023 N N . ASP A 1 57 ? 12.406 -7.357 -0.575 1.00 31.23 57 ASP A N 18
ATOM 28024 C CA . ASP A 1 57 ? 12.937 -6.088 -1.090 1.00 22.41 57 ASP A CA 18
ATOM 28025 C C . ASP A 1 57 ? 11.782 -5.162 -1.500 1.00 75.22 57 ASP A C 18
ATOM 28026 O O . ASP A 1 57 ? 11.770 -3.991 -1.126 1.00 32.52 57 ASP A O 18
ATOM 28035 N N . HIS A 1 58 ? 10.793 -5.734 -2.228 1.00 71.02 58 HIS A N 18
ATOM 28036 C CA . HIS A 1 58 ? 9.617 -4.988 -2.701 1.00 1.24 58 HIS A CA 18
ATOM 28037 C C . HIS A 1 58 ? 8.794 -4.473 -1.507 1.00 71.21 58 HIS A C 18
ATOM 28038 O O . HIS A 1 58 ? 8.320 -3.343 -1.537 1.00 12.32 58 HIS A O 18
ATOM 28053 N N . VAL A 1 59 ? 8.670 -5.314 -0.447 1.00 0.14 59 VAL A N 18
ATOM 28054 C CA . VAL A 1 59 ? 7.948 -4.947 0.788 1.00 33.54 59 VAL A CA 18
ATOM 28055 C C . VAL A 1 59 ? 8.653 -3.774 1.469 1.00 31.31 59 VAL A C 18
ATOM 28056 O O . VAL A 1 59 ? 8.008 -2.801 1.816 1.00 33.51 59 VAL A O 18
ATOM 28069 N N . SER A 1 60 ? 9.989 -3.877 1.629 1.00 51.55 60 SER A N 18
ATOM 28070 C CA . SER A 1 60 ? 10.820 -2.819 2.234 1.00 11.53 60 SER A CA 18
ATOM 28071 C C . SER A 1 60 ? 10.663 -1.476 1.490 1.00 34.45 60 SER A C 18
ATOM 28072 O O . SER A 1 60 ? 10.565 -0.412 2.119 1.00 21.34 60 SER A O 18
ATOM 28080 N N . ASN A 1 61 ? 10.609 -1.560 0.148 1.00 42.45 61 ASN A N 18
ATOM 28081 C CA . ASN A 1 61 ? 10.434 -0.395 -0.733 1.00 64.14 61 ASN A CA 18
ATOM 28082 C C . ASN A 1 61 ? 9.016 0.193 -0.559 1.00 5.53 61 ASN A C 18
ATOM 28083 O O . ASN A 1 61 ? 8.845 1.411 -0.576 1.00 71.41 61 ASN A O 18
ATOM 28094 N N . VAL A 1 62 ? 8.013 -0.693 -0.346 1.00 52.35 62 VAL A N 18
ATOM 28095 C CA . VAL A 1 62 ? 6.616 -0.291 -0.066 1.00 72.13 62 VAL A CA 18
ATOM 28096 C C . VAL A 1 62 ? 6.508 0.362 1.329 1.00 30.40 62 VAL A C 18
ATOM 28097 O O . VAL A 1 62 ? 5.809 1.350 1.475 1.00 31.11 62 VAL A O 18
ATOM 28110 N N . VAL A 1 63 ? 7.242 -0.173 2.331 1.00 21.15 63 VAL A N 18
ATOM 28111 C CA . VAL A 1 63 ? 7.253 0.367 3.712 1.00 42.12 63 VAL A CA 18
ATOM 28112 C C . VAL A 1 63 ? 7.782 1.814 3.696 1.00 34.43 63 VAL A C 18
ATOM 28113 O O . VAL A 1 63 ? 7.237 2.702 4.367 1.00 14.40 63 VAL A O 18
ATOM 28126 N N . GLY A 1 64 ? 8.827 2.030 2.873 1.00 52.51 64 GLY A N 18
ATOM 28127 C CA . GLY A 1 64 ? 9.444 3.340 2.710 1.00 43.32 64 GLY A CA 18
ATOM 28128 C C . GLY A 1 64 ? 8.568 4.303 1.915 1.00 34.25 64 GLY A C 18
ATOM 28129 O O . GLY A 1 64 ? 8.528 5.497 2.225 1.00 14.44 64 GLY A O 18
ATOM 28133 N N . SER A 1 65 ? 7.849 3.773 0.893 1.00 75.12 65 SER A N 18
ATOM 28134 C CA . SER A 1 65 ? 6.916 4.569 0.065 1.00 73.22 65 SER A CA 18
ATOM 28135 C C . SER A 1 65 ? 5.689 4.984 0.884 1.00 54.41 65 SER A C 18
ATOM 28136 O O . SER A 1 65 ? 5.210 6.102 0.753 1.00 11.43 65 SER A O 18
ATOM 28144 N N . LEU A 1 66 ? 5.207 4.066 1.744 1.00 14.15 66 LEU A N 18
ATOM 28145 C CA . LEU A 1 66 ? 4.045 4.312 2.609 1.00 34.14 66 LEU A CA 18
ATOM 28146 C C . LEU A 1 66 ? 4.393 5.374 3.642 1.00 51.24 66 LEU A C 18
ATOM 28147 O O . LEU A 1 66 ? 3.611 6.269 3.868 1.00 43.10 66 LEU A O 18
ATOM 28163 N N . ASP A 1 67 ? 5.592 5.259 4.241 1.00 22.10 67 ASP A N 18
ATOM 28164 C CA . ASP A 1 67 ? 6.094 6.226 5.240 1.00 30.50 67 ASP A CA 18
ATOM 28165 C C . ASP A 1 67 ? 6.231 7.634 4.625 1.00 22.45 67 ASP A C 18
ATOM 28166 O O . ASP A 1 67 ? 5.870 8.631 5.255 1.00 73.51 67 ASP A O 18
ATOM 28175 N N . SER A 1 68 ? 6.713 7.682 3.371 1.00 1.44 68 SER A N 18
ATOM 28176 C CA . SER A 1 68 ? 6.980 8.937 2.652 1.00 41.40 68 SER A CA 18
ATOM 28177 C C . SER A 1 68 ? 5.661 9.630 2.239 1.00 75.13 68 SER A C 18
ATOM 28178 O O . SER A 1 68 ? 5.508 10.850 2.409 1.00 42.33 68 SER A O 18
ATOM 28186 N N . ILE A 1 69 ? 4.701 8.829 1.723 1.00 43.32 69 ILE A N 18
ATOM 28187 C CA . ILE A 1 69 ? 3.357 9.320 1.351 1.00 3.20 69 ILE A CA 18
ATOM 28188 C C . ILE A 1 69 ? 2.580 9.695 2.634 1.00 1.21 69 ILE A C 18
ATOM 28189 O O . ILE A 1 69 ? 1.844 10.663 2.635 1.00 34.45 69 ILE A O 18
ATOM 28205 N N . GLN A 1 70 ? 2.813 8.930 3.725 1.00 21.53 70 GLN A N 18
ATOM 28206 C CA . GLN A 1 70 ? 2.181 9.150 5.056 1.00 64.14 70 GLN A CA 18
ATOM 28207 C C . GLN A 1 70 ? 2.605 10.502 5.651 1.00 65.04 70 GLN A C 18
ATOM 28208 O O . GLN A 1 70 ? 1.807 11.175 6.307 1.00 24.20 70 GLN A O 18
ATOM 28222 N N . THR A 1 71 ? 3.866 10.890 5.376 1.00 12.42 71 THR A N 18
ATOM 28223 C CA . THR A 1 71 ? 4.427 12.191 5.789 1.00 34.25 71 THR A CA 18
ATOM 28224 C C . THR A 1 71 ? 3.686 13.345 5.073 1.00 51.42 71 THR A C 18
ATOM 28225 O O . THR A 1 71 ? 3.430 14.399 5.663 1.00 12.22 71 THR A O 18
ATOM 28236 N N . SER A 1 72 ? 3.332 13.120 3.797 1.00 31.21 72 SER A N 18
ATOM 28237 C CA . SER A 1 72 ? 2.546 14.074 2.994 1.00 1.34 72 SER A CA 18
ATOM 28238 C C . SER A 1 72 ? 1.022 13.866 3.200 1.00 1.52 72 SER A C 18
ATOM 28239 O O . SER A 1 72 ? 0.220 14.743 2.856 1.00 55.41 72 SER A O 18
ATOM 28247 N N . PHE A 1 73 ? 0.639 12.703 3.773 1.00 54.12 73 PHE A N 18
ATOM 28248 C CA . PHE A 1 73 ? -0.765 12.353 4.062 1.00 25.23 73 PHE A CA 18
ATOM 28249 C C . PHE A 1 73 ? -1.140 12.938 5.429 1.00 22.51 73 PHE A C 18
ATOM 28250 O O . PHE A 1 73 ? -1.192 12.251 6.453 1.00 34.42 73 PHE A O 18
ATOM 28267 N N . LYS A 1 74 ? -1.296 14.254 5.416 1.00 45.24 74 LYS A N 18
ATOM 28268 C CA . LYS A 1 74 ? -1.813 15.052 6.527 1.00 70.24 74 LYS A CA 18
ATOM 28269 C C . LYS A 1 74 ? -3.095 15.753 6.006 1.00 74.43 74 LYS A C 18
ATOM 28270 O O . LYS A 1 74 ? -3.503 16.818 6.473 1.00 73.31 74 LYS A O 18
ATOM 28289 N N . GLN A 1 75 ? -3.734 15.077 5.030 1.00 12.03 75 GLN A N 18
ATOM 28290 C CA . GLN A 1 75 ? -4.890 15.584 4.274 1.00 53.25 75 GLN A CA 18
ATOM 28291 C C . GLN A 1 75 ? -6.144 15.609 5.165 1.00 75.32 75 GLN A C 18
ATOM 28292 O O . GLN A 1 75 ? -7.043 16.435 4.960 1.00 14.33 75 GLN A O 18
ATOM 28306 N N . THR A 1 76 ? -6.173 14.679 6.149 1.00 1.20 76 THR A N 18
ATOM 28307 C CA . THR A 1 76 ? -7.142 14.647 7.264 1.00 74.34 76 THR A CA 18
ATOM 28308 C C . THR A 1 76 ? -8.601 14.377 6.778 1.00 1.43 76 THR A C 18
ATOM 28309 O O . THR A 1 76 ? -8.884 14.382 5.572 1.00 65.42 76 THR A O 18
ATOM 28320 N N . GLY A 1 77 ? -9.505 14.071 7.725 1.00 4.05 77 GLY A N 18
ATOM 28321 C CA . GLY A 1 77 ? -10.936 14.007 7.453 1.00 14.54 77 GLY A CA 18
ATOM 28322 C C . GLY A 1 77 ? -11.399 12.625 7.042 1.00 53.12 77 GLY A C 18
ATOM 28323 O O . GLY A 1 77 ? -12.103 11.965 7.813 1.00 62.11 77 GLY A O 18
ATOM 28327 N N . ASN A 1 78 ? -10.963 12.192 5.834 1.00 22.12 78 ASN A N 18
ATOM 28328 C CA . ASN A 1 78 ? -11.418 10.944 5.173 1.00 63.34 78 ASN A CA 18
ATOM 28329 C C . ASN A 1 78 ? -11.306 9.718 6.109 1.00 15.14 78 ASN A C 18
ATOM 28330 O O . ASN A 1 78 ? -10.204 9.179 6.282 1.00 51.11 78 ASN A O 18
ATOM 28341 N N . PRO A 1 79 ? -12.448 9.262 6.733 1.00 53.44 79 PRO A N 18
ATOM 28342 C CA . PRO A 1 79 ? -12.424 8.178 7.739 1.00 31.43 79 PRO A CA 18
ATOM 28343 C C . PRO A 1 79 ? -12.212 6.803 7.087 1.00 33.02 79 PRO A C 18
ATOM 28344 O O . PRO A 1 79 ? -11.613 5.906 7.693 1.00 24.22 79 PRO A O 18
ATOM 28355 N N . GLU A 1 80 ? -12.696 6.679 5.829 1.00 3.50 80 GLU A N 18
ATOM 28356 C CA . GLU A 1 80 ? -12.496 5.499 4.986 1.00 41.45 80 GLU A CA 18
ATOM 28357 C C . GLU A 1 80 ? -11.001 5.257 4.827 1.00 53.34 80 GLU A C 18
ATOM 28358 O O . GLU A 1 80 ? -10.516 4.185 5.140 1.00 73.14 80 GLU A O 18
ATOM 28370 N N . ILE A 1 81 ? -10.276 6.319 4.433 1.00 35.13 81 ILE A N 18
ATOM 28371 C CA . ILE A 1 81 ? -8.865 6.232 4.025 1.00 34.15 81 ILE A CA 18
ATOM 28372 C C . ILE A 1 81 ? -7.922 6.209 5.233 1.00 72.34 81 ILE A C 18
ATOM 28373 O O . ILE A 1 81 ? -6.889 5.561 5.183 1.00 21.25 81 ILE A O 18
ATOM 28389 N N . ALA A 1 82 ? -8.291 6.906 6.315 1.00 20.40 82 ALA A N 18
ATOM 28390 C CA . ALA A 1 82 ? -7.484 6.938 7.552 1.00 55.24 82 ALA A CA 18
ATOM 28391 C C . ALA A 1 82 ? -7.407 5.532 8.173 1.00 74.23 82 ALA A C 18
ATOM 28392 O O . ALA A 1 82 ? -6.328 5.064 8.570 1.00 3.44 82 ALA A O 18
ATOM 28399 N N . THR A 1 83 ? -8.575 4.855 8.218 1.00 53.20 83 THR A N 18
ATOM 28400 C CA . THR A 1 83 ? -8.667 3.467 8.678 1.00 72.42 83 THR A CA 18
ATOM 28401 C C . THR A 1 83 ? -7.988 2.530 7.656 1.00 31.43 83 THR A C 18
ATOM 28402 O O . THR A 1 83 ? -7.121 1.749 8.010 1.00 31.12 83 THR A O 18
ATOM 28413 N N . ARG A 1 84 ? -8.345 2.687 6.374 1.00 21.54 84 ARG A N 18
ATOM 28414 C CA . ARG A 1 84 ? -7.859 1.836 5.269 1.00 31.53 84 ARG A CA 18
ATOM 28415 C C . ARG A 1 84 ? -6.311 1.852 5.159 1.00 42.14 84 ARG A C 18
ATOM 28416 O O . ARG A 1 84 ? -5.693 0.836 4.825 1.00 2.00 84 ARG A O 18
ATOM 28437 N N . TRP A 1 85 ? -5.719 3.024 5.462 1.00 44.31 85 TRP A N 18
ATOM 28438 C CA . TRP A 1 85 ? -4.260 3.239 5.436 1.00 11.44 85 TRP A CA 18
ATOM 28439 C C . TRP A 1 85 ? -3.587 2.553 6.630 1.00 4.43 85 TRP A C 18
ATOM 28440 O O . TRP A 1 85 ? -2.548 1.922 6.460 1.00 62.11 85 TRP A O 18
ATOM 28461 N N . GLN A 1 86 ? -4.168 2.695 7.842 1.00 41.40 86 GLN A N 18
ATOM 28462 C CA . GLN A 1 86 ? -3.561 2.117 9.063 1.00 74.24 86 GLN A CA 18
ATOM 28463 C C . GLN A 1 86 ? -3.654 0.574 9.038 1.00 32.22 86 GLN A C 18
ATOM 28464 O O . GLN A 1 86 ? -2.789 -0.108 9.593 1.00 65.00 86 GLN A O 18
ATOM 28478 N N . GLU A 1 87 ? -4.703 0.043 8.362 1.00 40.14 87 GLU A N 18
ATOM 28479 C CA . GLU A 1 87 ? -4.861 -1.404 8.126 1.00 2.53 87 GLU A CA 18
ATOM 28480 C C . GLU A 1 87 ? -3.836 -1.871 7.073 1.00 54.22 87 GLU A C 18
ATOM 28481 O O . GLU A 1 87 ? -3.218 -2.916 7.234 1.00 1.14 87 GLU A O 18
ATOM 28493 N N . LEU A 1 88 ? -3.651 -1.047 6.014 1.00 1.42 88 LEU A N 18
ATOM 28494 C CA . LEU A 1 88 ? -2.713 -1.327 4.901 1.00 12.33 88 LEU A CA 18
ATOM 28495 C C . LEU A 1 88 ? -1.272 -1.440 5.418 1.00 3.12 88 LEU A C 18
ATOM 28496 O O . LEU A 1 88 ? -0.625 -2.475 5.245 1.00 73.52 88 LEU A O 18
ATOM 28512 N N . THR A 1 89 ? -0.812 -0.363 6.080 1.00 65.24 89 THR A N 18
ATOM 28513 C CA . THR A 1 89 ? 0.538 -0.263 6.652 1.00 43.13 89 THR A CA 18
ATOM 28514 C C . THR A 1 89 ? 0.776 -1.364 7.714 1.00 0.21 89 THR A C 18
ATOM 28515 O O . THR A 1 89 ? 1.882 -1.903 7.804 1.00 62.13 89 THR A O 18
ATOM 28526 N N . GLN A 1 90 ? -0.289 -1.717 8.476 1.00 23.25 90 GLN A N 18
ATOM 28527 C CA . GLN A 1 90 ? -0.252 -2.824 9.462 1.00 1.44 90 GLN A CA 18
ATOM 28528 C C . GLN A 1 90 ? 0.098 -4.152 8.779 1.00 41.24 90 GLN A C 18
ATOM 28529 O O . GLN A 1 90 ? 1.002 -4.874 9.220 1.00 11.24 90 GLN A O 18
ATOM 28543 N N . GLU A 1 91 ? -0.619 -4.434 7.681 1.00 22.34 91 GLU A N 18
ATOM 28544 C CA . GLU A 1 91 ? -0.441 -5.658 6.902 1.00 51.10 91 GLU A CA 18
ATOM 28545 C C . GLU A 1 91 ? 0.941 -5.700 6.233 1.00 50.50 91 GLU A C 18
ATOM 28546 O O . GLU A 1 91 ? 1.588 -6.732 6.243 1.00 50.14 91 GLU A O 18
ATOM 28558 N N . VAL A 1 92 ? 1.405 -4.560 5.685 1.00 63.22 92 VAL A N 18
ATOM 28559 C CA . VAL A 1 92 ? 2.725 -4.483 5.018 1.00 24.35 92 VAL A CA 18
ATOM 28560 C C . VAL A 1 92 ? 3.857 -4.762 6.040 1.00 72.53 92 VAL A C 18
ATOM 28561 O O . VAL A 1 92 ? 4.873 -5.374 5.701 1.00 63.33 92 VAL A O 18
ATOM 28574 N N . ARG A 1 93 ? 3.633 -4.349 7.303 1.00 21.23 93 ARG A N 18
ATOM 28575 C CA . ARG A 1 93 ? 4.554 -4.625 8.425 1.00 24.51 93 ARG A CA 18
ATOM 28576 C C . ARG A 1 93 ? 4.480 -6.106 8.859 1.00 25.31 93 ARG A C 18
ATOM 28577 O O . ARG A 1 93 ? 5.458 -6.644 9.398 1.00 51.45 93 ARG A O 18
ATOM 28598 N N . GLU A 1 94 ? 3.322 -6.762 8.613 1.00 61.34 94 GLU A N 18
ATOM 28599 C CA . GLU A 1 94 ? 3.180 -8.220 8.794 1.00 12.03 94 GLU A CA 18
ATOM 28600 C C . GLU A 1 94 ? 4.070 -8.957 7.781 1.00 52.24 94 GLU A C 18
ATOM 28601 O O . GLU A 1 94 ? 4.899 -9.772 8.182 1.00 41.20 94 GLU A O 18
ATOM 28613 N N . LEU A 1 95 ? 3.923 -8.619 6.472 1.00 41.34 95 LEU A N 18
ATOM 28614 C CA . LEU A 1 95 ? 4.752 -9.206 5.383 1.00 42.53 95 LEU A CA 18
ATOM 28615 C C . LEU A 1 95 ? 6.249 -8.945 5.621 1.00 64.22 95 LEU A C 18
ATOM 28616 O O . LEU A 1 95 ? 7.089 -9.820 5.380 1.00 73.30 95 LEU A O 18
ATOM 28632 N N . TYR A 1 96 ? 6.549 -7.730 6.105 1.00 64.03 96 TYR A N 18
ATOM 28633 C CA . TYR A 1 96 ? 7.914 -7.281 6.415 1.00 32.52 96 TYR A CA 18
ATOM 28634 C C . TYR A 1 96 ? 8.567 -8.199 7.461 1.00 75.44 96 TYR A C 18
ATOM 28635 O O . TYR A 1 96 ? 9.725 -8.592 7.320 1.00 60.42 96 TYR A O 18
ATOM 28653 N N . ALA A 1 97 ? 7.781 -8.548 8.489 1.00 74.33 97 ALA A N 18
ATOM 28654 C CA . ALA A 1 97 ? 8.212 -9.456 9.564 1.00 33.13 97 ALA A CA 18
ATOM 28655 C C . ALA A 1 97 ? 8.239 -10.925 9.083 1.00 22.43 97 ALA A C 18
ATOM 28656 O O . ALA A 1 97 ? 9.056 -11.714 9.551 1.00 52.20 97 ALA A O 18
ATOM 28663 N N . TYR A 1 98 ? 7.350 -11.274 8.125 1.00 12.13 98 TYR A N 18
ATOM 28664 C CA . TYR A 1 98 ? 7.237 -12.652 7.571 1.00 35.21 98 TYR A CA 18
ATOM 28665 C C . TYR A 1 98 ? 8.403 -12.986 6.627 1.00 70.23 98 TYR A C 18
ATOM 28666 O O . TYR A 1 98 ? 8.739 -14.163 6.432 1.00 23.14 98 TYR A O 18
ATOM 28684 N N . LEU A 1 99 ? 9.019 -11.949 6.053 1.00 41.44 99 LEU A N 18
ATOM 28685 C CA . LEU A 1 99 ? 10.054 -12.100 5.008 1.00 43.02 99 LEU A CA 18
ATOM 28686 C C . LEU A 1 99 ? 11.443 -11.688 5.531 1.00 44.32 99 LEU A C 18
ATOM 28687 O O . LEU A 1 99 ? 12.470 -12.164 5.027 1.00 72.54 99 LEU A O 18
ATOM 28703 N N . GLY A 1 100 ? 11.464 -10.801 6.534 1.00 30.53 100 GLY A N 18
ATOM 28704 C CA . GLY A 1 100 ? 12.702 -10.327 7.146 1.00 20.50 100 GLY A CA 18
ATOM 28705 C C . GLY A 1 100 ? 12.491 -10.063 8.634 1.00 51.31 100 GLY A C 18
ATOM 28706 O O . GLY A 1 100 ? 12.236 -8.902 9.025 1.00 64.40 100 GLY A O 18
ATOM 28711 N N . MET A 1 1 ? -4.112 -16.227 9.201 1.00 53.44 1 MET A N 19
ATOM 28712 C CA . MET A 1 1 ? -3.207 -15.052 9.175 1.00 62.15 1 MET A CA 19
ATOM 28713 C C . MET A 1 1 ? -1.836 -15.485 8.617 1.00 5.24 1 MET A C 19
ATOM 28714 O O . MET A 1 1 ? -0.825 -15.526 9.330 1.00 4.21 1 MET A O 19
ATOM 28730 N N . ASP A 1 2 ? -1.836 -15.825 7.323 1.00 75.12 2 ASP A N 19
ATOM 28731 C CA . ASP A 1 2 ? -0.638 -16.318 6.597 1.00 40.55 2 ASP A CA 19
ATOM 28732 C C . ASP A 1 2 ? -0.223 -15.310 5.523 1.00 74.41 2 ASP A C 19
ATOM 28733 O O . ASP A 1 2 ? -0.914 -14.305 5.323 1.00 60.15 2 ASP A O 19
ATOM 28742 N N . PHE A 1 3 ? 0.898 -15.605 4.813 1.00 64.41 3 PHE A N 19
ATOM 28743 C CA . PHE A 1 3 ? 1.506 -14.670 3.854 1.00 44.52 3 PHE A CA 19
ATOM 28744 C C . PHE A 1 3 ? 0.513 -14.315 2.726 1.00 51.23 3 PHE A C 19
ATOM 28745 O O . PHE A 1 3 ? 0.274 -13.137 2.461 1.00 24.13 3 PHE A O 19
ATOM 28762 N N . THR A 1 4 ? -0.063 -15.355 2.088 1.00 73.41 4 THR A N 19
ATOM 28763 C CA . THR A 1 4 ? -0.966 -15.218 0.921 1.00 70.32 4 THR A CA 19
ATOM 28764 C C . THR A 1 4 ? -2.195 -14.340 1.262 1.00 45.10 4 THR A C 19
ATOM 28765 O O . THR A 1 4 ? -2.567 -13.434 0.498 1.00 52.43 4 THR A O 19
ATOM 28776 N N . GLU A 1 5 ? -2.757 -14.593 2.455 1.00 63.23 5 GLU A N 19
ATOM 28777 C CA . GLU A 1 5 ? -3.976 -13.933 2.947 1.00 43.32 5 GLU A CA 19
ATOM 28778 C C . GLU A 1 5 ? -3.743 -12.429 3.151 1.00 33.23 5 GLU A C 19
ATOM 28779 O O . GLU A 1 5 ? -4.483 -11.591 2.628 1.00 3.30 5 GLU A O 19
ATOM 28791 N N . ARG A 1 6 ? -2.676 -12.118 3.905 1.00 21.12 6 ARG A N 19
ATOM 28792 C CA . ARG A 1 6 ? -2.365 -10.748 4.329 1.00 74.14 6 ARG A CA 19
ATOM 28793 C C . ARG A 1 6 ? -1.754 -9.926 3.175 1.00 31.34 6 ARG A C 19
ATOM 28794 O O . ARG A 1 6 ? -1.799 -8.693 3.203 1.00 61.15 6 ARG A O 19
ATOM 28815 N N . LEU A 1 7 ? -1.196 -10.615 2.157 1.00 4.14 7 LEU A N 19
ATOM 28816 C CA . LEU A 1 7 ? -0.707 -9.963 0.919 1.00 51.33 7 LEU A CA 19
ATOM 28817 C C . LEU A 1 7 ? -1.918 -9.488 0.073 1.00 72.22 7 LEU A C 19
ATOM 28818 O O . LEU A 1 7 ? -1.901 -8.384 -0.493 1.00 14.52 7 LEU A O 19
ATOM 28834 N N . ASP A 1 8 ? -2.964 -10.344 0.006 1.00 32.11 8 ASP A N 19
ATOM 28835 C CA . ASP A 1 8 ? -4.254 -10.009 -0.645 1.00 2.21 8 ASP A CA 19
ATOM 28836 C C . ASP A 1 8 ? -4.879 -8.765 0.017 1.00 40.22 8 ASP A C 19
ATOM 28837 O O . ASP A 1 8 ? -5.467 -7.931 -0.669 1.00 41.23 8 ASP A O 19
ATOM 28846 N N . ARG A 1 9 ? -4.726 -8.669 1.359 1.00 21.45 9 ARG A N 19
ATOM 28847 C CA . ARG A 1 9 ? -5.170 -7.496 2.141 1.00 11.12 9 ARG A CA 19
ATOM 28848 C C . ARG A 1 9 ? -4.496 -6.208 1.627 1.00 51.14 9 ARG A C 19
ATOM 28849 O O . ARG A 1 9 ? -5.169 -5.208 1.394 1.00 51.12 9 ARG A O 19
ATOM 28870 N N . LEU A 1 10 ? -3.152 -6.276 1.461 1.00 73.45 10 LEU A N 19
ATOM 28871 C CA . LEU A 1 10 ? -2.323 -5.134 1.012 1.00 15.43 10 LEU A CA 19
ATOM 28872 C C . LEU A 1 10 ? -2.821 -4.569 -0.324 1.00 32.22 10 LEU A C 19
ATOM 28873 O O . LEU A 1 10 ? -3.060 -3.356 -0.455 1.00 12.30 10 LEU A O 19
ATOM 28889 N N . VAL A 1 11 ? -2.984 -5.480 -1.302 1.00 25.41 11 VAL A N 19
ATOM 28890 C CA . VAL A 1 11 ? -3.481 -5.148 -2.642 1.00 32.44 11 VAL A CA 19
ATOM 28891 C C . VAL A 1 11 ? -4.893 -4.528 -2.541 1.00 4.03 11 VAL A C 19
ATOM 28892 O O . VAL A 1 11 ? -5.141 -3.469 -3.105 1.00 10.14 11 VAL A O 19
ATOM 28905 N N . LYS A 1 12 ? -5.760 -5.179 -1.738 1.00 22.51 12 LYS A N 19
ATOM 28906 C CA . LYS A 1 12 ? -7.169 -4.777 -1.498 1.00 73.42 12 LYS A CA 19
ATOM 28907 C C . LYS A 1 12 ? -7.288 -3.315 -1.026 1.00 1.12 12 LYS A C 19
ATOM 28908 O O . LYS A 1 12 ? -8.130 -2.559 -1.532 1.00 32.00 12 LYS A O 19
ATOM 28927 N N . TYR A 1 13 ? -6.431 -2.930 -0.065 1.00 33.10 13 TYR A N 19
ATOM 28928 C CA . TYR A 1 13 ? -6.437 -1.574 0.500 1.00 11.54 13 TYR A CA 19
ATOM 28929 C C . TYR A 1 13 ? -6.014 -0.561 -0.568 1.00 3.21 13 TYR A C 19
ATOM 28930 O O . TYR A 1 13 ? -6.754 0.369 -0.863 1.00 71.22 13 TYR A O 19
ATOM 28948 N N . ALA A 1 14 ? -4.855 -0.809 -1.197 1.00 42.54 14 ALA A N 19
ATOM 28949 C CA . ALA A 1 14 ? -4.265 0.106 -2.196 1.00 73.23 14 ALA A CA 19
ATOM 28950 C C . ALA A 1 14 ? -5.129 0.220 -3.472 1.00 42.30 14 ALA A C 19
ATOM 28951 O O . ALA A 1 14 ? -5.047 1.227 -4.187 1.00 41.43 14 ALA A O 19
ATOM 28958 N N . LYS A 1 15 ? -5.959 -0.809 -3.742 1.00 74.15 15 LYS A N 19
ATOM 28959 C CA . LYS A 1 15 ? -6.978 -0.756 -4.805 1.00 52.24 15 LYS A CA 19
ATOM 28960 C C . LYS A 1 15 ? -8.022 0.315 -4.452 1.00 0.14 15 LYS A C 19
ATOM 28961 O O . LYS A 1 15 ? -8.205 1.267 -5.198 1.00 70.42 15 LYS A O 19
ATOM 28980 N N . GLU A 1 16 ? -8.652 0.156 -3.266 1.00 5.22 16 GLU A N 19
ATOM 28981 C CA . GLU A 1 16 ? -9.771 1.012 -2.817 1.00 61.32 16 GLU A CA 19
ATOM 28982 C C . GLU A 1 16 ? -9.327 2.447 -2.464 1.00 45.23 16 GLU A C 19
ATOM 28983 O O . GLU A 1 16 ? -10.122 3.372 -2.569 1.00 14.33 16 GLU A O 19
ATOM 28995 N N . ILE A 1 17 ? -8.064 2.628 -2.050 1.00 40.32 17 ILE A N 19
ATOM 28996 C CA . ILE A 1 17 ? -7.519 3.957 -1.711 1.00 61.52 17 ILE A CA 19
ATOM 28997 C C . ILE A 1 17 ? -7.240 4.758 -3.009 1.00 21.44 17 ILE A C 19
ATOM 28998 O O . ILE A 1 17 ? -7.675 5.907 -3.132 1.00 44.44 17 ILE A O 19
ATOM 29014 N N . ALA A 1 18 ? -6.566 4.118 -3.996 1.00 41.13 18 ALA A N 19
ATOM 29015 C CA . ALA A 1 18 ? -6.313 4.730 -5.329 1.00 73.44 18 ALA A CA 19
ATOM 29016 C C . ALA A 1 18 ? -7.646 5.025 -6.061 1.00 63.41 18 ALA A C 19
ATOM 29017 O O . ALA A 1 18 ? -7.806 6.070 -6.696 1.00 53.43 18 ALA A O 19
ATOM 29024 N N . LYS A 1 19 ? -8.590 4.077 -5.915 1.00 10.53 19 LYS A N 19
ATOM 29025 C CA . LYS A 1 19 ? -9.966 4.146 -6.455 1.00 1.45 19 LYS A CA 19
ATOM 29026 C C . LYS A 1 19 ? -10.737 5.344 -5.871 1.00 23.40 19 LYS A C 19
ATOM 29027 O O . LYS A 1 19 ? -11.338 6.114 -6.614 1.00 63.53 19 LYS A O 19
ATOM 29046 N N . TRP A 1 20 ? -10.684 5.494 -4.535 1.00 31.45 20 TRP A N 19
ATOM 29047 C CA . TRP A 1 20 ? -11.413 6.557 -3.803 1.00 32.11 20 TRP A CA 19
ATOM 29048 C C . TRP A 1 20 ? -10.859 7.952 -4.147 1.00 64.52 20 TRP A C 19
ATOM 29049 O O . TRP A 1 20 ? -11.631 8.889 -4.344 1.00 13.23 20 TRP A O 19
ATOM 29070 N N . TYR A 1 21 ? -9.520 8.077 -4.243 1.00 13.35 21 TYR A N 19
ATOM 29071 C CA . TYR A 1 21 ? -8.871 9.356 -4.612 1.00 31.31 21 TYR A CA 19
ATOM 29072 C C . TYR A 1 21 ? -9.037 9.660 -6.110 1.00 1.44 21 TYR A C 19
ATOM 29073 O O . TYR A 1 21 ? -8.905 10.812 -6.517 1.00 13.21 21 TYR A O 19
ATOM 29091 N N . LYS A 1 22 ? -9.333 8.627 -6.915 1.00 52.43 22 LYS A N 19
ATOM 29092 C CA . LYS A 1 22 ? -9.687 8.801 -8.338 1.00 3.10 22 LYS A CA 19
ATOM 29093 C C . LYS A 1 22 ? -11.120 9.383 -8.411 1.00 43.23 22 LYS A C 19
ATOM 29094 O O . LYS A 1 22 ? -11.388 10.303 -9.189 1.00 61.02 22 LYS A O 19
ATOM 29113 N N . GLU A 1 23 ? -12.020 8.855 -7.552 1.00 40.21 23 GLU A N 19
ATOM 29114 C CA . GLU A 1 23 ? -13.408 9.352 -7.415 1.00 32.23 23 GLU A CA 19
ATOM 29115 C C . GLU A 1 23 ? -13.447 10.745 -6.745 1.00 24.24 23 GLU A C 19
ATOM 29116 O O . GLU A 1 23 ? -14.433 11.476 -6.883 1.00 53.11 23 GLU A O 19
ATOM 29128 N N . SER A 1 24 ? -12.364 11.095 -6.027 1.00 10.21 24 SER A N 19
ATOM 29129 C CA . SER A 1 24 ? -12.191 12.419 -5.402 1.00 53.04 24 SER A CA 19
ATOM 29130 C C . SER A 1 24 ? -11.617 13.434 -6.408 1.00 73.23 24 SER A C 19
ATOM 29131 O O . SER A 1 24 ? -11.533 14.626 -6.102 1.00 13.42 24 SER A O 19
ATOM 29139 N N . GLY A 1 25 ? -11.243 12.947 -7.618 1.00 52.21 25 GLY A N 19
ATOM 29140 C CA . GLY A 1 25 ? -10.610 13.780 -8.648 1.00 32.11 25 GLY A CA 19
ATOM 29141 C C . GLY A 1 25 ? -9.250 14.331 -8.236 1.00 52.10 25 GLY A C 19
ATOM 29142 O O . GLY A 1 25 ? -8.879 15.450 -8.615 1.00 31.22 25 GLY A O 19
ATOM 29146 N N . ASP A 1 26 ? -8.515 13.534 -7.452 1.00 52.21 26 ASP A N 19
ATOM 29147 C CA . ASP A 1 26 ? -7.180 13.890 -6.942 1.00 42.52 26 ASP A CA 19
ATOM 29148 C C . ASP A 1 26 ? -6.126 12.974 -7.611 1.00 74.43 26 ASP A C 19
ATOM 29149 O O . ASP A 1 26 ? -5.940 11.836 -7.172 1.00 31.45 26 ASP A O 19
ATOM 29158 N N . PRO A 1 27 ? -5.436 13.444 -8.698 1.00 40.04 27 PRO A N 19
ATOM 29159 C CA . PRO A 1 27 ? -4.455 12.618 -9.436 1.00 41.12 27 PRO A CA 19
ATOM 29160 C C . PRO A 1 27 ? -3.136 12.404 -8.663 1.00 33.34 27 PRO A C 19
ATOM 29161 O O . PRO A 1 27 ? -2.484 11.383 -8.856 1.00 1.13 27 PRO A O 19
ATOM 29172 N N . ASP A 1 28 ? -2.778 13.354 -7.770 1.00 71.51 28 ASP A N 19
ATOM 29173 C CA . ASP A 1 28 ? -1.501 13.330 -7.012 1.00 5.22 28 ASP A CA 19
ATOM 29174 C C . ASP A 1 28 ? -1.410 12.101 -6.095 1.00 35.23 28 ASP A C 19
ATOM 29175 O O . ASP A 1 28 ? -0.488 11.281 -6.214 1.00 53.23 28 ASP A O 19
ATOM 29184 N N . PHE A 1 29 ? -2.388 11.993 -5.186 1.00 62.14 29 PHE A N 19
ATOM 29185 C CA . PHE A 1 29 ? -2.447 10.919 -4.196 1.00 41.12 29 PHE A CA 19
ATOM 29186 C C . PHE A 1 29 ? -2.875 9.600 -4.869 1.00 15.11 29 PHE A C 19
ATOM 29187 O O . PHE A 1 29 ? -2.292 8.566 -4.578 1.00 52.13 29 PHE A O 19
ATOM 29204 N N . ALA A 1 30 ? -3.858 9.658 -5.804 1.00 35.23 30 ALA A N 19
ATOM 29205 C CA . ALA A 1 30 ? -4.363 8.452 -6.518 1.00 60.13 30 ALA A CA 19
ATOM 29206 C C . ALA A 1 30 ? -3.232 7.726 -7.283 1.00 52.00 30 ALA A C 19
ATOM 29207 O O . ALA A 1 30 ? -3.112 6.498 -7.202 1.00 71.41 30 ALA A O 19
ATOM 29214 N N . ASN A 1 31 ? -2.407 8.515 -8.011 1.00 20.14 31 ASN A N 19
ATOM 29215 C CA . ASN A 1 31 ? -1.216 8.011 -8.725 1.00 23.14 31 ASN A CA 19
ATOM 29216 C C . ASN A 1 31 ? -0.194 7.434 -7.734 1.00 55.43 31 ASN A C 19
ATOM 29217 O O . ASN A 1 31 ? 0.364 6.374 -7.982 1.00 44.25 31 ASN A O 19
ATOM 29228 N N . SER A 1 32 ? 0.025 8.138 -6.603 1.00 5.24 32 SER A N 19
ATOM 29229 C CA . SER A 1 32 ? 1.000 7.734 -5.568 1.00 62.41 32 SER A CA 19
ATOM 29230 C C . SER A 1 32 ? 0.646 6.361 -4.957 1.00 61.23 32 SER A C 19
ATOM 29231 O O . SER A 1 32 ? 1.529 5.524 -4.741 1.00 13.13 32 SER A O 19
ATOM 29239 N N . VAL A 1 33 ? -0.658 6.139 -4.707 1.00 53.13 33 VAL A N 19
ATOM 29240 C CA . VAL A 1 33 ? -1.165 4.852 -4.194 1.00 43.22 33 VAL A CA 19
ATOM 29241 C C . VAL A 1 33 ? -1.081 3.776 -5.287 1.00 61.00 33 VAL A C 19
ATOM 29242 O O . VAL A 1 33 ? -0.849 2.616 -4.992 1.00 13.42 33 VAL A O 19
ATOM 29255 N N . ASP A 1 34 ? -1.269 4.198 -6.547 1.00 42.41 34 ASP A N 19
ATOM 29256 C CA . ASP A 1 34 ? -1.164 3.319 -7.724 1.00 4.25 34 ASP A CA 19
ATOM 29257 C C . ASP A 1 34 ? 0.304 2.870 -7.941 1.00 71.43 34 ASP A C 19
ATOM 29258 O O . ASP A 1 34 ? 0.548 1.764 -8.429 1.00 51.32 34 ASP A O 19
ATOM 29267 N N . ASN A 1 35 ? 1.274 3.734 -7.548 1.00 53.54 35 ASN A N 19
ATOM 29268 C CA . ASN A 1 35 ? 2.713 3.375 -7.512 1.00 31.34 35 ASN A CA 19
ATOM 29269 C C . ASN A 1 35 ? 2.917 2.240 -6.497 1.00 70.35 35 ASN A C 19
ATOM 29270 O O . ASN A 1 35 ? 3.499 1.201 -6.828 1.00 50.35 35 ASN A O 19
ATOM 29281 N N . VAL A 1 36 ? 2.350 2.436 -5.281 1.00 2.50 36 VAL A N 19
ATOM 29282 C CA . VAL A 1 36 ? 2.410 1.450 -4.184 1.00 35.15 36 VAL A CA 19
ATOM 29283 C C . VAL A 1 36 ? 1.679 0.150 -4.590 1.00 42.02 36 VAL A C 19
ATOM 29284 O O . VAL A 1 36 ? 2.131 -0.947 -4.274 1.00 23.30 36 VAL A O 19
ATOM 29297 N N . LEU A 1 37 ? 0.574 0.313 -5.339 1.00 2.15 37 LEU A N 19
ATOM 29298 C CA . LEU A 1 37 ? -0.311 -0.774 -5.772 1.00 51.25 37 LEU A CA 19
ATOM 29299 C C . LEU A 1 37 ? 0.451 -1.726 -6.700 1.00 30.52 37 LEU A C 19
ATOM 29300 O O . LEU A 1 37 ? 0.434 -2.938 -6.493 1.00 4.02 37 LEU A O 19
ATOM 29316 N N . GLY A 1 38 ? 1.135 -1.139 -7.702 1.00 4.25 38 GLY A N 19
ATOM 29317 C CA . GLY A 1 38 ? 1.939 -1.897 -8.661 1.00 43.43 38 GLY A CA 19
ATOM 29318 C C . GLY A 1 38 ? 3.092 -2.634 -7.998 1.00 3.42 38 GLY A C 19
ATOM 29319 O O . GLY A 1 38 ? 3.462 -3.734 -8.430 1.00 33.50 38 GLY A O 19
ATOM 29323 N N . HIS A 1 39 ? 3.660 -2.011 -6.938 1.00 33.23 39 HIS A N 19
ATOM 29324 C CA . HIS A 1 39 ? 4.700 -2.631 -6.097 1.00 4.41 39 HIS A CA 19
ATOM 29325 C C . HIS A 1 39 ? 4.139 -3.873 -5.369 1.00 22.44 39 HIS A C 19
ATOM 29326 O O . HIS A 1 39 ? 4.780 -4.921 -5.359 1.00 32.43 39 HIS A O 19
ATOM 29341 N N . LEU A 1 40 ? 2.926 -3.725 -4.788 1.00 71.31 40 LEU A N 19
ATOM 29342 C CA . LEU A 1 40 ? 2.241 -4.784 -4.002 1.00 54.22 40 LEU A CA 19
ATOM 29343 C C . LEU A 1 40 ? 1.848 -5.981 -4.876 1.00 31.33 40 LEU A C 19
ATOM 29344 O O . LEU A 1 40 ? 1.940 -7.138 -4.439 1.00 54.41 40 LEU A O 19
ATOM 29360 N N . GLU A 1 41 ? 1.402 -5.683 -6.109 1.00 5.43 41 GLU A N 19
ATOM 29361 C CA . GLU A 1 41 ? 1.109 -6.707 -7.117 1.00 63.40 41 GLU A CA 19
ATOM 29362 C C . GLU A 1 41 ? 2.394 -7.447 -7.497 1.00 53.14 41 GLU A C 19
ATOM 29363 O O . GLU A 1 41 ? 2.380 -8.658 -7.646 1.00 23.45 41 GLU A O 19
ATOM 29375 N N . ASN A 1 42 ? 3.505 -6.694 -7.616 1.00 64.32 42 ASN A N 19
ATOM 29376 C CA . ASN A 1 42 ? 4.817 -7.261 -7.976 1.00 33.11 42 ASN A CA 19
ATOM 29377 C C . ASN A 1 42 ? 5.371 -8.151 -6.840 1.00 54.04 42 ASN A C 19
ATOM 29378 O O . ASN A 1 42 ? 6.110 -9.083 -7.116 1.00 32.53 42 ASN A O 19
ATOM 29389 N N . ILE A 1 43 ? 5.016 -7.846 -5.566 1.00 62.51 43 ILE A N 19
ATOM 29390 C CA . ILE A 1 43 ? 5.388 -8.700 -4.404 1.00 71.00 43 ILE A CA 19
ATOM 29391 C C . ILE A 1 43 ? 4.674 -10.055 -4.518 1.00 43.03 43 ILE A C 19
ATOM 29392 O O . ILE A 1 43 ? 5.273 -11.118 -4.340 1.00 73.01 43 ILE A O 19
ATOM 29408 N N . ARG A 1 44 ? 3.373 -9.964 -4.840 1.00 30.35 44 ARG A N 19
ATOM 29409 C CA . ARG A 1 44 ? 2.465 -11.111 -4.950 1.00 74.43 44 ARG A CA 19
ATOM 29410 C C . ARG A 1 44 ? 2.931 -12.033 -6.089 1.00 45.35 44 ARG A C 19
ATOM 29411 O O . ARG A 1 44 ? 3.046 -13.249 -5.920 1.00 53.11 44 ARG A O 19
ATOM 29432 N N . LYS A 1 45 ? 3.222 -11.401 -7.238 1.00 12.24 45 LYS A N 19
ATOM 29433 C CA . LYS A 1 45 ? 3.757 -12.062 -8.433 1.00 0.44 45 LYS A CA 19
ATOM 29434 C C . LYS A 1 45 ? 5.128 -12.697 -8.158 1.00 60.33 45 LYS A C 19
ATOM 29435 O O . LYS A 1 45 ? 5.329 -13.858 -8.487 1.00 12.03 45 LYS A O 19
ATOM 29454 N N . ALA A 1 46 ? 6.041 -11.932 -7.525 1.00 43.20 46 ALA A N 19
ATOM 29455 C CA . ALA A 1 46 ? 7.426 -12.383 -7.248 1.00 1.02 46 ALA A CA 19
ATOM 29456 C C . ALA A 1 46 ? 7.436 -13.643 -6.383 1.00 74.52 46 ALA A C 19
ATOM 29457 O O . ALA A 1 46 ? 8.061 -14.642 -6.738 1.00 22.24 46 ALA A O 19
ATOM 29464 N N . PHE A 1 47 ? 6.677 -13.588 -5.281 1.00 54.21 47 PHE A N 19
ATOM 29465 C CA . PHE A 1 47 ? 6.593 -14.679 -4.303 1.00 34.44 47 PHE A CA 19
ATOM 29466 C C . PHE A 1 47 ? 5.958 -15.935 -4.942 1.00 33.01 47 PHE A C 19
ATOM 29467 O O . PHE A 1 47 ? 6.411 -17.055 -4.695 1.00 34.31 47 PHE A O 19
ATOM 29484 N N . LYS A 1 48 ? 4.923 -15.718 -5.783 1.00 15.40 48 LYS A N 19
ATOM 29485 C CA . LYS A 1 48 ? 4.208 -16.804 -6.493 1.00 3.12 48 LYS A CA 19
ATOM 29486 C C . LYS A 1 48 ? 5.118 -17.445 -7.569 1.00 52.43 48 LYS A C 19
ATOM 29487 O O . LYS A 1 48 ? 5.024 -18.649 -7.842 1.00 43.05 48 LYS A O 19
ATOM 29506 N N . HIS A 1 49 ? 6.001 -16.618 -8.167 1.00 15.24 49 HIS A N 19
ATOM 29507 C CA . HIS A 1 49 ? 7.029 -17.069 -9.141 1.00 30.21 49 HIS A CA 19
ATOM 29508 C C . HIS A 1 49 ? 8.238 -17.721 -8.435 1.00 64.51 49 HIS A C 19
ATOM 29509 O O . HIS A 1 49 ? 9.200 -18.125 -9.104 1.00 25.43 49 HIS A O 19
ATOM 29524 N N . GLY A 1 50 ? 8.177 -17.817 -7.094 1.00 13.40 50 GLY A N 19
ATOM 29525 C CA . GLY A 1 50 ? 9.192 -18.509 -6.302 1.00 35.45 50 GLY A CA 19
ATOM 29526 C C . GLY A 1 50 ? 10.388 -17.635 -5.975 1.00 54.35 50 GLY A C 19
ATOM 29527 O O . GLY A 1 50 ? 11.529 -18.117 -5.932 1.00 5.41 50 GLY A O 19
ATOM 29531 N N . ASP A 1 51 ? 10.128 -16.334 -5.747 1.00 62.15 51 ASP A N 19
ATOM 29532 C CA . ASP A 1 51 ? 11.163 -15.349 -5.399 1.00 42.14 51 ASP A CA 19
ATOM 29533 C C . ASP A 1 51 ? 10.822 -14.694 -4.037 1.00 44.13 51 ASP A C 19
ATOM 29534 O O . ASP A 1 51 ? 10.121 -13.673 -4.001 1.00 55.23 51 ASP A O 19
ATOM 29543 N N . PRO A 1 52 ? 11.259 -15.305 -2.886 1.00 62.21 52 PRO A N 19
ATOM 29544 C CA . PRO A 1 52 ? 11.152 -14.663 -1.551 1.00 63.01 52 PRO A CA 19
ATOM 29545 C C . PRO A 1 52 ? 12.023 -13.390 -1.477 1.00 71.13 52 PRO A C 19
ATOM 29546 O O . PRO A 1 52 ? 11.604 -12.383 -0.909 1.00 23.12 52 PRO A O 19
ATOM 29557 N N . ALA A 1 53 ? 13.230 -13.458 -2.095 1.00 24.22 53 ALA A N 19
ATOM 29558 C CA . ALA A 1 53 ? 14.196 -12.337 -2.147 1.00 31.11 53 ALA A CA 19
ATOM 29559 C C . ALA A 1 53 ? 13.595 -11.089 -2.823 1.00 5.42 53 ALA A C 19
ATOM 29560 O O . ALA A 1 53 ? 13.563 -10.012 -2.217 1.00 65.53 53 ALA A O 19
ATOM 29567 N N . ARG A 1 54 ? 13.093 -11.260 -4.070 1.00 74.44 54 ARG A N 19
ATOM 29568 C CA . ARG A 1 54 ? 12.452 -10.166 -4.841 1.00 73.30 54 ARG A CA 19
ATOM 29569 C C . ARG A 1 54 ? 11.214 -9.618 -4.109 1.00 34.23 54 ARG A C 19
ATOM 29570 O O . ARG A 1 54 ? 10.952 -8.410 -4.149 1.00 52.43 54 ARG A O 19
ATOM 29591 N N . ALA A 1 55 ? 10.478 -10.524 -3.431 1.00 2.02 55 ALA A N 19
ATOM 29592 C CA . ALA A 1 55 ? 9.323 -10.149 -2.604 1.00 3.11 55 ALA A CA 19
ATOM 29593 C C . ALA A 1 55 ? 9.765 -9.185 -1.488 1.00 41.32 55 ALA A C 19
ATOM 29594 O O . ALA A 1 55 ? 9.151 -8.137 -1.319 1.00 64.50 55 ALA A O 19
ATOM 29601 N N . MET A 1 56 ? 10.898 -9.509 -0.803 1.00 30.53 56 MET A N 19
ATOM 29602 C CA . MET A 1 56 ? 11.434 -8.700 0.323 1.00 32.03 56 MET A CA 19
ATOM 29603 C C . MET A 1 56 ? 11.841 -7.295 -0.140 1.00 11.40 56 MET A C 19
ATOM 29604 O O . MET A 1 56 ? 11.583 -6.319 0.560 1.00 62.21 56 MET A O 19
ATOM 29618 N N . ASP A 1 57 ? 12.472 -7.218 -1.328 1.00 12.21 57 ASP A N 19
ATOM 29619 C CA . ASP A 1 57 ? 12.944 -5.941 -1.909 1.00 41.35 57 ASP A CA 19
ATOM 29620 C C . ASP A 1 57 ? 11.769 -4.983 -2.120 1.00 70.22 57 ASP A C 19
ATOM 29621 O O . ASP A 1 57 ? 11.820 -3.811 -1.731 1.00 2.13 57 ASP A O 19
ATOM 29630 N N . HIS A 1 58 ? 10.697 -5.532 -2.700 1.00 10.31 58 HIS A N 19
ATOM 29631 C CA . HIS A 1 58 ? 9.487 -4.771 -3.015 1.00 10.40 58 HIS A CA 19
ATOM 29632 C C . HIS A 1 58 ? 8.658 -4.465 -1.750 1.00 13.34 58 HIS A C 19
ATOM 29633 O O . HIS A 1 58 ? 8.022 -3.421 -1.703 1.00 55.34 58 HIS A O 19
ATOM 29648 N N . VAL A 1 59 ? 8.708 -5.346 -0.716 1.00 3.55 59 VAL A N 19
ATOM 29649 C CA . VAL A 1 59 ? 8.038 -5.087 0.587 1.00 74.23 59 VAL A CA 19
ATOM 29650 C C . VAL A 1 59 ? 8.709 -3.897 1.289 1.00 33.42 59 VAL A C 19
ATOM 29651 O O . VAL A 1 59 ? 8.031 -2.971 1.717 1.00 12.41 59 VAL A O 19
ATOM 29664 N N . SER A 1 60 ? 10.051 -3.934 1.373 1.00 51.14 60 SER A N 19
ATOM 29665 C CA . SER A 1 60 ? 10.857 -2.869 1.999 1.00 2.14 60 SER A CA 19
ATOM 29666 C C . SER A 1 60 ? 10.687 -1.522 1.261 1.00 54.22 60 SER A C 19
ATOM 29667 O O . SER A 1 60 ? 10.643 -0.456 1.892 1.00 14.23 60 SER A O 19
ATOM 29675 N N . ASN A 1 61 ? 10.568 -1.600 -0.083 1.00 13.31 61 ASN A N 19
ATOM 29676 C CA . ASN A 1 61 ? 10.303 -0.434 -0.949 1.00 24.33 61 ASN A CA 19
ATOM 29677 C C . ASN A 1 61 ? 8.912 0.155 -0.633 1.00 3.22 61 ASN A C 19
ATOM 29678 O O . ASN A 1 61 ? 8.746 1.375 -0.594 1.00 51.32 61 ASN A O 19
ATOM 29689 N N . VAL A 1 62 ? 7.931 -0.740 -0.376 1.00 32.30 62 VAL A N 19
ATOM 29690 C CA . VAL A 1 62 ? 6.564 -0.342 0.015 1.00 65.40 62 VAL A CA 19
ATOM 29691 C C . VAL A 1 62 ? 6.561 0.282 1.433 1.00 32.12 62 VAL A C 19
ATOM 29692 O O . VAL A 1 62 ? 5.910 1.291 1.631 1.00 61.54 62 VAL A O 19
ATOM 29705 N N . VAL A 1 63 ? 7.333 -0.283 2.396 1.00 42.41 63 VAL A N 19
ATOM 29706 C CA . VAL A 1 63 ? 7.414 0.259 3.784 1.00 1.04 63 VAL A CA 19
ATOM 29707 C C . VAL A 1 63 ? 7.920 1.712 3.746 1.00 13.43 63 VAL A C 19
ATOM 29708 O O . VAL A 1 63 ? 7.353 2.603 4.394 1.00 2.32 63 VAL A O 19
ATOM 29721 N N . GLY A 1 64 ? 8.969 1.924 2.933 1.00 45.13 64 GLY A N 19
ATOM 29722 C CA . GLY A 1 64 ? 9.556 3.244 2.748 1.00 23.41 64 GLY A CA 19
ATOM 29723 C C . GLY A 1 64 ? 8.630 4.205 2.017 1.00 61.51 64 GLY A C 19
ATOM 29724 O O . GLY A 1 64 ? 8.593 5.389 2.346 1.00 42.01 64 GLY A O 19
ATOM 29728 N N . SER A 1 65 ? 7.868 3.679 1.034 1.00 52.13 65 SER A N 19
ATOM 29729 C CA . SER A 1 65 ? 6.916 4.471 0.236 1.00 71.10 65 SER A CA 19
ATOM 29730 C C . SER A 1 65 ? 5.772 4.982 1.125 1.00 53.13 65 SER A C 19
ATOM 29731 O O . SER A 1 65 ? 5.475 6.174 1.131 1.00 43.22 65 SER A O 19
ATOM 29739 N N . LEU A 1 66 ? 5.180 4.059 1.908 1.00 61.13 66 LEU A N 19
ATOM 29740 C CA . LEU A 1 66 ? 4.055 4.347 2.816 1.00 54.32 66 LEU A CA 19
ATOM 29741 C C . LEU A 1 66 ? 4.461 5.381 3.878 1.00 0.24 66 LEU A C 19
ATOM 29742 O O . LEU A 1 66 ? 3.703 6.304 4.164 1.00 12.31 66 LEU A O 19
ATOM 29758 N N . ASP A 1 67 ? 5.683 5.211 4.426 1.00 33.13 67 ASP A N 19
ATOM 29759 C CA . ASP A 1 67 ? 6.261 6.121 5.435 1.00 55.23 67 ASP A CA 19
ATOM 29760 C C . ASP A 1 67 ? 6.461 7.524 4.840 1.00 41.33 67 ASP A C 19
ATOM 29761 O O . ASP A 1 67 ? 6.125 8.527 5.477 1.00 63.41 67 ASP A O 19
ATOM 29770 N N . SER A 1 68 ? 6.978 7.565 3.593 1.00 20.13 68 SER A N 19
ATOM 29771 C CA . SER A 1 68 ? 7.206 8.820 2.857 1.00 62.10 68 SER A CA 19
ATOM 29772 C C . SER A 1 68 ? 5.881 9.573 2.647 1.00 33.51 68 SER A C 19
ATOM 29773 O O . SER A 1 68 ? 5.812 10.780 2.863 1.00 41.44 68 SER A O 19
ATOM 29781 N N . ILE A 1 69 ? 4.830 8.816 2.278 1.00 33.12 69 ILE A N 19
ATOM 29782 C CA . ILE A 1 69 ? 3.509 9.375 1.942 1.00 54.11 69 ILE A CA 19
ATOM 29783 C C . ILE A 1 69 ? 2.773 9.856 3.219 1.00 50.43 69 ILE A C 19
ATOM 29784 O O . ILE A 1 69 ? 2.145 10.898 3.190 1.00 34.12 69 ILE A O 19
ATOM 29800 N N . GLN A 1 70 ? 2.892 9.100 4.334 1.00 51.42 70 GLN A N 19
ATOM 29801 C CA . GLN A 1 70 ? 2.277 9.463 5.646 1.00 23.12 70 GLN A CA 19
ATOM 29802 C C . GLN A 1 70 ? 2.820 10.804 6.172 1.00 64.24 70 GLN A C 19
ATOM 29803 O O . GLN A 1 70 ? 2.051 11.702 6.534 1.00 75.53 70 GLN A O 19
ATOM 29817 N N . THR A 1 71 ? 4.157 10.912 6.191 1.00 32.15 71 THR A N 19
ATOM 29818 C CA . THR A 1 71 ? 4.863 12.096 6.705 1.00 44.33 71 THR A CA 19
ATOM 29819 C C . THR A 1 71 ? 4.633 13.312 5.783 1.00 55.11 71 THR A C 19
ATOM 29820 O O . THR A 1 71 ? 4.480 14.442 6.254 1.00 13.21 71 THR A O 19
ATOM 29831 N N . SER A 1 72 ? 4.593 13.047 4.464 1.00 51.43 72 SER A N 19
ATOM 29832 C CA . SER A 1 72 ? 4.265 14.057 3.442 1.00 24.42 72 SER A CA 19
ATOM 29833 C C . SER A 1 72 ? 2.786 14.497 3.538 1.00 60.34 72 SER A C 19
ATOM 29834 O O . SER A 1 72 ? 2.471 15.675 3.318 1.00 13.13 72 SER A O 19
ATOM 29842 N N . PHE A 1 73 ? 1.896 13.547 3.896 1.00 3.51 73 PHE A N 19
ATOM 29843 C CA . PHE A 1 73 ? 0.443 13.781 3.956 1.00 73.45 73 PHE A CA 19
ATOM 29844 C C . PHE A 1 73 ? 0.097 14.514 5.255 1.00 0.52 73 PHE A C 19
ATOM 29845 O O . PHE A 1 73 ? -0.118 13.897 6.305 1.00 1.54 73 PHE A O 19
ATOM 29862 N N . LYS A 1 74 ? 0.150 15.836 5.173 1.00 20.53 74 LYS A N 19
ATOM 29863 C CA . LYS A 1 74 ? -0.370 16.748 6.198 1.00 12.44 74 LYS A CA 19
ATOM 29864 C C . LYS A 1 74 ? -1.862 16.990 5.898 1.00 52.41 74 LYS A C 19
ATOM 29865 O O . LYS A 1 74 ? -2.310 16.705 4.775 1.00 65.44 74 LYS A O 19
ATOM 29884 N N . GLN A 1 75 ? -2.622 17.490 6.898 1.00 41.30 75 GLN A N 19
ATOM 29885 C CA . GLN A 1 75 ? -4.104 17.621 6.839 1.00 11.32 75 GLN A CA 19
ATOM 29886 C C . GLN A 1 75 ? -4.784 16.224 6.860 1.00 50.01 75 GLN A C 19
ATOM 29887 O O . GLN A 1 75 ? -4.270 15.252 6.290 1.00 11.44 75 GLN A O 19
ATOM 29901 N N . THR A 1 76 ? -5.942 16.135 7.532 1.00 60.25 76 THR A N 19
ATOM 29902 C CA . THR A 1 76 ? -6.721 14.888 7.645 1.00 53.25 76 THR A CA 19
ATOM 29903 C C . THR A 1 76 ? -7.285 14.451 6.272 1.00 41.12 76 THR A C 19
ATOM 29904 O O . THR A 1 76 ? -7.473 15.284 5.378 1.00 60.45 76 THR A O 19
ATOM 29915 N N . GLY A 1 77 ? -7.514 13.136 6.111 1.00 73.14 77 GLY A N 19
ATOM 29916 C CA . GLY A 1 77 ? -8.120 12.573 4.903 1.00 3.11 77 GLY A CA 19
ATOM 29917 C C . GLY A 1 77 ? -9.504 12.023 5.202 1.00 32.03 77 GLY A C 19
ATOM 29918 O O . GLY A 1 77 ? -10.109 12.380 6.223 1.00 52.25 77 GLY A O 19
ATOM 29922 N N . ASN A 1 78 ? -10.008 11.138 4.326 1.00 3.32 78 ASN A N 19
ATOM 29923 C CA . ASN A 1 78 ? -11.275 10.413 4.575 1.00 14.25 78 ASN A CA 19
ATOM 29924 C C . ASN A 1 78 ? -11.060 9.412 5.730 1.00 74.13 78 ASN A C 19
ATOM 29925 O O . ASN A 1 78 ? -10.100 8.646 5.669 1.00 40.03 78 ASN A O 19
ATOM 29936 N N . PRO A 1 79 ? -11.931 9.405 6.798 1.00 0.55 79 PRO A N 19
ATOM 29937 C CA . PRO A 1 79 ? -11.744 8.531 8.004 1.00 63.13 79 PRO A CA 19
ATOM 29938 C C . PRO A 1 79 ? -11.539 7.037 7.663 1.00 73.01 79 PRO A C 19
ATOM 29939 O O . PRO A 1 79 ? -10.724 6.349 8.293 1.00 43.34 79 PRO A O 19
ATOM 29950 N N . GLU A 1 80 ? -12.258 6.587 6.619 1.00 61.01 80 GLU A N 19
ATOM 29951 C CA . GLU A 1 80 ? -12.259 5.192 6.149 1.00 53.02 80 GLU A CA 19
ATOM 29952 C C . GLU A 1 80 ? -10.900 4.854 5.533 1.00 52.30 80 GLU A C 19
ATOM 29953 O O . GLU A 1 80 ? -10.305 3.823 5.835 1.00 42.14 80 GLU A O 19
ATOM 29965 N N . ILE A 1 81 ? -10.396 5.797 4.714 1.00 65.12 81 ILE A N 19
ATOM 29966 C CA . ILE A 1 81 ? -9.178 5.622 3.904 1.00 72.42 81 ILE A CA 19
ATOM 29967 C C . ILE A 1 81 ? -7.917 5.735 4.783 1.00 51.13 81 ILE A C 19
ATOM 29968 O O . ILE A 1 81 ? -6.941 5.003 4.577 1.00 0.53 81 ILE A O 19
ATOM 29984 N N . ALA A 1 82 ? -7.963 6.652 5.766 1.00 54.15 82 ALA A N 19
ATOM 29985 C CA . ALA A 1 82 ? -6.907 6.810 6.776 1.00 32.31 82 ALA A CA 19
ATOM 29986 C C . ALA A 1 82 ? -6.699 5.498 7.554 1.00 34.43 82 ALA A C 19
ATOM 29987 O O . ALA A 1 82 ? -5.560 5.083 7.789 1.00 12.12 82 ALA A O 19
ATOM 29994 N N . THR A 1 83 ? -7.827 4.851 7.934 1.00 42.24 83 THR A N 19
ATOM 29995 C CA . THR A 1 83 ? -7.808 3.524 8.564 1.00 75.51 83 THR A CA 19
ATOM 29996 C C . THR A 1 83 ? -7.200 2.478 7.597 1.00 12.41 83 THR A C 19
ATOM 29997 O O . THR A 1 83 ? -6.275 1.774 7.979 1.00 4.54 83 THR A O 19
ATOM 30008 N N . ARG A 1 84 ? -7.695 2.450 6.330 1.00 4.23 84 ARG A N 19
ATOM 30009 C CA . ARG A 1 84 ? -7.233 1.494 5.280 1.00 1.03 84 ARG A CA 19
ATOM 30010 C C . ARG A 1 84 ? -5.696 1.548 5.093 1.00 41.11 84 ARG A C 19
ATOM 30011 O O . ARG A 1 84 ? -5.059 0.518 4.880 1.00 35.43 84 ARG A O 19
ATOM 30032 N N . TRP A 1 85 ? -5.138 2.776 5.179 1.00 41.03 85 TRP A N 19
ATOM 30033 C CA . TRP A 1 85 ? -3.700 3.044 4.964 1.00 40.51 85 TRP A CA 19
ATOM 30034 C C . TRP A 1 85 ? -2.857 2.575 6.167 1.00 15.12 85 TRP A C 19
ATOM 30035 O O . TRP A 1 85 ? -1.726 2.112 5.998 1.00 23.13 85 TRP A O 19
ATOM 30056 N N . GLN A 1 86 ? -3.417 2.706 7.378 1.00 33.21 86 GLN A N 19
ATOM 30057 C CA . GLN A 1 86 ? -2.745 2.273 8.625 1.00 54.45 86 GLN A CA 19
ATOM 30058 C C . GLN A 1 86 ? -2.803 0.739 8.763 1.00 2.54 86 GLN A C 19
ATOM 30059 O O . GLN A 1 86 ? -1.865 0.128 9.275 1.00 42.44 86 GLN A O 19
ATOM 30073 N N . GLU A 1 87 ? -3.916 0.147 8.279 1.00 10.35 87 GLU A N 19
ATOM 30074 C CA . GLU A 1 87 ? -4.110 -1.317 8.171 1.00 64.50 87 GLU A CA 19
ATOM 30075 C C . GLU A 1 87 ? -3.144 -1.904 7.129 1.00 34.23 87 GLU A C 19
ATOM 30076 O O . GLU A 1 87 ? -2.599 -3.001 7.312 1.00 41.40 87 GLU A O 19
ATOM 30088 N N . LEU A 1 88 ? -2.958 -1.131 6.038 1.00 25.41 88 LEU A N 19
ATOM 30089 C CA . LEU A 1 88 ? -2.022 -1.438 4.950 1.00 64.12 88 LEU A CA 19
ATOM 30090 C C . LEU A 1 88 ? -0.591 -1.524 5.502 1.00 64.45 88 LEU A C 19
ATOM 30091 O O . LEU A 1 88 ? 0.010 -2.592 5.474 1.00 44.43 88 LEU A O 19
ATOM 30107 N N . THR A 1 89 ? -0.106 -0.402 6.081 1.00 20.41 89 THR A N 19
ATOM 30108 C CA . THR A 1 89 ? 1.293 -0.260 6.535 1.00 22.41 89 THR A CA 19
ATOM 30109 C C . THR A 1 89 ? 1.628 -1.259 7.666 1.00 70.42 89 THR A C 19
ATOM 30110 O O . THR A 1 89 ? 2.737 -1.825 7.702 1.00 24.44 89 THR A O 19
ATOM 30121 N N . GLN A 1 90 ? 0.635 -1.491 8.555 1.00 42.31 90 GLN A N 19
ATOM 30122 C CA . GLN A 1 90 ? 0.728 -2.476 9.647 1.00 33.22 90 GLN A CA 19
ATOM 30123 C C . GLN A 1 90 ? 1.042 -3.865 9.079 1.00 21.20 90 GLN A C 19
ATOM 30124 O O . GLN A 1 90 ? 2.041 -4.494 9.447 1.00 33.44 90 GLN A O 19
ATOM 30138 N N . GLU A 1 91 ? 0.186 -4.318 8.153 1.00 54.23 91 GLU A N 19
ATOM 30139 C CA . GLU A 1 91 ? 0.316 -5.645 7.561 1.00 44.43 91 GLU A CA 19
ATOM 30140 C C . GLU A 1 91 ? 1.544 -5.760 6.638 1.00 41.30 91 GLU A C 19
ATOM 30141 O O . GLU A 1 91 ? 2.164 -6.798 6.636 1.00 23.32 91 GLU A O 19
ATOM 30153 N N . VAL A 1 92 ? 1.949 -4.683 5.927 1.00 25.30 92 VAL A N 19
ATOM 30154 C CA . VAL A 1 92 ? 3.182 -4.714 5.085 1.00 20.25 92 VAL A CA 19
ATOM 30155 C C . VAL A 1 92 ? 4.411 -5.087 5.963 1.00 73.25 92 VAL A C 19
ATOM 30156 O O . VAL A 1 92 ? 5.285 -5.855 5.541 1.00 64.14 92 VAL A O 19
ATOM 30169 N N . ARG A 1 93 ? 4.412 -4.581 7.216 1.00 61.31 93 ARG A N 19
ATOM 30170 C CA . ARG A 1 93 ? 5.414 -4.952 8.237 1.00 61.21 93 ARG A CA 19
ATOM 30171 C C . ARG A 1 93 ? 5.260 -6.431 8.683 1.00 5.23 93 ARG A C 19
ATOM 30172 O O . ARG A 1 93 ? 6.259 -7.095 8.950 1.00 43.22 93 ARG A O 19
ATOM 30193 N N . GLU A 1 94 ? 4.001 -6.924 8.788 1.00 41.02 94 GLU A N 19
ATOM 30194 C CA . GLU A 1 94 ? 3.705 -8.348 9.109 1.00 12.24 94 GLU A CA 19
ATOM 30195 C C . GLU A 1 94 ? 4.287 -9.296 8.042 1.00 45.33 94 GLU A C 19
ATOM 30196 O O . GLU A 1 94 ? 4.938 -10.276 8.382 1.00 63.20 94 GLU A O 19
ATOM 30208 N N . LEU A 1 95 ? 4.054 -8.975 6.750 1.00 25.31 95 LEU A N 19
ATOM 30209 C CA . LEU A 1 95 ? 4.586 -9.753 5.605 1.00 44.22 95 LEU A CA 19
ATOM 30210 C C . LEU A 1 95 ? 6.133 -9.734 5.612 1.00 70.21 95 LEU A C 19
ATOM 30211 O O . LEU A 1 95 ? 6.784 -10.751 5.336 1.00 3.41 95 LEU A O 19
ATOM 30227 N N . TYR A 1 96 ? 6.692 -8.564 5.964 1.00 53.13 96 TYR A N 19
ATOM 30228 C CA . TYR A 1 96 ? 8.147 -8.348 6.117 1.00 52.44 96 TYR A CA 19
ATOM 30229 C C . TYR A 1 96 ? 8.697 -9.228 7.269 1.00 15.40 96 TYR A C 19
ATOM 30230 O O . TYR A 1 96 ? 9.804 -9.757 7.180 1.00 12.40 96 TYR A O 19
ATOM 30248 N N . ALA A 1 97 ? 7.884 -9.385 8.328 1.00 2.33 97 ALA A N 19
ATOM 30249 C CA . ALA A 1 97 ? 8.213 -10.236 9.490 1.00 10.23 97 ALA A CA 19
ATOM 30250 C C . ALA A 1 97 ? 8.042 -11.732 9.152 1.00 41.34 97 ALA A C 19
ATOM 30251 O O . ALA A 1 97 ? 8.650 -12.590 9.796 1.00 55.12 97 ALA A O 19
ATOM 30258 N N . TYR A 1 98 ? 7.198 -12.038 8.140 1.00 74.53 98 TYR A N 19
ATOM 30259 C CA . TYR A 1 98 ? 6.975 -13.429 7.667 1.00 51.05 98 TYR A CA 19
ATOM 30260 C C . TYR A 1 98 ? 8.062 -13.855 6.663 1.00 71.22 98 TYR A C 19
ATOM 30261 O O . TYR A 1 98 ? 8.287 -15.054 6.460 1.00 2.12 98 TYR A O 19
ATOM 30279 N N . LEU A 1 99 ? 8.733 -12.871 6.050 1.00 41.24 99 LEU A N 19
ATOM 30280 C CA . LEU A 1 99 ? 9.805 -13.118 5.062 1.00 45.55 99 LEU A CA 19
ATOM 30281 C C . LEU A 1 99 ? 11.164 -13.166 5.769 1.00 53.42 99 LEU A C 19
ATOM 30282 O O . LEU A 1 99 ? 11.890 -14.168 5.679 1.00 64.03 99 LEU A O 19
ATOM 30298 N N . GLY A 1 100 ? 11.489 -12.076 6.477 1.00 1.22 100 GLY A N 19
ATOM 30299 C CA . GLY A 1 100 ? 12.738 -11.961 7.212 1.00 21.12 100 GLY A CA 19
ATOM 30300 C C . GLY A 1 100 ? 12.682 -12.729 8.535 1.00 42.22 100 GLY A C 19
ATOM 30301 O O . GLY A 1 100 ? 12.223 -12.157 9.547 1.00 12.40 100 GLY A O 19
ATOM 30306 N N . MET A 1 1 ? -4.206 -16.835 9.746 1.00 22.33 1 MET A N 20
ATOM 30307 C CA . MET A 1 1 ? -3.685 -15.945 8.685 1.00 12.14 1 MET A CA 20
ATOM 30308 C C . MET A 1 1 ? -2.751 -16.721 7.751 1.00 74.23 1 MET A C 20
ATOM 30309 O O . MET A 1 1 ? -2.456 -17.901 7.988 1.00 14.03 1 MET A O 20
ATOM 30325 N N . ASP A 1 2 ? -2.271 -16.025 6.710 1.00 24.44 2 ASP A N 20
ATOM 30326 C CA . ASP A 1 2 ? -1.404 -16.596 5.664 1.00 52.24 2 ASP A CA 20
ATOM 30327 C C . ASP A 1 2 ? -0.811 -15.452 4.831 1.00 24.31 2 ASP A C 20
ATOM 30328 O O . ASP A 1 2 ? -1.403 -14.370 4.770 1.00 73.33 2 ASP A O 20
ATOM 30337 N N . PHE A 1 3 ? 0.355 -15.705 4.203 1.00 22.43 3 PHE A N 20
ATOM 30338 C CA . PHE A 1 3 ? 1.043 -14.740 3.323 1.00 23.34 3 PHE A CA 20
ATOM 30339 C C . PHE A 1 3 ? 0.100 -14.264 2.189 1.00 41.24 3 PHE A C 20
ATOM 30340 O O . PHE A 1 3 ? -0.022 -13.057 1.946 1.00 14.01 3 PHE A O 20
ATOM 30357 N N . THR A 1 4 ? -0.567 -15.233 1.524 1.00 13.53 4 THR A N 20
ATOM 30358 C CA . THR A 1 4 ? -1.492 -14.963 0.406 1.00 31.43 4 THR A CA 20
ATOM 30359 C C . THR A 1 4 ? -2.704 -14.133 0.884 1.00 22.30 4 THR A C 20
ATOM 30360 O O . THR A 1 4 ? -3.158 -13.219 0.181 1.00 11.24 4 THR A O 20
ATOM 30371 N N . GLU A 1 5 ? -3.207 -14.476 2.093 1.00 13.30 5 GLU A N 20
ATOM 30372 C CA . GLU A 1 5 ? -4.303 -13.741 2.751 1.00 54.33 5 GLU A CA 20
ATOM 30373 C C . GLU A 1 5 ? -3.928 -12.279 3.021 1.00 42.44 5 GLU A C 20
ATOM 30374 O O . GLU A 1 5 ? -4.748 -11.389 2.824 1.00 55.11 5 GLU A O 20
ATOM 30386 N N . ARG A 1 6 ? -2.682 -12.055 3.469 1.00 25.34 6 ARG A N 20
ATOM 30387 C CA . ARG A 1 6 ? -2.174 -10.708 3.775 1.00 12.22 6 ARG A CA 20
ATOM 30388 C C . ARG A 1 6 ? -2.154 -9.843 2.500 1.00 63.30 6 ARG A C 20
ATOM 30389 O O . ARG A 1 6 ? -2.513 -8.672 2.542 1.00 5.40 6 ARG A O 20
ATOM 30410 N N . LEU A 1 7 ? -1.752 -10.453 1.366 1.00 22.14 7 LEU A N 20
ATOM 30411 C CA . LEU A 1 7 ? -1.758 -9.783 0.045 1.00 35.14 7 LEU A CA 20
ATOM 30412 C C . LEU A 1 7 ? -3.185 -9.519 -0.456 1.00 34.44 7 LEU A C 20
ATOM 30413 O O . LEU A 1 7 ? -3.419 -8.519 -1.137 1.00 74.34 7 LEU A O 20
ATOM 30429 N N . ASP A 1 8 ? -4.114 -10.431 -0.128 1.00 24.42 8 ASP A N 20
ATOM 30430 C CA . ASP A 1 8 ? -5.555 -10.232 -0.376 1.00 61.00 8 ASP A CA 20
ATOM 30431 C C . ASP A 1 8 ? -6.036 -8.958 0.333 1.00 4.14 8 ASP A C 20
ATOM 30432 O O . ASP A 1 8 ? -6.730 -8.143 -0.272 1.00 0.51 8 ASP A O 20
ATOM 30441 N N . ARG A 1 9 ? -5.603 -8.786 1.610 1.00 13.20 9 ARG A N 20
ATOM 30442 C CA . ARG A 1 9 ? -5.924 -7.590 2.412 1.00 2.14 9 ARG A CA 20
ATOM 30443 C C . ARG A 1 9 ? -5.366 -6.335 1.708 1.00 33.14 9 ARG A C 20
ATOM 30444 O O . ARG A 1 9 ? -6.083 -5.360 1.501 1.00 15.53 9 ARG A O 20
ATOM 30465 N N . LEU A 1 10 ? -4.073 -6.425 1.328 1.00 1.21 10 LEU A N 20
ATOM 30466 C CA . LEU A 1 10 ? -3.294 -5.313 0.759 1.00 31.24 10 LEU A CA 20
ATOM 30467 C C . LEU A 1 10 ? -3.917 -4.754 -0.525 1.00 23.51 10 LEU A C 20
ATOM 30468 O O . LEU A 1 10 ? -4.303 -3.578 -0.568 1.00 63.30 10 LEU A O 20
ATOM 30484 N N . VAL A 1 11 ? -4.012 -5.616 -1.556 1.00 22.51 11 VAL A N 20
ATOM 30485 C CA . VAL A 1 11 ? -4.536 -5.242 -2.880 1.00 31.32 11 VAL A CA 20
ATOM 30486 C C . VAL A 1 11 ? -5.980 -4.689 -2.758 1.00 51.34 11 VAL A C 20
ATOM 30487 O O . VAL A 1 11 ? -6.335 -3.713 -3.410 1.00 34.11 11 VAL A O 20
ATOM 30500 N N . LYS A 1 12 ? -6.766 -5.296 -1.852 1.00 45.11 12 LYS A N 20
ATOM 30501 C CA . LYS A 1 12 ? -8.164 -4.905 -1.577 1.00 33.12 12 LYS A CA 20
ATOM 30502 C C . LYS A 1 12 ? -8.284 -3.490 -0.964 1.00 12.20 12 LYS A C 20
ATOM 30503 O O . LYS A 1 12 ? -9.030 -2.655 -1.493 1.00 53.12 12 LYS A O 20
ATOM 30522 N N . TYR A 1 13 ? -7.538 -3.214 0.129 1.00 2.45 13 TYR A N 20
ATOM 30523 C CA . TYR A 1 13 ? -7.624 -1.912 0.840 1.00 75.32 13 TYR A CA 20
ATOM 30524 C C . TYR A 1 13 ? -7.103 -0.779 -0.055 1.00 40.34 13 TYR A C 20
ATOM 30525 O O . TYR A 1 13 ? -7.705 0.294 -0.125 1.00 33.21 13 TYR A O 20
ATOM 30543 N N . ALA A 1 14 ? -5.986 -1.054 -0.750 1.00 5.30 14 ALA A N 20
ATOM 30544 C CA . ALA A 1 14 ? -5.357 -0.105 -1.679 1.00 32.34 14 ALA A CA 20
ATOM 30545 C C . ALA A 1 14 ? -6.228 0.152 -2.929 1.00 34.11 14 ALA A C 20
ATOM 30546 O O . ALA A 1 14 ? -6.140 1.223 -3.524 1.00 1.34 14 ALA A O 20
ATOM 30553 N N . LYS A 1 15 ? -7.069 -0.832 -3.323 1.00 5.23 15 LYS A N 20
ATOM 30554 C CA . LYS A 1 15 ? -8.083 -0.622 -4.384 1.00 32.14 15 LYS A CA 20
ATOM 30555 C C . LYS A 1 15 ? -9.192 0.312 -3.886 1.00 2.43 15 LYS A C 20
ATOM 30556 O O . LYS A 1 15 ? -9.683 1.122 -4.649 1.00 3.24 15 LYS A O 20
ATOM 30575 N N . GLU A 1 16 ? -9.565 0.193 -2.597 1.00 63.03 16 GLU A N 20
ATOM 30576 C CA . GLU A 1 16 ? -10.595 1.058 -1.978 1.00 10.42 16 GLU A CA 20
ATOM 30577 C C . GLU A 1 16 ? -10.131 2.529 -1.899 1.00 72.22 16 GLU A C 20
ATOM 30578 O O . GLU A 1 16 ? -10.919 3.449 -2.158 1.00 23.32 16 GLU A O 20
ATOM 30590 N N . ILE A 1 17 ? -8.846 2.721 -1.539 1.00 42.01 17 ILE A N 20
ATOM 30591 C CA . ILE A 1 17 ? -8.205 4.045 -1.453 1.00 24.30 17 ILE A CA 20
ATOM 30592 C C . ILE A 1 17 ? -8.084 4.671 -2.860 1.00 44.30 17 ILE A C 20
ATOM 30593 O O . ILE A 1 17 ? -8.612 5.761 -3.103 1.00 1.44 17 ILE A O 20
ATOM 30609 N N . ALA A 1 18 ? -7.445 3.930 -3.793 1.00 71.21 18 ALA A N 20
ATOM 30610 C CA . ALA A 1 18 ? -7.233 4.380 -5.189 1.00 72.32 18 ALA A CA 20
ATOM 30611 C C . ALA A 1 18 ? -8.571 4.676 -5.911 1.00 11.41 18 ALA A C 20
ATOM 30612 O O . ALA A 1 18 ? -8.648 5.597 -6.726 1.00 61.50 18 ALA A O 20
ATOM 30619 N N . LYS A 1 19 ? -9.614 3.888 -5.574 1.00 61.31 19 LYS A N 20
ATOM 30620 C CA . LYS A 1 19 ? -10.984 4.068 -6.100 1.00 71.20 19 LYS A CA 20
ATOM 30621 C C . LYS A 1 19 ? -11.577 5.403 -5.631 1.00 52.43 19 LYS A C 20
ATOM 30622 O O . LYS A 1 19 ? -12.032 6.199 -6.452 1.00 52.53 19 LYS A O 20
ATOM 30641 N N . TRP A 1 20 ? -11.527 5.639 -4.303 1.00 21.42 20 TRP A N 20
ATOM 30642 C CA . TRP A 1 20 ? -12.137 6.821 -3.666 1.00 63.00 20 TRP A CA 20
ATOM 30643 C C . TRP A 1 20 ? -11.499 8.118 -4.170 1.00 2.14 20 TRP A C 20
ATOM 30644 O O . TRP A 1 20 ? -12.205 9.081 -4.466 1.00 15.45 20 TRP A O 20
ATOM 30665 N N . TYR A 1 21 ? -10.159 8.126 -4.245 1.00 40.20 21 TYR A N 20
ATOM 30666 C CA . TYR A 1 21 ? -9.393 9.289 -4.727 1.00 73.42 21 TYR A CA 20
ATOM 30667 C C . TYR A 1 21 ? -9.618 9.526 -6.226 1.00 21.05 21 TYR A C 20
ATOM 30668 O O . TYR A 1 21 ? -9.621 10.671 -6.668 1.00 33.44 21 TYR A O 20
ATOM 30686 N N . LYS A 1 22 ? -9.847 8.448 -6.996 1.00 75.33 22 LYS A N 20
ATOM 30687 C CA . LYS A 1 22 ? -10.200 8.563 -8.421 1.00 23.21 22 LYS A CA 20
ATOM 30688 C C . LYS A 1 22 ? -11.585 9.240 -8.578 1.00 60.03 22 LYS A C 20
ATOM 30689 O O . LYS A 1 22 ? -11.788 10.067 -9.468 1.00 71.13 22 LYS A O 20
ATOM 30708 N N . GLU A 1 23 ? -12.513 8.901 -7.662 1.00 12.04 23 GLU A N 20
ATOM 30709 C CA . GLU A 1 23 ? -13.857 9.512 -7.606 1.00 52.12 23 GLU A CA 20
ATOM 30710 C C . GLU A 1 23 ? -13.803 10.940 -7.003 1.00 60.21 23 GLU A C 20
ATOM 30711 O O . GLU A 1 23 ? -14.677 11.765 -7.269 1.00 33.21 23 GLU A O 20
ATOM 30723 N N . SER A 1 24 ? -12.764 11.205 -6.190 1.00 31.43 24 SER A N 20
ATOM 30724 C CA . SER A 1 24 ? -12.587 12.487 -5.474 1.00 45.43 24 SER A CA 20
ATOM 30725 C C . SER A 1 24 ? -11.888 13.541 -6.351 1.00 54.33 24 SER A C 20
ATOM 30726 O O . SER A 1 24 ? -11.825 14.714 -5.971 1.00 5.31 24 SER A O 20
ATOM 30734 N N . GLY A 1 25 ? -11.375 13.117 -7.521 1.00 44.23 25 GLY A N 20
ATOM 30735 C CA . GLY A 1 25 ? -10.671 14.019 -8.438 1.00 34.11 25 GLY A CA 20
ATOM 30736 C C . GLY A 1 25 ? -9.199 14.202 -8.096 1.00 1.23 25 GLY A C 20
ATOM 30737 O O . GLY A 1 25 ? -8.599 15.218 -8.466 1.00 53.12 25 GLY A O 20
ATOM 30741 N N . ASP A 1 26 ? -8.634 13.232 -7.361 1.00 1.03 26 ASP A N 20
ATOM 30742 C CA . ASP A 1 26 ? -7.186 13.143 -7.087 1.00 62.42 26 ASP A CA 20
ATOM 30743 C C . ASP A 1 26 ? -6.579 12.003 -7.950 1.00 43.01 26 ASP A C 20
ATOM 30744 O O . ASP A 1 26 ? -6.494 10.859 -7.484 1.00 71.13 26 ASP A O 20
ATOM 30753 N N . PRO A 1 27 ? -6.173 12.280 -9.234 1.00 13.41 27 PRO A N 20
ATOM 30754 C CA . PRO A 1 27 ? -5.680 11.228 -10.152 1.00 0.10 27 PRO A CA 20
ATOM 30755 C C . PRO A 1 27 ? -4.275 10.732 -9.777 1.00 61.01 27 PRO A C 20
ATOM 30756 O O . PRO A 1 27 ? -4.004 9.535 -9.864 1.00 24.42 27 PRO A O 20
ATOM 30767 N N . ASP A 1 28 ? -3.408 11.656 -9.332 1.00 31.21 28 ASP A N 20
ATOM 30768 C CA . ASP A 1 28 ? -1.994 11.364 -9.053 1.00 34.23 28 ASP A CA 20
ATOM 30769 C C . ASP A 1 28 ? -1.828 10.678 -7.691 1.00 14.42 28 ASP A C 20
ATOM 30770 O O . ASP A 1 28 ? -0.943 9.842 -7.532 1.00 51.22 28 ASP A O 20
ATOM 30779 N N . PHE A 1 29 ? -2.693 11.033 -6.714 1.00 65.14 29 PHE A N 20
ATOM 30780 C CA . PHE A 1 29 ? -2.709 10.375 -5.389 1.00 71.12 29 PHE A CA 20
ATOM 30781 C C . PHE A 1 29 ? -3.225 8.932 -5.559 1.00 62.01 29 PHE A C 20
ATOM 30782 O O . PHE A 1 29 ? -2.648 7.991 -5.008 1.00 10.25 29 PHE A O 20
ATOM 30799 N N . ALA A 1 30 ? -4.297 8.780 -6.365 1.00 34.11 30 ALA A N 20
ATOM 30800 C CA . ALA A 1 30 ? -4.850 7.463 -6.733 1.00 43.50 30 ALA A CA 20
ATOM 30801 C C . ALA A 1 30 ? -3.817 6.627 -7.514 1.00 22.25 30 ALA A C 20
ATOM 30802 O O . ALA A 1 30 ? -3.741 5.414 -7.342 1.00 33.53 30 ALA A O 20
ATOM 30809 N N . ASN A 1 31 ? -3.028 7.312 -8.372 1.00 52.13 31 ASN A N 20
ATOM 30810 C CA . ASN A 1 31 ? -1.944 6.694 -9.171 1.00 63.10 31 ASN A CA 20
ATOM 30811 C C . ASN A 1 31 ? -0.769 6.267 -8.276 1.00 14.24 31 ASN A C 20
ATOM 30812 O O . ASN A 1 31 ? 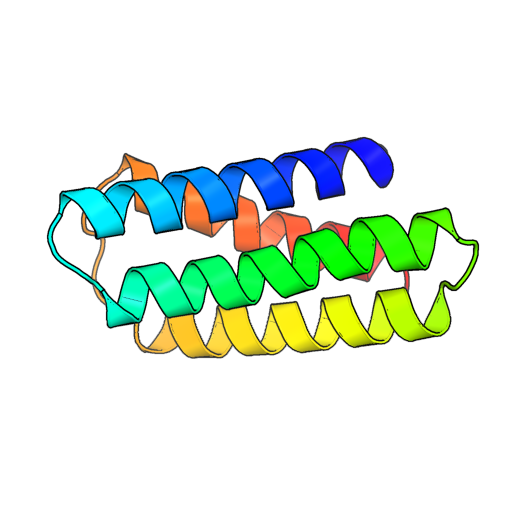-0.060 5.315 -8.601 1.00 12.34 31 ASN A O 20
ATOM 30823 N N . SER A 1 32 ? -0.552 7.003 -7.171 1.00 71.31 32 SER A N 20
ATOM 30824 C CA . SER A 1 32 ? 0.455 6.647 -6.155 1.00 34.23 32 SER A CA 20
ATOM 30825 C C . SER A 1 32 ? 0.063 5.342 -5.448 1.00 62.23 32 SER A C 20
ATOM 30826 O O . SER A 1 32 ? 0.905 4.471 -5.221 1.00 13.12 32 SER A O 20
ATOM 30834 N N . VAL A 1 33 ? -1.234 5.215 -5.128 1.00 3.40 33 VAL A N 20
ATOM 30835 C CA . VAL A 1 33 ? -1.788 4.008 -4.488 1.00 2.33 33 VAL A CA 20
ATOM 30836 C C . VAL A 1 33 ? -1.947 2.859 -5.526 1.00 15.02 33 VAL A C 20
ATOM 30837 O O . VAL A 1 33 ? -1.944 1.682 -5.168 1.00 11.40 33 VAL A O 20
ATOM 30850 N N . ASP A 1 34 ? -2.045 3.236 -6.819 1.00 2.30 34 ASP A N 20
ATOM 30851 C CA . ASP A 1 34 ? -2.061 2.293 -7.966 1.00 33.13 34 ASP A CA 20
ATOM 30852 C C . ASP A 1 34 ? -0.646 1.737 -8.223 1.00 54.22 34 ASP A C 20
ATOM 30853 O O . ASP A 1 34 ? -0.484 0.591 -8.645 1.00 34.02 34 ASP A O 20
ATOM 30862 N N . ASN A 1 35 ? 0.366 2.583 -7.958 1.00 43.13 35 ASN A N 20
ATOM 30863 C CA . ASN A 1 35 ? 1.789 2.198 -7.976 1.00 75.11 35 ASN A CA 20
ATOM 30864 C C . ASN A 1 35 ? 2.051 1.152 -6.873 1.00 41.22 35 ASN A C 20
ATOM 30865 O O . ASN A 1 35 ? 2.768 0.166 -7.090 1.00 21.21 35 ASN A O 20
ATOM 30876 N N . VAL A 1 36 ? 1.403 1.363 -5.709 1.00 25.10 36 VAL A N 20
ATOM 30877 C CA . VAL A 1 36 ? 1.426 0.409 -4.594 1.00 73.41 36 VAL A CA 20
ATOM 30878 C C . VAL A 1 36 ? 0.767 -0.912 -5.037 1.00 32.32 36 VAL A C 20
ATOM 30879 O O . VAL A 1 36 ? 1.360 -1.970 -4.860 1.00 64.02 36 VAL A O 20
ATOM 30892 N N . LEU A 1 37 ? -0.422 -0.812 -5.692 1.00 65.43 37 LEU A N 20
ATOM 30893 C CA . LEU A 1 37 ? -1.187 -1.976 -6.218 1.00 2.32 37 LEU A CA 20
ATOM 30894 C C . LEU A 1 37 ? -0.334 -2.862 -7.142 1.00 13.00 37 LEU A C 20
ATOM 30895 O O . LEU A 1 37 ? -0.418 -4.091 -7.070 1.00 61.20 37 LEU A O 20
ATOM 30911 N N . GLY A 1 38 ? 0.461 -2.212 -8.015 1.00 25.31 38 GLY A N 20
ATOM 30912 C CA . GLY A 1 38 ? 1.404 -2.910 -8.886 1.00 13.43 38 GLY A CA 20
ATOM 30913 C C . GLY A 1 38 ? 2.424 -3.726 -8.109 1.00 24.43 38 GLY A C 20
ATOM 30914 O O . GLY A 1 38 ? 2.643 -4.902 -8.413 1.00 34.35 38 GLY A O 20
ATOM 30918 N N . HIS A 1 39 ? 3.010 -3.100 -7.067 1.00 13.12 39 HIS A N 20
ATOM 30919 C CA . HIS A 1 39 ? 4.004 -3.759 -6.198 1.00 3.13 39 HIS A CA 20
ATOM 30920 C C . HIS A 1 39 ? 3.376 -4.946 -5.428 1.00 13.53 39 HIS A C 20
ATOM 30921 O O . HIS A 1 39 ? 3.995 -6.002 -5.323 1.00 21.53 39 HIS A O 20
ATOM 30936 N N . LEU A 1 40 ? 2.127 -4.754 -4.935 1.00 52.33 40 LEU A N 20
ATOM 30937 C CA . LEU A 1 40 ? 1.387 -5.754 -4.122 1.00 75.34 40 LEU A CA 20
ATOM 30938 C C . LEU A 1 40 ? 1.085 -7.012 -4.949 1.00 75.51 40 LEU A C 20
ATOM 30939 O O . LEU A 1 40 ? 1.298 -8.143 -4.494 1.00 72.24 40 LEU A O 20
ATOM 30955 N N . GLU A 1 41 ? 0.606 -6.771 -6.177 1.00 15.41 41 GLU A N 20
ATOM 30956 C CA . GLU A 1 41 ? 0.301 -7.817 -7.169 1.00 42.20 41 GLU A CA 20
ATOM 30957 C C . GLU A 1 41 ? 1.571 -8.664 -7.418 1.00 11.40 41 GLU A C 20
ATOM 30958 O O . GLU A 1 41 ? 1.526 -9.899 -7.465 1.00 21.12 41 GLU A O 20
ATOM 30970 N N . ASN A 1 42 ? 2.703 -7.940 -7.523 1.00 2.23 42 ASN A N 20
ATOM 30971 C CA . ASN A 1 42 ? 4.031 -8.510 -7.776 1.00 52.35 42 ASN A CA 20
ATOM 30972 C C . ASN A 1 42 ? 4.617 -9.238 -6.543 1.00 44.21 42 ASN A C 20
ATOM 30973 O O . ASN A 1 42 ? 5.402 -10.152 -6.730 1.00 22.43 42 ASN A O 20
ATOM 30984 N N . ILE A 1 43 ? 4.259 -8.826 -5.289 1.00 20.50 43 ILE A N 20
ATOM 30985 C CA . ILE A 1 43 ? 4.718 -9.537 -4.052 1.00 15.13 43 ILE A CA 20
ATOM 30986 C C . ILE A 1 43 ? 4.125 -10.956 -4.044 1.00 65.03 43 ILE A C 20
ATOM 30987 O O . ILE A 1 43 ? 4.838 -11.954 -3.858 1.00 65.15 43 ILE A O 20
ATOM 31003 N N . ARG A 1 44 ? 2.790 -10.994 -4.261 1.00 33.22 44 ARG A N 20
ATOM 31004 C CA . ARG A 1 44 ? 1.987 -12.223 -4.256 1.00 61.53 44 ARG A CA 20
ATOM 31005 C C . ARG A 1 44 ? 2.496 -13.186 -5.342 1.00 41.42 44 ARG A C 20
ATOM 31006 O O . ARG A 1 44 ? 2.759 -14.357 -5.072 1.00 34.42 44 ARG A O 20
ATOM 31027 N N . LYS A 1 45 ? 2.694 -12.634 -6.550 1.00 65.22 45 LYS A N 20
ATOM 31028 C CA . LYS A 1 45 ? 3.211 -13.376 -7.712 1.00 14.20 45 LYS A CA 20
ATOM 31029 C C . LYS A 1 45 ? 4.650 -13.888 -7.475 1.00 11.55 45 LYS A C 20
ATOM 31030 O O . LYS A 1 45 ? 4.923 -15.059 -7.724 1.00 32.44 45 LYS A O 20
ATOM 31049 N N . ALA A 1 46 ? 5.542 -13.017 -6.950 1.00 74.51 46 ALA A N 20
ATOM 31050 C CA . ALA A 1 46 ? 6.976 -13.346 -6.738 1.00 33.14 46 ALA A CA 20
ATOM 31051 C C . ALA A 1 46 ? 7.147 -14.517 -5.762 1.00 71.51 46 ALA A C 20
ATOM 31052 O O . ALA A 1 46 ? 7.925 -15.436 -6.013 1.00 25.12 46 ALA A O 20
ATOM 31059 N N . PHE A 1 47 ? 6.370 -14.481 -4.672 1.00 12.20 47 PHE A N 20
ATOM 31060 C CA . PHE A 1 47 ? 6.433 -15.482 -3.600 1.00 0.31 47 PHE A CA 20
ATOM 31061 C C . PHE A 1 47 ? 5.816 -16.822 -4.060 1.00 41.24 47 PHE A C 20
ATOM 31062 O O . PHE A 1 47 ? 6.286 -17.895 -3.664 1.00 23.43 47 PHE A O 20
ATOM 31079 N N . LYS A 1 48 ? 4.771 -16.741 -4.910 1.00 70.24 48 LYS A N 20
ATOM 31080 C CA . LYS A 1 48 ? 4.182 -17.924 -5.571 1.00 12.11 48 LYS A CA 20
ATOM 31081 C C . LYS A 1 48 ? 5.179 -18.542 -6.570 1.00 1.21 48 LYS A C 20
ATOM 31082 O O . LYS A 1 48 ? 5.207 -19.764 -6.757 1.00 64.25 48 LYS A O 20
ATOM 31101 N N . HIS A 1 49 ? 5.998 -17.675 -7.204 1.00 32.32 49 HIS A N 20
ATOM 31102 C CA . HIS A 1 49 ? 7.059 -18.094 -8.144 1.00 71.13 49 HIS A CA 20
ATOM 31103 C C . HIS A 1 49 ? 8.330 -18.533 -7.388 1.00 31.41 49 HIS A C 20
ATOM 31104 O O . HIS A 1 49 ? 9.326 -18.901 -8.019 1.00 43.32 49 HIS A O 20
ATOM 31119 N N . GLY A 1 50 ? 8.269 -18.493 -6.038 1.00 14.25 50 GLY A N 20
ATOM 31120 C CA . GLY A 1 50 ? 9.356 -18.957 -5.179 1.00 2.44 50 GLY A CA 20
ATOM 31121 C C . GLY A 1 50 ? 10.603 -18.091 -5.269 1.00 61.13 50 GLY A C 20
ATOM 31122 O O . GLY A 1 50 ? 11.724 -18.612 -5.341 1.00 41.40 50 GLY A O 20
ATOM 31126 N N . ASP A 1 51 ? 10.400 -16.766 -5.300 1.00 12.12 51 ASP A N 20
ATOM 31127 C CA . ASP A 1 51 ? 11.491 -15.775 -5.342 1.00 51.11 51 ASP A CA 20
ATOM 31128 C C . ASP A 1 51 ? 11.461 -14.953 -4.029 1.00 34.45 51 ASP A C 20
ATOM 31129 O O . ASP A 1 51 ? 10.718 -13.969 -3.941 1.00 2.23 51 ASP A O 20
ATOM 31138 N N . PRO A 1 52 ? 12.240 -15.379 -2.979 1.00 24.30 52 PRO A N 20
ATOM 31139 C CA . PRO A 1 52 ? 12.324 -14.659 -1.680 1.00 21.42 52 PRO A CA 20
ATOM 31140 C C . PRO A 1 52 ? 12.876 -13.226 -1.811 1.00 12.03 52 PRO A C 20
ATOM 31141 O O . PRO A 1 52 ? 12.300 -12.281 -1.259 1.00 43.44 52 PRO A O 20
ATOM 31152 N N . ALA A 1 53 ? 13.982 -13.091 -2.577 1.00 21.13 53 ALA A N 20
ATOM 31153 C CA . ALA A 1 53 ? 14.744 -11.836 -2.697 1.00 51.11 53 ALA A CA 20
ATOM 31154 C C . ALA A 1 53 ? 13.879 -10.691 -3.252 1.00 71.22 53 ALA A C 20
ATOM 31155 O O . ALA A 1 53 ? 13.799 -9.610 -2.651 1.00 4.02 53 ALA A O 20
ATOM 31162 N N . ARG A 1 54 ? 13.206 -10.956 -4.384 1.00 74.51 54 ARG A N 20
ATOM 31163 C CA . ARG A 1 54 ? 12.371 -9.957 -5.061 1.00 41.20 54 ARG A CA 20
ATOM 31164 C C . ARG A 1 54 ? 11.014 -9.782 -4.373 1.00 24.13 54 ARG A C 20
ATOM 31165 O O . ARG A 1 54 ? 10.454 -8.699 -4.443 1.00 72.42 54 ARG A O 20
ATOM 31186 N N . ALA A 1 55 ? 10.493 -10.836 -3.705 1.00 64.01 55 ALA A N 20
ATOM 31187 C CA . ALA A 1 55 ? 9.274 -10.714 -2.868 1.00 4.34 55 ALA A CA 20
ATOM 31188 C C . ALA A 1 55 ? 9.472 -9.631 -1.789 1.00 32.43 55 ALA A C 20
ATOM 31189 O O . ALA A 1 55 ? 8.648 -8.722 -1.657 1.00 15.33 55 ALA A O 20
ATOM 31196 N N . MET A 1 56 ? 10.622 -9.709 -1.083 1.00 11.21 56 MET A N 20
ATOM 31197 C CA . MET A 1 56 ? 11.003 -8.737 -0.034 1.00 4.10 56 MET A CA 20
ATOM 31198 C C . MET A 1 56 ? 11.302 -7.347 -0.630 1.00 33.51 56 MET A C 20
ATOM 31199 O O . MET A 1 56 ? 11.038 -6.321 0.010 1.00 62.02 56 MET A O 20
ATOM 31213 N N . ASP A 1 57 ? 11.856 -7.342 -1.859 1.00 60.14 57 ASP A N 20
ATOM 31214 C CA . ASP A 1 57 ? 12.179 -6.107 -2.604 1.00 73.14 57 ASP A CA 20
ATOM 31215 C C . ASP A 1 57 ? 10.893 -5.319 -2.883 1.00 24.13 57 ASP A C 20
ATOM 31216 O O . ASP A 1 57 ? 10.818 -4.123 -2.597 1.00 62.34 57 ASP A O 20
ATOM 31225 N N . HIS A 1 58 ? 9.867 -6.040 -3.382 1.00 50.12 58 HIS A N 20
ATOM 31226 C CA . HIS A 1 58 ? 8.554 -5.466 -3.704 1.00 63.11 58 HIS A CA 20
ATOM 31227 C C . HIS A 1 58 ? 7.856 -4.941 -2.429 1.00 4.14 58 HIS A C 20
ATOM 31228 O O . HIS A 1 58 ? 7.213 -3.893 -2.477 1.00 25.43 58 HIS A O 20
ATOM 31243 N N . VAL A 1 59 ? 8.013 -5.675 -1.292 1.00 3.14 59 VAL A N 20
ATOM 31244 C CA . VAL A 1 59 ? 7.472 -5.254 0.024 1.00 53.22 59 VAL A CA 20
ATOM 31245 C C . VAL A 1 59 ? 8.096 -3.911 0.449 1.00 42.32 59 VAL A C 20
ATOM 31246 O O . VAL A 1 59 ? 7.383 -3.001 0.849 1.00 34.32 59 VAL A O 20
ATOM 31259 N N . SER A 1 60 ? 9.432 -3.800 0.316 1.00 62.42 60 SER A N 20
ATOM 31260 C CA . SER A 1 60 ? 10.187 -2.576 0.642 1.00 30.43 60 SER A CA 20
ATOM 31261 C C . SER A 1 60 ? 9.770 -1.397 -0.263 1.00 51.23 60 SER A C 20
ATOM 31262 O O . SER A 1 60 ? 9.786 -0.239 0.172 1.00 2.50 60 SER A O 20
ATOM 31270 N N . ASN A 1 61 ? 9.403 -1.715 -1.520 1.00 22.24 61 ASN A N 20
ATOM 31271 C CA . ASN A 1 61 ? 8.904 -0.719 -2.489 1.00 1.33 61 ASN A CA 20
ATOM 31272 C C . ASN A 1 61 ? 7.499 -0.237 -2.084 1.00 61.35 61 ASN A C 20
ATOM 31273 O O . ASN A 1 61 ? 7.132 0.894 -2.374 1.00 52.23 61 ASN A O 20
ATOM 31284 N N . VAL A 1 62 ? 6.717 -1.120 -1.427 1.00 33.30 62 VAL A N 20
ATOM 31285 C CA . VAL A 1 62 ? 5.407 -0.762 -0.850 1.00 63.53 62 VAL A CA 20
ATOM 31286 C C . VAL A 1 62 ? 5.567 0.105 0.415 1.00 42.33 62 VAL A C 20
ATOM 31287 O O . VAL A 1 62 ? 4.898 1.126 0.532 1.00 42.23 62 VAL A O 20
ATOM 31300 N N . VAL A 1 63 ? 6.465 -0.300 1.350 1.00 1.30 63 VAL A N 20
ATOM 31301 C CA . VAL A 1 63 ? 6.665 0.425 2.627 1.00 12.42 63 VAL A CA 20
ATOM 31302 C C . VAL A 1 63 ? 7.161 1.844 2.322 1.00 12.30 63 VAL A C 20
ATOM 31303 O O . VAL A 1 63 ? 6.655 2.820 2.871 1.00 23.24 63 VAL A O 20
ATOM 31316 N N . GLY A 1 64 ? 8.130 1.913 1.392 1.00 62.02 64 GLY A N 20
ATOM 31317 C CA . GLY A 1 64 ? 8.703 3.174 0.942 1.00 43.02 64 GLY A CA 20
ATOM 31318 C C . GLY A 1 64 ? 7.708 4.063 0.205 1.00 22.32 64 GLY A C 20
ATOM 31319 O O . GLY A 1 64 ? 7.679 5.277 0.444 1.00 64.15 64 GLY A O 20
ATOM 31323 N N . SER A 1 65 ? 6.878 3.454 -0.679 1.00 74.22 65 SER A N 20
ATOM 31324 C CA . SER A 1 65 ? 5.850 4.180 -1.442 1.00 3.15 65 SER A CA 20
ATOM 31325 C C . SER A 1 65 ? 4.809 4.771 -0.484 1.00 52.10 65 SER A C 20
ATOM 31326 O O . SER A 1 65 ? 4.662 5.993 -0.423 1.00 74.13 65 SER A O 20
ATOM 31334 N N . LEU A 1 66 ? 4.146 3.889 0.303 1.00 45.45 66 LEU A N 20
ATOM 31335 C CA . LEU A 1 66 ? 3.129 4.278 1.305 1.00 3.10 66 LEU A CA 20
ATOM 31336 C C . LEU A 1 66 ? 3.638 5.376 2.255 1.00 43.34 66 LEU A C 20
ATOM 31337 O O . LEU A 1 66 ? 2.905 6.302 2.555 1.00 51.50 66 LEU A O 20
ATOM 31353 N N . ASP A 1 67 ? 4.908 5.259 2.688 1.00 75.15 67 ASP A N 20
ATOM 31354 C CA . ASP A 1 67 ? 5.548 6.217 3.615 1.00 24.23 67 ASP A CA 20
ATOM 31355 C C . ASP A 1 67 ? 5.619 7.626 2.983 1.00 25.13 67 ASP A C 20
ATOM 31356 O O . ASP A 1 67 ? 5.304 8.635 3.632 1.00 34.13 67 ASP A O 20
ATOM 31365 N N . SER A 1 68 ? 5.976 7.666 1.685 1.00 52.24 68 SER A N 20
ATOM 31366 C CA . SER A 1 68 ? 6.046 8.914 0.902 1.00 31.03 68 SER A CA 20
ATOM 31367 C C . SER A 1 68 ? 4.638 9.525 0.713 1.00 73.53 68 SER A C 20
ATOM 31368 O O . SER A 1 68 ? 4.454 10.747 0.812 1.00 41.05 68 SER A O 20
ATOM 31376 N N . ILE A 1 69 ? 3.653 8.646 0.450 1.00 10.25 69 ILE A N 20
ATOM 31377 C CA . ILE A 1 69 ? 2.251 9.041 0.211 1.00 13.15 69 ILE A CA 20
ATOM 31378 C C . ILE A 1 69 ? 1.601 9.494 1.541 1.00 21.21 69 ILE A C 20
ATOM 31379 O O . ILE A 1 69 ? 0.720 10.339 1.543 1.00 30.04 69 ILE A O 20
ATOM 31395 N N . GLN A 1 70 ? 2.083 8.910 2.661 1.00 73.00 70 GLN A N 20
ATOM 31396 C CA . GLN A 1 70 ? 1.595 9.184 4.030 1.00 23.42 70 GLN A CA 20
ATOM 31397 C C . GLN A 1 70 ? 1.983 10.601 4.473 1.00 41.02 70 GLN A C 20
ATOM 31398 O O . GLN A 1 70 ? 1.235 11.256 5.201 1.00 53.13 70 GLN A O 20
ATOM 31412 N N . THR A 1 71 ? 3.151 11.062 3.995 1.00 65.13 71 THR A N 20
ATOM 31413 C CA . THR A 1 71 ? 3.596 12.459 4.166 1.00 12.41 71 THR A CA 20
ATOM 31414 C C . THR A 1 71 ? 2.572 13.436 3.520 1.00 52.13 71 THR A C 20
ATOM 31415 O O . THR A 1 71 ? 2.290 14.510 4.067 1.00 35.24 71 THR A O 20
ATOM 31426 N N . SER A 1 72 ? 2.026 13.028 2.353 1.00 42.11 72 SER A N 20
ATOM 31427 C CA . SER A 1 72 ? 0.961 13.763 1.633 1.00 21.40 72 SER A CA 20
ATOM 31428 C C . SER A 1 72 ? -0.438 13.459 2.225 1.00 44.20 72 SER A C 20
ATOM 31429 O O . SER A 1 72 ? -1.363 14.272 2.093 1.00 72.44 72 SER A O 20
ATOM 31437 N N . PHE A 1 73 ? -0.578 12.285 2.875 1.00 34.15 73 PHE A N 20
ATOM 31438 C CA . PHE A 1 73 ? -1.830 11.847 3.526 1.00 73.12 73 PHE A CA 20
ATOM 31439 C C . PHE A 1 73 ? -1.847 12.411 4.962 1.00 13.03 73 PHE A C 20
ATOM 31440 O O . PHE A 1 73 ? -1.721 11.695 5.962 1.00 70.22 73 PHE A O 20
ATOM 31457 N N . LYS A 1 74 ? -1.915 13.735 5.015 1.00 65.13 74 LYS A N 20
ATOM 31458 C CA . LYS A 1 74 ? -1.951 14.534 6.250 1.00 35.12 74 LYS A CA 20
ATOM 31459 C C . LYS A 1 74 ? -3.277 15.319 6.308 1.00 55.14 74 LYS A C 20
ATOM 31460 O O . LYS A 1 74 ? -3.645 15.863 7.350 1.00 13.23 74 LYS A O 20
ATOM 31479 N N . GLN A 1 75 ? -3.972 15.363 5.158 1.00 60.12 75 GLN A N 20
ATOM 31480 C CA . GLN A 1 75 ? -5.202 16.134 4.958 1.00 25.13 75 GLN A CA 20
ATOM 31481 C C . GLN A 1 75 ? -6.438 15.269 5.222 1.00 13.11 75 GLN A C 20
ATOM 31482 O O . GLN A 1 75 ? -6.376 14.034 5.139 1.00 73.24 75 GLN A O 20
ATOM 31496 N N . THR A 1 76 ? -7.557 15.942 5.526 1.00 11.31 76 THR A N 20
ATOM 31497 C CA . THR A 1 76 ? -8.878 15.313 5.662 1.00 74.22 76 THR A CA 20
ATOM 31498 C C . THR A 1 76 ? -9.397 14.851 4.277 1.00 2.35 76 THR A C 20
ATOM 31499 O O . THR A 1 76 ? -8.967 15.376 3.239 1.00 23.14 76 THR A O 20
ATOM 31510 N N . GLY A 1 77 ? -10.295 13.848 4.277 1.00 41.12 77 GLY A N 20
ATOM 31511 C CA . GLY A 1 77 ? -10.828 13.271 3.038 1.00 62.03 77 GLY A CA 20
ATOM 31512 C C . GLY A 1 77 ? -12.022 12.366 3.292 1.00 55.20 77 GLY A C 20
ATOM 31513 O O . GLY A 1 77 ? -13.120 12.622 2.773 1.00 11.33 77 GLY A O 20
ATOM 31517 N N . ASN A 1 78 ? -11.808 11.310 4.111 1.00 62.53 78 ASN A N 20
ATOM 31518 C CA . ASN A 1 78 ? -12.840 10.298 4.417 1.00 50.10 78 ASN A CA 20
ATOM 31519 C C . ASN A 1 78 ? -12.373 9.376 5.578 1.00 64.11 78 ASN A C 20
ATOM 31520 O O . ASN A 1 78 ? -11.233 8.888 5.550 1.00 13.01 78 ASN A O 20
ATOM 31531 N N . PRO A 1 79 ? -13.252 9.120 6.615 1.00 70.11 79 PRO A N 20
ATOM 31532 C CA . PRO A 1 79 ? -12.919 8.243 7.778 1.00 71.32 79 PRO A CA 20
ATOM 31533 C C . PRO A 1 79 ? -12.568 6.794 7.381 1.00 71.31 79 PRO A C 20
ATOM 31534 O O . PRO A 1 79 ? -11.616 6.210 7.923 1.00 21.15 79 PRO A O 20
ATOM 31545 N N . GLU A 1 80 ? -13.340 6.233 6.418 1.00 60.02 80 GLU A N 20
ATOM 31546 C CA . GLU A 1 80 ? -13.15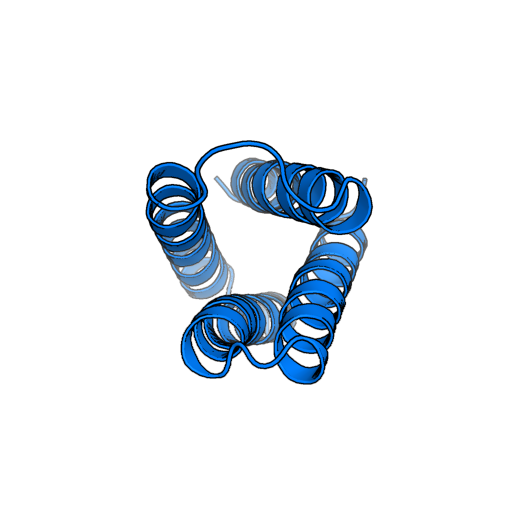3 4.845 5.932 1.00 34.20 80 GLU A CA 20
ATOM 31547 C C . GLU A 1 80 ? -11.763 4.675 5.300 1.00 3.12 80 GLU A C 20
ATOM 31548 O O . GLU A 1 80 ? -11.121 3.661 5.503 1.00 11.10 80 GLU A O 20
ATOM 31560 N N . ILE A 1 81 ? -11.301 5.714 4.579 1.00 33.34 81 ILE A N 20
ATOM 31561 C CA . ILE A 1 81 ? -10.018 5.693 3.855 1.00 61.54 81 ILE A CA 20
ATOM 31562 C C . ILE A 1 81 ? -8.838 5.791 4.829 1.00 54.11 81 ILE A C 20
ATOM 31563 O O . ILE A 1 81 ? -7.785 5.203 4.579 1.00 0.51 81 ILE A O 20
ATOM 31579 N N . ALA A 1 82 ? -9.030 6.526 5.941 1.00 4.10 82 ALA A N 20
ATOM 31580 C CA . ALA A 1 82 ? -8.067 6.538 7.052 1.00 65.11 82 ALA A CA 20
ATOM 31581 C C . ALA A 1 82 ? -7.888 5.116 7.615 1.00 0.14 82 ALA A C 20
ATOM 31582 O O . ALA A 1 82 ? -6.761 4.664 7.838 1.00 12.43 82 ALA A O 20
ATOM 31589 N N . THR A 1 83 ? -9.021 4.413 7.787 1.00 60.14 83 THR A N 20
ATOM 31590 C CA . THR A 1 83 ? -9.041 3.029 8.271 1.00 72.55 83 THR A CA 20
ATOM 31591 C C . THR A 1 83 ? -8.396 2.062 7.244 1.00 63.45 83 THR A C 20
ATOM 31592 O O . THR A 1 83 ? -7.578 1.237 7.627 1.00 70.45 83 THR A O 20
ATOM 31603 N N . ARG A 1 84 ? -8.723 2.215 5.934 1.00 60.03 84 ARG A N 20
ATOM 31604 C CA . ARG A 1 84 ? -8.176 1.349 4.852 1.00 14.04 84 ARG A CA 20
ATOM 31605 C C . ARG A 1 84 ? -6.655 1.527 4.725 1.00 20.10 84 ARG A C 20
ATOM 31606 O O . ARG A 1 84 ? -5.940 0.565 4.456 1.00 33.04 84 ARG A O 20
ATOM 31627 N N . TRP A 1 85 ? -6.198 2.781 4.910 1.00 3.10 85 TRP A N 20
ATOM 31628 C CA . TRP A 1 85 ? -4.773 3.148 4.885 1.00 53.32 85 TRP A CA 20
ATOM 31629 C C . TRP A 1 85 ? -4.032 2.515 6.067 1.00 54.20 85 TRP A C 20
ATOM 31630 O O . TRP A 1 85 ? -2.931 1.980 5.914 1.00 60.31 85 TRP A O 20
ATOM 31651 N N . GLN A 1 86 ? -4.665 2.606 7.241 1.00 54.52 86 GLN A N 20
ATOM 31652 C CA . GLN A 1 86 ? -4.113 2.123 8.508 1.00 65.35 86 GLN A CA 20
ATOM 31653 C C . GLN A 1 86 ? -3.959 0.600 8.468 1.00 11.03 86 GLN A C 20
ATOM 31654 O O . GLN A 1 86 ? -2.902 0.068 8.805 1.00 43.42 86 GLN A O 20
ATOM 31668 N N . GLU A 1 87 ? -5.020 -0.082 8.007 1.00 13.52 87 GLU A N 20
ATOM 31669 C CA . GLU A 1 87 ? -5.020 -1.534 7.832 1.00 54.42 87 GLU A CA 20
ATOM 31670 C C . GLU A 1 87 ? -3.926 -1.946 6.828 1.00 32.32 87 GLU A C 20
ATOM 31671 O O . GLU A 1 87 ? -3.080 -2.767 7.155 1.00 12.31 87 GLU A O 20
ATOM 31683 N N . LEU A 1 88 ? -3.933 -1.290 5.643 1.00 13.34 88 LEU A N 20
ATOM 31684 C CA . LEU A 1 88 ? -2.956 -1.510 4.551 1.00 25.33 88 LEU A CA 20
ATOM 31685 C C . LEU A 1 88 ? -1.499 -1.488 5.078 1.00 64.41 88 LEU A C 20
ATOM 31686 O O . LEU A 1 88 ? -0.781 -2.473 4.935 1.00 43.21 88 LEU A O 20
ATOM 31702 N N . THR A 1 89 ? -1.126 -0.379 5.753 1.00 34.44 89 THR A N 20
ATOM 31703 C CA . THR A 1 89 ? 0.224 -0.176 6.320 1.00 3.42 89 THR A CA 20
ATOM 31704 C C . THR A 1 89 ? 0.601 -1.290 7.339 1.00 62.13 89 THR A C 20
ATOM 31705 O O . THR A 1 89 ? 1.685 -1.883 7.236 1.00 44.41 89 THR A O 20
ATOM 31716 N N . GLN A 1 90 ? -0.328 -1.597 8.278 1.00 64.33 90 GLN A N 20
ATOM 31717 C CA . GLN A 1 90 ? -0.131 -2.649 9.311 1.00 5.03 90 GLN A CA 20
ATOM 31718 C C . GLN A 1 90 ? 0.117 -4.027 8.664 1.00 71.23 90 GLN A C 20
ATOM 31719 O O . GLN A 1 90 ? 0.998 -4.781 9.104 1.00 21.12 90 GLN A O 20
ATOM 31733 N N . GLU A 1 91 ? -0.653 -4.324 7.600 1.00 45.34 91 GLU A N 20
ATOM 31734 C CA . GLU A 1 91 ? -0.585 -5.609 6.901 1.00 54.31 91 GLU A CA 20
ATOM 31735 C C . GLU A 1 91 ? 0.749 -5.760 6.133 1.00 35.05 91 GLU A C 20
ATOM 31736 O O . GLU A 1 91 ? 1.325 -6.838 6.146 1.00 33.21 91 GLU A O 20
ATOM 31748 N N . VAL A 1 92 ? 1.247 -4.673 5.491 1.00 40.15 92 VAL A N 20
ATOM 31749 C CA . VAL A 1 92 ? 2.556 -4.693 4.780 1.00 51.21 92 VAL A CA 20
ATOM 31750 C C . VAL A 1 92 ? 3.694 -5.043 5.763 1.00 21.33 92 VAL A C 20
ATOM 31751 O O . VAL A 1 92 ? 4.601 -5.827 5.443 1.00 61.23 92 VAL A O 20
ATOM 31764 N N . ARG A 1 93 ? 3.595 -4.462 6.975 1.00 32.40 93 ARG A N 20
ATOM 31765 C CA . ARG A 1 93 ? 4.548 -4.703 8.071 1.00 41.14 93 ARG A CA 20
ATOM 31766 C C . ARG A 1 93 ? 4.485 -6.169 8.545 1.00 1.32 93 ARG A C 20
ATOM 31767 O O . ARG A 1 93 ? 5.497 -6.710 8.999 1.00 43.03 93 ARG A O 20
ATOM 31788 N N . GLU A 1 94 ? 3.294 -6.808 8.426 1.00 75.22 94 GLU A N 20
ATOM 31789 C CA . GLU A 1 94 ? 3.144 -8.257 8.680 1.00 71.43 94 GLU A CA 20
ATOM 31790 C C . GLU A 1 94 ? 3.994 -9.080 7.691 1.00 54.22 94 GLU A C 20
ATOM 31791 O O . GLU A 1 94 ? 4.778 -9.913 8.132 1.00 72.32 94 GLU A O 20
ATOM 31803 N N . LEU A 1 95 ? 3.871 -8.809 6.360 1.00 64.34 95 LEU A N 20
ATOM 31804 C CA . LEU A 1 95 ? 4.681 -9.523 5.322 1.00 12.30 95 LEU A CA 20
ATOM 31805 C C . LEU A 1 95 ? 6.175 -9.353 5.587 1.00 43.54 95 LEU A C 20
ATOM 31806 O O . LEU A 1 95 ? 6.949 -10.311 5.502 1.00 54.12 95 LEU A O 20
ATOM 31822 N N . TYR A 1 96 ? 6.544 -8.116 5.934 1.00 30.53 96 TYR A N 20
ATOM 31823 C CA . TYR A 1 96 ? 7.923 -7.740 6.231 1.00 54.42 96 TYR A CA 20
ATOM 31824 C C . TYR A 1 96 ? 8.447 -8.567 7.432 1.00 43.40 96 TYR A C 20
ATOM 31825 O O . TYR A 1 96 ? 9.577 -9.041 7.412 1.00 60.10 96 TYR A O 20
ATOM 31843 N N . ALA A 1 97 ? 7.572 -8.776 8.434 1.00 33.23 97 ALA A N 20
ATOM 31844 C CA . ALA A 1 97 ? 7.880 -9.564 9.650 1.00 23.03 97 ALA A CA 20
ATOM 31845 C C . ALA A 1 97 ? 7.771 -11.087 9.407 1.00 43.30 97 ALA A C 20
ATOM 31846 O O . ALA A 1 97 ? 8.187 -11.880 10.255 1.00 1.04 97 ALA A O 20
ATOM 31853 N N . TYR A 1 98 ? 7.171 -11.487 8.267 1.00 24.14 98 TYR A N 20
ATOM 31854 C CA . TYR A 1 98 ? 7.081 -12.911 7.851 1.00 61.21 98 TYR A CA 20
ATOM 31855 C C . TYR A 1 98 ? 8.275 -13.290 6.956 1.00 54.34 98 TYR A C 20
ATOM 31856 O O . TYR A 1 98 ? 8.585 -14.475 6.790 1.00 73.42 98 TYR A O 20
ATOM 31874 N N . LEU A 1 99 ? 8.930 -12.275 6.377 1.00 42.04 99 LEU A N 20
ATOM 31875 C CA . LEU A 1 99 ? 10.013 -12.460 5.393 1.00 73.40 99 LEU A CA 20
ATOM 31876 C C . LEU A 1 99 ? 11.389 -12.167 6.014 1.00 41.42 99 LEU A C 20
ATOM 31877 O O . LEU A 1 99 ? 12.388 -12.773 5.622 1.00 1.01 99 LEU A O 20
ATOM 31893 N N . GLY A 1 100 ? 11.429 -11.238 6.978 1.00 41.23 100 GLY A N 20
ATOM 31894 C CA . GLY A 1 100 ? 12.688 -10.775 7.575 1.00 55.04 100 GLY A CA 20
ATOM 31895 C C . GLY A 1 100 ? 12.456 -9.770 8.701 1.00 24.34 100 GLY A C 20
ATOM 31896 O O . GLY A 1 100 ? 13.273 -8.842 8.867 1.00 44.30 100 GLY A O 20
#

B-factor: mean 37.8, std 22.44, range [0.02, 75.53]

Sequence (100 aa):
MDFTERLDRLVKYAKEIAKWYKESGDPDFANSVDNVLGHLENIRKAFKHGDPARAMDHVSNVVGSLDSIQTSFKQTGNPEIATRWQELTQEVRELYAYLGMDFTERLDRLVKYAKEIAKWYKESGDPDFANSVDNVLGHLENIRKAFKHGDPARAMDHVSNVVGSLDSIQTSFKQTGNPEIATRWQELTQEVRELYAYLGMDFTERLDRLVKYAKEIAKWYKESGDPDFANSVDNVLGHLENIRKAFKHGDPARAMDHVSNVVGSLDSIQTSFKQTGNPEIATRWQELTQEVRELYAYLGMDFTERLDRLVKYAKEIAKWYKESGDPDFANSVDNVLGHLENIRKAFKHGDPARAMDHVSNVVGSLDSIQTSFKQTGNPEIATRWQELTQEVRELYAYLGMDFTERLDRLVKYAKEIAKWYKESGDPDFANSVDNVLGHLENIRKAFKHGDPARAMDHVSNVVGSLDSIQTSFKQTGNPEIATRWQELTQEVRELYAYLGMDFTERLDRLVKYAKEIAKWYKESGDPDFANSVDNVLGHLENIRKAFKHGDPARAMDHVSNVVGSLDSIQTSFKQTGNPEIATRWQELTQEVRELYAYLGMDFTERLDRLVKYAKEIAKWYKESGDPDFANSVDNVLGHLENIRKAFKHGDPARAMDHVSNVVGSLDSIQTSFKQTGNPEIATRWQELTQEVRELYAYLGMDFTERLDRLVKYAKEIAKWYKESGDPDFANSVDNVLGHLENIRKAFKHGDPARAMDHVSNVVGSLDSIQTSFKQTGNPEIATRWQELTQEVRELYAYLGMDFTERLDRLVKYAKEIAKWYKESGDPDFANSVDNVLGHLENIRKAFKHGDPARAMDHVSNVVGSLDSIQTSFKQTGNPEIATRWQELTQEVRELYAYLGMDFTERLDRLVKYAKEIAKWYKESGDPDFANSVDNVLGHLENIRKAFKHGDPARAMDHVSNVVGSLDSIQTSFKQTGNPEIATRWQELTQEVRELYAYLGMDFTERLDRLVKYAKEIAKWYKESGDPDFANSVDNVLGHLENIRKAFKHGDPARAMDHVSNVVGSLDSIQTSFKQTGNPEIATRWQELTQEVRELYAYLGMDFTERLDRLVKYAKEIAKWYKESGDPDFANSVDNVLGHLENIRKAFKHGDPARAMDHVSNVVGSLDSIQTSFKQTGNPEIATRWQELTQEVRELYAYLGMDFTERLDRLVKYAKEIAKWYKESGDPDFANSVDNVLGHLENIRKAFKHGDPARAMDHVSNVVGSLDSIQTSFKQTGNPEIATRWQELTQEVRELYAYLGMDFTERLDRLVKYAKEIAKWYKESGDPDFANSVDNVLGHLENIRKAFKHGDPARAMDHVSNVVGSLDSIQTSFKQTGNPEIATRWQELTQEVRELYAYLGMDFTERLDRLVKYAKEIAKWYKESGDPDFANSVDNVLGHLENIRKAFKHGDPARAMDHVSNVVGSLDSIQTSFKQTGNPEIATRWQELTQEVRELYAYLGMDFTERLDRLVKYAKEIAKWYKESGDPDFANSVDNVLGHLENIRKAFKHGDPARAMDHVSNVVGSLDSIQTSFKQTGNPEIATRWQELTQEVRELYAYLGMDFTERLDRLVKYAKEIAKWYKESGDPDFANSVDNVLGHLENIRKAFKHGDPARAMDHVSNVVGSLDSIQTSFKQTGNPEIATRWQELTQEVRELYAYLGMDFTERLDRLVKYAKEIAKWYKESGDPDFANSVDNVLGHLENIRKAFKHGDPARAMDHVSNVVGSLDSIQTSFKQTGNPEIATRWQELTQEVRELYAYLGMDFTERLDRLVKYAKEIAKWYKESGDPDFANSVDNVLGHLENIRKAFKHGDPARAMDHVSNVVGSLDSIQTSFKQTGNPEIATRWQELTQEVRELYAYLGMDFTERLDRLVKYAKEIAKWYKESGDPDFANSVDNVLGHLENIRKAFKHGDPARAMDHVSNVVGSLDSIQTSFKQTGNPEIATRWQELTQEVRELYAYLG

Secondary structure (DSSP, 8-state):
--HHHHHHHHHHHHHHHHHHHHHTT-HHHHHHHHHHHHHHHHHHHHHHTT-HHHHHHHHHHHHHHHHHHHHH--S---HHHHHHHHHHHHHHHHHHHHH-

Nearest PDB structures (foldseek):
  7m5t-assembly1_A  TM=9.755E-01  e=1.224E-11  synthetic construct
  1x8z-assembly1_A-2  TM=8.766E-01  e=1.300E-01  Arabidopsis thaliana
  1x8z-assembly3_A  TM=8.766E-01  e=1.300E-01  Arabidopsis thaliana
  8e0m-assembly2_E  TM=5.750E-01  e=1.198E+00  synthetic construct
  7rdr-assembly1_A  TM=5.228E-01  e=3.035E+00  unidentified